Protein 2DMT (pdb70)

Structure (mmCIF, N/CA/C/O backbone):
data_2DMT
#
_entry.id   2DMT
#
loop_
_atom_site.group_PDB
_atom_site.id
_atom_site.type_symbol
_atom_site.label_atom_id
_atom_site.label_alt_id
_atom_site.label_comp_id
_atom_site.label_asym_id
_atom_site.label_entity_id
_atom_site.label_seq_id
_atom_site.pdbx_PDB_ins_code
_atom_site.Cartn_x
_atom_site.Cartn_y
_atom_site.Cartn_z
_atom_site.occupancy
_atom_site.B_iso_or_equiv
_atom_site.auth_seq_id
_atom_site.auth_comp_id
_atom_site.auth_asym_id
_atom_site.auth_atom_id
_atom_site.pdbx_PDB_model_num
ATOM 1 N N . GLY A 1 1 ? 36.695 9.962 -19.565 1.00 0.00 1 GLY A N 1
ATOM 2 C CA . GLY A 1 1 ? 35.439 9.828 -18.850 1.00 0.00 1 GLY A CA 1
ATOM 3 C C . GLY A 1 1 ? 34.660 8.598 -19.270 1.00 0.00 1 GLY A C 1
ATOM 4 O O . GLY A 1 1 ? 35.029 7.919 -20.229 1.00 0.00 1 GLY A O 1
ATOM 8 N N . SER A 1 2 ? 33.580 8.308 -18.551 1.00 0.00 2 SER A N 1
ATOM 9 C CA . SER A 1 2 ? 32.750 7.147 -18.852 1.00 0.00 2 SER A CA 1
ATOM 10 C C . SER A 1 2 ? 31.422 7.222 -18.106 1.00 0.00 2 SER A C 1
ATOM 11 O O . SER A 1 2 ? 31.367 7.021 -16.893 1.00 0.00 2 SER A O 1
ATOM 19 N N . SER A 1 3 ? 30.353 7.511 -18.841 1.00 0.00 3 SER A N 1
ATOM 20 C CA . SER A 1 3 ? 29.024 7.616 -18.249 1.00 0.00 3 SER A CA 1
ATOM 21 C C . SER A 1 3 ? 28.005 6.821 -19.059 1.00 0.00 3 SER A C 1
ATOM 22 O O . SER A 1 3 ? 28.214 6.543 -20.239 1.00 0.00 3 SER A O 1
ATOM 30 N N . GLY A 1 4 ? 26.899 6.459 -18.415 1.00 0.00 4 GLY A N 1
ATOM 31 C CA . GLY A 1 4 ? 25.863 5.700 -19.090 1.00 0.00 4 GLY A CA 1
ATOM 32 C C . GLY A 1 4 ? 25.470 6.310 -20.421 1.00 0.00 4 GLY A C 1
ATOM 33 O O . GLY A 1 4 ? 25.727 7.487 -20.672 1.00 0.00 4 GLY A O 1
ATOM 37 N N . SER A 1 5 ? 24.846 5.507 -21.277 1.00 0.00 5 SER A N 1
ATOM 38 C CA . SER A 1 5 ? 24.422 5.974 -22.592 1.00 0.00 5 SER A CA 1
ATOM 39 C C . SER A 1 5 ? 22.901 5.967 -22.706 1.00 0.00 5 SER A C 1
ATOM 40 O O . SER A 1 5 ? 22.290 6.972 -23.071 1.00 0.00 5 SER A O 1
ATOM 48 N N . SER A 1 6 ? 22.295 4.826 -22.392 1.00 0.00 6 SER A N 1
ATOM 49 C CA . SER A 1 6 ? 20.845 4.686 -22.462 1.00 0.00 6 SER A CA 1
ATOM 50 C C . SER A 1 6 ? 20.384 3.433 -21.723 1.00 0.00 6 SER A C 1
ATOM 51 O O . SER A 1 6 ? 20.761 2.317 -22.076 1.00 0.00 6 SER A O 1
ATOM 59 N N . GLY A 1 7 ? 19.565 3.628 -20.694 1.00 0.00 7 GLY A N 1
ATOM 60 C CA . GLY A 1 7 ? 19.065 2.507 -19.921 1.00 0.00 7 GLY A CA 1
ATOM 61 C C . GLY A 1 7 ? 17.552 2.483 -19.846 1.00 0.00 7 GLY A C 1
ATOM 62 O O . GLY A 1 7 ? 16.965 2.918 -18.856 1.00 0.00 7 GLY A O 1
ATOM 66 N N . GLY A 1 8 ? 16.916 1.974 -20.897 1.00 0.00 8 GLY A N 1
ATOM 67 C CA . GLY A 1 8 ? 15.467 1.906 -20.926 1.00 0.00 8 GLY A CA 1
ATOM 68 C C . GLY A 1 8 ? 14.941 0.550 -20.499 1.00 0.00 8 GLY A C 1
ATOM 69 O O . GLY A 1 8 ? 15.591 -0.472 -20.719 1.00 0.00 8 GLY A O 1
ATOM 73 N N . GLU A 1 9 ? 13.761 0.540 -19.887 1.00 0.00 9 GLU A N 1
ATOM 74 C CA . GLU A 1 9 ? 13.150 -0.701 -19.426 1.00 0.00 9 GLU A CA 1
ATOM 75 C C . GLU A 1 9 ? 12.719 -1.566 -20.608 1.00 0.00 9 GLU A C 1
ATOM 76 O O . GLU A 1 9 ? 12.273 -1.070 -21.643 1.00 0.00 9 GLU A O 1
ATOM 88 N N . PRO A 1 10 ? 12.855 -2.891 -20.451 1.00 0.00 10 PRO A N 1
ATOM 89 C CA . PRO A 1 10 ? 12.486 -3.854 -21.493 1.00 0.00 10 PRO A CA 1
ATOM 90 C C . PRO A 1 10 ? 10.977 -3.934 -21.699 1.00 0.00 10 PRO A C 1
ATOM 91 O O . PRO A 1 10 ? 10.506 -4.425 -22.724 1.00 0.00 10 PRO A O 1
ATOM 102 N N . GLY A 1 11 ? 10.223 -3.448 -20.718 1.00 0.00 11 GLY A N 1
ATOM 103 C CA . GLY A 1 11 ? 8.775 -3.474 -20.812 1.00 0.00 11 GLY A CA 1
ATOM 104 C C . GLY A 1 11 ? 8.105 -3.467 -19.452 1.00 0.00 11 GLY A C 1
ATOM 105 O O . GLY A 1 11 ? 8.376 -4.326 -18.613 1.00 0.00 11 GLY A O 1
ATOM 109 N N . THR A 1 12 ? 7.228 -2.492 -19.231 1.00 0.00 12 THR A N 1
ATOM 110 C CA . THR A 1 12 ? 6.520 -2.375 -17.963 1.00 0.00 12 THR A CA 1
ATOM 111 C C . THR A 1 12 ? 5.013 -2.303 -18.179 1.00 0.00 12 THR A C 1
ATOM 112 O O . THR A 1 12 ? 4.545 -2.107 -19.301 1.00 0.00 12 THR A O 1
ATOM 123 N N . LYS A 1 13 ? 4.256 -2.461 -17.099 1.00 0.00 13 LYS A N 1
ATOM 124 C CA . LYS A 1 13 ? 2.801 -2.412 -17.169 1.00 0.00 13 LYS A CA 1
ATOM 125 C C . LYS A 1 13 ? 2.207 -1.951 -15.841 1.00 0.00 13 LYS A C 1
ATOM 126 O O . LYS A 1 13 ? 2.800 -2.153 -14.782 1.00 0.00 13 LYS A O 1
ATOM 145 N N . ALA A 1 14 ? 1.032 -1.333 -15.907 1.00 0.00 14 ALA A N 1
ATOM 146 C CA . ALA A 1 14 ? 0.357 -0.847 -14.710 1.00 0.00 14 ALA A CA 1
ATOM 147 C C . ALA A 1 14 ? -1.098 -1.300 -14.678 1.00 0.00 14 ALA A C 1
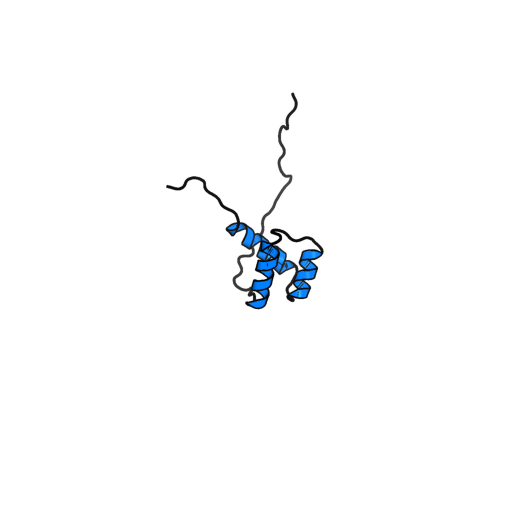ATOM 148 O O . ALA A 1 14 ? -1.784 -1.292 -15.701 1.00 0.00 14 ALA A O 1
ATOM 155 N N . LYS A 1 15 ? -1.565 -1.695 -13.499 1.00 0.00 15 LYS A N 1
ATOM 156 C CA . LYS A 1 15 ? -2.940 -2.151 -13.333 1.00 0.00 15 LYS A CA 1
ATOM 157 C C . LYS A 1 15 ? -3.711 -1.227 -12.396 1.00 0.00 15 LYS A C 1
ATOM 158 O O . LYS A 1 15 ? -3.135 -0.625 -11.489 1.00 0.00 15 LYS A O 1
ATOM 177 N N . LYS A 1 16 ? -5.016 -1.121 -12.619 1.00 0.00 16 LYS A N 1
ATOM 178 C CA . LYS A 1 16 ? -5.867 -0.273 -11.792 1.00 0.00 16 LYS A CA 1
ATOM 179 C C . LYS A 1 16 ? -7.000 -1.082 -11.169 1.00 0.00 16 LYS A C 1
ATOM 180 O O . LYS A 1 16 ? -7.647 -1.883 -11.842 1.00 0.00 16 LYS A O 1
ATOM 199 N N . GLY A 1 17 ? -7.236 -0.865 -9.878 1.00 0.00 17 GLY A N 1
ATOM 200 C CA . GLY A 1 17 ? -8.292 -1.580 -9.187 1.00 0.00 17 GLY A CA 1
ATOM 201 C C . GLY A 1 17 ? -9.314 -0.648 -8.566 1.00 0.00 17 GLY A C 1
ATOM 202 O O . GLY A 1 17 ? -9.699 -0.820 -7.410 1.00 0.00 17 GLY A O 1
ATOM 206 N N . ARG A 1 18 ? -9.752 0.343 -9.336 1.00 0.00 18 ARG A N 1
ATOM 207 C CA . ARG A 1 18 ? -10.733 1.308 -8.853 1.00 0.00 18 ARG A CA 1
ATOM 208 C C . ARG A 1 18 ? -12.075 0.632 -8.588 1.00 0.00 18 ARG A C 1
ATOM 209 O O . ARG A 1 18 ? -12.996 0.717 -9.402 1.00 0.00 18 ARG A O 1
ATOM 230 N N . ARG A 1 19 ? -12.179 -0.039 -7.446 1.00 0.00 19 ARG A N 1
ATOM 231 C CA . ARG A 1 19 ? -13.408 -0.730 -7.074 1.00 0.00 19 ARG A CA 1
ATOM 232 C C . ARG A 1 19 ? -13.896 -0.272 -5.704 1.00 0.00 19 ARG A C 1
ATOM 233 O O . ARG A 1 19 ? -13.166 -0.346 -4.716 1.00 0.00 19 ARG A O 1
ATOM 254 N N . SER A 1 20 ? -15.137 0.203 -5.652 1.00 0.00 20 SER A N 1
ATOM 255 C CA . SER A 1 20 ? -15.722 0.678 -4.403 1.00 0.00 20 SER A CA 1
ATOM 256 C C . SER A 1 20 ? -16.428 -0.457 -3.668 1.00 0.00 20 SER A C 1
ATOM 257 O O . SER A 1 20 ? -17.582 -0.325 -3.261 1.00 0.00 20 SER A O 1
ATOM 265 N N . ARG A 1 21 ? -15.725 -1.573 -3.502 1.00 0.00 21 ARG A N 1
ATOM 266 C CA . ARG A 1 21 ? -16.284 -2.732 -2.817 1.00 0.00 21 ARG A CA 1
ATOM 267 C C . ARG A 1 21 ? -15.519 -3.024 -1.529 1.00 0.00 21 ARG A C 1
ATOM 268 O O . ARG A 1 21 ? -16.104 -3.087 -0.447 1.00 0.00 21 ARG A O 1
ATOM 289 N N . THR A 1 22 ? -14.207 -3.202 -1.653 1.00 0.00 22 THR A N 1
ATOM 290 C CA . THR A 1 22 ? -13.362 -3.488 -0.500 1.00 0.00 22 THR A CA 1
ATOM 291 C C . THR A 1 22 ? -13.651 -2.525 0.646 1.00 0.00 22 THR A C 1
ATOM 292 O O . THR A 1 22 ? -13.589 -1.307 0.478 1.00 0.00 22 THR A O 1
ATOM 303 N N . VAL A 1 23 ? -13.967 -3.079 1.812 1.00 0.00 23 VAL A N 1
ATOM 304 C CA . VAL A 1 23 ? -14.264 -2.269 2.988 1.00 0.00 23 VAL A CA 1
ATOM 305 C C . VAL A 1 23 ? -13.447 -2.726 4.191 1.00 0.00 23 VAL A C 1
ATOM 306 O O . VAL A 1 23 ? -13.322 -3.923 4.451 1.00 0.00 23 VAL A O 1
ATOM 319 N N . PHE A 1 24 ? -12.893 -1.765 4.923 1.00 0.00 24 PHE A N 1
ATOM 320 C CA . PHE A 1 24 ? -12.087 -2.069 6.099 1.00 0.00 24 PHE A CA 1
ATOM 321 C C . PHE A 1 24 ? -12.773 -1.577 7.370 1.00 0.00 24 PHE A C 1
ATOM 322 O O . PHE A 1 24 ? -13.338 -0.483 7.402 1.00 0.00 24 PHE A O 1
ATOM 339 N N . THR A 1 25 ? -12.720 -2.393 8.419 1.00 0.00 25 THR A N 1
ATOM 340 C CA . THR A 1 25 ? -13.337 -2.043 9.692 1.00 0.00 25 THR A CA 1
ATOM 341 C C . THR A 1 25 ? -12.445 -1.103 10.495 1.00 0.00 25 THR A C 1
ATOM 342 O O . THR A 1 25 ? -11.220 -1.208 10.451 1.00 0.00 25 THR A O 1
ATOM 353 N N . GLU A 1 26 ? -13.068 -0.185 11.227 1.00 0.00 26 GLU A N 1
ATOM 354 C CA . GLU A 1 26 ? -12.329 0.774 12.040 1.00 0.00 26 GLU A CA 1
ATOM 355 C C . GLU A 1 26 ? -11.101 0.121 12.669 1.00 0.00 26 GLU A C 1
ATOM 356 O O . GLU A 1 26 ? -10.024 0.716 12.718 1.00 0.00 26 GLU A O 1
ATOM 368 N N . LEU A 1 27 ? -11.272 -1.105 13.151 1.00 0.00 27 LEU A N 1
ATOM 369 C CA . LEU A 1 27 ? -10.179 -1.840 13.778 1.00 0.00 27 LEU A CA 1
ATOM 370 C C . LEU A 1 27 ? -9.083 -2.154 12.766 1.00 0.00 27 LEU A C 1
ATOM 371 O O . LEU A 1 27 ? -7.918 -1.818 12.975 1.00 0.00 27 LEU A O 1
ATOM 387 N N . GLN A 1 28 ? -9.465 -2.800 11.669 1.00 0.00 28 GLN A N 1
ATOM 388 C CA . GLN A 1 28 ? -8.514 -3.159 10.623 1.00 0.00 28 GLN A CA 1
ATOM 389 C C . GLN A 1 28 ? -7.739 -1.934 10.149 1.00 0.00 28 GLN A C 1
ATOM 390 O O . GLN A 1 28 ? -6.508 -1.937 10.121 1.00 0.00 28 GLN A O 1
ATOM 404 N N . LEU A 1 29 ? -8.468 -0.887 9.777 1.00 0.00 29 LEU A N 1
ATOM 405 C CA . LEU A 1 29 ? -7.849 0.346 9.303 1.00 0.00 29 LEU A CA 1
ATOM 406 C C . LEU A 1 29 ? -6.836 0.871 10.316 1.00 0.00 29 LEU A C 1
ATOM 407 O O . LEU A 1 29 ? -5.707 1.209 9.961 1.00 0.00 29 LEU A O 1
ATOM 423 N N . MET A 1 30 ? -7.247 0.935 11.578 1.00 0.00 30 MET A N 1
ATOM 424 C CA . MET A 1 30 ? -6.374 1.416 12.642 1.00 0.00 30 MET A CA 1
ATOM 425 C C . MET A 1 30 ? -5.010 0.736 12.576 1.00 0.00 30 MET A C 1
ATOM 426 O O . MET A 1 30 ? -3.974 1.393 12.662 1.00 0.00 30 MET A O 1
ATOM 440 N N . GLY A 1 31 ? -5.019 -0.585 12.422 1.00 0.00 31 GLY A N 1
ATOM 441 C CA . GLY A 1 31 ? -3.777 -1.331 12.347 1.00 0.00 31 GLY A CA 1
ATOM 442 C C . GLY A 1 31 ? -3.027 -1.081 11.053 1.00 0.00 31 GLY A C 1
ATOM 443 O O . GLY A 1 31 ? -1.807 -0.913 11.057 1.00 0.00 31 GLY A O 1
ATOM 447 N N . LEU A 1 32 ? -3.757 -1.057 9.944 1.00 0.00 32 LEU A N 1
ATOM 448 C CA . LEU A 1 32 ? -3.153 -0.826 8.636 1.00 0.00 32 LEU A CA 1
ATOM 449 C C . LEU A 1 32 ? -2.395 0.497 8.612 1.00 0.00 32 LEU A C 1
ATOM 450 O O . LEU A 1 32 ? -1.291 0.580 8.075 1.00 0.00 32 LEU A O 1
ATOM 466 N N . GLU A 1 33 ? -2.995 1.528 9.198 1.00 0.00 33 GLU A N 1
ATOM 467 C CA . GLU A 1 33 ? -2.375 2.847 9.245 1.00 0.00 33 GLU A CA 1
ATOM 468 C C . GLU A 1 33 ? -1.140 2.836 10.140 1.00 0.00 33 GLU A C 1
ATOM 469 O O . GLU A 1 33 ? -0.135 3.481 9.841 1.00 0.00 33 GLU A O 1
ATOM 481 N N . LYS A 1 34 ? -1.222 2.098 11.243 1.00 0.00 34 LYS A N 1
ATOM 482 C CA . LYS A 1 34 ? -0.112 2.001 12.184 1.00 0.00 34 LYS A CA 1
ATOM 483 C C . LYS A 1 34 ? 1.112 1.379 11.519 1.00 0.00 34 LYS A C 1
ATOM 484 O O . LYS A 1 34 ? 2.210 1.932 11.578 1.00 0.00 34 LYS A O 1
ATOM 503 N N . ARG A 1 35 ? 0.914 0.227 10.886 1.00 0.00 35 ARG A N 1
ATOM 504 C CA . ARG A 1 35 ? 2.002 -0.470 10.211 1.00 0.00 35 ARG A CA 1
ATOM 505 C C . ARG A 1 35 ? 2.587 0.390 9.093 1.00 0.00 35 ARG A C 1
ATOM 506 O O . ARG A 1 35 ? 3.745 0.802 9.154 1.00 0.00 35 ARG A O 1
ATOM 527 N N . PHE A 1 36 ? 1.777 0.655 8.073 1.00 0.00 36 PHE A N 1
ATOM 528 C CA . PHE A 1 36 ? 2.214 1.464 6.941 1.00 0.00 36 PHE A CA 1
ATOM 529 C C . PHE A 1 36 ? 3.035 2.660 7.412 1.00 0.00 36 PHE A C 1
ATOM 530 O O . PHE A 1 36 ? 4.181 2.840 7.001 1.00 0.00 36 PHE A O 1
ATOM 547 N N . GLU A 1 37 ? 2.439 3.476 8.276 1.00 0.00 37 GLU A N 1
ATOM 548 C CA . GLU A 1 37 ? 3.115 4.657 8.801 1.00 0.00 37 GLU A CA 1
ATOM 549 C C . GLU A 1 37 ? 4.536 4.319 9.242 1.00 0.00 37 GLU A C 1
ATOM 550 O O . GLU A 1 37 ? 5.500 4.949 8.806 1.00 0.00 37 GLU A O 1
ATOM 562 N N . LYS A 1 38 ? 4.658 3.321 10.111 1.00 0.00 38 LYS A N 1
ATOM 563 C CA . LYS A 1 38 ? 5.960 2.897 10.612 1.00 0.00 38 LYS A CA 1
ATOM 564 C C . LYS A 1 38 ? 6.871 2.467 9.466 1.00 0.00 38 LYS A C 1
ATOM 565 O O . LYS A 1 38 ? 8.019 2.901 9.378 1.00 0.00 38 LYS A O 1
ATOM 584 N N . GLN A 1 39 ? 6.350 1.614 8.590 1.00 0.00 39 GLN A N 1
ATOM 585 C CA . GLN A 1 39 ? 7.117 1.127 7.449 1.00 0.00 39 GLN A CA 1
ATOM 586 C C . GLN A 1 39 ? 6.332 1.298 6.153 1.00 0.00 39 GLN A C 1
ATOM 587 O O . GLN A 1 39 ? 5.469 0.483 5.825 1.00 0.00 39 GLN A O 1
ATOM 601 N N . LYS A 1 40 ? 6.636 2.362 5.419 1.00 0.00 40 LYS A N 1
ATOM 602 C CA . LYS A 1 40 ? 5.960 2.640 4.157 1.00 0.00 40 LYS A CA 1
ATOM 603 C C . LYS A 1 40 ? 5.718 1.354 3.374 1.00 0.00 40 LYS A C 1
ATOM 604 O O . LYS A 1 40 ? 4.631 1.137 2.838 1.00 0.00 40 LYS A O 1
ATOM 623 N N . TYR A 1 41 ? 6.737 0.504 3.313 1.00 0.00 41 TYR A N 1
ATOM 624 C CA . TYR A 1 41 ? 6.635 -0.761 2.595 1.00 0.00 41 TYR A CA 1
ATOM 625 C C . TYR A 1 41 ? 7.076 -1.926 3.476 1.00 0.00 41 TYR A C 1
ATOM 626 O O . TYR A 1 41 ? 8.209 -1.961 3.958 1.00 0.00 41 TYR A O 1
ATOM 644 N N . LEU A 1 42 ? 6.172 -2.877 3.684 1.00 0.00 42 LEU A N 1
ATOM 645 C CA . LEU A 1 42 ? 6.466 -4.045 4.507 1.00 0.00 42 LEU A CA 1
ATOM 646 C C . LEU A 1 42 ? 7.254 -5.084 3.716 1.00 0.00 42 LEU A C 1
ATOM 647 O O . LEU A 1 42 ? 7.430 -4.955 2.505 1.00 0.00 42 LEU A O 1
ATOM 663 N N . SER A 1 43 ? 7.725 -6.116 4.410 1.00 0.00 43 SER A N 1
ATOM 664 C CA . SER A 1 43 ? 8.495 -7.177 3.772 1.00 0.00 43 SER A CA 1
ATOM 665 C C . SER A 1 43 ? 7.587 -8.325 3.343 1.00 0.00 43 SER A C 1
ATOM 666 O O . SER A 1 43 ? 6.391 -8.330 3.636 1.00 0.00 43 SER A O 1
ATOM 674 N N . THR A 1 44 ? 8.164 -9.299 2.646 1.00 0.00 44 THR A N 1
ATOM 675 C CA . THR A 1 44 ? 7.408 -10.453 2.174 1.00 0.00 44 THR A CA 1
ATOM 676 C C . THR A 1 44 ? 6.688 -11.146 3.325 1.00 0.00 44 THR A C 1
ATOM 677 O O . THR A 1 44 ? 5.463 -11.275 3.335 1.00 0.00 44 THR A O 1
ATOM 688 N N . PRO A 1 45 ? 7.463 -11.603 4.320 1.00 0.00 45 PRO A N 1
ATOM 689 C CA . PRO A 1 45 ? 6.919 -12.290 5.495 1.00 0.00 45 PRO A CA 1
ATOM 690 C C . PRO A 1 45 ? 6.136 -11.350 6.405 1.00 0.00 45 PRO A C 1
ATOM 691 O O . PRO A 1 45 ? 5.050 -11.689 6.877 1.00 0.00 45 PRO A O 1
ATOM 702 N N . ASP A 1 46 ? 6.693 -10.168 6.647 1.00 0.00 46 ASP A N 1
ATOM 703 C CA . ASP A 1 46 ? 6.045 -9.178 7.500 1.00 0.00 46 ASP A CA 1
ATOM 704 C C . ASP A 1 46 ? 4.587 -8.983 7.095 1.00 0.00 46 ASP A C 1
ATOM 705 O O . ASP A 1 46 ? 3.675 -9.246 7.879 1.00 0.00 46 ASP A O 1
ATOM 714 N N . ARG A 1 47 ? 4.376 -8.519 5.868 1.00 0.00 47 ARG A N 1
ATOM 715 C CA . ARG A 1 47 ? 3.029 -8.285 5.361 1.00 0.00 47 ARG A CA 1
ATOM 716 C C . ARG A 1 47 ? 2.095 -9.426 5.753 1.00 0.00 47 ARG A C 1
ATOM 717 O O . ARG A 1 47 ? 0.920 -9.206 6.047 1.00 0.00 47 ARG A O 1
ATOM 738 N N . ILE A 1 48 ? 2.626 -10.645 5.755 1.00 0.00 48 ILE A N 1
ATOM 739 C CA . ILE A 1 48 ? 1.840 -11.819 6.112 1.00 0.00 48 ILE A CA 1
ATOM 740 C C . ILE A 1 48 ? 1.493 -11.817 7.597 1.00 0.00 48 ILE A C 1
ATOM 741 O O . ILE A 1 48 ? 0.323 -11.906 7.971 1.00 0.00 48 ILE A O 1
ATOM 757 N N . ASP A 1 49 ? 2.515 -11.714 8.438 1.00 0.00 49 ASP A N 1
ATOM 758 C CA . ASP A 1 49 ? 2.318 -11.698 9.883 1.00 0.00 49 ASP A CA 1
ATOM 759 C C . ASP A 1 49 ? 1.195 -10.740 10.267 1.00 0.00 49 ASP A C 1
ATOM 760 O O . ASP A 1 49 ? 0.367 -11.049 11.125 1.00 0.00 49 ASP A O 1
ATOM 769 N N . LEU A 1 50 ? 1.173 -9.576 9.628 1.00 0.00 50 LEU A N 1
ATOM 770 C CA . LEU A 1 50 ? 0.152 -8.571 9.903 1.00 0.00 50 LEU A CA 1
ATOM 771 C C . LEU A 1 50 ? -1.228 -9.068 9.485 1.00 0.00 50 LEU A C 1
ATOM 772 O O . LEU A 1 50 ? -2.150 -9.127 10.298 1.00 0.00 50 LEU A O 1
ATOM 788 N N . ALA A 1 51 ? -1.362 -9.426 8.213 1.00 0.00 51 ALA A N 1
ATOM 789 C CA . ALA A 1 51 ? -2.628 -9.923 7.688 1.00 0.00 51 ALA A CA 1
ATOM 790 C C . ALA A 1 51 ? -3.220 -10.991 8.601 1.00 0.00 51 ALA A C 1
ATOM 791 O O . ALA A 1 51 ? -4.430 -11.215 8.605 1.00 0.00 51 ALA A O 1
ATOM 798 N N . GLU A 1 52 ? -2.359 -11.647 9.373 1.00 0.00 52 GLU A N 1
ATOM 799 C CA . GLU A 1 52 ? -2.798 -12.693 10.289 1.00 0.00 52 GLU A CA 1
ATOM 800 C C . GLU A 1 52 ? -3.219 -12.099 11.631 1.00 0.00 52 GLU A C 1
ATOM 801 O O . GLU A 1 52 ? -4.104 -12.626 12.304 1.00 0.00 52 GLU A O 1
ATOM 813 N N . SER A 1 53 ? -2.576 -11.000 12.012 1.00 0.00 53 SER A N 1
ATOM 814 C CA . SER A 1 53 ? -2.880 -10.336 13.275 1.00 0.00 53 SER A CA 1
ATOM 815 C C . SER A 1 53 ? -4.220 -9.612 13.199 1.00 0.00 53 SER A C 1
ATOM 816 O O . SER A 1 53 ? -5.036 -9.693 14.119 1.00 0.00 53 SER A O 1
ATOM 824 N N . LEU A 1 54 ? -4.441 -8.903 12.097 1.00 0.00 54 LEU A N 1
ATOM 825 C CA . LEU A 1 54 ? -5.682 -8.163 11.900 1.00 0.00 54 LEU A CA 1
ATOM 826 C C . LEU A 1 54 ? -6.740 -9.041 11.237 1.00 0.00 54 LEU A C 1
ATOM 827 O O . LEU A 1 54 ? -7.937 -8.786 11.358 1.00 0.00 54 LEU A O 1
ATOM 843 N N . GLY A 1 55 ? -6.288 -10.078 10.538 1.00 0.00 55 GLY A N 1
ATOM 844 C CA . GLY A 1 55 ? -7.208 -10.979 9.869 1.00 0.00 55 GLY A CA 1
ATOM 845 C C . GLY A 1 55 ? -7.477 -10.572 8.434 1.00 0.00 55 GLY A C 1
ATOM 846 O O . GLY A 1 55 ? -8.476 -10.982 7.841 1.00 0.00 55 GLY A O 1
ATOM 850 N N . LEU A 1 56 ? -6.585 -9.762 7.873 1.00 0.00 56 LEU A N 1
ATOM 851 C CA . LEU A 1 56 ? -6.732 -9.298 6.498 1.00 0.00 56 LEU A CA 1
ATOM 852 C C . LEU A 1 56 ? -5.983 -10.211 5.532 1.00 0.00 56 LEU A C 1
ATOM 853 O O . LEU A 1 56 ? -5.293 -11.141 5.950 1.00 0.00 56 LEU A O 1
ATOM 869 N N . SER A 1 57 ? -6.123 -9.938 4.239 1.00 0.00 57 SER A N 1
ATOM 870 C CA . SER A 1 57 ? -5.462 -10.736 3.213 1.00 0.00 57 SER A CA 1
ATOM 871 C C . SER A 1 57 ? -4.205 -10.036 2.707 1.00 0.00 57 SER A C 1
ATOM 872 O O . SER A 1 57 ? -4.224 -8.841 2.413 1.00 0.00 57 SER A O 1
ATOM 880 N N . GLN A 1 58 ? -3.115 -10.789 2.607 1.00 0.00 58 GLN A N 1
ATOM 881 C CA . GLN A 1 58 ? -1.848 -10.241 2.136 1.00 0.00 58 GLN A CA 1
ATOM 882 C C . GLN A 1 58 ? -2.078 -9.188 1.057 1.00 0.00 58 GLN A C 1
ATOM 883 O O . GLN A 1 58 ? -1.446 -8.131 1.061 1.00 0.00 58 GLN A O 1
ATOM 897 N N . LEU A 1 59 ? -2.987 -9.483 0.134 1.00 0.00 59 LEU A N 1
ATOM 898 C CA . LEU A 1 59 ? -3.300 -8.562 -0.953 1.00 0.00 59 LEU A CA 1
ATOM 899 C C . LEU A 1 59 ? -3.704 -7.195 -0.409 1.00 0.00 59 LEU A C 1
ATOM 900 O O . LEU A 1 59 ? -3.240 -6.163 -0.893 1.00 0.00 59 LEU A O 1
ATOM 916 N N . GLN A 1 60 ? -4.568 -7.198 0.601 1.00 0.00 60 GLN A N 1
ATOM 917 C CA . GLN A 1 60 ? -5.032 -5.958 1.212 1.00 0.00 60 GLN A CA 1
ATOM 918 C C . GLN A 1 60 ? -3.871 -4.995 1.440 1.00 0.00 60 GLN A C 1
ATOM 919 O O . GLN A 1 60 ? -3.818 -3.918 0.846 1.00 0.00 60 GLN A O 1
ATOM 933 N N . VAL A 1 61 ? -2.941 -5.391 2.304 1.00 0.00 61 VAL A N 1
ATOM 934 C CA . VAL A 1 61 ? -1.780 -4.564 2.610 1.00 0.00 61 VAL A CA 1
ATOM 935 C C . VAL A 1 61 ? -1.103 -4.074 1.334 1.00 0.00 61 VAL A C 1
ATOM 936 O O . VAL A 1 61 ? -0.887 -2.875 1.154 1.00 0.00 61 VAL A O 1
ATOM 949 N N . LYS A 1 62 ? -0.771 -5.009 0.451 1.00 0.00 62 LYS A N 1
ATOM 950 C CA . LYS A 1 62 ? -0.120 -4.674 -0.810 1.00 0.00 62 LYS A CA 1
ATOM 951 C C . LYS A 1 62 ? -0.870 -3.558 -1.530 1.00 0.00 62 LYS A C 1
ATOM 952 O O . LYS A 1 62 ? -0.326 -2.477 -1.760 1.00 0.00 62 LYS A O 1
ATOM 971 N N . THR A 1 63 ? -2.124 -3.825 -1.883 1.00 0.00 63 THR A N 1
ATOM 972 C CA . THR A 1 63 ? -2.948 -2.844 -2.576 1.00 0.00 63 THR A CA 1
ATOM 973 C C . THR A 1 63 ? -3.148 -1.594 -1.726 1.00 0.00 63 THR A C 1
ATOM 974 O O . THR A 1 63 ? -2.683 -0.511 -2.081 1.00 0.00 63 THR A O 1
ATOM 985 N N . TRP A 1 64 ? -3.840 -1.753 -0.604 1.00 0.00 64 TRP A N 1
ATOM 986 C CA . TRP A 1 64 ? -4.100 -0.636 0.297 1.00 0.00 64 TRP A CA 1
ATOM 987 C C . TRP A 1 64 ? -2.892 0.291 0.379 1.00 0.00 64 TRP A C 1
ATOM 988 O O . TRP A 1 64 ? -3.028 1.512 0.297 1.00 0.00 64 TRP A O 1
ATOM 1009 N N . TYR A 1 65 ? -1.712 -0.297 0.539 1.00 0.00 65 TYR A N 1
ATOM 1010 C CA . TYR A 1 65 ? -0.479 0.477 0.634 1.00 0.00 65 TYR A CA 1
ATOM 1011 C C . TYR A 1 65 ? -0.287 1.348 -0.603 1.00 0.00 65 TYR A C 1
ATOM 1012 O O . TYR A 1 65 ? -0.393 2.573 -0.536 1.00 0.00 65 TYR A O 1
ATOM 1030 N N . GLN A 1 66 ? -0.004 0.707 -1.733 1.00 0.00 66 GLN A N 1
ATOM 1031 C CA . GLN A 1 66 ? 0.204 1.423 -2.986 1.00 0.00 66 GLN A CA 1
ATOM 1032 C C . GLN A 1 66 ? -0.723 2.630 -3.083 1.00 0.00 66 GLN A C 1
ATOM 1033 O O . GLN A 1 66 ? -0.277 3.749 -3.333 1.00 0.00 66 GLN A O 1
ATOM 1047 N N . ASN A 1 67 ? -2.016 2.395 -2.884 1.00 0.00 67 ASN A N 1
ATOM 1048 C CA . ASN A 1 67 ? -3.006 3.463 -2.951 1.00 0.00 67 ASN A CA 1
ATOM 1049 C C . ASN A 1 67 ? -2.649 4.596 -1.993 1.00 0.00 67 ASN A C 1
ATOM 1050 O O . ASN A 1 67 ? -2.716 5.771 -2.353 1.00 0.00 67 ASN A O 1
ATOM 1061 N N . ARG A 1 68 ? -2.270 4.233 -0.772 1.00 0.00 68 ARG A N 1
ATOM 1062 C CA . ARG A 1 68 ? -1.903 5.219 0.238 1.00 0.00 68 ARG A CA 1
ATOM 1063 C C . ARG A 1 68 ? -0.708 6.049 -0.221 1.00 0.00 68 ARG A C 1
ATOM 1064 O O . ARG A 1 68 ? -0.722 7.277 -0.132 1.00 0.00 68 ARG A O 1
ATOM 1085 N N . ARG A 1 69 ? 0.324 5.371 -0.712 1.00 0.00 69 ARG A N 1
ATOM 1086 C CA . ARG A 1 69 ? 1.527 6.046 -1.183 1.00 0.00 69 ARG A CA 1
ATOM 1087 C C . ARG A 1 69 ? 1.172 7.304 -1.970 1.00 0.00 69 ARG A C 1
ATOM 1088 O O . ARG A 1 69 ? 1.654 8.395 -1.666 1.00 0.00 69 ARG A O 1
ATOM 1109 N N . MET A 1 70 ? 0.326 7.144 -2.982 1.00 0.00 70 MET A N 1
ATOM 1110 C CA . MET A 1 70 ? -0.094 8.267 -3.812 1.00 0.00 70 MET A CA 1
ATOM 1111 C C . MET A 1 70 ? -0.242 9.535 -2.976 1.00 0.00 70 MET A C 1
ATOM 1112 O O . MET A 1 70 ? 0.466 10.518 -3.190 1.00 0.00 70 MET A O 1
ATOM 1126 N N . LYS A 1 71 ? -1.168 9.505 -2.023 1.00 0.00 71 LYS A N 1
ATOM 1127 C CA . LYS A 1 71 ? -1.409 10.650 -1.153 1.00 0.00 71 LYS A CA 1
ATOM 1128 C C . LYS A 1 71 ? -0.151 11.014 -0.372 1.00 0.00 71 LYS A C 1
ATOM 1129 O O . LYS A 1 71 ? 0.206 12.187 -0.264 1.00 0.00 71 LYS A O 1
ATOM 1148 N N . TRP A 1 72 ? 0.517 10.002 0.170 1.00 0.00 72 TRP A N 1
ATOM 1149 C CA . TRP A 1 72 ? 1.736 10.217 0.941 1.00 0.00 72 TRP A CA 1
ATOM 1150 C C . TRP A 1 72 ? 2.716 11.100 0.176 1.00 0.00 72 TRP A C 1
ATOM 1151 O O . TRP A 1 72 ? 3.320 12.010 0.743 1.00 0.00 72 TRP A O 1
ATOM 1172 N N . LYS A 1 73 ? 2.868 10.825 -1.115 1.00 0.00 73 LYS A N 1
ATOM 1173 C CA . LYS A 1 73 ? 3.773 11.596 -1.960 1.00 0.00 73 LYS A CA 1
ATOM 1174 C C . LYS A 1 73 ? 3.341 13.057 -2.030 1.00 0.00 73 LYS A C 1
ATOM 1175 O O . LYS A 1 73 ? 2.296 13.432 -1.497 1.00 0.00 73 LYS A O 1
ATOM 1194 N N . LYS A 1 74 ? 4.150 13.877 -2.692 1.00 0.00 74 LYS A N 1
ATOM 1195 C CA . LYS A 1 74 ? 3.850 15.297 -2.835 1.00 0.00 74 LYS A CA 1
ATOM 1196 C C . LYS A 1 74 ? 4.473 15.859 -4.109 1.00 0.00 74 LYS A C 1
ATOM 1197 O O . LYS A 1 74 ? 5.677 15.731 -4.331 1.00 0.00 74 LYS A O 1
ATOM 1216 N N . SER A 1 75 ? 3.646 16.483 -4.942 1.00 0.00 75 SER A N 1
ATOM 1217 C CA . SER A 1 75 ? 4.115 17.062 -6.194 1.00 0.00 75 SER A CA 1
ATOM 1218 C C . SER A 1 75 ? 3.842 18.563 -6.235 1.00 0.00 75 SER A C 1
ATOM 1219 O O . SER A 1 75 ? 2.695 18.999 -6.149 1.00 0.00 75 SER A O 1
ATOM 1227 N N . GLY A 1 76 ? 4.907 19.348 -6.367 1.00 0.00 76 GLY A N 1
ATOM 1228 C CA . GLY A 1 76 ? 4.762 20.792 -6.416 1.00 0.00 76 GLY A CA 1
ATOM 1229 C C . GLY A 1 76 ? 5.453 21.403 -7.619 1.00 0.00 76 GLY A C 1
ATOM 1230 O O . GLY A 1 76 ? 6.569 21.914 -7.527 1.00 0.00 76 GLY A O 1
ATOM 1234 N N . PRO A 1 77 ? 4.783 21.353 -8.780 1.00 0.00 77 PRO A N 1
ATOM 1235 C CA . PRO A 1 77 ? 5.321 21.900 -10.029 1.00 0.00 77 PRO A CA 1
ATOM 1236 C C . PRO A 1 77 ? 5.380 23.424 -10.016 1.00 0.00 77 PRO A C 1
ATOM 1237 O O . PRO A 1 77 ? 6.358 24.020 -10.468 1.00 0.00 77 PRO A O 1
ATOM 1248 N N . SER A 1 78 ? 4.329 24.048 -9.495 1.00 0.00 78 SER A N 1
ATOM 1249 C CA . SER A 1 78 ? 4.260 25.503 -9.426 1.00 0.00 78 SER A CA 1
ATOM 1250 C C . SER A 1 78 ? 3.011 25.953 -8.675 1.00 0.00 78 SER A C 1
ATOM 1251 O O . SER A 1 78 ? 1.897 25.859 -9.189 1.00 0.00 78 SER A O 1
ATOM 1259 N N . SER A 1 79 ? 3.207 26.442 -7.454 1.00 0.00 79 SER A N 1
ATOM 1260 C CA . SER A 1 79 ? 2.097 26.903 -6.629 1.00 0.00 79 SER A CA 1
ATOM 1261 C C . SER A 1 79 ? 1.921 28.414 -6.750 1.00 0.00 79 SER A C 1
ATOM 1262 O O . SER A 1 79 ? 2.781 29.186 -6.329 1.00 0.00 79 SER A O 1
ATOM 1270 N N . GLY A 1 80 ? 0.798 28.829 -7.330 1.00 0.00 80 GLY A N 1
ATOM 1271 C CA . GLY A 1 80 ? 0.529 30.245 -7.497 1.00 0.00 80 GLY A CA 1
ATOM 1272 C C . GLY A 1 80 ? -0.368 30.528 -8.686 1.00 0.00 80 GLY A C 1
ATOM 1273 O O . GLY A 1 80 ? -0.446 29.727 -9.617 1.00 0.00 80 GLY A O 1
ATOM 1277 N N . GLY A 1 1 ? 14.168 46.481 19.307 1.00 0.00 1 GLY A N 2
ATOM 1278 C CA . GLY A 1 1 ? 12.968 45.966 18.674 1.00 0.00 1 GLY A CA 2
ATOM 1279 C C . GLY A 1 1 ? 11.713 46.667 19.156 1.00 0.00 1 GLY A C 2
ATOM 1280 O O . GLY A 1 1 ? 11.498 47.842 18.862 1.00 0.00 1 GLY A O 2
ATOM 1284 N N . SER A 1 2 ? 10.880 45.942 19.897 1.00 0.00 2 SER A N 2
ATOM 1285 C CA . SER A 1 2 ? 9.637 46.500 20.416 1.00 0.00 2 SER A CA 2
ATOM 1286 C C . SER A 1 2 ? 8.619 46.693 19.296 1.00 0.00 2 SER A C 2
ATOM 1287 O O . SER A 1 2 ? 7.930 47.712 19.236 1.00 0.00 2 SER A O 2
ATOM 1295 N N . SER A 1 3 ? 8.530 45.707 18.409 1.00 0.00 3 SER A N 2
ATOM 1296 C CA . SER A 1 3 ? 7.600 45.768 17.288 1.00 0.00 3 SER A CA 2
ATOM 1297 C C . SER A 1 3 ? 6.603 44.615 17.345 1.00 0.00 3 SER A C 2
ATOM 1298 O O . SER A 1 3 ? 6.753 43.688 18.140 1.00 0.00 3 SER A O 2
ATOM 1306 N N . GLY A 1 4 ? 5.583 44.680 16.494 1.00 0.00 4 GLY A N 2
ATOM 1307 C CA . GLY A 1 4 ? 4.575 43.636 16.464 1.00 0.00 4 GLY A CA 2
ATOM 1308 C C . GLY A 1 4 ? 3.537 43.864 15.383 1.00 0.00 4 GLY A C 2
ATOM 1309 O O . GLY A 1 4 ? 3.694 44.745 14.538 1.00 0.00 4 GLY A O 2
ATOM 1313 N N . SER A 1 5 ? 2.474 43.066 15.407 1.00 0.00 5 SER A N 2
ATOM 1314 C CA . SER A 1 5 ? 1.409 43.181 14.419 1.00 0.00 5 SER A CA 2
ATOM 1315 C C . SER A 1 5 ? 0.207 42.328 14.813 1.00 0.00 5 SER A C 2
ATOM 1316 O O . SER A 1 5 ? 0.234 41.630 15.827 1.00 0.00 5 SER A O 2
ATOM 1324 N N . SER A 1 6 ? -0.846 42.390 14.004 1.00 0.00 6 SER A N 2
ATOM 1325 C CA . SER A 1 6 ? -2.059 41.626 14.269 1.00 0.00 6 SER A CA 2
ATOM 1326 C C . SER A 1 6 ? -3.017 41.699 13.084 1.00 0.00 6 SER A C 2
ATOM 1327 O O . SER A 1 6 ? -2.883 42.560 12.216 1.00 0.00 6 SER A O 2
ATOM 1335 N N . GLY A 1 7 ? -3.985 40.788 13.056 1.00 0.00 7 GLY A N 2
ATOM 1336 C CA . GLY A 1 7 ? -4.951 40.765 11.973 1.00 0.00 7 GLY A CA 2
ATOM 1337 C C . GLY A 1 7 ? -4.379 40.180 10.697 1.00 0.00 7 GLY A C 2
ATOM 1338 O O . GLY A 1 7 ? -3.230 40.446 10.345 1.00 0.00 7 GLY A O 2
ATOM 1342 N N . GLY A 1 8 ? -5.182 39.380 10.002 1.00 0.00 8 GLY A N 2
ATOM 1343 C CA . GLY A 1 8 ? -4.730 38.767 8.767 1.00 0.00 8 GLY A CA 2
ATOM 1344 C C . GLY A 1 8 ? -4.985 37.273 8.734 1.00 0.00 8 GLY A C 2
ATOM 1345 O O . GLY A 1 8 ? -5.484 36.745 7.741 1.00 0.00 8 GLY A O 2
ATOM 1349 N N . GLU A 1 9 ? -4.640 36.591 9.821 1.00 0.00 9 GLU A N 2
ATOM 1350 C CA . GLU A 1 9 ? -4.833 35.149 9.911 1.00 0.00 9 GLU A CA 2
ATOM 1351 C C . GLU A 1 9 ? -6.171 34.740 9.302 1.00 0.00 9 GLU A C 2
ATOM 1352 O O . GLU A 1 9 ? -7.172 35.449 9.406 1.00 0.00 9 GLU A O 2
ATOM 1364 N N . PRO A 1 10 ? -6.191 33.568 8.649 1.00 0.00 10 PRO A N 2
ATOM 1365 C CA . PRO A 1 10 ? -7.398 33.037 8.011 1.00 0.00 10 PRO A CA 2
ATOM 1366 C C . PRO A 1 10 ? -8.448 32.600 9.027 1.00 0.00 10 PRO A C 2
ATOM 1367 O O . PRO A 1 10 ? -8.299 32.832 10.226 1.00 0.00 10 PRO A O 2
ATOM 1378 N N . GLY A 1 11 ? -9.509 31.966 8.540 1.00 0.00 11 GLY A N 2
ATOM 1379 C CA . GLY A 1 11 ? -10.568 31.506 9.420 1.00 0.00 11 GLY A CA 2
ATOM 1380 C C . GLY A 1 11 ? -10.435 30.037 9.768 1.00 0.00 11 GLY A C 2
ATOM 1381 O O . GLY A 1 11 ? -11.429 29.312 9.825 1.00 0.00 11 GLY A O 2
ATOM 1385 N N . THR A 1 12 ? -9.203 29.594 10.000 1.00 0.00 12 THR A N 2
ATOM 1386 C CA . THR A 1 12 ? -8.944 28.201 10.341 1.00 0.00 12 THR A CA 2
ATOM 1387 C C . THR A 1 12 ? -9.884 27.266 9.589 1.00 0.00 12 THR A C 2
ATOM 1388 O O . THR A 1 12 ? -10.433 26.326 10.164 1.00 0.00 12 THR A O 2
ATOM 1399 N N . LYS A 1 13 ? -10.065 27.529 8.299 1.00 0.00 13 LYS A N 2
ATOM 1400 C CA . LYS A 1 13 ? -10.938 26.710 7.466 1.00 0.00 13 LYS A CA 2
ATOM 1401 C C . LYS A 1 13 ? -10.193 25.490 6.933 1.00 0.00 13 LYS A C 2
ATOM 1402 O O . LYS A 1 13 ? -8.971 25.510 6.793 1.00 0.00 13 LYS A O 2
ATOM 1421 N N . ALA A 1 14 ? -10.938 24.430 6.636 1.00 0.00 14 ALA A N 2
ATOM 1422 C CA . ALA A 1 14 ? -10.348 23.204 6.115 1.00 0.00 14 ALA A CA 2
ATOM 1423 C C . ALA A 1 14 ? -11.424 22.255 5.596 1.00 0.00 14 ALA A C 2
ATOM 1424 O O . ALA A 1 14 ? -12.615 22.463 5.829 1.00 0.00 14 ALA A O 2
ATOM 1431 N N . LYS A 1 15 ? -10.997 21.213 4.890 1.00 0.00 15 LYS A N 2
ATOM 1432 C CA . LYS A 1 15 ? -11.922 20.232 4.338 1.00 0.00 15 LYS A CA 2
ATOM 1433 C C . LYS A 1 15 ? -12.029 19.012 5.248 1.00 0.00 15 LYS A C 2
ATOM 1434 O O . LYS A 1 15 ? -11.046 18.591 5.857 1.00 0.00 15 LYS A O 2
ATOM 1453 N N . LYS A 1 16 ? -13.229 18.448 5.335 1.00 0.00 16 LYS A N 2
ATOM 1454 C CA . LYS A 1 16 ? -13.465 17.275 6.168 1.00 0.00 16 LYS A CA 2
ATOM 1455 C C . LYS A 1 16 ? -14.165 16.176 5.375 1.00 0.00 16 LYS A C 2
ATOM 1456 O O . LYS A 1 16 ? -13.957 14.990 5.624 1.00 0.00 16 LYS A O 2
ATOM 1475 N N . GLY A 1 17 ? -14.995 16.580 4.418 1.00 0.00 17 GLY A N 2
ATOM 1476 C CA . GLY A 1 17 ? -15.711 15.617 3.602 1.00 0.00 17 GLY A CA 2
ATOM 1477 C C . GLY A 1 17 ? -14.780 14.682 2.856 1.00 0.00 17 GLY A C 2
ATOM 1478 O O . GLY A 1 17 ? -14.319 14.999 1.760 1.00 0.00 17 GLY A O 2
ATOM 1482 N N . ARG A 1 18 ? -14.501 13.528 3.453 1.00 0.00 18 ARG A N 2
ATOM 1483 C CA . ARG A 1 18 ? -13.616 12.545 2.839 1.00 0.00 18 ARG A CA 2
ATOM 1484 C C . ARG A 1 18 ? -14.393 11.302 2.417 1.00 0.00 18 ARG A C 2
ATOM 1485 O O . ARG A 1 18 ? -15.510 11.070 2.878 1.00 0.00 18 ARG A O 2
ATOM 1506 N N . ARG A 1 19 ? -13.794 10.506 1.537 1.00 0.00 19 ARG A N 2
ATOM 1507 C CA . ARG A 1 19 ? -14.430 9.288 1.051 1.00 0.00 19 ARG A CA 2
ATOM 1508 C C . ARG A 1 19 ? -13.387 8.231 0.703 1.00 0.00 19 ARG A C 2
ATOM 1509 O O . ARG A 1 19 ? -12.368 8.532 0.081 1.00 0.00 19 ARG A O 2
ATOM 1530 N N . SER A 1 20 ? -13.648 6.992 1.108 1.00 0.00 20 SER A N 2
ATOM 1531 C CA . SER A 1 20 ? -12.729 5.891 0.842 1.00 0.00 20 SER A CA 2
ATOM 1532 C C . SER A 1 20 ? -13.493 4.594 0.596 1.00 0.00 20 SER A C 2
ATOM 1533 O O . SER A 1 20 ? -14.130 4.054 1.502 1.00 0.00 20 SER A O 2
ATOM 1541 N N . ARG A 1 21 ? -13.425 4.098 -0.635 1.00 0.00 21 ARG A N 2
ATOM 1542 C CA . ARG A 1 21 ? -14.110 2.865 -1.001 1.00 0.00 21 ARG A CA 2
ATOM 1543 C C . ARG A 1 21 ? -13.337 1.645 -0.507 1.00 0.00 21 ARG A C 2
ATOM 1544 O O . ARG A 1 21 ? -12.527 1.072 -1.237 1.00 0.00 21 ARG A O 2
ATOM 1565 N N . THR A 1 22 ? -13.592 1.254 0.737 1.00 0.00 22 THR A N 2
ATOM 1566 C CA . THR A 1 22 ? -12.919 0.104 1.330 1.00 0.00 22 THR A CA 2
ATOM 1567 C C . THR A 1 22 ? -13.820 -0.601 2.336 1.00 0.00 22 THR A C 2
ATOM 1568 O O . THR A 1 22 ? -14.702 0.015 2.935 1.00 0.00 22 THR A O 2
ATOM 1579 N N . VAL A 1 23 ? -13.593 -1.898 2.520 1.00 0.00 23 VAL A N 2
ATOM 1580 C CA . VAL A 1 23 ? -14.384 -2.688 3.456 1.00 0.00 23 VAL A CA 2
ATOM 1581 C C . VAL A 1 23 ? -13.596 -2.984 4.727 1.00 0.00 23 VAL A C 2
ATOM 1582 O O . VAL A 1 23 ? -13.710 -4.067 5.302 1.00 0.00 23 VAL A O 2
ATOM 1595 N N . PHE A 1 24 ? -12.798 -2.015 5.161 1.00 0.00 24 PHE A N 2
ATOM 1596 C CA . PHE A 1 24 ? -11.990 -2.171 6.365 1.00 0.00 24 PHE A CA 2
ATOM 1597 C C . PHE A 1 24 ? -12.637 -1.460 7.550 1.00 0.00 24 PHE A C 2
ATOM 1598 O O . PHE A 1 24 ? -13.035 -0.299 7.452 1.00 0.00 24 PHE A O 2
ATOM 1615 N N . THR A 1 25 ? -12.739 -2.166 8.672 1.00 0.00 25 THR A N 2
ATOM 1616 C CA . THR A 1 25 ? -13.339 -1.605 9.876 1.00 0.00 25 THR A CA 2
ATOM 1617 C C . THR A 1 25 ? -12.324 -0.784 10.664 1.00 0.00 25 THR A C 2
ATOM 1618 O O . THR A 1 25 ? -11.119 -1.008 10.563 1.00 0.00 25 THR A O 2
ATOM 1629 N N . GLU A 1 26 ? -12.821 0.166 11.450 1.00 0.00 26 GLU A N 2
ATOM 1630 C CA . GLU A 1 26 ? -11.956 1.020 12.255 1.00 0.00 26 GLU A CA 2
ATOM 1631 C C . GLU A 1 26 ? -10.770 0.232 12.803 1.00 0.00 26 GLU A C 2
ATOM 1632 O O . GLU A 1 26 ? -9.622 0.667 12.705 1.00 0.00 26 GLU A O 2
ATOM 1644 N N . LEU A 1 27 ? -11.056 -0.931 13.379 1.00 0.00 27 LEU A N 2
ATOM 1645 C CA . LEU A 1 27 ? -10.013 -1.781 13.943 1.00 0.00 27 LEU A CA 2
ATOM 1646 C C . LEU A 1 27 ? -8.963 -2.126 12.892 1.00 0.00 27 LEU A C 2
ATOM 1647 O O . LEU A 1 27 ? -7.780 -1.833 13.064 1.00 0.00 27 LEU A O 2
ATOM 1663 N N . GLN A 1 28 ? -9.405 -2.747 11.803 1.00 0.00 28 GLN A N 2
ATOM 1664 C CA . GLN A 1 28 ? -8.503 -3.130 10.723 1.00 0.00 28 GLN A CA 2
ATOM 1665 C C . GLN A 1 28 ? -7.723 -1.923 10.212 1.00 0.00 28 GLN A C 2
ATOM 1666 O O . GLN A 1 28 ? -6.496 -1.960 10.112 1.00 0.00 28 GLN A O 2
ATOM 1680 N N . LEU A 1 29 ? -8.443 -0.854 9.889 1.00 0.00 29 LEU A N 2
ATOM 1681 C CA . LEU A 1 29 ? -7.818 0.365 9.387 1.00 0.00 29 LEU A CA 2
ATOM 1682 C C . LEU A 1 29 ? -6.791 0.899 10.380 1.00 0.00 29 LEU A C 2
ATOM 1683 O O . LEU A 1 29 ? -5.723 1.371 9.990 1.00 0.00 29 LEU A O 2
ATOM 1699 N N . MET A 1 30 ? -7.120 0.819 11.665 1.00 0.00 30 MET A N 2
ATOM 1700 C CA . MET A 1 30 ? -6.223 1.291 12.714 1.00 0.00 30 MET A CA 2
ATOM 1701 C C . MET A 1 30 ? -4.860 0.615 12.610 1.00 0.00 30 MET A C 2
ATOM 1702 O O . MET A 1 30 ? -3.823 1.268 12.710 1.00 0.00 30 MET A O 2
ATOM 1716 N N . GLY A 1 31 ? -4.870 -0.700 12.408 1.00 0.00 31 GLY A N 2
ATOM 1717 C CA . GLY A 1 31 ? -3.629 -1.442 12.294 1.00 0.00 31 GLY A CA 2
ATOM 1718 C C . GLY A 1 31 ? -2.936 -1.213 10.965 1.00 0.00 31 GLY A C 2
ATOM 1719 O O . GLY A 1 31 ? -1.707 -1.170 10.897 1.00 0.00 31 GLY A O 2
ATOM 1723 N N . LEU A 1 32 ? -3.724 -1.066 9.906 1.00 0.00 32 LEU A N 2
ATOM 1724 C CA . LEU A 1 32 ? -3.179 -0.841 8.572 1.00 0.00 32 LEU A CA 2
ATOM 1725 C C . LEU A 1 32 ? -2.381 0.458 8.522 1.00 0.00 32 LEU A C 2
ATOM 1726 O O . LEU A 1 32 ? -1.294 0.507 7.948 1.00 0.00 32 LEU A O 2
ATOM 1742 N N . GLU A 1 33 ? -2.928 1.507 9.128 1.00 0.00 33 GLU A N 2
ATOM 1743 C CA . GLU A 1 33 ? -2.265 2.805 9.153 1.00 0.00 33 GLU A CA 2
ATOM 1744 C C . GLU A 1 33 ? -1.052 2.779 10.078 1.00 0.00 33 GLU A C 2
ATOM 1745 O O . GLU A 1 33 ? -0.046 3.441 9.821 1.00 0.00 33 GLU A O 2
ATOM 1757 N N . LYS A 1 34 ? -1.154 2.010 11.157 1.00 0.00 34 LYS A N 2
ATOM 1758 C CA . LYS A 1 34 ? -0.067 1.895 12.121 1.00 0.00 34 LYS A CA 2
ATOM 1759 C C . LYS A 1 34 ? 1.173 1.288 11.474 1.00 0.00 34 LYS A C 2
ATOM 1760 O O . LYS A 1 34 ? 2.261 1.861 11.535 1.00 0.00 34 LYS A O 2
ATOM 1779 N N . ARG A 1 35 ? 1.002 0.125 10.853 1.00 0.00 35 ARG A N 2
ATOM 1780 C CA . ARG A 1 35 ? 2.107 -0.560 10.194 1.00 0.00 35 ARG A CA 2
ATOM 1781 C C . ARG A 1 35 ? 2.628 0.258 9.016 1.00 0.00 35 ARG A C 2
ATOM 1782 O O . ARG A 1 35 ? 3.837 0.405 8.834 1.00 0.00 35 ARG A O 2
ATOM 1803 N N . PHE A 1 36 ? 1.708 0.788 8.217 1.00 0.00 36 PHE A N 2
ATOM 1804 C CA . PHE A 1 36 ? 2.074 1.590 7.055 1.00 0.00 36 PHE A CA 2
ATOM 1805 C C . PHE A 1 36 ? 2.834 2.844 7.477 1.00 0.00 36 PHE A C 2
ATOM 1806 O O . PHE A 1 36 ? 3.814 3.231 6.841 1.00 0.00 36 PHE A O 2
ATOM 1823 N N . GLU A 1 37 ? 2.374 3.473 8.554 1.00 0.00 37 GLU A N 2
ATOM 1824 C CA . GLU A 1 37 ? 3.010 4.684 9.060 1.00 0.00 37 GLU A CA 2
ATOM 1825 C C . GLU A 1 37 ? 4.429 4.393 9.542 1.00 0.00 37 GLU A C 2
ATOM 1826 O O . GLU A 1 37 ? 5.388 5.029 9.105 1.00 0.00 37 GLU A O 2
ATOM 1838 N N . LYS A 1 38 ? 4.554 3.427 10.446 1.00 0.00 38 LYS A N 2
ATOM 1839 C CA . LYS A 1 38 ? 5.854 3.049 10.988 1.00 0.00 38 LYS A CA 2
ATOM 1840 C C . LYS A 1 38 ? 6.774 2.534 9.886 1.00 0.00 38 LYS A C 2
ATOM 1841 O O . LYS A 1 38 ? 7.962 2.853 9.858 1.00 0.00 38 LYS A O 2
ATOM 1860 N N . GLN A 1 39 ? 6.216 1.737 8.979 1.00 0.00 39 GLN A N 2
ATOM 1861 C CA . GLN A 1 39 ? 6.988 1.180 7.875 1.00 0.00 39 GLN A CA 2
ATOM 1862 C C . GLN A 1 39 ? 6.235 1.325 6.557 1.00 0.00 39 GLN A C 2
ATOM 1863 O O . GLN A 1 39 ? 5.449 0.456 6.179 1.00 0.00 39 GLN A O 2
ATOM 1877 N N . LYS A 1 40 ? 6.479 2.430 5.860 1.00 0.00 40 LYS A N 2
ATOM 1878 C CA . LYS A 1 40 ? 5.826 2.690 4.583 1.00 0.00 40 LYS A CA 2
ATOM 1879 C C . LYS A 1 40 ? 5.669 1.403 3.780 1.00 0.00 40 LYS A C 2
ATOM 1880 O O . LYS A 1 40 ? 4.744 1.269 2.978 1.00 0.00 40 LYS A O 2
ATOM 1899 N N . TYR A 1 41 ? 6.577 0.459 4.001 1.00 0.00 41 TYR A N 2
ATOM 1900 C CA . TYR A 1 41 ? 6.540 -0.817 3.297 1.00 0.00 41 TYR A CA 2
ATOM 1901 C C . TYR A 1 41 ? 6.501 -1.982 4.281 1.00 0.00 41 TYR A C 2
ATOM 1902 O O . TYR A 1 41 ? 6.498 -1.783 5.497 1.00 0.00 41 TYR A O 2
ATOM 1920 N N . LEU A 1 42 ? 6.472 -3.198 3.748 1.00 0.00 42 LEU A N 2
ATOM 1921 C CA . LEU A 1 42 ? 6.434 -4.397 4.578 1.00 0.00 42 LEU A CA 2
ATOM 1922 C C . LEU A 1 42 ? 7.169 -5.550 3.903 1.00 0.00 42 LEU A C 2
ATOM 1923 O O . LEU A 1 42 ? 6.961 -5.826 2.721 1.00 0.00 42 LEU A O 2
ATOM 1939 N N . SER A 1 43 ? 8.028 -6.223 4.661 1.00 0.00 43 SER A N 2
ATOM 1940 C CA . SER A 1 43 ? 8.796 -7.346 4.136 1.00 0.00 43 SER A CA 2
ATOM 1941 C C . SER A 1 43 ? 7.875 -8.498 3.746 1.00 0.00 43 SER A C 2
ATOM 1942 O O . SER A 1 43 ? 6.675 -8.472 4.024 1.00 0.00 43 SER A O 2
ATOM 1950 N N . THR A 1 44 ? 8.445 -9.511 3.100 1.00 0.00 44 THR A N 2
ATOM 1951 C CA . THR A 1 44 ? 7.677 -10.672 2.670 1.00 0.00 44 THR A CA 2
ATOM 1952 C C . THR A 1 44 ? 6.947 -11.314 3.844 1.00 0.00 44 THR A C 2
ATOM 1953 O O . THR A 1 44 ? 5.721 -11.429 3.857 1.00 0.00 44 THR A O 2
ATOM 1964 N N . PRO A 1 45 ? 7.715 -11.743 4.857 1.00 0.00 45 PRO A N 2
ATOM 1965 C CA . PRO A 1 45 ? 7.162 -12.379 6.056 1.00 0.00 45 PRO A CA 2
ATOM 1966 C C . PRO A 1 45 ? 6.389 -11.397 6.929 1.00 0.00 45 PRO A C 2
ATOM 1967 O O . PRO A 1 45 ? 5.593 -11.800 7.778 1.00 0.00 45 PRO A O 2
ATOM 1978 N N . ASP A 1 46 ? 6.627 -10.108 6.715 1.00 0.00 46 ASP A N 2
ATOM 1979 C CA . ASP A 1 46 ? 5.951 -9.068 7.482 1.00 0.00 46 ASP A CA 2
ATOM 1980 C C . ASP A 1 46 ? 4.496 -8.928 7.044 1.00 0.00 46 ASP A C 2
ATOM 1981 O O . ASP A 1 46 ? 3.577 -9.201 7.815 1.00 0.00 46 ASP A O 2
ATOM 1990 N N . ARG A 1 47 ? 4.296 -8.500 5.802 1.00 0.00 47 ARG A N 2
ATOM 1991 C CA . ARG A 1 47 ? 2.954 -8.322 5.262 1.00 0.00 47 ARG A CA 2
ATOM 1992 C C . ARG A 1 47 ? 2.059 -9.502 5.630 1.00 0.00 47 ARG A C 2
ATOM 1993 O O . ARG A 1 47 ? 0.865 -9.333 5.880 1.00 0.00 47 ARG A O 2
ATOM 2014 N N . ILE A 1 48 ? 2.643 -10.695 5.660 1.00 0.00 48 ILE A N 2
ATOM 2015 C CA . ILE A 1 48 ? 1.899 -11.901 5.998 1.00 0.00 48 ILE A CA 2
ATOM 2016 C C . ILE A 1 48 ? 1.499 -11.907 7.469 1.00 0.00 48 ILE A C 2
ATOM 2017 O O . ILE A 1 48 ? 0.320 -12.022 7.802 1.00 0.00 48 ILE A O 2
ATOM 2033 N N . ASP A 1 49 ? 2.489 -11.780 8.346 1.00 0.00 49 ASP A N 2
ATOM 2034 C CA . ASP A 1 49 ? 2.241 -11.767 9.783 1.00 0.00 49 ASP A CA 2
ATOM 2035 C C . ASP A 1 49 ? 1.089 -10.829 10.127 1.00 0.00 49 ASP A C 2
ATOM 2036 O O . ASP A 1 49 ? 0.164 -11.203 10.848 1.00 0.00 49 ASP A O 2
ATOM 2045 N N . LEU A 1 50 ? 1.153 -9.607 9.608 1.00 0.00 50 LEU A N 2
ATOM 2046 C CA . LEU A 1 50 ? 0.115 -8.614 9.861 1.00 0.00 50 LEU A CA 2
ATOM 2047 C C . LEU A 1 50 ? -1.237 -9.095 9.346 1.00 0.00 50 LEU A C 2
ATOM 2048 O O . LEU A 1 50 ? -2.180 -9.269 10.117 1.00 0.00 50 LEU A O 2
ATOM 2064 N N . ALA A 1 51 ? -1.323 -9.310 8.038 1.00 0.00 51 ALA A N 2
ATOM 2065 C CA . ALA A 1 51 ? -2.559 -9.776 7.420 1.00 0.00 51 ALA A CA 2
ATOM 2066 C C . ALA A 1 51 ? -3.231 -10.845 8.274 1.00 0.00 51 ALA A C 2
ATOM 2067 O O . ALA A 1 51 ? -4.449 -11.011 8.231 1.00 0.00 51 ALA A O 2
ATOM 2074 N N . GLU A 1 52 ? -2.428 -11.568 9.050 1.00 0.00 52 GLU A N 2
ATOM 2075 C CA . GLU A 1 52 ? -2.947 -12.622 9.913 1.00 0.00 52 GLU A CA 2
ATOM 2076 C C . GLU A 1 52 ? -3.459 -12.045 11.229 1.00 0.00 52 GLU A C 2
ATOM 2077 O O . GLU A 1 52 ? -4.511 -12.444 11.727 1.00 0.00 52 GLU A O 2
ATOM 2089 N N . SER A 1 53 ? -2.706 -11.103 11.788 1.00 0.00 53 SER A N 2
ATOM 2090 C CA . SER A 1 53 ? -3.080 -10.473 13.049 1.00 0.00 53 SER A CA 2
ATOM 2091 C C . SER A 1 53 ? -4.456 -9.823 12.944 1.00 0.00 53 SER A C 2
ATOM 2092 O O . SER A 1 53 ? -5.345 -10.089 13.755 1.00 0.00 53 SER A O 2
ATOM 2100 N N . LEU A 1 54 ? -4.625 -8.969 11.941 1.00 0.00 54 LEU A N 2
ATOM 2101 C CA . LEU A 1 54 ? -5.892 -8.279 11.728 1.00 0.00 54 LEU A CA 2
ATOM 2102 C C . LEU A 1 54 ? -6.884 -9.176 10.993 1.00 0.00 54 LEU A C 2
ATOM 2103 O O . LEU A 1 54 ? -8.096 -8.997 11.101 1.00 0.00 54 LEU A O 2
ATOM 2119 N N . GLY A 1 55 ? -6.359 -10.143 10.247 1.00 0.00 55 GLY A N 2
ATOM 2120 C CA . GLY A 1 55 ? -7.211 -11.055 9.508 1.00 0.00 55 GLY A CA 2
ATOM 2121 C C . GLY A 1 55 ? -7.344 -10.670 8.048 1.00 0.00 55 GLY A C 2
ATOM 2122 O O . GLY A 1 55 ? -8.088 -11.301 7.296 1.00 0.00 55 GLY A O 2
ATOM 2126 N N . LEU A 1 56 ? -6.623 -9.630 7.644 1.00 0.00 56 LEU A N 2
ATOM 2127 C CA . LEU A 1 56 ? -6.665 -9.159 6.264 1.00 0.00 56 LEU A CA 2
ATOM 2128 C C . LEU A 1 56 ? -5.866 -10.082 5.350 1.00 0.00 56 LEU A C 2
ATOM 2129 O O . LEU A 1 56 ? -5.155 -10.972 5.817 1.00 0.00 56 LEU A O 2
ATOM 2145 N N . SER A 1 57 ? -5.988 -9.864 4.044 1.00 0.00 57 SER A N 2
ATOM 2146 C CA . SER A 1 57 ? -5.279 -10.678 3.063 1.00 0.00 57 SER A CA 2
ATOM 2147 C C . SER A 1 57 ? -4.071 -9.930 2.509 1.00 0.00 57 SER A C 2
ATOM 2148 O O . SER A 1 57 ? -4.127 -8.722 2.281 1.00 0.00 57 SER A O 2
ATOM 2156 N N . GLN A 1 58 ? -2.980 -10.658 2.295 1.00 0.00 58 GLN A N 2
ATOM 2157 C CA . GLN A 1 58 ? -1.757 -10.064 1.767 1.00 0.00 58 GLN A CA 2
ATOM 2158 C C . GLN A 1 58 ? -2.076 -8.979 0.744 1.00 0.00 58 GLN A C 2
ATOM 2159 O O . GLN A 1 58 ? -1.462 -7.911 0.744 1.00 0.00 58 GLN A O 2
ATOM 2173 N N . LEU A 1 59 ? -3.039 -9.259 -0.127 1.00 0.00 59 LEU A N 2
ATOM 2174 C CA . LEU A 1 59 ? -3.440 -8.307 -1.157 1.00 0.00 59 LEU A CA 2
ATOM 2175 C C . LEU A 1 59 ? -3.822 -6.966 -0.539 1.00 0.00 59 LEU A C 2
ATOM 2176 O O . LEU A 1 59 ? -3.408 -5.911 -1.020 1.00 0.00 59 LEU A O 2
ATOM 2192 N N . GLN A 1 60 ? -4.612 -7.015 0.528 1.00 0.00 60 GLN A N 2
ATOM 2193 C CA . GLN A 1 60 ? -5.048 -5.803 1.212 1.00 0.00 60 GLN A CA 2
ATOM 2194 C C . GLN A 1 60 ? -3.877 -4.852 1.435 1.00 0.00 60 GLN A C 2
ATOM 2195 O O . GLN A 1 60 ? -3.843 -3.752 0.884 1.00 0.00 60 GLN A O 2
ATOM 2209 N N . VAL A 1 61 ? -2.917 -5.284 2.247 1.00 0.00 61 VAL A N 2
ATOM 2210 C CA . VAL A 1 61 ? -1.743 -4.472 2.543 1.00 0.00 61 VAL A CA 2
ATOM 2211 C C . VAL A 1 61 ? -1.063 -4.002 1.262 1.00 0.00 61 VAL A C 2
ATOM 2212 O O . VAL A 1 61 ? -0.844 -2.807 1.064 1.00 0.00 61 VAL A O 2
ATOM 2225 N N . LYS A 1 62 ? -0.731 -4.951 0.392 1.00 0.00 62 LYS A N 2
ATOM 2226 C CA . LYS A 1 62 ? -0.077 -4.635 -0.872 1.00 0.00 62 LYS A CA 2
ATOM 2227 C C . LYS A 1 62 ? -0.782 -3.480 -1.576 1.00 0.00 62 LYS A C 2
ATOM 2228 O O . LYS A 1 62 ? -0.203 -2.410 -1.768 1.00 0.00 62 LYS A O 2
ATOM 2247 N N . THR A 1 63 ? -2.036 -3.702 -1.957 1.00 0.00 63 THR A N 2
ATOM 2248 C CA . THR A 1 63 ? -2.820 -2.680 -2.639 1.00 0.00 63 THR A CA 2
ATOM 2249 C C . THR A 1 63 ? -3.022 -1.458 -1.750 1.00 0.00 63 THR A C 2
ATOM 2250 O O . THR A 1 63 ? -2.558 -0.364 -2.069 1.00 0.00 63 THR A O 2
ATOM 2261 N N . TRP A 1 64 ? -3.718 -1.653 -0.636 1.00 0.00 64 TRP A N 2
ATOM 2262 C CA . TRP A 1 64 ? -3.981 -0.566 0.300 1.00 0.00 64 TRP A CA 2
ATOM 2263 C C . TRP A 1 64 ? -2.774 0.359 0.414 1.00 0.00 64 TRP A C 2
ATOM 2264 O O . TRP A 1 64 ? -2.908 1.581 0.344 1.00 0.00 64 TRP A O 2
ATOM 2285 N N . TYR A 1 65 ? -1.597 -0.231 0.589 1.00 0.00 65 TYR A N 2
ATOM 2286 C CA . TYR A 1 65 ? -0.366 0.541 0.715 1.00 0.00 65 TYR A CA 2
ATOM 2287 C C . TYR A 1 65 ? -0.110 1.366 -0.543 1.00 0.00 65 TYR A C 2
ATOM 2288 O O . TYR A 1 65 ? -0.122 2.596 -0.504 1.00 0.00 65 TYR A O 2
ATOM 2306 N N . GLN A 1 66 ? 0.121 0.679 -1.657 1.00 0.00 66 GLN A N 2
ATOM 2307 C CA . GLN A 1 66 ? 0.380 1.347 -2.926 1.00 0.00 66 GLN A CA 2
ATOM 2308 C C . GLN A 1 66 ? -0.430 2.634 -3.039 1.00 0.00 66 GLN A C 2
ATOM 2309 O O . GLN A 1 66 ? 0.128 3.716 -3.218 1.00 0.00 66 GLN A O 2
ATOM 2323 N N . ASN A 1 67 ? -1.749 2.508 -2.935 1.00 0.00 67 ASN A N 2
ATOM 2324 C CA . ASN A 1 67 ? -2.636 3.662 -3.027 1.00 0.00 67 ASN A CA 2
ATOM 2325 C C . ASN A 1 67 ? -2.287 4.702 -1.967 1.00 0.00 67 ASN A C 2
ATOM 2326 O O . ASN A 1 67 ? -2.037 5.866 -2.282 1.00 0.00 67 ASN A O 2
ATOM 2337 N N . ARG A 1 68 ? -2.272 4.275 -0.708 1.00 0.00 68 ARG A N 2
ATOM 2338 C CA . ARG A 1 68 ? -1.954 5.169 0.399 1.00 0.00 68 ARG A CA 2
ATOM 2339 C C . ARG A 1 68 ? -0.665 5.938 0.124 1.00 0.00 68 ARG A C 2
ATOM 2340 O O . ARG A 1 68 ? -0.516 7.087 0.539 1.00 0.00 68 ARG A O 2
ATOM 2361 N N . ARG A 1 69 ? 0.263 5.295 -0.577 1.00 0.00 69 ARG A N 2
ATOM 2362 C CA . ARG A 1 69 ? 1.540 5.917 -0.906 1.00 0.00 69 ARG A CA 2
ATOM 2363 C C . ARG A 1 69 ? 1.352 7.042 -1.921 1.00 0.00 69 ARG A C 2
ATOM 2364 O O . ARG A 1 69 ? 1.948 8.111 -1.795 1.00 0.00 69 ARG A O 2
ATOM 2385 N N . MET A 1 70 ? 0.519 6.791 -2.925 1.00 0.00 70 MET A N 2
ATOM 2386 C CA . MET A 1 70 ? 0.251 7.783 -3.961 1.00 0.00 70 MET A CA 2
ATOM 2387 C C . MET A 1 70 ? -0.409 9.023 -3.368 1.00 0.00 70 MET A C 2
ATOM 2388 O O . MET A 1 70 ? -0.131 10.148 -3.786 1.00 0.00 70 MET A O 2
ATOM 2402 N N . LYS A 1 71 ? -1.286 8.812 -2.392 1.00 0.00 71 LYS A N 2
ATOM 2403 C CA . LYS A 1 71 ? -1.986 9.913 -1.741 1.00 0.00 71 LYS A CA 2
ATOM 2404 C C . LYS A 1 71 ? -1.120 10.541 -0.654 1.00 0.00 71 LYS A C 2
ATOM 2405 O O . LYS A 1 71 ? -1.323 11.695 -0.275 1.00 0.00 71 LYS A O 2
ATOM 2424 N N . TRP A 1 72 ? -0.154 9.776 -0.158 1.00 0.00 72 TRP A N 2
ATOM 2425 C CA . TRP A 1 72 ? 0.744 10.260 0.885 1.00 0.00 72 TRP A CA 2
ATOM 2426 C C . TRP A 1 72 ? 1.897 11.056 0.284 1.00 0.00 72 TRP A C 2
ATOM 2427 O O . TRP A 1 72 ? 2.470 11.928 0.938 1.00 0.00 72 TRP A O 2
ATOM 2448 N N . LYS A 1 73 ? 2.233 10.751 -0.965 1.00 0.00 73 LYS A N 2
ATOM 2449 C CA . LYS A 1 73 ? 3.318 11.439 -1.655 1.00 0.00 73 LYS A CA 2
ATOM 2450 C C . LYS A 1 73 ? 2.915 12.866 -2.014 1.00 0.00 73 LYS A C 2
ATOM 2451 O O . LYS A 1 73 ? 2.186 13.093 -2.979 1.00 0.00 73 LYS A O 2
ATOM 2470 N N . LYS A 1 74 ? 3.397 13.826 -1.231 1.00 0.00 74 LYS A N 2
ATOM 2471 C CA . LYS A 1 74 ? 3.090 15.232 -1.467 1.00 0.00 74 LYS A CA 2
ATOM 2472 C C . LYS A 1 74 ? 1.676 15.396 -2.013 1.00 0.00 74 LYS A C 2
ATOM 2473 O O . LYS A 1 74 ? 1.450 16.144 -2.964 1.00 0.00 74 LYS A O 2
ATOM 2492 N N . SER A 1 75 ? 0.726 14.693 -1.405 1.00 0.00 75 SER A N 2
ATOM 2493 C CA . SER A 1 75 ? -0.667 14.759 -1.832 1.00 0.00 75 SER A CA 2
ATOM 2494 C C . SER A 1 75 ? -1.607 14.460 -0.669 1.00 0.00 75 SER A C 2
ATOM 2495 O O . SER A 1 75 ? -1.167 14.241 0.459 1.00 0.00 75 SER A O 2
ATOM 2503 N N . GLY A 1 76 ? -2.906 14.451 -0.953 1.00 0.00 76 GLY A N 2
ATOM 2504 C CA . GLY A 1 76 ? -3.889 14.177 0.079 1.00 0.00 76 GLY A CA 2
ATOM 2505 C C . GLY A 1 76 ? -5.312 14.265 -0.437 1.00 0.00 76 GLY A C 2
ATOM 2506 O O . GLY A 1 76 ? -5.945 13.257 -0.750 1.00 0.00 76 GLY A O 2
ATOM 2510 N N . PRO A 1 77 ? -5.836 15.496 -0.530 1.00 0.00 77 PRO A N 2
ATOM 2511 C CA . PRO A 1 77 ? -7.199 15.741 -1.011 1.00 0.00 77 PRO A CA 2
ATOM 2512 C C . PRO A 1 77 ? -7.348 15.458 -2.502 1.00 0.00 77 PRO A C 2
ATOM 2513 O O . PRO A 1 77 ? -6.357 15.330 -3.221 1.00 0.00 77 PRO A O 2
ATOM 2524 N N . SER A 1 78 ? -8.592 15.363 -2.960 1.00 0.00 78 SER A N 2
ATOM 2525 C CA . SER A 1 78 ? -8.870 15.092 -4.366 1.00 0.00 78 SER A CA 2
ATOM 2526 C C . SER A 1 78 ? -9.199 16.381 -5.113 1.00 0.00 78 SER A C 2
ATOM 2527 O O . SER A 1 78 ? -8.547 16.724 -6.099 1.00 0.00 78 SER A O 2
ATOM 2535 N N . SER A 1 79 ? -10.217 17.091 -4.635 1.00 0.00 79 SER A N 2
ATOM 2536 C CA . SER A 1 79 ? -10.636 18.340 -5.259 1.00 0.00 79 SER A CA 2
ATOM 2537 C C . SER A 1 79 ? -9.816 19.513 -4.731 1.00 0.00 79 SER A C 2
ATOM 2538 O O . SER A 1 79 ? -9.594 19.639 -3.528 1.00 0.00 79 SER A O 2
ATOM 2546 N N . GLY A 1 80 ? -9.368 20.371 -5.643 1.00 0.00 80 GLY A N 2
ATOM 2547 C CA . GLY A 1 80 ? -8.576 21.523 -5.252 1.00 0.00 80 GLY A CA 2
ATOM 2548 C C . GLY A 1 80 ? -8.123 22.346 -6.441 1.00 0.00 80 GLY A C 2
ATOM 2549 O O . GLY A 1 80 ? -8.866 23.193 -6.937 1.00 0.00 80 GLY A O 2
ATOM 2553 N N . GLY A 1 1 ? -26.127 11.756 -39.741 1.00 0.00 1 GLY A N 3
ATOM 2554 C CA . GLY A 1 1 ? -26.236 12.439 -38.465 1.00 0.00 1 GLY A CA 3
ATOM 2555 C C . GLY A 1 1 ? -26.868 11.572 -37.395 1.00 0.00 1 GLY A C 3
ATOM 2556 O O . GLY A 1 1 ? -27.153 10.397 -37.626 1.00 0.00 1 GLY A O 3
ATOM 2560 N N . SER A 1 2 ? -27.088 12.152 -36.219 1.00 0.00 2 SER A N 3
ATOM 2561 C CA . SER A 1 2 ? -27.686 11.422 -35.107 1.00 0.00 2 SER A CA 3
ATOM 2562 C C . SER A 1 2 ? -28.278 12.385 -34.082 1.00 0.00 2 SER A C 3
ATOM 2563 O O . SER A 1 2 ? -28.178 13.603 -34.228 1.00 0.00 2 SER A O 3
ATOM 2571 N N . SER A 1 3 ? -28.896 11.828 -33.045 1.00 0.00 3 SER A N 3
ATOM 2572 C CA . SER A 1 3 ? -29.508 12.636 -31.996 1.00 0.00 3 SER A CA 3
ATOM 2573 C C . SER A 1 3 ? -29.390 11.946 -30.641 1.00 0.00 3 SER A C 3
ATOM 2574 O O . SER A 1 3 ? -28.889 10.827 -30.542 1.00 0.00 3 SER A O 3
ATOM 2582 N N . GLY A 1 4 ? -29.857 12.624 -29.596 1.00 0.00 4 GLY A N 3
ATOM 2583 C CA . GLY A 1 4 ? -29.796 12.062 -28.260 1.00 0.00 4 GLY A CA 3
ATOM 2584 C C . GLY A 1 4 ? -30.715 12.775 -27.288 1.00 0.00 4 GLY A C 3
ATOM 2585 O O . GLY A 1 4 ? -31.502 13.634 -27.684 1.00 0.00 4 GLY A O 3
ATOM 2589 N N . SER A 1 5 ? -30.615 12.418 -26.011 1.00 0.00 5 SER A N 3
ATOM 2590 C CA . SER A 1 5 ? -31.448 13.026 -24.980 1.00 0.00 5 SER A CA 3
ATOM 2591 C C . SER A 1 5 ? -30.833 12.828 -23.598 1.00 0.00 5 SER A C 3
ATOM 2592 O O . SER A 1 5 ? -29.842 12.115 -23.444 1.00 0.00 5 SER A O 3
ATOM 2600 N N . SER A 1 6 ? -31.430 13.465 -22.595 1.00 0.00 6 SER A N 3
ATOM 2601 C CA . SER A 1 6 ? -30.940 13.363 -21.226 1.00 0.00 6 SER A CA 3
ATOM 2602 C C . SER A 1 6 ? -31.952 13.940 -20.242 1.00 0.00 6 SER A C 3
ATOM 2603 O O . SER A 1 6 ? -32.997 14.454 -20.639 1.00 0.00 6 SER A O 3
ATOM 2611 N N . GLY A 1 7 ? -31.634 13.852 -18.954 1.00 0.00 7 GLY A N 3
ATOM 2612 C CA . GLY A 1 7 ? -32.525 14.369 -17.932 1.00 0.00 7 GLY A CA 3
ATOM 2613 C C . GLY A 1 7 ? -31.786 14.789 -16.677 1.00 0.00 7 GLY A C 3
ATOM 2614 O O . GLY A 1 7 ? -30.595 15.092 -16.721 1.00 0.00 7 GLY A O 3
ATOM 2618 N N . GLY A 1 8 ? -32.496 14.809 -15.552 1.00 0.00 8 GLY A N 3
ATOM 2619 C CA . GLY A 1 8 ? -31.884 15.199 -14.296 1.00 0.00 8 GLY A CA 3
ATOM 2620 C C . GLY A 1 8 ? -32.903 15.399 -13.192 1.00 0.00 8 GLY A C 3
ATOM 2621 O O . GLY A 1 8 ? -34.107 15.291 -13.424 1.00 0.00 8 GLY A O 3
ATOM 2625 N N . GLU A 1 9 ? -32.420 15.691 -11.988 1.00 0.00 9 GLU A N 3
ATOM 2626 C CA . GLU A 1 9 ? -33.299 15.905 -10.845 1.00 0.00 9 GLU A CA 3
ATOM 2627 C C . GLU A 1 9 ? -32.507 16.383 -9.631 1.00 0.00 9 GLU A C 3
ATOM 2628 O O . GLU A 1 9 ? -31.351 16.013 -9.428 1.00 0.00 9 GLU A O 3
ATOM 2640 N N . PRO A 1 10 ? -33.143 17.227 -8.805 1.00 0.00 10 PRO A N 3
ATOM 2641 C CA . PRO A 1 10 ? -32.517 17.774 -7.598 1.00 0.00 10 PRO A CA 3
ATOM 2642 C C . PRO A 1 10 ? -32.314 16.716 -6.519 1.00 0.00 10 PRO A C 3
ATOM 2643 O O . PRO A 1 10 ? -32.519 15.526 -6.756 1.00 0.00 10 PRO A O 3
ATOM 2654 N N . GLY A 1 11 ? -31.910 17.157 -5.331 1.00 0.00 11 GLY A N 3
ATOM 2655 C CA . GLY A 1 11 ? -31.687 16.235 -4.234 1.00 0.00 11 GLY A CA 3
ATOM 2656 C C . GLY A 1 11 ? -31.005 16.894 -3.052 1.00 0.00 11 GLY A C 3
ATOM 2657 O O . GLY A 1 11 ? -30.964 18.121 -2.953 1.00 0.00 11 GLY A O 3
ATOM 2661 N N . THR A 1 12 ? -30.469 16.079 -2.149 1.00 0.00 12 THR A N 3
ATOM 2662 C CA . THR A 1 12 ? -29.788 16.590 -0.966 1.00 0.00 12 THR A CA 3
ATOM 2663 C C . THR A 1 12 ? -28.753 15.594 -0.454 1.00 0.00 12 THR A C 3
ATOM 2664 O O . THR A 1 12 ? -29.015 14.394 -0.380 1.00 0.00 12 THR A O 3
ATOM 2675 N N . LYS A 1 13 ? -27.577 16.100 -0.099 1.00 0.00 13 LYS A N 3
ATOM 2676 C CA . LYS A 1 13 ? -26.502 15.256 0.409 1.00 0.00 13 LYS A CA 3
ATOM 2677 C C . LYS A 1 13 ? -25.356 16.103 0.952 1.00 0.00 13 LYS A C 3
ATOM 2678 O O . LYS A 1 13 ? -24.796 16.936 0.241 1.00 0.00 13 LYS A O 3
ATOM 2697 N N . ALA A 1 14 ? -25.011 15.882 2.217 1.00 0.00 14 ALA A N 3
ATOM 2698 C CA . ALA A 1 14 ? -23.929 16.622 2.854 1.00 0.00 14 ALA A CA 3
ATOM 2699 C C . ALA A 1 14 ? -22.596 16.346 2.167 1.00 0.00 14 ALA A C 3
ATOM 2700 O O . ALA A 1 14 ? -21.913 17.268 1.720 1.00 0.00 14 ALA A O 3
ATOM 2707 N N . LYS A 1 15 ? -22.230 15.072 2.086 1.00 0.00 15 LYS A N 3
ATOM 2708 C CA . LYS A 1 15 ? -20.979 14.673 1.453 1.00 0.00 15 LYS A CA 3
ATOM 2709 C C . LYS A 1 15 ? -21.078 14.781 -0.065 1.00 0.00 15 LYS A C 3
ATOM 2710 O O . LYS A 1 15 ? -21.758 13.983 -0.711 1.00 0.00 15 LYS A O 3
ATOM 2729 N N . LYS A 1 16 ? -20.396 15.771 -0.629 1.00 0.00 16 LYS A N 3
ATOM 2730 C CA . LYS A 1 16 ? -20.405 15.983 -2.072 1.00 0.00 16 LYS A CA 3
ATOM 2731 C C . LYS A 1 16 ? -19.188 15.334 -2.724 1.00 0.00 16 LYS A C 3
ATOM 2732 O O . LYS A 1 16 ? -18.105 15.298 -2.143 1.00 0.00 16 LYS A O 3
ATOM 2751 N N . GLY A 1 17 ? -19.375 14.822 -3.937 1.00 0.00 17 GLY A N 3
ATOM 2752 C CA . GLY A 1 17 ? -18.284 14.182 -4.649 1.00 0.00 17 GLY A CA 3
ATOM 2753 C C . GLY A 1 17 ? -17.610 13.102 -3.826 1.00 0.00 17 GLY A C 3
ATOM 2754 O O . GLY A 1 17 ? -16.591 13.350 -3.180 1.00 0.00 17 GLY A O 3
ATOM 2758 N N . ARG A 1 18 ? -18.179 11.902 -3.848 1.00 0.00 18 ARG A N 3
ATOM 2759 C CA . ARG A 1 18 ? -17.627 10.781 -3.096 1.00 0.00 18 ARG A CA 3
ATOM 2760 C C . ARG A 1 18 ? -17.483 9.549 -3.985 1.00 0.00 18 ARG A C 3
ATOM 2761 O O . ARG A 1 18 ? -18.475 8.934 -4.376 1.00 0.00 18 ARG A O 3
ATOM 2782 N N . ARG A 1 19 ? -16.241 9.194 -4.299 1.00 0.00 19 ARG A N 3
ATOM 2783 C CA . ARG A 1 19 ? -15.967 8.037 -5.142 1.00 0.00 19 ARG A CA 3
ATOM 2784 C C . ARG A 1 19 ? -14.954 7.109 -4.479 1.00 0.00 19 ARG A C 3
ATOM 2785 O O . ARG A 1 19 ? -14.040 6.603 -5.130 1.00 0.00 19 ARG A O 3
ATOM 2806 N N . SER A 1 20 ? -15.122 6.890 -3.178 1.00 0.00 20 SER A N 3
ATOM 2807 C CA . SER A 1 20 ? -14.221 6.026 -2.425 1.00 0.00 20 SER A CA 3
ATOM 2808 C C . SER A 1 20 ? -14.986 4.879 -1.773 1.00 0.00 20 SER A C 3
ATOM 2809 O O . SER A 1 20 ? -15.998 5.093 -1.105 1.00 0.00 20 SER A O 3
ATOM 2817 N N . ARG A 1 21 ? -14.495 3.660 -1.972 1.00 0.00 21 ARG A N 3
ATOM 2818 C CA . ARG A 1 21 ? -15.132 2.478 -1.405 1.00 0.00 21 ARG A CA 3
ATOM 2819 C C . ARG A 1 21 ? -14.123 1.634 -0.632 1.00 0.00 21 ARG A C 3
ATOM 2820 O O . ARG A 1 21 ? -13.311 0.921 -1.223 1.00 0.00 21 ARG A O 3
ATOM 2841 N N . THR A 1 22 ? -14.179 1.720 0.693 1.00 0.00 22 THR A N 3
ATOM 2842 C CA . THR A 1 22 ? -13.270 0.966 1.547 1.00 0.00 22 THR A CA 3
ATOM 2843 C C . THR A 1 22 ? -14.021 -0.083 2.359 1.00 0.00 22 THR A C 3
ATOM 2844 O O . THR A 1 22 ? -14.989 0.230 3.053 1.00 0.00 22 THR A O 3
ATOM 2855 N N . VAL A 1 23 ? -13.568 -1.330 2.270 1.00 0.00 23 VAL A N 3
ATOM 2856 C CA . VAL A 1 23 ? -14.196 -2.425 2.999 1.00 0.00 23 VAL A CA 3
ATOM 2857 C C . VAL A 1 23 ? -13.367 -2.823 4.215 1.00 0.00 23 VAL A C 3
ATOM 2858 O O . VAL A 1 23 ? -13.250 -4.005 4.540 1.00 0.00 23 VAL A O 3
ATOM 2871 N N . PHE A 1 24 ? -12.794 -1.828 4.884 1.00 0.00 24 PHE A N 3
ATOM 2872 C CA . PHE A 1 24 ? -11.975 -2.074 6.066 1.00 0.00 24 PHE A CA 3
ATOM 2873 C C . PHE A 1 24 ? -12.687 -1.601 7.329 1.00 0.00 24 PHE A C 3
ATOM 2874 O O . PHE A 1 24 ? -13.295 -0.530 7.350 1.00 0.00 24 PHE A O 3
ATOM 2891 N N . THR A 1 25 ? -12.608 -2.407 8.383 1.00 0.00 25 THR A N 3
ATOM 2892 C CA . THR A 1 25 ? -13.245 -2.073 9.651 1.00 0.00 25 THR A CA 3
ATOM 2893 C C . THR A 1 25 ? -12.342 -1.191 10.505 1.00 0.00 25 THR A C 3
ATOM 2894 O O . THR A 1 25 ? -11.118 -1.252 10.396 1.00 0.00 25 THR A O 3
ATOM 2905 N N . GLU A 1 26 ? -12.954 -0.372 11.354 1.00 0.00 26 GLU A N 3
ATOM 2906 C CA . GLU A 1 26 ? -12.203 0.523 12.227 1.00 0.00 26 GLU A CA 3
ATOM 2907 C C . GLU A 1 26 ? -10.929 -0.150 12.730 1.00 0.00 26 GLU A C 3
ATOM 2908 O O . GLU A 1 26 ? -9.882 0.488 12.849 1.00 0.00 26 GLU A O 3
ATOM 2920 N N . LEU A 1 27 ? -11.027 -1.441 13.024 1.00 0.00 27 LEU A N 3
ATOM 2921 C CA . LEU A 1 27 ? -9.883 -2.202 13.516 1.00 0.00 27 LEU A CA 3
ATOM 2922 C C . LEU A 1 27 ? -8.805 -2.319 12.443 1.00 0.00 27 LEU A C 3
ATOM 2923 O O . LEU A 1 27 ? -7.712 -1.773 12.587 1.00 0.00 27 LEU A O 3
ATOM 2939 N N . GLN A 1 28 ? -9.123 -3.033 11.367 1.00 0.00 28 GLN A N 3
ATOM 2940 C CA . GLN A 1 28 ? -8.182 -3.219 10.269 1.00 0.00 28 GLN A CA 3
ATOM 2941 C C . GLN A 1 28 ? -7.543 -1.893 9.869 1.00 0.00 28 GLN A C 3
ATOM 2942 O O . GLN A 1 28 ? -6.356 -1.837 9.546 1.00 0.00 28 GLN A O 3
ATOM 2956 N N . LEU A 1 29 ? -8.338 -0.829 9.890 1.00 0.00 29 LEU A N 3
ATOM 2957 C CA . LEU A 1 29 ? -7.850 0.497 9.529 1.00 0.00 29 LEU A CA 3
ATOM 2958 C C . LEU A 1 29 ? -6.906 1.040 10.597 1.00 0.00 29 LEU A C 3
ATOM 2959 O O . LEU A 1 29 ? -5.884 1.650 10.283 1.00 0.00 29 LEU A O 3
ATOM 2975 N N . MET A 1 30 ? -7.254 0.811 11.859 1.00 0.00 30 MET A N 3
ATOM 2976 C CA . MET A 1 30 ? -6.434 1.275 12.973 1.00 0.00 30 MET A CA 3
ATOM 2977 C C . MET A 1 30 ? -5.059 0.616 12.947 1.00 0.00 30 MET A C 3
ATOM 2978 O O . MET A 1 30 ? -4.051 1.249 13.261 1.00 0.00 30 MET A O 3
ATOM 2992 N N . GLY A 1 31 ? -5.024 -0.658 12.570 1.00 0.00 31 GLY A N 3
ATOM 2993 C CA . GLY A 1 31 ? -3.767 -1.381 12.510 1.00 0.00 31 GLY A CA 3
ATOM 2994 C C . GLY A 1 31 ? -3.009 -1.119 11.224 1.00 0.00 31 GLY A C 3
ATOM 2995 O O . GLY A 1 31 ? -1.784 -0.987 11.232 1.00 0.00 31 GLY A O 3
ATOM 2999 N N . LEU A 1 32 ? -3.736 -1.046 10.115 1.00 0.00 32 LEU A N 3
ATOM 3000 C CA . LEU A 1 32 ? -3.124 -0.800 8.813 1.00 0.00 32 LEU A CA 3
ATOM 3001 C C . LEU A 1 32 ? -2.343 0.511 8.818 1.00 0.00 32 LEU A C 3
ATOM 3002 O O . LEU A 1 32 ? -1.211 0.571 8.340 1.00 0.00 32 LEU A O 3
ATOM 3018 N N . GLU A 1 33 ? -2.957 1.557 9.362 1.00 0.00 33 GLU A N 3
ATOM 3019 C CA . GLU A 1 33 ? -2.318 2.866 9.430 1.00 0.00 33 GLU A CA 3
ATOM 3020 C C . GLU A 1 33 ? -1.083 2.824 10.326 1.00 0.00 33 GLU A C 3
ATOM 3021 O O . GLU A 1 33 ? -0.044 3.397 9.999 1.00 0.00 33 GLU A O 3
ATOM 3033 N N . LYS A 1 34 ? -1.205 2.141 11.459 1.00 0.00 34 LYS A N 3
ATOM 3034 C CA . LYS A 1 34 ? -0.101 2.021 12.404 1.00 0.00 34 LYS A CA 3
ATOM 3035 C C . LYS A 1 34 ? 1.133 1.435 11.727 1.00 0.00 34 LYS A C 3
ATOM 3036 O O . LYS A 1 34 ? 2.218 2.015 11.783 1.00 0.00 34 LYS A O 3
ATOM 3055 N N . ARG A 1 35 ? 0.961 0.284 11.086 1.00 0.00 35 ARG A N 3
ATOM 3056 C CA . ARG A 1 35 ? 2.061 -0.380 10.398 1.00 0.00 35 ARG A CA 3
ATOM 3057 C C . ARG A 1 35 ? 2.530 0.443 9.201 1.00 0.00 35 ARG A C 3
ATOM 3058 O O . ARG A 1 35 ? 3.672 0.902 9.159 1.00 0.00 35 ARG A O 3
ATOM 3079 N N . PHE A 1 36 ? 1.641 0.625 8.231 1.00 0.00 36 PHE A N 3
ATOM 3080 C CA . PHE A 1 36 ? 1.964 1.392 7.033 1.00 0.00 36 PHE A CA 3
ATOM 3081 C C . PHE A 1 36 ? 2.810 2.613 7.380 1.00 0.00 36 PHE A C 3
ATOM 3082 O O . PHE A 1 36 ? 3.761 2.943 6.672 1.00 0.00 36 PHE A O 3
ATOM 3099 N N . GLU A 1 37 ? 2.455 3.280 8.474 1.00 0.00 37 GLU A N 3
ATOM 3100 C CA . GLU A 1 37 ? 3.180 4.465 8.914 1.00 0.00 37 GLU A CA 3
ATOM 3101 C C . GLU A 1 37 ? 4.591 4.102 9.368 1.00 0.00 37 GLU A C 3
ATOM 3102 O O . GLU A 1 37 ? 5.575 4.662 8.884 1.00 0.00 37 GLU A O 3
ATOM 3114 N N . LYS A 1 38 ? 4.682 3.162 10.302 1.00 0.00 38 LYS A N 3
ATOM 3115 C CA . LYS A 1 38 ? 5.971 2.722 10.823 1.00 0.00 38 LYS A CA 3
ATOM 3116 C C . LYS A 1 38 ? 6.894 2.282 9.690 1.00 0.00 38 LYS A C 3
ATOM 3117 O O . LYS A 1 38 ? 8.076 2.623 9.674 1.00 0.00 38 LYS A O 3
ATOM 3136 N N . GLN A 1 39 ? 6.345 1.525 8.746 1.00 0.00 39 GLN A N 3
ATOM 3137 C CA . GLN A 1 39 ? 7.120 1.040 7.610 1.00 0.00 39 GLN A CA 3
ATOM 3138 C C . GLN A 1 39 ? 6.365 1.258 6.303 1.00 0.00 39 GLN A C 3
ATOM 3139 O O . GLN A 1 39 ? 5.452 0.502 5.967 1.00 0.00 39 GLN A O 3
ATOM 3153 N N . LYS A 1 40 ? 6.750 2.296 5.569 1.00 0.00 40 LYS A N 3
ATOM 3154 C CA . LYS A 1 40 ? 6.111 2.614 4.298 1.00 0.00 40 LYS A CA 3
ATOM 3155 C C . LYS A 1 40 ? 5.739 1.342 3.542 1.00 0.00 40 LYS A C 3
ATOM 3156 O O . LYS A 1 40 ? 4.712 1.289 2.865 1.00 0.00 40 LYS A O 3
ATOM 3175 N N . TYR A 1 41 ? 6.578 0.320 3.665 1.00 0.00 41 TYR A N 3
ATOM 3176 C CA . TYR A 1 41 ? 6.337 -0.951 2.993 1.00 0.00 41 TYR A CA 3
ATOM 3177 C C . TYR A 1 41 ? 6.421 -2.113 3.978 1.00 0.00 41 TYR A C 3
ATOM 3178 O O . TYR A 1 41 ? 6.613 -1.912 5.178 1.00 0.00 41 TYR A O 3
ATOM 3196 N N . LEU A 1 42 ? 6.277 -3.329 3.463 1.00 0.00 42 LEU A N 3
ATOM 3197 C CA . LEU A 1 42 ? 6.337 -4.525 4.296 1.00 0.00 42 LEU A CA 3
ATOM 3198 C C . LEU A 1 42 ? 7.020 -5.671 3.555 1.00 0.00 42 LEU A C 3
ATOM 3199 O O . LEU A 1 42 ? 6.768 -5.895 2.371 1.00 0.00 42 LEU A O 3
ATOM 3215 N N . SER A 1 43 ? 7.883 -6.394 4.261 1.00 0.00 43 SER A N 3
ATOM 3216 C CA . SER A 1 43 ? 8.603 -7.516 3.670 1.00 0.00 43 SER A CA 3
ATOM 3217 C C . SER A 1 43 ? 7.651 -8.666 3.353 1.00 0.00 43 SER A C 3
ATOM 3218 O O . SER A 1 43 ? 6.457 -8.599 3.648 1.00 0.00 43 SER A O 3
ATOM 3226 N N . THR A 1 44 ? 8.189 -9.720 2.748 1.00 0.00 44 THR A N 3
ATOM 3227 C CA . THR A 1 44 ? 7.389 -10.885 2.388 1.00 0.00 44 THR A CA 3
ATOM 3228 C C . THR A 1 44 ? 6.647 -11.438 3.600 1.00 0.00 44 THR A C 3
ATOM 3229 O O . THR A 1 44 ? 5.419 -11.520 3.621 1.00 0.00 44 THR A O 3
ATOM 3240 N N . PRO A 1 45 ? 7.408 -11.827 4.633 1.00 0.00 45 PRO A N 3
ATOM 3241 C CA . PRO A 1 45 ? 6.844 -12.378 5.869 1.00 0.00 45 PRO A CA 3
ATOM 3242 C C . PRO A 1 45 ? 6.099 -11.327 6.685 1.00 0.00 45 PRO A C 3
ATOM 3243 O O . PRO A 1 45 ? 5.037 -11.600 7.244 1.00 0.00 45 PRO A O 3
ATOM 3254 N N . ASP A 1 46 ? 6.662 -10.126 6.749 1.00 0.00 46 ASP A N 3
ATOM 3255 C CA . ASP A 1 46 ? 6.050 -9.033 7.496 1.00 0.00 46 ASP A CA 3
ATOM 3256 C C . ASP A 1 46 ? 4.602 -8.825 7.066 1.00 0.00 46 ASP A C 3
ATOM 3257 O O . ASP A 1 46 ? 3.687 -8.875 7.887 1.00 0.00 46 ASP A O 3
ATOM 3266 N N . ARG A 1 47 ? 4.402 -8.590 5.773 1.00 0.00 47 ARG A N 3
ATOM 3267 C CA . ARG A 1 47 ? 3.065 -8.371 5.234 1.00 0.00 47 ARG A CA 3
ATOM 3268 C C . ARG A 1 47 ? 2.107 -9.464 5.698 1.00 0.00 47 ARG A C 3
ATOM 3269 O O . ARG A 1 47 ? 0.952 -9.191 6.030 1.00 0.00 47 ARG A O 3
ATOM 3290 N N . ILE A 1 48 ? 2.592 -10.700 5.719 1.00 0.00 48 ILE A N 3
ATOM 3291 C CA . ILE A 1 48 ? 1.779 -11.833 6.143 1.00 0.00 48 ILE A CA 3
ATOM 3292 C C . ILE A 1 48 ? 1.457 -11.752 7.631 1.00 0.00 48 ILE A C 3
ATOM 3293 O O . ILE A 1 48 ? 0.293 -11.650 8.020 1.00 0.00 48 ILE A O 3
ATOM 3309 N N . ASP A 1 49 ? 2.495 -11.797 8.458 1.00 0.00 49 ASP A N 3
ATOM 3310 C CA . ASP A 1 49 ? 2.324 -11.726 9.905 1.00 0.00 49 ASP A CA 3
ATOM 3311 C C . ASP A 1 49 ? 1.221 -10.738 10.273 1.00 0.00 49 ASP A C 3
ATOM 3312 O O . ASP A 1 49 ? 0.331 -11.052 11.065 1.00 0.00 49 ASP A O 3
ATOM 3321 N N . LEU A 1 50 ? 1.287 -9.544 9.696 1.00 0.00 50 LEU A N 3
ATOM 3322 C CA . LEU A 1 50 ? 0.294 -8.509 9.964 1.00 0.00 50 LEU A CA 3
ATOM 3323 C C . LEU A 1 50 ? -1.095 -8.959 9.523 1.00 0.00 50 LEU A C 3
ATOM 3324 O O . LEU A 1 50 ? -2.023 -9.020 10.329 1.00 0.00 50 LEU A O 3
ATOM 3340 N N . ALA A 1 51 ? -1.229 -9.275 8.239 1.00 0.00 51 ALA A N 3
ATOM 3341 C CA . ALA A 1 51 ? -2.503 -9.724 7.692 1.00 0.00 51 ALA A CA 3
ATOM 3342 C C . ALA A 1 51 ? -3.160 -10.755 8.604 1.00 0.00 51 ALA A C 3
ATOM 3343 O O . ALA A 1 51 ? -4.385 -10.845 8.672 1.00 0.00 51 ALA A O 3
ATOM 3350 N N . GLU A 1 52 ? -2.336 -11.530 9.303 1.00 0.00 52 GLU A N 3
ATOM 3351 C CA . GLU A 1 52 ? -2.839 -12.556 10.210 1.00 0.00 52 GLU A CA 3
ATOM 3352 C C . GLU A 1 52 ? -3.379 -11.930 11.492 1.00 0.00 52 GLU A C 3
ATOM 3353 O O . GLU A 1 52 ? -4.344 -12.423 12.077 1.00 0.00 52 GLU A O 3
ATOM 3365 N N . SER A 1 53 ? -2.750 -10.842 11.924 1.00 0.00 53 SER A N 3
ATOM 3366 C CA . SER A 1 53 ? -3.165 -10.151 13.139 1.00 0.00 53 SER A CA 3
ATOM 3367 C C . SER A 1 53 ? -4.509 -9.457 12.938 1.00 0.00 53 SER A C 3
ATOM 3368 O O . SER A 1 53 ? -5.377 -9.495 13.811 1.00 0.00 53 SER A O 3
ATOM 3376 N N . LEU A 1 54 ? -4.674 -8.824 11.782 1.00 0.00 54 LEU A N 3
ATOM 3377 C CA . LEU A 1 54 ? -5.912 -8.121 11.465 1.00 0.00 54 LEU A CA 3
ATOM 3378 C C . LEU A 1 54 ? -6.902 -9.049 10.768 1.00 0.00 54 LEU A C 3
ATOM 3379 O O . LEU A 1 54 ? -8.114 -8.869 10.870 1.00 0.00 54 LEU A O 3
ATOM 3395 N N . GLY A 1 55 ? -6.375 -10.045 10.062 1.00 0.00 55 GLY A N 3
ATOM 3396 C CA . GLY A 1 55 ? -7.227 -10.988 9.361 1.00 0.00 55 GLY A CA 3
ATOM 3397 C C . GLY A 1 55 ? -7.458 -10.596 7.915 1.00 0.00 55 GLY A C 3
ATOM 3398 O O . GLY A 1 55 ? -8.443 -11.010 7.302 1.00 0.00 55 GLY A O 3
ATOM 3402 N N . LEU A 1 56 ? -6.550 -9.795 7.368 1.00 0.00 56 LEU A N 3
ATOM 3403 C CA . LEU A 1 56 ? -6.661 -9.346 5.985 1.00 0.00 56 LEU A CA 3
ATOM 3404 C C . LEU A 1 56 ? -5.807 -10.209 5.062 1.00 0.00 56 LEU A C 3
ATOM 3405 O O . LEU A 1 56 ? -4.978 -10.994 5.521 1.00 0.00 56 LEU A O 3
ATOM 3421 N N . SER A 1 57 ? -6.016 -10.058 3.758 1.00 0.00 57 SER A N 3
ATOM 3422 C CA . SER A 1 57 ? -5.266 -10.825 2.770 1.00 0.00 57 SER A CA 3
ATOM 3423 C C . SER A 1 57 ? -4.040 -10.050 2.296 1.00 0.00 57 SER A C 3
ATOM 3424 O O . SER A 1 57 ? -4.104 -8.841 2.078 1.00 0.00 57 SER A O 3
ATOM 3432 N N . GLN A 1 58 ? -2.925 -10.757 2.140 1.00 0.00 58 GLN A N 3
ATOM 3433 C CA . GLN A 1 58 ? -1.684 -10.137 1.693 1.00 0.00 58 GLN A CA 3
ATOM 3434 C C . GLN A 1 58 ? -1.960 -9.052 0.657 1.00 0.00 58 GLN A C 3
ATOM 3435 O O . GLN A 1 58 ? -1.222 -8.071 0.558 1.00 0.00 58 GLN A O 3
ATOM 3449 N N . LEU A 1 59 ? -3.027 -9.234 -0.113 1.00 0.00 59 LEU A N 3
ATOM 3450 C CA . LEU A 1 59 ? -3.400 -8.271 -1.143 1.00 0.00 59 LEU A CA 3
ATOM 3451 C C . LEU A 1 59 ? -3.787 -6.933 -0.522 1.00 0.00 59 LEU A C 3
ATOM 3452 O O . LEU A 1 59 ? -3.224 -5.893 -0.864 1.00 0.00 59 LEU A O 3
ATOM 3468 N N . GLN A 1 60 ? -4.751 -6.967 0.393 1.00 0.00 60 GLN A N 3
ATOM 3469 C CA . GLN A 1 60 ? -5.211 -5.757 1.063 1.00 0.00 60 GLN A CA 3
ATOM 3470 C C . GLN A 1 60 ? -4.046 -4.816 1.349 1.00 0.00 60 GLN A C 3
ATOM 3471 O O . GLN A 1 60 ? -4.033 -3.671 0.897 1.00 0.00 60 GLN A O 3
ATOM 3485 N N . VAL A 1 61 ? -3.067 -5.306 2.102 1.00 0.00 61 VAL A N 3
ATOM 3486 C CA . VAL A 1 61 ? -1.896 -4.510 2.448 1.00 0.00 61 VAL A CA 3
ATOM 3487 C C . VAL A 1 61 ? -1.182 -4.010 1.197 1.00 0.00 61 VAL A C 3
ATOM 3488 O O . VAL A 1 61 ? -0.984 -2.807 1.021 1.00 0.00 61 VAL A O 3
ATOM 3501 N N . LYS A 1 62 ? -0.798 -4.940 0.330 1.00 0.00 62 LYS A N 3
ATOM 3502 C CA . LYS A 1 62 ? -0.107 -4.596 -0.907 1.00 0.00 62 LYS A CA 3
ATOM 3503 C C . LYS A 1 62 ? -0.796 -3.429 -1.608 1.00 0.00 62 LYS A C 3
ATOM 3504 O O . LYS A 1 62 ? -0.207 -2.362 -1.786 1.00 0.00 62 LYS A O 3
ATOM 3523 N N . THR A 1 63 ? -2.048 -3.638 -2.003 1.00 0.00 63 THR A N 3
ATOM 3524 C CA . THR A 1 63 ? -2.818 -2.604 -2.684 1.00 0.00 63 THR A CA 3
ATOM 3525 C C . THR A 1 63 ? -3.077 -1.417 -1.764 1.00 0.00 63 THR A C 3
ATOM 3526 O O . THR A 1 63 ? -2.626 -0.303 -2.031 1.00 0.00 63 THR A O 3
ATOM 3537 N N . TRP A 1 64 ? -3.805 -1.661 -0.681 1.00 0.00 64 TRP A N 3
ATOM 3538 C CA . TRP A 1 64 ? -4.124 -0.610 0.279 1.00 0.00 64 TRP A CA 3
ATOM 3539 C C . TRP A 1 64 ? -2.943 0.336 0.462 1.00 0.00 64 TRP A C 3
ATOM 3540 O O . TRP A 1 64 ? -3.109 1.556 0.477 1.00 0.00 64 TRP A O 3
ATOM 3561 N N . TYR A 1 65 ? -1.751 -0.233 0.601 1.00 0.00 65 TYR A N 3
ATOM 3562 C CA . TYR A 1 65 ? -0.542 0.561 0.785 1.00 0.00 65 TYR A CA 3
ATOM 3563 C C . TYR A 1 65 ? -0.292 1.461 -0.421 1.00 0.00 65 TYR A C 3
ATOM 3564 O O . TYR A 1 65 ? -0.221 2.683 -0.292 1.00 0.00 65 TYR A O 3
ATOM 3582 N N . GLN A 1 66 ? -0.160 0.848 -1.592 1.00 0.00 66 GLN A N 3
ATOM 3583 C CA . GLN A 1 66 ? 0.081 1.593 -2.822 1.00 0.00 66 GLN A CA 3
ATOM 3584 C C . GLN A 1 66 ? -0.912 2.741 -2.967 1.00 0.00 66 GLN A C 3
ATOM 3585 O O . GLN A 1 66 ? -0.527 3.877 -3.238 1.00 0.00 66 GLN A O 3
ATOM 3599 N N . ASN A 1 67 ? -2.193 2.436 -2.783 1.00 0.00 67 ASN A N 3
ATOM 3600 C CA . ASN A 1 67 ? -3.242 3.442 -2.895 1.00 0.00 67 ASN A CA 3
ATOM 3601 C C . ASN A 1 67 ? -3.030 4.563 -1.882 1.00 0.00 67 ASN A C 3
ATOM 3602 O O . ASN A 1 67 ? -3.580 5.656 -2.025 1.00 0.00 67 ASN A O 3
ATOM 3613 N N . ARG A 1 68 ? -2.230 4.284 -0.858 1.00 0.00 68 ARG A N 3
ATOM 3614 C CA . ARG A 1 68 ? -1.946 5.268 0.180 1.00 0.00 68 ARG A CA 3
ATOM 3615 C C . ARG A 1 68 ? -0.691 6.067 -0.157 1.00 0.00 68 ARG A C 3
ATOM 3616 O O . ARG A 1 68 ? -0.686 7.296 -0.083 1.00 0.00 68 ARG A O 3
ATOM 3637 N N . ARG A 1 69 ? 0.372 5.360 -0.527 1.00 0.00 69 ARG A N 3
ATOM 3638 C CA . ARG A 1 69 ? 1.634 6.002 -0.873 1.00 0.00 69 ARG A CA 3
ATOM 3639 C C . ARG A 1 69 ? 1.420 7.096 -1.916 1.00 0.00 69 ARG A C 3
ATOM 3640 O O . ARG A 1 69 ? 1.980 8.186 -1.811 1.00 0.00 69 ARG A O 3
ATOM 3661 N N . MET A 1 70 ? 0.605 6.795 -2.922 1.00 0.00 70 MET A N 3
ATOM 3662 C CA . MET A 1 70 ? 0.316 7.752 -3.983 1.00 0.00 70 MET A CA 3
ATOM 3663 C C . MET A 1 70 ? -0.067 9.109 -3.402 1.00 0.00 70 MET A C 3
ATOM 3664 O O . MET A 1 70 ? 0.512 10.135 -3.759 1.00 0.00 70 MET A O 3
ATOM 3678 N N . LYS A 1 71 ? -1.046 9.108 -2.503 1.00 0.00 71 LYS A N 3
ATOM 3679 C CA . LYS A 1 71 ? -1.506 10.339 -1.871 1.00 0.00 71 LYS A CA 3
ATOM 3680 C C . LYS A 1 71 ? -0.436 10.906 -0.943 1.00 0.00 71 LYS A C 3
ATOM 3681 O O . LYS A 1 71 ? -0.320 12.122 -0.785 1.00 0.00 71 LYS A O 3
ATOM 3700 N N . TRP A 1 72 ? 0.342 10.020 -0.333 1.00 0.00 72 TRP A N 3
ATOM 3701 C CA . TRP A 1 72 ? 1.403 10.433 0.579 1.00 0.00 72 TRP A CA 3
ATOM 3702 C C . TRP A 1 72 ? 2.511 11.164 -0.172 1.00 0.00 72 TRP A C 3
ATOM 3703 O O . TRP A 1 72 ? 3.111 12.104 0.349 1.00 0.00 72 TRP A O 3
ATOM 3724 N N . LYS A 1 73 ? 2.778 10.726 -1.397 1.00 0.00 73 LYS A N 3
ATOM 3725 C CA . LYS A 1 73 ? 3.813 11.339 -2.221 1.00 0.00 73 LYS A CA 3
ATOM 3726 C C . LYS A 1 73 ? 3.622 12.850 -2.299 1.00 0.00 73 LYS A C 3
ATOM 3727 O O . LYS A 1 73 ? 4.574 13.616 -2.147 1.00 0.00 73 LYS A O 3
ATOM 3746 N N . LYS A 1 74 ? 2.385 13.274 -2.537 1.00 0.00 74 LYS A N 3
ATOM 3747 C CA . LYS A 1 74 ? 2.068 14.694 -2.632 1.00 0.00 74 LYS A CA 3
ATOM 3748 C C . LYS A 1 74 ? 1.630 15.246 -1.280 1.00 0.00 74 LYS A C 3
ATOM 3749 O O . LYS A 1 74 ? 0.937 14.572 -0.518 1.00 0.00 74 LYS A O 3
ATOM 3768 N N . SER A 1 75 ? 2.039 16.477 -0.988 1.00 0.00 75 SER A N 3
ATOM 3769 C CA . SER A 1 75 ? 1.691 17.119 0.275 1.00 0.00 75 SER A CA 3
ATOM 3770 C C . SER A 1 75 ? 0.288 17.715 0.212 1.00 0.00 75 SER A C 3
ATOM 3771 O O . SER A 1 75 ? -0.556 17.435 1.062 1.00 0.00 75 SER A O 3
ATOM 3779 N N . GLY A 1 76 ? 0.047 18.541 -0.802 1.00 0.00 76 GLY A N 3
ATOM 3780 C CA . GLY A 1 76 ? -1.254 19.165 -0.958 1.00 0.00 76 GLY A CA 3
ATOM 3781 C C . GLY A 1 76 ? -1.304 20.557 -0.360 1.00 0.00 76 GLY A C 3
ATOM 3782 O O . GLY A 1 76 ? -1.733 20.752 0.777 1.00 0.00 76 GLY A O 3
ATOM 3786 N N . PRO A 1 77 ? -0.857 21.555 -1.136 1.00 0.00 77 PRO A N 3
ATOM 3787 C CA . PRO A 1 77 ? -0.841 22.953 -0.697 1.00 0.00 77 PRO A CA 3
ATOM 3788 C C . PRO A 1 77 ? -2.244 23.540 -0.583 1.00 0.00 77 PRO A C 3
ATOM 3789 O O . PRO A 1 77 ? -2.464 24.512 0.140 1.00 0.00 77 PRO A O 3
ATOM 3800 N N . SER A 1 78 ? -3.191 22.944 -1.301 1.00 0.00 78 SER A N 3
ATOM 3801 C CA . SER A 1 78 ? -4.572 23.410 -1.282 1.00 0.00 78 SER A CA 3
ATOM 3802 C C . SER A 1 78 ? -5.054 23.623 0.150 1.00 0.00 78 SER A C 3
ATOM 3803 O O . SER A 1 78 ? -5.649 24.653 0.470 1.00 0.00 78 SER A O 3
ATOM 3811 N N . SER A 1 79 ? -4.793 22.642 1.007 1.00 0.00 79 SER A N 3
ATOM 3812 C CA . SER A 1 79 ? -5.204 22.719 2.405 1.00 0.00 79 SER A CA 3
ATOM 3813 C C . SER A 1 79 ? -4.157 22.081 3.314 1.00 0.00 79 SER A C 3
ATOM 3814 O O . SER A 1 79 ? -3.375 21.236 2.881 1.00 0.00 79 SER A O 3
ATOM 3822 N N . GLY A 1 80 ? -4.151 22.493 4.578 1.00 0.00 80 GLY A N 3
ATOM 3823 C CA . GLY A 1 80 ? -3.197 21.952 5.529 1.00 0.00 80 GLY A CA 3
ATOM 3824 C C . GLY A 1 80 ? -3.838 21.605 6.859 1.00 0.00 80 GLY A C 3
ATOM 3825 O O . GLY A 1 80 ? -3.143 21.329 7.836 1.00 0.00 80 GLY A O 3
ATOM 3829 N N . GLY A 1 1 ? 3.266 31.035 -41.528 1.00 0.00 1 GLY A N 4
ATOM 3830 C CA . GLY A 1 1 ? 3.565 31.812 -40.339 1.00 0.00 1 GLY A CA 4
ATOM 3831 C C . GLY A 1 1 ? 4.144 30.964 -39.224 1.00 0.00 1 GLY A C 4
ATOM 3832 O O . GLY A 1 1 ? 4.540 29.819 -39.447 1.00 0.00 1 GLY A O 4
ATOM 3836 N N . SER A 1 2 ? 4.196 31.526 -38.021 1.00 0.00 2 SER A N 4
ATOM 3837 C CA . SER A 1 2 ? 4.736 30.816 -36.868 1.00 0.00 2 SER A CA 4
ATOM 3838 C C . SER A 1 2 ? 4.136 31.350 -35.571 1.00 0.00 2 SER A C 4
ATOM 3839 O O . SER A 1 2 ? 3.968 32.558 -35.403 1.00 0.00 2 SER A O 4
ATOM 3847 N N . SER A 1 3 ? 3.816 30.441 -34.656 1.00 0.00 3 SER A N 4
ATOM 3848 C CA . SER A 1 3 ? 3.230 30.819 -33.375 1.00 0.00 3 SER A CA 4
ATOM 3849 C C . SER A 1 3 ? 3.087 29.604 -32.464 1.00 0.00 3 SER A C 4
ATOM 3850 O O . SER A 1 3 ? 3.156 28.462 -32.917 1.00 0.00 3 SER A O 4
ATOM 3858 N N . GLY A 1 4 ? 2.887 29.859 -31.174 1.00 0.00 4 GLY A N 4
ATOM 3859 C CA . GLY A 1 4 ? 2.736 28.777 -30.218 1.00 0.00 4 GLY A CA 4
ATOM 3860 C C . GLY A 1 4 ? 1.352 28.161 -30.253 1.00 0.00 4 GLY A C 4
ATOM 3861 O O . GLY A 1 4 ? 0.351 28.872 -30.349 1.00 0.00 4 GLY A O 4
ATOM 3865 N N . SER A 1 5 ? 1.293 26.836 -30.175 1.00 0.00 5 SER A N 4
ATOM 3866 C CA . SER A 1 5 ? 0.021 26.124 -30.204 1.00 0.00 5 SER A CA 4
ATOM 3867 C C . SER A 1 5 ? -0.424 25.751 -28.793 1.00 0.00 5 SER A C 4
ATOM 3868 O O . SER A 1 5 ? 0.345 25.185 -28.017 1.00 0.00 5 SER A O 4
ATOM 3876 N N . SER A 1 6 ? -1.672 26.072 -28.469 1.00 0.00 6 SER A N 4
ATOM 3877 C CA . SER A 1 6 ? -2.221 25.775 -27.151 1.00 0.00 6 SER A CA 4
ATOM 3878 C C . SER A 1 6 ? -2.668 24.319 -27.064 1.00 0.00 6 SER A C 4
ATOM 3879 O O . SER A 1 6 ? -3.290 23.793 -27.986 1.00 0.00 6 SER A O 4
ATOM 3887 N N . GLY A 1 7 ? -2.346 23.673 -25.947 1.00 0.00 7 GLY A N 4
ATOM 3888 C CA . GLY A 1 7 ? -2.721 22.284 -25.760 1.00 0.00 7 GLY A CA 4
ATOM 3889 C C . GLY A 1 7 ? -4.101 22.133 -25.150 1.00 0.00 7 GLY A C 4
ATOM 3890 O O . GLY A 1 7 ? -4.820 23.116 -24.974 1.00 0.00 7 GLY A O 4
ATOM 3894 N N . GLY A 1 8 ? -4.473 20.898 -24.829 1.00 0.00 8 GLY A N 4
ATOM 3895 C CA . GLY A 1 8 ? -5.776 20.645 -24.241 1.00 0.00 8 GLY A CA 4
ATOM 3896 C C . GLY A 1 8 ? -6.230 19.212 -24.434 1.00 0.00 8 GLY A C 4
ATOM 3897 O O . GLY A 1 8 ? -6.110 18.658 -25.527 1.00 0.00 8 GLY A O 4
ATOM 3901 N N . GLU A 1 9 ? -6.753 18.610 -23.371 1.00 0.00 9 GLU A N 4
ATOM 3902 C CA . GLU A 1 9 ? -7.225 17.231 -23.428 1.00 0.00 9 GLU A CA 4
ATOM 3903 C C . GLU A 1 9 ? -7.879 16.936 -24.775 1.00 0.00 9 GLU A C 4
ATOM 3904 O O . GLU A 1 9 ? -8.434 17.819 -25.431 1.00 0.00 9 GLU A O 4
ATOM 3916 N N . PRO A 1 10 ? -7.814 15.665 -25.198 1.00 0.00 10 PRO A N 4
ATOM 3917 C CA . PRO A 1 10 ? -8.395 15.224 -26.470 1.00 0.00 10 PRO A CA 4
ATOM 3918 C C . PRO A 1 10 ? -9.919 15.241 -26.448 1.00 0.00 10 PRO A C 4
ATOM 3919 O O . PRO A 1 10 ? -10.564 15.309 -27.493 1.00 0.00 10 PRO A O 4
ATOM 3930 N N . GLY A 1 11 ? -10.490 15.179 -25.248 1.00 0.00 11 GLY A N 4
ATOM 3931 C CA . GLY A 1 11 ? -11.935 15.189 -25.113 1.00 0.00 11 GLY A CA 4
ATOM 3932 C C . GLY A 1 11 ? -12.382 15.124 -23.666 1.00 0.00 11 GLY A C 4
ATOM 3933 O O . GLY A 1 11 ? -13.102 16.003 -23.190 1.00 0.00 11 GLY A O 4
ATOM 3937 N N . THR A 1 12 ? -11.958 14.078 -22.964 1.00 0.00 12 THR A N 4
ATOM 3938 C CA . THR A 1 12 ? -12.321 13.900 -21.564 1.00 0.00 12 THR A CA 4
ATOM 3939 C C . THR A 1 12 ? -11.206 13.205 -20.790 1.00 0.00 12 THR A C 4
ATOM 3940 O O . THR A 1 12 ? -10.372 12.511 -21.372 1.00 0.00 12 THR A O 4
ATOM 3951 N N . LYS A 1 13 ? -11.197 13.396 -19.475 1.00 0.00 13 LYS A N 4
ATOM 3952 C CA . LYS A 1 13 ? -10.185 12.786 -18.621 1.00 0.00 13 LYS A CA 4
ATOM 3953 C C . LYS A 1 13 ? -10.450 11.294 -18.443 1.00 0.00 13 LYS A C 4
ATOM 3954 O O . LYS A 1 13 ? -11.063 10.876 -17.462 1.00 0.00 13 LYS A O 4
ATOM 3973 N N . ALA A 1 14 ? -9.982 10.497 -19.398 1.00 0.00 14 ALA A N 4
ATOM 3974 C CA . ALA A 1 14 ? -10.165 9.052 -19.345 1.00 0.00 14 ALA A CA 4
ATOM 3975 C C . ALA A 1 14 ? -9.279 8.426 -18.274 1.00 0.00 14 ALA A C 4
ATOM 3976 O O . ALA A 1 14 ? -8.100 8.760 -18.154 1.00 0.00 14 ALA A O 4
ATOM 3983 N N . LYS A 1 15 ? -9.854 7.515 -17.495 1.00 0.00 15 LYS A N 4
ATOM 3984 C CA . LYS A 1 15 ? -9.117 6.841 -16.433 1.00 0.00 15 LYS A CA 4
ATOM 3985 C C . LYS A 1 15 ? -9.899 5.641 -15.906 1.00 0.00 15 LYS A C 4
ATOM 3986 O O . LYS A 1 15 ? -11.108 5.721 -15.691 1.00 0.00 15 LYS A O 4
ATOM 4005 N N . LYS A 1 16 ? -9.200 4.531 -15.699 1.00 0.00 16 LYS A N 4
ATOM 4006 C CA . LYS A 1 16 ? -9.826 3.315 -15.194 1.00 0.00 16 LYS A CA 4
ATOM 4007 C C . LYS A 1 16 ? -9.597 3.167 -13.693 1.00 0.00 16 LYS A C 4
ATOM 4008 O O . LYS A 1 16 ? -8.529 3.502 -13.182 1.00 0.00 16 LYS A O 4
ATOM 4027 N N . GLY A 1 17 ? -10.607 2.662 -12.992 1.00 0.00 17 GLY A N 4
ATOM 4028 C CA . GLY A 1 17 ? -10.495 2.477 -11.557 1.00 0.00 17 GLY A CA 4
ATOM 4029 C C . GLY A 1 17 ? -10.930 1.095 -11.114 1.00 0.00 17 GLY A C 4
ATOM 4030 O O . GLY A 1 17 ? -11.760 0.460 -11.765 1.00 0.00 17 GLY A O 4
ATOM 4034 N N . ARG A 1 18 ? -10.368 0.626 -10.004 1.00 0.00 18 ARG A N 4
ATOM 4035 C CA . ARG A 1 18 ? -10.701 -0.691 -9.477 1.00 0.00 18 ARG A CA 4
ATOM 4036 C C . ARG A 1 18 ? -11.706 -0.582 -8.333 1.00 0.00 18 ARG A C 4
ATOM 4037 O O . ARG A 1 18 ? -11.571 0.271 -7.455 1.00 0.00 18 ARG A O 4
ATOM 4058 N N . ARG A 1 19 ? -12.713 -1.449 -8.352 1.00 0.00 19 ARG A N 4
ATOM 4059 C CA . ARG A 1 19 ? -13.741 -1.448 -7.318 1.00 0.00 19 ARG A CA 4
ATOM 4060 C C . ARG A 1 19 ? -13.284 -2.239 -6.096 1.00 0.00 19 ARG A C 4
ATOM 4061 O O . ARG A 1 19 ? -12.648 -3.286 -6.224 1.00 0.00 19 ARG A O 4
ATOM 4082 N N . SER A 1 20 ? -13.612 -1.732 -4.912 1.00 0.00 20 SER A N 4
ATOM 4083 C CA . SER A 1 20 ? -13.231 -2.389 -3.667 1.00 0.00 20 SER A CA 4
ATOM 4084 C C . SER A 1 20 ? -14.210 -3.507 -3.322 1.00 0.00 20 SER A C 4
ATOM 4085 O O . SER A 1 20 ? -15.356 -3.505 -3.771 1.00 0.00 20 SER A O 4
ATOM 4093 N N . ARG A 1 21 ? -13.748 -4.462 -2.521 1.00 0.00 21 ARG A N 4
ATOM 4094 C CA . ARG A 1 21 ? -14.581 -5.588 -2.116 1.00 0.00 21 ARG A CA 4
ATOM 4095 C C . ARG A 1 21 ? -15.336 -5.271 -0.829 1.00 0.00 21 ARG A C 4
ATOM 4096 O O . ARG A 1 21 ? -16.557 -5.416 -0.759 1.00 0.00 21 ARG A O 4
ATOM 4117 N N . THR A 1 22 ? -14.602 -4.836 0.191 1.00 0.00 22 THR A N 4
ATOM 4118 C CA . THR A 1 22 ? -15.200 -4.499 1.476 1.00 0.00 22 THR A CA 4
ATOM 4119 C C . THR A 1 22 ? -14.407 -3.407 2.183 1.00 0.00 22 THR A C 4
ATOM 4120 O O . THR A 1 22 ? -13.204 -3.546 2.408 1.00 0.00 22 THR A O 4
ATOM 4131 N N . VAL A 1 23 ? -15.087 -2.320 2.533 1.00 0.00 23 VAL A N 4
ATOM 4132 C CA . VAL A 1 23 ? -14.445 -1.203 3.217 1.00 0.00 23 VAL A CA 4
ATOM 4133 C C . VAL A 1 23 ? -13.782 -1.660 4.511 1.00 0.00 23 VAL A C 4
ATOM 4134 O O . VAL A 1 23 ? -14.317 -2.503 5.232 1.00 0.00 23 VAL A O 4
ATOM 4147 N N . PHE A 1 24 ? -12.614 -1.097 4.802 1.00 0.00 24 PHE A N 4
ATOM 4148 C CA . PHE A 1 24 ? -11.877 -1.447 6.010 1.00 0.00 24 PHE A CA 4
ATOM 4149 C C . PHE A 1 24 ? -12.502 -0.791 7.238 1.00 0.00 24 PHE A C 4
ATOM 4150 O O . PHE A 1 24 ? -12.802 0.403 7.234 1.00 0.00 24 PHE A O 4
ATOM 4167 N N . THR A 1 25 ? -12.698 -1.582 8.289 1.00 0.00 25 THR A N 4
ATOM 4168 C CA . THR A 1 25 ? -13.289 -1.080 9.523 1.00 0.00 25 THR A CA 4
ATOM 4169 C C . THR A 1 25 ? -12.265 -0.311 10.350 1.00 0.00 25 THR A C 4
ATOM 4170 O O . THR A 1 25 ? -11.060 -0.431 10.131 1.00 0.00 25 THR A O 4
ATOM 4181 N N . GLU A 1 26 ? -12.753 0.479 11.302 1.00 0.00 26 GLU A N 4
ATOM 4182 C CA . GLU A 1 26 ? -11.879 1.268 12.162 1.00 0.00 26 GLU A CA 4
ATOM 4183 C C . GLU A 1 26 ? -10.715 0.424 12.675 1.00 0.00 26 GLU A C 4
ATOM 4184 O O . GLU A 1 26 ? -9.566 0.869 12.682 1.00 0.00 26 GLU A O 4
ATOM 4196 N N . LEU A 1 27 ? -11.020 -0.795 13.105 1.00 0.00 27 LEU A N 4
ATOM 4197 C CA . LEU A 1 27 ? -10.001 -1.702 13.621 1.00 0.00 27 LEU A CA 4
ATOM 4198 C C . LEU A 1 27 ? -8.967 -2.026 12.548 1.00 0.00 27 LEU A C 4
ATOM 4199 O O . LEU A 1 27 ? -7.794 -1.674 12.677 1.00 0.00 27 LEU A O 4
ATOM 4215 N N . GLN A 1 28 ? -9.410 -2.695 11.489 1.00 0.00 28 GLN A N 4
ATOM 4216 C CA . GLN A 1 28 ? -8.522 -3.065 10.393 1.00 0.00 28 GLN A CA 4
ATOM 4217 C C . GLN A 1 28 ? -7.671 -1.876 9.958 1.00 0.00 28 GLN A C 4
ATOM 4218 O O . GLN A 1 28 ? -6.456 -1.996 9.795 1.00 0.00 28 GLN A O 4
ATOM 4232 N N . LEU A 1 29 ? -8.316 -0.730 9.770 1.00 0.00 29 LEU A N 4
ATOM 4233 C CA . LEU A 1 29 ? -7.618 0.481 9.353 1.00 0.00 29 LEU A CA 4
ATOM 4234 C C . LEU A 1 29 ? -6.611 0.921 10.410 1.00 0.00 29 LEU A C 4
ATOM 4235 O O . LEU A 1 29 ? -5.461 1.228 10.097 1.00 0.00 29 LEU A O 4
ATOM 4251 N N . MET A 1 30 ? -7.051 0.946 11.664 1.00 0.00 30 MET A N 4
ATOM 4252 C CA . MET A 1 30 ? -6.186 1.345 12.769 1.00 0.00 30 MET A CA 4
ATOM 4253 C C . MET A 1 30 ? -4.831 0.649 12.677 1.00 0.00 30 MET A C 4
ATOM 4254 O O . MET A 1 30 ? -3.791 1.261 12.916 1.00 0.00 30 MET A O 4
ATOM 4268 N N . GLY A 1 31 ? -4.852 -0.634 12.330 1.00 0.00 31 GLY A N 4
ATOM 4269 C CA . GLY A 1 31 ? -3.620 -1.391 12.213 1.00 0.00 31 GLY A CA 4
ATOM 4270 C C . GLY A 1 31 ? -2.905 -1.138 10.901 1.00 0.00 31 GLY A C 4
ATOM 4271 O O . GLY A 1 31 ? -1.678 -1.040 10.862 1.00 0.00 31 GLY A O 4
ATOM 4275 N N . LEU A 1 32 ? -3.673 -1.033 9.822 1.00 0.00 32 LEU A N 4
ATOM 4276 C CA . LEU A 1 32 ? -3.106 -0.791 8.500 1.00 0.00 32 LEU A CA 4
ATOM 4277 C C . LEU A 1 32 ? -2.325 0.519 8.473 1.00 0.00 32 LEU A C 4
ATOM 4278 O O . LEU A 1 32 ? -1.245 0.596 7.888 1.00 0.00 32 LEU A O 4
ATOM 4294 N N . GLU A 1 33 ? -2.878 1.544 9.113 1.00 0.00 33 GLU A N 4
ATOM 4295 C CA . GLU A 1 33 ? -2.231 2.850 9.164 1.00 0.00 33 GLU A CA 4
ATOM 4296 C C . GLU A 1 33 ? -0.953 2.793 9.997 1.00 0.00 33 GLU A C 4
ATOM 4297 O O . GLU A 1 33 ? 0.064 3.386 9.637 1.00 0.00 33 GLU A O 4
ATOM 4309 N N . LYS A 1 34 ? -1.014 2.075 11.113 1.00 0.00 34 LYS A N 4
ATOM 4310 C CA . LYS A 1 34 ? 0.136 1.938 11.999 1.00 0.00 34 LYS A CA 4
ATOM 4311 C C . LYS A 1 34 ? 1.288 1.234 11.290 1.00 0.00 34 LYS A C 4
ATOM 4312 O O . LYS A 1 34 ? 2.379 1.788 11.155 1.00 0.00 34 LYS A O 4
ATOM 4331 N N . ARG A 1 35 ? 1.038 0.009 10.837 1.00 0.00 35 ARG A N 4
ATOM 4332 C CA . ARG A 1 35 ? 2.054 -0.770 10.141 1.00 0.00 35 ARG A CA 4
ATOM 4333 C C . ARG A 1 35 ? 2.585 -0.012 8.928 1.00 0.00 35 ARG A C 4
ATOM 4334 O O . ARG A 1 35 ? 3.794 0.063 8.710 1.00 0.00 35 ARG A O 4
ATOM 4355 N N . PHE A 1 36 ? 1.673 0.548 8.141 1.00 0.00 36 PHE A N 4
ATOM 4356 C CA . PHE A 1 36 ? 2.048 1.299 6.948 1.00 0.00 36 PHE A CA 4
ATOM 4357 C C . PHE A 1 36 ? 2.903 2.509 7.315 1.00 0.00 36 PHE A C 4
ATOM 4358 O O . PHE A 1 36 ? 3.946 2.750 6.709 1.00 0.00 36 PHE A O 4
ATOM 4375 N N . GLU A 1 37 ? 2.451 3.266 8.310 1.00 0.00 37 GLU A N 4
ATOM 4376 C CA . GLU A 1 37 ? 3.174 4.451 8.756 1.00 0.00 37 GLU A CA 4
ATOM 4377 C C . GLU A 1 37 ? 4.573 4.084 9.242 1.00 0.00 37 GLU A C 4
ATOM 4378 O O . GLU A 1 37 ? 5.570 4.632 8.771 1.00 0.00 37 GLU A O 4
ATOM 4390 N N . LYS A 1 38 ? 4.640 3.154 10.188 1.00 0.00 38 LYS A N 4
ATOM 4391 C CA . LYS A 1 38 ? 5.915 2.712 10.739 1.00 0.00 38 LYS A CA 4
ATOM 4392 C C . LYS A 1 38 ? 6.844 2.220 9.634 1.00 0.00 38 LYS A C 4
ATOM 4393 O O . LYS A 1 38 ? 7.985 2.667 9.526 1.00 0.00 38 LYS A O 4
ATOM 4412 N N . GLN A 1 39 ? 6.346 1.299 8.816 1.00 0.00 39 GLN A N 4
ATOM 4413 C CA . GLN A 1 39 ? 7.132 0.747 7.719 1.00 0.00 39 GLN A CA 4
ATOM 4414 C C . GLN A 1 39 ? 6.434 0.973 6.382 1.00 0.00 39 GLN A C 4
ATOM 4415 O O . GLN A 1 39 ? 5.568 0.194 5.982 1.00 0.00 39 GLN A O 4
ATOM 4429 N N . LYS A 1 40 ? 6.816 2.044 5.694 1.00 0.00 40 LYS A N 4
ATOM 4430 C CA . LYS A 1 40 ? 6.228 2.373 4.401 1.00 0.00 40 LYS A CA 4
ATOM 4431 C C . LYS A 1 40 ? 5.883 1.107 3.622 1.00 0.00 40 LYS A C 4
ATOM 4432 O O . LYS A 1 40 ? 4.833 1.027 2.985 1.00 0.00 40 LYS A O 4
ATOM 4451 N N . TYR A 1 41 ? 6.771 0.122 3.680 1.00 0.00 41 TYR A N 4
ATOM 4452 C CA . TYR A 1 41 ? 6.560 -1.140 2.980 1.00 0.00 41 TYR A CA 4
ATOM 4453 C C . TYR A 1 41 ? 6.993 -2.321 3.843 1.00 0.00 41 TYR A C 4
ATOM 4454 O O . TYR A 1 41 ? 8.130 -2.379 4.312 1.00 0.00 41 TYR A O 4
ATOM 4472 N N . LEU A 1 42 ? 6.078 -3.262 4.047 1.00 0.00 42 LEU A N 4
ATOM 4473 C CA . LEU A 1 42 ? 6.363 -4.445 4.853 1.00 0.00 42 LEU A CA 4
ATOM 4474 C C . LEU A 1 42 ? 7.072 -5.511 4.023 1.00 0.00 42 LEU A C 4
ATOM 4475 O O . LEU A 1 42 ? 6.847 -5.626 2.819 1.00 0.00 42 LEU A O 4
ATOM 4491 N N . SER A 1 43 ? 7.928 -6.289 4.677 1.00 0.00 43 SER A N 4
ATOM 4492 C CA . SER A 1 43 ? 8.672 -7.345 4.000 1.00 0.00 43 SER A CA 4
ATOM 4493 C C . SER A 1 43 ? 7.754 -8.508 3.637 1.00 0.00 43 SER A C 4
ATOM 4494 O O . SER A 1 43 ? 6.543 -8.452 3.855 1.00 0.00 43 SER A O 4
ATOM 4502 N N . THR A 1 44 ? 8.339 -9.564 3.080 1.00 0.00 44 THR A N 4
ATOM 4503 C CA . THR A 1 44 ? 7.576 -10.741 2.685 1.00 0.00 44 THR A CA 4
ATOM 4504 C C . THR A 1 44 ? 6.815 -11.326 3.869 1.00 0.00 44 THR A C 4
ATOM 4505 O O . THR A 1 44 ? 5.589 -11.436 3.856 1.00 0.00 44 THR A O 4
ATOM 4516 N N . PRO A 1 45 ? 7.556 -11.711 4.919 1.00 0.00 45 PRO A N 4
ATOM 4517 C CA . PRO A 1 45 ? 6.970 -12.290 6.131 1.00 0.00 45 PRO A CA 4
ATOM 4518 C C . PRO A 1 45 ? 6.180 -11.266 6.939 1.00 0.00 45 PRO A C 4
ATOM 4519 O O . PRO A 1 45 ? 5.053 -11.529 7.359 1.00 0.00 45 PRO A O 4
ATOM 4530 N N . ASP A 1 46 ? 6.778 -10.099 7.153 1.00 0.00 46 ASP A N 4
ATOM 4531 C CA . ASP A 1 46 ? 6.129 -9.035 7.910 1.00 0.00 46 ASP A CA 4
ATOM 4532 C C . ASP A 1 46 ? 4.698 -8.820 7.427 1.00 0.00 46 ASP A C 4
ATOM 4533 O O . ASP A 1 46 ? 3.749 -8.913 8.206 1.00 0.00 46 ASP A O 4
ATOM 4542 N N . ARG A 1 47 ? 4.550 -8.532 6.139 1.00 0.00 47 ARG A N 4
ATOM 4543 C CA . ARG A 1 47 ? 3.235 -8.301 5.553 1.00 0.00 47 ARG A CA 4
ATOM 4544 C C . ARG A 1 47 ? 2.269 -9.420 5.929 1.00 0.00 47 ARG A C 4
ATOM 4545 O O . ARG A 1 47 ? 1.133 -9.164 6.330 1.00 0.00 47 ARG A O 4
ATOM 4566 N N . ILE A 1 48 ? 2.727 -10.660 5.796 1.00 0.00 48 ILE A N 4
ATOM 4567 C CA . ILE A 1 48 ? 1.903 -11.817 6.123 1.00 0.00 48 ILE A CA 4
ATOM 4568 C C . ILE A 1 48 ? 1.493 -11.803 7.591 1.00 0.00 48 ILE A C 4
ATOM 4569 O O . ILE A 1 48 ? 0.307 -11.743 7.914 1.00 0.00 48 ILE A O 4
ATOM 4585 N N . ASP A 1 49 ? 2.482 -11.858 8.476 1.00 0.00 49 ASP A N 4
ATOM 4586 C CA . ASP A 1 49 ? 2.225 -11.849 9.912 1.00 0.00 49 ASP A CA 4
ATOM 4587 C C . ASP A 1 49 ? 1.075 -10.906 10.252 1.00 0.00 49 ASP A C 4
ATOM 4588 O O . ASP A 1 49 ? 0.154 -11.271 10.984 1.00 0.00 49 ASP A O 4
ATOM 4597 N N . LEU A 1 50 ? 1.135 -9.692 9.717 1.00 0.00 50 LEU A N 4
ATOM 4598 C CA . LEU A 1 50 ? 0.098 -8.695 9.964 1.00 0.00 50 LEU A CA 4
ATOM 4599 C C . LEU A 1 50 ? -1.255 -9.178 9.453 1.00 0.00 50 LEU A C 4
ATOM 4600 O O . LEU A 1 50 ? -2.179 -9.406 10.234 1.00 0.00 50 LEU A O 4
ATOM 4616 N N . ALA A 1 51 ? -1.364 -9.335 8.138 1.00 0.00 51 ALA A N 4
ATOM 4617 C CA . ALA A 1 51 ? -2.603 -9.796 7.523 1.00 0.00 51 ALA A CA 4
ATOM 4618 C C . ALA A 1 51 ? -3.297 -10.834 8.399 1.00 0.00 51 ALA A C 4
ATOM 4619 O O . ALA A 1 51 ? -4.525 -10.884 8.461 1.00 0.00 51 ALA A O 4
ATOM 4626 N N . GLU A 1 52 ? -2.502 -11.660 9.072 1.00 0.00 52 GLU A N 4
ATOM 4627 C CA . GLU A 1 52 ? -3.042 -12.697 9.943 1.00 0.00 52 GLU A CA 4
ATOM 4628 C C . GLU A 1 52 ? -3.517 -12.105 11.266 1.00 0.00 52 GLU A C 4
ATOM 4629 O O . GLU A 1 52 ? -4.583 -12.459 11.771 1.00 0.00 52 GLU A O 4
ATOM 4641 N N . SER A 1 53 ? -2.718 -11.201 11.824 1.00 0.00 53 SER A N 4
ATOM 4642 C CA . SER A 1 53 ? -3.053 -10.562 13.091 1.00 0.00 53 SER A CA 4
ATOM 4643 C C . SER A 1 53 ? -4.380 -9.817 12.989 1.00 0.00 53 SER A C 4
ATOM 4644 O O . SER A 1 53 ? -5.226 -9.906 13.880 1.00 0.00 53 SER A O 4
ATOM 4652 N N . LEU A 1 54 ? -4.555 -9.080 11.897 1.00 0.00 54 LEU A N 4
ATOM 4653 C CA . LEU A 1 54 ? -5.780 -8.318 11.677 1.00 0.00 54 LEU A CA 4
ATOM 4654 C C . LEU A 1 54 ? -6.836 -9.173 10.983 1.00 0.00 54 LEU A C 4
ATOM 4655 O O . LEU A 1 54 ? -8.034 -8.931 11.122 1.00 0.00 54 LEU A O 4
ATOM 4671 N N . GLY A 1 55 ? -6.382 -10.176 10.238 1.00 0.00 55 GLY A N 4
ATOM 4672 C CA . GLY A 1 55 ? -7.301 -11.053 9.535 1.00 0.00 55 GLY A CA 4
ATOM 4673 C C . GLY A 1 55 ? -7.323 -10.793 8.042 1.00 0.00 55 GLY A C 4
ATOM 4674 O O . GLY A 1 55 ? -7.976 -11.516 7.288 1.00 0.00 55 GLY A O 4
ATOM 4678 N N . LEU A 1 56 ? -6.611 -9.756 7.613 1.00 0.00 56 LEU A N 4
ATOM 4679 C CA . LEU A 1 56 ? -6.553 -9.401 6.199 1.00 0.00 56 LEU A CA 4
ATOM 4680 C C . LEU A 1 56 ? -5.610 -10.331 5.442 1.00 0.00 56 LEU A C 4
ATOM 4681 O O . LEU A 1 56 ? -4.942 -11.174 6.040 1.00 0.00 56 LEU A O 4
ATOM 4697 N N . SER A 1 57 ? -5.560 -10.168 4.124 1.00 0.00 57 SER A N 4
ATOM 4698 C CA . SER A 1 57 ? -4.700 -10.994 3.285 1.00 0.00 57 SER A CA 4
ATOM 4699 C C . SER A 1 57 ? -3.505 -10.193 2.776 1.00 0.00 57 SER A C 4
ATOM 4700 O O . SER A 1 57 ? -3.558 -8.966 2.694 1.00 0.00 57 SER A O 4
ATOM 4708 N N . GLN A 1 58 ? -2.430 -10.896 2.437 1.00 0.00 58 GLN A N 4
ATOM 4709 C CA . GLN A 1 58 ? -1.222 -10.250 1.937 1.00 0.00 58 GLN A CA 4
ATOM 4710 C C . GLN A 1 58 ? -1.558 -9.234 0.850 1.00 0.00 58 GLN A C 4
ATOM 4711 O O . GLN A 1 58 ? -0.857 -8.235 0.682 1.00 0.00 58 GLN A O 4
ATOM 4725 N N . LEU A 1 59 ? -2.632 -9.496 0.114 1.00 0.00 59 LEU A N 4
ATOM 4726 C CA . LEU A 1 59 ? -3.061 -8.604 -0.958 1.00 0.00 59 LEU A CA 4
ATOM 4727 C C . LEU A 1 59 ? -3.461 -7.240 -0.404 1.00 0.00 59 LEU A C 4
ATOM 4728 O O . LEU A 1 59 ? -2.860 -6.222 -0.744 1.00 0.00 59 LEU A O 4
ATOM 4744 N N . GLN A 1 60 ? -4.479 -7.230 0.451 1.00 0.00 60 GLN A N 4
ATOM 4745 C CA . GLN A 1 60 ? -4.958 -5.991 1.053 1.00 0.00 60 GLN A CA 4
ATOM 4746 C C . GLN A 1 60 ? -3.803 -5.028 1.307 1.00 0.00 60 GLN A C 4
ATOM 4747 O O . GLN A 1 60 ? -3.785 -3.913 0.784 1.00 0.00 60 GLN A O 4
ATOM 4761 N N . VAL A 1 61 ? -2.841 -5.464 2.113 1.00 0.00 61 VAL A N 4
ATOM 4762 C CA . VAL A 1 61 ? -1.682 -4.641 2.436 1.00 0.00 61 VAL A CA 4
ATOM 4763 C C . VAL A 1 61 ? -1.012 -4.115 1.172 1.00 0.00 61 VAL A C 4
ATOM 4764 O O . VAL A 1 61 ? -0.842 -2.907 1.003 1.00 0.00 61 VAL A O 4
ATOM 4777 N N . LYS A 1 62 ? -0.633 -5.029 0.285 1.00 0.00 62 LYS A N 4
ATOM 4778 C CA . LYS A 1 62 ? 0.017 -4.659 -0.966 1.00 0.00 62 LYS A CA 4
ATOM 4779 C C . LYS A 1 62 ? -0.723 -3.510 -1.644 1.00 0.00 62 LYS A C 4
ATOM 4780 O O . LYS A 1 62 ? -0.185 -2.412 -1.792 1.00 0.00 62 LYS A O 4
ATOM 4799 N N . THR A 1 63 ? -1.960 -3.770 -2.055 1.00 0.00 63 THR A N 4
ATOM 4800 C CA . THR A 1 63 ? -2.773 -2.758 -2.718 1.00 0.00 63 THR A CA 4
ATOM 4801 C C . THR A 1 63 ? -2.996 -1.552 -1.812 1.00 0.00 63 THR A C 4
ATOM 4802 O O . THR A 1 63 ? -2.546 -0.447 -2.113 1.00 0.00 63 THR A O 4
ATOM 4813 N N . TRP A 1 64 ? -3.692 -1.772 -0.703 1.00 0.00 64 TRP A N 4
ATOM 4814 C CA . TRP A 1 64 ? -3.973 -0.702 0.248 1.00 0.00 64 TRP A CA 4
ATOM 4815 C C . TRP A 1 64 ? -2.778 0.234 0.383 1.00 0.00 64 TRP A C 4
ATOM 4816 O O . TRP A 1 64 ? -2.931 1.456 0.381 1.00 0.00 64 TRP A O 4
ATOM 4837 N N . TYR A 1 65 ? -1.588 -0.345 0.500 1.00 0.00 65 TYR A N 4
ATOM 4838 C CA . TYR A 1 65 ? -0.366 0.439 0.638 1.00 0.00 65 TYR A CA 4
ATOM 4839 C C . TYR A 1 65 ? -0.132 1.304 -0.596 1.00 0.00 65 TYR A C 4
ATOM 4840 O O . TYR A 1 65 ? -0.110 2.532 -0.511 1.00 0.00 65 TYR A O 4
ATOM 4858 N N . GLN A 1 66 ? 0.042 0.654 -1.742 1.00 0.00 66 GLN A N 4
ATOM 4859 C CA . GLN A 1 66 ? 0.275 1.364 -2.994 1.00 0.00 66 GLN A CA 4
ATOM 4860 C C . GLN A 1 66 ? -0.678 2.547 -3.135 1.00 0.00 66 GLN A C 4
ATOM 4861 O O . GLN A 1 66 ? -0.250 3.675 -3.378 1.00 0.00 66 GLN A O 4
ATOM 4875 N N . ASN A 1 67 ? -1.971 2.281 -2.981 1.00 0.00 67 ASN A N 4
ATOM 4876 C CA . ASN A 1 67 ? -2.984 3.324 -3.092 1.00 0.00 67 ASN A CA 4
ATOM 4877 C C . ASN A 1 67 ? -2.729 4.439 -2.082 1.00 0.00 67 ASN A C 4
ATOM 4878 O O . ASN A 1 67 ? -2.681 5.616 -2.441 1.00 0.00 67 ASN A O 4
ATOM 4889 N N . ARG A 1 68 ? -2.567 4.060 -0.819 1.00 0.00 68 ARG A N 4
ATOM 4890 C CA . ARG A 1 68 ? -2.318 5.028 0.243 1.00 0.00 68 ARG A CA 4
ATOM 4891 C C . ARG A 1 68 ? -1.205 5.995 -0.152 1.00 0.00 68 ARG A C 4
ATOM 4892 O O . ARG A 1 68 ? -1.354 7.211 -0.030 1.00 0.00 68 ARG A O 4
ATOM 4913 N N . ARG A 1 69 ? -0.092 5.445 -0.626 1.00 0.00 69 ARG A N 4
ATOM 4914 C CA . ARG A 1 69 ? 1.046 6.259 -1.038 1.00 0.00 69 ARG A CA 4
ATOM 4915 C C . ARG A 1 69 ? 0.585 7.473 -1.838 1.00 0.00 69 ARG A C 4
ATOM 4916 O O . ARG A 1 69 ? 0.905 8.611 -1.496 1.00 0.00 69 ARG A O 4
ATOM 4937 N N . MET A 1 70 ? -0.167 7.222 -2.904 1.00 0.00 70 MET A N 4
ATOM 4938 C CA . MET A 1 70 ? -0.673 8.295 -3.752 1.00 0.00 70 MET A CA 4
ATOM 4939 C C . MET A 1 70 ? -1.024 9.526 -2.921 1.00 0.00 70 MET A C 4
ATOM 4940 O O . MET A 1 70 ? -0.868 10.659 -3.375 1.00 0.00 70 MET A O 4
ATOM 4954 N N . LYS A 1 71 ? -1.498 9.295 -1.702 1.00 0.00 71 LYS A N 4
ATOM 4955 C CA . LYS A 1 71 ? -1.871 10.384 -0.807 1.00 0.00 71 LYS A CA 4
ATOM 4956 C C . LYS A 1 71 ? -0.661 10.879 -0.020 1.00 0.00 71 LYS A C 4
ATOM 4957 O O . LYS A 1 71 ? -0.436 12.084 0.095 1.00 0.00 71 LYS A O 4
ATOM 4976 N N . TRP A 1 72 ? 0.113 9.944 0.517 1.00 0.00 72 TRP A N 4
ATOM 4977 C CA . TRP A 1 72 ? 1.301 10.287 1.290 1.00 0.00 72 TRP A CA 4
ATOM 4978 C C . TRP A 1 72 ? 2.291 11.082 0.446 1.00 0.00 72 TRP A C 4
ATOM 4979 O O . TRP A 1 72 ? 2.725 12.166 0.835 1.00 0.00 72 TRP A O 4
ATOM 5000 N N . LYS A 1 73 ? 2.644 10.537 -0.714 1.00 0.00 73 LYS A N 4
ATOM 5001 C CA . LYS A 1 73 ? 3.581 11.195 -1.615 1.00 0.00 73 LYS A CA 4
ATOM 5002 C C . LYS A 1 73 ? 3.269 12.684 -1.732 1.00 0.00 73 LYS A C 4
ATOM 5003 O O . LYS A 1 73 ? 2.106 13.088 -1.719 1.00 0.00 73 LYS A O 4
ATOM 5022 N N . LYS A 1 74 ? 4.315 13.496 -1.848 1.00 0.00 74 LYS A N 4
ATOM 5023 C CA . LYS A 1 74 ? 4.153 14.940 -1.970 1.00 0.00 74 LYS A CA 4
ATOM 5024 C C . LYS A 1 74 ? 4.849 15.461 -3.223 1.00 0.00 74 LYS A C 4
ATOM 5025 O O . LYS A 1 74 ? 4.225 16.095 -4.073 1.00 0.00 74 LYS A O 4
ATOM 5044 N N . SER A 1 75 ? 6.146 15.188 -3.331 1.00 0.00 75 SER A N 4
ATOM 5045 C CA . SER A 1 75 ? 6.927 15.632 -4.479 1.00 0.00 75 SER A CA 4
ATOM 5046 C C . SER A 1 75 ? 6.827 14.629 -5.625 1.00 0.00 75 SER A C 4
ATOM 5047 O O . SER A 1 75 ? 6.504 13.461 -5.415 1.00 0.00 75 SER A O 4
ATOM 5055 N N . GLY A 1 76 ? 7.108 15.096 -6.838 1.00 0.00 76 GLY A N 4
ATOM 5056 C CA . GLY A 1 76 ? 7.044 14.228 -7.999 1.00 0.00 76 GLY A CA 4
ATOM 5057 C C . GLY A 1 76 ? 5.630 13.779 -8.310 1.00 0.00 76 GLY A C 4
ATOM 5058 O O . GLY A 1 76 ? 5.195 12.701 -7.904 1.00 0.00 76 GLY A O 4
ATOM 5062 N N . PRO A 1 77 ? 4.886 14.618 -9.046 1.00 0.00 77 PRO A N 4
ATOM 5063 C CA . PRO A 1 77 ? 3.502 14.323 -9.426 1.00 0.00 77 PRO A CA 4
ATOM 5064 C C . PRO A 1 77 ? 3.409 13.191 -10.444 1.00 0.00 77 PRO A C 4
ATOM 5065 O O . PRO A 1 77 ? 2.527 12.337 -10.358 1.00 0.00 77 PRO A O 4
ATOM 5076 N N . SER A 1 78 ? 4.324 13.192 -11.408 1.00 0.00 78 SER A N 4
ATOM 5077 C CA . SER A 1 78 ? 4.343 12.167 -12.445 1.00 0.00 78 SER A CA 4
ATOM 5078 C C . SER A 1 78 ? 4.373 10.771 -11.829 1.00 0.00 78 SER A C 4
ATOM 5079 O O . SER A 1 78 ? 3.659 9.871 -12.270 1.00 0.00 78 SER A O 4
ATOM 5087 N N . SER A 1 79 ? 5.204 10.601 -10.806 1.00 0.00 79 SER A N 4
ATOM 5088 C CA . SER A 1 79 ? 5.332 9.315 -10.131 1.00 0.00 79 SER A CA 4
ATOM 5089 C C . SER A 1 79 ? 5.639 9.507 -8.649 1.00 0.00 79 SER A C 4
ATOM 5090 O O . SER A 1 79 ? 6.352 10.434 -8.267 1.00 0.00 79 SER A O 4
ATOM 5098 N N . GLY A 1 80 ? 5.094 8.623 -7.818 1.00 0.00 80 GLY A N 4
ATOM 5099 C CA . GLY A 1 80 ? 5.321 8.713 -6.388 1.00 0.00 80 GLY A CA 4
ATOM 5100 C C . GLY A 1 80 ? 6.683 8.185 -5.982 1.00 0.00 80 GLY A C 4
ATOM 5101 O O . GLY A 1 80 ? 7.348 8.762 -5.122 1.00 0.00 80 GLY A O 4
ATOM 5105 N N . GLY A 1 1 ? 29.765 -6.706 -2.797 1.00 0.00 1 GLY A N 5
ATOM 5106 C CA . GLY A 1 1 ? 29.224 -5.838 -3.827 1.00 0.00 1 GLY A CA 5
ATOM 5107 C C . GLY A 1 1 ? 27.748 -5.555 -3.629 1.00 0.00 1 GLY A C 5
ATOM 5108 O O . GLY A 1 1 ? 27.165 -5.940 -2.616 1.00 0.00 1 GLY A O 5
ATOM 5112 N N . SER A 1 2 ? 27.142 -4.880 -4.600 1.00 0.00 2 SER A N 5
ATOM 5113 C CA . SER A 1 2 ? 25.725 -4.541 -4.526 1.00 0.00 2 SER A CA 5
ATOM 5114 C C . SER A 1 2 ? 25.184 -4.165 -5.903 1.00 0.00 2 SER A C 5
ATOM 5115 O O . SER A 1 2 ? 25.934 -3.741 -6.782 1.00 0.00 2 SER A O 5
ATOM 5123 N N . SER A 1 3 ? 23.877 -4.323 -6.081 1.00 0.00 3 SER A N 5
ATOM 5124 C CA . SER A 1 3 ? 23.234 -4.005 -7.350 1.00 0.00 3 SER A CA 5
ATOM 5125 C C . SER A 1 3 ? 21.717 -3.955 -7.194 1.00 0.00 3 SER A C 5
ATOM 5126 O O . SER A 1 3 ? 21.175 -4.348 -6.162 1.00 0.00 3 SER A O 5
ATOM 5134 N N . GLY A 1 4 ? 21.038 -3.468 -8.228 1.00 0.00 4 GLY A N 5
ATOM 5135 C CA . GLY A 1 4 ? 19.590 -3.374 -8.186 1.00 0.00 4 GLY A CA 5
ATOM 5136 C C . GLY A 1 4 ? 18.941 -3.851 -9.471 1.00 0.00 4 GLY A C 5
ATOM 5137 O O . GLY A 1 4 ? 18.586 -5.023 -9.597 1.00 0.00 4 GLY A O 5
ATOM 5141 N N . SER A 1 5 ? 18.784 -2.940 -10.426 1.00 0.00 5 SER A N 5
ATOM 5142 C CA . SER A 1 5 ? 18.168 -3.272 -11.705 1.00 0.00 5 SER A CA 5
ATOM 5143 C C . SER A 1 5 ? 17.019 -4.258 -11.515 1.00 0.00 5 SER A C 5
ATOM 5144 O O . SER A 1 5 ? 16.966 -5.300 -12.167 1.00 0.00 5 SER A O 5
ATOM 5152 N N . SER A 1 6 ? 16.100 -3.919 -10.616 1.00 0.00 6 SER A N 5
ATOM 5153 C CA . SER A 1 6 ? 14.953 -4.774 -10.336 1.00 0.00 6 SER A CA 5
ATOM 5154 C C . SER A 1 6 ? 13.917 -4.676 -11.452 1.00 0.00 6 SER A C 5
ATOM 5155 O O . SER A 1 6 ? 14.115 -3.969 -12.439 1.00 0.00 6 SER A O 5
ATOM 5163 N N . GLY A 1 7 ? 12.809 -5.393 -11.288 1.00 0.00 7 GLY A N 5
ATOM 5164 C CA . GLY A 1 7 ? 11.758 -5.374 -12.288 1.00 0.00 7 GLY A CA 5
ATOM 5165 C C . GLY A 1 7 ? 10.382 -5.583 -11.687 1.00 0.00 7 GLY A C 5
ATOM 5166 O O . GLY A 1 7 ? 10.251 -6.135 -10.595 1.00 0.00 7 GLY A O 5
ATOM 5170 N N . GLY A 1 8 ? 9.352 -5.138 -12.401 1.00 0.00 8 GLY A N 5
ATOM 5171 C CA . GLY A 1 8 ? 7.993 -5.286 -11.914 1.00 0.00 8 GLY A CA 5
ATOM 5172 C C . GLY A 1 8 ? 7.193 -4.004 -12.029 1.00 0.00 8 GLY A C 5
ATOM 5173 O O . GLY A 1 8 ? 7.027 -3.279 -11.048 1.00 0.00 8 GLY A O 5
ATOM 5177 N N . GLU A 1 9 ? 6.697 -3.722 -13.230 1.00 0.00 9 GLU A N 5
ATOM 5178 C CA . GLU A 1 9 ? 5.913 -2.517 -13.468 1.00 0.00 9 GLU A CA 5
ATOM 5179 C C . GLU A 1 9 ? 4.437 -2.857 -13.660 1.00 0.00 9 GLU A C 5
ATOM 5180 O O . GLU A 1 9 ? 3.937 -2.954 -14.780 1.00 0.00 9 GLU A O 5
ATOM 5192 N N . PRO A 1 10 ? 3.723 -3.043 -12.540 1.00 0.00 10 PRO A N 5
ATOM 5193 C CA . PRO A 1 10 ? 2.296 -3.375 -12.557 1.00 0.00 10 PRO A CA 5
ATOM 5194 C C . PRO A 1 10 ? 1.435 -2.208 -13.028 1.00 0.00 10 PRO A C 5
ATOM 5195 O O . PRO A 1 10 ? 1.951 -1.181 -13.467 1.00 0.00 10 PRO A O 5
ATOM 5206 N N . GLY A 1 11 ? 0.119 -2.374 -12.935 1.00 0.00 11 GLY A N 5
ATOM 5207 C CA . GLY A 1 11 ? -0.793 -1.326 -13.355 1.00 0.00 11 GLY A CA 5
ATOM 5208 C C . GLY A 1 11 ? -1.934 -1.854 -14.201 1.00 0.00 11 GLY A C 5
ATOM 5209 O O . GLY A 1 11 ? -2.113 -1.439 -15.346 1.00 0.00 11 GLY A O 5
ATOM 5213 N N . THR A 1 12 ? -2.708 -2.777 -13.638 1.00 0.00 12 THR A N 5
ATOM 5214 C CA . THR A 1 12 ? -3.836 -3.365 -14.348 1.00 0.00 12 THR A CA 5
ATOM 5215 C C . THR A 1 12 ? -5.056 -3.485 -13.441 1.00 0.00 12 THR A C 5
ATOM 5216 O O . THR A 1 12 ? -4.969 -3.261 -12.233 1.00 0.00 12 THR A O 5
ATOM 5227 N N . LYS A 1 13 ? -6.193 -3.839 -14.030 1.00 0.00 13 LYS A N 5
ATOM 5228 C CA . LYS A 1 13 ? -7.431 -3.991 -13.275 1.00 0.00 13 LYS A CA 5
ATOM 5229 C C . LYS A 1 13 ? -7.954 -2.636 -12.810 1.00 0.00 13 LYS A C 5
ATOM 5230 O O . LYS A 1 13 ? -8.443 -2.500 -11.689 1.00 0.00 13 LYS A O 5
ATOM 5249 N N . ALA A 1 14 ? -7.850 -1.637 -13.680 1.00 0.00 14 ALA A N 5
ATOM 5250 C CA . ALA A 1 14 ? -8.316 -0.293 -13.360 1.00 0.00 14 ALA A CA 5
ATOM 5251 C C . ALA A 1 14 ? -9.813 -0.156 -13.617 1.00 0.00 14 ALA A C 5
ATOM 5252 O O . ALA A 1 14 ? -10.247 -0.022 -14.762 1.00 0.00 14 ALA A O 5
ATOM 5259 N N . LYS A 1 15 ? -10.598 -0.190 -12.546 1.00 0.00 15 LYS A N 5
ATOM 5260 C CA . LYS A 1 15 ? -12.047 -0.068 -12.655 1.00 0.00 15 LYS A CA 5
ATOM 5261 C C . LYS A 1 15 ? -12.585 0.948 -11.652 1.00 0.00 15 LYS A C 5
ATOM 5262 O O . LYS A 1 15 ? -12.014 1.138 -10.578 1.00 0.00 15 LYS A O 5
ATOM 5281 N N . LYS A 1 16 ? -13.687 1.598 -12.009 1.00 0.00 16 LYS A N 5
ATOM 5282 C CA . LYS A 1 16 ? -14.305 2.593 -11.140 1.00 0.00 16 LYS A CA 5
ATOM 5283 C C . LYS A 1 16 ? -15.661 2.109 -10.636 1.00 0.00 16 LYS A C 5
ATOM 5284 O O . LYS A 1 16 ? -15.889 2.018 -9.431 1.00 0.00 16 LYS A O 5
ATOM 5303 N N . GLY A 1 17 ? -16.557 1.797 -11.568 1.00 0.00 17 GLY A N 5
ATOM 5304 C CA . GLY A 1 17 ? -17.878 1.324 -11.197 1.00 0.00 17 GLY A CA 5
ATOM 5305 C C . GLY A 1 17 ? -18.390 1.972 -9.927 1.00 0.00 17 GLY A C 5
ATOM 5306 O O . GLY A 1 17 ? -18.671 3.171 -9.902 1.00 0.00 17 GLY A O 5
ATOM 5310 N N . ARG A 1 18 ? -18.515 1.179 -8.868 1.00 0.00 18 ARG A N 5
ATOM 5311 C CA . ARG A 1 18 ? -19.000 1.682 -7.588 1.00 0.00 18 ARG A CA 5
ATOM 5312 C C . ARG A 1 18 ? -17.876 1.719 -6.557 1.00 0.00 18 ARG A C 5
ATOM 5313 O O . ARG A 1 18 ? -16.966 0.890 -6.586 1.00 0.00 18 ARG A O 5
ATOM 5334 N N . ARG A 1 19 ? -17.945 2.686 -5.648 1.00 0.00 19 ARG A N 5
ATOM 5335 C CA . ARG A 1 19 ? -16.933 2.833 -4.610 1.00 0.00 19 ARG A CA 5
ATOM 5336 C C . ARG A 1 19 ? -17.223 1.905 -3.433 1.00 0.00 19 ARG A C 5
ATOM 5337 O O . ARG A 1 19 ? -17.034 2.277 -2.275 1.00 0.00 19 ARG A O 5
ATOM 5358 N N . SER A 1 20 ? -17.684 0.696 -3.739 1.00 0.00 20 SER A N 5
ATOM 5359 C CA . SER A 1 20 ? -18.005 -0.283 -2.707 1.00 0.00 20 SER A CA 5
ATOM 5360 C C . SER A 1 20 ? -17.060 -1.479 -2.781 1.00 0.00 20 SER A C 5
ATOM 5361 O O . SER A 1 20 ? -17.491 -2.630 -2.707 1.00 0.00 20 SER A O 5
ATOM 5369 N N . ARG A 1 21 ? -15.770 -1.198 -2.929 1.00 0.00 21 ARG A N 5
ATOM 5370 C CA . ARG A 1 21 ? -14.763 -2.249 -3.014 1.00 0.00 21 ARG A CA 5
ATOM 5371 C C . ARG A 1 21 ? -14.137 -2.515 -1.649 1.00 0.00 21 ARG A C 5
ATOM 5372 O O . ARG A 1 21 ? -14.168 -3.639 -1.147 1.00 0.00 21 ARG A O 5
ATOM 5393 N N . THR A 1 22 ? -13.568 -1.472 -1.051 1.00 0.00 22 THR A N 5
ATOM 5394 C CA . THR A 1 22 ? -12.933 -1.592 0.255 1.00 0.00 22 THR A CA 5
ATOM 5395 C C . THR A 1 22 ? -13.950 -1.958 1.329 1.00 0.00 22 THR A C 5
ATOM 5396 O O . THR A 1 22 ? -14.962 -1.278 1.498 1.00 0.00 22 THR A O 5
ATOM 5407 N N . VAL A 1 23 ? -13.675 -3.038 2.055 1.00 0.00 23 VAL A N 5
ATOM 5408 C CA . VAL A 1 23 ? -14.567 -3.493 3.115 1.00 0.00 23 VAL A CA 5
ATOM 5409 C C . VAL A 1 23 ? -13.829 -3.598 4.446 1.00 0.00 23 VAL A C 5
ATOM 5410 O O . VAL A 1 23 ? -14.097 -4.493 5.247 1.00 0.00 23 VAL A O 5
ATOM 5423 N N . PHE A 1 24 ? -12.899 -2.677 4.675 1.00 0.00 24 PHE A N 5
ATOM 5424 C CA . PHE A 1 24 ? -12.122 -2.666 5.908 1.00 0.00 24 PHE A CA 5
ATOM 5425 C C . PHE A 1 24 ? -12.948 -2.114 7.067 1.00 0.00 24 PHE A C 5
ATOM 5426 O O . PHE A 1 24 ? -13.849 -1.299 6.870 1.00 0.00 24 PHE A O 5
ATOM 5443 N N . THR A 1 25 ? -12.634 -2.566 8.277 1.00 0.00 25 THR A N 5
ATOM 5444 C CA . THR A 1 25 ? -13.347 -2.120 9.468 1.00 0.00 25 THR A CA 5
ATOM 5445 C C . THR A 1 25 ? -12.520 -1.114 10.260 1.00 0.00 25 THR A C 5
ATOM 5446 O O . THR A 1 25 ? -11.291 -1.182 10.274 1.00 0.00 25 THR A O 5
ATOM 5457 N N . GLU A 1 26 ? -13.201 -0.183 10.919 1.00 0.00 26 GLU A N 5
ATOM 5458 C CA . GLU A 1 26 ? -12.527 0.837 11.714 1.00 0.00 26 GLU A CA 5
ATOM 5459 C C . GLU A 1 26 ? -11.289 0.264 12.398 1.00 0.00 26 GLU A C 5
ATOM 5460 O O . GLU A 1 26 ? -10.242 0.910 12.454 1.00 0.00 26 GLU A O 5
ATOM 5472 N N . LEU A 1 27 ? -11.417 -0.952 12.917 1.00 0.00 27 LEU A N 5
ATOM 5473 C CA . LEU A 1 27 ? -10.310 -1.614 13.598 1.00 0.00 27 LEU A CA 5
ATOM 5474 C C . LEU A 1 27 ? -9.189 -1.946 12.618 1.00 0.00 27 LEU A C 5
ATOM 5475 O O . LEU A 1 27 ? -8.053 -1.503 12.786 1.00 0.00 27 LEU A O 5
ATOM 5491 N N . GLN A 1 28 ? -9.517 -2.728 11.594 1.00 0.00 28 GLN A N 5
ATOM 5492 C CA . GLN A 1 28 ? -8.538 -3.118 10.587 1.00 0.00 28 GLN A CA 5
ATOM 5493 C C . GLN A 1 28 ? -7.790 -1.900 10.054 1.00 0.00 28 GLN A C 5
ATOM 5494 O O . GLN A 1 28 ? -6.567 -1.922 9.912 1.00 0.00 28 GLN A O 5
ATOM 5508 N N . LEU A 1 29 ? -8.533 -0.839 9.759 1.00 0.00 29 LEU A N 5
ATOM 5509 C CA . LEU A 1 29 ? -7.941 0.389 9.241 1.00 0.00 29 LEU A CA 5
ATOM 5510 C C . LEU A 1 29 ? -6.969 0.994 10.250 1.00 0.00 29 LEU A C 5
ATOM 5511 O O . LEU A 1 29 ? -5.852 1.372 9.901 1.00 0.00 29 LEU A O 5
ATOM 5527 N N . MET A 1 30 ? -7.403 1.079 11.503 1.00 0.00 30 MET A N 5
ATOM 5528 C CA . MET A 1 30 ? -6.571 1.634 12.564 1.00 0.00 30 MET A CA 5
ATOM 5529 C C . MET A 1 30 ? -5.213 0.941 12.608 1.00 0.00 30 MET A C 5
ATOM 5530 O O . MET A 1 30 ? -4.179 1.589 12.765 1.00 0.00 30 MET A O 5
ATOM 5544 N N . GLY A 1 31 ? -5.223 -0.382 12.469 1.00 0.00 31 GLY A N 5
ATOM 5545 C CA . GLY A 1 31 ? -3.987 -1.141 12.496 1.00 0.00 31 GLY A CA 5
ATOM 5546 C C . GLY A 1 31 ? -3.129 -0.895 11.271 1.00 0.00 31 GLY A C 5
ATOM 5547 O O . GLY A 1 31 ? -1.964 -0.511 11.386 1.00 0.00 31 GLY A O 5
ATOM 5551 N N . LEU A 1 32 ? -3.703 -1.119 10.094 1.00 0.00 32 LEU A N 5
ATOM 5552 C CA . LEU A 1 32 ? -2.983 -0.921 8.841 1.00 0.00 32 LEU A CA 5
ATOM 5553 C C . LEU A 1 32 ? -2.199 0.387 8.864 1.00 0.00 32 LEU A C 5
ATOM 5554 O O . LEU A 1 32 ? -1.022 0.423 8.506 1.00 0.00 32 LEU A O 5
ATOM 5570 N N . GLU A 1 33 ? -2.859 1.460 9.290 1.00 0.00 33 GLU A N 5
ATOM 5571 C CA . GLU A 1 33 ? -2.222 2.770 9.362 1.00 0.00 33 GLU A CA 5
ATOM 5572 C C . GLU A 1 33 ? -1.000 2.731 10.274 1.00 0.00 33 GLU A C 5
ATOM 5573 O O . GLU A 1 33 ? 0.039 3.314 9.964 1.00 0.00 33 GLU A O 5
ATOM 5585 N N . LYS A 1 34 ? -1.132 2.041 11.402 1.00 0.00 34 LYS A N 5
ATOM 5586 C CA . LYS A 1 34 ? -0.040 1.925 12.361 1.00 0.00 34 LYS A CA 5
ATOM 5587 C C . LYS A 1 34 ? 1.217 1.379 11.690 1.00 0.00 34 LYS A C 5
ATOM 5588 O O . LYS A 1 34 ? 2.292 1.972 11.789 1.00 0.00 34 LYS A O 5
ATOM 5607 N N . ARG A 1 35 ? 1.074 0.248 11.008 1.00 0.00 35 ARG A N 5
ATOM 5608 C CA . ARG A 1 35 ? 2.198 -0.377 10.321 1.00 0.00 35 ARG A CA 5
ATOM 5609 C C . ARG A 1 35 ? 2.670 0.485 9.154 1.00 0.00 35 ARG A C 5
ATOM 5610 O O . ARG A 1 35 ? 3.791 0.993 9.157 1.00 0.00 35 ARG A O 5
ATOM 5631 N N . PHE A 1 36 ? 1.806 0.645 8.157 1.00 0.00 36 PHE A N 5
ATOM 5632 C CA . PHE A 1 36 ? 2.134 1.444 6.982 1.00 0.00 36 PHE A CA 5
ATOM 5633 C C . PHE A 1 36 ? 2.955 2.670 7.370 1.00 0.00 36 PHE A C 5
ATOM 5634 O O . PHE A 1 36 ? 3.945 2.998 6.717 1.00 0.00 36 PHE A O 5
ATOM 5651 N N . GLU A 1 37 ? 2.535 3.342 8.437 1.00 0.00 37 GLU A N 5
ATOM 5652 C CA . GLU A 1 37 ? 3.231 4.533 8.912 1.00 0.00 37 GLU A CA 5
ATOM 5653 C C . GLU A 1 37 ? 4.652 4.193 9.352 1.00 0.00 37 GLU A C 5
ATOM 5654 O O . GLU A 1 37 ? 5.612 4.854 8.955 1.00 0.00 37 GLU A O 5
ATOM 5666 N N . LYS A 1 38 ? 4.778 3.159 10.176 1.00 0.00 38 LYS A N 5
ATOM 5667 C CA . LYS A 1 38 ? 6.080 2.729 10.672 1.00 0.00 38 LYS A CA 5
ATOM 5668 C C . LYS A 1 38 ? 6.989 2.310 9.521 1.00 0.00 38 LYS A C 5
ATOM 5669 O O . LYS A 1 38 ? 8.132 2.758 9.426 1.00 0.00 38 LYS A O 5
ATOM 5688 N N . GLN A 1 39 ? 6.473 1.451 8.648 1.00 0.00 39 GLN A N 5
ATOM 5689 C CA . GLN A 1 39 ? 7.240 0.973 7.503 1.00 0.00 39 GLN A CA 5
ATOM 5690 C C . GLN A 1 39 ? 6.472 1.194 6.204 1.00 0.00 39 GLN A C 5
ATOM 5691 O O . GLN A 1 39 ? 5.593 0.408 5.848 1.00 0.00 39 GLN A O 5
ATOM 5705 N N . LYS A 1 40 ? 6.808 2.268 5.498 1.00 0.00 40 LYS A N 5
ATOM 5706 C CA . LYS A 1 40 ? 6.151 2.593 4.238 1.00 0.00 40 LYS A CA 5
ATOM 5707 C C . LYS A 1 40 ? 5.818 1.327 3.456 1.00 0.00 40 LYS A C 5
ATOM 5708 O O . LYS A 1 40 ? 4.828 1.279 2.725 1.00 0.00 40 LYS A O 5
ATOM 5727 N N . TYR A 1 41 ? 6.648 0.302 3.616 1.00 0.00 41 TYR A N 5
ATOM 5728 C CA . TYR A 1 41 ? 6.441 -0.965 2.924 1.00 0.00 41 TYR A CA 5
ATOM 5729 C C . TYR A 1 41 ? 6.569 -2.139 3.889 1.00 0.00 41 TYR A C 5
ATOM 5730 O O . TYR A 1 41 ? 6.790 -1.954 5.087 1.00 0.00 41 TYR A O 5
ATOM 5748 N N . LEU A 1 42 ? 6.429 -3.349 3.359 1.00 0.00 42 LEU A N 5
ATOM 5749 C CA . LEU A 1 42 ? 6.530 -4.557 4.172 1.00 0.00 42 LEU A CA 5
ATOM 5750 C C . LEU A 1 42 ? 7.174 -5.692 3.383 1.00 0.00 42 LEU A C 5
ATOM 5751 O O . LEU A 1 42 ? 6.928 -5.848 2.187 1.00 0.00 42 LEU A O 5
ATOM 5767 N N . SER A 1 43 ? 7.998 -6.484 4.061 1.00 0.00 43 SER A N 5
ATOM 5768 C CA . SER A 1 43 ? 8.678 -7.605 3.423 1.00 0.00 43 SER A CA 5
ATOM 5769 C C . SER A 1 43 ? 7.687 -8.705 3.055 1.00 0.00 43 SER A C 5
ATOM 5770 O O . SER A 1 43 ? 6.477 -8.551 3.228 1.00 0.00 43 SER A O 5
ATOM 5778 N N . THR A 1 44 ? 8.208 -9.816 2.545 1.00 0.00 44 THR A N 5
ATOM 5779 C CA . THR A 1 44 ? 7.371 -10.942 2.151 1.00 0.00 44 THR A CA 5
ATOM 5780 C C . THR A 1 44 ? 6.638 -11.530 3.351 1.00 0.00 44 THR A C 5
ATOM 5781 O O . THR A 1 44 ? 5.409 -11.581 3.395 1.00 0.00 44 THR A O 5
ATOM 5792 N N . PRO A 1 45 ? 7.409 -11.985 4.351 1.00 0.00 45 PRO A N 5
ATOM 5793 C CA . PRO A 1 45 ? 6.854 -12.577 5.572 1.00 0.00 45 PRO A CA 5
ATOM 5794 C C . PRO A 1 45 ? 6.154 -11.545 6.450 1.00 0.00 45 PRO A C 5
ATOM 5795 O O . PRO A 1 45 ? 5.066 -11.793 6.968 1.00 0.00 45 PRO A O 5
ATOM 5806 N N . ASP A 1 46 ? 6.785 -10.387 6.612 1.00 0.00 46 ASP A N 5
ATOM 5807 C CA . ASP A 1 46 ? 6.222 -9.317 7.426 1.00 0.00 46 ASP A CA 5
ATOM 5808 C C . ASP A 1 46 ? 4.747 -9.105 7.101 1.00 0.00 46 ASP A C 5
ATOM 5809 O O . ASP A 1 46 ? 3.884 -9.243 7.968 1.00 0.00 46 ASP A O 5
ATOM 5818 N N . ARG A 1 47 ? 4.465 -8.769 5.846 1.00 0.00 47 ARG A N 5
ATOM 5819 C CA . ARG A 1 47 ? 3.095 -8.536 5.407 1.00 0.00 47 ARG A CA 5
ATOM 5820 C C . ARG A 1 47 ? 2.170 -9.647 5.897 1.00 0.00 47 ARG A C 5
ATOM 5821 O O . ARG A 1 47 ? 1.051 -9.387 6.339 1.00 0.00 47 ARG A O 5
ATOM 5842 N N . ILE A 1 48 ? 2.647 -10.885 5.815 1.00 0.00 48 ILE A N 5
ATOM 5843 C CA . ILE A 1 48 ? 1.863 -12.035 6.250 1.00 0.00 48 ILE A CA 5
ATOM 5844 C C . ILE A 1 48 ? 1.568 -11.964 7.745 1.00 0.00 48 ILE A C 5
ATOM 5845 O O . ILE A 1 48 ? 0.409 -11.978 8.160 1.00 0.00 48 ILE A O 5
ATOM 5861 N N . ASP A 1 49 ? 2.623 -11.888 8.548 1.00 0.00 49 ASP A N 5
ATOM 5862 C CA . ASP A 1 49 ? 2.478 -11.812 9.997 1.00 0.00 49 ASP A CA 5
ATOM 5863 C C . ASP A 1 49 ? 1.383 -10.821 10.382 1.00 0.00 49 ASP A C 5
ATOM 5864 O O . ASP A 1 49 ? 0.513 -11.128 11.197 1.00 0.00 49 ASP A O 5
ATOM 5873 N N . LEU A 1 50 ? 1.434 -9.633 9.791 1.00 0.00 50 LEU A N 5
ATOM 5874 C CA . LEU A 1 50 ? 0.448 -8.596 10.073 1.00 0.00 50 LEU A CA 5
ATOM 5875 C C . LEU A 1 50 ? -0.944 -9.033 9.628 1.00 0.00 50 LEU A C 5
ATOM 5876 O O . LEU A 1 50 ? -1.862 -9.138 10.441 1.00 0.00 50 LEU A O 5
ATOM 5892 N N . ALA A 1 51 ? -1.093 -9.289 8.332 1.00 0.00 51 ALA A N 5
ATOM 5893 C CA . ALA A 1 51 ? -2.371 -9.719 7.780 1.00 0.00 51 ALA A CA 5
ATOM 5894 C C . ALA A 1 51 ? -3.031 -10.765 8.673 1.00 0.00 51 ALA A C 5
ATOM 5895 O O . ALA A 1 51 ? -4.256 -10.861 8.729 1.00 0.00 51 ALA A O 5
ATOM 5902 N N . GLU A 1 52 ? -2.210 -11.545 9.369 1.00 0.00 52 GLU A N 5
ATOM 5903 C CA . GLU A 1 52 ? -2.715 -12.585 10.257 1.00 0.00 52 GLU A CA 5
ATOM 5904 C C . GLU A 1 52 ? -3.205 -11.985 11.572 1.00 0.00 52 GLU A C 5
ATOM 5905 O O . G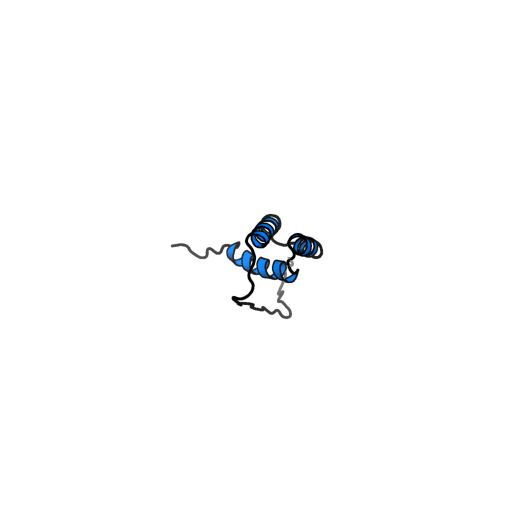LU A 1 52 ? -4.179 -12.458 12.158 1.00 0.00 52 GLU A O 5
ATOM 5917 N N . SER A 1 53 ? -2.522 -10.942 12.031 1.00 0.00 53 SER A N 5
ATOM 5918 C CA . SER A 1 53 ? -2.883 -10.280 13.279 1.00 0.00 53 SER A CA 5
ATOM 5919 C C . SER A 1 53 ? -4.217 -9.551 13.140 1.00 0.00 53 SER A C 5
ATOM 5920 O O . SER A 1 53 ? -5.061 -9.601 14.036 1.00 0.00 53 SER A O 5
ATOM 5928 N N . LEU A 1 54 ? -4.399 -8.874 12.012 1.00 0.00 54 LEU A N 5
ATOM 5929 C CA . LEU A 1 54 ? -5.629 -8.133 11.754 1.00 0.00 54 LEU A CA 5
ATOM 5930 C C . LEU A 1 54 ? -6.668 -9.022 11.078 1.00 0.00 54 LEU A C 5
ATOM 5931 O O . LEU A 1 54 ? -7.870 -8.788 11.194 1.00 0.00 54 LEU A O 5
ATOM 5947 N N . GLY A 1 55 ? -6.195 -10.044 10.372 1.00 0.00 55 GLY A N 5
ATOM 5948 C CA . GLY A 1 55 ? -7.096 -10.954 9.689 1.00 0.00 55 GLY A CA 5
ATOM 5949 C C . GLY A 1 55 ? -7.417 -10.502 8.278 1.00 0.00 55 GLY A C 5
ATOM 5950 O O . GLY A 1 55 ? -8.514 -10.748 7.774 1.00 0.00 55 GLY A O 5
ATOM 5954 N N . LEU A 1 56 ? -6.461 -9.837 7.639 1.00 0.00 56 LEU A N 5
ATOM 5955 C CA . LEU A 1 56 ? -6.648 -9.347 6.278 1.00 0.00 56 LEU A CA 5
ATOM 5956 C C . LEU A 1 56 ? -5.916 -10.233 5.275 1.00 0.00 56 LEU A C 5
ATOM 5957 O O . LEU A 1 56 ? -5.218 -11.173 5.656 1.00 0.00 56 LEU A O 5
ATOM 5973 N N . SER A 1 57 ? -6.079 -9.925 3.992 1.00 0.00 57 SER A N 5
ATOM 5974 C CA . SER A 1 57 ? -5.435 -10.694 2.934 1.00 0.00 57 SER A CA 5
ATOM 5975 C C . SER A 1 57 ? -4.176 -9.988 2.438 1.00 0.00 57 SER A C 5
ATOM 5976 O O . SER A 1 57 ? -4.172 -8.774 2.239 1.00 0.00 57 SER A O 5
ATOM 5984 N N . GLN A 1 58 ? -3.111 -10.759 2.242 1.00 0.00 58 GLN A N 5
ATOM 5985 C CA . GLN A 1 58 ? -1.847 -10.208 1.770 1.00 0.00 58 GLN A CA 5
ATOM 5986 C C . GLN A 1 58 ? -2.083 -9.107 0.740 1.00 0.00 58 GLN A C 5
ATOM 5987 O O . GLN A 1 58 ? -1.432 -8.062 0.773 1.00 0.00 58 GLN A O 5
ATOM 6001 N N . LEU A 1 59 ? -3.017 -9.349 -0.172 1.00 0.00 59 LEU A N 5
ATOM 6002 C CA . LEU A 1 59 ? -3.340 -8.378 -1.213 1.00 0.00 59 LEU A CA 5
ATOM 6003 C C . LEU A 1 59 ? -3.747 -7.041 -0.602 1.00 0.00 59 LEU A C 5
ATOM 6004 O O . LEU A 1 59 ? -3.321 -5.982 -1.064 1.00 0.00 59 LEU A O 5
ATOM 6020 N N . GLN A 1 60 ? -4.572 -7.098 0.439 1.00 0.00 60 GLN A N 5
ATOM 6021 C CA . GLN A 1 60 ? -5.035 -5.891 1.113 1.00 0.00 60 GLN A CA 5
ATOM 6022 C C . GLN A 1 60 ? -3.880 -4.923 1.350 1.00 0.00 60 GLN A C 5
ATOM 6023 O O . GLN A 1 60 ? -3.906 -3.784 0.883 1.00 0.00 60 GLN A O 5
ATOM 6037 N N . VAL A 1 61 ? -2.868 -5.383 2.078 1.00 0.00 61 VAL A N 5
ATOM 6038 C CA . VAL A 1 61 ? -1.704 -4.558 2.377 1.00 0.00 61 VAL A CA 5
ATOM 6039 C C . VAL A 1 61 ? -1.068 -4.022 1.099 1.00 0.00 61 VAL A C 5
ATOM 6040 O O . VAL A 1 61 ? -0.882 -2.815 0.944 1.00 0.00 61 VAL A O 5
ATOM 6053 N N . LYS A 1 62 ? -0.737 -4.927 0.184 1.00 0.00 62 LYS A N 5
ATOM 6054 C CA . LYS A 1 62 ? -0.124 -4.546 -1.082 1.00 0.00 62 LYS A CA 5
ATOM 6055 C C . LYS A 1 62 ? -0.860 -3.368 -1.711 1.00 0.00 62 LYS A C 5
ATOM 6056 O O . LYS A 1 62 ? -0.309 -2.274 -1.839 1.00 0.00 62 LYS A O 5
ATOM 6075 N N . THR A 1 63 ? -2.110 -3.597 -2.102 1.00 0.00 63 THR A N 5
ATOM 6076 C CA . THR A 1 63 ? -2.922 -2.555 -2.717 1.00 0.00 63 THR A CA 5
ATOM 6077 C C . THR A 1 63 ? -3.175 -1.409 -1.744 1.00 0.00 63 THR A C 5
ATOM 6078 O O . THR A 1 63 ? -2.779 -0.271 -1.995 1.00 0.00 63 THR A O 5
ATOM 6089 N N . TRP A 1 64 ? -3.834 -1.716 -0.633 1.00 0.00 64 TRP A N 5
ATOM 6090 C CA . TRP A 1 64 ? -4.139 -0.710 0.378 1.00 0.00 64 TRP A CA 5
ATOM 6091 C C . TRP A 1 64 ? -2.984 0.273 0.532 1.00 0.00 64 TRP A C 5
ATOM 6092 O O . TRP A 1 64 ? -3.189 1.487 0.552 1.00 0.00 64 TRP A O 5
ATOM 6113 N N . TYR A 1 65 ? -1.771 -0.257 0.640 1.00 0.00 65 TYR A N 5
ATOM 6114 C CA . TYR A 1 65 ? -0.584 0.575 0.794 1.00 0.00 65 TYR A CA 5
ATOM 6115 C C . TYR A 1 65 ? -0.425 1.522 -0.391 1.00 0.00 65 TYR A C 5
ATOM 6116 O O . TYR A 1 65 ? -0.339 2.738 -0.220 1.00 0.00 65 TYR A O 5
ATOM 6134 N N . GLN A 1 66 ? -0.386 0.955 -1.592 1.00 0.00 66 GLN A N 5
ATOM 6135 C CA . GLN A 1 66 ? -0.238 1.748 -2.807 1.00 0.00 66 GLN A CA 5
ATOM 6136 C C . GLN A 1 66 ? -1.198 2.933 -2.804 1.00 0.00 66 GLN A C 5
ATOM 6137 O O . GLN A 1 66 ? -0.789 4.076 -3.009 1.00 0.00 66 GLN A O 5
ATOM 6151 N N . ASN A 1 67 ? -2.476 2.653 -2.571 1.00 0.00 67 ASN A N 5
ATOM 6152 C CA . ASN A 1 67 ? -3.494 3.696 -2.542 1.00 0.00 67 ASN A CA 5
ATOM 6153 C C . ASN A 1 67 ? -3.146 4.769 -1.515 1.00 0.00 67 ASN A C 5
ATOM 6154 O O . ASN A 1 67 ? -3.638 5.895 -1.587 1.00 0.00 67 ASN A O 5
ATOM 6165 N N . ARG A 1 68 ? -2.293 4.412 -0.560 1.00 0.00 68 ARG A N 5
ATOM 6166 C CA . ARG A 1 68 ? -1.878 5.343 0.482 1.00 0.00 68 ARG A CA 5
ATOM 6167 C C . ARG A 1 68 ? -0.610 6.086 0.073 1.00 0.00 68 ARG A C 5
ATOM 6168 O O . ARG A 1 68 ? -0.486 7.291 0.295 1.00 0.00 68 ARG A O 5
ATOM 6189 N N . ARG A 1 69 ? 0.329 5.360 -0.524 1.00 0.00 69 ARG A N 5
ATOM 6190 C CA . ARG A 1 69 ? 1.589 5.950 -0.961 1.00 0.00 69 ARG A CA 5
ATOM 6191 C C . ARG A 1 69 ? 1.348 7.026 -2.016 1.00 0.00 69 ARG A C 5
ATOM 6192 O O . ARG A 1 69 ? 2.083 8.010 -2.092 1.00 0.00 69 ARG A O 5
ATOM 6213 N N . MET A 1 70 ? 0.313 6.832 -2.827 1.00 0.00 70 MET A N 5
ATOM 6214 C CA . MET A 1 70 ? -0.025 7.786 -3.876 1.00 0.00 70 MET A CA 5
ATOM 6215 C C . MET A 1 70 ? -0.332 9.158 -3.285 1.00 0.00 70 MET A C 5
ATOM 6216 O O . MET A 1 70 ? 0.138 10.181 -3.784 1.00 0.00 70 MET A O 5
ATOM 6230 N N . LYS A 1 71 ? -1.125 9.174 -2.218 1.00 0.00 71 LYS A N 5
ATOM 6231 C CA . LYS A 1 71 ? -1.495 10.420 -1.558 1.00 0.00 71 LYS A CA 5
ATOM 6232 C C . LYS A 1 71 ? -0.358 10.926 -0.675 1.00 0.00 71 LYS A C 5
ATOM 6233 O O . LYS A 1 71 ? -0.230 12.128 -0.441 1.00 0.00 71 LYS A O 5
ATOM 6252 N N . TRP A 1 72 ? 0.464 10.003 -0.190 1.00 0.00 72 TRP A N 5
ATOM 6253 C CA . TRP A 1 72 ? 1.591 10.357 0.665 1.00 0.00 72 TRP A CA 5
ATOM 6254 C C . TRP A 1 72 ? 2.691 11.041 -0.139 1.00 0.00 72 TRP A C 5
ATOM 6255 O O . TRP A 1 72 ? 3.272 12.032 0.304 1.00 0.00 72 TRP A O 5
ATOM 6276 N N . LYS A 1 73 ? 2.972 10.507 -1.322 1.00 0.00 73 LYS A N 5
ATOM 6277 C CA . LYS A 1 73 ? 4.002 11.067 -2.190 1.00 0.00 73 LYS A CA 5
ATOM 6278 C C . LYS A 1 73 ? 3.704 12.527 -2.514 1.00 0.00 73 LYS A C 5
ATOM 6279 O O . LYS A 1 73 ? 4.603 13.369 -2.520 1.00 0.00 73 LYS A O 5
ATOM 6298 N N . LYS A 1 74 ? 2.437 12.823 -2.783 1.00 0.00 74 LYS A N 5
ATOM 6299 C CA . LYS A 1 74 ? 2.019 14.182 -3.106 1.00 0.00 74 LYS A CA 5
ATOM 6300 C C . LYS A 1 74 ? 1.382 14.857 -1.896 1.00 0.00 74 LYS A C 5
ATOM 6301 O O . LYS A 1 74 ? 0.174 14.761 -1.684 1.00 0.00 74 LYS A O 5
ATOM 6320 N N . SER A 1 75 ? 2.203 15.542 -1.106 1.00 0.00 75 SER A N 5
ATOM 6321 C CA . SER A 1 75 ? 1.720 16.232 0.085 1.00 0.00 75 SER A CA 5
ATOM 6322 C C . SER A 1 75 ? 1.203 17.624 -0.266 1.00 0.00 75 SER A C 5
ATOM 6323 O O . SER A 1 75 ? 1.936 18.608 -0.188 1.00 0.00 75 SER A O 5
ATOM 6331 N N . GLY A 1 76 ? -0.067 17.696 -0.653 1.00 0.00 76 GLY A N 5
ATOM 6332 C CA . GLY A 1 76 ? -0.661 18.971 -1.011 1.00 0.00 76 GLY A CA 5
ATOM 6333 C C . GLY A 1 76 ? -0.697 19.941 0.153 1.00 0.00 76 GLY A C 5
ATOM 6334 O O . GLY A 1 76 ? -0.682 19.546 1.319 1.00 0.00 76 GLY A O 5
ATOM 6338 N N . PRO A 1 77 ? -0.744 21.245 -0.159 1.00 0.00 77 PRO A N 5
ATOM 6339 C CA . PRO A 1 77 ? -0.781 22.301 0.856 1.00 0.00 77 PRO A CA 5
ATOM 6340 C C . PRO A 1 77 ? -2.106 22.334 1.610 1.00 0.00 77 PRO A C 5
ATOM 6341 O O . PRO A 1 77 ? -2.164 22.757 2.765 1.00 0.00 77 PRO A O 5
ATOM 6352 N N . SER A 1 78 ? -3.168 21.884 0.950 1.00 0.00 78 SER A N 5
ATOM 6353 C CA . SER A 1 78 ? -4.494 21.865 1.558 1.00 0.00 78 SER A CA 5
ATOM 6354 C C . SER A 1 78 ? -4.702 20.589 2.368 1.00 0.00 78 SER A C 5
ATOM 6355 O O . SER A 1 78 ? -4.252 19.512 1.977 1.00 0.00 78 SER A O 5
ATOM 6363 N N . SER A 1 79 ? -5.388 20.719 3.499 1.00 0.00 79 SER A N 5
ATOM 6364 C CA . SER A 1 79 ? -5.654 19.578 4.367 1.00 0.00 79 SER A CA 5
ATOM 6365 C C . SER A 1 79 ? -7.148 19.277 4.427 1.00 0.00 79 SER A C 5
ATOM 6366 O O . SER A 1 79 ? -7.979 20.181 4.340 1.00 0.00 79 SER A O 5
ATOM 6374 N N . GLY A 1 80 ? -7.483 17.999 4.577 1.00 0.00 80 GLY A N 5
ATOM 6375 C CA . GLY A 1 80 ? -8.877 17.601 4.647 1.00 0.00 80 GLY A CA 5
ATOM 6376 C C . GLY A 1 80 ? -9.533 17.545 3.281 1.00 0.00 80 GLY A C 5
ATOM 6377 O O . GLY A 1 80 ? -8.999 18.074 2.307 1.00 0.00 80 GLY A O 5
ATOM 6381 N N . GLY A 1 1 ? 43.753 -6.073 -16.669 1.00 0.00 1 GLY A N 6
ATOM 6382 C CA . GLY A 1 1 ? 42.752 -7.085 -16.951 1.00 0.00 1 GLY A CA 6
ATOM 6383 C C . GLY A 1 1 ? 41.652 -7.119 -15.908 1.00 0.00 1 GLY A C 6
ATOM 6384 O O . GLY A 1 1 ? 41.882 -6.800 -14.742 1.00 0.00 1 GLY A O 6
ATOM 6388 N N . SER A 1 2 ? 40.451 -7.505 -16.329 1.00 0.00 2 SER A N 6
ATOM 6389 C CA . SER A 1 2 ? 39.310 -7.574 -15.424 1.00 0.00 2 SER A CA 6
ATOM 6390 C C . SER A 1 2 ? 38.107 -8.210 -16.115 1.00 0.00 2 SER A C 6
ATOM 6391 O O . SER A 1 2 ? 38.153 -8.520 -17.305 1.00 0.00 2 SER A O 6
ATOM 6399 N N . SER A 1 3 ? 37.031 -8.401 -15.358 1.00 0.00 3 SER A N 6
ATOM 6400 C CA . SER A 1 3 ? 35.816 -9.003 -15.895 1.00 0.00 3 SER A CA 6
ATOM 6401 C C . SER A 1 3 ? 34.627 -8.738 -14.977 1.00 0.00 3 SER A C 6
ATOM 6402 O O . SER A 1 3 ? 34.782 -8.200 -13.882 1.00 0.00 3 SER A O 6
ATOM 6410 N N . GLY A 1 4 ? 33.438 -9.119 -15.434 1.00 0.00 4 GLY A N 6
ATOM 6411 C CA . GLY A 1 4 ? 32.239 -8.915 -14.643 1.00 0.00 4 GLY A CA 6
ATOM 6412 C C . GLY A 1 4 ? 31.148 -9.914 -14.974 1.00 0.00 4 GLY A C 6
ATOM 6413 O O . GLY A 1 4 ? 31.356 -10.829 -15.771 1.00 0.00 4 GLY A O 6
ATOM 6417 N N . SER A 1 5 ? 29.982 -9.740 -14.359 1.00 0.00 5 SER A N 6
ATOM 6418 C CA . SER A 1 5 ? 28.856 -10.638 -14.589 1.00 0.00 5 SER A CA 6
ATOM 6419 C C . SER A 1 5 ? 27.545 -9.983 -14.166 1.00 0.00 5 SER A C 6
ATOM 6420 O O . SER A 1 5 ? 27.538 -9.021 -13.397 1.00 0.00 5 SER A O 6
ATOM 6428 N N . SER A 1 6 ? 26.436 -10.511 -14.674 1.00 0.00 6 SER A N 6
ATOM 6429 C CA . SER A 1 6 ? 25.118 -9.977 -14.353 1.00 0.00 6 SER A CA 6
ATOM 6430 C C . SER A 1 6 ? 24.185 -11.084 -13.872 1.00 0.00 6 SER A C 6
ATOM 6431 O O . SER A 1 6 ? 24.527 -12.265 -13.923 1.00 0.00 6 SER A O 6
ATOM 6439 N N . GLY A 1 7 ? 23.003 -10.693 -13.405 1.00 0.00 7 GLY A N 6
ATOM 6440 C CA . GLY A 1 7 ? 22.038 -11.663 -12.922 1.00 0.00 7 GLY A CA 6
ATOM 6441 C C . GLY A 1 7 ? 20.606 -11.215 -13.141 1.00 0.00 7 GLY A C 6
ATOM 6442 O O . GLY A 1 7 ? 20.335 -10.377 -13.999 1.00 0.00 7 GLY A O 6
ATOM 6446 N N . GLY A 1 8 ? 19.687 -11.777 -12.362 1.00 0.00 8 GLY A N 6
ATOM 6447 C CA . GLY A 1 8 ? 18.286 -11.420 -12.491 1.00 0.00 8 GLY A CA 6
ATOM 6448 C C . GLY A 1 8 ? 17.548 -11.477 -11.168 1.00 0.00 8 GLY A C 6
ATOM 6449 O O . GLY A 1 8 ? 18.163 -11.641 -10.115 1.00 0.00 8 GLY A O 6
ATOM 6453 N N . GLU A 1 9 ? 16.227 -11.340 -11.223 1.00 0.00 9 GLU A N 6
ATOM 6454 C CA . GLU A 1 9 ? 15.406 -11.375 -10.018 1.00 0.00 9 GLU A CA 6
ATOM 6455 C C . GLU A 1 9 ? 13.952 -11.685 -10.360 1.00 0.00 9 GLU A C 6
ATOM 6456 O O . GLU A 1 9 ? 13.502 -11.507 -11.492 1.00 0.00 9 GLU A O 6
ATOM 6468 N N . PRO A 1 10 ? 13.197 -12.160 -9.358 1.00 0.00 10 PRO A N 6
ATOM 6469 C CA . PRO A 1 10 ? 11.783 -12.506 -9.527 1.00 0.00 10 PRO A CA 6
ATOM 6470 C C . PRO A 1 10 ? 10.906 -11.275 -9.733 1.00 0.00 10 PRO A C 6
ATOM 6471 O O . PRO A 1 10 ? 11.406 -10.155 -9.836 1.00 0.00 10 PRO A O 6
ATOM 6482 N N . GLY A 1 11 ? 9.595 -11.490 -9.792 1.00 0.00 11 GLY A N 6
ATOM 6483 C CA . GLY A 1 11 ? 8.670 -10.389 -9.985 1.00 0.00 11 GLY A CA 6
ATOM 6484 C C . GLY A 1 11 ? 7.357 -10.601 -9.259 1.00 0.00 11 GLY A C 6
ATOM 6485 O O . GLY A 1 11 ? 7.293 -11.340 -8.276 1.00 0.00 11 GLY A O 6
ATOM 6489 N N . THR A 1 12 ? 6.303 -9.951 -9.744 1.00 0.00 12 THR A N 6
ATOM 6490 C CA . THR A 1 12 ? 4.985 -10.069 -9.134 1.00 0.00 12 THR A CA 6
ATOM 6491 C C . THR A 1 12 ? 3.922 -10.389 -10.178 1.00 0.00 12 THR A C 6
ATOM 6492 O O . THR A 1 12 ? 4.045 -10.006 -11.342 1.00 0.00 12 THR A O 6
ATOM 6503 N N . LYS A 1 13 ? 2.878 -11.095 -9.757 1.00 0.00 13 LYS A N 6
ATOM 6504 C CA . LYS A 1 13 ? 1.791 -11.465 -10.655 1.00 0.00 13 LYS A CA 6
ATOM 6505 C C . LYS A 1 13 ? 0.449 -11.425 -9.932 1.00 0.00 13 LYS A C 6
ATOM 6506 O O . LYS A 1 13 ? 0.232 -12.155 -8.966 1.00 0.00 13 LYS A O 6
ATOM 6525 N N . ALA A 1 14 ? -0.448 -10.567 -10.407 1.00 0.00 14 ALA A N 6
ATOM 6526 C CA . ALA A 1 14 ? -1.770 -10.435 -9.807 1.00 0.00 14 ALA A CA 6
ATOM 6527 C C . ALA A 1 14 ? -2.817 -10.081 -10.858 1.00 0.00 14 ALA A C 6
ATOM 6528 O O . ALA A 1 14 ? -2.559 -9.288 -11.764 1.00 0.00 14 ALA A O 6
ATOM 6535 N N . LYS A 1 15 ? -3.999 -10.674 -10.732 1.00 0.00 15 LYS A N 6
ATOM 6536 C CA . LYS A 1 15 ? -5.087 -10.421 -11.670 1.00 0.00 15 LYS A CA 6
ATOM 6537 C C . LYS A 1 15 ? -5.557 -8.973 -11.580 1.00 0.00 15 LYS A C 6
ATOM 6538 O O . LYS A 1 15 ? -5.220 -8.257 -10.637 1.00 0.00 15 LYS A O 6
ATOM 6557 N N . LYS A 1 16 ? -6.340 -8.548 -12.566 1.00 0.00 16 LYS A N 6
ATOM 6558 C CA . LYS A 1 16 ? -6.860 -7.186 -12.598 1.00 0.00 16 LYS A CA 6
ATOM 6559 C C . LYS A 1 16 ? -7.389 -6.774 -11.228 1.00 0.00 16 LYS A C 6
ATOM 6560 O O . LYS A 1 16 ? -8.160 -7.502 -10.604 1.00 0.00 16 LYS A O 6
ATOM 6579 N N . GLY A 1 17 ? -6.970 -5.599 -10.766 1.00 0.00 17 GLY A N 6
ATOM 6580 C CA . GLY A 1 17 ? -7.413 -5.110 -9.473 1.00 0.00 17 GLY A CA 6
ATOM 6581 C C . GLY A 1 17 ? -7.138 -3.631 -9.288 1.00 0.00 17 GLY A C 6
ATOM 6582 O O . GLY A 1 17 ? -6.152 -3.251 -8.656 1.00 0.00 17 GLY A O 6
ATOM 6586 N N . ARG A 1 18 ? -8.011 -2.795 -9.840 1.00 0.00 18 ARG A N 6
ATOM 6587 C CA . ARG A 1 18 ? -7.856 -1.349 -9.735 1.00 0.00 18 ARG A CA 6
ATOM 6588 C C . ARG A 1 18 ? -9.123 -0.705 -9.179 1.00 0.00 18 ARG A C 6
ATOM 6589 O O . ARG A 1 18 ? -9.232 0.519 -9.115 1.00 0.00 18 ARG A O 6
ATOM 6610 N N . ARG A 1 19 ? -10.078 -1.539 -8.780 1.00 0.00 19 ARG A N 6
ATOM 6611 C CA . ARG A 1 19 ? -11.338 -1.051 -8.231 1.00 0.00 19 ARG A CA 6
ATOM 6612 C C . ARG A 1 19 ? -11.490 -1.462 -6.770 1.00 0.00 19 ARG A C 6
ATOM 6613 O O . ARG A 1 19 ? -10.924 -2.465 -6.334 1.00 0.00 19 ARG A O 6
ATOM 6634 N N . SER A 1 20 ? -12.258 -0.680 -6.017 1.00 0.00 20 SER A N 6
ATOM 6635 C CA . SER A 1 20 ? -12.481 -0.960 -4.604 1.00 0.00 20 SER A CA 6
ATOM 6636 C C . SER A 1 20 ? -13.649 -1.923 -4.419 1.00 0.00 20 SER A C 6
ATOM 6637 O O . SER A 1 20 ? -14.722 -1.732 -4.991 1.00 0.00 20 SER A O 6
ATOM 6645 N N . ARG A 1 21 ? -13.432 -2.959 -3.615 1.00 0.00 21 ARG A N 6
ATOM 6646 C CA . ARG A 1 21 ? -14.465 -3.954 -3.355 1.00 0.00 21 ARG A CA 6
ATOM 6647 C C . ARG A 1 21 ? -14.721 -4.093 -1.857 1.00 0.00 21 ARG A C 6
ATOM 6648 O O . ARG A 1 21 ? -15.822 -3.824 -1.376 1.00 0.00 21 ARG A O 6
ATOM 6669 N N . THR A 1 22 ? -13.696 -4.517 -1.124 1.00 0.00 22 THR A N 6
ATOM 6670 C CA . THR A 1 22 ? -13.809 -4.694 0.319 1.00 0.00 22 THR A CA 6
ATOM 6671 C C . THR A 1 22 ? -13.327 -3.455 1.064 1.00 0.00 22 THR A C 6
ATOM 6672 O O . THR A 1 22 ? -12.185 -3.025 0.901 1.00 0.00 22 THR A O 6
ATOM 6683 N N . VAL A 1 23 ? -14.203 -2.884 1.884 1.00 0.00 23 VAL A N 6
ATOM 6684 C CA . VAL A 1 23 ? -13.865 -1.695 2.657 1.00 0.00 23 VAL A CA 6
ATOM 6685 C C . VAL A 1 23 ? -13.241 -2.069 3.996 1.00 0.00 23 VAL A C 6
ATOM 6686 O O . VAL A 1 23 ? -13.632 -3.054 4.623 1.00 0.00 23 VAL A O 6
ATOM 6699 N N . PHE A 1 24 ? -12.267 -1.276 4.431 1.00 0.00 24 PHE A N 6
ATOM 6700 C CA . PHE A 1 24 ? -11.587 -1.523 5.697 1.00 0.00 24 PHE A CA 6
ATOM 6701 C C . PHE A 1 24 ? -12.336 -0.868 6.854 1.00 0.00 24 PHE A C 6
ATOM 6702 O O . PHE A 1 24 ? -12.845 0.246 6.728 1.00 0.00 24 PHE A O 6
ATOM 6719 N N . THR A 1 25 ? -12.399 -1.569 7.982 1.00 0.00 25 THR A N 6
ATOM 6720 C CA . THR A 1 25 ? -13.087 -1.058 9.162 1.00 0.00 25 THR A CA 6
ATOM 6721 C C . THR A 1 25 ? -12.141 -0.247 10.041 1.00 0.00 25 THR A C 6
ATOM 6722 O O . THR A 1 25 ? -10.927 -0.262 9.840 1.00 0.00 25 THR A O 6
ATOM 6733 N N . GLU A 1 26 ? -12.706 0.458 11.016 1.00 0.00 26 GLU A N 6
ATOM 6734 C CA . GLU A 1 26 ? -11.911 1.275 11.926 1.00 0.00 26 GLU A CA 6
ATOM 6735 C C . GLU A 1 26 ? -10.813 0.444 12.584 1.00 0.00 26 GLU A C 6
ATOM 6736 O O . GLU A 1 26 ? -9.710 0.935 12.828 1.00 0.00 26 GLU A O 6
ATOM 6748 N N . LEU A 1 27 ? -11.123 -0.816 12.869 1.00 0.00 27 LEU A N 6
ATOM 6749 C CA . LEU A 1 27 ? -10.164 -1.716 13.500 1.00 0.00 27 LEU A CA 6
ATOM 6750 C C . LEU A 1 27 ? -9.045 -2.085 12.531 1.00 0.00 27 LEU A C 6
ATOM 6751 O O . LEU A 1 27 ? -7.871 -1.828 12.797 1.00 0.00 27 LEU A O 6
ATOM 6767 N N . GLN A 1 28 ? -9.418 -2.687 11.406 1.00 0.00 28 GLN A N 6
ATOM 6768 C CA . GLN A 1 28 ? -8.446 -3.089 10.397 1.00 0.00 28 GLN A CA 6
ATOM 6769 C C . GLN A 1 28 ? -7.577 -1.909 9.977 1.00 0.00 28 GLN A C 6
ATOM 6770 O O . GLN A 1 28 ? -6.353 -2.024 9.890 1.00 0.00 28 GLN A O 6
ATOM 6784 N N . LEU A 1 29 ? -8.215 -0.774 9.716 1.00 0.00 29 LEU A N 6
ATOM 6785 C CA . LEU A 1 29 ? -7.501 0.430 9.304 1.00 0.00 29 LEU A CA 6
ATOM 6786 C C . LEU A 1 29 ? -6.515 0.873 10.381 1.00 0.00 29 LEU A C 6
ATOM 6787 O O . LEU A 1 29 ? -5.349 1.145 10.094 1.00 0.00 29 LEU A O 6
ATOM 6803 N N . MET A 1 30 ? -6.990 0.940 11.620 1.00 0.00 30 MET A N 6
ATOM 6804 C CA . MET A 1 30 ? -6.149 1.347 12.740 1.00 0.00 30 MET A CA 6
ATOM 6805 C C . MET A 1 30 ? -4.804 0.630 12.697 1.00 0.00 30 MET A C 6
ATOM 6806 O O . MET A 1 30 ? -3.759 1.235 12.934 1.00 0.00 30 MET A O 6
ATOM 6820 N N . GLY A 1 31 ? -4.837 -0.665 12.394 1.00 0.00 31 GLY A N 6
ATOM 6821 C CA . GLY A 1 31 ? -3.613 -1.442 12.327 1.00 0.00 31 GLY A CA 6
ATOM 6822 C C . GLY A 1 31 ? -2.850 -1.213 11.038 1.00 0.00 31 GLY A C 6
ATOM 6823 O O . GLY A 1 31 ? -1.646 -0.956 11.058 1.00 0.00 31 GLY A O 6
ATOM 6827 N N . LEU A 1 32 ? -3.551 -1.306 9.913 1.00 0.00 32 LEU A N 6
ATOM 6828 C CA . LEU A 1 32 ? -2.932 -1.108 8.607 1.00 0.00 32 LEU A CA 6
ATOM 6829 C C . LEU A 1 32 ? -2.203 0.231 8.548 1.00 0.00 32 LEU A C 6
ATOM 6830 O O . LEU A 1 32 ? -1.179 0.361 7.878 1.00 0.00 32 LEU A O 6
ATOM 6846 N N . GLU A 1 33 ? -2.737 1.222 9.255 1.00 0.00 33 GLU A N 6
ATOM 6847 C CA . GLU A 1 33 ? -2.135 2.550 9.283 1.00 0.00 33 GLU A CA 6
ATOM 6848 C C . GLU A 1 33 ? -0.902 2.570 10.182 1.00 0.00 33 GLU A C 6
ATOM 6849 O O . GLU A 1 33 ? 0.087 3.240 9.885 1.00 0.00 33 GLU A O 6
ATOM 6861 N N . LYS A 1 34 ? -0.969 1.831 11.284 1.00 0.00 34 LYS A N 6
ATOM 6862 C CA . LYS A 1 34 ? 0.140 1.761 12.228 1.00 0.00 34 LYS A CA 6
ATOM 6863 C C . LYS A 1 34 ? 1.351 1.082 11.596 1.00 0.00 34 LYS A C 6
ATOM 6864 O O . LYS A 1 34 ? 2.492 1.471 11.844 1.00 0.00 34 LYS A O 6
ATOM 6883 N N . ARG A 1 35 ? 1.094 0.067 10.778 1.00 0.00 35 ARG A N 6
ATOM 6884 C CA . ARG A 1 35 ? 2.163 -0.666 10.110 1.00 0.00 35 ARG A CA 6
ATOM 6885 C C . ARG A 1 35 ? 2.715 0.131 8.932 1.00 0.00 35 ARG A C 6
ATOM 6886 O O . ARG A 1 35 ? 3.928 0.291 8.791 1.00 0.00 35 ARG A O 6
ATOM 6907 N N . PHE A 1 36 ? 1.817 0.630 8.089 1.00 0.00 36 PHE A N 6
ATOM 6908 C CA . PHE A 1 36 ? 2.214 1.409 6.922 1.00 0.00 36 PHE A CA 6
ATOM 6909 C C . PHE A 1 36 ? 3.005 2.646 7.338 1.00 0.00 36 PHE A C 6
ATOM 6910 O O . PHE A 1 36 ? 4.015 2.985 6.723 1.00 0.00 36 PHE A O 6
ATOM 6927 N N . GLU A 1 37 ? 2.536 3.316 8.386 1.00 0.00 37 GLU A N 6
ATOM 6928 C CA . GLU A 1 37 ? 3.198 4.516 8.883 1.00 0.00 37 GLU A CA 6
ATOM 6929 C C . GLU A 1 37 ? 4.579 4.184 9.442 1.00 0.00 37 GLU A C 6
ATOM 6930 O O . GLU A 1 37 ? 5.504 4.992 9.363 1.00 0.00 37 GLU A O 6
ATOM 6942 N N . LYS A 1 38 ? 4.710 2.989 10.008 1.00 0.00 38 LYS A N 6
ATOM 6943 C CA . LYS A 1 38 ? 5.976 2.547 10.580 1.00 0.00 38 LYS A CA 6
ATOM 6944 C C . LYS A 1 38 ? 6.962 2.156 9.483 1.00 0.00 38 LYS A C 6
ATOM 6945 O O . LYS A 1 38 ? 8.075 2.678 9.423 1.00 0.00 38 LYS A O 6
ATOM 6964 N N . GLN A 1 39 ? 6.544 1.237 8.619 1.00 0.00 39 GLN A N 6
ATOM 6965 C CA . GLN A 1 39 ? 7.390 0.778 7.524 1.00 0.00 39 GLN A CA 6
ATOM 6966 C C . GLN A 1 39 ? 6.689 0.955 6.181 1.00 0.00 39 GLN A C 6
ATOM 6967 O O . GLN A 1 39 ? 5.734 0.243 5.869 1.00 0.00 39 GLN A O 6
ATOM 6981 N N . LYS A 1 40 ? 7.167 1.910 5.391 1.00 0.00 40 LYS A N 6
ATOM 6982 C CA . LYS A 1 40 ? 6.587 2.182 4.081 1.00 0.00 40 LYS A CA 6
ATOM 6983 C C . LYS A 1 40 ? 6.140 0.889 3.406 1.00 0.00 40 LYS A C 6
ATOM 6984 O O . LYS A 1 40 ? 5.076 0.836 2.788 1.00 0.00 40 LYS A O 6
ATOM 7003 N N . TYR A 1 41 ? 6.957 -0.150 3.528 1.00 0.00 41 TYR A N 6
ATOM 7004 C CA . TYR A 1 41 ? 6.646 -1.442 2.928 1.00 0.00 41 TYR A CA 6
ATOM 7005 C C . TYR A 1 41 ? 6.900 -2.577 3.916 1.00 0.00 41 TYR A C 6
ATOM 7006 O O . TYR A 1 41 ? 7.855 -2.537 4.693 1.00 0.00 41 TYR A O 6
ATOM 7024 N N . LEU A 1 42 ? 6.040 -3.588 3.880 1.00 0.00 42 LEU A N 6
ATOM 7025 C CA . LEU A 1 42 ? 6.170 -4.736 4.770 1.00 0.00 42 LEU A CA 6
ATOM 7026 C C . LEU A 1 42 ? 6.879 -5.891 4.071 1.00 0.00 42 LEU A C 6
ATOM 7027 O O . LEU A 1 42 ? 6.464 -6.328 2.997 1.00 0.00 42 LEU A O 6
ATOM 7043 N N . SER A 1 43 ? 7.950 -6.381 4.687 1.00 0.00 43 SER A N 6
ATOM 7044 C CA . SER A 1 43 ? 8.718 -7.485 4.122 1.00 0.00 43 SER A CA 6
ATOM 7045 C C . SER A 1 43 ? 7.812 -8.670 3.803 1.00 0.00 43 SER A C 6
ATOM 7046 O O . SER A 1 43 ? 6.697 -8.771 4.315 1.00 0.00 43 SER A O 6
ATOM 7054 N N . THR A 1 44 ? 8.300 -9.568 2.952 1.00 0.00 44 THR A N 6
ATOM 7055 C CA . THR A 1 44 ? 7.536 -10.746 2.563 1.00 0.00 44 THR A CA 6
ATOM 7056 C C . THR A 1 44 ? 6.779 -11.328 3.751 1.00 0.00 44 THR A C 6
ATOM 7057 O O . THR A 1 44 ? 5.553 -11.438 3.744 1.00 0.00 44 THR A O 6
ATOM 7068 N N . PRO A 1 45 ? 7.525 -11.711 4.798 1.00 0.00 45 PRO A N 6
ATOM 7069 C CA . PRO A 1 45 ? 6.945 -12.288 6.014 1.00 0.00 45 PRO A CA 6
ATOM 7070 C C . PRO A 1 45 ? 6.159 -11.262 6.824 1.00 0.00 45 PRO A C 6
ATOM 7071 O O . PRO A 1 45 ? 5.059 -11.545 7.300 1.00 0.00 45 PRO A O 6
ATOM 7082 N N . ASP A 1 46 ? 6.729 -10.072 6.976 1.00 0.00 46 ASP A N 6
ATOM 7083 C CA . ASP A 1 46 ? 6.080 -9.004 7.727 1.00 0.00 46 ASP A CA 6
ATOM 7084 C C . ASP A 1 46 ? 4.622 -8.851 7.306 1.00 0.00 46 ASP A C 6
ATOM 7085 O O . ASP A 1 46 ? 3.711 -9.008 8.118 1.00 0.00 46 ASP A O 6
ATOM 7094 N N . ARG A 1 47 ? 4.410 -8.542 6.030 1.00 0.00 47 ARG A N 6
ATOM 7095 C CA . ARG A 1 47 ? 3.063 -8.366 5.501 1.00 0.00 47 ARG A CA 6
ATOM 7096 C C . ARG A 1 47 ? 2.154 -9.512 5.934 1.00 0.00 47 ARG A C 6
ATOM 7097 O O . ARG A 1 47 ? 0.980 -9.305 6.242 1.00 0.00 47 ARG A O 6
ATOM 7118 N N . ILE A 1 48 ? 2.705 -10.722 5.953 1.00 0.00 48 ILE A N 6
ATOM 7119 C CA . ILE A 1 48 ? 1.944 -11.901 6.348 1.00 0.00 48 ILE A CA 6
ATOM 7120 C C . ILE A 1 48 ? 1.561 -11.839 7.822 1.00 0.00 48 ILE A C 6
ATOM 7121 O O . ILE A 1 48 ? 0.381 -11.891 8.170 1.00 0.00 48 ILE A O 6
ATOM 7137 N N . ASP A 1 49 ? 2.565 -11.726 8.685 1.00 0.00 49 ASP A N 6
ATOM 7138 C CA . ASP A 1 49 ? 2.333 -11.654 10.123 1.00 0.00 49 ASP A CA 6
ATOM 7139 C C . ASP A 1 49 ? 1.181 -10.706 10.441 1.00 0.00 49 ASP A C 6
ATOM 7140 O O . ASP A 1 49 ? 0.348 -10.991 11.302 1.00 0.00 49 ASP A O 6
ATOM 7149 N N . LEU A 1 50 ? 1.141 -9.576 9.742 1.00 0.00 50 LEU A N 6
ATOM 7150 C CA . LEU A 1 50 ? 0.092 -8.585 9.950 1.00 0.00 50 LEU A CA 6
ATOM 7151 C C . LEU A 1 50 ? -1.260 -9.116 9.484 1.00 0.00 50 LEU A C 6
ATOM 7152 O O . LEU A 1 50 ? -2.183 -9.277 10.281 1.00 0.00 50 LEU A O 6
ATOM 7168 N N . ALA A 1 51 ? -1.367 -9.388 8.187 1.00 0.00 51 ALA A N 6
ATOM 7169 C CA . ALA A 1 51 ? -2.604 -9.905 7.615 1.00 0.00 51 ALA A CA 6
ATOM 7170 C C . ALA A 1 51 ? -3.242 -10.942 8.533 1.00 0.00 51 ALA A C 6
ATOM 7171 O O . ALA A 1 51 ? -4.459 -11.122 8.529 1.00 0.00 51 ALA A O 6
ATOM 7178 N N . GLU A 1 52 ? -2.411 -11.622 9.317 1.00 0.00 52 GLU A N 6
ATOM 7179 C CA . GLU A 1 52 ? -2.896 -12.643 10.238 1.00 0.00 52 GLU A CA 6
ATOM 7180 C C . GLU A 1 52 ? -3.470 -12.007 11.501 1.00 0.00 52 GLU A C 6
ATOM 7181 O O . GLU A 1 52 ? -4.496 -12.448 12.019 1.00 0.00 52 GLU A O 6
ATOM 7193 N N . SER A 1 53 ? -2.799 -10.970 11.992 1.00 0.00 53 SER A N 6
ATOM 7194 C CA . SER A 1 53 ? -3.239 -10.276 13.196 1.00 0.00 53 SER A CA 6
ATOM 7195 C C . SER A 1 53 ? -4.658 -9.740 13.027 1.00 0.00 53 SER A C 6
ATOM 7196 O O . SER A 1 53 ? -5.519 -9.950 13.882 1.00 0.00 53 SER A O 6
ATOM 7204 N N . LEU A 1 54 ? -4.893 -9.047 11.919 1.00 0.00 54 LEU A N 6
ATOM 7205 C CA . LEU A 1 54 ? -6.208 -8.480 11.636 1.00 0.00 54 LEU A CA 6
ATOM 7206 C C . LEU A 1 54 ? -7.083 -9.482 10.890 1.00 0.00 54 LEU A C 6
ATOM 7207 O O . LEU A 1 54 ? -8.308 -9.455 11.002 1.00 0.00 54 LEU A O 6
ATOM 7223 N N . GLY A 1 55 ? -6.446 -10.368 10.131 1.00 0.00 55 GLY A N 6
ATOM 7224 C CA . GLY A 1 55 ? -7.183 -11.367 9.379 1.00 0.00 55 GLY A CA 6
ATOM 7225 C C . GLY A 1 55 ? -7.463 -10.932 7.955 1.00 0.00 55 GLY A C 6
ATOM 7226 O O . GLY A 1 55 ? -8.461 -11.338 7.359 1.00 0.00 55 GLY A O 6
ATOM 7230 N N . LEU A 1 56 ? -6.582 -10.102 7.407 1.00 0.00 56 LEU A N 6
ATOM 7231 C CA . LEU A 1 56 ? -6.740 -9.610 6.043 1.00 0.00 56 LEU A CA 6
ATOM 7232 C C . LEU A 1 56 ? -5.974 -10.484 5.056 1.00 0.00 56 LEU A C 6
ATOM 7233 O O . LEU A 1 56 ? -5.352 -11.474 5.441 1.00 0.00 56 LEU A O 6
ATOM 7249 N N . SER A 1 57 ? -6.023 -10.111 3.781 1.00 0.00 57 SER A N 6
ATOM 7250 C CA . SER A 1 57 ? -5.334 -10.862 2.738 1.00 0.00 57 SER A CA 6
ATOM 7251 C C . SER A 1 57 ? -4.064 -10.141 2.298 1.00 0.00 57 SER A C 6
ATOM 7252 O O . SER A 1 57 ? -4.064 -8.926 2.102 1.00 0.00 57 SER A O 6
ATOM 7260 N N . GLN A 1 58 ? -2.984 -10.900 2.144 1.00 0.00 58 GLN A N 6
ATOM 7261 C CA . GLN A 1 58 ? -1.706 -10.334 1.728 1.00 0.00 58 GLN A CA 6
ATOM 7262 C C . GLN A 1 58 ? -1.909 -9.242 0.683 1.00 0.00 58 GLN A C 6
ATOM 7263 O O . GLN A 1 58 ? -1.120 -8.301 0.592 1.00 0.00 58 GLN A O 6
ATOM 7277 N N . LEU A 1 59 ? -2.970 -9.374 -0.105 1.00 0.00 59 LEU A N 6
ATOM 7278 C CA . LEU A 1 59 ? -3.277 -8.398 -1.145 1.00 0.00 59 LEU A CA 6
ATOM 7279 C C . LEU A 1 59 ? -3.669 -7.057 -0.534 1.00 0.00 59 LEU A C 6
ATOM 7280 O O . LEU A 1 59 ? -3.132 -6.014 -0.908 1.00 0.00 59 LEU A O 6
ATOM 7296 N N . GLN A 1 60 ? -4.605 -7.092 0.408 1.00 0.00 60 GLN A N 6
ATOM 7297 C CA . GLN A 1 60 ? -5.067 -5.878 1.072 1.00 0.00 60 GLN A CA 6
ATOM 7298 C C . GLN A 1 60 ? -3.903 -4.932 1.347 1.00 0.00 60 GLN A C 6
ATOM 7299 O O . GLN A 1 60 ? -3.870 -3.809 0.844 1.00 0.00 60 GLN A O 6
ATOM 7313 N N . VAL A 1 61 ? -2.948 -5.394 2.149 1.00 0.00 61 VAL A N 6
ATOM 7314 C CA . VAL A 1 61 ? -1.781 -4.589 2.490 1.00 0.00 61 VAL A CA 6
ATOM 7315 C C . VAL A 1 61 ? -1.049 -4.123 1.237 1.00 0.00 61 VAL A C 6
ATOM 7316 O O . VAL A 1 61 ? -0.775 -2.934 1.070 1.00 0.00 61 VAL A O 6
ATOM 7329 N N . LYS A 1 62 ? -0.735 -5.067 0.357 1.00 0.00 62 LYS A N 6
ATOM 7330 C CA . LYS A 1 62 ? -0.035 -4.755 -0.884 1.00 0.00 62 LYS A CA 6
ATOM 7331 C C . LYS A 1 62 ? -0.720 -3.608 -1.621 1.00 0.00 62 LYS A C 6
ATOM 7332 O O . LYS A 1 62 ? -0.143 -2.533 -1.792 1.00 0.00 62 LYS A O 6
ATOM 7351 N N . THR A 1 63 ? -1.955 -3.842 -2.054 1.00 0.00 63 THR A N 6
ATOM 7352 C CA . THR A 1 63 ? -2.718 -2.828 -2.772 1.00 0.00 63 THR A CA 6
ATOM 7353 C C . THR A 1 63 ? -2.952 -1.599 -1.902 1.00 0.00 63 THR A C 6
ATOM 7354 O O . THR A 1 63 ? -2.519 -0.497 -2.239 1.00 0.00 63 THR A O 6
ATOM 7365 N N . TRP A 1 64 ? -3.640 -1.794 -0.783 1.00 0.00 64 TRP A N 6
ATOM 7366 C CA . TRP A 1 64 ? -3.931 -0.700 0.136 1.00 0.00 64 TRP A CA 6
ATOM 7367 C C . TRP A 1 64 ? -2.748 0.256 0.237 1.00 0.00 64 TRP A C 6
ATOM 7368 O O . TRP A 1 64 ? -2.912 1.474 0.156 1.00 0.00 64 TRP A O 6
ATOM 7389 N N . TYR A 1 65 ? -1.555 -0.302 0.414 1.00 0.00 65 TYR A N 6
ATOM 7390 C CA . TYR A 1 65 ? -0.344 0.502 0.528 1.00 0.00 65 TYR A CA 6
ATOM 7391 C C . TYR A 1 65 ? -0.183 1.418 -0.681 1.00 0.00 65 TYR A C 6
ATOM 7392 O O . TYR A 1 65 ? -0.317 2.636 -0.572 1.00 0.00 65 TYR A O 6
ATOM 7410 N N . GLN A 1 66 ? 0.107 0.821 -1.833 1.00 0.00 66 GLN A N 6
ATOM 7411 C CA . GLN A 1 66 ? 0.287 1.583 -3.063 1.00 0.00 66 GLN A CA 6
ATOM 7412 C C . GLN A 1 66 ? -0.743 2.702 -3.167 1.00 0.00 66 GLN A C 6
ATOM 7413 O O . GLN A 1 66 ? -0.406 3.843 -3.480 1.00 0.00 66 GLN A O 6
ATOM 7427 N N . ASN A 1 67 ? -2.002 2.367 -2.901 1.00 0.00 67 ASN A N 6
ATOM 7428 C CA . ASN A 1 67 ? -3.083 3.344 -2.965 1.00 0.00 67 ASN A CA 6
ATOM 7429 C C . ASN A 1 67 ? -2.881 4.447 -1.930 1.00 0.00 67 ASN A C 6
ATOM 7430 O O . ASN A 1 67 ? -3.213 5.608 -2.172 1.00 0.00 67 ASN A O 6
ATOM 7441 N N . ARG A 1 68 ? -2.333 4.077 -0.777 1.00 0.00 68 ARG A N 6
ATOM 7442 C CA . ARG A 1 68 ? -2.088 5.034 0.294 1.00 0.00 68 ARG A CA 6
ATOM 7443 C C . ARG A 1 68 ? -0.925 5.958 -0.058 1.00 0.00 68 ARG A C 6
ATOM 7444 O O . ARG A 1 68 ? -0.916 7.131 0.316 1.00 0.00 68 ARG A O 6
ATOM 7465 N N . ARG A 1 69 ? 0.054 5.420 -0.778 1.00 0.00 69 ARG A N 6
ATOM 7466 C CA . ARG A 1 69 ? 1.222 6.195 -1.179 1.00 0.00 69 ARG A CA 6
ATOM 7467 C C . ARG A 1 69 ? 0.818 7.363 -2.074 1.00 0.00 69 ARG A C 6
ATOM 7468 O O . ARG A 1 69 ? 1.467 8.409 -2.077 1.00 0.00 69 ARG A O 6
ATOM 7489 N N . MET A 1 70 ? -0.257 7.177 -2.832 1.00 0.00 70 MET A N 6
ATOM 7490 C CA . MET A 1 70 ? -0.747 8.215 -3.731 1.00 0.00 70 MET A CA 6
ATOM 7491 C C . MET A 1 70 ? -1.102 9.481 -2.957 1.00 0.00 70 MET A C 6
ATOM 7492 O O . MET A 1 70 ? -0.877 10.595 -3.432 1.00 0.00 70 MET A O 6
ATOM 7506 N N . LYS A 1 71 ? -1.658 9.303 -1.764 1.00 0.00 71 LYS A N 6
ATOM 7507 C CA . LYS A 1 71 ? -2.043 10.430 -0.923 1.00 0.00 71 LYS A CA 6
ATOM 7508 C C . LYS A 1 71 ? -0.877 10.880 -0.048 1.00 0.00 71 LYS A C 6
ATOM 7509 O O . LYS A 1 71 ? -0.556 12.067 0.012 1.00 0.00 71 LYS A O 6
ATOM 7528 N N . TRP A 1 72 ? -0.246 9.925 0.626 1.00 0.00 72 TRP A N 6
ATOM 7529 C CA . TRP A 1 72 ? 0.885 10.224 1.496 1.00 0.00 72 TRP A CA 6
ATOM 7530 C C . TRP A 1 72 ? 1.912 11.091 0.776 1.00 0.00 72 TRP A C 6
ATOM 7531 O O . TRP A 1 72 ? 2.475 12.018 1.358 1.00 0.00 72 TRP A O 6
ATOM 7552 N N . LYS A 1 73 ? 2.151 10.785 -0.495 1.00 0.00 73 LYS A N 6
ATOM 7553 C CA . LYS A 1 73 ? 3.109 11.538 -1.297 1.00 0.00 73 LYS A CA 6
ATOM 7554 C C . LYS A 1 73 ? 2.652 12.982 -1.476 1.00 0.00 73 LYS A C 6
ATOM 7555 O O . LYS A 1 73 ? 1.471 13.248 -1.701 1.00 0.00 73 LYS A O 6
ATOM 7574 N N . LYS A 1 74 ? 3.595 13.913 -1.377 1.00 0.00 74 LYS A N 6
ATOM 7575 C CA . LYS A 1 74 ? 3.292 15.330 -1.531 1.00 0.00 74 LYS A CA 6
ATOM 7576 C C . LYS A 1 74 ? 2.862 15.643 -2.961 1.00 0.00 74 LYS A C 6
ATOM 7577 O O . LYS A 1 74 ? 3.699 15.853 -3.839 1.00 0.00 74 LYS A O 6
ATOM 7596 N N . SER A 1 75 ? 1.552 15.672 -3.187 1.00 0.00 75 SER A N 6
ATOM 7597 C CA . SER A 1 75 ? 1.012 15.957 -4.512 1.00 0.00 75 SER A CA 6
ATOM 7598 C C . SER A 1 75 ? -0.374 16.585 -4.409 1.00 0.00 75 SER A C 6
ATOM 7599 O O . SER A 1 75 ? -0.985 16.598 -3.341 1.00 0.00 75 SER A O 6
ATOM 7607 N N . GLY A 1 76 ? -0.865 17.107 -5.529 1.00 0.00 76 GLY A N 6
ATOM 7608 C CA . GLY A 1 76 ? -2.176 17.730 -5.545 1.00 0.00 76 GLY A CA 6
ATOM 7609 C C . GLY A 1 76 ? -2.100 19.242 -5.462 1.00 0.00 76 GLY A C 6
ATOM 7610 O O . GLY A 1 76 ? -1.103 19.811 -5.016 1.00 0.00 76 GLY A O 6
ATOM 7614 N N . PRO A 1 77 ? -3.172 19.917 -5.901 1.00 0.00 77 PRO A N 6
ATOM 7615 C CA . PRO A 1 77 ? -3.246 21.381 -5.886 1.00 0.00 77 PRO A CA 6
ATOM 7616 C C . PRO A 1 77 ? -3.351 21.942 -4.472 1.00 0.00 77 PRO A C 6
ATOM 7617 O O . PRO A 1 77 ? -2.934 23.069 -4.208 1.00 0.00 77 PRO A O 6
ATOM 7628 N N . SER A 1 78 ? -3.910 21.147 -3.565 1.00 0.00 78 SER A N 6
ATOM 7629 C CA . SER A 1 78 ? -4.073 21.565 -2.178 1.00 0.00 78 SER A CA 6
ATOM 7630 C C . SER A 1 78 ? -2.730 21.955 -1.567 1.00 0.00 78 SER A C 6
ATOM 7631 O O . SER A 1 78 ? -2.562 23.067 -1.067 1.00 0.00 78 SER A O 6
ATOM 7639 N N . SER A 1 79 ? -1.776 21.031 -1.613 1.00 0.00 79 SER A N 6
ATOM 7640 C CA . SER A 1 79 ? -0.448 21.275 -1.061 1.00 0.00 79 SER A CA 6
ATOM 7641 C C . SER A 1 79 ? 0.171 22.530 -1.669 1.00 0.00 79 SER A C 6
ATOM 7642 O O . SER A 1 79 ? 0.261 22.663 -2.889 1.00 0.00 79 SER A O 6
ATOM 7650 N N . GLY A 1 80 ? 0.596 23.449 -0.808 1.00 0.00 80 GLY A N 6
ATOM 7651 C CA . GLY A 1 80 ? 1.201 24.682 -1.278 1.00 0.00 80 GLY A CA 6
ATOM 7652 C C . GLY A 1 80 ? 0.242 25.855 -1.225 1.00 0.00 80 GLY A C 6
ATOM 7653 O O . GLY A 1 80 ? -0.138 26.306 -0.145 1.00 0.00 80 GLY A O 6
ATOM 7657 N N . GLY A 1 1 ? 20.107 -30.015 12.659 1.00 0.00 1 GLY A N 7
ATOM 7658 C CA . GLY A 1 1 ? 19.222 -31.132 12.385 1.00 0.00 1 GLY A CA 7
ATOM 7659 C C . GLY A 1 1 ? 18.084 -30.756 11.456 1.00 0.00 1 GLY A C 7
ATOM 7660 O O . GLY A 1 1 ? 16.918 -30.789 11.848 1.00 0.00 1 GLY A O 7
ATOM 7664 N N . SER A 1 2 ? 18.424 -30.396 10.223 1.00 0.00 2 SER A N 7
ATOM 7665 C CA . SER A 1 2 ? 17.422 -30.006 9.237 1.00 0.00 2 SER A CA 7
ATOM 7666 C C . SER A 1 2 ? 18.034 -29.927 7.842 1.00 0.00 2 SER A C 7
ATOM 7667 O O . SER A 1 2 ? 19.254 -29.981 7.683 1.00 0.00 2 SER A O 7
ATOM 7675 N N . SER A 1 3 ? 17.178 -29.800 6.833 1.00 0.00 3 SER A N 7
ATOM 7676 C CA . SER A 1 3 ? 17.633 -29.717 5.450 1.00 0.00 3 SER A CA 7
ATOM 7677 C C . SER A 1 3 ? 16.537 -29.154 4.551 1.00 0.00 3 SER A C 7
ATOM 7678 O O . SER A 1 3 ? 15.356 -29.191 4.894 1.00 0.00 3 SER A O 7
ATOM 7686 N N . GLY A 1 4 ? 16.938 -28.633 3.395 1.00 0.00 4 GLY A N 7
ATOM 7687 C CA . GLY A 1 4 ? 15.979 -28.069 2.463 1.00 0.00 4 GLY A CA 7
ATOM 7688 C C . GLY A 1 4 ? 16.633 -27.572 1.189 1.00 0.00 4 GLY A C 7
ATOM 7689 O O . GLY A 1 4 ? 17.092 -26.432 1.122 1.00 0.00 4 GLY A O 7
ATOM 7693 N N . SER A 1 5 ? 16.677 -28.430 0.175 1.00 0.00 5 SER A N 7
ATOM 7694 C CA . SER A 1 5 ? 17.284 -28.074 -1.102 1.00 0.00 5 SER A CA 7
ATOM 7695 C C . SER A 1 5 ? 16.898 -26.655 -1.510 1.00 0.00 5 SER A C 7
ATOM 7696 O O . SER A 1 5 ? 17.755 -25.842 -1.858 1.00 0.00 5 SER A O 7
ATOM 7704 N N . SER A 1 6 ? 15.602 -26.366 -1.466 1.00 0.00 6 SER A N 7
ATOM 7705 C CA . SER A 1 6 ? 15.100 -25.047 -1.834 1.00 0.00 6 SER A CA 7
ATOM 7706 C C . SER A 1 6 ? 14.624 -24.283 -0.602 1.00 0.00 6 SER A C 7
ATOM 7707 O O . SER A 1 6 ? 14.010 -24.855 0.298 1.00 0.00 6 SER A O 7
ATOM 7715 N N . GLY A 1 7 ? 14.912 -22.986 -0.570 1.00 0.00 7 GLY A N 7
ATOM 7716 C CA . GLY A 1 7 ? 14.507 -22.163 0.555 1.00 0.00 7 GLY A CA 7
ATOM 7717 C C . GLY A 1 7 ? 14.227 -20.729 0.154 1.00 0.00 7 GLY A C 7
ATOM 7718 O O . GLY A 1 7 ? 15.097 -19.866 0.258 1.00 0.00 7 GLY A O 7
ATOM 7722 N N . GLY A 1 8 ? 13.006 -20.473 -0.308 1.00 0.00 8 GLY A N 7
ATOM 7723 C CA . GLY A 1 8 ? 12.636 -19.132 -0.722 1.00 0.00 8 GLY A CA 7
ATOM 7724 C C . GLY A 1 8 ? 11.351 -19.108 -1.526 1.00 0.00 8 GLY A C 7
ATOM 7725 O O . GLY A 1 8 ? 10.659 -20.120 -1.633 1.00 0.00 8 GLY A O 7
ATOM 7729 N N . GLU A 1 9 ? 11.030 -17.948 -2.091 1.00 0.00 9 GLU A N 7
ATOM 7730 C CA . GLU A 1 9 ? 9.818 -17.796 -2.887 1.00 0.00 9 GLU A CA 7
ATOM 7731 C C . GLU A 1 9 ? 10.008 -16.741 -3.972 1.00 0.00 9 GLU A C 7
ATOM 7732 O O . GLU A 1 9 ? 10.745 -15.769 -3.806 1.00 0.00 9 GLU A O 7
ATOM 7744 N N . PRO A 1 10 ? 9.329 -16.937 -5.112 1.00 0.00 10 PRO A N 7
ATOM 7745 C CA . PRO A 1 10 ? 9.407 -16.013 -6.248 1.00 0.00 10 PRO A CA 7
ATOM 7746 C C . PRO A 1 10 ? 8.728 -14.679 -5.958 1.00 0.00 10 PRO A C 7
ATOM 7747 O O . PRO A 1 10 ? 8.092 -14.508 -4.919 1.00 0.00 10 PRO A O 7
ATOM 7758 N N . GLY A 1 11 ? 8.867 -13.735 -6.884 1.00 0.00 11 GLY A N 7
ATOM 7759 C CA . GLY A 1 11 ? 8.262 -12.428 -6.709 1.00 0.00 11 GLY A CA 7
ATOM 7760 C C . GLY A 1 11 ? 7.701 -11.870 -8.002 1.00 0.00 11 GLY A C 7
ATOM 7761 O O . GLY A 1 11 ? 8.067 -10.773 -8.425 1.00 0.00 11 GLY A O 7
ATOM 7765 N N . THR A 1 12 ? 6.811 -12.629 -8.635 1.00 0.00 12 THR A N 7
ATOM 7766 C CA . THR A 1 12 ? 6.201 -12.205 -9.889 1.00 0.00 12 THR A CA 7
ATOM 7767 C C . THR A 1 12 ? 4.774 -11.716 -9.669 1.00 0.00 12 THR A C 7
ATOM 7768 O O . THR A 1 12 ? 3.947 -12.420 -9.089 1.00 0.00 12 THR A O 7
ATOM 7779 N N . LYS A 1 13 ? 4.491 -10.504 -10.136 1.00 0.00 13 LYS A N 7
ATOM 7780 C CA . LYS A 1 13 ? 3.163 -9.920 -9.992 1.00 0.00 13 LYS A CA 7
ATOM 7781 C C . LYS A 1 13 ? 2.311 -10.194 -11.227 1.00 0.00 13 LYS A C 7
ATOM 7782 O O . LYS A 1 13 ? 2.577 -9.664 -12.306 1.00 0.00 13 LYS A O 7
ATOM 7801 N N . ALA A 1 14 ? 1.286 -11.023 -11.062 1.00 0.00 14 ALA A N 7
ATOM 7802 C CA . ALA A 1 14 ? 0.393 -11.364 -12.163 1.00 0.00 14 ALA A CA 7
ATOM 7803 C C . ALA A 1 14 ? -1.035 -10.918 -11.870 1.00 0.00 14 ALA A C 7
ATOM 7804 O O . ALA A 1 14 ? -1.780 -11.606 -11.171 1.00 0.00 14 ALA A O 7
ATOM 7811 N N . LYS A 1 15 ? -1.412 -9.763 -12.407 1.00 0.00 15 LYS A N 7
ATOM 7812 C CA . LYS A 1 15 ? -2.752 -9.225 -12.204 1.00 0.00 15 LYS A CA 7
ATOM 7813 C C . LYS A 1 15 ? -3.142 -8.293 -13.347 1.00 0.00 15 LYS A C 7
ATOM 7814 O O . LYS A 1 15 ? -2.283 -7.753 -14.044 1.00 0.00 15 LYS A O 7
ATOM 7833 N N . LYS A 1 16 ? -4.445 -8.106 -13.533 1.00 0.00 16 LYS A N 7
ATOM 7834 C CA . LYS A 1 16 ? -4.950 -7.237 -14.588 1.00 0.00 16 LYS A CA 7
ATOM 7835 C C . LYS A 1 16 ? -5.313 -5.862 -14.035 1.00 0.00 16 LYS A C 7
ATOM 7836 O O . LYS A 1 16 ? -4.746 -4.849 -14.441 1.00 0.00 16 LYS A O 7
ATOM 7855 N N . GLY A 1 17 ? -6.262 -5.836 -13.104 1.00 0.00 17 GLY A N 7
ATOM 7856 C CA . GLY A 1 17 ? -6.683 -4.581 -12.509 1.00 0.00 17 GLY A CA 7
ATOM 7857 C C . GLY A 1 17 ? -7.854 -4.752 -11.561 1.00 0.00 17 GLY A C 7
ATOM 7858 O O . GLY A 1 17 ? -9.000 -4.493 -11.928 1.00 0.00 17 GLY A O 7
ATOM 7862 N N . ARG A 1 18 ? -7.566 -5.191 -10.340 1.00 0.00 18 ARG A N 7
ATOM 7863 C CA . ARG A 1 18 ? -8.604 -5.399 -9.339 1.00 0.00 18 ARG A CA 7
ATOM 7864 C C . ARG A 1 18 ? -8.962 -4.088 -8.645 1.00 0.00 18 ARG A C 7
ATOM 7865 O O . ARG A 1 18 ? -8.220 -3.109 -8.726 1.00 0.00 18 ARG A O 7
ATOM 7886 N N . ARG A 1 19 ? -10.103 -4.076 -7.964 1.00 0.00 19 ARG A N 7
ATOM 7887 C CA . ARG A 1 19 ? -10.560 -2.885 -7.258 1.00 0.00 19 ARG A CA 7
ATOM 7888 C C . ARG A 1 19 ? -10.996 -3.229 -5.837 1.00 0.00 19 ARG A C 7
ATOM 7889 O O . ARG A 1 19 ? -11.170 -4.399 -5.497 1.00 0.00 19 ARG A O 7
ATOM 7910 N N . SER A 1 20 ? -11.168 -2.202 -5.012 1.00 0.00 20 SER A N 7
ATOM 7911 C CA . SER A 1 20 ? -11.579 -2.395 -3.626 1.00 0.00 20 SER A CA 7
ATOM 7912 C C . SER A 1 20 ? -13.099 -2.353 -3.499 1.00 0.00 20 SER A C 7
ATOM 7913 O O . SER A 1 20 ? -13.723 -1.316 -3.726 1.00 0.00 20 SER A O 7
ATOM 7921 N N . ARG A 1 21 ? -13.688 -3.488 -3.135 1.00 0.00 21 ARG A N 7
ATOM 7922 C CA . ARG A 1 21 ? -15.134 -3.582 -2.979 1.00 0.00 21 ARG A CA 7
ATOM 7923 C C . ARG A 1 21 ? -15.539 -3.369 -1.523 1.00 0.00 21 ARG A C 7
ATOM 7924 O O . ARG A 1 21 ? -16.319 -2.470 -1.208 1.00 0.00 21 ARG A O 7
ATOM 7945 N N . THR A 1 22 ? -15.003 -4.204 -0.637 1.00 0.00 22 THR A N 7
ATOM 7946 C CA . THR A 1 22 ? -15.309 -4.109 0.785 1.00 0.00 22 THR A CA 7
ATOM 7947 C C . THR A 1 22 ? -14.458 -3.040 1.460 1.00 0.00 22 THR A C 7
ATOM 7948 O O . THR A 1 22 ? -13.275 -2.890 1.156 1.00 0.00 22 THR A O 7
ATOM 7959 N N . VAL A 1 23 ? -15.068 -2.299 2.380 1.00 0.00 23 VAL A N 7
ATOM 7960 C CA . VAL A 1 23 ? -14.365 -1.244 3.100 1.00 0.00 23 VAL A CA 7
ATOM 7961 C C . VAL A 1 23 ? -13.614 -1.805 4.302 1.00 0.00 23 VAL A C 7
ATOM 7962 O O . VAL A 1 23 ? -13.873 -2.926 4.741 1.00 0.00 23 VAL A O 7
ATOM 7975 N N . PHE A 1 24 ? -12.682 -1.019 4.831 1.00 0.00 24 PHE A N 7
ATOM 7976 C CA . PHE A 1 24 ? -11.892 -1.438 5.983 1.00 0.00 24 PHE A CA 7
ATOM 7977 C C . PHE A 1 24 ? -12.550 -0.990 7.285 1.00 0.00 24 PHE A C 7
ATOM 7978 O O . PHE A 1 24 ? -12.997 0.151 7.408 1.00 0.00 24 PHE A O 7
ATOM 7995 N N . THR A 1 25 ? -12.606 -1.896 8.256 1.00 0.00 25 THR A N 7
ATOM 7996 C CA . THR A 1 25 ? -13.209 -1.596 9.548 1.00 0.00 25 THR A CA 7
ATOM 7997 C C . THR A 1 25 ? -12.270 -0.765 10.414 1.00 0.00 25 THR A C 7
ATOM 7998 O O . THR A 1 25 ? -11.051 -0.919 10.347 1.00 0.00 25 THR A O 7
ATOM 8009 N N . GLU A 1 26 ? -12.845 0.116 11.226 1.00 0.00 26 GLU A N 7
ATOM 8010 C CA . GLU A 1 26 ? -12.057 0.971 12.106 1.00 0.00 26 GLU A CA 7
ATOM 8011 C C . GLU A 1 26 ? -10.861 0.213 12.673 1.00 0.00 26 GLU A C 7
ATOM 8012 O O . GLU A 1 26 ? -9.746 0.735 12.720 1.00 0.00 26 GLU A O 7
ATOM 8024 N N . LEU A 1 27 ? -11.100 -1.020 13.104 1.00 0.00 27 LEU A N 7
ATOM 8025 C CA . LEU A 1 27 ? -10.043 -1.852 13.669 1.00 0.00 27 LEU A CA 7
ATOM 8026 C C . LEU A 1 27 ? -8.970 -2.153 12.628 1.00 0.00 27 LEU A C 7
ATOM 8027 O O . LEU A 1 27 ? -7.785 -1.916 12.858 1.00 0.00 27 LEU A O 7
ATOM 8043 N N . GLN A 1 28 ? -9.396 -2.673 11.481 1.00 0.00 28 GLN A N 7
ATOM 8044 C CA . GLN A 1 28 ? -8.471 -3.005 10.403 1.00 0.00 28 GLN A CA 7
ATOM 8045 C C . GLN A 1 28 ? -7.641 -1.789 10.006 1.00 0.00 28 GLN A C 7
ATOM 8046 O O . GLN A 1 28 ? -6.426 -1.885 9.828 1.00 0.00 28 GLN A O 7
ATOM 8060 N N . LEU A 1 29 ? -8.303 -0.646 9.867 1.00 0.00 29 LEU A N 7
ATOM 8061 C CA . LEU A 1 29 ? -7.626 0.590 9.490 1.00 0.00 29 LEU A CA 7
ATOM 8062 C C . LEU A 1 29 ? -6.616 1.005 10.555 1.00 0.00 29 LEU A C 7
ATOM 8063 O O . LEU A 1 29 ? -5.518 1.461 10.239 1.00 0.00 29 LEU A O 7
ATOM 8079 N N . MET A 1 30 ? -6.996 0.840 11.818 1.00 0.00 30 MET A N 7
ATOM 8080 C CA . MET A 1 30 ? -6.121 1.195 12.930 1.00 0.00 30 MET A CA 7
ATOM 8081 C C . MET A 1 30 ? -4.799 0.440 12.844 1.00 0.00 30 MET A C 7
ATOM 8082 O O . MET A 1 30 ? -3.740 0.985 13.154 1.00 0.00 30 MET A O 7
ATOM 8096 N N . GLY A 1 31 ? -4.867 -0.819 12.420 1.00 0.00 31 GLY A N 7
ATOM 8097 C CA . GLY A 1 31 ? -3.668 -1.628 12.302 1.00 0.00 31 GLY A CA 7
ATOM 8098 C C . GLY A 1 31 ? -2.909 -1.354 11.018 1.00 0.00 31 GLY A C 7
ATOM 8099 O O . GLY A 1 31 ? -1.700 -1.118 11.041 1.00 0.00 31 GLY A O 7
ATOM 8103 N N . LEU A 1 32 ? -3.618 -1.387 9.895 1.00 0.00 32 LEU A N 7
ATOM 8104 C CA . LEU A 1 32 ? -3.003 -1.143 8.595 1.00 0.00 32 LEU A CA 7
ATOM 8105 C C . LEU A 1 32 ? -2.254 0.186 8.588 1.00 0.00 32 LEU A C 7
ATOM 8106 O O . LEU A 1 32 ? -1.184 0.303 7.993 1.00 0.00 32 LEU A O 7
ATOM 8122 N N . GLU A 1 33 ? -2.825 1.185 9.255 1.00 0.00 33 GLU A N 7
ATOM 8123 C CA . GLU A 1 33 ? -2.210 2.505 9.326 1.00 0.00 33 GLU A CA 7
ATOM 8124 C C . GLU A 1 33 ? -0.999 2.492 10.255 1.00 0.00 33 GLU A C 7
ATOM 8125 O O . GLU A 1 33 ? -0.005 3.174 10.008 1.00 0.00 33 GLU A O 7
ATOM 8137 N N . LYS A 1 34 ? -1.090 1.710 11.326 1.00 0.00 34 LYS A N 7
ATOM 8138 C CA . LYS A 1 34 ? -0.004 1.605 12.292 1.00 0.00 34 LYS A CA 7
ATOM 8139 C C . LYS A 1 34 ? 1.217 0.937 11.668 1.00 0.00 34 LYS A C 7
ATOM 8140 O O . LYS A 1 34 ? 2.356 1.274 11.995 1.00 0.00 34 LYS A O 7
ATOM 8159 N N . ARG A 1 35 ? 0.972 -0.011 10.769 1.00 0.00 35 ARG A N 7
ATOM 8160 C CA . ARG A 1 35 ? 2.052 -0.726 10.100 1.00 0.00 35 ARG A CA 7
ATOM 8161 C C . ARG A 1 35 ? 2.637 0.111 8.966 1.00 0.00 35 ARG A C 7
ATOM 8162 O O . ARG A 1 35 ? 3.855 0.198 8.809 1.00 0.00 35 ARG A O 7
ATOM 8183 N N . PHE A 1 36 ? 1.761 0.723 8.176 1.00 0.00 36 PHE A N 7
ATOM 8184 C CA . PHE A 1 36 ? 2.190 1.551 7.055 1.00 0.00 36 PHE A CA 7
ATOM 8185 C C . PHE A 1 36 ? 2.957 2.776 7.546 1.00 0.00 36 PHE A C 7
ATOM 8186 O O . PHE A 1 36 ? 4.058 3.060 7.076 1.00 0.00 36 PHE A O 7
ATOM 8203 N N . GLU A 1 37 ? 2.366 3.496 8.494 1.00 0.00 37 GLU A N 7
ATOM 8204 C CA . GLU A 1 37 ? 2.993 4.691 9.047 1.00 0.00 37 GLU A CA 7
ATOM 8205 C C . GLU A 1 37 ? 4.400 4.383 9.551 1.00 0.00 37 GLU A C 7
ATOM 8206 O O . GLU A 1 37 ? 5.349 5.113 9.263 1.00 0.00 37 GLU A O 7
ATOM 8218 N N . LYS A 1 38 ? 4.527 3.297 10.306 1.00 0.00 38 LYS A N 7
ATOM 8219 C CA . LYS A 1 38 ? 5.816 2.890 10.851 1.00 0.00 38 LYS A CA 7
ATOM 8220 C C . LYS A 1 38 ? 6.788 2.524 9.734 1.00 0.00 38 LYS A C 7
ATOM 8221 O O . LYS A 1 38 ? 7.875 3.092 9.635 1.00 0.00 38 LYS A O 7
ATOM 8240 N N . GLN A 1 39 ? 6.388 1.574 8.895 1.00 0.00 39 GLN A N 7
ATOM 8241 C CA . GLN A 1 39 ? 7.224 1.134 7.785 1.00 0.00 39 GLN A CA 7
ATOM 8242 C C . GLN A 1 39 ? 6.502 1.316 6.454 1.00 0.00 39 GLN A C 7
ATOM 8243 O O . GLN A 1 39 ? 5.531 0.619 6.161 1.00 0.00 39 GLN A O 7
ATOM 8257 N N . LYS A 1 40 ? 6.982 2.260 5.651 1.00 0.00 40 LYS A N 7
ATOM 8258 C CA . LYS A 1 40 ? 6.384 2.535 4.350 1.00 0.00 40 LYS A CA 7
ATOM 8259 C C . LYS A 1 40 ? 6.025 1.238 3.631 1.00 0.00 40 LYS A C 7
ATOM 8260 O O . LYS A 1 40 ? 4.954 1.125 3.034 1.00 0.00 40 LYS A O 7
ATOM 8279 N N . TYR A 1 41 ? 6.925 0.263 3.694 1.00 0.00 41 TYR A N 7
ATOM 8280 C CA . TYR A 1 41 ? 6.702 -1.025 3.049 1.00 0.00 41 TYR A CA 7
ATOM 8281 C C . TYR A 1 41 ? 6.891 -2.170 4.039 1.00 0.00 41 TYR A C 7
ATOM 8282 O O . TYR A 1 41 ? 7.565 -2.020 5.059 1.00 0.00 41 TYR A O 7
ATOM 8300 N N . LEU A 1 42 ? 6.291 -3.315 3.730 1.00 0.00 42 LEU A N 7
ATOM 8301 C CA . LEU A 1 42 ? 6.393 -4.488 4.591 1.00 0.00 42 LEU A CA 7
ATOM 8302 C C . LEU A 1 42 ? 7.144 -5.615 3.889 1.00 0.00 42 LEU A C 7
ATOM 8303 O O . LEU A 1 42 ? 7.057 -5.769 2.671 1.00 0.00 42 LEU A O 7
ATOM 8319 N N . SER A 1 43 ? 7.881 -6.402 4.667 1.00 0.00 43 SER A N 7
ATOM 8320 C CA . SER A 1 43 ? 8.649 -7.515 4.120 1.00 0.00 43 SER A CA 7
ATOM 8321 C C . SER A 1 43 ? 7.728 -8.658 3.705 1.00 0.00 43 SER A C 7
ATOM 8322 O O . SER A 1 43 ? 6.603 -8.775 4.193 1.00 0.00 43 SER A O 7
ATOM 8330 N N . THR A 1 44 ? 8.214 -9.502 2.799 1.00 0.00 44 THR A N 7
ATOM 8331 C CA . THR A 1 44 ? 7.436 -10.636 2.316 1.00 0.00 44 THR A CA 7
ATOM 8332 C C . THR A 1 44 ? 6.697 -11.322 3.459 1.00 0.00 44 THR A C 7
ATOM 8333 O O . THR A 1 44 ? 5.470 -11.425 3.463 1.00 0.00 44 THR A O 7
ATOM 8344 N N . PRO A 1 45 ? 7.458 -11.802 4.454 1.00 0.00 45 PRO A N 7
ATOM 8345 C CA . PRO A 1 45 ? 6.895 -12.486 5.622 1.00 0.00 45 PRO A CA 7
ATOM 8346 C C . PRO A 1 45 ? 6.128 -11.536 6.536 1.00 0.00 45 PRO A C 7
ATOM 8347 O O . PRO A 1 45 ? 5.071 -11.885 7.062 1.00 0.00 45 PRO A O 7
ATOM 8358 N N . ASP A 1 46 ? 6.667 -10.336 6.719 1.00 0.00 46 ASP A N 7
ATOM 8359 C CA . ASP A 1 46 ? 6.032 -9.335 7.569 1.00 0.00 46 ASP A CA 7
ATOM 8360 C C . ASP A 1 46 ? 4.576 -9.123 7.164 1.00 0.00 46 ASP A C 7
ATOM 8361 O O . ASP A 1 46 ? 3.659 -9.435 7.923 1.00 0.00 46 ASP A O 7
ATOM 8370 N N . ARG A 1 47 ? 4.373 -8.589 5.964 1.00 0.00 47 ARG A N 7
ATOM 8371 C CA . ARG A 1 47 ? 3.030 -8.333 5.459 1.00 0.00 47 ARG A CA 7
ATOM 8372 C C . ARG A 1 47 ? 2.074 -9.450 5.866 1.00 0.00 47 ARG A C 7
ATOM 8373 O O . ARG A 1 47 ? 0.903 -9.204 6.157 1.00 0.00 47 ARG A O 7
ATOM 8394 N N . ILE A 1 48 ? 2.581 -10.678 5.882 1.00 0.00 48 ILE A N 7
ATOM 8395 C CA . ILE A 1 48 ? 1.772 -11.833 6.253 1.00 0.00 48 ILE A CA 7
ATOM 8396 C C . ILE A 1 48 ? 1.439 -11.815 7.741 1.00 0.00 48 ILE A C 7
ATOM 8397 O O . ILE A 1 48 ? 0.271 -11.885 8.127 1.00 0.00 48 ILE A O 7
ATOM 8413 N N . ASP A 1 49 ? 2.471 -11.719 8.572 1.00 0.00 49 ASP A N 7
ATOM 8414 C CA . ASP A 1 49 ? 2.287 -11.689 10.019 1.00 0.00 49 ASP A CA 7
ATOM 8415 C C . ASP A 1 49 ? 1.147 -10.752 10.402 1.00 0.00 49 ASP A C 7
ATOM 8416 O O . ASP A 1 49 ? 0.288 -11.101 11.214 1.00 0.00 49 ASP A O 7
ATOM 8425 N N . LEU A 1 50 ? 1.144 -9.560 9.815 1.00 0.00 50 LEU A N 7
ATOM 8426 C CA . LEU A 1 50 ? 0.108 -8.572 10.096 1.00 0.00 50 LEU A CA 7
ATOM 8427 C C . LEU A 1 50 ? -1.256 -9.061 9.619 1.00 0.00 50 LEU A C 7
ATOM 8428 O O . LEU A 1 50 ? -2.198 -9.163 10.404 1.00 0.00 50 LEU A O 7
ATOM 8444 N N . ALA A 1 51 ? -1.352 -9.363 8.329 1.00 0.00 51 ALA A N 7
ATOM 8445 C CA . ALA A 1 51 ? -2.600 -9.846 7.749 1.00 0.00 51 ALA A CA 7
ATOM 8446 C C . ALA A 1 51 ? -3.221 -10.937 8.614 1.00 0.00 51 ALA A C 7
ATOM 8447 O O . ALA A 1 51 ? -4.434 -11.143 8.591 1.00 0.00 51 ALA A O 7
ATOM 8454 N N . GLU A 1 52 ? -2.382 -11.632 9.375 1.00 0.00 52 GLU A N 7
ATOM 8455 C CA . GLU A 1 52 ? -2.851 -12.704 10.246 1.00 0.00 52 GLU A CA 7
ATOM 8456 C C . GLU A 1 52 ? -3.346 -12.145 11.577 1.00 0.00 52 GLU A C 7
ATOM 8457 O O . GLU A 1 52 ? -4.238 -12.713 12.208 1.00 0.00 52 GLU A O 7
ATOM 8469 N N . SER A 1 53 ? -2.760 -11.029 11.998 1.00 0.00 53 SER A N 7
ATOM 8470 C CA . SER A 1 53 ? -3.138 -10.395 13.256 1.00 0.00 53 SER A CA 7
ATOM 8471 C C . SER A 1 53 ? -4.545 -9.811 13.169 1.00 0.00 53 SER A C 7
ATOM 8472 O O . SER A 1 53 ? -5.356 -9.977 14.082 1.00 0.00 53 SER A O 7
ATOM 8480 N N . LEU A 1 54 ? -4.828 -9.128 12.066 1.00 0.00 54 LEU A N 7
ATOM 8481 C CA . LEU A 1 54 ? -6.137 -8.518 11.858 1.00 0.00 54 LEU A CA 7
ATOM 8482 C C . LEU A 1 54 ? -7.054 -9.452 11.075 1.00 0.00 54 LEU A C 7
ATOM 8483 O O . LEU A 1 54 ? -8.274 -9.409 11.224 1.00 0.00 54 LEU A O 7
ATOM 8499 N N . GLY A 1 55 ? -6.457 -10.298 10.241 1.00 0.00 55 GLY A N 7
ATOM 8500 C CA . GLY A 1 55 ? -7.235 -11.232 9.448 1.00 0.00 55 GLY A CA 7
ATOM 8501 C C . GLY A 1 55 ? -7.482 -10.731 8.039 1.00 0.00 55 GLY A C 7
ATOM 8502 O O . GLY A 1 55 ? -8.503 -11.049 7.429 1.00 0.00 55 GLY A O 7
ATOM 8506 N N . LEU A 1 56 ? -6.546 -9.943 7.520 1.00 0.00 56 LEU A N 7
ATOM 8507 C CA . LEU A 1 56 ? -6.667 -9.395 6.174 1.00 0.00 56 LEU A CA 7
ATOM 8508 C C . LEU A 1 56 ? -5.903 -10.250 5.167 1.00 0.00 56 LEU A C 7
ATOM 8509 O O . LEU A 1 56 ? -5.153 -11.150 5.545 1.00 0.00 56 LEU A O 7
ATOM 8525 N N . SER A 1 57 ? -6.099 -9.961 3.885 1.00 0.00 57 SER A N 7
ATOM 8526 C CA . SER A 1 57 ? -5.429 -10.703 2.823 1.00 0.00 57 SER A CA 7
ATOM 8527 C C . SER A 1 57 ? -4.188 -9.960 2.339 1.00 0.00 57 SER A C 7
ATOM 8528 O O . SER A 1 57 ? -4.239 -8.761 2.064 1.00 0.00 57 SER A O 7
ATOM 8536 N N . GLN A 1 58 ? -3.076 -10.680 2.237 1.00 0.00 58 GLN A N 7
ATOM 8537 C CA . GLN A 1 58 ? -1.822 -10.089 1.787 1.00 0.00 58 GLN A CA 7
ATOM 8538 C C . GLN A 1 58 ? -2.074 -9.006 0.743 1.00 0.00 58 GLN A C 7
ATOM 8539 O O . GLN A 1 58 ? -1.345 -8.015 0.672 1.00 0.00 58 GLN A O 7
ATOM 8553 N N . LEU A 1 59 ? -3.110 -9.201 -0.065 1.00 0.00 59 LEU A N 7
ATOM 8554 C CA . LEU A 1 59 ? -3.459 -8.240 -1.106 1.00 0.00 59 LEU A CA 7
ATOM 8555 C C . LEU A 1 59 ? -3.803 -6.883 -0.502 1.00 0.00 59 LEU A C 7
ATOM 8556 O O . LEU A 1 59 ? -3.257 -5.857 -0.906 1.00 0.00 59 LEU A O 7
ATOM 8572 N N . GLN A 1 60 ? -4.711 -6.886 0.469 1.00 0.00 60 GLN A N 7
ATOM 8573 C CA . GLN A 1 60 ? -5.126 -5.655 1.130 1.00 0.00 60 GLN A CA 7
ATOM 8574 C C . GLN A 1 60 ? -3.929 -4.748 1.394 1.00 0.00 60 GLN A C 7
ATOM 8575 O O . GLN A 1 60 ? -3.879 -3.614 0.917 1.00 0.00 60 GLN A O 7
ATOM 8589 N N . VAL A 1 61 ? -2.965 -5.254 2.156 1.00 0.00 61 VAL A N 7
ATOM 8590 C CA . VAL A 1 61 ? -1.767 -4.490 2.483 1.00 0.00 61 VAL A CA 7
ATOM 8591 C C . VAL A 1 61 ? -1.040 -4.042 1.220 1.00 0.00 61 VAL A C 7
ATOM 8592 O O . VAL A 1 61 ? -0.801 -2.851 1.017 1.00 0.00 61 VAL A O 7
ATOM 8605 N N . LYS A 1 62 ? -0.691 -5.003 0.372 1.00 0.00 62 LYS A N 7
ATOM 8606 C CA . LYS A 1 62 ? 0.007 -4.709 -0.874 1.00 0.00 62 LYS A CA 7
ATOM 8607 C C . LYS A 1 62 ? -0.653 -3.546 -1.606 1.00 0.00 62 LYS A C 7
ATOM 8608 O O . LYS A 1 62 ? -0.038 -2.499 -1.815 1.00 0.00 62 LYS A O 7
ATOM 8627 N N . THR A 1 63 ? -1.911 -3.734 -1.995 1.00 0.00 63 THR A N 7
ATOM 8628 C CA . THR A 1 63 ? -2.655 -2.701 -2.704 1.00 0.00 63 THR A CA 7
ATOM 8629 C C . THR A 1 63 ? -2.870 -1.475 -1.822 1.00 0.00 63 THR A C 7
ATOM 8630 O O . THR A 1 63 ? -2.387 -0.386 -2.130 1.00 0.00 63 THR A O 7
ATOM 8641 N N . TRP A 1 64 ? -3.595 -1.662 -0.726 1.00 0.00 64 TRP A N 7
ATOM 8642 C CA . TRP A 1 64 ? -3.873 -0.570 0.201 1.00 0.00 64 TRP A CA 7
ATOM 8643 C C . TRP A 1 64 ? -2.663 0.346 0.342 1.00 0.00 64 TRP A C 7
ATOM 8644 O O . TRP A 1 64 ? -2.785 1.568 0.258 1.00 0.00 64 TRP A O 7
ATOM 8665 N N . TYR A 1 65 ? -1.496 -0.251 0.555 1.00 0.00 65 TYR A N 7
ATOM 8666 C CA . TYR A 1 65 ? -0.263 0.512 0.710 1.00 0.00 65 TYR A CA 7
ATOM 8667 C C . TYR A 1 65 ? 0.002 1.373 -0.522 1.00 0.00 65 TYR A C 7
ATOM 8668 O O . TYR A 1 65 ? 0.042 2.600 -0.437 1.00 0.00 65 TYR A O 7
ATOM 8686 N N . GLN A 1 66 ? 0.183 0.719 -1.665 1.00 0.00 66 GLN A N 7
ATOM 8687 C CA . GLN A 1 66 ? 0.445 1.423 -2.914 1.00 0.00 66 GLN A CA 7
ATOM 8688 C C . GLN A 1 66 ? -0.497 2.611 -3.077 1.00 0.00 66 GLN A C 7
ATOM 8689 O O . GLN A 1 66 ? -0.055 3.747 -3.248 1.00 0.00 66 GLN A O 7
ATOM 8703 N N . ASN A 1 67 ? -1.797 2.341 -3.022 1.00 0.00 67 ASN A N 7
ATOM 8704 C CA . ASN A 1 67 ? -2.802 3.389 -3.165 1.00 0.00 67 ASN A CA 7
ATOM 8705 C C . ASN A 1 67 ? -2.528 4.540 -2.202 1.00 0.00 67 ASN A C 7
ATOM 8706 O O . ASN A 1 67 ? -2.604 5.709 -2.579 1.00 0.00 67 ASN A O 7
ATOM 8717 N N . ARG A 1 68 ? -2.208 4.200 -0.958 1.00 0.00 68 ARG A N 7
ATOM 8718 C CA . ARG A 1 68 ? -1.924 5.205 0.060 1.00 0.00 68 ARG A CA 7
ATOM 8719 C C . ARG A 1 68 ? -0.754 6.090 -0.363 1.00 0.00 68 ARG A C 7
ATOM 8720 O O . ARG A 1 68 ? -0.822 7.315 -0.260 1.00 0.00 68 ARG A O 7
ATOM 8741 N N . ARG A 1 69 ? 0.316 5.461 -0.837 1.00 0.00 69 ARG A N 7
ATOM 8742 C CA . ARG A 1 69 ? 1.500 6.190 -1.273 1.00 0.00 69 ARG A CA 7
ATOM 8743 C C . ARG A 1 69 ? 1.118 7.353 -2.183 1.00 0.00 69 ARG A C 7
ATOM 8744 O O . ARG A 1 69 ? 1.717 8.427 -2.120 1.00 0.00 69 ARG A O 7
ATOM 8765 N N . MET A 1 70 ? 0.117 7.132 -3.029 1.00 0.00 70 MET A N 7
ATOM 8766 C CA . MET A 1 70 ? -0.345 8.161 -3.952 1.00 0.00 70 MET A CA 7
ATOM 8767 C C . MET A 1 70 ? -0.703 9.442 -3.204 1.00 0.00 70 MET A C 7
ATOM 8768 O O . MET A 1 70 ? -0.136 10.503 -3.462 1.00 0.00 70 MET A O 7
ATOM 8782 N N . LYS A 1 71 ? -1.646 9.335 -2.274 1.00 0.00 71 LYS A N 7
ATOM 8783 C CA . LYS A 1 71 ? -2.079 10.483 -1.487 1.00 0.00 71 LYS A CA 7
ATOM 8784 C C . LYS A 1 71 ? -0.958 10.972 -0.576 1.00 0.00 71 LYS A C 7
ATOM 8785 O O . LYS A 1 71 ? -0.745 12.175 -0.429 1.00 0.00 71 LYS A O 7
ATOM 8804 N N . TRP A 1 72 ? -0.243 10.032 0.032 1.00 0.00 72 TRP A N 7
ATOM 8805 C CA . TRP A 1 72 ? 0.857 10.368 0.927 1.00 0.00 72 TRP A CA 7
ATOM 8806 C C . TRP A 1 72 ? 1.850 11.302 0.244 1.00 0.00 72 TRP A C 7
ATOM 8807 O O . TRP A 1 72 ? 2.335 12.259 0.848 1.00 0.00 72 TRP A O 7
ATOM 8828 N N . LYS A 1 73 ? 2.147 11.020 -1.020 1.00 0.00 73 LYS A N 7
ATOM 8829 C CA . LYS A 1 73 ? 3.081 11.835 -1.787 1.00 0.00 73 LYS A CA 7
ATOM 8830 C C . LYS A 1 73 ? 2.837 13.321 -1.539 1.00 0.00 73 LYS A C 7
ATOM 8831 O O . LYS A 1 73 ? 1.743 13.830 -1.780 1.00 0.00 73 LYS A O 7
ATOM 8850 N N . LYS A 1 74 ? 3.864 14.011 -1.056 1.00 0.00 74 LYS A N 7
ATOM 8851 C CA . LYS A 1 74 ? 3.764 15.439 -0.776 1.00 0.00 74 LYS A CA 7
ATOM 8852 C C . LYS A 1 74 ? 4.298 16.260 -1.945 1.00 0.00 74 LYS A C 7
ATOM 8853 O O . LYS A 1 74 ? 5.509 16.358 -2.145 1.00 0.00 74 LYS A O 7
ATOM 8872 N N . SER A 1 75 ? 3.388 16.851 -2.713 1.00 0.00 75 SER A N 7
ATOM 8873 C CA . SER A 1 75 ? 3.769 17.663 -3.862 1.00 0.00 75 SER A CA 7
ATOM 8874 C C . SER A 1 75 ? 3.441 19.134 -3.622 1.00 0.00 75 SER A C 7
ATOM 8875 O O . SER A 1 75 ? 2.384 19.619 -4.022 1.00 0.00 75 SER A O 7
ATOM 8883 N N . GLY A 1 76 ? 4.357 19.838 -2.963 1.00 0.00 76 GLY A N 7
ATOM 8884 C CA . GLY A 1 76 ? 4.148 21.245 -2.680 1.00 0.00 76 GLY A CA 7
ATOM 8885 C C . GLY A 1 76 ? 4.952 22.147 -3.595 1.00 0.00 76 GLY A C 7
ATOM 8886 O O . GLY A 1 76 ? 4.452 22.650 -4.602 1.00 0.00 76 GLY A O 7
ATOM 8890 N N . PRO A 1 77 ? 6.229 22.364 -3.247 1.00 0.00 77 PRO A N 7
ATOM 8891 C CA . PRO A 1 77 ? 7.130 23.213 -4.032 1.00 0.00 77 PRO A CA 7
ATOM 8892 C C . PRO A 1 77 ? 7.500 22.584 -5.370 1.00 0.00 77 PRO A C 7
ATOM 8893 O O . PRO A 1 77 ? 8.240 23.171 -6.159 1.00 0.00 77 PRO A O 7
ATOM 8904 N N . SER A 1 78 ? 6.979 21.387 -5.621 1.00 0.00 78 SER A N 7
ATOM 8905 C CA . SER A 1 78 ? 7.258 20.677 -6.864 1.00 0.00 78 SER A CA 7
ATOM 8906 C C . SER A 1 78 ? 8.752 20.685 -7.170 1.00 0.00 78 SER A C 7
ATOM 8907 O O . SER A 1 78 ? 9.163 20.916 -8.308 1.00 0.00 78 SER A O 7
ATOM 8915 N N . SER A 1 79 ? 9.562 20.431 -6.147 1.00 0.00 79 SER A N 7
ATOM 8916 C CA . SER A 1 79 ? 11.011 20.413 -6.305 1.00 0.00 79 SER A CA 7
ATOM 8917 C C . SER A 1 79 ? 11.521 18.985 -6.473 1.00 0.00 79 SER A C 7
ATOM 8918 O O . SER A 1 79 ? 11.303 18.131 -5.615 1.00 0.00 79 SER A O 7
ATOM 8926 N N . GLY A 1 80 ? 12.202 18.733 -7.587 1.00 0.00 80 GLY A N 7
ATOM 8927 C CA . GLY A 1 80 ? 12.733 17.408 -7.848 1.00 0.00 80 GLY A CA 7
ATOM 8928 C C . GLY A 1 80 ? 11.915 16.648 -8.873 1.00 0.00 80 GLY A C 7
ATOM 8929 O O . GLY A 1 80 ? 12.467 15.954 -9.727 1.00 0.00 80 GLY A O 7
ATOM 8933 N N . GLY A 1 1 ? 6.012 50.949 7.448 1.00 0.00 1 GLY A N 8
ATOM 8934 C CA . GLY A 1 1 ? 5.668 49.565 7.181 1.00 0.00 1 GLY A CA 8
ATOM 8935 C C . GLY A 1 1 ? 4.698 49.421 6.025 1.00 0.00 1 GLY A C 8
ATOM 8936 O O . GLY A 1 1 ? 3.695 50.131 5.955 1.00 0.00 1 GLY A O 8
ATOM 8940 N N . SER A 1 2 ? 4.998 48.500 5.115 1.00 0.00 2 SER A N 8
ATOM 8941 C CA . SER A 1 2 ? 4.148 48.269 3.952 1.00 0.00 2 SER A CA 8
ATOM 8942 C C . SER A 1 2 ? 2.855 47.566 4.356 1.00 0.00 2 SER A C 8
ATOM 8943 O O . SER A 1 2 ? 1.760 48.089 4.150 1.00 0.00 2 SER A O 8
ATOM 8951 N N . SER A 1 3 ? 2.991 46.376 4.932 1.00 0.00 3 SER A N 8
ATOM 8952 C CA . SER A 1 3 ? 1.835 45.597 5.361 1.00 0.00 3 SER A CA 8
ATOM 8953 C C . SER A 1 3 ? 0.855 45.400 4.209 1.00 0.00 3 SER A C 8
ATOM 8954 O O . SER A 1 3 ? -0.356 45.540 4.378 1.00 0.00 3 SER A O 8
ATOM 8962 N N . GLY A 1 4 ? 1.388 45.075 3.035 1.00 0.00 4 GLY A N 8
ATOM 8963 C CA . GLY A 1 4 ? 0.547 44.864 1.871 1.00 0.00 4 GLY A CA 8
ATOM 8964 C C . GLY A 1 4 ? 0.439 43.400 1.491 1.00 0.00 4 GLY A C 8
ATOM 8965 O O . GLY A 1 4 ? -0.646 42.913 1.174 1.00 0.00 4 GLY A O 8
ATOM 8969 N N . SER A 1 5 ? 1.567 42.698 1.521 1.00 0.00 5 SER A N 8
ATOM 8970 C CA . SER A 1 5 ? 1.596 41.283 1.172 1.00 0.00 5 SER A CA 8
ATOM 8971 C C . SER A 1 5 ? 0.514 40.515 1.925 1.00 0.00 5 SER A C 8
ATOM 8972 O O . SER A 1 5 ? 0.197 40.831 3.072 1.00 0.00 5 SER A O 8
ATOM 8980 N N . SER A 1 6 ? -0.050 39.504 1.271 1.00 0.00 6 SER A N 8
ATOM 8981 C CA . SER A 1 6 ? -1.099 38.693 1.876 1.00 0.00 6 SER A CA 8
ATOM 8982 C C . SER A 1 6 ? -1.385 37.455 1.031 1.00 0.00 6 SER A C 8
ATOM 8983 O O . SER A 1 6 ? -0.922 37.344 -0.103 1.00 0.00 6 SER A O 8
ATOM 8991 N N . GLY A 1 7 ? -2.152 36.526 1.593 1.00 0.00 7 GLY A N 8
ATOM 8992 C CA . GLY A 1 7 ? -2.486 35.308 0.878 1.00 0.00 7 GLY A CA 8
ATOM 8993 C C . GLY A 1 7 ? -3.524 34.475 1.605 1.00 0.00 7 GLY A C 8
ATOM 8994 O O . GLY A 1 7 ? -3.924 34.805 2.721 1.00 0.00 7 GLY A O 8
ATOM 8998 N N . GLY A 1 8 ? -3.962 33.392 0.971 1.00 0.00 8 GLY A N 8
ATOM 8999 C CA . GLY A 1 8 ? -4.956 32.528 1.578 1.00 0.00 8 GLY A CA 8
ATOM 9000 C C . GLY A 1 8 ? -6.260 32.511 0.805 1.00 0.00 8 GLY A C 8
ATOM 9001 O O . GLY A 1 8 ? -7.305 32.892 1.331 1.00 0.00 8 GLY A O 8
ATOM 9005 N N . GLU A 1 9 ? -6.198 32.070 -0.447 1.00 0.00 9 GLU A N 8
ATOM 9006 C CA . GLU A 1 9 ? -7.384 32.009 -1.294 1.00 0.00 9 GLU A CA 8
ATOM 9007 C C . GLU A 1 9 ? -8.401 31.019 -0.734 1.00 0.00 9 GLU A C 8
ATOM 9008 O O . GLU A 1 9 ? -8.052 29.973 -0.187 1.00 0.00 9 GLU A O 8
ATOM 9020 N N . PRO A 1 10 ? -9.692 31.356 -0.874 1.00 0.00 10 PRO A N 8
ATOM 9021 C CA . PRO A 1 10 ? -10.788 30.511 -0.388 1.00 0.00 10 PRO A CA 8
ATOM 9022 C C . PRO A 1 10 ? -10.934 29.228 -1.200 1.00 0.00 10 PRO A C 8
ATOM 9023 O O . PRO A 1 10 ? -10.231 29.025 -2.189 1.00 0.00 10 PRO A O 8
ATOM 9034 N N . GLY A 1 11 ? -11.852 28.366 -0.775 1.00 0.00 11 GLY A N 8
ATOM 9035 C CA . GLY A 1 11 ? -12.074 27.114 -1.475 1.00 0.00 11 GLY A CA 8
ATOM 9036 C C . GLY A 1 11 ? -12.768 27.309 -2.808 1.00 0.00 11 GLY A C 8
ATOM 9037 O O . GLY A 1 11 ? -13.710 28.095 -2.917 1.00 0.00 11 GLY A O 8
ATOM 9041 N N . THR A 1 12 ? -12.302 26.594 -3.827 1.00 0.00 12 THR A N 8
ATOM 9042 C CA . THR A 1 12 ? -12.882 26.694 -5.160 1.00 0.00 12 THR A CA 8
ATOM 9043 C C . THR A 1 12 ? -13.471 25.360 -5.605 1.00 0.00 12 THR A C 8
ATOM 9044 O O . THR A 1 12 ? -14.606 25.298 -6.078 1.00 0.00 12 THR A O 8
ATOM 9055 N N . LYS A 1 13 ? -12.692 24.295 -5.451 1.00 0.00 13 LYS A N 8
ATOM 9056 C CA . LYS A 1 13 ? -13.137 22.960 -5.835 1.00 0.00 13 LYS A CA 8
ATOM 9057 C C . LYS A 1 13 ? -13.344 22.081 -4.606 1.00 0.00 13 LYS A C 8
ATOM 9058 O O . LYS A 1 13 ? -14.460 21.644 -4.325 1.00 0.00 13 LYS A O 8
ATOM 9077 N N . ALA A 1 14 ? -12.263 21.827 -3.877 1.00 0.00 14 ALA A N 8
ATOM 9078 C CA . ALA A 1 14 ? -12.328 21.003 -2.676 1.00 0.00 14 ALA A CA 8
ATOM 9079 C C . ALA A 1 14 ? -13.023 21.744 -1.539 1.00 0.00 14 ALA A C 8
ATOM 9080 O O . ALA A 1 14 ? -12.386 22.469 -0.775 1.00 0.00 14 ALA A O 8
ATOM 9087 N N . LYS A 1 15 ? -14.334 21.557 -1.432 1.00 0.00 15 LYS A N 8
ATOM 9088 C CA . LYS A 1 15 ? -15.118 22.206 -0.388 1.00 0.00 15 LYS A CA 8
ATOM 9089 C C . LYS A 1 15 ? -15.913 21.181 0.414 1.00 0.00 15 LYS A C 8
ATOM 9090 O O . LYS A 1 15 ? -15.948 21.230 1.644 1.00 0.00 15 LYS A O 8
ATOM 9109 N N . LYS A 1 16 ? -16.549 20.251 -0.290 1.00 0.00 16 LYS A N 8
ATOM 9110 C CA . LYS A 1 16 ? -17.341 19.211 0.355 1.00 0.00 16 LYS A CA 8
ATOM 9111 C C . LYS A 1 16 ? -17.727 18.123 -0.642 1.00 0.00 16 LYS A C 8
ATOM 9112 O O . LYS A 1 16 ? -18.380 18.393 -1.649 1.00 0.00 16 LYS A O 8
ATOM 9131 N N . GLY A 1 17 ? -17.319 16.890 -0.354 1.00 0.00 17 GLY A N 8
ATOM 9132 C CA . GLY A 1 17 ? -17.632 15.780 -1.235 1.00 0.00 17 GLY A CA 8
ATOM 9133 C C . GLY A 1 17 ? -16.636 14.644 -1.112 1.00 0.00 17 GLY A C 8
ATOM 9134 O O . GLY A 1 17 ? -15.637 14.605 -1.831 1.00 0.00 17 GLY A O 8
ATOM 9138 N N . ARG A 1 18 ? -16.907 13.718 -0.198 1.00 0.00 18 ARG A N 8
ATOM 9139 C CA . ARG A 1 18 ? -16.025 12.577 0.018 1.00 0.00 18 ARG A CA 8
ATOM 9140 C C . ARG A 1 18 ? -16.710 11.276 -0.389 1.00 0.00 18 ARG A C 8
ATOM 9141 O O . ARG A 1 18 ? -17.734 10.897 0.180 1.00 0.00 18 ARG A O 8
ATOM 9162 N N . ARG A 1 19 ? -16.138 10.597 -1.378 1.00 0.00 19 ARG A N 8
ATOM 9163 C CA . ARG A 1 19 ? -16.694 9.339 -1.863 1.00 0.00 19 ARG A CA 8
ATOM 9164 C C . ARG A 1 19 ? -15.620 8.258 -1.925 1.00 0.00 19 ARG A C 8
ATOM 9165 O O . ARG A 1 19 ? -14.967 8.075 -2.952 1.00 0.00 19 ARG A O 8
ATOM 9186 N N . SER A 1 20 ? -15.441 7.544 -0.818 1.00 0.00 20 SER A N 8
ATOM 9187 C CA . SER A 1 20 ? -14.443 6.483 -0.744 1.00 0.00 20 SER A CA 8
ATOM 9188 C C . SER A 1 20 ? -15.058 5.195 -0.205 1.00 0.00 20 SER A C 8
ATOM 9189 O O . SER A 1 20 ? -15.087 4.968 1.005 1.00 0.00 20 SER A O 8
ATOM 9197 N N . ARG A 1 21 ? -15.548 4.356 -1.111 1.00 0.00 21 ARG A N 8
ATOM 9198 C CA . ARG A 1 21 ? -16.163 3.091 -0.728 1.00 0.00 21 ARG A CA 8
ATOM 9199 C C . ARG A 1 21 ? -15.119 2.123 -0.181 1.00 0.00 21 ARG A C 8
ATOM 9200 O O . ARG A 1 21 ? -14.590 1.284 -0.912 1.00 0.00 21 ARG A O 8
ATOM 9221 N N . THR A 1 22 ? -14.825 2.244 1.110 1.00 0.00 22 THR A N 8
ATOM 9222 C CA . THR A 1 22 ? -13.843 1.381 1.754 1.00 0.00 22 THR A CA 8
ATOM 9223 C C . THR A 1 22 ? -14.511 0.169 2.393 1.00 0.00 22 THR A C 8
ATOM 9224 O O . THR A 1 22 ? -15.638 0.254 2.882 1.00 0.00 22 THR A O 8
ATOM 9235 N N . VAL A 1 23 ? -13.809 -0.960 2.387 1.00 0.00 23 VAL A N 8
ATOM 9236 C CA . VAL A 1 23 ? -14.335 -2.190 2.967 1.00 0.00 23 VAL A CA 8
ATOM 9237 C C . VAL A 1 23 ? -13.496 -2.637 4.159 1.00 0.00 23 VAL A C 8
ATOM 9238 O O . VAL A 1 23 ? -13.317 -3.832 4.393 1.00 0.00 23 VAL A O 8
ATOM 9251 N N . PHE A 1 24 ? -12.983 -1.669 4.911 1.00 0.00 24 PHE A N 8
ATOM 9252 C CA . PHE A 1 24 ? -12.161 -1.962 6.080 1.00 0.00 24 PHE A CA 8
ATOM 9253 C C . PHE A 1 24 ? -12.833 -1.462 7.355 1.00 0.00 24 PHE A C 8
ATOM 9254 O O . PHE A 1 24 ? -13.434 -0.387 7.375 1.00 0.00 24 PHE A O 8
ATOM 9271 N N . THR A 1 25 ? -12.726 -2.250 8.421 1.00 0.00 25 THR A N 8
ATOM 9272 C CA . THR A 1 25 ? -13.324 -1.890 9.701 1.00 0.00 25 THR A CA 8
ATOM 9273 C C . THR A 1 25 ? -12.393 -0.993 10.509 1.00 0.00 25 THR A C 8
ATOM 9274 O O . THR A 1 25 ? -11.188 -0.952 10.262 1.00 0.00 25 THR A O 8
ATOM 9285 N N . GLU A 1 26 ? -12.959 -0.278 11.475 1.00 0.00 26 GLU A N 8
ATOM 9286 C CA . GLU A 1 26 ? -12.178 0.619 12.320 1.00 0.00 26 GLU A CA 8
ATOM 9287 C C . GLU A 1 26 ? -10.930 -0.083 12.849 1.00 0.00 26 GLU A C 8
ATOM 9288 O O . GLU A 1 26 ? -9.847 0.501 12.892 1.00 0.00 26 GLU A O 8
ATOM 9300 N N . LEU A 1 27 ? -11.091 -1.338 13.252 1.00 0.00 27 LEU A N 8
ATOM 9301 C CA . LEU A 1 27 ? -9.978 -2.121 13.780 1.00 0.00 27 LEU A CA 8
ATOM 9302 C C . LEU A 1 27 ? -8.943 -2.396 12.694 1.00 0.00 27 LEU A C 8
ATOM 9303 O O . LEU A 1 27 ? -7.770 -2.056 12.842 1.00 0.00 27 LEU A O 8
ATOM 9319 N N . GLN A 1 28 ? -9.387 -3.012 11.603 1.00 0.00 28 GLN A N 8
ATOM 9320 C CA . GLN A 1 28 ? -8.499 -3.332 10.492 1.00 0.00 28 GLN A CA 8
ATOM 9321 C C . GLN A 1 28 ? -7.727 -2.097 10.039 1.00 0.00 28 GLN A C 8
ATOM 9322 O O . GLN A 1 28 ? -6.504 -2.135 9.893 1.00 0.00 28 GLN A O 8
ATOM 9336 N N . LEU A 1 29 ? -8.447 -1.003 9.819 1.00 0.00 29 LEU A N 8
ATOM 9337 C CA . LEU A 1 29 ? -7.830 0.245 9.383 1.00 0.00 29 LEU A CA 8
ATOM 9338 C C . LEU A 1 29 ? -6.770 0.705 10.378 1.00 0.00 29 LEU A C 8
ATOM 9339 O O . LEU A 1 29 ? -5.645 1.027 9.996 1.00 0.00 29 LEU A O 8
ATOM 9355 N N . MET A 1 30 ? -7.136 0.731 11.655 1.00 0.00 30 MET A N 8
ATOM 9356 C CA . MET A 1 30 ? -6.214 1.148 12.706 1.00 0.00 30 MET A CA 8
ATOM 9357 C C . MET A 1 30 ? -4.884 0.411 12.586 1.00 0.00 30 MET A C 8
ATOM 9358 O O . MET A 1 30 ? -3.817 1.019 12.665 1.00 0.00 30 MET A O 8
ATOM 9372 N N . GLY A 1 31 ? -4.955 -0.903 12.396 1.00 0.00 31 GLY A N 8
ATOM 9373 C CA . GLY A 1 31 ? -3.750 -1.701 12.269 1.00 0.00 31 GLY A CA 8
ATOM 9374 C C . GLY A 1 31 ? -2.974 -1.383 11.006 1.00 0.00 31 GLY A C 8
ATOM 9375 O O . GLY A 1 31 ? -1.760 -1.182 11.048 1.00 0.00 31 GLY A O 8
ATOM 9379 N N . LEU A 1 32 ? -3.676 -1.338 9.879 1.00 0.00 32 LEU A N 8
ATOM 9380 C CA . LEU A 1 32 ? -3.045 -1.044 8.596 1.00 0.00 32 LEU A CA 8
ATOM 9381 C C . LEU A 1 32 ? -2.338 0.307 8.635 1.00 0.00 32 LEU A C 8
ATOM 9382 O O . LEU A 1 32 ? -1.232 0.453 8.116 1.00 0.00 32 LEU A O 8
ATOM 9398 N N . GLU A 1 33 ? -2.984 1.290 9.254 1.00 0.00 33 GLU A N 8
ATOM 9399 C CA . GLU A 1 33 ? -2.415 2.628 9.361 1.00 0.00 33 GLU A CA 8
ATOM 9400 C C . GLU A 1 33 ? -1.199 2.631 10.283 1.00 0.00 33 GLU A C 8
ATOM 9401 O O . GLU A 1 33 ? -0.160 3.205 9.958 1.00 0.00 33 GLU A O 8
ATOM 9413 N N . LYS A 1 34 ? -1.338 1.985 11.436 1.00 0.00 34 LYS A N 8
ATOM 9414 C CA . LYS A 1 34 ? -0.252 1.911 12.407 1.00 0.00 34 LYS A CA 8
ATOM 9415 C C . LYS A 1 34 ? 0.996 1.297 11.782 1.00 0.00 34 LYS A C 8
ATOM 9416 O O . LYS A 1 34 ? 2.109 1.781 11.990 1.00 0.00 34 LYS A O 8
ATOM 9435 N N . ARG A 1 35 ? 0.804 0.229 11.014 1.00 0.00 35 ARG A N 8
ATOM 9436 C CA . ARG A 1 35 ? 1.914 -0.451 10.359 1.00 0.00 35 ARG A CA 8
ATOM 9437 C C . ARG A 1 35 ? 2.440 0.373 9.187 1.00 0.00 35 ARG A C 8
ATOM 9438 O O . ARG A 1 35 ? 3.648 0.559 9.038 1.00 0.00 35 ARG A O 8
ATOM 9459 N N . PHE A 1 36 ? 1.526 0.863 8.357 1.00 0.00 36 PHE A N 8
ATOM 9460 C CA . PHE A 1 36 ? 1.897 1.666 7.198 1.00 0.00 36 PHE A CA 8
ATOM 9461 C C . PHE A 1 36 ? 2.644 2.926 7.625 1.00 0.00 36 PHE A C 8
ATOM 9462 O O . PHE A 1 36 ? 3.452 3.466 6.871 1.00 0.00 36 PHE A O 8
ATOM 9479 N N . GLU A 1 37 ? 2.365 3.388 8.840 1.00 0.00 37 GLU A N 8
ATOM 9480 C CA . GLU A 1 37 ? 3.009 4.586 9.367 1.00 0.00 37 GLU A CA 8
ATOM 9481 C C . GLU A 1 37 ? 4.462 4.304 9.737 1.00 0.00 37 GLU A C 8
ATOM 9482 O O . GLU A 1 37 ? 5.375 4.998 9.290 1.00 0.00 37 GLU A O 8
ATOM 9494 N N . LYS A 1 38 ? 4.669 3.280 10.558 1.00 0.00 38 LYS A N 8
ATOM 9495 C CA . LYS A 1 38 ? 6.010 2.904 10.990 1.00 0.00 38 LYS A CA 8
ATOM 9496 C C . LYS A 1 38 ? 6.840 2.405 9.812 1.00 0.00 38 LYS A C 8
ATOM 9497 O O . LYS A 1 38 ? 7.972 2.844 9.610 1.00 0.00 38 LYS A O 8
ATOM 9516 N N . GLN A 1 39 ? 6.270 1.487 9.038 1.00 0.00 39 GLN A N 8
ATOM 9517 C CA . GLN A 1 39 ? 6.959 0.930 7.880 1.00 0.00 39 GLN A CA 8
ATOM 9518 C C . GLN A 1 39 ? 6.207 1.250 6.593 1.00 0.00 39 GLN A C 8
ATOM 9519 O O . GLN A 1 39 ? 5.182 0.639 6.291 1.00 0.00 39 GLN A O 8
ATOM 9533 N N . LYS A 1 40 ? 6.722 2.214 5.837 1.00 0.00 40 LYS A N 8
ATOM 9534 C CA . LYS A 1 40 ? 6.100 2.616 4.581 1.00 0.00 40 LYS A CA 8
ATOM 9535 C C . LYS A 1 40 ? 5.763 1.399 3.726 1.00 0.00 40 LYS A C 8
ATOM 9536 O O . LYS A 1 40 ? 4.693 1.329 3.122 1.00 0.00 40 LYS A O 8
ATOM 9555 N N . TYR A 1 41 ? 6.683 0.442 3.680 1.00 0.00 41 TYR A N 8
ATOM 9556 C CA . TYR A 1 41 ? 6.484 -0.773 2.898 1.00 0.00 41 TYR A CA 8
ATOM 9557 C C . TYR A 1 41 ? 6.909 -2.006 3.688 1.00 0.00 41 TYR A C 8
ATOM 9558 O O . TYR A 1 41 ? 8.075 -2.150 4.058 1.00 0.00 41 TYR A O 8
ATOM 9576 N N . LEU A 1 42 ? 5.955 -2.894 3.945 1.00 0.00 42 LEU A N 8
ATOM 9577 C CA . LEU A 1 42 ? 6.229 -4.117 4.691 1.00 0.00 42 LEU A CA 8
ATOM 9578 C C . LEU A 1 42 ? 6.937 -5.144 3.813 1.00 0.00 42 LEU A C 8
ATOM 9579 O O . LEU A 1 42 ? 6.662 -5.249 2.618 1.00 0.00 42 LEU A O 8
ATOM 9595 N N . SER A 1 43 ? 7.848 -5.901 4.415 1.00 0.00 43 SER A N 8
ATOM 9596 C CA . SER A 1 43 ? 8.597 -6.919 3.688 1.00 0.00 43 SER A CA 8
ATOM 9597 C C . SER A 1 43 ? 7.678 -8.048 3.233 1.00 0.00 43 SER A C 8
ATOM 9598 O O . SER A 1 43 ? 6.465 -8.000 3.440 1.00 0.00 43 SER A O 8
ATOM 9606 N N . THR A 1 44 ? 8.265 -9.066 2.609 1.00 0.00 44 THR A N 8
ATOM 9607 C CA . THR A 1 44 ? 7.500 -10.207 2.123 1.00 0.00 44 THR A CA 8
ATOM 9608 C C . THR A 1 44 ? 6.761 -10.900 3.262 1.00 0.00 44 THR A C 8
ATOM 9609 O O . THR A 1 44 ? 5.535 -11.014 3.260 1.00 0.00 44 THR A O 8
ATOM 9620 N N . PRO A 1 45 ? 7.521 -11.373 4.260 1.00 0.00 45 PRO A N 8
ATOM 9621 C CA . PRO A 1 45 ? 6.958 -12.062 5.426 1.00 0.00 45 PRO A CA 8
ATOM 9622 C C . PRO A 1 45 ? 6.179 -11.119 6.336 1.00 0.00 45 PRO A C 8
ATOM 9623 O O . PRO A 1 45 ? 5.084 -11.447 6.793 1.00 0.00 45 PRO A O 8
ATOM 9634 N N . ASP A 1 46 ? 6.749 -9.947 6.594 1.00 0.00 46 ASP A N 8
ATOM 9635 C CA . ASP A 1 46 ? 6.106 -8.956 7.448 1.00 0.00 46 ASP A CA 8
ATOM 9636 C C . ASP A 1 46 ? 4.631 -8.802 7.088 1.00 0.00 46 ASP A C 8
ATOM 9637 O O . ASP A 1 46 ? 3.751 -9.087 7.900 1.00 0.00 46 ASP A O 8
ATOM 9646 N N . ARG A 1 47 ? 4.370 -8.349 5.866 1.00 0.00 47 ARG A N 8
ATOM 9647 C CA . ARG A 1 47 ? 3.002 -8.156 5.399 1.00 0.00 47 ARG A CA 8
ATOM 9648 C C . ARG A 1 47 ? 2.113 -9.321 5.823 1.00 0.00 47 ARG A C 8
ATOM 9649 O O . ARG A 1 47 ? 0.980 -9.123 6.263 1.00 0.00 47 ARG A O 8
ATOM 9670 N N . ILE A 1 48 ? 2.634 -10.536 5.687 1.00 0.00 48 ILE A N 8
ATOM 9671 C CA . ILE A 1 48 ? 1.888 -11.732 6.056 1.00 0.00 48 ILE A CA 8
ATOM 9672 C C . ILE A 1 48 ? 1.540 -11.727 7.541 1.00 0.00 48 ILE A C 8
ATOM 9673 O O . ILE A 1 48 ? 0.367 -11.704 7.914 1.00 0.00 48 ILE A O 8
ATOM 9689 N N . ASP A 1 49 ? 2.567 -11.747 8.383 1.00 0.00 49 ASP A N 8
ATOM 9690 C CA . ASP A 1 49 ? 2.370 -11.742 9.828 1.00 0.00 49 ASP A CA 8
ATOM 9691 C C . ASP A 1 49 ? 1.243 -10.791 10.220 1.00 0.00 49 ASP A C 8
ATOM 9692 O O . ASP A 1 49 ? 0.405 -11.118 11.062 1.00 0.00 49 ASP A O 8
ATOM 9701 N N . LEU A 1 50 ? 1.229 -9.614 9.605 1.00 0.00 50 LEU A N 8
ATOM 9702 C CA . LEU A 1 50 ? 0.206 -8.614 9.890 1.00 0.00 50 LEU A CA 8
ATOM 9703 C C . LEU A 1 50 ? -1.162 -9.082 9.405 1.00 0.00 50 LEU A C 8
ATOM 9704 O O . LEU A 1 50 ? -2.071 -9.311 10.203 1.00 0.00 50 LEU A O 8
ATOM 9720 N N . ALA A 1 51 ? -1.302 -9.226 8.091 1.00 0.00 51 ALA A N 8
ATOM 9721 C CA . ALA A 1 51 ? -2.557 -9.671 7.500 1.00 0.00 51 ALA A CA 8
ATOM 9722 C C . ALA A 1 51 ? -3.218 -10.744 8.358 1.00 0.00 51 ALA A C 8
ATOM 9723 O O . ALA A 1 51 ? -4.441 -10.877 8.367 1.00 0.00 51 ALA A O 8
ATOM 9730 N N . GLU A 1 52 ? -2.401 -11.506 9.078 1.00 0.00 52 GLU A N 8
ATOM 9731 C CA . GLU A 1 52 ? -2.908 -12.569 9.939 1.00 0.00 52 GLU A CA 8
ATOM 9732 C C . GLU A 1 52 ? -3.394 -12.004 11.271 1.00 0.00 52 GLU A C 8
ATOM 9733 O O . GLU A 1 52 ? -4.441 -12.402 11.780 1.00 0.00 52 GLU A O 8
ATOM 9745 N N . SER A 1 53 ? -2.624 -11.076 11.829 1.00 0.00 53 SER A N 8
ATOM 9746 C CA . SER A 1 53 ? -2.973 -10.459 13.104 1.00 0.00 53 SER A CA 8
ATOM 9747 C C . SER A 1 53 ? -4.364 -9.835 13.043 1.00 0.00 53 SER A C 8
ATOM 9748 O O . SER A 1 53 ? -5.205 -10.078 13.910 1.00 0.00 53 SER A O 8
ATOM 9756 N N . LEU A 1 54 ? -4.599 -9.029 12.014 1.00 0.00 54 LEU A N 8
ATOM 9757 C CA . LEU A 1 54 ? -5.887 -8.368 11.838 1.00 0.00 54 LEU A CA 8
ATOM 9758 C C . LEU A 1 54 ? -6.885 -9.295 11.149 1.00 0.00 54 LEU A C 8
ATOM 9759 O O . LEU A 1 54 ? -8.096 -9.137 11.294 1.00 0.00 54 LEU A O 8
ATOM 9775 N N . GLY A 1 55 ? -6.366 -10.264 10.401 1.00 0.00 55 GLY A N 8
ATOM 9776 C CA . GLY A 1 55 ? -7.225 -11.203 9.703 1.00 0.00 55 GLY A CA 8
ATOM 9777 C C . GLY A 1 55 ? -7.335 -10.897 8.223 1.00 0.00 55 GLY A C 8
ATOM 9778 O O . GLY A 1 55 ? -7.972 -11.639 7.474 1.00 0.00 55 GLY A O 8
ATOM 9782 N N . LEU A 1 56 ? -6.716 -9.801 7.799 1.00 0.00 56 LEU A N 8
ATOM 9783 C CA . LEU A 1 56 ? -6.749 -9.398 6.397 1.00 0.00 56 LEU A CA 8
ATOM 9784 C C . LEU A 1 56 ? -5.832 -10.279 5.555 1.00 0.00 56 LEU A C 8
ATOM 9785 O O . LEU A 1 56 ? -5.125 -11.139 6.082 1.00 0.00 56 LEU A O 8
ATOM 9801 N N . SER A 1 57 ? -5.846 -10.057 4.245 1.00 0.00 57 SER A N 8
ATOM 9802 C CA . SER A 1 57 ? -5.017 -10.832 3.329 1.00 0.00 57 SER A CA 8
ATOM 9803 C C . SER A 1 57 ? -3.828 -10.009 2.844 1.00 0.00 57 SER A C 8
ATOM 9804 O O . SER A 1 57 ? -3.799 -8.789 3.002 1.00 0.00 57 SER A O 8
ATOM 9812 N N . GLN A 1 58 ? -2.850 -10.686 2.251 1.00 0.00 58 GLN A N 8
ATOM 9813 C CA . GLN A 1 58 ? -1.658 -10.017 1.743 1.00 0.00 58 GLN A CA 8
ATOM 9814 C C . GLN A 1 58 ? -2.031 -8.895 0.781 1.00 0.00 58 GLN A C 8
ATOM 9815 O O . GLN A 1 58 ? -1.385 -7.847 0.752 1.00 0.00 58 GLN A O 8
ATOM 9829 N N . LEU A 1 59 ? -3.077 -9.121 -0.006 1.00 0.00 59 LEU A N 8
ATOM 9830 C CA . LEU A 1 59 ? -3.538 -8.129 -0.971 1.00 0.00 59 LEU A CA 8
ATOM 9831 C C . LEU A 1 59 ? -3.866 -6.809 -0.281 1.00 0.00 59 LEU A C 8
ATOM 9832 O O . LEU A 1 59 ? -3.266 -5.777 -0.579 1.00 0.00 59 LEU A O 8
ATOM 9848 N N . GLN A 1 60 ? -4.820 -6.852 0.644 1.00 0.00 60 GLN A N 8
ATOM 9849 C CA . GLN A 1 60 ? -5.225 -5.659 1.378 1.00 0.00 60 GLN A CA 8
ATOM 9850 C C . GLN A 1 60 ? -4.035 -4.737 1.620 1.00 0.00 60 GLN A C 8
ATOM 9851 O O . GLN A 1 60 ? -3.989 -3.617 1.111 1.00 0.00 60 GLN A O 8
ATOM 9865 N N . VAL A 1 61 ? -3.071 -5.216 2.401 1.00 0.00 61 VAL A N 8
ATOM 9866 C CA . VAL A 1 61 ? -1.879 -4.436 2.711 1.00 0.00 61 VAL A CA 8
ATOM 9867 C C . VAL A 1 61 ? -1.198 -3.945 1.438 1.00 0.00 61 VAL A C 8
ATOM 9868 O O . VAL A 1 61 ? -0.993 -2.745 1.253 1.00 0.00 61 VAL A O 8
ATOM 9881 N N . LYS A 1 62 ? -0.849 -4.881 0.562 1.00 0.00 62 LYS A N 8
ATOM 9882 C CA . LYS A 1 62 ? -0.192 -4.546 -0.695 1.00 0.00 62 LYS A CA 8
ATOM 9883 C C . LYS A 1 62 ? -0.906 -3.391 -1.391 1.00 0.00 62 LYS A C 8
ATOM 9884 O O . LYS A 1 62 ? -0.342 -2.309 -1.558 1.00 0.00 62 LYS A O 8
ATOM 9903 N N . THR A 1 63 ? -2.150 -3.628 -1.795 1.00 0.00 63 THR A N 8
ATOM 9904 C CA . THR A 1 63 ? -2.941 -2.609 -2.473 1.00 0.00 63 THR A CA 8
ATOM 9905 C C . THR A 1 63 ? -3.142 -1.388 -1.583 1.00 0.00 63 THR A C 8
ATOM 9906 O O . THR A 1 63 ? -2.678 -0.293 -1.901 1.00 0.00 63 THR A O 8
ATOM 9917 N N . TRP A 1 64 ? -3.835 -1.583 -0.467 1.00 0.00 64 TRP A N 8
ATOM 9918 C CA . TRP A 1 64 ? -4.097 -0.496 0.470 1.00 0.00 64 TRP A CA 8
ATOM 9919 C C . TRP A 1 64 ? -2.891 0.430 0.581 1.00 0.00 64 TRP A C 8
ATOM 9920 O O . TRP A 1 64 ? -3.023 1.651 0.494 1.00 0.00 64 TRP A O 8
ATOM 9941 N N . TYR A 1 65 ? -1.715 -0.158 0.771 1.00 0.00 65 TYR A N 8
ATOM 9942 C CA . TYR A 1 65 ? -0.485 0.616 0.895 1.00 0.00 65 TYR A CA 8
ATOM 9943 C C . TYR A 1 65 ? -0.257 1.479 -0.342 1.00 0.00 65 TYR A C 8
ATOM 9944 O O . TYR A 1 65 ? -0.131 2.699 -0.246 1.00 0.00 65 TYR A O 8
ATOM 9962 N N . GLN A 1 66 ? -0.205 0.834 -1.503 1.00 0.00 66 GLN A N 8
ATOM 9963 C CA . GLN A 1 66 ? 0.009 1.542 -2.760 1.00 0.00 66 GLN A CA 8
ATOM 9964 C C . GLN A 1 66 ? -0.901 2.763 -2.858 1.00 0.00 66 GLN A C 8
ATOM 9965 O O . GLN A 1 66 ? -0.431 3.886 -3.031 1.00 0.00 66 GLN A O 8
ATOM 9979 N N . ASN A 1 67 ? -2.205 2.533 -2.748 1.00 0.00 67 ASN A N 8
ATOM 9980 C CA . ASN A 1 67 ? -3.181 3.614 -2.826 1.00 0.00 67 ASN A CA 8
ATOM 9981 C C . ASN A 1 67 ? -2.867 4.704 -1.806 1.00 0.00 67 ASN A C 8
ATOM 9982 O O . ASN A 1 67 ? -3.326 5.839 -1.934 1.00 0.00 67 ASN A O 8
ATOM 9993 N N . ARG A 1 68 ? -2.082 4.351 -0.793 1.00 0.00 68 ARG A N 8
ATOM 9994 C CA . ARG A 1 68 ? -1.707 5.298 0.250 1.00 0.00 68 ARG A CA 8
ATOM 9995 C C . ARG A 1 68 ? -0.368 5.956 -0.069 1.00 0.00 68 ARG A C 8
ATOM 9996 O O . ARG A 1 68 ? -0.103 7.083 0.350 1.00 0.00 68 ARG A O 8
ATOM 10017 N N . ARG A 1 69 ? 0.473 5.244 -0.812 1.00 0.00 69 ARG A N 8
ATOM 10018 C CA . ARG A 1 69 ? 1.786 5.757 -1.185 1.00 0.00 69 ARG A CA 8
ATOM 10019 C C . ARG A 1 69 ? 1.674 6.745 -2.343 1.00 0.00 69 ARG A C 8
ATOM 10020 O O . ARG A 1 69 ? 2.548 7.589 -2.537 1.00 0.00 69 ARG A O 8
ATOM 10041 N N . MET A 1 70 ? 0.593 6.632 -3.108 1.00 0.00 70 MET A N 8
ATOM 10042 C CA . MET A 1 70 ? 0.368 7.516 -4.246 1.00 0.00 70 MET A CA 8
ATOM 10043 C C . MET A 1 70 ? 0.015 8.924 -3.779 1.00 0.00 70 MET A C 8
ATOM 10044 O O . MET A 1 70 ? 0.548 9.910 -4.287 1.00 0.00 70 MET A O 8
ATOM 10058 N N . LYS A 1 71 ? -0.888 9.012 -2.807 1.00 0.00 71 LYS A N 8
ATOM 10059 C CA . LYS A 1 71 ? -1.312 10.299 -2.270 1.00 0.00 71 LYS A CA 8
ATOM 10060 C C . LYS A 1 71 ? -0.291 10.836 -1.273 1.00 0.00 71 LYS A C 8
ATOM 10061 O O . LYS A 1 71 ? -0.223 12.040 -1.027 1.00 0.00 71 LYS A O 8
ATOM 10080 N N . TRP A 1 72 ? 0.503 9.936 -0.704 1.00 0.00 72 TRP A N 8
ATOM 10081 C CA . TRP A 1 72 ? 1.522 10.320 0.266 1.00 0.00 72 TRP A CA 8
ATOM 10082 C C . TRP A 1 72 ? 2.716 10.968 -0.427 1.00 0.00 72 TRP A C 8
ATOM 10083 O O . TRP A 1 72 ? 3.266 11.957 0.058 1.00 0.00 72 TRP A O 8
ATOM 10104 N N . LYS A 1 73 ? 3.111 10.407 -1.564 1.00 0.00 73 LYS A N 8
ATOM 10105 C CA . LYS A 1 73 ? 4.238 10.931 -2.326 1.00 0.00 73 LYS A CA 8
ATOM 10106 C C . LYS A 1 73 ? 4.004 12.389 -2.711 1.00 0.00 73 LYS A C 8
ATOM 10107 O O . LYS A 1 73 ? 2.986 12.980 -2.353 1.00 0.00 73 LYS A O 8
ATOM 10126 N N . LYS A 1 74 ? 4.953 12.962 -3.443 1.00 0.00 74 LYS A N 8
ATOM 10127 C CA . LYS A 1 74 ? 4.850 14.349 -3.880 1.00 0.00 74 LYS A CA 8
ATOM 10128 C C . LYS A 1 74 ? 4.536 14.429 -5.370 1.00 0.00 74 LYS A C 8
ATOM 10129 O O . LYS A 1 74 ? 5.246 13.854 -6.195 1.00 0.00 74 LYS A O 8
ATOM 10148 N N . SER A 1 75 ? 3.468 15.145 -5.708 1.00 0.00 75 SER A N 8
ATOM 10149 C CA . SER A 1 75 ? 3.059 15.297 -7.100 1.00 0.00 75 SER A CA 8
ATOM 10150 C C . SER A 1 75 ? 2.302 16.606 -7.303 1.00 0.00 75 SER A C 8
ATOM 10151 O O . SER A 1 75 ? 1.227 16.808 -6.740 1.00 0.00 75 SER A O 8
ATOM 10159 N N . GLY A 1 76 ? 2.872 17.493 -8.113 1.00 0.00 76 GLY A N 8
ATOM 10160 C CA . GLY A 1 76 ? 2.238 18.772 -8.376 1.00 0.00 76 GLY A CA 8
ATOM 10161 C C . GLY A 1 76 ? 3.242 19.861 -8.700 1.00 0.00 76 GLY A C 8
ATOM 10162 O O . GLY A 1 76 ? 4.358 19.880 -8.181 1.00 0.00 76 GLY A O 8
ATOM 10166 N N . PRO A 1 77 ? 2.846 20.793 -9.579 1.00 0.00 77 PRO A N 8
ATOM 10167 C CA . PRO A 1 77 ? 3.705 21.907 -9.992 1.00 0.00 77 PRO A CA 8
ATOM 10168 C C . PRO A 1 77 ? 3.924 22.917 -8.870 1.00 0.00 77 PRO A C 8
ATOM 10169 O O . PRO A 1 77 ? 4.697 23.864 -9.017 1.00 0.00 77 PRO A O 8
ATOM 10180 N N . SER A 1 78 ? 3.240 22.708 -7.750 1.00 0.00 78 SER A N 8
ATOM 10181 C CA . SER A 1 78 ? 3.358 23.602 -6.604 1.00 0.00 78 SER A CA 8
ATOM 10182 C C . SER A 1 78 ? 4.786 23.613 -6.068 1.00 0.00 78 SER A C 8
ATOM 10183 O O . SER A 1 78 ? 5.303 22.587 -5.627 1.00 0.00 78 SER A O 8
ATOM 10191 N N . SER A 1 79 ? 5.418 24.782 -6.111 1.00 0.00 79 SER A N 8
ATOM 10192 C CA . SER A 1 79 ? 6.788 24.928 -5.633 1.00 0.00 79 SER A CA 8
ATOM 10193 C C . SER A 1 79 ? 7.161 26.400 -5.492 1.00 0.00 79 SER A C 8
ATOM 10194 O O . SER A 1 79 ? 6.880 27.211 -6.374 1.00 0.00 79 SER A O 8
ATOM 10202 N N . GLY A 1 80 ? 7.796 26.739 -4.375 1.00 0.00 80 GLY A N 8
ATOM 10203 C CA . GLY A 1 80 ? 8.197 28.114 -4.137 1.00 0.00 80 GLY A CA 8
ATOM 10204 C C . GLY A 1 80 ? 8.639 28.816 -5.405 1.00 0.00 80 GLY A C 8
ATOM 10205 O O . GLY A 1 80 ? 9.720 28.546 -5.928 1.00 0.00 80 GLY A O 8
ATOM 10209 N N . GLY A 1 1 ? -49.178 22.907 -2.346 1.00 0.00 1 GLY A N 9
ATOM 10210 C CA . GLY A 1 1 ? -48.625 24.247 -2.417 1.00 0.00 1 GLY A CA 9
ATOM 10211 C C . GLY A 1 1 ? -48.201 24.772 -1.060 1.00 0.00 1 GLY A C 9
ATOM 10212 O O . GLY A 1 1 ? -48.960 24.702 -0.094 1.00 0.00 1 GLY A O 9
ATOM 10216 N N . SER A 1 2 ? -46.983 25.299 -0.986 1.00 0.00 2 SER A N 9
ATOM 10217 C CA . SER A 1 2 ? -46.456 25.834 0.264 1.00 0.00 2 SER A CA 9
ATOM 10218 C C . SER A 1 2 ? -45.104 26.505 0.041 1.00 0.00 2 SER A C 9
ATOM 10219 O O . SER A 1 2 ? -44.576 26.509 -1.071 1.00 0.00 2 SER A O 9
ATOM 10227 N N . SER A 1 3 ? -44.549 27.072 1.108 1.00 0.00 3 SER A N 9
ATOM 10228 C CA . SER A 1 3 ? -43.260 27.750 1.029 1.00 0.00 3 SER A CA 9
ATOM 10229 C C . SER A 1 3 ? -42.392 27.409 2.237 1.00 0.00 3 SER A C 9
ATOM 10230 O O . SER A 1 3 ? -42.850 26.772 3.184 1.00 0.00 3 SER A O 9
ATOM 10238 N N . GLY A 1 4 ? -41.135 27.840 2.194 1.00 0.00 4 GLY A N 9
ATOM 10239 C CA . GLY A 1 4 ? -40.222 27.571 3.290 1.00 0.00 4 GLY A CA 9
ATOM 10240 C C . GLY A 1 4 ? -38.854 28.185 3.068 1.00 0.00 4 GLY A C 9
ATOM 10241 O O . GLY A 1 4 ? -38.579 28.737 2.003 1.00 0.00 4 GLY A O 9
ATOM 10245 N N . SER A 1 5 ? -37.994 28.092 4.078 1.00 0.00 5 SER A N 9
ATOM 10246 C CA . SER A 1 5 ? -36.649 28.648 3.990 1.00 0.00 5 SER A CA 9
ATOM 10247 C C . SER A 1 5 ? -35.619 27.667 4.541 1.00 0.00 5 SER A C 9
ATOM 10248 O O . SER A 1 5 ? -35.966 26.582 5.008 1.00 0.00 5 SER A O 9
ATOM 10256 N N . SER A 1 6 ? -34.349 28.056 4.482 1.00 0.00 6 SER A N 9
ATOM 10257 C CA . SER A 1 6 ? -33.267 27.210 4.971 1.00 0.00 6 SER A CA 9
ATOM 10258 C C . SER A 1 6 ? -31.953 27.984 5.022 1.00 0.00 6 SER A C 9
ATOM 10259 O O . SER A 1 6 ? -31.869 29.118 4.551 1.00 0.00 6 SER A O 9
ATOM 10267 N N . GLY A 1 7 ? -30.929 27.363 5.598 1.00 0.00 7 GLY A N 9
ATOM 10268 C CA . GLY A 1 7 ? -29.633 28.007 5.701 1.00 0.00 7 GLY A CA 9
ATOM 10269 C C . GLY A 1 7 ? -28.516 27.159 5.124 1.00 0.00 7 GLY A C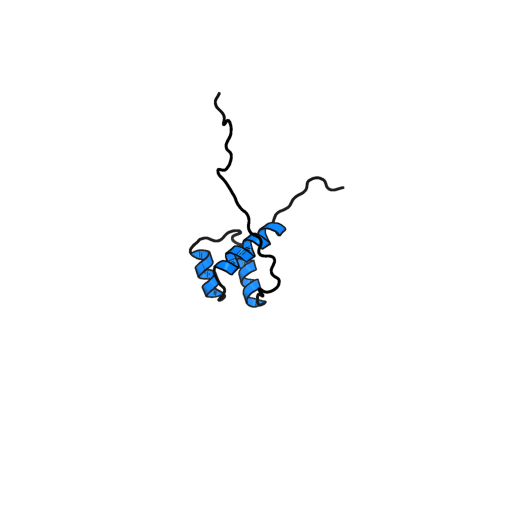 9
ATOM 10270 O O . GLY A 1 7 ? -28.696 26.493 4.105 1.00 0.00 7 GLY A O 9
ATOM 10274 N N . GLY A 1 8 ? -27.358 27.186 5.775 1.00 0.00 8 GLY A N 9
ATOM 10275 C CA . GLY A 1 8 ? -26.224 26.411 5.305 1.00 0.00 8 GLY A CA 9
ATOM 10276 C C . GLY A 1 8 ? -25.254 26.068 6.417 1.00 0.00 8 GLY A C 9
ATOM 10277 O O . GLY A 1 8 ? -25.485 26.408 7.577 1.00 0.00 8 GLY A O 9
ATOM 10281 N N . GLU A 1 9 ? -24.165 25.392 6.064 1.00 0.00 9 GLU A N 9
ATOM 10282 C CA . GLU A 1 9 ? -23.159 25.000 7.044 1.00 0.00 9 GLU A CA 9
ATOM 10283 C C . GLU A 1 9 ? -21.883 24.526 6.353 1.00 0.00 9 GLU A C 9
ATOM 10284 O O . GLU A 1 9 ? -21.918 23.893 5.297 1.00 0.00 9 GLU A O 9
ATOM 10296 N N . PRO A 1 10 ? -20.730 24.838 6.962 1.00 0.00 10 PRO A N 9
ATOM 10297 C CA . PRO A 1 10 ? -19.421 24.453 6.424 1.00 0.00 10 PRO A CA 9
ATOM 10298 C C . PRO A 1 10 ? -19.176 22.951 6.515 1.00 0.00 10 PRO A C 9
ATOM 10299 O O . PRO A 1 10 ? -19.953 22.221 7.129 1.00 0.00 10 PRO A O 9
ATOM 10310 N N . GLY A 1 11 ? -18.090 22.495 5.898 1.00 0.00 11 GLY A N 9
ATOM 10311 C CA . GLY A 1 11 ? -17.762 21.082 5.922 1.00 0.00 11 GLY A CA 9
ATOM 10312 C C . GLY A 1 11 ? -16.466 20.775 5.197 1.00 0.00 11 GLY A C 9
ATOM 10313 O O . GLY A 1 11 ? -15.551 21.598 5.169 1.00 0.00 11 GLY A O 9
ATOM 10317 N N . THR A 1 12 ? -16.387 19.585 4.609 1.00 0.00 12 THR A N 9
ATOM 10318 C CA . THR A 1 12 ? -15.193 19.170 3.882 1.00 0.00 12 THR A CA 9
ATOM 10319 C C . THR A 1 12 ? -15.553 18.586 2.521 1.00 0.00 12 THR A C 9
ATOM 10320 O O . THR A 1 12 ? -16.231 17.562 2.432 1.00 0.00 12 THR A O 9
ATOM 10331 N N . LYS A 1 13 ? -15.095 19.244 1.461 1.00 0.00 13 LYS A N 9
ATOM 10332 C CA . LYS A 1 13 ? -15.367 18.790 0.102 1.00 0.00 13 LYS A CA 9
ATOM 10333 C C . LYS A 1 13 ? -14.588 17.516 -0.212 1.00 0.00 13 LYS A C 9
ATOM 10334 O O . LYS A 1 13 ? -13.500 17.568 -0.783 1.00 0.00 13 LYS A O 9
ATOM 10353 N N . ALA A 1 14 ? -15.154 16.374 0.165 1.00 0.00 14 ALA A N 9
ATOM 10354 C CA . ALA A 1 14 ? -14.514 15.087 -0.080 1.00 0.00 14 ALA A CA 9
ATOM 10355 C C . ALA A 1 14 ? -14.729 14.632 -1.519 1.00 0.00 14 ALA A C 9
ATOM 10356 O O . ALA A 1 14 ? -13.778 14.298 -2.225 1.00 0.00 14 ALA A O 9
ATOM 10363 N N . LYS A 1 15 ? -15.987 14.621 -1.950 1.00 0.00 15 LYS A N 9
ATOM 10364 C CA . LYS A 1 15 ? -16.328 14.207 -3.305 1.00 0.00 15 LYS A CA 9
ATOM 10365 C C . LYS A 1 15 ? -15.497 13.001 -3.732 1.00 0.00 15 LYS A C 9
ATOM 10366 O O . LYS A 1 15 ? -15.043 12.919 -4.873 1.00 0.00 15 LYS A O 9
ATOM 10385 N N . LYS A 1 16 ? -15.303 12.066 -2.808 1.00 0.00 16 LYS A N 9
ATOM 10386 C CA . LYS A 1 16 ? -14.529 10.862 -3.089 1.00 0.00 16 LYS A CA 9
ATOM 10387 C C . LYS A 1 16 ? -15.310 9.611 -2.700 1.00 0.00 16 LYS A C 9
ATOM 10388 O O . LYS A 1 16 ? -15.040 8.994 -1.670 1.00 0.00 16 LYS A O 9
ATOM 10407 N N . GLY A 1 17 ? -16.279 9.241 -3.532 1.00 0.00 17 GLY A N 9
ATOM 10408 C CA . GLY A 1 17 ? -17.082 8.064 -3.258 1.00 0.00 17 GLY A CA 9
ATOM 10409 C C . GLY A 1 17 ? -18.566 8.372 -3.211 1.00 0.00 17 GLY A C 9
ATOM 10410 O O . GLY A 1 17 ? -18.976 9.400 -2.672 1.00 0.00 17 GLY A O 9
ATOM 10414 N N . ARG A 1 18 ? -19.372 7.482 -3.779 1.00 0.00 18 ARG A N 9
ATOM 10415 C CA . ARG A 1 18 ? -20.818 7.666 -3.803 1.00 0.00 18 ARG A CA 9
ATOM 10416 C C . ARG A 1 18 ? -21.501 6.733 -2.807 1.00 0.00 18 ARG A C 9
ATOM 10417 O O . ARG A 1 18 ? -22.377 7.151 -2.049 1.00 0.00 18 ARG A O 9
ATOM 10438 N N . ARG A 1 19 ? -21.095 5.467 -2.816 1.00 0.00 19 ARG A N 9
ATOM 10439 C CA . ARG A 1 19 ? -21.669 4.475 -1.915 1.00 0.00 19 ARG A CA 9
ATOM 10440 C C . ARG A 1 19 ? -20.620 3.959 -0.935 1.00 0.00 19 ARG A C 9
ATOM 10441 O O . ARG A 1 19 ? -20.766 4.103 0.279 1.00 0.00 19 ARG A O 9
ATOM 10462 N N . SER A 1 20 ? -19.563 3.356 -1.470 1.00 0.00 20 SER A N 9
ATOM 10463 C CA . SER A 1 20 ? -18.491 2.815 -0.642 1.00 0.00 20 SER A CA 9
ATOM 10464 C C . SER A 1 20 ? -17.347 2.296 -1.507 1.00 0.00 20 SER A C 9
ATOM 10465 O O . SER A 1 20 ? -17.550 1.462 -2.390 1.00 0.00 20 SER A O 9
ATOM 10473 N N . ARG A 1 21 ? -16.143 2.795 -1.246 1.00 0.00 21 ARG A N 9
ATOM 10474 C CA . ARG A 1 21 ? -14.965 2.383 -2.000 1.00 0.00 21 ARG A CA 9
ATOM 10475 C C . ARG A 1 21 ? -14.112 1.412 -1.189 1.00 0.00 21 ARG A C 9
ATOM 10476 O O . ARG A 1 21 ? -13.633 0.404 -1.709 1.00 0.00 21 ARG A O 9
ATOM 10497 N N . THR A 1 22 ? -13.924 1.724 0.090 1.00 0.00 22 THR A N 9
ATOM 10498 C CA . THR A 1 22 ? -13.128 0.881 0.973 1.00 0.00 22 THR A CA 9
ATOM 10499 C C . THR A 1 22 ? -14.017 -0.009 1.833 1.00 0.00 22 THR A C 9
ATOM 10500 O O . THR A 1 22 ? -15.126 0.376 2.203 1.00 0.00 22 THR A O 9
ATOM 10511 N N . VAL A 1 23 ? -13.524 -1.203 2.148 1.00 0.00 23 VAL A N 9
ATOM 10512 C CA . VAL A 1 23 ? -14.273 -2.148 2.967 1.00 0.00 23 VAL A CA 9
ATOM 10513 C C . VAL A 1 23 ? -13.468 -2.577 4.188 1.00 0.00 23 VAL A C 9
ATOM 10514 O O . VAL A 1 23 ? -13.518 -3.735 4.603 1.00 0.00 23 VAL A O 9
ATOM 10527 N N . PHE A 1 24 ? -12.724 -1.636 4.760 1.00 0.00 24 PHE A N 9
ATOM 10528 C CA . PHE A 1 24 ? -11.906 -1.916 5.934 1.00 0.00 24 PHE A CA 9
ATOM 10529 C C . PHE A 1 24 ? -12.540 -1.327 7.192 1.00 0.00 24 PHE A C 9
ATOM 10530 O O . PHE A 1 24 ? -12.968 -0.173 7.203 1.00 0.00 24 PHE A O 9
ATOM 10547 N N . THR A 1 25 ? -12.596 -2.130 8.250 1.00 0.00 25 THR A N 9
ATOM 10548 C CA . THR A 1 25 ? -13.178 -1.690 9.512 1.00 0.00 25 THR A CA 9
ATOM 10549 C C . THR A 1 25 ? -12.170 -0.897 10.336 1.00 0.00 25 THR A C 9
ATOM 10550 O O . THR A 1 25 ? -10.969 -0.939 10.071 1.00 0.00 25 THR A O 9
ATOM 10561 N N . GLU A 1 26 ? -12.667 -0.174 11.335 1.00 0.00 26 GLU A N 9
ATOM 10562 C CA . GLU A 1 26 ? -11.808 0.629 12.197 1.00 0.00 26 GLU A CA 9
ATOM 10563 C C . GLU A 1 26 ? -10.632 -0.194 12.712 1.00 0.00 26 GLU A C 9
ATOM 10564 O O . GLU A 1 26 ? -9.499 0.287 12.767 1.00 0.00 26 GLU A O 9
ATOM 10576 N N . LEU A 1 27 ? -10.908 -1.438 13.089 1.00 0.00 27 LEU A N 9
ATOM 10577 C CA . LEU A 1 27 ? -9.873 -2.330 13.601 1.00 0.00 27 LEU A CA 9
ATOM 10578 C C . LEU A 1 27 ? -8.796 -2.575 12.549 1.00 0.00 27 LEU A C 9
ATOM 10579 O O . LEU A 1 27 ? -7.614 -2.335 12.791 1.00 0.00 27 LEU A O 9
ATOM 10595 N N . GLN A 1 28 ? -9.215 -3.052 11.381 1.00 0.00 28 GLN A N 9
ATOM 10596 C CA . GLN A 1 28 ? -8.285 -3.327 10.292 1.00 0.00 28 GLN A CA 9
ATOM 10597 C C . GLN A 1 28 ? -7.461 -2.090 9.953 1.00 0.00 28 GLN A C 9
ATOM 10598 O O . GLN A 1 28 ? -6.230 -2.137 9.933 1.00 0.00 28 GLN A O 9
ATOM 10612 N N . LEU A 1 29 ? -8.147 -0.983 9.687 1.00 0.00 29 LEU A N 9
ATOM 10613 C CA . LEU A 1 29 ? -7.478 0.268 9.349 1.00 0.00 29 LEU A CA 9
ATOM 10614 C C . LEU A 1 29 ? -6.558 0.717 10.479 1.00 0.00 29 LEU A C 9
ATOM 10615 O O . LEU A 1 29 ? -5.455 1.208 10.238 1.00 0.00 29 LEU A O 9
ATOM 10631 N N . MET A 1 30 ? -7.018 0.544 11.714 1.00 0.00 30 MET A N 9
ATOM 10632 C CA . MET A 1 30 ? -6.235 0.929 12.882 1.00 0.00 30 MET A CA 9
ATOM 10633 C C . MET A 1 30 ? -4.811 0.389 12.784 1.00 0.00 30 MET A C 9
ATOM 10634 O O . MET A 1 30 ? -3.851 1.080 13.122 1.00 0.00 30 MET A O 9
ATOM 10648 N N . GLY A 1 31 ? -4.683 -0.850 12.318 1.00 0.00 31 GLY A N 9
ATOM 10649 C CA . GLY A 1 31 ? -3.373 -1.460 12.184 1.00 0.00 31 GLY A CA 9
ATOM 10650 C C . GLY A 1 31 ? -2.681 -1.069 10.894 1.00 0.00 31 GLY A C 9
ATOM 10651 O O . GLY A 1 31 ? -1.514 -0.673 10.902 1.00 0.00 31 GLY A O 9
ATOM 10655 N N . LEU A 1 32 ? -3.398 -1.180 9.782 1.00 0.00 32 LEU A N 9
ATOM 10656 C CA . LEU A 1 32 ? -2.845 -0.837 8.476 1.00 0.00 32 LEU A CA 9
ATOM 10657 C C . LEU A 1 32 ? -2.157 0.524 8.518 1.00 0.00 32 LEU A C 9
ATOM 10658 O O . LEU A 1 32 ? -1.062 0.692 7.983 1.00 0.00 32 LEU A O 9
ATOM 10674 N N . GLU A 1 33 ? -2.807 1.491 9.157 1.00 0.00 33 GLU A N 9
ATOM 10675 C CA . GLU A 1 33 ? -2.257 2.837 9.269 1.00 0.00 33 GLU A CA 9
ATOM 10676 C C . GLU A 1 33 ? -1.014 2.844 10.154 1.00 0.00 33 GLU A C 9
ATOM 10677 O O . GLU A 1 33 ? -0.021 3.504 9.846 1.00 0.00 33 GLU A O 9
ATOM 10689 N N . LYS A 1 34 ? -1.076 2.106 11.257 1.00 0.00 34 LYS A N 9
ATOM 10690 C CA . LYS A 1 34 ? 0.043 2.025 12.188 1.00 0.00 34 LYS A CA 9
ATOM 10691 C C . LYS A 1 34 ? 1.278 1.445 11.506 1.00 0.00 34 LYS A C 9
ATOM 10692 O O . LYS A 1 34 ? 2.332 2.080 11.466 1.00 0.00 34 LYS A O 9
ATOM 10711 N N . ARG A 1 35 ? 1.140 0.237 10.969 1.00 0.00 35 ARG A N 9
ATOM 10712 C CA . ARG A 1 35 ? 2.245 -0.427 10.288 1.00 0.00 35 ARG A CA 9
ATOM 10713 C C . ARG A 1 35 ? 2.737 0.407 9.109 1.00 0.00 35 ARG A C 9
ATOM 10714 O O . ARG A 1 35 ? 3.870 0.889 9.105 1.00 0.00 35 ARG A O 9
ATOM 10735 N N . PHE A 1 36 ? 1.877 0.574 8.109 1.00 0.00 36 PHE A N 9
ATOM 10736 C CA . PHE A 1 36 ? 2.225 1.348 6.923 1.00 0.00 36 PHE A CA 9
ATOM 10737 C C . PHE A 1 36 ? 3.086 2.552 7.293 1.00 0.00 36 PHE A C 9
ATOM 10738 O O . PHE A 1 36 ? 4.189 2.721 6.775 1.00 0.00 36 PHE A O 9
ATOM 10755 N N . GLU A 1 37 ? 2.572 3.386 8.192 1.00 0.00 37 GLU A N 9
ATOM 10756 C CA . GLU A 1 37 ? 3.294 4.575 8.630 1.00 0.00 37 GLU A CA 9
ATOM 10757 C C . GLU A 1 37 ? 4.701 4.216 9.099 1.00 0.00 37 GLU A C 9
ATOM 10758 O O . GLU A 1 37 ? 5.689 4.771 8.617 1.00 0.00 37 GLU A O 9
ATOM 10770 N N . LYS A 1 38 ? 4.784 3.284 10.042 1.00 0.00 38 LYS A N 9
ATOM 10771 C CA . LYS A 1 38 ? 6.068 2.849 10.577 1.00 0.00 38 LYS A CA 9
ATOM 10772 C C . LYS A 1 38 ? 6.975 2.334 9.464 1.00 0.00 38 LYS A C 9
ATOM 10773 O O . LYS A 1 38 ? 8.193 2.504 9.515 1.00 0.00 38 LYS A O 9
ATOM 10792 N N . GLN A 1 39 ? 6.373 1.706 8.459 1.00 0.00 39 GLN A N 9
ATOM 10793 C CA . GLN A 1 39 ? 7.128 1.168 7.333 1.00 0.00 39 GLN A CA 9
ATOM 10794 C C . GLN A 1 39 ? 6.352 1.330 6.031 1.00 0.00 39 GLN A C 9
ATOM 10795 O O . GLN A 1 39 ? 5.274 0.759 5.862 1.00 0.00 39 GLN A O 9
ATOM 10809 N N . LYS A 1 40 ? 6.906 2.113 5.111 1.00 0.00 40 LYS A N 9
ATOM 10810 C CA . LYS A 1 40 ? 6.267 2.350 3.822 1.00 0.00 40 LYS A CA 9
ATOM 10811 C C . LYS A 1 40 ? 5.948 1.033 3.122 1.00 0.00 40 LYS A C 9
ATOM 10812 O O . LYS A 1 40 ? 5.172 0.999 2.167 1.00 0.00 40 LYS A O 9
ATOM 10831 N N . TYR A 1 41 ? 6.550 -0.048 3.604 1.00 0.00 41 TYR A N 9
ATOM 10832 C CA . TYR A 1 41 ? 6.330 -1.368 3.024 1.00 0.00 41 TYR A CA 9
ATOM 10833 C C . TYR A 1 41 ? 6.497 -2.460 4.075 1.00 0.00 41 TYR A C 9
ATOM 10834 O O . TYR A 1 41 ? 6.713 -2.176 5.254 1.00 0.00 41 TYR A O 9
ATOM 10852 N N . LEU A 1 42 ? 6.398 -3.711 3.640 1.00 0.00 42 LEU A N 9
ATOM 10853 C CA . LEU A 1 42 ? 6.539 -4.849 4.542 1.00 0.00 42 LEU A CA 9
ATOM 10854 C C . LEU A 1 42 ? 7.126 -6.053 3.812 1.00 0.00 42 LEU A C 9
ATOM 10855 O O . LEU A 1 42 ? 6.746 -6.351 2.680 1.00 0.00 42 LEU A O 9
ATOM 10871 N N . SER A 1 43 ? 8.052 -6.743 4.470 1.00 0.00 43 SER A N 9
ATOM 10872 C CA . SER A 1 43 ? 8.693 -7.914 3.884 1.00 0.00 43 SER A CA 9
ATOM 10873 C C . SER A 1 43 ? 7.659 -8.974 3.518 1.00 0.00 43 SER A C 9
ATOM 10874 O O . SER A 1 43 ? 6.471 -8.828 3.811 1.00 0.00 43 SER A O 9
ATOM 10882 N N . THR A 1 44 ? 8.117 -10.042 2.874 1.00 0.00 44 THR A N 9
ATOM 10883 C CA . THR A 1 44 ? 7.233 -11.127 2.466 1.00 0.00 44 THR A CA 9
ATOM 10884 C C . THR A 1 44 ? 6.413 -11.640 3.644 1.00 0.00 44 THR A C 9
ATOM 10885 O O . THR A 1 44 ? 5.182 -11.619 3.631 1.00 0.00 44 THR A O 9
ATOM 10896 N N . PRO A 1 45 ? 7.109 -12.113 4.688 1.00 0.00 45 PRO A N 9
ATOM 10897 C CA . PRO A 1 45 ? 6.464 -12.641 5.895 1.00 0.00 45 PRO A CA 9
ATOM 10898 C C . PRO A 1 45 ? 5.788 -11.548 6.715 1.00 0.00 45 PRO A C 9
ATOM 10899 O O . PRO A 1 45 ? 4.695 -11.744 7.247 1.00 0.00 45 PRO A O 9
ATOM 10910 N N . ASP A 1 46 ? 6.443 -10.396 6.813 1.00 0.00 46 ASP A N 9
ATOM 10911 C CA . ASP A 1 46 ? 5.904 -9.271 7.568 1.00 0.00 46 ASP A CA 9
ATOM 10912 C C . ASP A 1 46 ? 4.451 -9.007 7.186 1.00 0.00 46 ASP A C 9
ATOM 10913 O O . ASP A 1 46 ? 3.557 -9.056 8.031 1.00 0.00 46 ASP A O 9
ATOM 10922 N N . ARG A 1 47 ? 4.222 -8.726 5.907 1.00 0.00 47 ARG A N 9
ATOM 10923 C CA . ARG A 1 47 ? 2.878 -8.452 5.413 1.00 0.00 47 ARG A CA 9
ATOM 10924 C C . ARG A 1 47 ? 1.915 -9.566 5.811 1.00 0.00 47 ARG A C 9
ATOM 10925 O O . ARG A 1 47 ? 0.726 -9.326 6.023 1.00 0.00 47 ARG A O 9
ATOM 10946 N N . ILE A 1 48 ? 2.436 -10.784 5.911 1.00 0.00 48 ILE A N 9
ATOM 10947 C CA . ILE A 1 48 ? 1.623 -11.935 6.284 1.00 0.00 48 ILE A CA 9
ATOM 10948 C C . ILE A 1 48 ? 1.251 -11.888 7.762 1.00 0.00 48 ILE A C 9
ATOM 10949 O O . ILE A 1 48 ? 0.090 -12.078 8.127 1.00 0.00 48 ILE A O 9
ATOM 10965 N N . ASP A 1 49 ? 2.242 -11.634 8.608 1.00 0.00 49 ASP A N 9
ATOM 10966 C CA . ASP A 1 49 ? 2.019 -11.560 10.048 1.00 0.00 49 ASP A CA 9
ATOM 10967 C C . ASP A 1 49 ? 0.940 -10.533 10.378 1.00 0.00 49 ASP A C 9
ATOM 10968 O O . ASP A 1 49 ? 0.050 -10.792 11.189 1.00 0.00 49 ASP A O 9
ATOM 10977 N N . LEU A 1 50 ? 1.027 -9.368 9.746 1.00 0.00 50 LEU A N 9
ATOM 10978 C CA . LEU A 1 50 ? 0.058 -8.301 9.974 1.00 0.00 50 LEU A CA 9
ATOM 10979 C C . LEU A 1 50 ? -1.336 -8.725 9.522 1.00 0.00 50 LEU A C 9
ATOM 10980 O O . LEU A 1 50 ? -2.284 -8.713 10.306 1.00 0.00 50 LEU A O 9
ATOM 10996 N N . ALA A 1 51 ? -1.451 -9.102 8.252 1.00 0.00 51 ALA A N 9
ATOM 10997 C CA . ALA A 1 51 ? -2.728 -9.534 7.697 1.00 0.00 51 ALA A CA 9
ATOM 10998 C C . ALA A 1 51 ? -3.406 -10.552 8.608 1.00 0.00 51 ALA A C 9
ATOM 10999 O O . ALA A 1 51 ? -4.629 -10.686 8.601 1.00 0.00 51 ALA A O 9
ATOM 11006 N N . GLU A 1 52 ? -2.602 -11.268 9.388 1.00 0.00 52 GLU A N 9
ATOM 11007 C CA . GLU A 1 52 ? -3.126 -12.276 10.303 1.00 0.00 52 GLU A CA 9
ATOM 11008 C C . GLU A 1 52 ? -3.636 -11.632 11.589 1.00 0.00 52 GLU A C 9
ATOM 11009 O O . GLU A 1 52 ? -4.614 -12.089 12.179 1.00 0.00 52 GLU A O 9
ATOM 11021 N N . SER A 1 53 ? -2.964 -10.567 12.016 1.00 0.00 53 SER A N 9
ATOM 11022 C CA . SER A 1 53 ? -3.345 -9.862 13.235 1.00 0.00 53 SER A CA 9
ATOM 11023 C C . SER A 1 53 ? -4.711 -9.202 13.076 1.00 0.00 53 SER A C 9
ATOM 11024 O O . SER A 1 53 ? -5.593 -9.362 13.921 1.00 0.00 53 SER A O 9
ATOM 11032 N N . LEU A 1 54 ? -4.880 -8.461 11.987 1.00 0.00 54 LEU A N 9
ATOM 11033 C CA . LEU A 1 54 ? -6.139 -7.775 11.715 1.00 0.00 54 LEU A CA 9
ATOM 11034 C C . LEU A 1 54 ? -7.136 -8.714 11.043 1.00 0.00 54 LEU A C 9
ATOM 11035 O O . LEU A 1 54 ? -8.347 -8.564 11.198 1.00 0.00 54 LEU A O 9
ATOM 11051 N N . GLY A 1 55 ? -6.617 -9.685 10.298 1.00 0.00 55 GLY A N 9
ATOM 11052 C CA . GLY A 1 55 ? -7.475 -10.636 9.616 1.00 0.00 55 GLY A CA 9
ATOM 11053 C C . GLY A 1 55 ? -7.652 -10.308 8.146 1.00 0.00 55 GLY A C 9
ATOM 11054 O O . GLY A 1 55 ? -8.510 -10.880 7.473 1.00 0.00 55 GLY A O 9
ATOM 11058 N N . LEU A 1 56 ? -6.839 -9.383 7.647 1.00 0.00 56 LEU A N 9
ATOM 11059 C CA . LEU A 1 56 ? -6.910 -8.978 6.247 1.00 0.00 56 LEU A CA 9
ATOM 11060 C C . LEU A 1 56 ? -6.170 -9.970 5.355 1.00 0.00 56 LEU A C 9
ATOM 11061 O O . LEU A 1 56 ? -5.643 -10.975 5.831 1.00 0.00 56 LEU A O 9
ATOM 11077 N N . SER A 1 57 ? -6.132 -9.678 4.059 1.00 0.00 57 SER A N 9
ATOM 11078 C CA . SER A 1 57 ? -5.458 -10.544 3.099 1.00 0.00 57 SER A CA 9
ATOM 11079 C C . SER A 1 57 ? -4.183 -9.889 2.578 1.00 0.00 57 SER A C 9
ATOM 11080 O O . SER A 1 57 ? -4.168 -8.699 2.264 1.00 0.00 57 SER A O 9
ATOM 11088 N N . GLN A 1 58 ? -3.115 -10.675 2.489 1.00 0.00 58 GLN A N 9
ATOM 11089 C CA . GLN A 1 58 ? -1.834 -10.172 2.007 1.00 0.00 58 GLN A CA 9
ATOM 11090 C C . GLN A 1 58 ? -2.037 -9.113 0.928 1.00 0.00 58 GLN A C 9
ATOM 11091 O O . GLN A 1 58 ? -1.404 -8.057 0.953 1.00 0.00 58 GLN A O 9
ATOM 11105 N N . LEU A 1 59 ? -2.922 -9.403 -0.019 1.00 0.00 59 LEU A N 9
ATOM 11106 C CA . LEU A 1 59 ? -3.208 -8.476 -1.109 1.00 0.00 59 LEU A CA 9
ATOM 11107 C C . LEU A 1 59 ? -3.606 -7.106 -0.568 1.00 0.00 59 LEU A C 9
ATOM 11108 O O . LEU A 1 59 ? -3.120 -6.078 -1.039 1.00 0.00 59 LEU A O 9
ATOM 11124 N N . GLN A 1 60 ? -4.489 -7.102 0.426 1.00 0.00 60 GLN A N 9
ATOM 11125 C CA . GLN A 1 60 ? -4.950 -5.858 1.031 1.00 0.00 60 GLN A CA 9
ATOM 11126 C C . GLN A 1 60 ? -3.780 -4.914 1.293 1.00 0.00 60 GLN A C 9
ATOM 11127 O O . GLN A 1 60 ? -3.673 -3.856 0.673 1.00 0.00 60 GLN A O 9
ATOM 11141 N N . VAL A 1 61 ? -2.906 -5.304 2.216 1.00 0.00 61 VAL A N 9
ATOM 11142 C CA . VAL A 1 61 ? -1.744 -4.493 2.559 1.00 0.00 61 VAL A CA 9
ATOM 11143 C C . VAL A 1 61 ? -0.999 -4.043 1.308 1.00 0.00 61 VAL A C 9
ATOM 11144 O O . VAL A 1 61 ? -0.700 -2.860 1.141 1.00 0.00 61 VAL A O 9
ATOM 11157 N N . LYS A 1 62 ? -0.702 -4.993 0.428 1.00 0.00 62 LYS A N 9
ATOM 11158 C CA . LYS A 1 62 ? 0.007 -4.696 -0.811 1.00 0.00 62 LYS A CA 9
ATOM 11159 C C . LYS A 1 62 ? -0.657 -3.540 -1.553 1.00 0.00 62 LYS A C 9
ATOM 11160 O O . LYS A 1 62 ? -0.053 -2.484 -1.746 1.00 0.00 62 LYS A O 9
ATOM 11179 N N . THR A 1 63 ? -1.904 -3.746 -1.966 1.00 0.00 63 THR A N 9
ATOM 11180 C CA . THR A 1 63 ? -2.649 -2.721 -2.687 1.00 0.00 63 THR A CA 9
ATOM 11181 C C . THR A 1 63 ? -2.866 -1.487 -1.819 1.00 0.00 63 THR A C 9
ATOM 11182 O O . THR A 1 63 ? -2.380 -0.401 -2.136 1.00 0.00 63 THR A O 9
ATOM 11193 N N . TRP A 1 64 ? -3.597 -1.660 -0.724 1.00 0.00 64 TRP A N 9
ATOM 11194 C CA . TRP A 1 64 ? -3.877 -0.559 0.190 1.00 0.00 64 TRP A CA 9
ATOM 11195 C C . TRP A 1 64 ? -2.666 0.357 0.326 1.00 0.00 64 TRP A C 9
ATOM 11196 O O . TRP A 1 64 ? -2.795 1.581 0.298 1.00 0.00 64 TRP A O 9
ATOM 11217 N N . TYR A 1 65 ? -1.490 -0.243 0.475 1.00 0.00 65 TYR A N 9
ATOM 11218 C CA . TYR A 1 65 ? -0.256 0.519 0.618 1.00 0.00 65 TYR A CA 9
ATOM 11219 C C . TYR A 1 65 ? 0.016 1.356 -0.628 1.00 0.00 65 TYR A C 9
ATOM 11220 O O . TYR A 1 65 ? -0.001 2.585 -0.579 1.00 0.00 65 TYR A O 9
ATOM 11238 N N . GLN A 1 66 ? 0.266 0.679 -1.745 1.00 0.00 66 GLN A N 9
ATOM 11239 C CA . GLN A 1 66 ? 0.541 1.359 -3.005 1.00 0.00 66 GLN A CA 9
ATOM 11240 C C . GLN A 1 66 ? -0.337 2.596 -3.158 1.00 0.00 66 GLN A C 9
ATOM 11241 O O . GLN A 1 66 ? 0.161 3.697 -3.389 1.00 0.00 66 GLN A O 9
ATOM 11255 N N . ASN A 1 67 ? -1.646 2.407 -3.029 1.00 0.00 67 ASN A N 9
ATOM 11256 C CA . ASN A 1 67 ? -2.593 3.509 -3.154 1.00 0.00 67 ASN A CA 9
ATOM 11257 C C . ASN A 1 67 ? -2.333 4.574 -2.094 1.00 0.00 67 ASN A C 9
ATOM 11258 O O . ASN A 1 67 ? -2.280 5.766 -2.397 1.00 0.00 67 ASN A O 9
ATOM 11269 N N . ARG A 1 68 ? -2.169 4.136 -0.850 1.00 0.00 68 ARG A N 9
ATOM 11270 C CA . ARG A 1 68 ? -1.914 5.052 0.255 1.00 0.00 68 ARG A CA 9
ATOM 11271 C C . ARG A 1 68 ? -0.800 6.033 -0.098 1.00 0.00 68 ARG A C 9
ATOM 11272 O O . ARG A 1 68 ? -0.931 7.239 0.113 1.00 0.00 68 ARG A O 9
ATOM 11293 N N . ARG A 1 69 ? 0.297 5.507 -0.634 1.00 0.00 69 ARG A N 9
ATOM 11294 C CA . ARG A 1 69 ? 1.434 6.336 -1.015 1.00 0.00 69 ARG A CA 9
ATOM 11295 C C . ARG A 1 69 ? 0.986 7.509 -1.881 1.00 0.00 69 ARG A C 9
ATOM 11296 O O . ARG A 1 69 ? 1.391 8.650 -1.655 1.00 0.00 69 ARG A O 9
ATOM 11317 N N . MET A 1 70 ? 0.149 7.221 -2.872 1.00 0.00 70 MET A N 9
ATOM 11318 C CA . MET A 1 70 ? -0.354 8.253 -3.771 1.00 0.00 70 MET A CA 9
ATOM 11319 C C . MET A 1 70 ? -0.885 9.448 -2.985 1.00 0.00 70 MET A C 9
ATOM 11320 O O . MET A 1 70 ? -0.515 10.592 -3.249 1.00 0.00 70 MET A O 9
ATOM 11334 N N . LYS A 1 71 ? -1.754 9.175 -2.018 1.00 0.00 71 LYS A N 9
ATOM 11335 C CA . LYS A 1 71 ? -2.336 10.226 -1.192 1.00 0.00 71 LYS A CA 9
ATOM 11336 C C . LYS A 1 71 ? -1.297 10.808 -0.240 1.00 0.00 71 LYS A C 9
ATOM 11337 O O . LYS A 1 71 ? -1.272 12.014 0.005 1.00 0.00 71 LYS A O 9
ATOM 11356 N N . TRP A 1 72 ? -0.440 9.944 0.293 1.00 0.00 72 TRP A N 9
ATOM 11357 C CA . TRP A 1 72 ? 0.603 10.373 1.218 1.00 0.00 72 TRP A CA 9
ATOM 11358 C C . TRP A 1 72 ? 1.528 11.391 0.560 1.00 0.00 72 TRP A C 9
ATOM 11359 O O . TRP A 1 72 ? 2.132 12.224 1.236 1.00 0.00 72 TRP A O 9
ATOM 11380 N N . LYS A 1 73 ? 1.637 11.317 -0.762 1.00 0.00 73 LYS A N 9
ATOM 11381 C CA . LYS A 1 73 ? 2.488 12.233 -1.513 1.00 0.00 73 LYS A CA 9
ATOM 11382 C C . LYS A 1 73 ? 1.758 13.541 -1.802 1.00 0.00 73 LYS A C 9
ATOM 11383 O O . LYS A 1 73 ? 0.597 13.711 -1.431 1.00 0.00 73 LYS A O 9
ATOM 11402 N N . LYS A 1 74 ? 2.446 14.462 -2.468 1.00 0.00 74 LYS A N 9
ATOM 11403 C CA . LYS A 1 74 ? 1.863 15.754 -2.810 1.00 0.00 74 LYS A CA 9
ATOM 11404 C C . LYS A 1 74 ? 1.920 15.995 -4.315 1.00 0.00 74 LYS A C 9
ATOM 11405 O O . LYS A 1 74 ? 2.843 15.542 -4.992 1.00 0.00 74 LYS A O 9
ATOM 11424 N N . SER A 1 75 ? 0.927 16.712 -4.833 1.00 0.00 75 SER A N 9
ATOM 11425 C CA . SER A 1 75 ? 0.863 17.011 -6.258 1.00 0.00 75 SER A CA 9
ATOM 11426 C C . SER A 1 75 ? 1.403 18.409 -6.545 1.00 0.00 75 SER A C 9
ATOM 11427 O O . SER A 1 75 ? 2.354 18.575 -7.307 1.00 0.00 75 SER A O 9
ATOM 11435 N N . GLY A 1 76 ? 0.788 19.413 -5.927 1.00 0.00 76 GLY A N 9
ATOM 11436 C CA . GLY A 1 76 ? 1.219 20.784 -6.128 1.00 0.00 76 GLY A CA 9
ATOM 11437 C C . GLY A 1 76 ? 0.191 21.791 -5.654 1.00 0.00 76 GLY A C 9
ATOM 11438 O O . GLY A 1 76 ? 0.137 22.149 -4.477 1.00 0.00 76 GLY A O 9
ATOM 11442 N N . PRO A 1 77 ? -0.650 22.266 -6.584 1.00 0.00 77 PRO A N 9
ATOM 11443 C CA . PRO A 1 77 ? -1.697 23.246 -6.279 1.00 0.00 77 PRO A CA 9
ATOM 11444 C C . PRO A 1 77 ? -2.816 22.653 -5.430 1.00 0.00 77 PRO A C 9
ATOM 11445 O O . PRO A 1 77 ? -3.310 23.293 -4.502 1.00 0.00 77 PRO A O 9
ATOM 11456 N N . SER A 1 78 ? -3.212 21.426 -5.754 1.00 0.00 78 SER A N 9
ATOM 11457 C CA . SER A 1 78 ? -4.276 20.748 -5.023 1.00 0.00 78 SER A CA 9
ATOM 11458 C C . SER A 1 78 ? -4.181 21.043 -3.529 1.00 0.00 78 SER A C 9
ATOM 11459 O O . SER A 1 78 ? -3.117 21.396 -3.021 1.00 0.00 78 SER A O 9
ATOM 11467 N N . SER A 1 79 ? -5.303 20.895 -2.831 1.00 0.00 79 SER A N 9
ATOM 11468 C CA . SER A 1 79 ? -5.349 21.149 -1.396 1.00 0.00 79 SER A CA 9
ATOM 11469 C C . SER A 1 79 ? -5.605 19.858 -0.624 1.00 0.00 79 SER A C 9
ATOM 11470 O O . SER A 1 79 ? -4.804 19.456 0.219 1.00 0.00 79 SER A O 9
ATOM 11478 N N . GLY A 1 80 ? -6.729 19.212 -0.919 1.00 0.00 80 GLY A N 9
ATOM 11479 C CA . GLY A 1 80 ? -7.072 17.973 -0.244 1.00 0.00 80 GLY A CA 9
ATOM 11480 C C . GLY A 1 80 ? -7.165 16.800 -1.199 1.00 0.00 80 GLY A C 9
ATOM 11481 O O . GLY A 1 80 ? -7.659 16.939 -2.318 1.00 0.00 80 GLY A O 9
ATOM 11485 N N . GLY A 1 1 ? -18.921 48.537 -20.847 1.00 0.00 1 GLY A N 10
ATOM 11486 C CA . GLY A 1 1 ? -17.923 47.783 -20.111 1.00 0.00 1 GLY A CA 10
ATOM 11487 C C . GLY A 1 1 ? -18.329 46.338 -19.898 1.00 0.00 1 GLY A C 10
ATOM 11488 O O . GLY A 1 1 ? -19.330 46.058 -19.239 1.00 0.00 1 GLY A O 10
ATOM 11492 N N . SER A 1 2 ? -17.550 45.418 -20.459 1.00 0.00 2 SER A N 10
ATOM 11493 C CA . SER A 1 2 ? -17.837 43.994 -20.332 1.00 0.00 2 SER A CA 10
ATOM 11494 C C . SER A 1 2 ? -16.597 43.161 -20.640 1.00 0.00 2 SER A C 10
ATOM 11495 O O . SER A 1 2 ? -15.549 43.696 -21.000 1.00 0.00 2 SER A O 10
ATOM 11503 N N . SER A 1 3 ? -16.725 41.846 -20.495 1.00 0.00 3 SER A N 10
ATOM 11504 C CA . SER A 1 3 ? -15.614 40.937 -20.753 1.00 0.00 3 SER A CA 10
ATOM 11505 C C . SER A 1 3 ? -14.524 41.096 -19.698 1.00 0.00 3 SER A C 10
ATOM 11506 O O . SER A 1 3 ? -13.335 41.103 -20.013 1.00 0.00 3 SER A O 10
ATOM 11514 N N . GLY A 1 4 ? -14.940 41.225 -18.441 1.00 0.00 4 GLY A N 10
ATOM 11515 C CA . GLY A 1 4 ? -13.988 41.384 -17.357 1.00 0.00 4 GLY A CA 10
ATOM 11516 C C . GLY A 1 4 ? -14.294 40.478 -16.181 1.00 0.00 4 GLY A C 10
ATOM 11517 O O . GLY A 1 4 ? -15.447 40.349 -15.770 1.00 0.00 4 GLY A O 10
ATOM 11521 N N . SER A 1 5 ? -13.258 39.847 -15.637 1.00 0.00 5 SER A N 10
ATOM 11522 C CA . SER A 1 5 ? -13.422 38.944 -14.504 1.00 0.00 5 SER A CA 10
ATOM 11523 C C . SER A 1 5 ? -12.067 38.473 -13.984 1.00 0.00 5 SER A C 10
ATOM 11524 O O . SER A 1 5 ? -11.035 38.696 -14.617 1.00 0.00 5 SER A O 10
ATOM 11532 N N . SER A 1 6 ? -12.078 37.821 -12.826 1.00 0.00 6 SER A N 10
ATOM 11533 C CA . SER A 1 6 ? -10.851 37.322 -12.217 1.00 0.00 6 SER A CA 10
ATOM 11534 C C . SER A 1 6 ? -11.162 36.423 -11.025 1.00 0.00 6 SER A C 10
ATOM 11535 O O . SER A 1 6 ? -12.310 36.317 -10.596 1.00 0.00 6 SER A O 10
ATOM 11543 N N . GLY A 1 7 ? -10.129 35.777 -10.493 1.00 0.00 7 GLY A N 10
ATOM 11544 C CA . GLY A 1 7 ? -10.312 34.894 -9.355 1.00 0.00 7 GLY A CA 10
ATOM 11545 C C . GLY A 1 7 ? -9.250 33.815 -9.282 1.00 0.00 7 GLY A C 10
ATOM 11546 O O . GLY A 1 7 ? -8.272 33.846 -10.027 1.00 0.00 7 GLY A O 10
ATOM 11550 N N . GLY A 1 8 ? -9.443 32.857 -8.381 1.00 0.00 8 GLY A N 10
ATOM 11551 C CA . GLY A 1 8 ? -8.485 31.777 -8.229 1.00 0.00 8 GLY A CA 10
ATOM 11552 C C . GLY A 1 8 ? -8.045 31.591 -6.790 1.00 0.00 8 GLY A C 10
ATOM 11553 O O . GLY A 1 8 ? -6.992 32.085 -6.388 1.00 0.00 8 GLY A O 10
ATOM 11557 N N . GLU A 1 9 ? -8.854 30.878 -6.013 1.00 0.00 9 GLU A N 10
ATOM 11558 C CA . GLU A 1 9 ? -8.543 30.631 -4.610 1.00 0.00 9 GLU A CA 10
ATOM 11559 C C . GLU A 1 9 ? -8.245 29.154 -4.371 1.00 0.00 9 GLU A C 10
ATOM 11560 O O . GLU A 1 9 ? -8.800 28.269 -5.023 1.00 0.00 9 GLU A O 10
ATOM 11572 N N . PRO A 1 10 ? -7.347 28.879 -3.413 1.00 0.00 10 PRO A N 10
ATOM 11573 C CA . PRO A 1 10 ? -6.955 27.510 -3.065 1.00 0.00 10 PRO A CA 10
ATOM 11574 C C . PRO A 1 10 ? -8.076 26.744 -2.371 1.00 0.00 10 PRO A C 10
ATOM 11575 O O . PRO A 1 10 ? -9.126 27.306 -2.061 1.00 0.00 10 PRO A O 10
ATOM 11586 N N . GLY A 1 11 ? -7.846 25.457 -2.128 1.00 0.00 11 GLY A N 10
ATOM 11587 C CA . GLY A 1 11 ? -8.846 24.636 -1.472 1.00 0.00 11 GLY A CA 10
ATOM 11588 C C . GLY A 1 11 ? -9.737 23.908 -2.459 1.00 0.00 11 GLY A C 10
ATOM 11589 O O . GLY A 1 11 ? -10.836 24.367 -2.771 1.00 0.00 11 GLY A O 10
ATOM 11593 N N . THR A 1 12 ? -9.263 22.768 -2.953 1.00 0.00 12 THR A N 10
ATOM 11594 C CA . THR A 1 12 ? -10.023 21.977 -3.913 1.00 0.00 12 THR A CA 10
ATOM 11595 C C . THR A 1 12 ? -10.480 20.659 -3.298 1.00 0.00 12 THR A C 10
ATOM 11596 O O . THR A 1 12 ? -9.707 19.706 -3.201 1.00 0.00 12 THR A O 10
ATOM 11607 N N . LYS A 1 13 ? -11.742 20.611 -2.885 1.00 0.00 13 LYS A N 10
ATOM 11608 C CA . LYS A 1 13 ? -12.305 19.408 -2.282 1.00 0.00 13 LYS A CA 10
ATOM 11609 C C . LYS A 1 13 ? -13.828 19.479 -2.246 1.00 0.00 13 LYS A C 10
ATOM 11610 O O . LYS A 1 13 ? -14.407 20.564 -2.197 1.00 0.00 13 LYS A O 10
ATOM 11629 N N . ALA A 1 14 ? -14.471 18.316 -2.270 1.00 0.00 14 ALA A N 10
ATOM 11630 C CA . ALA A 1 14 ? -15.926 18.247 -2.237 1.00 0.00 14 ALA A CA 10
ATOM 11631 C C . ALA A 1 14 ? -16.400 16.898 -1.706 1.00 0.00 14 ALA A C 10
ATOM 11632 O O . ALA A 1 14 ? -15.614 15.958 -1.580 1.00 0.00 14 ALA A O 10
ATOM 11639 N N . LYS A 1 15 ? -17.688 16.810 -1.394 1.00 0.00 15 LYS A N 10
ATOM 11640 C CA . LYS A 1 15 ? -18.267 15.576 -0.876 1.00 0.00 15 LYS A CA 10
ATOM 11641 C C . LYS A 1 15 ? -19.787 15.679 -0.798 1.00 0.00 15 LYS A C 10
ATOM 11642 O O . LYS A 1 15 ? -20.340 16.772 -0.674 1.00 0.00 15 LYS A O 10
ATOM 11661 N N . LYS A 1 16 ? -20.458 14.534 -0.869 1.00 0.00 16 LYS A N 10
ATOM 11662 C CA . LYS A 1 16 ? -21.914 14.495 -0.804 1.00 0.00 16 LYS A CA 10
ATOM 11663 C C . LYS A 1 16 ? -22.383 13.754 0.444 1.00 0.00 16 LYS A C 10
ATOM 11664 O O . LYS A 1 16 ? -23.130 14.298 1.256 1.00 0.00 16 LYS A O 10
ATOM 11683 N N . GLY A 1 17 ? -21.938 12.510 0.591 1.00 0.00 17 GLY A N 10
ATOM 11684 C CA . GLY A 1 17 ? -22.321 11.716 1.743 1.00 0.00 17 GLY A CA 10
ATOM 11685 C C . GLY A 1 17 ? -21.265 10.698 2.124 1.00 0.00 17 GLY A C 10
ATOM 11686 O O . GLY A 1 17 ? -20.073 10.924 1.917 1.00 0.00 17 GLY A O 10
ATOM 11690 N N . ARG A 1 18 ? -21.702 9.574 2.682 1.00 0.00 18 ARG A N 10
ATOM 11691 C CA . ARG A 1 18 ? -20.785 8.518 3.095 1.00 0.00 18 ARG A CA 10
ATOM 11692 C C . ARG A 1 18 ? -20.484 7.575 1.934 1.00 0.00 18 ARG A C 10
ATOM 11693 O O . ARG A 1 18 ? -21.393 7.120 1.239 1.00 0.00 18 ARG A O 10
ATOM 11714 N N . ARG A 1 19 ? -19.203 7.286 1.730 1.00 0.00 19 ARG A N 10
ATOM 11715 C CA . ARG A 1 19 ? -18.782 6.399 0.652 1.00 0.00 19 ARG A CA 10
ATOM 11716 C C . ARG A 1 19 ? -17.506 5.652 1.030 1.00 0.00 19 ARG A C 10
ATOM 11717 O O . ARG A 1 19 ? -16.479 6.265 1.320 1.00 0.00 19 ARG A O 10
ATOM 11738 N N . SER A 1 20 ? -17.579 4.325 1.024 1.00 0.00 20 SER A N 10
ATOM 11739 C CA . SER A 1 20 ? -16.432 3.495 1.371 1.00 0.00 20 SER A CA 10
ATOM 11740 C C . SER A 1 20 ? -16.173 2.447 0.291 1.00 0.00 20 SER A C 10
ATOM 11741 O O . SER A 1 20 ? -16.589 1.296 0.417 1.00 0.00 20 SER A O 10
ATOM 11749 N N . ARG A 1 21 ? -15.484 2.857 -0.768 1.00 0.00 21 ARG A N 10
ATOM 11750 C CA . ARG A 1 21 ? -15.171 1.956 -1.871 1.00 0.00 21 ARG A CA 10
ATOM 11751 C C . ARG A 1 21 ? -14.600 0.639 -1.351 1.00 0.00 21 ARG A C 10
ATOM 11752 O O . ARG A 1 21 ? -14.602 -0.372 -2.055 1.00 0.00 21 ARG A O 10
ATOM 11773 N N . THR A 1 22 ? -14.111 0.659 -0.115 1.00 0.00 22 THR A N 10
ATOM 11774 C CA . THR A 1 22 ? -13.535 -0.531 0.498 1.00 0.00 22 THR A CA 10
ATOM 11775 C C . THR A 1 22 ? -14.407 -1.037 1.642 1.00 0.00 22 THR A C 10
ATOM 11776 O O . THR A 1 22 ? -15.331 -0.352 2.081 1.00 0.00 22 THR A O 10
ATOM 11787 N N . VAL A 1 23 ? -14.106 -2.239 2.122 1.00 0.00 23 VAL A N 10
ATOM 11788 C CA . VAL A 1 23 ? -14.862 -2.836 3.217 1.00 0.00 23 VAL A CA 10
ATOM 11789 C C . VAL A 1 23 ? -13.991 -3.006 4.457 1.00 0.00 23 VAL A C 10
ATOM 11790 O O . VAL A 1 23 ? -14.117 -3.989 5.187 1.00 0.00 23 VAL A O 10
ATOM 11803 N N . PHE A 1 24 ? -13.107 -2.042 4.689 1.00 0.00 24 PHE A N 10
ATOM 11804 C CA . PHE A 1 24 ? -12.213 -2.084 5.841 1.00 0.00 24 PHE A CA 10
ATOM 11805 C C . PHE A 1 24 ? -12.909 -1.550 7.089 1.00 0.00 24 PHE A C 10
ATOM 11806 O O . PHE A 1 24 ? -13.676 -0.588 7.023 1.00 0.00 24 PHE A O 10
ATOM 11823 N N . THR A 1 25 ? -12.637 -2.180 8.227 1.00 0.00 25 THR A N 10
ATOM 11824 C CA . THR A 1 25 ? -13.237 -1.771 9.490 1.00 0.00 25 THR A CA 10
ATOM 11825 C C . THR A 1 25 ? -12.309 -0.842 10.265 1.00 0.00 25 THR A C 10
ATOM 11826 O O . THR A 1 25 ? -11.087 -0.951 10.169 1.00 0.00 25 THR A O 10
ATOM 11837 N N . GLU A 1 26 ? -12.897 0.070 11.032 1.00 0.00 26 GLU A N 10
ATOM 11838 C CA . GLU A 1 26 ? -12.120 1.018 11.823 1.00 0.00 26 GLU A CA 10
ATOM 11839 C C . GLU A 1 26 ? -10.895 0.342 12.432 1.00 0.00 26 GLU A C 10
ATOM 11840 O O . GLU A 1 26 ? -9.822 0.941 12.524 1.00 0.00 26 GLU A O 10
ATOM 11852 N N . LEU A 1 27 ? -11.062 -0.908 12.848 1.00 0.00 27 LEU A N 10
ATOM 11853 C CA . LEU A 1 27 ? -9.971 -1.667 13.450 1.00 0.00 27 LEU A CA 10
ATOM 11854 C C . LEU A 1 27 ? -8.890 -1.977 12.420 1.00 0.00 27 LEU A C 10
ATOM 11855 O O . LEU A 1 27 ? -7.703 -1.770 12.671 1.00 0.00 27 LEU A O 10
ATOM 11871 N N . GLN A 1 28 ? -9.310 -2.471 11.260 1.00 0.00 28 GLN A N 10
ATOM 11872 C CA . GLN A 1 28 ? -8.377 -2.807 10.191 1.00 0.00 28 GLN A CA 10
ATOM 11873 C C . GLN A 1 28 ? -7.622 -1.570 9.718 1.00 0.00 28 GLN A C 10
ATOM 11874 O O . GLN A 1 28 ? -6.397 -1.591 9.582 1.00 0.00 28 GLN A O 10
ATOM 11888 N N . LEU A 1 29 ? -8.358 -0.493 9.468 1.00 0.00 29 LEU A N 10
ATOM 11889 C CA . LEU A 1 29 ? -7.758 0.755 9.010 1.00 0.00 29 LEU A CA 10
ATOM 11890 C C . LEU A 1 29 ? -6.820 1.329 10.067 1.00 0.00 29 LEU A C 10
ATOM 11891 O O . LEU A 1 29 ? -5.708 1.755 9.759 1.00 0.00 29 LEU A O 10
ATOM 11907 N N . MET A 1 30 ? -7.276 1.334 11.315 1.00 0.00 30 MET A N 10
ATOM 11908 C CA . MET A 1 30 ? -6.476 1.852 12.419 1.00 0.00 30 MET A CA 10
ATOM 11909 C C . MET A 1 30 ? -5.121 1.155 12.482 1.00 0.00 30 MET A C 10
ATOM 11910 O O . MET A 1 30 ? -4.091 1.796 12.686 1.00 0.00 30 MET A O 10
ATOM 11924 N N . GLY A 1 31 ? -5.130 -0.163 12.306 1.00 0.00 31 GLY A N 10
ATOM 11925 C CA . GLY A 1 31 ? -3.895 -0.925 12.348 1.00 0.00 31 GLY A CA 10
ATOM 11926 C C . GLY A 1 31 ? -3.073 -0.764 11.085 1.00 0.00 31 GLY A C 10
ATOM 11927 O O . GLY A 1 31 ? -1.898 -0.398 11.142 1.00 0.00 31 GLY A O 10
ATOM 11931 N N . LEU A 1 32 ? -3.688 -1.041 9.940 1.00 0.00 32 LEU A N 10
ATOM 11932 C CA . LEU A 1 32 ? -3.005 -0.927 8.657 1.00 0.00 32 LEU A CA 10
ATOM 11933 C C . LEU A 1 32 ? -2.239 0.388 8.562 1.00 0.00 32 LEU A C 10
ATOM 11934 O O . LEU A 1 32 ? -1.105 0.424 8.085 1.00 0.00 32 LEU A O 10
ATOM 11950 N N . GLU A 1 33 ? -2.866 1.467 9.023 1.00 0.00 33 GLU A N 10
ATOM 11951 C CA . GLU A 1 33 ? -2.241 2.784 8.991 1.00 0.00 33 GLU A CA 10
ATOM 11952 C C . GLU A 1 33 ? -1.030 2.834 9.917 1.00 0.00 33 GLU A C 10
ATOM 11953 O O . GLU A 1 33 ? 0.054 3.261 9.518 1.00 0.00 33 GLU A O 10
ATOM 11965 N N . LYS A 1 34 ? -1.221 2.396 11.157 1.00 0.00 34 LYS A N 10
ATOM 11966 C CA . LYS A 1 34 ? -0.145 2.390 12.141 1.00 0.00 34 LYS A CA 10
ATOM 11967 C C . LYS A 1 34 ? 1.118 1.761 11.562 1.00 0.00 34 LYS A C 10
ATOM 11968 O O . LYS A 1 34 ? 2.204 2.334 11.649 1.00 0.00 34 LYS A O 10
ATOM 11987 N N . ARG A 1 35 ? 0.968 0.580 10.971 1.00 0.00 35 ARG A N 10
ATOM 11988 C CA . ARG A 1 35 ? 2.097 -0.126 10.378 1.00 0.00 35 ARG A CA 10
ATOM 11989 C C . ARG A 1 35 ? 2.611 0.610 9.144 1.00 0.00 35 ARG A C 10
ATOM 11990 O O . ARG A 1 35 ? 3.756 1.063 9.110 1.00 0.00 35 ARG A O 10
ATOM 12011 N N . PHE A 1 36 ? 1.758 0.724 8.132 1.00 0.00 36 PHE A N 10
ATOM 12012 C CA . PHE A 1 36 ? 2.126 1.404 6.895 1.00 0.00 36 PHE A CA 10
ATOM 12013 C C . PHE A 1 36 ? 2.923 2.672 7.187 1.00 0.00 36 PHE A C 10
ATOM 12014 O O . PHE A 1 36 ? 3.878 2.993 6.482 1.00 0.00 36 PHE A O 10
ATOM 12031 N N . GLU A 1 37 ? 2.521 3.388 8.233 1.00 0.00 37 GLU A N 10
ATOM 12032 C CA . GLU A 1 37 ? 3.196 4.622 8.618 1.00 0.00 37 GLU A CA 10
ATOM 12033 C C . GLU A 1 37 ? 4.607 4.335 9.122 1.00 0.00 37 GLU A C 10
ATOM 12034 O O . GLU A 1 37 ? 5.566 5.002 8.733 1.00 0.00 37 GLU A O 10
ATOM 12046 N N . LYS A 1 38 ? 4.727 3.338 9.993 1.00 0.00 38 LYS A N 10
ATOM 12047 C CA . LYS A 1 38 ? 6.019 2.961 10.552 1.00 0.00 38 LYS A CA 10
ATOM 12048 C C . LYS A 1 38 ? 6.955 2.450 9.461 1.00 0.00 38 LYS A C 10
ATOM 12049 O O . LYS A 1 38 ? 8.140 2.783 9.443 1.00 0.00 38 LYS A O 10
ATOM 12068 N N . GLN A 1 39 ? 6.416 1.643 8.554 1.00 0.00 39 GLN A N 10
ATOM 12069 C CA . GLN A 1 39 ? 7.204 1.088 7.460 1.00 0.00 39 GLN A CA 10
ATOM 12070 C C . GLN A 1 39 ? 6.452 1.196 6.138 1.00 0.00 39 GLN A C 10
ATOM 12071 O O . GLN A 1 39 ? 5.678 0.308 5.778 1.00 0.00 39 GLN A O 10
ATOM 12085 N N . LYS A 1 40 ? 6.683 2.288 5.419 1.00 0.00 40 LYS A N 10
ATOM 12086 C CA . LYS A 1 40 ? 6.029 2.513 4.135 1.00 0.00 40 LYS A CA 10
ATOM 12087 C C . LYS A 1 40 ? 5.814 1.196 3.396 1.00 0.00 40 LYS A C 10
ATOM 12088 O O . LYS A 1 40 ? 4.769 0.981 2.781 1.00 0.00 40 LYS A O 10
ATOM 12107 N N . TYR A 1 41 ? 6.808 0.317 3.461 1.00 0.00 41 TYR A N 10
ATOM 12108 C CA . TYR A 1 41 ? 6.728 -0.979 2.798 1.00 0.00 41 TYR A CA 10
ATOM 12109 C C . TYR A 1 41 ? 6.939 -2.115 3.793 1.00 0.00 41 TYR A C 10
ATOM 12110 O O . TYR A 1 41 ? 7.502 -1.916 4.870 1.00 0.00 41 TYR A O 10
ATOM 12128 N N . LEU A 1 42 ? 6.483 -3.307 3.425 1.00 0.00 42 LEU A N 10
ATOM 12129 C CA . LEU A 1 42 ? 6.621 -4.478 4.285 1.00 0.00 42 LEU A CA 10
ATOM 12130 C C . LEU A 1 42 ? 7.335 -5.610 3.552 1.00 0.00 42 LEU A C 10
ATOM 12131 O O . LEU A 1 42 ? 7.369 -5.643 2.322 1.00 0.00 42 LEU A O 10
ATOM 12147 N N . SER A 1 43 ? 7.903 -6.537 4.317 1.00 0.00 43 SER A N 10
ATOM 12148 C CA . SER A 1 43 ? 8.618 -7.670 3.741 1.00 0.00 43 SER A CA 10
ATOM 12149 C C . SER A 1 43 ? 7.649 -8.781 3.350 1.00 0.00 43 SER A C 10
ATOM 12150 O O . SER A 1 43 ? 6.487 -8.781 3.758 1.00 0.00 43 SER A O 10
ATOM 12158 N N . THR A 1 44 ? 8.135 -9.729 2.554 1.00 0.00 44 THR A N 10
ATOM 12159 C CA . THR A 1 44 ? 7.314 -10.846 2.106 1.00 0.00 44 THR A CA 10
ATOM 12160 C C . THR A 1 44 ? 6.620 -11.525 3.281 1.00 0.00 44 THR A C 10
ATOM 12161 O O . THR A 1 44 ? 5.393 -11.609 3.345 1.00 0.00 44 THR A O 10
ATOM 12172 N N . PRO A 1 45 ? 7.421 -12.022 4.235 1.00 0.00 45 PRO A N 10
ATOM 12173 C CA . PRO A 1 45 ? 6.905 -12.702 5.427 1.00 0.00 45 PRO A CA 10
ATOM 12174 C C . PRO A 1 45 ? 6.200 -11.744 6.381 1.00 0.00 45 PRO A C 10
ATOM 12175 O O . PRO A 1 45 ? 5.222 -12.110 7.032 1.00 0.00 45 PRO A O 10
ATOM 12186 N N . ASP A 1 46 ? 6.702 -10.516 6.458 1.00 0.00 46 ASP A N 10
ATOM 12187 C CA . ASP A 1 46 ? 6.118 -9.505 7.331 1.00 0.00 46 ASP A CA 10
ATOM 12188 C C . ASP A 1 46 ? 4.651 -9.271 6.987 1.00 0.00 46 ASP A C 10
ATOM 12189 O O . ASP A 1 46 ? 3.772 -9.425 7.836 1.00 0.00 46 ASP A O 10
ATOM 12198 N N . ARG A 1 47 ? 4.393 -8.898 5.738 1.00 0.00 47 ARG A N 10
ATOM 12199 C CA . ARG A 1 47 ? 3.033 -8.640 5.283 1.00 0.00 47 ARG A CA 10
ATOM 12200 C C . ARG A 1 47 ? 2.078 -9.719 5.785 1.00 0.00 47 ARG A C 10
ATOM 12201 O O . ARG A 1 47 ? 0.956 -9.425 6.199 1.00 0.00 47 ARG A O 10
ATOM 12222 N N . ILE A 1 48 ? 2.531 -10.968 5.745 1.00 0.00 48 ILE A N 10
ATOM 12223 C CA . ILE A 1 48 ? 1.717 -12.090 6.196 1.00 0.00 48 ILE A CA 10
ATOM 12224 C C . ILE A 1 48 ? 1.423 -11.990 7.689 1.00 0.00 48 ILE A C 10
ATOM 12225 O O . ILE A 1 48 ? 0.264 -11.995 8.106 1.00 0.00 48 ILE A O 10
ATOM 12241 N N . ASP A 1 49 ? 2.479 -11.899 8.490 1.00 0.00 49 ASP A N 10
ATOM 12242 C CA . ASP A 1 49 ? 2.335 -11.795 9.937 1.00 0.00 49 ASP A CA 10
ATOM 12243 C C . ASP A 1 49 ? 1.293 -10.743 10.305 1.00 0.00 49 ASP A C 10
ATOM 12244 O O . ASP A 1 49 ? 0.383 -11.004 11.093 1.00 0.00 49 ASP A O 10
ATOM 12253 N N . LEU A 1 50 ? 1.432 -9.553 9.730 1.00 0.00 50 LEU A N 10
ATOM 12254 C CA . LEU A 1 50 ? 0.503 -8.461 9.998 1.00 0.00 50 LEU A CA 10
ATOM 12255 C C . LEU A 1 50 ? -0.914 -8.835 9.577 1.00 0.00 50 LEU A C 10
ATOM 12256 O O . LEU A 1 50 ? -1.839 -8.818 10.389 1.00 0.00 50 LEU A O 10
ATOM 12272 N N . ALA A 1 51 ? -1.077 -9.176 8.302 1.00 0.00 51 ALA A N 10
ATOM 12273 C CA . ALA A 1 51 ? -2.380 -9.559 7.774 1.00 0.00 51 ALA A CA 10
ATOM 12274 C C . ALA A 1 51 ? -3.095 -10.518 8.720 1.00 0.00 51 ALA A C 10
ATOM 12275 O O . ALA A 1 51 ? -4.321 -10.504 8.821 1.00 0.00 51 ALA A O 10
ATOM 12282 N N . GLU A 1 52 ? -2.321 -11.351 9.409 1.00 0.00 52 GLU A N 10
ATOM 12283 C CA . GLU A 1 52 ? -2.882 -12.318 10.345 1.00 0.00 52 GLU A CA 10
ATOM 12284 C C . GLU A 1 52 ? -3.326 -11.632 11.634 1.00 0.00 52 GLU A C 10
ATOM 12285 O O . GLU A 1 52 ? -4.318 -12.026 12.248 1.00 0.00 52 GLU A O 10
ATOM 12297 N N . SER A 1 53 ? -2.585 -10.605 12.037 1.00 0.00 53 SER A N 10
ATOM 12298 C CA . SER A 1 53 ? -2.899 -9.867 13.255 1.00 0.00 53 SER A CA 10
ATOM 12299 C C . SER A 1 53 ? -4.222 -9.120 13.112 1.00 0.00 53 SER A C 10
ATOM 12300 O O . SER A 1 53 ? -5.063 -9.146 14.011 1.00 0.00 53 SER A O 10
ATOM 12308 N N . LEU A 1 54 ? -4.398 -8.455 11.975 1.00 0.00 54 LEU A N 10
ATOM 12309 C CA . LEU A 1 54 ? -5.618 -7.700 11.712 1.00 0.00 54 LEU A CA 10
ATOM 12310 C C . LEU A 1 54 ? -6.693 -8.596 11.105 1.00 0.00 54 LEU A C 10
ATOM 12311 O O . LEU A 1 54 ? -7.887 -8.343 11.260 1.00 0.00 54 LEU A O 10
ATOM 12327 N N . GLY A 1 55 ? -6.260 -9.646 10.414 1.00 0.00 55 GLY A N 10
ATOM 12328 C CA . GLY A 1 55 ? -7.198 -10.565 9.796 1.00 0.00 55 GLY A CA 10
ATOM 12329 C C . GLY A 1 55 ? -7.503 -10.201 8.356 1.00 0.00 55 GLY A C 10
ATOM 12330 O O . GLY A 1 55 ? -8.595 -10.475 7.857 1.00 0.00 55 GLY A O 10
ATOM 12334 N N . LEU A 1 56 ? -6.537 -9.581 7.687 1.00 0.00 56 LEU A N 10
ATOM 12335 C CA . LEU A 1 56 ? -6.708 -9.177 6.296 1.00 0.00 56 LEU A CA 10
ATOM 12336 C C . LEU A 1 56 ? -5.978 -10.133 5.358 1.00 0.00 56 LEU A C 10
ATOM 12337 O O . LEU A 1 56 ? -5.271 -11.037 5.803 1.00 0.00 56 LEU A O 10
ATOM 12353 N N . SER A 1 57 ? -6.154 -9.926 4.057 1.00 0.00 57 SER A N 10
ATOM 12354 C CA . SER A 1 57 ? -5.513 -10.771 3.055 1.00 0.00 57 SER A CA 10
ATOM 12355 C C . SER A 1 57 ? -4.238 -10.119 2.529 1.00 0.00 57 SER A C 10
ATOM 12356 O O . SER A 1 57 ? -4.180 -8.903 2.350 1.00 0.00 57 SER A O 10
ATOM 12364 N N . GLN A 1 58 ? -3.220 -10.937 2.285 1.00 0.00 58 GLN A N 10
ATOM 12365 C CA . GLN A 1 58 ? -1.945 -10.440 1.781 1.00 0.00 58 GLN A CA 10
ATOM 12366 C C . GLN A 1 58 ? -2.161 -9.365 0.721 1.00 0.00 58 GLN A C 10
ATOM 12367 O O . GLN A 1 58 ? -1.452 -8.358 0.689 1.00 0.00 58 GLN A O 10
ATOM 12381 N N . LEU A 1 59 ? -3.143 -9.585 -0.147 1.00 0.00 59 LEU A N 10
ATOM 12382 C CA . LEU A 1 59 ? -3.452 -8.635 -1.209 1.00 0.00 59 LEU A CA 10
ATOM 12383 C C . LEU A 1 59 ? -3.793 -7.265 -0.633 1.00 0.00 59 LEU A C 10
ATOM 12384 O O . LEU A 1 59 ? -3.343 -6.238 -1.140 1.00 0.00 59 LEU A O 10
ATOM 12400 N N . GLN A 1 60 ? -4.590 -7.258 0.431 1.00 0.00 60 GLN A N 10
ATOM 12401 C CA . GLN A 1 60 ? -4.990 -6.014 1.078 1.00 0.00 60 GLN A CA 10
ATOM 12402 C C . GLN A 1 60 ? -3.785 -5.109 1.309 1.00 0.00 60 GLN A C 10
ATOM 12403 O O . GLN A 1 60 ? -3.707 -4.009 0.761 1.00 0.00 60 GLN A O 10
ATOM 12417 N N . VAL A 1 61 ? -2.846 -5.578 2.125 1.00 0.00 61 VAL A N 10
ATOM 12418 C CA . VAL A 1 61 ? -1.643 -4.812 2.428 1.00 0.00 61 VAL A CA 10
ATOM 12419 C C . VAL A 1 61 ? -0.924 -4.390 1.152 1.00 0.00 61 VAL A C 10
ATOM 12420 O O . VAL A 1 61 ? -0.430 -3.267 1.046 1.00 0.00 61 VAL A O 10
ATOM 12433 N N . LYS A 1 62 ? -0.868 -5.298 0.183 1.00 0.00 62 LYS A N 10
ATOM 12434 C CA . LYS A 1 62 ? -0.211 -5.021 -1.089 1.00 0.00 62 LYS A CA 10
ATOM 12435 C C . LYS A 1 62 ? -0.854 -3.827 -1.785 1.00 0.00 62 LYS A C 10
ATOM 12436 O O . LYS A 1 62 ? -0.210 -2.800 -2.003 1.00 0.00 62 LYS A O 10
ATOM 12455 N N . THR A 1 63 ? -2.130 -3.967 -2.132 1.00 0.00 63 THR A N 10
ATOM 12456 C CA . THR A 1 63 ? -2.861 -2.899 -2.804 1.00 0.00 63 THR A CA 10
ATOM 12457 C C . THR A 1 63 ? -3.049 -1.698 -1.884 1.00 0.00 63 THR A C 10
ATOM 12458 O O . THR A 1 63 ? -2.611 -0.591 -2.196 1.00 0.00 63 THR A O 10
ATOM 12469 N N . TRP A 1 64 ? -3.702 -1.925 -0.750 1.00 0.00 64 TRP A N 10
ATOM 12470 C CA . TRP A 1 64 ? -3.948 -0.860 0.216 1.00 0.00 64 TRP A CA 10
ATOM 12471 C C . TRP A 1 64 ? -2.751 0.081 0.305 1.00 0.00 64 TRP A C 10
ATOM 12472 O O . TRP A 1 64 ? -2.903 1.301 0.239 1.00 0.00 64 TRP A O 10
ATOM 12493 N N . TYR A 1 65 ? -1.563 -0.493 0.454 1.00 0.00 65 TYR A N 10
ATOM 12494 C CA . TYR A 1 65 ? -0.340 0.295 0.554 1.00 0.00 65 TYR A CA 10
ATOM 12495 C C . TYR A 1 65 ? -0.150 1.165 -0.685 1.00 0.00 65 TYR A C 10
ATOM 12496 O O . TYR A 1 65 ? -0.192 2.393 -0.606 1.00 0.00 65 TYR A O 10
ATOM 12514 N N . GLN A 1 66 ? 0.057 0.519 -1.828 1.00 0.00 66 GLN A N 10
ATOM 12515 C CA . GLN A 1 66 ? 0.254 1.233 -3.084 1.00 0.00 66 GLN A CA 10
ATOM 12516 C C . GLN A 1 66 ? -0.631 2.473 -3.149 1.00 0.00 66 GLN A C 10
ATOM 12517 O O . GLN A 1 66 ? -0.191 3.540 -3.576 1.00 0.00 66 GLN A O 10
ATOM 12531 N N . ASN A 1 67 ? -1.882 2.325 -2.723 1.00 0.00 67 ASN A N 10
ATOM 12532 C CA . ASN A 1 67 ? -2.829 3.434 -2.734 1.00 0.00 67 ASN A CA 10
ATOM 12533 C C . ASN A 1 67 ? -2.469 4.468 -1.672 1.00 0.00 67 ASN A C 10
ATOM 12534 O O . ASN A 1 67 ? -2.360 5.660 -1.964 1.00 0.00 67 ASN A O 10
ATOM 12545 N N . ARG A 1 68 ? -2.283 4.005 -0.441 1.00 0.00 68 ARG A N 10
ATOM 12546 C CA . ARG A 1 68 ? -1.935 4.889 0.664 1.00 0.00 68 ARG A CA 10
ATOM 12547 C C . ARG A 1 68 ? -0.815 5.845 0.264 1.00 0.00 68 ARG A C 10
ATOM 12548 O O . ARG A 1 68 ? -0.925 7.058 0.447 1.00 0.00 68 ARG A O 10
ATOM 12569 N N . ARG A 1 69 ? 0.262 5.290 -0.283 1.00 0.00 69 ARG A N 10
ATOM 12570 C CA . ARG A 1 69 ? 1.402 6.093 -0.708 1.00 0.00 69 ARG A CA 10
ATOM 12571 C C . ARG A 1 69 ? 0.943 7.314 -1.499 1.00 0.00 69 ARG A C 10
ATOM 12572 O O . ARG A 1 69 ? 1.425 8.425 -1.279 1.00 0.00 69 ARG A O 10
ATOM 12593 N N . MET A 1 70 ? 0.010 7.100 -2.420 1.00 0.00 70 MET A N 10
ATOM 12594 C CA . MET A 1 70 ? -0.515 8.183 -3.243 1.00 0.00 70 MET A CA 10
ATOM 12595 C C . MET A 1 70 ? -0.952 9.361 -2.378 1.00 0.00 70 MET A C 10
ATOM 12596 O O . MET A 1 70 ? -0.699 10.518 -2.712 1.00 0.00 70 MET A O 10
ATOM 12610 N N . LYS A 1 71 ? -1.609 9.058 -1.263 1.00 0.00 71 LYS A N 10
ATOM 12611 C CA . LYS A 1 71 ? -2.082 10.091 -0.349 1.00 0.00 71 LYS A CA 10
ATOM 12612 C C . LYS A 1 71 ? -0.926 10.672 0.459 1.00 0.00 71 LYS A C 10
ATOM 12613 O O . LYS A 1 71 ? -0.779 11.890 0.561 1.00 0.00 71 LYS A O 10
ATOM 12632 N N . TRP A 1 72 ? -0.108 9.794 1.029 1.00 0.00 72 TRP A N 10
ATOM 12633 C CA . TRP A 1 72 ? 1.036 10.221 1.827 1.00 0.00 72 TRP A CA 10
ATOM 12634 C C . TRP A 1 72 ? 1.902 11.208 1.051 1.00 0.00 72 TRP A C 10
ATOM 12635 O O . TRP A 1 72 ? 2.335 12.227 1.590 1.00 0.00 72 TRP A O 10
ATOM 12656 N N . LYS A 1 73 ? 2.151 10.900 -0.217 1.00 0.00 73 LYS A N 10
ATOM 12657 C CA . LYS A 1 73 ? 2.965 11.760 -1.068 1.00 0.00 73 LYS A CA 10
ATOM 12658 C C . LYS A 1 73 ? 2.587 13.226 -0.879 1.00 0.00 73 LYS A C 10
ATOM 12659 O O . LYS A 1 73 ? 1.411 13.562 -0.741 1.00 0.00 73 LYS A O 10
ATOM 12678 N N . LYS A 1 74 ? 3.592 14.095 -0.876 1.00 0.00 74 LYS A N 10
ATOM 12679 C CA . LYS A 1 74 ? 3.366 15.526 -0.708 1.00 0.00 74 LYS A CA 10
ATOM 12680 C C . LYS A 1 74 ? 2.371 16.045 -1.741 1.00 0.00 74 LYS A C 10
ATOM 12681 O O . LYS A 1 74 ? 2.175 15.432 -2.790 1.00 0.00 74 LYS A O 10
ATOM 12700 N N . SER A 1 75 ? 1.748 17.179 -1.438 1.00 0.00 75 SER A N 10
ATOM 12701 C CA . SER A 1 75 ? 0.772 17.780 -2.341 1.00 0.00 75 SER A CA 10
ATOM 12702 C C . SER A 1 75 ? -0.044 16.704 -3.052 1.00 0.00 75 SER A C 10
ATOM 12703 O O . SER A 1 75 ? -0.322 16.809 -4.246 1.00 0.00 75 SER A O 10
ATOM 12711 N N . GLY A 1 76 ? -0.424 15.670 -2.308 1.00 0.00 76 GLY A N 10
ATOM 12712 C CA . GLY A 1 76 ? -1.204 14.589 -2.883 1.00 0.00 76 GLY A CA 10
ATOM 12713 C C . GLY A 1 76 ? -2.689 14.891 -2.898 1.00 0.00 76 GLY A C 10
ATOM 12714 O O . GLY A 1 76 ? -3.121 16.006 -2.606 1.00 0.00 76 GLY A O 10
ATOM 12718 N N . PRO A 1 77 ? -3.499 13.880 -3.247 1.00 0.00 77 PRO A N 10
ATOM 12719 C CA . PRO A 1 77 ? -4.957 14.019 -3.309 1.00 0.00 77 PRO A CA 10
ATOM 12720 C C . PRO A 1 77 ? -5.583 14.173 -1.928 1.00 0.00 77 PRO A C 10
ATOM 12721 O O . PRO A 1 77 ? -5.187 13.498 -0.977 1.00 0.00 77 PRO A O 10
ATOM 12732 N N . SER A 1 78 ? -6.564 15.064 -1.824 1.00 0.00 78 SER A N 10
ATOM 12733 C CA . SER A 1 78 ? -7.243 15.309 -0.557 1.00 0.00 78 SER A CA 10
ATOM 12734 C C . SER A 1 78 ? -8.145 14.134 -0.188 1.00 0.00 78 SER A C 10
ATOM 12735 O O . SER A 1 78 ? -9.000 13.724 -0.973 1.00 0.00 78 SER A O 10
ATOM 12743 N N . SER A 1 79 ? -7.946 13.598 1.012 1.00 0.00 79 SER A N 10
ATOM 12744 C CA . SER A 1 79 ? -8.738 12.468 1.484 1.00 0.00 79 SER A CA 10
ATOM 12745 C C . SER A 1 79 ? -8.849 12.482 3.006 1.00 0.00 79 SER A C 10
ATOM 12746 O O . SER A 1 79 ? -7.940 12.931 3.702 1.00 0.00 79 SER A O 10
ATOM 12754 N N . GLY A 1 80 ? -9.973 11.986 3.515 1.00 0.00 80 GLY A N 10
ATOM 12755 C CA . GLY A 1 80 ? -10.185 11.950 4.950 1.00 0.00 80 GLY A CA 10
ATOM 12756 C C . GLY A 1 80 ? -11.646 11.785 5.317 1.00 0.00 80 GLY A C 10
ATOM 12757 O O . GLY A 1 80 ? -12.354 12.769 5.530 1.00 0.00 80 GLY A O 10
ATOM 12761 N N . GLY A 1 1 ? 39.762 19.482 -1.082 1.00 0.00 1 GLY A N 11
ATOM 12762 C CA . GLY A 1 1 ? 38.441 18.896 -1.217 1.00 0.00 1 GLY A CA 11
ATOM 12763 C C . GLY A 1 1 ? 37.756 19.301 -2.507 1.00 0.00 1 GLY A C 11
ATOM 12764 O O . GLY A 1 1 ? 38.148 18.864 -3.589 1.00 0.00 1 GLY A O 11
ATOM 12768 N N . SER A 1 2 ? 36.728 20.136 -2.393 1.00 0.00 2 SER A N 11
ATOM 12769 C CA . SER A 1 2 ? 35.983 20.595 -3.559 1.00 0.00 2 SER A CA 11
ATOM 12770 C C . SER A 1 2 ? 35.167 19.457 -4.165 1.00 0.00 2 SER A C 11
ATOM 12771 O O . SER A 1 2 ? 35.124 19.290 -5.384 1.00 0.00 2 SER A O 11
ATOM 12779 N N . SER A 1 3 ? 34.521 18.677 -3.304 1.00 0.00 3 SER A N 11
ATOM 12780 C CA . SER A 1 3 ? 33.710 17.552 -3.753 1.00 0.00 3 SER A CA 11
ATOM 12781 C C . SER A 1 3 ? 32.317 18.018 -4.166 1.00 0.00 3 SER A C 11
ATOM 12782 O O . SER A 1 3 ? 31.947 19.171 -3.953 1.00 0.00 3 SER A O 11
ATOM 12790 N N . GLY A 1 4 ? 31.548 17.110 -4.760 1.00 0.00 4 GLY A N 11
ATOM 12791 C CA . GLY A 1 4 ? 30.205 17.445 -5.195 1.00 0.00 4 GLY A CA 11
ATOM 12792 C C . GLY A 1 4 ? 29.181 16.415 -4.762 1.00 0.00 4 GLY A C 11
ATOM 12793 O O . GLY A 1 4 ? 29.360 15.740 -3.748 1.00 0.00 4 GLY A O 11
ATOM 12797 N N . SER A 1 5 ? 28.103 16.294 -5.531 1.00 0.00 5 SER A N 11
ATOM 12798 C CA . SER A 1 5 ? 27.044 15.342 -5.218 1.00 0.00 5 SER A CA 11
ATOM 12799 C C . SER A 1 5 ? 26.049 15.239 -6.370 1.00 0.00 5 SER A C 11
ATOM 12800 O O . SER A 1 5 ? 25.959 16.134 -7.210 1.00 0.00 5 SER A O 11
ATOM 12808 N N . SER A 1 6 ? 25.303 14.139 -6.402 1.00 0.00 6 SER A N 11
ATOM 12809 C CA . SER A 1 6 ? 24.317 13.915 -7.453 1.00 0.00 6 SER A CA 11
ATOM 12810 C C . SER A 1 6 ? 22.955 13.573 -6.856 1.00 0.00 6 SER A C 11
ATOM 12811 O O . SER A 1 6 ? 22.806 13.475 -5.638 1.00 0.00 6 SER A O 11
ATOM 12819 N N . GLY A 1 7 ? 21.964 13.392 -7.723 1.00 0.00 7 GLY A N 11
ATOM 12820 C CA . GLY A 1 7 ? 20.627 13.063 -7.264 1.00 0.00 7 GLY A CA 11
ATOM 12821 C C . GLY A 1 7 ? 19.728 12.588 -8.389 1.00 0.00 7 GLY A C 11
ATOM 12822 O O . GLY A 1 7 ? 20.126 12.590 -9.553 1.00 0.00 7 GLY A O 11
ATOM 12826 N N . GLY A 1 8 ? 18.512 12.180 -8.040 1.00 0.00 8 GLY A N 11
ATOM 12827 C CA . GLY A 1 8 ? 17.574 11.705 -9.040 1.00 0.00 8 GLY A CA 11
ATOM 12828 C C . GLY A 1 8 ? 16.131 11.893 -8.617 1.00 0.00 8 GLY A C 11
ATOM 12829 O O . GLY A 1 8 ? 15.735 12.984 -8.208 1.00 0.00 8 GLY A O 11
ATOM 12833 N N . GLU A 1 9 ? 15.342 10.827 -8.717 1.00 0.00 9 GLU A N 11
ATOM 12834 C CA . GLU A 1 9 ? 13.934 10.881 -8.343 1.00 0.00 9 GLU A CA 11
ATOM 12835 C C . GLU A 1 9 ? 13.248 12.086 -8.982 1.00 0.00 9 GLU A C 11
ATOM 12836 O O . GLU A 1 9 ? 12.630 12.910 -8.308 1.00 0.00 9 GLU A O 11
ATOM 12848 N N . PRO A 1 10 ? 13.359 12.191 -10.315 1.00 0.00 10 PRO A N 11
ATOM 12849 C CA . PRO A 1 10 ? 12.757 13.290 -11.075 1.00 0.00 10 PRO A CA 11
ATOM 12850 C C . PRO A 1 10 ? 11.234 13.205 -11.110 1.00 0.00 10 PRO A C 11
ATOM 12851 O O . PRO A 1 10 ? 10.630 12.423 -10.378 1.00 0.00 10 PRO A O 11
ATOM 12862 N N . GLY A 1 11 ? 10.620 14.015 -11.968 1.00 0.00 11 GLY A N 11
ATOM 12863 C CA . GLY A 1 11 ? 9.174 14.014 -12.082 1.00 0.00 11 GLY A CA 11
ATOM 12864 C C . GLY A 1 11 ? 8.653 12.813 -12.847 1.00 0.00 11 GLY A C 11
ATOM 12865 O O . GLY A 1 11 ? 9.425 12.077 -13.463 1.00 0.00 11 GLY A O 11
ATOM 12869 N N . THR A 1 12 ? 7.340 12.612 -12.808 1.00 0.00 12 THR A N 11
ATOM 12870 C CA . THR A 1 12 ? 6.717 11.491 -13.499 1.00 0.00 12 THR A CA 11
ATOM 12871 C C . THR A 1 12 ? 5.217 11.710 -13.664 1.00 0.00 12 THR A C 11
ATOM 12872 O O . THR A 1 12 ? 4.523 12.067 -12.712 1.00 0.00 12 THR A O 11
ATOM 12883 N N . LYS A 1 13 ? 4.723 11.495 -14.878 1.00 0.00 13 LYS A N 11
ATOM 12884 C CA . LYS A 1 13 ? 3.304 11.667 -15.169 1.00 0.00 13 LYS A CA 11
ATOM 12885 C C . LYS A 1 13 ? 2.559 10.341 -15.048 1.00 0.00 13 LYS A C 11
ATOM 12886 O O . LYS A 1 13 ? 3.101 9.283 -15.367 1.00 0.00 13 LYS A O 11
ATOM 12905 N N . ALA A 1 14 ? 1.314 10.407 -14.587 1.00 0.00 14 ALA A N 11
ATOM 12906 C CA . ALA A 1 14 ? 0.495 9.212 -14.428 1.00 0.00 14 ALA A CA 11
ATOM 12907 C C . ALA A 1 14 ? -0.938 9.576 -14.051 1.00 0.00 14 ALA A C 11
ATOM 12908 O O . ALA A 1 14 ? -1.174 10.262 -13.056 1.00 0.00 14 ALA A O 11
ATOM 12915 N N . LYS A 1 15 ? -1.891 9.112 -14.852 1.00 0.00 15 LYS A N 11
ATOM 12916 C CA . LYS A 1 15 ? -3.301 9.387 -14.602 1.00 0.00 15 LYS A CA 11
ATOM 12917 C C . LYS A 1 15 ? -4.057 8.103 -14.276 1.00 0.00 15 LYS A C 11
ATOM 12918 O O . LYS A 1 15 ? -4.192 7.218 -15.121 1.00 0.00 15 LYS A O 11
ATOM 12937 N N . LYS A 1 16 ? -4.548 8.008 -13.045 1.00 0.00 16 LYS A N 11
ATOM 12938 C CA . LYS A 1 16 ? -5.293 6.834 -12.607 1.00 0.00 16 LYS A CA 11
ATOM 12939 C C . LYS A 1 16 ? -6.327 7.208 -11.550 1.00 0.00 16 LYS A C 11
ATOM 12940 O O . LYS A 1 16 ? -6.087 8.079 -10.714 1.00 0.00 16 LYS A O 11
ATOM 12959 N N . GLY A 1 17 ? -7.478 6.544 -11.593 1.00 0.00 17 GLY A N 11
ATOM 12960 C CA . GLY A 1 17 ? -8.530 6.821 -10.633 1.00 0.00 17 GLY A CA 11
ATOM 12961 C C . GLY A 1 17 ? -9.552 5.704 -10.555 1.00 0.00 17 GLY A C 11
ATOM 12962 O O . GLY A 1 17 ? -10.756 5.958 -10.498 1.00 0.00 17 GLY A O 11
ATOM 12966 N N . ARG A 1 18 ? -9.073 4.464 -10.554 1.00 0.00 18 ARG A N 11
ATOM 12967 C CA . ARG A 1 18 ? -9.954 3.305 -10.486 1.00 0.00 18 ARG A CA 11
ATOM 12968 C C . ARG A 1 18 ? -9.544 2.376 -9.346 1.00 0.00 18 ARG A C 11
ATOM 12969 O O . ARG A 1 18 ? -8.360 2.093 -9.159 1.00 0.00 18 ARG A O 11
ATOM 12990 N N . ARG A 1 19 ? -10.529 1.906 -8.589 1.00 0.00 19 ARG A N 11
ATOM 12991 C CA . ARG A 1 19 ? -10.270 1.012 -7.467 1.00 0.00 19 ARG A CA 11
ATOM 12992 C C . ARG A 1 19 ? -11.290 -0.123 -7.430 1.00 0.00 19 ARG A C 11
ATOM 12993 O O . ARG A 1 19 ? -12.342 -0.046 -8.064 1.00 0.00 19 ARG A O 11
ATOM 13014 N N . SER A 1 20 ? -10.970 -1.175 -6.683 1.00 0.00 20 SER A N 11
ATOM 13015 C CA . SER A 1 20 ? -11.856 -2.327 -6.566 1.00 0.00 20 SER A CA 11
ATOM 13016 C C . SER A 1 20 ? -12.743 -2.208 -5.330 1.00 0.00 20 SER A C 11
ATOM 13017 O O . SER A 1 20 ? -12.336 -1.646 -4.313 1.00 0.00 20 SER A O 11
ATOM 13025 N N . ARG A 1 21 ? -13.956 -2.741 -5.427 1.00 0.00 21 ARG A N 11
ATOM 13026 C CA . ARG A 1 21 ? -14.901 -2.694 -4.318 1.00 0.00 21 ARG A CA 11
ATOM 13027 C C . ARG A 1 21 ? -14.331 -3.393 -3.087 1.00 0.00 21 ARG A C 11
ATOM 13028 O O . ARG A 1 21 ? -14.428 -4.614 -2.952 1.00 0.00 21 ARG A O 11
ATOM 13049 N N . THR A 1 22 ? -13.736 -2.612 -2.191 1.00 0.00 22 THR A N 11
ATOM 13050 C CA . THR A 1 22 ? -13.148 -3.156 -0.973 1.00 0.00 22 THR A CA 11
ATOM 13051 C C . THR A 1 22 ? -13.347 -2.208 0.204 1.00 0.00 22 THR A C 11
ATOM 13052 O O . THR A 1 22 ? -13.024 -1.023 0.120 1.00 0.00 22 THR A O 11
ATOM 13063 N N . VAL A 1 23 ? -13.879 -2.737 1.301 1.00 0.00 23 VAL A N 11
ATOM 13064 C CA . VAL A 1 23 ? -14.119 -1.938 2.496 1.00 0.00 23 VAL A CA 11
ATOM 13065 C C . VAL A 1 23 ? -13.416 -2.538 3.709 1.00 0.00 23 VAL A C 11
ATOM 13066 O O . VAL A 1 23 ? -13.467 -3.747 3.934 1.00 0.00 23 VAL A O 11
ATOM 13079 N N . PHE A 1 24 ? -12.759 -1.685 4.487 1.00 0.00 24 PHE A N 11
ATOM 13080 C CA . PHE A 1 24 ? -12.044 -2.130 5.677 1.00 0.00 24 PHE A CA 11
ATOM 13081 C C . PHE A 1 24 ? -12.789 -1.720 6.945 1.00 0.00 24 PHE A C 11
ATOM 13082 O O . PHE A 1 24 ? -13.690 -0.881 6.906 1.00 0.00 24 PHE A O 11
ATOM 13099 N N . THR A 1 25 ? -12.407 -2.318 8.069 1.00 0.00 25 THR A N 11
ATOM 13100 C CA . THR A 1 25 ? -13.038 -2.018 9.347 1.00 0.00 25 THR A CA 11
ATOM 13101 C C . THR A 1 25 ? -12.182 -1.063 10.172 1.00 0.00 25 THR A C 11
ATOM 13102 O O . THR A 1 25 ? -10.966 -0.996 9.996 1.00 0.00 25 THR A O 11
ATOM 13113 N N . GLU A 1 26 ? -12.825 -0.328 11.074 1.00 0.00 26 GLU A N 11
ATOM 13114 C CA . GLU A 1 26 ? -12.121 0.623 11.926 1.00 0.00 26 GLU A CA 11
ATOM 13115 C C . GLU A 1 26 ? -10.852 0.001 12.502 1.00 0.00 26 GLU A C 11
ATOM 13116 O O . GLU A 1 26 ? -9.801 0.642 12.555 1.00 0.00 26 GLU A O 11
ATOM 13128 N N . LEU A 1 27 ? -10.957 -1.251 12.933 1.00 0.00 27 LEU A N 11
ATOM 13129 C CA . LEU A 1 27 ? -9.819 -1.961 13.507 1.00 0.00 27 LEU A CA 11
ATOM 13130 C C . LEU A 1 27 ? -8.740 -2.199 12.455 1.00 0.00 27 LEU A C 11
ATOM 13131 O O . LEU A 1 27 ? -7.583 -1.826 12.646 1.00 0.00 27 LEU A O 11
ATOM 13147 N N . GLN A 1 28 ? -9.128 -2.819 11.346 1.00 0.00 28 GLN A N 11
ATOM 13148 C CA . GLN A 1 28 ? -8.193 -3.104 10.264 1.00 0.00 28 GLN A CA 11
ATOM 13149 C C . GLN A 1 28 ? -7.465 -1.838 9.825 1.00 0.00 28 GLN A C 11
ATOM 13150 O O . GLN A 1 28 ? -6.241 -1.828 9.693 1.00 0.00 28 GLN A O 11
ATOM 13164 N N . LEU A 1 29 ? -8.226 -0.772 9.601 1.00 0.00 29 LEU A N 11
ATOM 13165 C CA . LEU A 1 29 ? -7.653 0.500 9.176 1.00 0.00 29 LEU A CA 11
ATOM 13166 C C . LEU A 1 29 ? -6.681 1.036 10.222 1.00 0.00 29 LEU A C 11
ATOM 13167 O O . LEU A 1 29 ? -5.573 1.460 9.895 1.00 0.00 29 LEU A O 11
ATOM 13183 N N . MET A 1 30 ? -7.102 1.011 11.482 1.00 0.00 30 MET A N 11
ATOM 13184 C CA . MET A 1 30 ? -6.267 1.491 12.577 1.00 0.00 30 MET A CA 11
ATOM 13185 C C . MET A 1 30 ? -4.898 0.819 12.551 1.00 0.00 30 MET A C 11
ATOM 13186 O O . MET A 1 30 ? -3.870 1.477 12.709 1.00 0.00 30 MET A O 11
ATOM 13200 N N . GLY A 1 31 ? -4.892 -0.495 12.349 1.00 0.00 31 GLY A N 11
ATOM 13201 C CA . GLY A 1 31 ? -3.643 -1.233 12.307 1.00 0.00 31 GLY A CA 11
ATOM 13202 C C . GLY A 1 31 ? -2.874 -0.998 11.022 1.00 0.00 31 GLY A C 11
ATOM 13203 O O . GLY A 1 31 ? -1.668 -0.749 11.047 1.00 0.00 31 GLY A O 11
ATOM 13207 N N . LEU A 1 32 ? -3.571 -1.079 9.894 1.00 0.00 32 LEU A N 11
ATOM 13208 C CA . LEU A 1 32 ? -2.946 -0.874 8.592 1.00 0.00 32 LEU A CA 11
ATOM 13209 C C . LEU A 1 32 ? -2.158 0.431 8.565 1.00 0.00 32 LEU A C 11
ATOM 13210 O O . LEU A 1 32 ? -0.996 0.457 8.160 1.00 0.00 32 LEU A O 11
ATOM 13226 N N . GLU A 1 33 ? -2.797 1.512 9.001 1.00 0.00 33 GLU A N 11
ATOM 13227 C CA . GLU A 1 33 ? -2.154 2.820 9.028 1.00 0.00 33 GLU A CA 11
ATOM 13228 C C . GLU A 1 33 ? -0.959 2.820 9.977 1.00 0.00 33 GLU A C 11
ATOM 13229 O O . GLU A 1 33 ? 0.100 3.362 9.661 1.00 0.00 33 GLU A O 11
ATOM 13241 N N . LYS A 1 34 ? -1.138 2.207 11.143 1.00 0.00 34 LYS A N 11
ATOM 13242 C CA . LYS A 1 34 ? -0.076 2.134 12.140 1.00 0.00 34 LYS A CA 11
ATOM 13243 C C . LYS A 1 34 ? 1.195 1.543 11.538 1.00 0.00 34 LYS A C 11
ATOM 13244 O O . LYS A 1 34 ? 2.283 2.096 11.697 1.00 0.00 34 LYS A O 11
ATOM 13263 N N . ARG A 1 35 ? 1.049 0.418 10.846 1.00 0.00 35 ARG A N 11
ATOM 13264 C CA . ARG A 1 35 ? 2.186 -0.247 10.221 1.00 0.00 35 ARG A CA 11
ATOM 13265 C C . ARG A 1 35 ? 2.700 0.558 9.031 1.00 0.00 35 ARG A C 11
ATOM 13266 O O . ARG A 1 35 ? 3.820 1.068 9.052 1.00 0.00 35 ARG A O 11
ATOM 13287 N N . PHE A 1 36 ? 1.874 0.667 7.996 1.00 0.00 36 PHE A N 11
ATOM 13288 C CA . PHE A 1 36 ? 2.246 1.409 6.797 1.00 0.00 36 PHE A CA 11
ATOM 13289 C C . PHE A 1 36 ? 3.056 2.651 7.155 1.00 0.00 36 PHE A C 11
ATOM 13290 O O . PHE A 1 36 ? 4.120 2.895 6.588 1.00 0.00 36 PHE A O 11
ATOM 13307 N N . GLU A 1 37 ? 2.542 3.434 8.099 1.00 0.00 37 GLU A N 11
ATOM 13308 C CA . GLU A 1 37 ? 3.217 4.652 8.532 1.00 0.00 37 GLU A CA 11
ATOM 13309 C C . GLU A 1 37 ? 4.660 4.361 8.934 1.00 0.00 37 GLU A C 11
ATOM 13310 O O . GLU A 1 37 ? 5.590 5.023 8.474 1.00 0.00 37 GLU A O 11
ATOM 13322 N N . LYS A 1 38 ? 4.838 3.366 9.797 1.00 0.00 38 LYS A N 11
ATOM 13323 C CA . LYS A 1 38 ? 6.166 2.985 10.262 1.00 0.00 38 LYS A CA 11
ATOM 13324 C C . LYS A 1 38 ? 7.008 2.437 9.114 1.00 0.00 38 LYS A C 11
ATOM 13325 O O . LYS A 1 38 ? 8.074 2.969 8.805 1.00 0.00 38 LYS A O 11
ATOM 13344 N N . GLN A 1 39 ? 6.522 1.371 8.486 1.00 0.00 39 GLN A N 11
ATOM 13345 C CA . GLN A 1 39 ? 7.231 0.752 7.372 1.00 0.00 39 GLN A CA 11
ATOM 13346 C C . GLN A 1 39 ? 6.487 0.979 6.060 1.00 0.00 39 GLN A C 11
ATOM 13347 O O . GLN A 1 39 ? 5.590 0.216 5.702 1.00 0.00 39 GLN A O 11
ATOM 13361 N N . LYS A 1 40 ? 6.865 2.035 5.347 1.00 0.00 40 LYS A N 11
ATOM 13362 C CA . LYS A 1 40 ? 6.235 2.363 4.074 1.00 0.00 40 LYS A CA 11
ATOM 13363 C C . LYS A 1 40 ? 5.954 1.102 3.264 1.00 0.00 40 LYS A C 11
ATOM 13364 O O . LYS A 1 40 ? 4.928 1.000 2.590 1.00 0.00 40 LYS A O 11
ATOM 13383 N N . TYR A 1 41 ? 6.870 0.142 3.335 1.00 0.00 41 TYR A N 11
ATOM 13384 C CA . TYR A 1 41 ? 6.721 -1.113 2.608 1.00 0.00 41 TYR A CA 11
ATOM 13385 C C . TYR A 1 41 ? 7.143 -2.297 3.472 1.00 0.00 41 TYR A C 11
ATOM 13386 O O . TYR A 1 41 ? 8.307 -2.414 3.859 1.00 0.00 41 TYR A O 11
ATOM 13404 N N . LEU A 1 42 ? 6.191 -3.173 3.770 1.00 0.00 42 LEU A N 11
ATOM 13405 C CA . LEU A 1 42 ? 6.462 -4.350 4.588 1.00 0.00 42 LEU A CA 11
ATOM 13406 C C . LEU A 1 42 ? 7.237 -5.397 3.795 1.00 0.00 42 LEU A C 11
ATOM 13407 O O . LEU A 1 42 ? 7.522 -5.209 2.612 1.00 0.00 42 LEU A O 11
ATOM 13423 N N . SER A 1 43 ? 7.574 -6.502 4.454 1.00 0.00 43 SER A N 11
ATOM 13424 C CA . SER A 1 43 ? 8.317 -7.579 3.810 1.00 0.00 43 SER A CA 11
ATOM 13425 C C . SER A 1 43 ? 7.391 -8.734 3.443 1.00 0.00 43 SER A C 11
ATOM 13426 O O . SER A 1 43 ? 6.230 -8.770 3.853 1.00 0.00 43 SER A O 11
ATOM 13434 N N . THR A 1 44 ? 7.913 -9.679 2.667 1.00 0.00 44 THR A N 11
ATOM 13435 C CA . THR A 1 44 ? 7.134 -10.836 2.243 1.00 0.00 44 THR A CA 11
ATOM 13436 C C . THR A 1 44 ? 6.458 -11.509 3.431 1.00 0.00 44 THR A C 11
ATOM 13437 O O . THR A 1 44 ? 5.235 -11.633 3.492 1.00 0.00 44 THR A O 11
ATOM 13448 N N . PRO A 1 45 ? 7.271 -11.956 4.401 1.00 0.00 45 PRO A N 11
ATOM 13449 C CA . PRO A 1 45 ? 6.772 -12.624 5.606 1.00 0.00 45 PRO A CA 11
ATOM 13450 C C . PRO A 1 45 ? 6.030 -11.667 6.534 1.00 0.00 45 PRO A C 11
ATOM 13451 O O . PRO A 1 45 ? 4.946 -11.981 7.026 1.00 0.00 45 PRO A O 11
ATOM 13462 N N . ASP A 1 46 ? 6.619 -10.500 6.767 1.00 0.00 46 ASP A N 11
ATOM 13463 C CA . ASP A 1 46 ? 6.013 -9.497 7.635 1.00 0.00 46 ASP A CA 11
ATOM 13464 C C . ASP A 1 46 ? 4.561 -9.244 7.240 1.00 0.00 46 ASP A C 11
ATOM 13465 O O . ASP A 1 46 ? 3.653 -9.369 8.063 1.00 0.00 46 ASP A O 11
ATOM 13474 N N . ARG A 1 47 ? 4.350 -8.887 5.978 1.00 0.00 47 ARG A N 11
ATOM 13475 C CA . ARG A 1 47 ? 3.009 -8.614 5.475 1.00 0.00 47 ARG A CA 11
ATOM 13476 C C . ARG A 1 47 ? 2.021 -9.671 5.960 1.00 0.00 47 ARG A C 11
ATOM 13477 O O . ARG A 1 47 ? 0.874 -9.360 6.285 1.00 0.00 47 ARG A O 11
ATOM 13498 N N . ILE A 1 48 ? 2.473 -10.919 6.005 1.00 0.00 48 ILE A N 11
ATOM 13499 C CA . ILE A 1 48 ? 1.629 -12.021 6.450 1.00 0.00 48 ILE A CA 11
ATOM 13500 C C . ILE A 1 48 ? 1.309 -11.903 7.937 1.00 0.00 48 ILE A C 11
ATOM 13501 O O . ILE A 1 48 ? 0.145 -11.820 8.327 1.00 0.00 48 ILE A O 11
ATOM 13517 N N . ASP A 1 49 ? 2.351 -11.894 8.761 1.00 0.00 49 ASP A N 11
ATOM 13518 C CA . ASP A 1 49 ? 2.181 -11.782 10.206 1.00 0.00 49 ASP A CA 11
ATOM 13519 C C . ASP A 1 49 ? 1.107 -10.755 10.549 1.00 0.00 49 ASP A C 11
ATOM 13520 O O . ASP A 1 49 ? 0.194 -11.032 11.328 1.00 0.00 49 ASP A O 11
ATOM 13529 N N . LEU A 1 50 ? 1.223 -9.568 9.964 1.00 0.00 50 LEU A N 11
ATOM 13530 C CA . LEU A 1 50 ? 0.263 -8.497 10.209 1.00 0.00 50 LEU A CA 11
ATOM 13531 C C . LEU A 1 50 ? -1.129 -8.894 9.727 1.00 0.00 50 LEU A C 11
ATOM 13532 O O . LEU A 1 50 ? -2.075 -8.954 10.513 1.00 0.00 50 LEU A O 11
ATOM 13548 N N . ALA A 1 51 ? -1.246 -9.167 8.432 1.00 0.00 51 ALA A N 11
ATOM 13549 C CA . ALA A 1 51 ? -2.521 -9.563 7.846 1.00 0.00 51 ALA A CA 11
ATOM 13550 C C . ALA A 1 51 ? -3.247 -10.564 8.738 1.00 0.00 51 ALA A C 11
ATOM 13551 O O . ALA A 1 51 ? -4.477 -10.608 8.763 1.00 0.00 51 ALA A O 11
ATOM 13558 N N . GLU A 1 52 ? -2.479 -11.366 9.468 1.00 0.00 52 GLU A N 11
ATOM 13559 C CA . GLU A 1 52 ? -3.051 -12.368 10.360 1.00 0.00 52 GLU A CA 11
ATOM 13560 C C . GLU A 1 52 ? -3.577 -11.721 11.638 1.00 0.00 52 GLU A C 11
ATOM 13561 O O . GLU A 1 52 ? -4.592 -12.147 12.189 1.00 0.00 52 GLU A O 11
ATOM 13573 N N . SER A 1 53 ? -2.877 -10.692 12.104 1.00 0.00 53 SER A N 11
ATOM 13574 C CA . SER A 1 53 ? -3.270 -9.989 13.320 1.00 0.00 53 SER A CA 11
ATOM 13575 C C . SER A 1 53 ? -4.632 -9.323 13.147 1.00 0.00 53 SER A C 11
ATOM 13576 O O . SER A 1 53 ? -5.503 -9.429 14.012 1.00 0.00 53 SER A O 11
ATOM 13584 N N . LEU A 1 54 ? -4.809 -8.637 12.023 1.00 0.00 54 LEU A N 11
ATOM 13585 C CA . LEU A 1 54 ? -6.065 -7.952 11.735 1.00 0.00 54 LEU A CA 11
ATOM 13586 C C . LEU A 1 54 ? -7.043 -8.886 11.028 1.00 0.00 54 LEU A C 11
ATOM 13587 O O . LEU A 1 54 ? -8.257 -8.701 11.104 1.00 0.00 54 LEU A O 11
ATOM 13603 N N . GLY A 1 55 ? -6.506 -9.890 10.343 1.00 0.00 55 GLY A N 11
ATOM 13604 C CA . GLY A 1 55 ? -7.345 -10.839 9.635 1.00 0.00 55 GLY A CA 11
ATOM 13605 C C . GLY A 1 55 ? -7.649 -10.399 8.217 1.00 0.00 55 GLY A C 11
ATOM 13606 O O . GLY A 1 55 ? -8.735 -10.659 7.697 1.00 0.00 55 GLY A O 11
ATOM 13610 N N . LEU A 1 56 ? -6.689 -9.728 7.589 1.00 0.00 56 LEU A N 11
ATOM 13611 C CA . LEU A 1 56 ? -6.859 -9.249 6.222 1.00 0.00 56 LEU A CA 11
ATOM 13612 C C . LEU A 1 56 ? -6.157 -10.171 5.230 1.00 0.00 56 LEU A C 11
ATOM 13613 O O . LEU A 1 56 ? -5.512 -11.143 5.622 1.00 0.00 56 LEU A O 11
ATOM 13629 N N . SER A 1 57 ? -6.286 -9.857 3.945 1.00 0.00 57 SER A N 11
ATOM 13630 C CA . SER A 1 57 ? -5.665 -10.659 2.897 1.00 0.00 57 SER A CA 11
ATOM 13631 C C . SER A 1 57 ? -4.369 -10.013 2.415 1.00 0.00 57 SER A C 11
ATOM 13632 O O . SER A 1 57 ? -4.334 -8.822 2.108 1.00 0.00 57 SER A O 11
ATOM 13640 N N . GLN A 1 58 ? -3.307 -10.810 2.353 1.00 0.00 58 GLN A N 11
ATOM 13641 C CA . GLN A 1 58 ? -2.008 -10.317 1.910 1.00 0.00 58 GLN A CA 11
ATOM 13642 C C . GLN A 1 58 ? -2.170 -9.250 0.832 1.00 0.00 58 GLN A C 11
ATOM 13643 O O . GLN A 1 58 ? -1.389 -8.300 0.761 1.00 0.00 58 GLN A O 11
ATOM 13657 N N . LEU A 1 59 ? -3.188 -9.412 -0.006 1.00 0.00 59 LEU A N 11
ATOM 13658 C CA . LEU A 1 59 ? -3.453 -8.463 -1.081 1.00 0.00 59 LEU A CA 11
ATOM 13659 C C . LEU A 1 59 ? -3.778 -7.082 -0.521 1.00 0.00 59 LEU A C 11
ATOM 13660 O O . LEU A 1 59 ? -3.211 -6.078 -0.953 1.00 0.00 59 LEU A O 11
ATOM 13676 N N . GLN A 1 60 ? -4.692 -7.040 0.443 1.00 0.00 60 GLN A N 11
ATOM 13677 C CA . GLN A 1 60 ? -5.090 -5.782 1.063 1.00 0.00 60 GLN A CA 11
ATOM 13678 C C . GLN A 1 60 ? -3.879 -4.888 1.308 1.00 0.00 60 GLN A C 11
ATOM 13679 O O . GLN A 1 60 ? -3.830 -3.750 0.841 1.00 0.00 60 GLN A O 11
ATOM 13693 N N . VAL A 1 61 ? -2.903 -5.410 2.044 1.00 0.00 61 VAL A N 11
ATOM 13694 C CA . VAL A 1 61 ? -1.691 -4.660 2.350 1.00 0.00 61 VAL A CA 11
ATOM 13695 C C . VAL A 1 61 ? -1.023 -4.153 1.078 1.00 0.00 61 VAL A C 11
ATOM 13696 O O . VAL A 1 61 ? -0.828 -2.949 0.902 1.00 0.00 61 VAL A O 11
ATOM 13709 N N . LYS A 1 62 ? -0.672 -5.078 0.191 1.00 0.00 62 LYS A N 11
ATOM 13710 C CA . LYS A 1 62 ? -0.026 -4.726 -1.068 1.00 0.00 62 LYS A CA 11
ATOM 13711 C C . LYS A 1 62 ? -0.752 -3.569 -1.747 1.00 0.00 62 LYS A C 11
ATOM 13712 O O . LYS A 1 62 ? -0.185 -2.492 -1.937 1.00 0.00 62 LYS A O 11
ATOM 13731 N N . THR A 1 63 ? -2.010 -3.797 -2.110 1.00 0.00 63 THR A N 11
ATOM 13732 C CA . THR A 1 63 ? -2.813 -2.774 -2.768 1.00 0.00 63 THR A CA 11
ATOM 13733 C C . THR A 1 63 ? -2.998 -1.558 -1.868 1.00 0.00 63 THR A C 11
ATOM 13734 O O . THR A 1 63 ? -2.520 -0.466 -2.180 1.00 0.00 63 THR A O 11
ATOM 13745 N N . TRP A 1 64 ? -3.691 -1.752 -0.753 1.00 0.00 64 TRP A N 11
ATOM 13746 C CA . TRP A 1 64 ? -3.938 -0.669 0.193 1.00 0.00 64 TRP A CA 11
ATOM 13747 C C . TRP A 1 64 ? -2.719 0.240 0.308 1.00 0.00 64 TRP A C 11
ATOM 13748 O O . TRP A 1 64 ? -2.843 1.465 0.298 1.00 0.00 64 TRP A O 11
ATOM 13769 N N . TYR A 1 65 ? -1.542 -0.366 0.419 1.00 0.00 65 TYR A N 11
ATOM 13770 C CA . TYR A 1 65 ? -0.301 0.390 0.539 1.00 0.00 65 TYR A CA 11
ATOM 13771 C C . TYR A 1 65 ? -0.080 1.272 -0.686 1.00 0.00 65 TYR A C 11
ATOM 13772 O O . TYR A 1 65 ? 0.022 2.493 -0.573 1.00 0.00 65 TYR A O 11
ATOM 13790 N N . GLN A 1 66 ? -0.009 0.644 -1.855 1.00 0.00 66 GLN A N 11
ATOM 13791 C CA . GLN A 1 66 ? 0.200 1.372 -3.101 1.00 0.00 66 GLN A CA 11
ATOM 13792 C C . GLN A 1 66 ? -0.614 2.661 -3.121 1.00 0.00 66 GLN A C 11
ATOM 13793 O O . GLN A 1 66 ? -0.060 3.755 -3.223 1.00 0.00 66 GLN A O 11
ATOM 13807 N N . ASN A 1 67 ? -1.933 2.525 -3.024 1.00 0.00 67 ASN A N 11
ATOM 13808 C CA . ASN A 1 67 ? -2.823 3.679 -3.032 1.00 0.00 67 ASN A CA 11
ATOM 13809 C C . ASN A 1 67 ? -2.463 4.652 -1.914 1.00 0.00 67 ASN A C 11
ATOM 13810 O O . ASN A 1 67 ? -2.329 5.855 -2.142 1.00 0.00 67 ASN A O 11
ATOM 13821 N N . ARG A 1 68 ? -2.306 4.124 -0.704 1.00 0.00 68 ARG A N 11
ATOM 13822 C CA . ARG A 1 68 ? -1.962 4.945 0.450 1.00 0.00 68 ARG A CA 11
ATOM 13823 C C . ARG A 1 68 ? -0.801 5.881 0.124 1.00 0.00 68 ARG A C 11
ATOM 13824 O O . ARG A 1 68 ? -0.845 7.071 0.433 1.00 0.00 68 ARG A O 11
ATOM 13845 N N . ARG A 1 69 ? 0.236 5.333 -0.501 1.00 0.00 69 ARG A N 11
ATOM 13846 C CA . ARG A 1 69 ? 1.409 6.118 -0.867 1.00 0.00 69 ARG A CA 11
ATOM 13847 C C . ARG A 1 69 ? 1.002 7.407 -1.575 1.00 0.00 69 ARG A C 11
ATOM 13848 O O . ARG A 1 69 ? 1.376 8.502 -1.157 1.00 0.00 69 ARG A O 11
ATOM 13869 N N . MET A 1 70 ? 0.233 7.267 -2.650 1.00 0.00 70 MET A N 11
ATOM 13870 C CA . MET A 1 70 ? -0.226 8.420 -3.416 1.00 0.00 70 MET A CA 11
ATOM 13871 C C . MET A 1 70 ? -0.663 9.549 -2.489 1.00 0.00 70 MET A C 11
ATOM 13872 O O . MET A 1 70 ? -0.103 10.645 -2.521 1.00 0.00 70 MET A O 11
ATOM 13886 N N . LYS A 1 71 ? -1.668 9.276 -1.664 1.00 0.00 71 LYS A N 11
ATOM 13887 C CA . LYS A 1 71 ? -2.181 10.268 -0.727 1.00 0.00 71 LYS A CA 11
ATOM 13888 C C . LYS A 1 71 ? -1.077 10.759 0.204 1.00 0.00 71 LYS A C 11
ATOM 13889 O O . LYS A 1 71 ? -0.922 11.961 0.417 1.00 0.00 71 LYS A O 11
ATOM 13908 N N . TRP A 1 72 ? -0.313 9.822 0.753 1.00 0.00 72 TRP A N 11
ATOM 13909 C CA . TRP A 1 72 ? 0.777 10.161 1.661 1.00 0.00 72 TRP A CA 11
ATOM 13910 C C . TRP A 1 72 ? 1.692 11.212 1.043 1.00 0.00 72 TRP A C 11
ATOM 13911 O O . TRP A 1 72 ? 2.050 12.197 1.691 1.00 0.00 72 TRP A O 11
ATOM 13932 N N . LYS A 1 73 ? 2.069 10.999 -0.213 1.00 0.00 73 LYS A N 11
ATOM 13933 C CA . LYS A 1 73 ? 2.941 11.929 -0.920 1.00 0.00 73 LYS A CA 11
ATOM 13934 C C . LYS A 1 73 ? 2.460 13.366 -0.745 1.00 0.00 73 LYS A C 11
ATOM 13935 O O . LYS A 1 73 ? 1.302 13.682 -1.022 1.00 0.00 73 LYS A O 11
ATOM 13954 N N . LYS A 1 74 ? 3.355 14.234 -0.286 1.00 0.00 74 LYS A N 11
ATOM 13955 C CA . LYS A 1 74 ? 3.024 15.638 -0.076 1.00 0.00 74 LYS A CA 11
ATOM 13956 C C . LYS A 1 74 ? 3.198 16.436 -1.365 1.00 0.00 74 LYS A C 11
ATOM 13957 O O . LYS A 1 74 ? 4.319 16.663 -1.819 1.00 0.00 74 LYS A O 11
ATOM 13976 N N . SER A 1 75 ? 2.081 16.861 -1.948 1.00 0.00 75 SER A N 11
ATOM 13977 C CA . SER A 1 75 ? 2.111 17.632 -3.185 1.00 0.00 75 SER A CA 11
ATOM 13978 C C . SER A 1 75 ? 2.981 18.875 -3.030 1.00 0.00 75 SER A C 11
ATOM 13979 O O . SER A 1 75 ? 3.888 19.115 -3.825 1.00 0.00 75 SER A O 11
ATOM 13987 N N . GLY A 1 76 ? 2.697 19.663 -1.997 1.00 0.00 76 GLY A N 11
ATOM 13988 C CA . GLY A 1 76 ? 3.462 20.873 -1.755 1.00 0.00 76 GLY A CA 11
ATOM 13989 C C . GLY A 1 76 ? 3.623 21.717 -3.004 1.00 0.00 76 GLY A C 11
ATOM 13990 O O . GLY A 1 76 ? 4.706 21.806 -3.583 1.00 0.00 76 GLY A O 11
ATOM 13994 N N . PRO A 1 77 ? 2.526 22.354 -3.438 1.00 0.00 77 PRO A N 11
ATOM 13995 C CA . PRO A 1 77 ? 2.525 23.205 -4.631 1.00 0.00 77 PRO A CA 11
ATOM 13996 C C . PRO A 1 77 ? 3.311 24.495 -4.424 1.00 0.00 77 PRO A C 11
ATOM 13997 O O . PRO A 1 77 ? 2.763 25.503 -3.977 1.00 0.00 77 PRO A O 11
ATOM 14008 N N . SER A 1 78 ? 4.599 24.457 -4.751 1.00 0.00 78 SER A N 11
ATOM 14009 C CA . SER A 1 78 ? 5.461 25.623 -4.598 1.00 0.00 78 SER A CA 11
ATOM 14010 C C . SER A 1 78 ? 6.037 26.053 -5.943 1.00 0.00 78 SER A C 11
ATOM 14011 O O . SER A 1 78 ? 6.061 25.277 -6.898 1.00 0.00 78 SER A O 11
ATOM 14019 N N . SER A 1 79 ? 6.501 27.297 -6.010 1.00 0.00 79 SER A N 11
ATOM 14020 C CA . SER A 1 79 ? 7.073 27.834 -7.239 1.00 0.00 79 SER A CA 11
ATOM 14021 C C . SER A 1 79 ? 8.568 27.537 -7.318 1.00 0.00 79 SER A C 11
ATOM 14022 O O . SER A 1 79 ? 9.274 27.578 -6.311 1.00 0.00 79 SER A O 11
ATOM 14030 N N . GLY A 1 80 ? 9.043 27.237 -8.523 1.00 0.00 80 GLY A N 11
ATOM 14031 C CA . GLY A 1 80 ? 10.450 26.937 -8.712 1.00 0.00 80 GLY A CA 11
ATOM 14032 C C . GLY A 1 80 ? 10.990 25.996 -7.652 1.00 0.00 80 GLY A C 11
ATOM 14033 O O . GLY A 1 80 ? 12.107 26.173 -7.166 1.00 0.00 80 GLY A O 11
ATOM 14037 N N . GLY A 1 1 ? -5.946 -4.973 30.598 1.00 0.00 1 GLY A N 12
ATOM 14038 C CA . GLY A 1 1 ? -6.011 -5.859 29.450 1.00 0.00 1 GLY A CA 12
ATOM 14039 C C . GLY A 1 1 ? -6.990 -5.375 28.399 1.00 0.00 1 GLY A C 12
ATOM 14040 O O . GLY A 1 1 ? -7.536 -4.278 28.508 1.00 0.00 1 GLY A O 12
ATOM 14044 N N . SER A 1 2 ? -7.211 -6.195 27.376 1.00 0.00 2 SER A N 12
ATOM 14045 C CA . SER A 1 2 ? -8.126 -5.842 26.298 1.00 0.00 2 SER A CA 12
ATOM 14046 C C . SER A 1 2 ? -9.447 -6.592 26.440 1.00 0.00 2 SER A C 12
ATOM 14047 O O . SER A 1 2 ? -10.509 -6.072 26.098 1.00 0.00 2 SER A O 12
ATOM 14055 N N . SER A 1 3 ? -9.372 -7.819 26.946 1.00 0.00 3 SER A N 12
ATOM 14056 C CA . SER A 1 3 ? -10.561 -8.644 27.130 1.00 0.00 3 SER A CA 12
ATOM 14057 C C . SER A 1 3 ? -11.548 -8.438 25.985 1.00 0.00 3 SER A C 12
ATOM 14058 O O . SER A 1 3 ? -12.753 -8.326 26.202 1.00 0.00 3 SER A O 12
ATOM 14066 N N . GLY A 1 4 ? -11.025 -8.389 24.763 1.00 0.00 4 GLY A N 12
ATOM 14067 C CA . GLY A 1 4 ? -11.873 -8.197 23.601 1.00 0.00 4 GLY A CA 12
ATOM 14068 C C . GLY A 1 4 ? -11.075 -8.002 22.327 1.00 0.00 4 GLY A C 12
ATOM 14069 O O . GLY A 1 4 ? -9.948 -8.484 22.212 1.00 0.00 4 GLY A O 12
ATOM 14073 N N . SER A 1 5 ? -11.660 -7.294 21.366 1.00 0.00 5 SER A N 12
ATOM 14074 C CA . SER A 1 5 ? -10.998 -7.041 20.092 1.00 0.00 5 SER A CA 12
ATOM 14075 C C . SER A 1 5 ? -10.534 -8.346 19.452 1.00 0.00 5 SER A C 12
ATOM 14076 O O . SER A 1 5 ? -9.398 -8.455 18.991 1.00 0.00 5 SER A O 12
ATOM 14084 N N . SER A 1 6 ? -11.422 -9.335 19.429 1.00 0.00 6 SER A N 12
ATOM 14085 C CA . SER A 1 6 ? -11.104 -10.635 18.850 1.00 0.00 6 SER A CA 12
ATOM 14086 C C . SER A 1 6 ? -12.363 -11.319 18.325 1.00 0.00 6 SER A C 12
ATOM 14087 O O . SER A 1 6 ? -13.252 -11.683 19.093 1.00 0.00 6 SER A O 12
ATOM 14095 N N . GLY A 1 7 ? -12.430 -11.489 17.008 1.00 0.00 7 GLY A N 12
ATOM 14096 C CA . GLY A 1 7 ? -13.583 -12.128 16.401 1.00 0.00 7 GLY A CA 12
ATOM 14097 C C . GLY A 1 7 ? -13.248 -12.797 15.082 1.00 0.00 7 GLY A C 12
ATOM 14098 O O . GLY A 1 7 ? -12.555 -13.813 15.052 1.00 0.00 7 GLY A O 12
ATOM 14102 N N . GLY A 1 8 ? -13.744 -12.227 13.988 1.00 0.00 8 GLY A N 12
ATOM 14103 C CA . GLY A 1 8 ? -13.484 -12.790 12.676 1.00 0.00 8 GLY A CA 12
ATOM 14104 C C . GLY A 1 8 ? -14.691 -13.505 12.102 1.00 0.00 8 GLY A C 12
ATOM 14105 O O . GLY A 1 8 ? -15.445 -14.147 12.833 1.00 0.00 8 GLY A O 12
ATOM 14109 N N . GLU A 1 9 ? -14.875 -13.392 10.790 1.00 0.00 9 GLU A N 12
ATOM 14110 C CA . GLU A 1 9 ? -16.002 -14.032 10.120 1.00 0.00 9 GLU A CA 12
ATOM 14111 C C . GLU A 1 9 ? -15.613 -14.487 8.717 1.00 0.00 9 GLU A C 12
ATOM 14112 O O . GLU A 1 9 ? -14.896 -13.799 7.990 1.00 0.00 9 GLU A O 12
ATOM 14124 N N . PRO A 1 10 ? -16.096 -15.675 8.325 1.00 0.00 10 PRO A N 12
ATOM 14125 C CA . PRO A 1 10 ? -15.812 -16.250 7.007 1.00 0.00 10 PRO A CA 12
ATOM 14126 C C . PRO A 1 10 ? -16.504 -15.488 5.882 1.00 0.00 10 PRO A C 12
ATOM 14127 O O . PRO A 1 10 ? -17.084 -14.425 6.103 1.00 0.00 10 PRO A O 12
ATOM 14138 N N . GLY A 1 11 ? -16.439 -16.038 4.673 1.00 0.00 11 GLY A N 12
ATOM 14139 C CA . GLY A 1 11 ? -17.064 -15.396 3.531 1.00 0.00 11 GLY A CA 12
ATOM 14140 C C . GLY A 1 11 ? -16.445 -15.824 2.215 1.00 0.00 11 GLY A C 12
ATOM 14141 O O . GLY A 1 11 ? -15.228 -15.977 2.112 1.00 0.00 11 GLY A O 12
ATOM 14145 N N . THR A 1 12 ? -17.286 -16.021 1.204 1.00 0.00 12 THR A N 12
ATOM 14146 C CA . THR A 1 12 ? -16.816 -16.437 -0.111 1.00 0.00 12 THR A CA 12
ATOM 14147 C C . THR A 1 12 ? -16.281 -15.251 -0.905 1.00 0.00 12 THR A C 12
ATOM 14148 O O . THR A 1 12 ? -16.474 -14.096 -0.522 1.00 0.00 12 THR A O 12
ATOM 14159 N N . LYS A 1 13 ? -15.607 -15.541 -2.012 1.00 0.00 13 LYS A N 12
ATOM 14160 C CA . LYS A 1 13 ? -15.044 -14.499 -2.862 1.00 0.00 13 LYS A CA 12
ATOM 14161 C C . LYS A 1 13 ? -15.547 -14.635 -4.296 1.00 0.00 13 LYS A C 12
ATOM 14162 O O . LYS A 1 13 ? -15.967 -15.713 -4.716 1.00 0.00 13 LYS A O 12
ATOM 14181 N N . ALA A 1 14 ? -15.499 -13.536 -5.042 1.00 0.00 14 ALA A N 12
ATOM 14182 C CA . ALA A 1 14 ? -15.947 -13.535 -6.429 1.00 0.00 14 ALA A CA 12
ATOM 14183 C C . ALA A 1 14 ? -15.673 -12.190 -7.093 1.00 0.00 14 ALA A C 12
ATOM 14184 O O . ALA A 1 14 ? -15.768 -11.140 -6.456 1.00 0.00 14 ALA A O 12
ATOM 14191 N N . LYS A 1 15 ? -15.331 -12.227 -8.376 1.00 0.00 15 LYS A N 12
ATOM 14192 C CA . LYS A 1 15 ? -15.043 -11.011 -9.128 1.00 0.00 15 LYS A CA 12
ATOM 14193 C C . LYS A 1 15 ? -16.226 -10.624 -10.009 1.00 0.00 15 LYS A C 12
ATOM 14194 O O . LYS A 1 15 ? -16.276 -10.974 -11.188 1.00 0.00 15 LYS A O 12
ATOM 14213 N N . LYS A 1 16 ? -17.176 -9.897 -9.430 1.00 0.00 16 LYS A N 12
ATOM 14214 C CA . LYS A 1 16 ? -18.358 -9.459 -10.163 1.00 0.00 16 LYS A CA 12
ATOM 14215 C C . LYS A 1 16 ? -18.375 -7.941 -10.310 1.00 0.00 16 LYS A C 12
ATOM 14216 O O . LYS A 1 16 ? -18.982 -7.236 -9.504 1.00 0.00 16 LYS A O 12
ATOM 14235 N N . GLY A 1 17 ? -17.705 -7.443 -11.345 1.00 0.00 17 GLY A N 12
ATOM 14236 C CA . GLY A 1 17 ? -17.658 -6.012 -11.580 1.00 0.00 17 GLY A CA 12
ATOM 14237 C C . GLY A 1 17 ? -17.473 -5.221 -10.300 1.00 0.00 17 GLY A C 12
ATOM 14238 O O . GLY A 1 17 ? -18.425 -4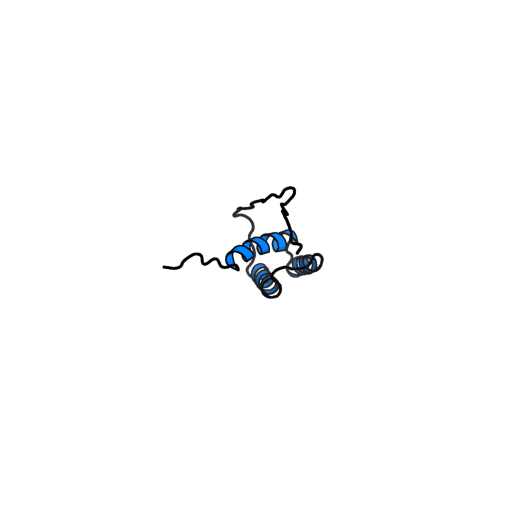.642 -9.777 1.00 0.00 17 GLY A O 12
ATOM 14242 N N . ARG A 1 18 ? -16.244 -5.196 -9.794 1.00 0.00 18 ARG A N 12
ATOM 14243 C CA . ARG A 1 18 ? -15.938 -4.473 -8.565 1.00 0.00 18 ARG A CA 12
ATOM 14244 C C . ARG A 1 18 ? -16.555 -3.078 -8.588 1.00 0.00 18 ARG A C 12
ATOM 14245 O O . ARG A 1 18 ? -16.210 -2.249 -9.431 1.00 0.00 18 ARG A O 12
ATOM 14266 N N . ARG A 1 19 ? -17.470 -2.825 -7.657 1.00 0.00 19 ARG A N 12
ATOM 14267 C CA . ARG A 1 19 ? -18.136 -1.531 -7.572 1.00 0.00 19 ARG A CA 12
ATOM 14268 C C . ARG A 1 19 ? -17.933 -0.905 -6.196 1.00 0.00 19 ARG A C 12
ATOM 14269 O O . ARG A 1 19 ? -18.887 -0.459 -5.559 1.00 0.00 19 ARG A O 12
ATOM 14290 N N . SER A 1 20 ? -16.683 -0.876 -5.743 1.00 0.00 20 SER A N 12
ATOM 14291 C CA . SER A 1 20 ? -16.355 -0.308 -4.440 1.00 0.00 20 SER A CA 12
ATOM 14292 C C . SER A 1 20 ? -17.172 -0.974 -3.337 1.00 0.00 20 SER A C 12
ATOM 14293 O O . SER A 1 20 ? -17.687 -0.304 -2.441 1.00 0.00 20 SER A O 12
ATOM 14301 N N . ARG A 1 21 ? -17.286 -2.296 -3.409 1.00 0.00 21 ARG A N 12
ATOM 14302 C CA . ARG A 1 21 ? -18.041 -3.053 -2.417 1.00 0.00 21 ARG A CA 12
ATOM 14303 C C . ARG A 1 21 ? -17.152 -3.444 -1.240 1.00 0.00 21 ARG A C 12
ATOM 14304 O O . ARG A 1 21 ? -17.643 -3.825 -0.177 1.00 0.00 21 ARG A O 12
ATOM 14325 N N . THR A 1 22 ? -15.841 -3.348 -1.437 1.00 0.00 22 THR A N 12
ATOM 14326 C CA . THR A 1 22 ? -14.884 -3.693 -0.394 1.00 0.00 22 THR A CA 12
ATOM 14327 C C . THR A 1 22 ? -14.684 -2.532 0.575 1.00 0.00 22 THR A C 12
ATOM 14328 O O . THR A 1 22 ? -14.406 -1.406 0.161 1.00 0.00 22 THR A O 12
ATOM 14339 N N . VAL A 1 23 ? -14.827 -2.813 1.866 1.00 0.00 23 VAL A N 12
ATOM 14340 C CA . VAL A 1 23 ? -14.660 -1.793 2.894 1.00 0.00 23 VAL A CA 12
ATOM 14341 C C . VAL A 1 23 ? -13.986 -2.367 4.134 1.00 0.00 23 VAL A C 12
ATOM 14342 O O . VAL A 1 23 ? -14.426 -3.379 4.681 1.00 0.00 23 VAL A O 12
ATOM 14355 N N . PHE A 1 24 ? -12.916 -1.715 4.576 1.00 0.00 24 PHE A N 12
ATOM 14356 C CA . PHE A 1 24 ? -12.180 -2.161 5.753 1.00 0.00 24 PHE A CA 12
ATOM 14357 C C . PHE A 1 24 ? -12.904 -1.755 7.033 1.00 0.00 24 PHE A C 12
ATOM 14358 O O . PHE A 1 24 ? -13.809 -0.920 7.011 1.00 0.00 24 PHE A O 12
ATOM 14375 N N . THR A 1 25 ? -12.500 -2.354 8.149 1.00 0.00 25 THR A N 12
ATOM 14376 C CA . THR A 1 25 ? -13.110 -2.058 9.439 1.00 0.00 25 THR A CA 12
ATOM 14377 C C . THR A 1 25 ? -12.209 -1.161 10.281 1.00 0.00 25 THR A C 12
ATOM 14378 O O . THR A 1 25 ? -10.986 -1.299 10.258 1.00 0.00 25 THR A O 12
ATOM 14389 N N . GLU A 1 26 ? -12.821 -0.245 11.024 1.00 0.00 26 GLU A N 12
ATOM 14390 C CA . GLU A 1 26 ? -12.072 0.674 11.873 1.00 0.00 26 GLU A CA 12
ATOM 14391 C C . GLU A 1 26 ? -10.852 -0.016 12.478 1.00 0.00 26 GLU A C 12
ATOM 14392 O O . GLU A 1 26 ? -9.758 0.549 12.512 1.00 0.00 26 GLU A O 12
ATOM 14404 N N . LEU A 1 27 ? -11.048 -1.241 12.955 1.00 0.00 27 LEU A N 12
ATOM 14405 C CA . LEU A 1 27 ? -9.965 -2.009 13.559 1.00 0.00 27 LEU A CA 12
ATOM 14406 C C . LEU A 1 27 ? -8.867 -2.296 12.540 1.00 0.00 27 LEU A C 12
ATOM 14407 O O . LEU A 1 27 ? -7.716 -1.903 12.728 1.00 0.00 27 LEU A O 12
ATOM 14423 N N . GLN A 1 28 ? -9.232 -2.981 11.461 1.00 0.00 28 GLN A N 12
ATOM 14424 C CA . GLN A 1 28 ? -8.277 -3.318 10.412 1.00 0.00 28 GLN A CA 12
ATOM 14425 C C . GLN A 1 28 ? -7.516 -2.080 9.950 1.00 0.00 28 GLN A C 12
ATOM 14426 O O . GLN A 1 28 ? -6.293 -2.108 9.804 1.00 0.00 28 GLN A O 12
ATOM 14440 N N . LEU A 1 29 ? -8.247 -0.995 9.720 1.00 0.00 29 LEU A N 12
ATOM 14441 C CA . LEU A 1 29 ? -7.641 0.255 9.273 1.00 0.00 29 LEU A CA 12
ATOM 14442 C C . LEU A 1 29 ? -6.655 0.784 10.311 1.00 0.00 29 LEU A C 12
ATOM 14443 O O . LEU A 1 29 ? -5.555 1.218 9.971 1.00 0.00 29 LEU A O 12
ATOM 14459 N N . MET A 1 30 ? -7.058 0.742 11.577 1.00 0.00 30 MET A N 12
ATOM 14460 C CA . MET A 1 30 ? -6.208 1.213 12.664 1.00 0.00 30 MET A CA 12
ATOM 14461 C C . MET A 1 30 ? -4.837 0.547 12.611 1.00 0.00 30 MET A C 12
ATOM 14462 O O . MET A 1 30 ? -3.810 1.205 12.768 1.00 0.00 30 MET A O 12
ATOM 14476 N N . GLY A 1 31 ? -4.829 -0.764 12.390 1.00 0.00 31 GLY A N 12
ATOM 14477 C CA . GLY A 1 31 ? -3.579 -1.497 12.322 1.00 0.00 31 GLY A CA 12
ATOM 14478 C C . GLY A 1 31 ? -2.804 -1.205 11.052 1.00 0.00 31 GLY A C 12
ATOM 14479 O O . GLY A 1 31 ? -1.588 -1.013 11.087 1.00 0.00 31 GLY A O 12
ATOM 14483 N N . LEU A 1 32 ? -3.509 -1.174 9.926 1.00 0.00 32 LEU A N 12
ATOM 14484 C CA . LEU A 1 32 ? -2.879 -0.905 8.637 1.00 0.00 32 LEU A CA 12
ATOM 14485 C C . LEU A 1 32 ? -2.088 0.398 8.679 1.00 0.00 32 LEU A C 12
ATOM 14486 O O . LEU A 1 32 ? -0.946 0.456 8.225 1.00 0.00 32 LEU A O 12
ATOM 14502 N N . GLU A 1 33 ? -2.702 1.440 9.230 1.00 0.00 33 GLU A N 12
ATOM 14503 C CA . GLU A 1 33 ? -2.053 2.742 9.333 1.00 0.00 33 GLU A CA 12
ATOM 14504 C C . GLU A 1 33 ? -0.795 2.657 10.192 1.00 0.00 33 GLU A C 12
ATOM 14505 O O . GLU A 1 33 ? 0.228 3.266 9.878 1.00 0.00 33 GLU A O 12
ATOM 14517 N N . LYS A 1 34 ? -0.878 1.896 11.278 1.00 0.00 34 LYS A N 12
ATOM 14518 C CA . LYS A 1 34 ? 0.252 1.729 12.184 1.00 0.00 34 LYS A CA 12
ATOM 14519 C C . LYS A 1 34 ? 1.424 1.060 11.473 1.00 0.00 34 LYS A C 12
ATOM 14520 O O . LYS A 1 34 ? 2.557 1.539 11.536 1.00 0.00 34 LYS A O 12
ATOM 14539 N N . ARG A 1 35 ? 1.145 -0.050 10.797 1.00 0.00 35 ARG A N 12
ATOM 14540 C CA . ARG A 1 35 ? 2.177 -0.784 10.074 1.00 0.00 35 ARG A CA 12
ATOM 14541 C C . ARG A 1 35 ? 2.741 0.054 8.931 1.00 0.00 35 ARG A C 12
ATOM 14542 O O . ARG A 1 35 ? 3.956 0.202 8.797 1.00 0.00 35 ARG A O 12
ATOM 14563 N N . PHE A 1 36 ? 1.851 0.600 8.109 1.00 0.00 36 PHE A N 12
ATOM 14564 C CA . PHE A 1 36 ? 2.260 1.423 6.976 1.00 0.00 36 PHE A CA 12
ATOM 14565 C C . PHE A 1 36 ? 3.068 2.630 7.444 1.00 0.00 36 PHE A C 12
ATOM 14566 O O . PHE A 1 36 ? 4.103 2.958 6.867 1.00 0.00 36 PHE A O 12
ATOM 14583 N N . GLU A 1 37 ? 2.584 3.287 8.494 1.00 0.00 37 GLU A N 12
ATOM 14584 C CA . GLU A 1 37 ? 3.260 4.459 9.038 1.00 0.00 37 GLU A CA 12
ATOM 14585 C C . GLU A 1 37 ? 4.700 4.128 9.419 1.00 0.00 37 GLU A C 12
ATOM 14586 O O . GLU A 1 37 ? 5.640 4.784 8.969 1.00 0.00 37 GLU A O 12
ATOM 14598 N N . LYS A 1 38 ? 4.866 3.106 10.251 1.00 0.00 38 LYS A N 12
ATOM 14599 C CA . LYS A 1 38 ? 6.190 2.686 10.694 1.00 0.00 38 LYS A CA 12
ATOM 14600 C C . LYS A 1 38 ? 7.016 2.167 9.521 1.00 0.00 38 LYS A C 12
ATOM 14601 O O . LYS A 1 38 ? 8.100 2.677 9.241 1.00 0.00 38 LYS A O 12
ATOM 14620 N N . GLN A 1 39 ? 6.496 1.151 8.840 1.00 0.00 39 GLN A N 12
ATOM 14621 C CA . GLN A 1 39 ? 7.186 0.565 7.697 1.00 0.00 39 GLN A CA 12
ATOM 14622 C C . GLN A 1 39 ? 6.457 0.887 6.397 1.00 0.00 39 GLN A C 12
ATOM 14623 O O . GLN A 1 39 ? 5.508 0.200 6.018 1.00 0.00 39 GLN A O 12
ATOM 14637 N N . LYS A 1 40 ? 6.906 1.936 5.716 1.00 0.00 40 LYS A N 12
ATOM 14638 C CA . LYS A 1 40 ? 6.298 2.350 4.457 1.00 0.00 40 LYS A CA 12
ATOM 14639 C C . LYS A 1 40 ? 6.003 1.142 3.573 1.00 0.00 40 LYS A C 12
ATOM 14640 O O . LYS A 1 40 ? 5.001 1.114 2.859 1.00 0.00 40 LYS A O 12
ATOM 14659 N N . TYR A 1 41 ? 6.881 0.147 3.627 1.00 0.00 41 TYR A N 12
ATOM 14660 C CA . TYR A 1 41 ? 6.714 -1.063 2.830 1.00 0.00 41 TYR A CA 12
ATOM 14661 C C . TYR A 1 41 ? 7.031 -2.307 3.655 1.00 0.00 41 TYR A C 12
ATOM 14662 O O . TYR A 1 41 ? 8.186 -2.559 4.002 1.00 0.00 41 TYR A O 12
ATOM 14680 N N . LEU A 1 42 ? 5.998 -3.081 3.965 1.00 0.00 42 LEU A N 12
ATOM 14681 C CA . LEU A 1 42 ? 6.164 -4.301 4.749 1.00 0.00 42 LEU A CA 12
ATOM 14682 C C . LEU A 1 42 ? 6.860 -5.383 3.931 1.00 0.00 42 LEU A C 12
ATOM 14683 O O . LEU A 1 42 ? 6.694 -5.459 2.713 1.00 0.00 42 LEU A O 12
ATOM 14699 N N . SER A 1 43 ? 7.639 -6.221 4.608 1.00 0.00 43 SER A N 12
ATOM 14700 C CA . SER A 1 43 ? 8.362 -7.299 3.944 1.00 0.00 43 SER A CA 12
ATOM 14701 C C . SER A 1 43 ? 7.415 -8.430 3.555 1.00 0.00 43 SER A C 12
ATOM 14702 O O . SER A 1 43 ? 6.229 -8.406 3.888 1.00 0.00 43 SER A O 12
ATOM 14710 N N . THR A 1 44 ? 7.946 -9.422 2.847 1.00 0.00 44 THR A N 12
ATOM 14711 C CA . THR A 1 44 ? 7.150 -10.562 2.411 1.00 0.00 44 THR A CA 12
ATOM 14712 C C . THR A 1 44 ? 6.490 -11.257 3.596 1.00 0.00 44 THR A C 12
ATOM 14713 O O . THR A 1 44 ? 5.267 -11.374 3.677 1.00 0.00 44 THR A O 12
ATOM 14724 N N . PRO A 1 45 ? 7.317 -11.731 4.541 1.00 0.00 45 PRO A N 12
ATOM 14725 C CA . PRO A 1 45 ? 6.835 -12.422 5.740 1.00 0.00 45 PRO A CA 12
ATOM 14726 C C . PRO A 1 45 ? 6.117 -11.482 6.702 1.00 0.00 45 PRO A C 12
ATOM 14727 O O . PRO A 1 45 ? 5.178 -11.882 7.391 1.00 0.00 45 PRO A O 12
ATOM 14738 N N . ASP A 1 46 ? 6.564 -10.232 6.744 1.00 0.00 46 ASP A N 12
ATOM 14739 C CA . ASP A 1 46 ? 5.962 -9.234 7.621 1.00 0.00 46 ASP A CA 12
ATOM 14740 C C . ASP A 1 46 ? 4.500 -8.999 7.254 1.00 0.00 46 ASP A C 12
ATOM 14741 O O . ASP A 1 46 ? 3.605 -9.190 8.077 1.00 0.00 46 ASP A O 12
ATOM 14750 N N . ARG A 1 47 ? 4.266 -8.582 6.014 1.00 0.00 47 ARG A N 12
ATOM 14751 C CA . ARG A 1 47 ? 2.913 -8.319 5.538 1.00 0.00 47 ARG A CA 12
ATOM 14752 C C . ARG A 1 47 ? 1.962 -9.435 5.959 1.00 0.00 47 ARG A C 12
ATOM 14753 O O . ARG A 1 47 ? 0.803 -9.184 6.290 1.00 0.00 47 ARG A O 12
ATOM 14774 N N . ILE A 1 48 ? 2.460 -10.667 5.943 1.00 0.00 48 ILE A N 12
ATOM 14775 C CA . ILE A 1 48 ? 1.655 -11.821 6.324 1.00 0.00 48 ILE A CA 12
ATOM 14776 C C . ILE A 1 48 ? 1.282 -11.768 7.801 1.00 0.00 48 ILE A C 12
ATOM 14777 O O . ILE A 1 48 ? 0.102 -11.756 8.154 1.00 0.00 48 ILE A O 12
ATOM 14793 N N . ASP A 1 49 ? 2.294 -11.734 8.661 1.00 0.00 49 ASP A N 12
ATOM 14794 C CA . ASP A 1 49 ? 2.073 -11.679 10.101 1.00 0.00 49 ASP A CA 12
ATOM 14795 C C . ASP A 1 49 ? 0.948 -10.707 10.441 1.00 0.00 49 ASP A C 12
ATOM 14796 O O . ASP A 1 49 ? 0.019 -11.048 11.175 1.00 0.00 49 ASP A O 12
ATOM 14805 N N . LEU A 1 50 ? 1.038 -9.495 9.905 1.00 0.00 50 LEU A N 12
ATOM 14806 C CA . LEU A 1 50 ? 0.028 -8.472 10.152 1.00 0.00 50 LEU A CA 12
ATOM 14807 C C . LEU A 1 50 ? -1.350 -8.946 9.700 1.00 0.00 50 LEU A C 12
ATOM 14808 O O . LEU A 1 50 ? -2.273 -9.060 10.505 1.00 0.00 50 LEU A O 12
ATOM 14824 N N . ALA A 1 51 ? -1.479 -9.223 8.406 1.00 0.00 51 ALA A N 12
ATOM 14825 C CA . ALA A 1 51 ? -2.742 -9.689 7.847 1.00 0.00 51 ALA A CA 12
ATOM 14826 C C . ALA A 1 51 ? -3.408 -10.706 8.768 1.00 0.00 51 ALA A C 12
ATOM 14827 O O . ALA A 1 51 ? -4.634 -10.793 8.829 1.00 0.00 51 ALA A O 12
ATOM 14834 N N . GLU A 1 52 ? -2.591 -11.475 9.482 1.00 0.00 52 GLU A N 12
ATOM 14835 C CA . GLU A 1 52 ? -3.102 -12.487 10.398 1.00 0.00 52 GLU A CA 12
ATOM 14836 C C . GLU A 1 52 ? -3.648 -11.844 11.670 1.00 0.00 52 GLU A C 12
ATOM 14837 O O . GLU A 1 52 ? -4.688 -12.252 12.188 1.00 0.00 52 GLU A O 12
ATOM 14849 N N . SER A 1 53 ? -2.938 -10.837 12.168 1.00 0.00 53 SER A N 12
ATOM 14850 C CA . SER A 1 53 ? -3.348 -10.140 13.382 1.00 0.00 53 SER A CA 12
ATOM 14851 C C . SER A 1 53 ? -4.712 -9.481 13.196 1.00 0.00 53 SER A C 12
ATOM 14852 O O . SER A 1 53 ? -5.583 -9.574 14.061 1.00 0.00 53 SER A O 12
ATOM 14860 N N . LEU A 1 54 ? -4.889 -8.814 12.060 1.00 0.00 54 LEU A N 12
ATOM 14861 C CA . LEU A 1 54 ? -6.146 -8.138 11.758 1.00 0.00 54 LEU A CA 12
ATOM 14862 C C . LEU A 1 54 ? -7.107 -9.075 11.032 1.00 0.00 54 LEU A C 12
ATOM 14863 O O . LEU A 1 54 ? -8.323 -8.901 11.092 1.00 0.00 54 LEU A O 12
ATOM 14879 N N . GLY A 1 55 ? -6.551 -10.070 10.348 1.00 0.00 55 GLY A N 12
ATOM 14880 C CA . GLY A 1 55 ? -7.373 -11.021 9.622 1.00 0.00 55 GLY A CA 12
ATOM 14881 C C . GLY A 1 55 ? -7.651 -10.579 8.198 1.00 0.00 55 GLY A C 12
ATOM 14882 O O . GLY A 1 55 ? -8.709 -10.876 7.643 1.00 0.00 55 GLY A O 12
ATOM 14886 N N . LEU A 1 56 ? -6.699 -9.867 7.606 1.00 0.00 56 LEU A N 12
ATOM 14887 C CA . LEU A 1 56 ? -6.846 -9.382 6.238 1.00 0.00 56 LEU A CA 12
ATOM 14888 C C . LEU A 1 56 ? -6.085 -10.272 5.260 1.00 0.00 56 LEU A C 12
ATOM 14889 O O . LEU A 1 56 ? -5.455 -11.252 5.658 1.00 0.00 56 LEU A O 12
ATOM 14905 N N . SER A 1 57 ? -6.146 -9.922 3.979 1.00 0.00 57 SER A N 12
ATOM 14906 C CA . SER A 1 57 ? -5.465 -10.690 2.943 1.00 0.00 57 SER A CA 12
ATOM 14907 C C . SER A 1 57 ? -4.210 -9.965 2.467 1.00 0.00 57 SER A C 12
ATOM 14908 O O . SER A 1 57 ? -4.239 -8.765 2.196 1.00 0.00 57 SER A O 12
ATOM 14916 N N . GLN A 1 58 ? -3.109 -10.704 2.368 1.00 0.00 58 GLN A N 12
ATOM 14917 C CA . GLN A 1 58 ? -1.843 -10.132 1.926 1.00 0.00 58 GLN A CA 12
ATOM 14918 C C . GLN A 1 58 ? -2.070 -9.072 0.853 1.00 0.00 58 GLN A C 12
ATOM 14919 O O . GLN A 1 58 ? -1.410 -8.032 0.843 1.00 0.00 58 GLN A O 12
ATOM 14933 N N . LEU A 1 59 ? -3.007 -9.342 -0.049 1.00 0.00 59 LEU A N 12
ATOM 14934 C CA . LEU A 1 59 ? -3.321 -8.411 -1.128 1.00 0.00 59 LEU A CA 12
ATOM 14935 C C . LEU A 1 59 ? -3.663 -7.031 -0.574 1.00 0.00 59 LEU A C 12
ATOM 14936 O O . LEU A 1 59 ? -3.165 -6.017 -1.060 1.00 0.00 59 LEU A O 12
ATOM 14952 N N . GLN A 1 60 ? -4.515 -7.003 0.446 1.00 0.00 60 GLN A N 12
ATOM 14953 C CA . GLN A 1 60 ? -4.922 -5.748 1.066 1.00 0.00 60 GLN A CA 12
ATOM 14954 C C . GLN A 1 60 ? -3.716 -4.848 1.315 1.00 0.00 60 GLN A C 12
ATOM 14955 O O . GLN A 1 60 ? -3.567 -3.803 0.681 1.00 0.00 60 GLN A O 12
ATOM 14969 N N . VAL A 1 61 ? -2.857 -5.259 2.242 1.00 0.00 61 VAL A N 12
ATOM 14970 C CA . VAL A 1 61 ? -1.664 -4.490 2.574 1.00 0.00 61 VAL A CA 12
ATOM 14971 C C . VAL A 1 61 ? -0.950 -4.013 1.314 1.00 0.00 61 VAL A C 12
ATOM 14972 O O . VAL A 1 61 ? -0.595 -2.840 1.195 1.00 0.00 61 VAL A O 12
ATOM 14985 N N . LYS A 1 62 ? -0.742 -4.929 0.375 1.00 0.00 62 LYS A N 12
ATOM 14986 C CA . LYS A 1 62 ? -0.071 -4.603 -0.878 1.00 0.00 62 LYS A CA 12
ATOM 14987 C C . LYS A 1 62 ? -0.747 -3.421 -1.564 1.00 0.00 62 LYS A C 12
ATOM 14988 O O . LYS A 1 62 ? -0.132 -2.373 -1.769 1.00 0.00 62 LYS A O 12
ATOM 15007 N N . THR A 1 63 ? -2.017 -3.593 -1.917 1.00 0.00 63 THR A N 12
ATOM 15008 C CA . THR A 1 63 ? -2.776 -2.541 -2.581 1.00 0.00 63 THR A CA 12
ATOM 15009 C C . THR A 1 63 ? -2.932 -1.323 -1.677 1.00 0.00 63 THR A C 12
ATOM 15010 O O . THR A 1 63 ? -2.447 -0.237 -1.995 1.00 0.00 63 THR A O 12
ATOM 15021 N N . TRP A 1 64 ? -3.609 -1.511 -0.550 1.00 0.00 64 TRP A N 12
ATOM 15022 C CA . TRP A 1 64 ? -3.827 -0.426 0.400 1.00 0.00 64 TRP A CA 12
ATOM 15023 C C . TRP A 1 64 ? -2.598 0.470 0.495 1.00 0.00 64 TRP A C 12
ATOM 15024 O O . TRP A 1 64 ? -2.709 1.697 0.487 1.00 0.00 64 TRP A O 12
ATOM 15045 N N . TYR A 1 65 ? -1.426 -0.148 0.584 1.00 0.00 65 TYR A N 12
ATOM 15046 C CA . TYR A 1 65 ? -0.175 0.594 0.683 1.00 0.00 65 TYR A CA 12
ATOM 15047 C C . TYR A 1 65 ? 0.048 1.454 -0.557 1.00 0.00 65 TYR A C 12
ATOM 15048 O O . TYR A 1 65 ? 0.195 2.672 -0.462 1.00 0.00 65 TYR A O 12
ATOM 15066 N N . GLN A 1 66 ? 0.070 0.810 -1.720 1.00 0.00 66 GLN A N 12
ATOM 15067 C CA . GLN A 1 66 ? 0.275 1.515 -2.980 1.00 0.00 66 GLN A CA 12
ATOM 15068 C C . GLN A 1 66 ? -0.683 2.695 -3.104 1.00 0.00 66 GLN A C 12
ATOM 15069 O O . GLN A 1 66 ? -0.258 3.834 -3.295 1.00 0.00 66 GLN A O 12
ATOM 15083 N N . ASN A 1 67 ? -1.978 2.415 -2.995 1.00 0.00 67 ASN A N 12
ATOM 15084 C CA . ASN A 1 67 ? -2.996 3.454 -3.097 1.00 0.00 67 ASN A CA 12
ATOM 15085 C C . ASN A 1 67 ? -2.703 4.599 -2.132 1.00 0.00 67 ASN A C 12
ATOM 15086 O O . ASN A 1 67 ? -2.792 5.771 -2.499 1.00 0.00 67 ASN A O 12
ATOM 15097 N N . ARG A 1 68 ? -2.354 4.251 -0.898 1.00 0.00 68 ARG A N 12
ATOM 15098 C CA . ARG A 1 68 ? -2.049 5.249 0.120 1.00 0.00 68 ARG A CA 12
ATOM 15099 C C . ARG A 1 68 ? -0.907 6.155 -0.333 1.00 0.00 68 ARG A C 12
ATOM 15100 O O . ARG A 1 68 ? -0.993 7.378 -0.225 1.00 0.00 68 ARG A O 12
ATOM 15121 N N . ARG A 1 69 ? 0.161 5.546 -0.838 1.00 0.00 69 ARG A N 12
ATOM 15122 C CA . ARG A 1 69 ? 1.319 6.297 -1.304 1.00 0.00 69 ARG A CA 12
ATOM 15123 C C . ARG A 1 69 ? 0.889 7.482 -2.165 1.00 0.00 69 ARG A C 12
ATOM 15124 O O . ARG A 1 69 ? 1.339 8.608 -1.957 1.00 0.00 69 ARG A O 12
ATOM 15145 N N . MET A 1 70 ? 0.015 7.218 -3.131 1.00 0.00 70 MET A N 12
ATOM 15146 C CA . MET A 1 70 ? -0.476 8.263 -4.022 1.00 0.00 70 MET A CA 12
ATOM 15147 C C . MET A 1 70 ? -0.849 9.516 -3.237 1.00 0.00 70 MET A C 12
ATOM 15148 O O . MET A 1 70 ? -0.449 10.625 -3.591 1.00 0.00 70 MET A O 12
ATOM 15162 N N . LYS A 1 71 ? -1.618 9.333 -2.169 1.00 0.00 71 LYS A N 12
ATOM 15163 C CA . LYS A 1 71 ? -2.045 10.448 -1.332 1.00 0.00 71 LYS A CA 12
ATOM 15164 C C . LYS A 1 71 ? -0.897 10.944 -0.459 1.00 0.00 71 LYS A C 12
ATOM 15165 O O . LYS A 1 71 ? -0.680 12.148 -0.328 1.00 0.00 71 LYS A O 12
ATOM 15184 N N . TRP A 1 72 ? -0.164 10.008 0.134 1.00 0.00 72 TRP A N 12
ATOM 15185 C CA . TRP A 1 72 ? 0.964 10.351 0.994 1.00 0.00 72 TRP A CA 12
ATOM 15186 C C . TRP A 1 72 ? 1.899 11.335 0.298 1.00 0.00 72 TRP A C 12
ATOM 15187 O O . TRP A 1 72 ? 2.290 12.349 0.875 1.00 0.00 72 TRP A O 12
ATOM 15208 N N . LYS A 1 73 ? 2.254 11.028 -0.945 1.00 0.00 73 LYS A N 12
ATOM 15209 C CA . LYS A 1 73 ? 3.142 11.885 -1.720 1.00 0.00 73 LYS A CA 12
ATOM 15210 C C . LYS A 1 73 ? 2.477 13.224 -2.026 1.00 0.00 73 LYS A C 12
ATOM 15211 O O . LYS A 1 73 ? 1.590 13.308 -2.875 1.00 0.00 73 LYS A O 12
ATOM 15230 N N . LYS A 1 74 ? 2.913 14.268 -1.329 1.00 0.00 74 LYS A N 12
ATOM 15231 C CA . LYS A 1 74 ? 2.362 15.604 -1.527 1.00 0.00 74 LYS A CA 12
ATOM 15232 C C . LYS A 1 74 ? 3.112 16.343 -2.631 1.00 0.00 74 LYS A C 12
ATOM 15233 O O . LYS A 1 74 ? 3.337 17.550 -2.540 1.00 0.00 74 LYS A O 12
ATOM 15252 N N . SER A 1 75 ? 3.494 15.612 -3.673 1.00 0.00 75 SER A N 12
ATOM 15253 C CA . SER A 1 75 ? 4.221 16.198 -4.793 1.00 0.00 75 SER A CA 12
ATOM 15254 C C . SER A 1 75 ? 3.382 16.154 -6.067 1.00 0.00 75 SER A C 12
ATOM 15255 O O . SER A 1 75 ? 3.476 15.213 -6.853 1.00 0.00 75 SER A O 12
ATOM 15263 N N . GLY A 1 76 ? 2.561 17.182 -6.264 1.00 0.00 76 GLY A N 12
ATOM 15264 C CA . GLY A 1 76 ? 1.718 17.242 -7.443 1.00 0.00 76 GLY A CA 12
ATOM 15265 C C . GLY A 1 76 ? 1.389 18.665 -7.848 1.00 0.00 76 GLY A C 12
ATOM 15266 O O . GLY A 1 76 ? 2.094 19.612 -7.498 1.00 0.00 76 GLY A O 12
ATOM 15270 N N . PRO A 1 77 ? 0.294 18.831 -8.606 1.00 0.00 77 PRO A N 12
ATOM 15271 C CA . PRO A 1 77 ? -0.151 20.145 -9.078 1.00 0.00 77 PRO A CA 12
ATOM 15272 C C . PRO A 1 77 ? -0.683 21.017 -7.946 1.00 0.00 77 PRO A C 12
ATOM 15273 O O . PRO A 1 77 ? -0.878 20.546 -6.825 1.00 0.00 77 PRO A O 12
ATOM 15284 N N . SER A 1 78 ? -0.918 22.290 -8.246 1.00 0.00 78 SER A N 12
ATOM 15285 C CA . SER A 1 78 ? -1.426 23.229 -7.252 1.00 0.00 78 SER A CA 12
ATOM 15286 C C . SER A 1 78 ? -2.692 22.690 -6.592 1.00 0.00 78 SER A C 12
ATOM 15287 O O . SER A 1 78 ? -3.332 21.774 -7.108 1.00 0.00 78 SER A O 12
ATOM 15295 N N . SER A 1 79 ? -3.047 23.267 -5.449 1.00 0.00 79 SER A N 12
ATOM 15296 C CA . SER A 1 79 ? -4.234 22.843 -4.715 1.00 0.00 79 SER A CA 12
ATOM 15297 C C . SER A 1 79 ? -5.352 23.872 -4.850 1.00 0.00 79 SER A C 12
ATOM 15298 O O . SER A 1 79 ? -5.099 25.074 -4.926 1.00 0.00 79 SER A O 12
ATOM 15306 N N . GLY A 1 80 ? -6.591 23.391 -4.878 1.00 0.00 80 GLY A N 12
ATOM 15307 C CA . GLY A 1 80 ? -7.730 24.281 -5.003 1.00 0.00 80 GLY A CA 12
ATOM 15308 C C . GLY A 1 80 ? -7.528 25.590 -4.265 1.00 0.00 80 GLY A C 12
ATOM 15309 O O . GLY A 1 80 ? -7.036 25.603 -3.136 1.00 0.00 80 GLY A O 12
ATOM 15313 N N . GLY A 1 1 ? -21.124 49.746 -9.197 1.00 0.00 1 GLY A N 13
ATOM 15314 C CA . GLY A 1 1 ? -22.248 48.827 -9.184 1.00 0.00 1 GLY A CA 13
ATOM 15315 C C . GLY A 1 1 ? -22.187 47.853 -8.024 1.00 0.00 1 GLY A C 13
ATOM 15316 O O . GLY A 1 1 ? -21.104 47.502 -7.556 1.00 0.00 1 GLY A O 13
ATOM 15320 N N . SER A 1 2 ? -23.352 47.416 -7.558 1.00 0.00 2 SER A N 13
ATOM 15321 C CA . SER A 1 2 ? -23.427 46.481 -6.442 1.00 0.00 2 SER A CA 13
ATOM 15322 C C . SER A 1 2 ? -23.648 45.056 -6.941 1.00 0.00 2 SER A C 13
ATOM 15323 O O . SER A 1 2 ? -24.634 44.770 -7.620 1.00 0.00 2 SER A O 13
ATOM 15331 N N . SER A 1 3 ? -22.722 44.166 -6.599 1.00 0.00 3 SER A N 13
ATOM 15332 C CA . SER A 1 3 ? -22.812 42.771 -7.015 1.00 0.00 3 SER A CA 13
ATOM 15333 C C . SER A 1 3 ? -24.002 42.083 -6.355 1.00 0.00 3 SER A C 13
ATOM 15334 O O . SER A 1 3 ? -24.854 41.507 -7.030 1.00 0.00 3 SER A O 13
ATOM 15342 N N . GLY A 1 4 ? -24.053 42.147 -5.027 1.00 0.00 4 GLY A N 13
ATOM 15343 C CA . GLY A 1 4 ? -25.142 41.527 -4.296 1.00 0.00 4 GLY A CA 13
ATOM 15344 C C . GLY A 1 4 ? -24.663 40.776 -3.069 1.00 0.00 4 GLY A C 13
ATOM 15345 O O . GLY A 1 4 ? -23.492 40.861 -2.699 1.00 0.00 4 GLY A O 13
ATOM 15349 N N . SER A 1 5 ? -25.570 40.040 -2.436 1.00 0.00 5 SER A N 13
ATOM 15350 C CA . SER A 1 5 ? -25.235 39.276 -1.240 1.00 0.00 5 SER A CA 13
ATOM 15351 C C . SER A 1 5 ? -26.204 38.113 -1.049 1.00 0.00 5 SER A C 13
ATOM 15352 O O . SER A 1 5 ? -27.289 38.092 -1.631 1.00 0.00 5 SER A O 13
ATOM 15360 N N . SER A 1 6 ? -25.804 37.146 -0.230 1.00 0.00 6 SER A N 13
ATOM 15361 C CA . SER A 1 6 ? -26.634 35.976 0.036 1.00 0.00 6 SER A CA 13
ATOM 15362 C C . SER A 1 6 ? -26.046 35.137 1.166 1.00 0.00 6 SER A C 13
ATOM 15363 O O . SER A 1 6 ? -24.914 35.360 1.595 1.00 0.00 6 SER A O 13
ATOM 15371 N N . GLY A 1 7 ? -26.823 34.171 1.644 1.00 0.00 7 GLY A N 13
ATOM 15372 C CA . GLY A 1 7 ? -26.363 33.312 2.720 1.00 0.00 7 GLY A CA 13
ATOM 15373 C C . GLY A 1 7 ? -26.092 31.895 2.255 1.00 0.00 7 GLY A C 13
ATOM 15374 O O . GLY A 1 7 ? -26.311 31.564 1.091 1.00 0.00 7 GLY A O 13
ATOM 15378 N N . GLY A 1 8 ? -25.611 31.057 3.168 1.00 0.00 8 GLY A N 13
ATOM 15379 C CA . GLY A 1 8 ? -25.315 29.678 2.826 1.00 0.00 8 GLY A CA 13
ATOM 15380 C C . GLY A 1 8 ? -24.493 28.979 3.891 1.00 0.00 8 GLY A C 13
ATOM 15381 O O . GLY A 1 8 ? -23.937 29.627 4.778 1.00 0.00 8 GLY A O 13
ATOM 15385 N N . GLU A 1 9 ? -24.417 27.655 3.804 1.00 0.00 9 GLU A N 13
ATOM 15386 C CA . GLU A 1 9 ? -23.659 26.869 4.770 1.00 0.00 9 GLU A CA 13
ATOM 15387 C C . GLU A 1 9 ? -22.905 25.737 4.079 1.00 0.00 9 GLU A C 13
ATOM 15388 O O . GLU A 1 9 ? -23.374 25.149 3.104 1.00 0.00 9 GLU A O 13
ATOM 15400 N N . PRO A 1 10 ? -21.707 25.422 4.594 1.00 0.00 10 PRO A N 13
ATOM 15401 C CA . PRO A 1 10 ? -20.863 24.359 4.043 1.00 0.00 10 PRO A CA 13
ATOM 15402 C C . PRO A 1 10 ? -21.443 22.970 4.290 1.00 0.00 10 PRO A C 13
ATOM 15403 O O . PRO A 1 10 ? -22.413 22.815 5.031 1.00 0.00 10 PRO A O 13
ATOM 15414 N N . GLY A 1 11 ? -20.842 21.962 3.666 1.00 0.00 11 GLY A N 13
ATOM 15415 C CA . GLY A 1 11 ? -21.313 20.600 3.832 1.00 0.00 11 GLY A CA 13
ATOM 15416 C C . GLY A 1 11 ? -20.985 19.723 2.639 1.00 0.00 11 GLY A C 13
ATOM 15417 O O . GLY A 1 11 ? -21.286 20.075 1.498 1.00 0.00 11 GLY A O 13
ATOM 15421 N N . THR A 1 12 ? -20.363 18.578 2.902 1.00 0.00 12 THR A N 13
ATOM 15422 C CA . THR A 1 12 ? -19.990 17.650 1.842 1.00 0.00 12 THR A CA 13
ATOM 15423 C C . THR A 1 12 ? -21.138 17.448 0.859 1.00 0.00 12 THR A C 13
ATOM 15424 O O . THR A 1 12 ? -22.307 17.598 1.215 1.00 0.00 12 THR A O 13
ATOM 15435 N N . LYS A 1 13 ? -20.798 17.107 -0.379 1.00 0.00 13 LYS A N 13
ATOM 15436 C CA . LYS A 1 13 ? -21.800 16.882 -1.414 1.00 0.00 13 LYS A CA 13
ATOM 15437 C C . LYS A 1 13 ? -21.956 15.393 -1.705 1.00 0.00 13 LYS A C 13
ATOM 15438 O O . LYS A 1 13 ? -23.066 14.862 -1.693 1.00 0.00 13 LYS A O 13
ATOM 15457 N N . ALA A 1 14 ? -20.837 14.725 -1.966 1.00 0.00 14 ALA A N 13
ATOM 15458 C CA . ALA A 1 14 ? -20.850 13.296 -2.257 1.00 0.00 14 ALA A CA 13
ATOM 15459 C C . ALA A 1 14 ? -19.438 12.721 -2.245 1.00 0.00 14 ALA A C 13
ATOM 15460 O O . ALA A 1 14 ? -18.467 13.425 -2.524 1.00 0.00 14 ALA A O 13
ATOM 15467 N N . LYS A 1 15 ? -19.330 11.437 -1.921 1.00 0.00 15 LYS A N 13
ATOM 15468 C CA . LYS A 1 15 ? -18.037 10.765 -1.874 1.00 0.00 15 LYS A CA 13
ATOM 15469 C C . LYS A 1 15 ? -17.636 10.259 -3.256 1.00 0.00 15 LYS A C 13
ATOM 15470 O O . LYS A 1 15 ? -18.348 9.464 -3.868 1.00 0.00 15 LYS A O 13
ATOM 15489 N N . LYS A 1 16 ? -16.489 10.724 -3.741 1.00 0.00 16 LYS A N 13
ATOM 15490 C CA . LYS A 1 16 ? -15.991 10.317 -5.049 1.00 0.00 16 LYS A CA 13
ATOM 15491 C C . LYS A 1 16 ? -16.094 8.805 -5.225 1.00 0.00 16 LYS A C 13
ATOM 15492 O O . LYS A 1 16 ? -16.540 8.320 -6.263 1.00 0.00 16 LYS A O 13
ATOM 15511 N N . GLY A 1 17 ? -15.679 8.065 -4.201 1.00 0.00 17 GLY A N 13
ATOM 15512 C CA . GLY A 1 17 ? -15.734 6.616 -4.262 1.00 0.00 17 GLY A CA 13
ATOM 15513 C C . GLY A 1 17 ? -14.505 6.016 -4.914 1.00 0.00 17 GLY A C 13
ATOM 15514 O O . GLY A 1 17 ? -14.018 6.526 -5.923 1.00 0.00 17 GLY A O 13
ATOM 15518 N N . ARG A 1 18 ? -14.000 4.931 -4.336 1.00 0.00 18 ARG A N 13
ATOM 15519 C CA . ARG A 1 18 ? -12.818 4.263 -4.866 1.00 0.00 18 ARG A CA 13
ATOM 15520 C C . ARG A 1 18 ? -13.200 2.974 -5.588 1.00 0.00 18 ARG A C 13
ATOM 15521 O O . ARG A 1 18 ? -14.106 2.257 -5.162 1.00 0.00 18 ARG A O 13
ATOM 15542 N N . ARG A 1 19 ? -12.504 2.686 -6.683 1.00 0.00 19 ARG A N 13
ATOM 15543 C CA . ARG A 1 19 ? -12.771 1.485 -7.465 1.00 0.00 19 ARG A CA 13
ATOM 15544 C C . ARG A 1 19 ? -12.682 0.237 -6.592 1.00 0.00 19 ARG A C 13
ATOM 15545 O O . ARG A 1 19 ? -13.605 -0.577 -6.560 1.00 0.00 19 ARG A O 13
ATOM 15566 N N . SER A 1 20 ? -11.566 0.094 -5.885 1.00 0.00 20 SER A N 13
ATOM 15567 C CA . SER A 1 20 ? -11.355 -1.057 -5.015 1.00 0.00 20 SER A CA 13
ATOM 15568 C C . SER A 1 20 ? -12.237 -0.969 -3.773 1.00 0.00 20 SER A C 13
ATOM 15569 O O . SER A 1 20 ? -12.151 -0.011 -3.005 1.00 0.00 20 SER A O 13
ATOM 15577 N N . ARG A 1 21 ? -13.084 -1.975 -3.584 1.00 0.00 21 ARG A N 13
ATOM 15578 C CA . ARG A 1 21 ? -13.983 -2.011 -2.437 1.00 0.00 21 ARG A CA 13
ATOM 15579 C C . ARG A 1 21 ? -13.214 -2.306 -1.153 1.00 0.00 21 ARG A C 13
ATOM 15580 O O . ARG A 1 21 ? -13.035 -3.464 -0.775 1.00 0.00 21 ARG A O 13
ATOM 15601 N N . THR A 1 22 ? -12.761 -1.250 -0.484 1.00 0.00 22 THR A N 13
ATOM 15602 C CA . THR A 1 22 ? -12.010 -1.395 0.756 1.00 0.00 22 THR A CA 13
ATOM 15603 C C . THR A 1 22 ? -12.926 -1.785 1.911 1.00 0.00 22 THR A C 13
ATOM 15604 O O . THR A 1 22 ? -13.500 -0.925 2.580 1.00 0.00 22 THR A O 13
ATOM 15615 N N . VAL A 1 23 ? -13.059 -3.087 2.140 1.00 0.00 23 VAL A N 13
ATOM 15616 C CA . VAL A 1 23 ? -13.904 -3.592 3.216 1.00 0.00 23 VAL A CA 13
ATOM 15617 C C . VAL A 1 23 ? -13.098 -3.812 4.491 1.00 0.00 23 VAL A C 13
ATOM 15618 O O . VAL A 1 23 ? -12.798 -4.947 4.860 1.00 0.00 23 VAL A O 13
ATOM 15631 N N . PHE A 1 24 ? -12.750 -2.718 5.161 1.00 0.00 24 PHE A N 13
ATOM 15632 C CA . PHE A 1 24 ? -11.978 -2.791 6.396 1.00 0.00 24 PHE A CA 13
ATOM 15633 C C . PHE A 1 24 ? -12.752 -2.178 7.559 1.00 0.00 24 PHE A C 13
ATOM 15634 O O . PHE A 1 24 ? -13.315 -1.089 7.440 1.00 0.00 24 PHE A O 13
ATOM 15651 N N . THR A 1 25 ? -12.776 -2.884 8.685 1.00 0.00 25 THR A N 13
ATOM 15652 C CA . THR A 1 25 ? -13.482 -2.412 9.869 1.00 0.00 25 THR A CA 13
ATOM 15653 C C . THR A 1 25 ? -12.683 -1.333 10.591 1.00 0.00 25 THR A C 13
ATOM 15654 O O . THR A 1 25 ? -11.455 -1.303 10.516 1.00 0.00 25 THR A O 13
ATOM 15665 N N . GLU A 1 26 ? -13.387 -0.449 11.290 1.00 0.00 26 GLU A N 13
ATOM 15666 C CA . GLU A 1 26 ? -12.742 0.632 12.025 1.00 0.00 26 GLU A CA 13
ATOM 15667 C C . GLU A 1 26 ? -11.479 0.136 12.725 1.00 0.00 26 GLU A C 13
ATOM 15668 O O . GLU A 1 26 ? -10.501 0.873 12.860 1.00 0.00 26 GLU A O 13
ATOM 15680 N N . LEU A 1 27 ? -11.509 -1.116 13.168 1.00 0.00 27 LEU A N 13
ATOM 15681 C CA . LEU A 1 27 ? -10.368 -1.711 13.854 1.00 0.00 27 LEU A CA 13
ATOM 15682 C C . LEU A 1 27 ? -9.228 -1.987 12.878 1.00 0.00 27 LEU A C 13
ATOM 15683 O O . LEU A 1 27 ? -8.167 -1.369 12.959 1.00 0.00 27 LEU A O 13
ATOM 15699 N N . GLN A 1 28 ? -9.457 -2.916 11.956 1.00 0.00 28 GLN A N 13
ATOM 15700 C CA . GLN A 1 28 ? -8.450 -3.271 10.963 1.00 0.00 28 GLN A CA 13
ATOM 15701 C C . GLN A 1 28 ? -7.888 -2.025 10.288 1.00 0.00 28 GLN A C 13
ATOM 15702 O O . GLN A 1 28 ? -6.714 -1.982 9.918 1.00 0.00 28 GLN A O 13
ATOM 15716 N N . LEU A 1 29 ? -8.732 -1.012 10.130 1.00 0.00 29 LEU A N 13
ATOM 15717 C CA . LEU A 1 29 ? -8.320 0.237 9.498 1.00 0.00 29 LEU A CA 13
ATOM 15718 C C . LEU A 1 29 ? -7.368 1.015 10.401 1.00 0.00 29 LEU A C 13
ATOM 15719 O O . LEU A 1 29 ? -6.346 1.528 9.946 1.00 0.00 29 LEU A O 13
ATOM 15735 N N . MET A 1 30 ? -7.710 1.097 11.682 1.00 0.00 30 MET A N 13
ATOM 15736 C CA . MET A 1 30 ? -6.884 1.810 12.649 1.00 0.00 30 MET A CA 13
ATOM 15737 C C . MET A 1 30 ? -5.479 1.218 12.705 1.00 0.00 30 MET A C 13
ATOM 15738 O O . MET A 1 30 ? -4.491 1.946 12.792 1.00 0.00 30 MET A O 13
ATOM 15752 N N . GLY A 1 31 ? -5.398 -0.108 12.654 1.00 0.00 31 GLY A N 13
ATOM 15753 C CA . GLY A 1 31 ? -4.110 -0.774 12.700 1.00 0.00 31 GLY A CA 13
ATOM 15754 C C . GLY A 1 31 ? -3.297 -0.554 11.439 1.00 0.00 31 GLY A C 13
ATOM 15755 O O . GLY A 1 31 ? -2.128 -0.172 11.503 1.00 0.00 31 GLY A O 13
ATOM 15759 N N . LEU A 1 32 ? -3.916 -0.797 10.289 1.00 0.00 32 LEU A N 13
ATOM 15760 C CA . LEU A 1 32 ? -3.242 -0.625 9.006 1.00 0.00 32 LEU A CA 13
ATOM 15761 C C . LEU A 1 32 ? -2.422 0.661 8.991 1.00 0.00 32 LEU A C 13
ATOM 15762 O O . LEU A 1 32 ? -1.270 0.667 8.559 1.00 0.00 32 LEU A O 13
ATOM 15778 N N . GLU A 1 33 ? -3.024 1.747 9.466 1.00 0.00 33 GLU A N 13
ATOM 15779 C CA . GLU A 1 33 ? -2.347 3.038 9.508 1.00 0.00 33 GLU A CA 13
ATOM 15780 C C . GLU A 1 33 ? -1.046 2.945 10.301 1.00 0.00 33 GLU A C 13
ATOM 15781 O O . GLU A 1 33 ? 0.001 3.415 9.855 1.00 0.00 33 GLU A O 13
ATOM 15793 N N . LYS A 1 34 ? -1.121 2.336 11.479 1.00 0.00 34 LYS A N 13
ATOM 15794 C CA . LYS A 1 34 ? 0.049 2.180 12.336 1.00 0.00 34 LYS A CA 13
ATOM 15795 C C . LYS A 1 34 ? 1.174 1.465 11.595 1.00 0.00 34 LYS A C 13
ATOM 15796 O O . LYS A 1 34 ? 2.249 2.028 11.387 1.00 0.00 34 LYS A O 13
ATOM 15815 N N . ARG A 1 35 ? 0.919 0.222 11.198 1.00 0.00 35 ARG A N 13
ATOM 15816 C CA . ARG A 1 35 ? 1.911 -0.569 10.480 1.00 0.00 35 ARG A CA 13
ATOM 15817 C C . ARG A 1 35 ? 2.482 0.214 9.301 1.00 0.00 35 ARG A C 13
ATOM 15818 O O . ARG A 1 35 ? 3.693 0.412 9.202 1.00 0.00 35 ARG A O 13
ATOM 15839 N N . PHE A 1 36 ? 1.601 0.657 8.410 1.00 0.00 36 PHE A N 13
ATOM 15840 C CA . PHE A 1 36 ? 2.017 1.417 7.237 1.00 0.00 36 PHE A CA 13
ATOM 15841 C C . PHE A 1 36 ? 2.887 2.604 7.639 1.00 0.00 36 PHE A C 13
ATOM 15842 O O . PHE A 1 36 ? 3.883 2.907 6.983 1.00 0.00 36 PHE A O 13
ATOM 15859 N N . GLU A 1 37 ? 2.501 3.273 8.721 1.00 0.00 37 GLU A N 13
ATOM 15860 C CA . GLU A 1 37 ? 3.245 4.428 9.209 1.00 0.00 37 GLU A CA 13
ATOM 15861 C C . GLU A 1 37 ? 4.687 4.050 9.533 1.00 0.00 37 GLU A C 13
ATOM 15862 O O . GLU A 1 37 ? 5.627 4.738 9.132 1.00 0.00 37 GLU A O 13
ATOM 15874 N N . LYS A 1 38 ? 4.855 2.952 10.261 1.00 0.00 38 LYS A N 13
ATOM 15875 C CA . LYS A 1 38 ? 6.182 2.480 10.639 1.00 0.00 38 LYS A CA 13
ATOM 15876 C C . LYS A 1 38 ? 7.020 2.164 9.404 1.00 0.00 38 LYS A C 13
ATOM 15877 O O . LYS A 1 38 ? 8.142 2.649 9.264 1.00 0.00 38 LYS A O 13
ATOM 15896 N N . GLN A 1 39 ? 6.466 1.349 8.512 1.00 0.00 39 GLN A N 13
ATOM 15897 C CA . GLN A 1 39 ? 7.163 0.971 7.288 1.00 0.00 39 GLN A CA 13
ATOM 15898 C C . GLN A 1 39 ? 6.307 1.265 6.061 1.00 0.00 39 GLN A C 13
ATOM 15899 O O . GLN A 1 39 ? 5.380 0.520 5.743 1.00 0.00 39 GLN A O 13
ATOM 15913 N N . LYS A 1 40 ? 6.623 2.357 5.373 1.00 0.00 40 LYS A N 13
ATOM 15914 C CA . LYS A 1 40 ? 5.885 2.751 4.179 1.00 0.00 40 LYS A CA 13
ATOM 15915 C C . LYS A 1 40 ? 5.485 1.529 3.359 1.00 0.00 40 LYS A C 13
ATOM 15916 O O . LYS A 1 40 ? 4.476 1.546 2.653 1.00 0.00 40 LYS A O 13
ATOM 15935 N N . TYR A 1 41 ? 6.280 0.470 3.458 1.00 0.00 41 TYR A N 13
ATOM 15936 C CA . TYR A 1 41 ? 6.008 -0.761 2.725 1.00 0.00 41 TYR A CA 13
ATOM 15937 C C . TYR A 1 41 ? 6.602 -1.967 3.446 1.00 0.00 41 TYR A C 13
ATOM 15938 O O . TYR A 1 41 ? 7.820 -2.092 3.575 1.00 0.00 41 TYR A O 13
ATOM 15956 N N . LEU A 1 42 ? 5.731 -2.855 3.915 1.00 0.00 42 LEU A N 13
ATOM 15957 C CA . LEU A 1 42 ? 6.167 -4.053 4.624 1.00 0.00 42 LEU A CA 13
ATOM 15958 C C . LEU A 1 42 ? 6.834 -5.038 3.669 1.00 0.00 42 LEU A C 13
ATOM 15959 O O . LEU A 1 42 ? 6.603 -4.999 2.460 1.00 0.00 42 LEU A O 13
ATOM 15975 N N . SER A 1 43 ? 7.660 -5.921 4.220 1.00 0.00 43 SER A N 13
ATOM 15976 C CA . SER A 1 43 ? 8.363 -6.915 3.417 1.00 0.00 43 SER A CA 13
ATOM 15977 C C . SER A 1 43 ? 7.430 -8.060 3.033 1.00 0.00 43 SER A C 13
ATOM 15978 O O . SER A 1 43 ? 6.272 -8.101 3.451 1.00 0.00 43 SER A O 13
ATOM 15986 N N . THR A 1 44 ? 7.943 -8.990 2.234 1.00 0.00 44 THR A N 13
ATOM 15987 C CA . THR A 1 44 ? 7.158 -10.135 1.791 1.00 0.00 44 THR A CA 13
ATOM 15988 C C . THR A 1 44 ? 6.520 -10.855 2.974 1.00 0.00 44 THR A C 13
ATOM 15989 O O . THR A 1 44 ? 5.299 -10.988 3.065 1.00 0.00 44 THR A O 13
ATOM 16000 N N . PRO A 1 45 ? 7.362 -11.329 3.903 1.00 0.00 45 PRO A N 13
ATOM 16001 C CA . PRO A 1 45 ? 6.902 -12.042 5.099 1.00 0.00 45 PRO A CA 13
ATOM 16002 C C . PRO A 1 45 ? 6.182 -11.124 6.080 1.00 0.00 45 PRO A C 13
ATOM 16003 O O . PRO A 1 45 ? 5.124 -11.470 6.606 1.00 0.00 45 PRO A O 13
ATOM 16014 N N . ASP A 1 46 ? 6.761 -9.953 6.322 1.00 0.00 46 ASP A N 13
ATOM 16015 C CA . ASP A 1 46 ? 6.173 -8.984 7.239 1.00 0.00 46 ASP A CA 13
ATOM 16016 C C . ASP A 1 46 ? 4.694 -8.770 6.929 1.00 0.00 46 ASP A C 13
ATOM 16017 O O . ASP A 1 46 ? 3.837 -8.944 7.795 1.00 0.00 46 ASP A O 13
ATOM 16026 N N . ARG A 1 47 ? 4.404 -8.390 5.689 1.00 0.00 47 ARG A N 13
ATOM 16027 C CA . ARG A 1 47 ? 3.030 -8.150 5.265 1.00 0.00 47 ARG A CA 13
ATOM 16028 C C . ARG A 1 47 ? 2.116 -9.287 5.713 1.00 0.00 47 ARG A C 13
ATOM 16029 O O . ARG A 1 47 ? 0.963 -9.062 6.081 1.00 0.00 47 ARG A O 13
ATOM 16050 N N . ILE A 1 48 ? 2.640 -10.508 5.677 1.00 0.00 48 ILE A N 13
ATOM 16051 C CA . ILE A 1 48 ? 1.871 -11.680 6.079 1.00 0.00 48 ILE A CA 13
ATOM 16052 C C . ILE A 1 48 ? 1.605 -11.674 7.581 1.00 0.00 48 ILE A C 13
ATOM 16053 O O . ILE A 1 48 ? 0.454 -11.650 8.017 1.00 0.00 48 ILE A O 13
ATOM 16069 N N . ASP A 1 49 ? 2.676 -11.694 8.366 1.00 0.00 49 ASP A N 13
ATOM 16070 C CA . ASP A 1 49 ? 2.559 -11.688 9.820 1.00 0.00 49 ASP A CA 13
ATOM 16071 C C . ASP A 1 49 ? 1.423 -10.774 10.269 1.00 0.00 49 ASP A C 13
ATOM 16072 O O . ASP A 1 49 ? 0.586 -11.162 11.085 1.00 0.00 49 ASP A O 13
ATOM 16081 N N . LEU A 1 50 ? 1.400 -9.559 9.732 1.00 0.00 50 LEU A N 13
ATOM 16082 C CA . LEU A 1 50 ? 0.367 -8.589 10.079 1.00 0.00 50 LEU A CA 13
ATOM 16083 C C . LEU A 1 50 ? -1.005 -9.064 9.610 1.00 0.00 50 LEU A C 13
ATOM 16084 O O . LEU A 1 50 ? -1.914 -9.259 10.416 1.00 0.00 50 LEU A O 13
ATOM 16100 N N . ALA A 1 51 ? -1.146 -9.249 8.302 1.00 0.00 51 ALA A N 13
ATOM 16101 C CA . ALA A 1 51 ? -2.405 -9.705 7.726 1.00 0.00 51 ALA A CA 13
ATOM 16102 C C . ALA A 1 51 ? -3.016 -10.827 8.559 1.00 0.00 51 ALA A C 13
ATOM 16103 O O . ALA A 1 51 ? -4.233 -11.004 8.579 1.00 0.00 51 ALA A O 13
ATOM 16110 N N . GLU A 1 52 ? -2.162 -11.580 9.245 1.00 0.00 52 GLU A N 13
ATOM 16111 C CA . GLU A 1 52 ? -2.619 -12.686 10.079 1.00 0.00 52 GLU A CA 13
ATOM 16112 C C . GLU A 1 52 ? -3.093 -12.181 11.439 1.00 0.00 52 GLU A C 13
ATOM 16113 O O . GLU A 1 52 ? -4.024 -12.731 12.027 1.00 0.00 52 GLU A O 13
ATOM 16125 N N . SER A 1 53 ? -2.443 -11.132 11.934 1.00 0.00 53 SER A N 13
ATOM 16126 C CA . SER A 1 53 ? -2.794 -10.556 13.226 1.00 0.00 53 SER A CA 13
ATOM 16127 C C . SER A 1 53 ? -4.090 -9.756 13.131 1.00 0.00 53 SER A C 13
ATOM 16128 O O . SER A 1 53 ? -4.969 -9.871 13.987 1.00 0.00 53 SER A O 13
ATOM 16136 N N . LEU A 1 54 ? -4.202 -8.946 12.084 1.00 0.00 54 LEU A N 13
ATOM 16137 C CA . LEU A 1 54 ? -5.390 -8.126 11.875 1.00 0.00 54 LEU A CA 13
ATOM 16138 C C . LEU A 1 54 ? -6.482 -8.921 11.166 1.00 0.00 54 LEU A C 13
ATOM 16139 O O . LEU A 1 54 ? -7.669 -8.636 11.317 1.00 0.00 54 LEU A O 13
ATOM 16155 N N . GLY A 1 55 ? -6.071 -9.921 10.392 1.00 0.00 55 GLY A N 13
ATOM 16156 C CA . GLY A 1 55 ? -7.027 -10.743 9.673 1.00 0.00 55 GLY A CA 13
ATOM 16157 C C . GLY A 1 55 ? -7.243 -10.269 8.250 1.00 0.00 55 GLY A C 13
ATOM 16158 O O . GLY A 1 55 ? -8.344 -10.385 7.709 1.00 0.00 55 GLY A O 13
ATOM 16162 N N . LEU A 1 56 ? -6.192 -9.731 7.640 1.00 0.00 56 LEU A N 13
ATOM 16163 C CA . LEU A 1 56 ? -6.273 -9.236 6.271 1.00 0.00 56 LEU A CA 13
ATOM 16164 C C . LEU A 1 56 ? -5.511 -10.149 5.315 1.00 0.00 56 LEU A C 13
ATOM 16165 O O . LEU A 1 56 ? -4.680 -10.952 5.739 1.00 0.00 56 LEU A O 13
ATOM 16181 N N . SER A 1 57 ? -5.798 -10.018 4.024 1.00 0.00 57 SER A N 13
ATOM 16182 C CA . SER A 1 57 ? -5.141 -10.832 3.009 1.00 0.00 57 SER A CA 13
ATOM 16183 C C . SER A 1 57 ? -3.966 -10.083 2.388 1.00 0.00 57 SER A C 13
ATOM 16184 O O . SER A 1 57 ? -4.058 -8.889 2.104 1.00 0.00 57 SER A O 13
ATOM 16192 N N . GLN A 1 58 ? -2.862 -10.794 2.181 1.00 0.00 58 GLN A N 13
ATOM 16193 C CA . GLN A 1 58 ? -1.668 -10.196 1.595 1.00 0.00 58 GLN A CA 13
ATOM 16194 C C . GLN A 1 58 ? -2.040 -9.134 0.566 1.00 0.00 58 GLN A C 13
ATOM 16195 O O . GLN A 1 58 ? -1.360 -8.116 0.435 1.00 0.00 58 GLN A O 13
ATOM 16209 N N . LEU A 1 59 ? -3.124 -9.377 -0.163 1.00 0.00 59 LEU A N 13
ATOM 16210 C CA . LEU A 1 59 ? -3.587 -8.441 -1.182 1.00 0.00 59 LEU A CA 13
ATOM 16211 C C . LEU A 1 59 ? -3.925 -7.088 -0.564 1.00 0.00 59 LEU A C 13
ATOM 16212 O O . LEU A 1 59 ? -3.464 -6.049 -1.034 1.00 0.00 59 LEU A O 13
ATOM 16228 N N . GLN A 1 60 ? -4.732 -7.110 0.492 1.00 0.00 60 GLN A N 13
ATOM 16229 C CA . GLN A 1 60 ? -5.131 -5.885 1.174 1.00 0.00 60 GLN A CA 13
ATOM 16230 C C . GLN A 1 60 ? -3.960 -4.913 1.275 1.00 0.00 60 GLN A C 13
ATOM 16231 O O . GLN A 1 60 ? -3.940 -3.878 0.608 1.00 0.00 60 GLN A O 13
ATOM 16245 N N . VAL A 1 61 ? -2.986 -5.252 2.113 1.00 0.00 61 VAL A N 13
ATOM 16246 C CA . VAL A 1 61 ? -1.811 -4.410 2.301 1.00 0.00 61 VAL A CA 13
ATOM 16247 C C . VAL A 1 61 ? -1.241 -3.955 0.962 1.00 0.00 61 VAL A C 13
ATOM 16248 O O . VAL A 1 61 ? -1.063 -2.761 0.723 1.00 0.00 61 VAL A O 13
ATOM 16261 N N . LYS A 1 62 ? -0.955 -4.916 0.090 1.00 0.00 62 LYS A N 13
ATOM 16262 C CA . LYS A 1 62 ? -0.406 -4.617 -1.227 1.00 0.00 62 LYS A CA 13
ATOM 16263 C C . LYS A 1 62 ? -1.136 -3.440 -1.866 1.00 0.00 62 LYS A C 13
ATOM 16264 O O . LYS A 1 62 ? -0.510 -2.508 -2.371 1.00 0.00 62 LYS A O 13
ATOM 16283 N N . THR A 1 63 ? -2.465 -3.488 -1.838 1.00 0.00 63 THR A N 13
ATOM 16284 C CA . THR A 1 63 ? -3.280 -2.426 -2.414 1.00 0.00 63 THR A CA 13
ATOM 16285 C C . THR A 1 63 ? -3.341 -1.216 -1.488 1.00 0.00 63 THR A C 13
ATOM 16286 O O . THR A 1 63 ? -2.854 -0.138 -1.828 1.00 0.00 63 THR A O 13
ATOM 16297 N N . TRP A 1 64 ? -3.941 -1.403 -0.318 1.00 0.00 64 TRP A N 13
ATOM 16298 C CA . TRP A 1 64 ? -4.065 -0.326 0.657 1.00 0.00 64 TRP A CA 13
ATOM 16299 C C . TRP A 1 64 ? -2.814 0.545 0.669 1.00 0.00 64 TRP A C 13
ATOM 16300 O O . TRP A 1 64 ? -2.898 1.770 0.579 1.00 0.00 64 TRP A O 13
ATOM 16321 N N . TYR A 1 65 ? -1.655 -0.094 0.779 1.00 0.00 65 TYR A N 13
ATOM 16322 C CA . TYR A 1 65 ? -0.386 0.623 0.804 1.00 0.00 65 TYR A CA 13
ATOM 16323 C C . TYR A 1 65 ? -0.146 1.352 -0.514 1.00 0.00 65 TYR A C 13
ATOM 16324 O O . TYR A 1 65 ? -0.231 2.578 -0.582 1.00 0.00 65 TYR A O 13
ATOM 16342 N N . GLN A 1 66 ? 0.154 0.588 -1.559 1.00 0.00 66 GLN A N 13
ATOM 16343 C CA . GLN A 1 66 ? 0.406 1.161 -2.876 1.00 0.00 66 GLN A CA 13
ATOM 16344 C C . GLN A 1 66 ? -0.471 2.386 -3.115 1.00 0.00 66 GLN A C 13
ATOM 16345 O O . GLN A 1 66 ? 0.027 3.465 -3.431 1.00 0.00 66 GLN A O 13
ATOM 16359 N N . ASN A 1 67 ? -1.779 2.210 -2.961 1.00 0.00 67 ASN A N 13
ATOM 16360 C CA . ASN A 1 67 ? -2.726 3.301 -3.160 1.00 0.00 67 ASN A CA 13
ATOM 16361 C C . ASN A 1 67 ? -2.427 4.460 -2.214 1.00 0.00 67 ASN A C 13
ATOM 16362 O O . ASN A 1 67 ? -2.496 5.626 -2.603 1.00 0.00 67 ASN A O 13
ATOM 16373 N N . ARG A 1 68 ? -2.095 4.130 -0.970 1.00 0.00 68 ARG A N 13
ATOM 16374 C CA . ARG A 1 68 ? -1.787 5.143 0.033 1.00 0.00 68 ARG A CA 13
ATOM 16375 C C . ARG A 1 68 ? -0.561 5.956 -0.375 1.00 0.00 68 ARG A C 13
ATOM 16376 O O . ARG A 1 68 ? -0.626 7.180 -0.489 1.00 0.00 68 ARG A O 13
ATOM 16397 N N . ARG A 1 69 ? 0.554 5.266 -0.592 1.00 0.00 69 ARG A N 13
ATOM 16398 C CA . ARG A 1 69 ? 1.794 5.923 -0.985 1.00 0.00 69 ARG A CA 13
ATOM 16399 C C . ARG A 1 69 ? 1.524 7.041 -1.988 1.00 0.00 69 ARG A C 13
ATOM 16400 O O . ARG A 1 69 ? 1.938 8.182 -1.788 1.00 0.00 69 ARG A O 13
ATOM 16421 N N . MET A 1 70 ? 0.826 6.703 -3.068 1.00 0.00 70 MET A N 13
ATOM 16422 C CA . MET A 1 70 ? 0.499 7.678 -4.102 1.00 0.00 70 MET A CA 13
ATOM 16423 C C . MET A 1 70 ? 0.122 9.021 -3.484 1.00 0.00 70 MET A C 13
ATOM 16424 O O . MET A 1 70 ? 0.683 10.058 -3.838 1.00 0.00 70 MET A O 13
ATOM 16438 N N . LYS A 1 71 ? -0.831 8.994 -2.559 1.00 0.00 71 LYS A N 13
ATOM 16439 C CA . LYS A 1 71 ? -1.283 10.208 -1.890 1.00 0.00 71 LYS A CA 13
ATOM 16440 C C . LYS A 1 71 ? -0.211 10.739 -0.943 1.00 0.00 71 LYS A C 13
ATOM 16441 O O . LYS A 1 71 ? 0.058 11.940 -0.906 1.00 0.00 71 LYS A O 13
ATOM 16460 N N . TRP A 1 72 ? 0.397 9.837 -0.181 1.00 0.00 72 TRP A N 13
ATOM 16461 C CA . TRP A 1 72 ? 1.441 10.216 0.765 1.00 0.00 72 TRP A CA 13
ATOM 16462 C C . TRP A 1 72 ? 2.487 11.100 0.096 1.00 0.00 72 TRP A C 13
ATOM 16463 O O . TRP A 1 72 ? 2.902 12.117 0.651 1.00 0.00 72 TRP A O 13
ATOM 16484 N N . LYS A 1 73 ? 2.911 10.706 -1.100 1.00 0.00 73 LYS A N 13
ATOM 16485 C CA . LYS A 1 73 ? 3.909 11.463 -1.847 1.00 0.00 73 LYS A CA 13
ATOM 16486 C C . LYS A 1 73 ? 3.259 12.609 -2.615 1.00 0.00 73 LYS A C 13
ATOM 16487 O O . LYS A 1 73 ? 2.584 12.392 -3.622 1.00 0.00 73 LYS A O 13
ATOM 16506 N N . LYS A 1 74 ? 3.468 13.830 -2.136 1.00 0.00 74 LYS A N 13
ATOM 16507 C CA . LYS A 1 74 ? 2.906 15.012 -2.779 1.00 0.00 74 LYS A CA 13
ATOM 16508 C C . LYS A 1 74 ? 3.736 15.419 -3.992 1.00 0.00 74 LYS A C 13
ATOM 16509 O O . LYS A 1 74 ? 4.810 16.004 -3.853 1.00 0.00 74 LYS A O 13
ATOM 16528 N N . SER A 1 75 ? 3.231 15.105 -5.181 1.00 0.00 75 SER A N 13
ATOM 16529 C CA . SER A 1 75 ? 3.927 15.436 -6.418 1.00 0.00 75 SER A CA 13
ATOM 16530 C C . SER A 1 75 ? 3.532 16.826 -6.909 1.00 0.00 75 SER A C 13
ATOM 16531 O O . SER A 1 75 ? 2.356 17.187 -6.903 1.00 0.00 75 SER A O 13
ATOM 16539 N N . GLY A 1 76 ? 4.525 17.601 -7.335 1.00 0.00 76 GLY A N 13
ATOM 16540 C CA . GLY A 1 76 ? 4.261 18.942 -7.824 1.00 0.00 76 GLY A CA 13
ATOM 16541 C C . GLY A 1 76 ? 4.453 19.061 -9.323 1.00 0.00 76 GLY A C 13
ATOM 16542 O O . GLY A 1 76 ? 3.492 19.105 -10.091 1.00 0.00 76 GLY A O 13
ATOM 16546 N N . PRO A 1 77 ? 5.720 19.116 -9.759 1.00 0.00 77 PRO A N 13
ATOM 16547 C CA . PRO A 1 77 ? 6.065 19.233 -11.179 1.00 0.00 77 PRO A CA 13
ATOM 16548 C C . PRO A 1 77 ? 5.749 17.961 -11.958 1.00 0.00 77 PRO A C 13
ATOM 16549 O O . PRO A 1 77 ? 5.904 16.853 -11.445 1.00 0.00 77 PRO A O 13
ATOM 16560 N N . SER A 1 78 ? 5.306 18.128 -13.200 1.00 0.00 78 SER A N 13
ATOM 16561 C CA . SER A 1 78 ? 4.965 16.993 -14.049 1.00 0.00 78 SER A CA 13
ATOM 16562 C C . SER A 1 78 ? 5.195 17.326 -15.520 1.00 0.00 78 SER A C 13
ATOM 16563 O O . SER A 1 78 ? 4.790 18.386 -15.999 1.00 0.00 78 SER A O 13
ATOM 16571 N N . SER A 1 79 ? 5.848 16.414 -16.233 1.00 0.00 79 SER A N 13
ATOM 16572 C CA . SER A 1 79 ? 6.136 16.611 -17.648 1.00 0.00 79 SER A CA 13
ATOM 16573 C C . SER A 1 79 ? 6.043 15.293 -18.411 1.00 0.00 79 SER A C 13
ATOM 16574 O O . SER A 1 79 ? 5.985 14.219 -17.812 1.00 0.00 79 SER A O 13
ATOM 16582 N N . GLY A 1 80 ? 6.029 15.383 -19.737 1.00 0.00 80 GLY A N 13
ATOM 16583 C CA . GLY A 1 80 ? 5.943 14.192 -20.561 1.00 0.00 80 GLY A CA 13
ATOM 16584 C C . GLY A 1 80 ? 7.298 13.562 -20.813 1.00 0.00 80 GLY A C 13
ATOM 16585 O O . GLY A 1 80 ? 8.332 14.144 -20.485 1.00 0.00 80 GLY A O 13
ATOM 16589 N N . GLY A 1 1 ? 4.086 -44.290 -0.662 1.00 0.00 1 GLY A N 14
ATOM 16590 C CA . GLY A 1 1 ? 3.360 -43.453 -1.599 1.00 0.00 1 GLY A CA 14
ATOM 16591 C C . GLY A 1 1 ? 2.716 -42.255 -0.929 1.00 0.00 1 GLY A C 14
ATOM 16592 O O . GLY A 1 1 ? 2.402 -42.296 0.260 1.00 0.00 1 GLY A O 14
ATOM 16596 N N . SER A 1 2 ? 2.522 -41.186 -1.694 1.00 0.00 2 SER A N 14
ATOM 16597 C CA . SER A 1 2 ? 1.917 -39.968 -1.166 1.00 0.00 2 SER A CA 14
ATOM 16598 C C . SER A 1 2 ? 0.502 -39.787 -1.705 1.00 0.00 2 SER A C 14
ATOM 16599 O O . SER A 1 2 ? 0.233 -40.053 -2.877 1.00 0.00 2 SER A O 14
ATOM 16607 N N . SER A 1 3 ? -0.400 -39.332 -0.842 1.00 0.00 3 SER A N 14
ATOM 16608 C CA . SER A 1 3 ? -1.790 -39.118 -1.230 1.00 0.00 3 SER A CA 14
ATOM 16609 C C . SER A 1 3 ? -2.014 -37.675 -1.671 1.00 0.00 3 SER A C 14
ATOM 16610 O O . SER A 1 3 ? -2.381 -37.414 -2.816 1.00 0.00 3 SER A O 14
ATOM 16618 N N . GLY A 1 4 ? -1.791 -36.739 -0.753 1.00 0.00 4 GLY A N 14
ATOM 16619 C CA . GLY A 1 4 ? -1.974 -35.334 -1.066 1.00 0.00 4 GLY A CA 14
ATOM 16620 C C . GLY A 1 4 ? -3.318 -34.807 -0.603 1.00 0.00 4 GLY A C 14
ATOM 16621 O O . GLY A 1 4 ? -4.359 -35.392 -0.905 1.00 0.00 4 GLY A O 14
ATOM 16625 N N . SER A 1 5 ? -3.297 -33.701 0.132 1.00 0.00 5 SER A N 14
ATOM 16626 C CA . SER A 1 5 ? -4.523 -33.098 0.642 1.00 0.00 5 SER A CA 14
ATOM 16627 C C . SER A 1 5 ? -4.966 -31.935 -0.241 1.00 0.00 5 SER A C 14
ATOM 16628 O O . SER A 1 5 ? -4.538 -30.797 -0.049 1.00 0.00 5 SER A O 14
ATOM 16636 N N . SER A 1 6 ? -5.825 -32.231 -1.211 1.00 0.00 6 SER A N 14
ATOM 16637 C CA . SER A 1 6 ? -6.323 -31.212 -2.128 1.00 0.00 6 SER A CA 14
ATOM 16638 C C . SER A 1 6 ? -5.248 -30.169 -2.416 1.00 0.00 6 SER A C 14
ATOM 16639 O O . SER A 1 6 ? -5.511 -28.967 -2.393 1.00 0.00 6 SER A O 14
ATOM 16647 N N . GLY A 1 7 ? -4.035 -30.639 -2.689 1.00 0.00 7 GLY A N 14
ATOM 16648 C CA . GLY A 1 7 ? -2.937 -29.734 -2.979 1.00 0.00 7 GLY A CA 14
ATOM 16649 C C . GLY A 1 7 ? -3.332 -28.633 -3.943 1.00 0.00 7 GLY A C 14
ATOM 16650 O O . GLY A 1 7 ? -3.717 -28.903 -5.080 1.00 0.00 7 GLY A O 14
ATOM 16654 N N . GLY A 1 8 ? -3.238 -27.388 -3.488 1.00 0.00 8 GLY A N 14
ATOM 16655 C CA . GLY A 1 8 ? -3.593 -26.261 -4.331 1.00 0.00 8 GLY A CA 14
ATOM 16656 C C . GLY A 1 8 ? -3.517 -24.939 -3.594 1.00 0.00 8 GLY A C 14
ATOM 16657 O O . GLY A 1 8 ? -2.992 -24.870 -2.483 1.00 0.00 8 GLY A O 14
ATOM 16661 N N . GLU A 1 9 ? -4.041 -23.886 -4.214 1.00 0.00 9 GLU A N 14
ATOM 16662 C CA . GLU A 1 9 ? -4.027 -22.559 -3.609 1.00 0.00 9 GLU A CA 14
ATOM 16663 C C . GLU A 1 9 ? -5.103 -21.669 -4.225 1.00 0.00 9 GLU A C 14
ATOM 16664 O O . GLU A 1 9 ? -5.454 -21.798 -5.398 1.00 0.00 9 GLU A O 14
ATOM 16676 N N . PRO A 1 10 ? -5.640 -20.744 -3.416 1.00 0.00 10 PRO A N 14
ATOM 16677 C CA . PRO A 1 10 ? -6.683 -19.815 -3.859 1.00 0.00 10 PRO A CA 14
ATOM 16678 C C . PRO A 1 10 ? -6.157 -18.783 -4.851 1.00 0.00 10 PRO A C 14
ATOM 16679 O O . PRO A 1 10 ? -4.973 -18.774 -5.183 1.00 0.00 10 PRO A O 14
ATOM 16690 N N . GLY A 1 11 ? -7.047 -17.914 -5.321 1.00 0.00 11 GLY A N 14
ATOM 16691 C CA . GLY A 1 11 ? -6.653 -16.889 -6.271 1.00 0.00 11 GLY A CA 14
ATOM 16692 C C . GLY A 1 11 ? -7.433 -15.602 -6.092 1.00 0.00 11 GLY A C 14
ATOM 16693 O O . GLY A 1 11 ? -8.663 -15.601 -6.133 1.00 0.00 11 GLY A O 14
ATOM 16697 N N . THR A 1 12 ? -6.716 -14.501 -5.891 1.00 0.00 12 THR A N 14
ATOM 16698 C CA . THR A 1 12 ? -7.348 -13.201 -5.701 1.00 0.00 12 THR A CA 14
ATOM 16699 C C . THR A 1 12 ? -7.672 -12.547 -7.040 1.00 0.00 12 THR A C 14
ATOM 16700 O O . THR A 1 12 ? -7.414 -13.118 -8.100 1.00 0.00 12 THR A O 14
ATOM 16711 N N . LYS A 1 13 ? -8.237 -11.346 -6.985 1.00 0.00 13 LYS A N 14
ATOM 16712 C CA . LYS A 1 13 ? -8.595 -10.612 -8.193 1.00 0.00 13 LYS A CA 14
ATOM 16713 C C . LYS A 1 13 ? -9.002 -9.181 -7.859 1.00 0.00 13 LYS A C 14
ATOM 16714 O O . LYS A 1 13 ? -9.361 -8.877 -6.722 1.00 0.00 13 LYS A O 14
ATOM 16733 N N . ALA A 1 14 ? -8.945 -8.306 -8.858 1.00 0.00 14 ALA A N 14
ATOM 16734 C CA . ALA A 1 14 ? -9.312 -6.908 -8.671 1.00 0.00 14 ALA A CA 14
ATOM 16735 C C . ALA A 1 14 ? -9.293 -6.153 -9.996 1.00 0.00 14 ALA A C 14
ATOM 16736 O O . ALA A 1 14 ? -8.367 -6.302 -10.794 1.00 0.00 14 ALA A O 14
ATOM 16743 N N . LYS A 1 15 ? -10.321 -5.344 -10.225 1.00 0.00 15 LYS A N 14
ATOM 16744 C CA . LYS A 1 15 ? -10.423 -4.565 -11.453 1.00 0.00 15 LYS A CA 14
ATOM 16745 C C . LYS A 1 15 ? -10.415 -3.069 -11.152 1.00 0.00 15 LYS A C 14
ATOM 16746 O O . LYS A 1 15 ? -10.735 -2.648 -10.040 1.00 0.00 15 LYS A O 14
ATOM 16765 N N . LYS A 1 16 ? -10.049 -2.271 -12.149 1.00 0.00 16 LYS A N 14
ATOM 16766 C CA . LYS A 1 16 ? -10.002 -0.822 -11.992 1.00 0.00 16 LYS A CA 14
ATOM 16767 C C . LYS A 1 16 ? -11.401 -0.252 -11.784 1.00 0.00 16 LYS A C 14
ATOM 16768 O O . LYS A 1 16 ? -12.396 -0.968 -11.888 1.00 0.00 16 LYS A O 14
ATOM 16787 N N . GLY A 1 17 ? -11.470 1.043 -11.491 1.00 0.00 17 GLY A N 14
ATOM 16788 C CA . GLY A 1 17 ? -12.752 1.688 -11.275 1.00 0.00 17 GLY A CA 14
ATOM 16789 C C . GLY A 1 17 ? -12.882 2.268 -9.880 1.00 0.00 17 GLY A C 14
ATOM 16790 O O . GLY A 1 17 ? -12.899 1.532 -8.894 1.00 0.00 17 GLY A O 14
ATOM 16794 N N . ARG A 1 18 ? -12.971 3.591 -9.798 1.00 0.00 18 ARG A N 14
ATOM 16795 C CA . ARG A 1 18 ? -13.097 4.270 -8.513 1.00 0.00 18 ARG A CA 14
ATOM 16796 C C . ARG A 1 18 ? -14.480 4.043 -7.911 1.00 0.00 18 ARG A C 14
ATOM 16797 O O . ARG A 1 18 ? -15.283 4.971 -7.810 1.00 0.00 18 ARG A O 14
ATOM 16818 N N . ARG A 1 19 ? -14.752 2.804 -7.515 1.00 0.00 19 ARG A N 14
ATOM 16819 C CA . ARG A 1 19 ? -16.038 2.455 -6.925 1.00 0.00 19 ARG A CA 14
ATOM 16820 C C . ARG A 1 19 ? -15.856 1.884 -5.522 1.00 0.00 19 ARG A C 14
ATOM 16821 O O . ARG A 1 19 ? -14.920 1.126 -5.266 1.00 0.00 19 ARG A O 14
ATOM 16842 N N . SER A 1 20 ? -16.757 2.253 -4.616 1.00 0.00 20 SER A N 14
ATOM 16843 C CA . SER A 1 20 ? -16.693 1.781 -3.238 1.00 0.00 20 SER A CA 14
ATOM 16844 C C . SER A 1 20 ? -17.602 0.573 -3.035 1.00 0.00 20 SER A C 14
ATOM 16845 O O . SER A 1 20 ? -18.827 0.693 -3.061 1.00 0.00 20 SER A O 14
ATOM 16853 N N . ARG A 1 21 ? -16.993 -0.590 -2.832 1.00 0.00 21 ARG A N 14
ATOM 16854 C CA . ARG A 1 21 ? -17.746 -1.821 -2.625 1.00 0.00 21 ARG A CA 14
ATOM 16855 C C . ARG A 1 21 ? -17.674 -2.265 -1.167 1.00 0.00 21 ARG A C 14
ATOM 16856 O O . ARG A 1 21 ? -18.699 -2.468 -0.516 1.00 0.00 21 ARG A O 14
ATOM 16877 N N . THR A 1 22 ? -16.454 -2.415 -0.660 1.00 0.00 22 THR A N 14
ATOM 16878 C CA . THR A 1 22 ? -16.247 -2.836 0.720 1.00 0.00 22 THR A CA 14
ATOM 16879 C C . THR A 1 22 ? -15.202 -1.967 1.409 1.00 0.00 22 THR A C 14
ATOM 16880 O O . THR A 1 22 ? -14.130 -1.714 0.859 1.00 0.00 22 THR A O 14
ATOM 16891 N N . VAL A 1 23 ? -15.519 -1.513 2.617 1.00 0.00 23 VAL A N 14
ATOM 16892 C CA . VAL A 1 23 ? -14.606 -0.673 3.383 1.00 0.00 23 VAL A CA 14
ATOM 16893 C C . VAL A 1 23 ? -13.962 -1.457 4.521 1.00 0.00 23 VAL A C 14
ATOM 16894 O O . VAL A 1 23 ? -14.421 -2.542 4.879 1.00 0.00 23 VAL A O 14
ATOM 16907 N N . PHE A 1 24 ? -12.897 -0.900 5.087 1.00 0.00 24 PHE A N 14
ATOM 16908 C CA . PHE A 1 24 ? -12.189 -1.547 6.186 1.00 0.00 24 PHE A CA 14
ATOM 16909 C C . PHE A 1 24 ? -12.810 -1.172 7.529 1.00 0.00 24 PHE A C 14
ATOM 16910 O O . PHE A 1 24 ? -13.303 -0.058 7.709 1.00 0.00 24 PHE A O 14
ATOM 16927 N N . THR A 1 25 ? -12.782 -2.112 8.469 1.00 0.00 25 THR A N 14
ATOM 16928 C CA . THR A 1 25 ? -13.343 -1.882 9.795 1.00 0.00 25 THR A CA 14
ATOM 16929 C C . THR A 1 25 ? -12.427 -0.999 10.634 1.00 0.00 25 THR A C 14
ATOM 16930 O O . THR A 1 25 ? -11.232 -0.894 10.362 1.00 0.00 25 THR A O 14
ATOM 16941 N N . GLU A 1 26 ? -12.996 -0.366 11.655 1.00 0.00 26 GLU A N 14
ATOM 16942 C CA . GLU A 1 26 ? -12.229 0.509 12.534 1.00 0.00 26 GLU A CA 14
ATOM 16943 C C . GLU A 1 26 ? -10.961 -0.186 13.021 1.00 0.00 26 GLU A C 14
ATOM 16944 O O . GLU A 1 26 ? -9.887 0.416 13.064 1.00 0.00 26 GLU A O 14
ATOM 16956 N N . LEU A 1 27 ? -11.092 -1.456 13.387 1.00 0.00 27 LEU A N 14
ATOM 16957 C CA . LEU A 1 27 ? -9.957 -2.234 13.872 1.00 0.00 27 LEU A CA 14
ATOM 16958 C C . LEU A 1 27 ? -8.914 -2.416 12.774 1.00 0.00 27 LEU A C 14
ATOM 16959 O O . LEU A 1 27 ? -7.745 -2.074 12.954 1.00 0.00 27 LEU A O 14
ATOM 16975 N N . GLN A 1 28 ? -9.344 -2.955 11.639 1.00 0.00 28 GLN A N 14
ATOM 16976 C CA . GLN A 1 28 ? -8.447 -3.181 10.512 1.00 0.00 28 GLN A CA 14
ATOM 16977 C C . GLN A 1 28 ? -7.706 -1.900 10.141 1.00 0.00 28 GLN A C 14
ATOM 16978 O O . GLN A 1 28 ? -6.488 -1.906 9.956 1.00 0.00 28 GLN A O 14
ATOM 16992 N N . LEU A 1 29 ? -8.449 -0.804 10.033 1.00 0.00 29 LEU A N 14
ATOM 16993 C CA . LEU A 1 29 ? -7.862 0.485 9.683 1.00 0.00 29 LEU A CA 14
ATOM 16994 C C . LEU A 1 29 ? -6.865 0.936 10.746 1.00 0.00 29 LEU A C 14
ATOM 16995 O O . LEU A 1 29 ? -5.815 1.494 10.428 1.00 0.00 29 LEU A O 14
ATOM 17011 N N . MET A 1 30 ? -7.201 0.689 12.008 1.00 0.00 30 MET A N 14
ATOM 17012 C CA . MET A 1 30 ? -6.332 1.067 13.117 1.00 0.00 30 MET A CA 14
ATOM 17013 C C . MET A 1 30 ? -4.969 0.395 12.993 1.00 0.00 30 MET A C 14
ATOM 17014 O O . MET A 1 30 ? -3.939 0.997 13.295 1.00 0.00 30 MET A O 14
ATOM 17028 N N . GLY A 1 31 ? -4.969 -0.858 12.547 1.00 0.00 31 GLY A N 14
ATOM 17029 C CA . GLY A 1 31 ? -3.727 -1.591 12.392 1.00 0.00 31 GLY A CA 14
ATOM 17030 C C . GLY A 1 31 ? -3.032 -1.283 11.081 1.00 0.00 31 GLY A C 14
ATOM 17031 O O . GLY A 1 31 ? -1.812 -1.119 11.039 1.00 0.00 31 GLY A O 14
ATOM 17035 N N . LEU A 1 32 ? -3.808 -1.206 10.006 1.00 0.00 32 LEU A N 14
ATOM 17036 C CA . LEU A 1 32 ? -3.260 -0.917 8.685 1.00 0.00 32 LEU A CA 14
ATOM 17037 C C . LEU A 1 32 ? -2.567 0.441 8.668 1.00 0.00 32 LEU A C 14
ATOM 17038 O O . LEU A 1 32 ? -1.440 0.567 8.190 1.00 0.00 32 LEU A O 14
ATOM 17054 N N . GLU A 1 33 ? -3.248 1.454 9.195 1.00 0.00 33 GLU A N 14
ATOM 17055 C CA . GLU A 1 33 ? -2.696 2.803 9.241 1.00 0.00 33 GLU A CA 14
ATOM 17056 C C . GLU A 1 33 ? -1.432 2.845 10.095 1.00 0.00 33 GLU A C 14
ATOM 17057 O O . GLU A 1 33 ? -0.461 3.521 9.755 1.00 0.00 33 GLU A O 14
ATOM 17069 N N . LYS A 1 34 ? -1.452 2.118 11.207 1.00 0.00 34 LYS A N 14
ATOM 17070 C CA . LYS A 1 34 ? -0.309 2.070 12.111 1.00 0.00 34 LYS A CA 14
ATOM 17071 C C . LYS A 1 34 ? 0.914 1.487 11.410 1.00 0.00 34 LYS A C 14
ATOM 17072 O O . LYS A 1 34 ? 1.974 2.112 11.369 1.00 0.00 34 LYS A O 14
ATOM 17091 N N . ARG A 1 35 ? 0.760 0.287 10.860 1.00 0.00 35 ARG A N 14
ATOM 17092 C CA . ARG A 1 35 ? 1.852 -0.379 10.161 1.00 0.00 35 ARG A CA 14
ATOM 17093 C C . ARG A 1 35 ? 2.429 0.520 9.071 1.00 0.00 35 ARG A C 14
ATOM 17094 O O . ARG A 1 35 ? 3.590 0.924 9.135 1.00 0.00 35 ARG A O 14
ATOM 17115 N N . PHE A 1 36 ? 1.609 0.829 8.071 1.00 0.00 36 PHE A N 14
ATOM 17116 C CA . PHE A 1 36 ? 2.038 1.679 6.966 1.00 0.00 36 PHE A CA 14
ATOM 17117 C C . PHE A 1 36 ? 2.778 2.909 7.482 1.00 0.00 36 PHE A C 14
ATOM 17118 O O . PHE A 1 36 ? 3.932 3.146 7.126 1.00 0.00 36 PHE A O 14
ATOM 17135 N N . GLU A 1 37 ? 2.105 3.689 8.323 1.00 0.00 37 GLU A N 14
ATOM 17136 C CA . GLU A 1 37 ? 2.698 4.896 8.886 1.00 0.00 37 GLU A CA 14
ATOM 17137 C C . GLU A 1 37 ? 4.128 4.633 9.352 1.00 0.00 37 GLU A C 14
ATOM 17138 O O . GLU A 1 37 ? 5.049 5.377 9.017 1.00 0.00 37 GLU A O 14
ATOM 17150 N N . LYS A 1 38 ? 4.304 3.568 10.128 1.00 0.00 38 LYS A N 14
ATOM 17151 C CA . LYS A 1 38 ? 5.620 3.204 10.640 1.00 0.00 38 LYS A CA 14
ATOM 17152 C C . LYS A 1 38 ? 6.577 2.877 9.499 1.00 0.00 38 LYS A C 14
ATOM 17153 O O . LYS A 1 38 ? 7.660 3.454 9.401 1.00 0.00 38 LYS A O 14
ATOM 17172 N N . GLN A 1 39 ? 6.170 1.950 8.638 1.00 0.00 39 GLN A N 14
ATOM 17173 C CA . GLN A 1 39 ? 6.992 1.547 7.504 1.00 0.00 39 GLN A CA 14
ATOM 17174 C C . GLN A 1 39 ? 6.222 1.692 6.195 1.00 0.00 39 GLN A C 14
ATOM 17175 O O . GLN A 1 39 ? 5.146 1.117 6.029 1.00 0.00 39 GLN A O 14
ATOM 17189 N N . LYS A 1 40 ? 6.780 2.463 5.268 1.00 0.00 40 LYS A N 14
ATOM 17190 C CA . LYS A 1 40 ? 6.147 2.683 3.973 1.00 0.00 40 LYS A CA 14
ATOM 17191 C C . LYS A 1 40 ? 5.864 1.358 3.273 1.00 0.00 40 LYS A C 14
ATOM 17192 O O . LYS A 1 40 ? 5.021 1.285 2.379 1.00 0.00 40 LYS A O 14
ATOM 17211 N N . TYR A 1 41 ? 6.572 0.313 3.687 1.00 0.00 41 TYR A N 14
ATOM 17212 C CA . TYR A 1 41 ? 6.397 -1.010 3.099 1.00 0.00 41 TYR A CA 14
ATOM 17213 C C . TYR A 1 41 ? 6.631 -2.103 4.137 1.00 0.00 41 TYR A C 14
ATOM 17214 O O . TYR A 1 41 ? 7.048 -1.828 5.263 1.00 0.00 41 TYR A O 14
ATOM 17232 N N . LEU A 1 42 ? 6.361 -3.345 3.751 1.00 0.00 42 LEU A N 14
ATOM 17233 C CA . LEU A 1 42 ? 6.543 -4.482 4.646 1.00 0.00 42 LEU A CA 14
ATOM 17234 C C . LEU A 1 42 ? 7.248 -5.630 3.932 1.00 0.00 42 LEU A C 14
ATOM 17235 O O . LEU A 1 42 ? 6.965 -5.919 2.769 1.00 0.00 42 LEU A O 14
ATOM 17251 N N . SER A 1 43 ? 8.167 -6.284 4.637 1.00 0.00 43 SER A N 14
ATOM 17252 C CA . SER A 1 43 ? 8.914 -7.400 4.070 1.00 0.00 43 SER A CA 14
ATOM 17253 C C . SER A 1 43 ? 7.977 -8.539 3.680 1.00 0.00 43 SER A C 14
ATOM 17254 O O . SER A 1 43 ? 6.782 -8.505 3.975 1.00 0.00 43 SER A O 14
ATOM 17262 N N . THR A 1 44 ? 8.528 -9.549 3.014 1.00 0.00 44 THR A N 14
ATOM 17263 C CA . THR A 1 44 ? 7.743 -10.699 2.582 1.00 0.00 44 THR A CA 14
ATOM 17264 C C . THR A 1 44 ? 6.903 -11.252 3.727 1.00 0.00 44 THR A C 14
ATOM 17265 O O . THR A 1 44 ? 5.676 -11.318 3.653 1.00 0.00 44 THR A O 14
ATOM 17276 N N . PRO A 1 45 ? 7.577 -11.661 4.813 1.00 0.00 45 PRO A N 14
ATOM 17277 C CA . PRO A 1 45 ? 6.911 -12.215 5.996 1.00 0.00 45 PRO A CA 14
ATOM 17278 C C . PRO A 1 45 ? 6.119 -11.161 6.762 1.00 0.00 45 PRO A C 14
ATOM 17279 O O . PRO A 1 45 ? 4.974 -11.393 7.151 1.00 0.00 45 PRO A O 14
ATOM 17290 N N . ASP A 1 46 ? 6.735 -10.005 6.976 1.00 0.00 46 ASP A N 14
ATOM 17291 C CA . ASP A 1 46 ? 6.087 -8.914 7.696 1.00 0.00 46 ASP A CA 14
ATOM 17292 C C . ASP A 1 46 ? 4.638 -8.754 7.248 1.00 0.00 46 ASP A C 14
ATOM 17293 O O . ASP A 1 46 ? 3.716 -8.805 8.063 1.00 0.00 46 ASP A O 14
ATOM 17302 N N . ARG A 1 47 ? 4.444 -8.559 5.948 1.00 0.00 47 ARG A N 14
ATOM 17303 C CA . ARG A 1 47 ? 3.107 -8.388 5.392 1.00 0.00 47 ARG A CA 14
ATOM 17304 C C . ARG A 1 47 ? 2.204 -9.555 5.780 1.00 0.00 47 ARG A C 14
ATOM 17305 O O . ARG A 1 47 ? 1.016 -9.371 6.049 1.00 0.00 47 ARG A O 14
ATOM 17326 N N . ILE A 1 48 ? 2.774 -10.755 5.808 1.00 0.00 48 ILE A N 14
ATOM 17327 C CA . ILE A 1 48 ? 2.021 -11.951 6.164 1.00 0.00 48 ILE A CA 14
ATOM 17328 C C . ILE A 1 48 ? 1.615 -11.927 7.633 1.00 0.00 48 ILE A C 14
ATOM 17329 O O . ILE A 1 48 ? 0.432 -12.010 7.962 1.00 0.00 48 ILE A O 14
ATOM 17345 N N . ASP A 1 49 ? 2.604 -11.812 8.513 1.00 0.00 49 ASP A N 14
ATOM 17346 C CA . ASP A 1 49 ? 2.350 -11.774 9.948 1.00 0.00 49 ASP A CA 14
ATOM 17347 C C . ASP A 1 49 ? 1.169 -10.863 10.268 1.00 0.00 49 ASP A C 14
ATOM 17348 O O . ASP A 1 49 ? 0.233 -11.262 10.961 1.00 0.00 49 ASP A O 14
ATOM 17357 N N . LEU A 1 50 ? 1.220 -9.637 9.758 1.00 0.00 50 LEU A N 14
ATOM 17358 C CA . LEU A 1 50 ? 0.155 -8.667 9.990 1.00 0.00 50 LEU A CA 14
ATOM 17359 C C . LEU A 1 50 ? -1.174 -9.178 9.444 1.00 0.00 50 LEU A C 14
ATOM 17360 O O . LEU A 1 50 ? -2.121 -9.401 10.198 1.00 0.00 50 LEU A O 14
ATOM 17376 N N . ALA A 1 51 ? -1.236 -9.364 8.130 1.00 0.00 51 ALA A N 14
ATOM 17377 C CA . ALA A 1 51 ? -2.448 -9.853 7.484 1.00 0.00 51 ALA A CA 14
ATOM 17378 C C . ALA A 1 51 ? -3.094 -10.967 8.300 1.00 0.00 51 ALA A C 14
ATOM 17379 O O . ALA A 1 51 ? -4.315 -11.120 8.301 1.00 0.00 51 ALA A O 14
ATOM 17386 N N . GLU A 1 52 ? -2.266 -11.744 8.992 1.00 0.00 52 GLU A N 14
ATOM 17387 C CA . GLU A 1 52 ? -2.757 -12.846 9.810 1.00 0.00 52 GLU A CA 14
ATOM 17388 C C . GLU A 1 52 ? -3.256 -12.340 11.161 1.00 0.00 52 GLU A C 14
ATOM 17389 O O . GLU A 1 52 ? -4.260 -12.823 11.685 1.00 0.00 52 GLU A O 14
ATOM 17401 N N . SER A 1 53 ? -2.546 -11.364 11.719 1.00 0.00 53 SER A N 14
ATOM 17402 C CA . SER A 1 53 ? -2.913 -10.796 13.011 1.00 0.00 53 SER A CA 14
ATOM 17403 C C . SER A 1 53 ? -4.330 -10.231 12.973 1.00 0.00 53 SER A C 14
ATOM 17404 O O . SER A 1 53 ? -5.150 -10.520 13.846 1.00 0.00 53 SER A O 14
ATOM 17412 N N . LEU A 1 54 ? -4.612 -9.424 11.956 1.00 0.00 54 LEU A N 14
ATOM 17413 C CA . LEU A 1 54 ? -5.930 -8.818 11.802 1.00 0.00 54 LEU A CA 14
ATOM 17414 C C . LEU A 1 54 ? -6.867 -9.740 11.028 1.00 0.00 54 LEU A C 14
ATOM 17415 O O . LEU A 1 54 ? -8.087 -9.606 11.102 1.00 0.00 54 LEU A O 14
ATOM 17431 N N . GLY A 1 55 ? -6.286 -10.678 10.287 1.00 0.00 55 GLY A N 14
ATOM 17432 C CA . GLY A 1 55 ? -7.083 -11.610 9.511 1.00 0.00 55 GLY A CA 14
ATOM 17433 C C . GLY A 1 55 ? -7.193 -11.207 8.054 1.00 0.00 55 GLY A C 14
ATOM 17434 O O . GLY A 1 55 ? -7.878 -11.865 7.270 1.00 0.00 55 GLY A O 14
ATOM 17438 N N . LEU A 1 56 ? -6.518 -10.122 7.690 1.00 0.00 56 LEU A N 14
ATOM 17439 C CA . LEU A 1 56 ? -6.544 -9.630 6.317 1.00 0.00 56 LEU A CA 14
ATOM 17440 C C . LEU A 1 56 ? -5.701 -10.516 5.405 1.00 0.00 56 LEU A C 14
ATOM 17441 O O . LEU A 1 56 ? -5.063 -11.465 5.862 1.00 0.00 56 LEU A O 14
ATOM 17457 N N . SER A 1 57 ? -5.700 -10.198 4.115 1.00 0.00 57 SER A N 14
ATOM 17458 C CA . SER A 1 57 ? -4.936 -10.966 3.138 1.00 0.00 57 SER A CA 14
ATOM 17459 C C . SER A 1 57 ? -3.733 -10.170 2.643 1.00 0.00 57 SER A C 14
ATOM 17460 O O . SER A 1 57 ? -3.729 -8.940 2.687 1.00 0.00 57 SER A O 14
ATOM 17468 N N . GLN A 1 58 ? -2.714 -10.882 2.172 1.00 0.00 58 GLN A N 14
ATOM 17469 C CA . GLN A 1 58 ? -1.504 -10.242 1.669 1.00 0.00 58 GLN A CA 14
ATOM 17470 C C . GLN A 1 58 ? -1.844 -9.160 0.650 1.00 0.00 58 GLN A C 14
ATOM 17471 O O . GLN A 1 58 ? -1.103 -8.189 0.490 1.00 0.00 58 GLN A O 14
ATOM 17485 N N . LEU A 1 59 ? -2.967 -9.333 -0.037 1.00 0.00 59 LEU A N 14
ATOM 17486 C CA . LEU A 1 59 ? -3.406 -8.370 -1.042 1.00 0.00 59 LEU A CA 14
ATOM 17487 C C . LEU A 1 59 ? -3.772 -7.038 -0.396 1.00 0.00 59 LEU A C 14
ATOM 17488 O O . LEU A 1 59 ? -3.277 -5.986 -0.798 1.00 0.00 59 LEU A O 14
ATOM 17504 N N . GLN A 1 60 ? -4.642 -7.092 0.608 1.00 0.00 60 GLN A N 14
ATOM 17505 C CA . GLN A 1 60 ? -5.073 -5.889 1.310 1.00 0.00 60 GLN A CA 14
ATOM 17506 C C . GLN A 1 60 ? -3.909 -4.922 1.499 1.00 0.00 60 GLN A C 14
ATOM 17507 O O . GLN A 1 60 ? -3.941 -3.793 1.010 1.00 0.00 60 GLN A O 14
ATOM 17521 N N . VAL A 1 61 ? -2.881 -5.373 2.211 1.00 0.00 61 VAL A N 14
ATOM 17522 C CA . VAL A 1 61 ? -1.706 -4.548 2.464 1.00 0.00 61 VAL A CA 14
ATOM 17523 C C . VAL A 1 61 ? -1.131 -3.997 1.164 1.00 0.00 61 VAL A C 14
ATOM 17524 O O . VAL A 1 61 ? -0.992 -2.785 0.998 1.00 0.00 61 VAL A O 14
ATOM 17537 N N . LYS A 1 62 ? -0.799 -4.895 0.243 1.00 0.00 62 LYS A N 14
ATOM 17538 C CA . LYS A 1 62 ? -0.241 -4.500 -1.045 1.00 0.00 62 LYS A CA 14
ATOM 17539 C C . LYS A 1 62 ? -1.033 -3.346 -1.650 1.00 0.00 62 LYS A C 14
ATOM 17540 O O . LYS A 1 62 ? -0.517 -2.238 -1.803 1.00 0.00 62 LYS A O 14
ATOM 17559 N N . THR A 1 63 ? -2.289 -3.611 -1.993 1.00 0.00 63 THR A N 14
ATOM 17560 C CA . THR A 1 63 ? -3.152 -2.595 -2.581 1.00 0.00 63 THR A CA 14
ATOM 17561 C C . THR A 1 63 ? -3.347 -1.420 -1.629 1.00 0.00 63 THR A C 14
ATOM 17562 O O . THR A 1 63 ? -2.945 -0.295 -1.926 1.00 0.00 63 THR A O 14
ATOM 17573 N N . TRP A 1 64 ? -3.964 -1.689 -0.484 1.00 0.00 64 TRP A N 14
ATOM 17574 C CA . TRP A 1 64 ? -4.210 -0.653 0.513 1.00 0.00 64 TRP A CA 14
ATOM 17575 C C . TRP A 1 64 ? -3.036 0.315 0.593 1.00 0.00 64 TRP A C 14
ATOM 17576 O O . TRP A 1 64 ? -3.224 1.531 0.638 1.00 0.00 64 TRP A O 14
ATOM 17597 N N . TYR A 1 65 ? -1.825 -0.230 0.611 1.00 0.00 65 TYR A N 14
ATOM 17598 C CA . TYR A 1 65 ? -0.620 0.587 0.688 1.00 0.00 65 TYR A CA 14
ATOM 17599 C C . TYR A 1 65 ? -0.476 1.465 -0.552 1.00 0.00 65 TYR A C 14
ATOM 17600 O O . TYR A 1 65 ? -0.509 2.692 -0.463 1.00 0.00 65 TYR A O 14
ATOM 17618 N N . GLN A 1 66 ? -0.318 0.826 -1.706 1.00 0.00 66 GLN A N 14
ATOM 17619 C CA . GLN A 1 66 ? -0.169 1.547 -2.964 1.00 0.00 66 GLN A CA 14
ATOM 17620 C C . GLN A 1 66 ? -1.042 2.798 -2.981 1.00 0.00 66 GLN A C 14
ATOM 17621 O O . GLN A 1 66 ? -0.549 3.908 -3.179 1.00 0.00 66 GLN A O 14
ATOM 17635 N N . ASN A 1 67 ? -2.341 2.610 -2.770 1.00 0.00 67 ASN A N 14
ATOM 17636 C CA . ASN A 1 67 ? -3.283 3.724 -2.762 1.00 0.00 67 ASN A CA 14
ATOM 17637 C C . ASN A 1 67 ? -2.806 4.832 -1.828 1.00 0.00 67 ASN A C 14
ATOM 17638 O O . ASN A 1 67 ? -2.959 6.017 -2.125 1.00 0.00 67 ASN A O 14
ATOM 17649 N N . ARG A 1 68 ? -2.228 4.438 -0.698 1.00 0.00 68 ARG A N 14
ATOM 17650 C CA . ARG A 1 68 ? -1.730 5.397 0.281 1.00 0.00 68 ARG A CA 14
ATOM 17651 C C . ARG A 1 68 ? -0.438 6.047 -0.205 1.00 0.00 68 ARG A C 14
ATOM 17652 O O . ARG A 1 68 ? -0.205 7.235 0.022 1.00 0.00 68 ARG A O 14
ATOM 17673 N N . ARG A 1 69 ? 0.400 5.260 -0.873 1.00 0.00 69 ARG A N 14
ATOM 17674 C CA . ARG A 1 69 ? 1.669 5.758 -1.388 1.00 0.00 69 ARG A CA 14
ATOM 17675 C C . ARG A 1 69 ? 1.450 6.956 -2.308 1.00 0.00 69 ARG A C 14
ATOM 17676 O O . ARG A 1 69 ? 2.188 7.939 -2.250 1.00 0.00 69 ARG A O 14
ATOM 17697 N N . MET A 1 70 ? 0.432 6.864 -3.158 1.00 0.00 70 MET A N 14
ATOM 17698 C CA . MET A 1 70 ? 0.116 7.941 -4.089 1.00 0.00 70 MET A CA 14
ATOM 17699 C C . MET A 1 70 ? 0.133 9.293 -3.384 1.00 0.00 70 MET A C 14
ATOM 17700 O O . MET A 1 70 ? 0.842 10.211 -3.798 1.00 0.00 70 MET A O 14
ATOM 17714 N N . LYS A 1 71 ? -0.651 9.410 -2.318 1.00 0.00 71 LYS A N 14
ATOM 17715 C CA . LYS A 1 71 ? -0.725 10.649 -1.554 1.00 0.00 71 LYS A CA 14
ATOM 17716 C C . LYS A 1 71 ? 0.618 10.971 -0.906 1.00 0.00 71 LYS A C 14
ATOM 17717 O O . LYS A 1 71 ? 1.076 12.113 -0.940 1.00 0.00 71 LYS A O 14
ATOM 17736 N N . TRP A 1 72 ? 1.244 9.957 -0.320 1.00 0.00 72 TRP A N 14
ATOM 17737 C CA . TRP A 1 72 ? 2.536 10.132 0.334 1.00 0.00 72 TRP A CA 14
ATOM 17738 C C . TRP A 1 72 ? 3.545 10.769 -0.615 1.00 0.00 72 TRP A C 14
ATOM 17739 O O . TRP A 1 72 ? 4.322 11.639 -0.220 1.00 0.00 72 TRP A O 14
ATOM 17760 N N . LYS A 1 73 ? 3.528 10.333 -1.870 1.00 0.00 73 LYS A N 14
ATOM 17761 C CA . LYS A 1 73 ? 4.440 10.862 -2.877 1.00 0.00 73 LYS A CA 14
ATOM 17762 C C . LYS A 1 73 ? 3.945 12.203 -3.409 1.00 0.00 73 LYS A C 14
ATOM 17763 O O . LYS A 1 73 ? 2.745 12.402 -3.599 1.00 0.00 73 LYS A O 14
ATOM 17782 N N . LYS A 1 74 ? 4.876 13.119 -3.650 1.00 0.00 74 LYS A N 14
ATOM 17783 C CA . LYS A 1 74 ? 4.536 14.441 -4.163 1.00 0.00 74 LYS A CA 14
ATOM 17784 C C . LYS A 1 74 ? 5.340 14.761 -5.419 1.00 0.00 74 LYS A C 14
ATOM 17785 O O . LYS A 1 74 ? 6.187 13.974 -5.842 1.00 0.00 74 LYS A O 14
ATOM 17804 N N . SER A 1 75 ? 5.071 15.921 -6.009 1.00 0.00 75 SER A N 14
ATOM 17805 C CA . SER A 1 75 ? 5.769 16.344 -7.217 1.00 0.00 75 SER A CA 14
ATOM 17806 C C . SER A 1 75 ? 7.070 17.062 -6.870 1.00 0.00 75 SER A C 14
ATOM 17807 O O . SER A 1 75 ? 8.148 16.662 -7.307 1.00 0.00 75 SER A O 14
ATOM 17815 N N . GLY A 1 76 ? 6.959 18.125 -6.080 1.00 0.00 76 GLY A N 14
ATOM 17816 C CA . GLY A 1 76 ? 8.133 18.883 -5.687 1.00 0.00 76 GLY A CA 14
ATOM 17817 C C . GLY A 1 76 ? 7.834 20.356 -5.495 1.00 0.00 76 GLY A C 14
ATOM 17818 O O . GLY A 1 76 ? 7.978 20.903 -4.401 1.00 0.00 76 GLY A O 14
ATOM 17822 N N . PRO A 1 77 ? 7.410 21.025 -6.577 1.00 0.00 77 PRO A N 14
ATOM 17823 C CA . PRO A 1 77 ? 7.082 22.453 -6.548 1.00 0.00 77 PRO A CA 14
ATOM 17824 C C . PRO A 1 77 ? 5.814 22.741 -5.752 1.00 0.00 77 PRO A C 14
ATOM 17825 O O . PRO A 1 77 ? 4.722 22.321 -6.134 1.00 0.00 77 PRO A O 14
ATOM 17836 N N . SER A 1 78 ? 5.966 23.460 -4.644 1.00 0.00 78 SER A N 14
ATOM 17837 C CA . SER A 1 78 ? 4.833 23.801 -3.792 1.00 0.00 78 SER A CA 14
ATOM 17838 C C . SER A 1 78 ? 5.150 25.017 -2.927 1.00 0.00 78 SER A C 14
ATOM 17839 O O . SER A 1 78 ? 6.306 25.422 -2.807 1.00 0.00 78 SER A O 14
ATOM 17847 N N . SER A 1 79 ? 4.114 25.595 -2.327 1.00 0.00 79 SER A N 14
ATOM 17848 C CA . SER A 1 79 ? 4.280 26.767 -1.476 1.00 0.00 79 SER A CA 14
ATOM 17849 C C . SER A 1 79 ? 4.992 27.888 -2.228 1.00 0.00 79 SER A C 14
ATOM 17850 O O . SER A 1 79 ? 5.869 28.557 -1.683 1.00 0.00 79 SER A O 14
ATOM 17858 N N . GLY A 1 80 ? 4.607 28.086 -3.485 1.00 0.00 80 GLY A N 14
ATOM 17859 C CA . GLY A 1 80 ? 5.218 29.126 -4.293 1.00 0.00 80 GLY A CA 14
ATOM 17860 C C . GLY A 1 80 ? 6.448 28.638 -5.032 1.00 0.00 80 GLY A C 14
ATOM 17861 O O . GLY A 1 80 ? 6.570 27.451 -5.333 1.00 0.00 80 GLY A O 14
ATOM 17865 N N . GLY A 1 1 ? -48.316 11.823 -2.370 1.00 0.00 1 GLY A N 15
ATOM 17866 C CA . GLY A 1 1 ? -49.151 11.227 -1.343 1.00 0.00 1 GLY A CA 15
ATOM 17867 C C . GLY A 1 1 ? -50.040 12.245 -0.656 1.00 0.00 1 GLY A C 15
ATOM 17868 O O . GLY A 1 1 ? -50.204 13.364 -1.142 1.00 0.00 1 GLY A O 15
ATOM 17872 N N . SER A 1 2 ? -50.617 11.856 0.476 1.00 0.00 2 SER A N 15
ATOM 17873 C CA . SER A 1 2 ? -51.498 12.741 1.228 1.00 0.00 2 SER A CA 15
ATOM 17874 C C . SER A 1 2 ? -50.959 12.977 2.636 1.00 0.00 2 SER A C 15
ATOM 17875 O O . SER A 1 2 ? -50.334 12.098 3.229 1.00 0.00 2 SER A O 15
ATOM 17883 N N . SER A 1 3 ? -51.204 14.172 3.164 1.00 0.00 3 SER A N 15
ATOM 17884 C CA . SER A 1 3 ? -50.740 14.527 4.500 1.00 0.00 3 SER A CA 15
ATOM 17885 C C . SER A 1 3 ? -51.844 15.222 5.292 1.00 0.00 3 SER A C 15
ATOM 17886 O O . SER A 1 3 ? -52.614 16.010 4.745 1.00 0.00 3 SER A O 15
ATOM 17894 N N . GLY A 1 4 ? -51.915 14.921 6.585 1.00 0.00 4 GLY A N 15
ATOM 17895 C CA . GLY A 1 4 ? -52.927 15.524 7.432 1.00 0.00 4 GLY A CA 15
ATOM 17896 C C . GLY A 1 4 ? -52.455 15.705 8.861 1.00 0.00 4 GLY A C 15
ATOM 17897 O O . GLY A 1 4 ? -52.889 14.986 9.761 1.00 0.00 4 GLY A O 15
ATOM 17901 N N . SER A 1 5 ? -51.563 16.667 9.071 1.00 0.00 5 SER A N 15
ATOM 17902 C CA . SER A 1 5 ? -51.027 16.937 10.400 1.00 0.00 5 SER A CA 15
ATOM 17903 C C . SER A 1 5 ? -50.443 18.344 10.475 1.00 0.00 5 SER A C 15
ATOM 17904 O O . SER A 1 5 ? -50.412 19.069 9.481 1.00 0.00 5 SER A O 15
ATOM 17912 N N . SER A 1 6 ? -49.981 18.724 11.662 1.00 0.00 6 SER A N 15
ATOM 17913 C CA . SER A 1 6 ? -49.402 20.046 11.870 1.00 0.00 6 SER A CA 15
ATOM 17914 C C . SER A 1 6 ? -48.185 19.968 12.787 1.00 0.00 6 SER A C 15
ATOM 17915 O O . SER A 1 6 ? -48.269 19.464 13.907 1.00 0.00 6 SER A O 15
ATOM 17923 N N . GLY A 1 7 ? -47.053 20.470 12.303 1.00 0.00 7 GLY A N 15
ATOM 17924 C CA . GLY A 1 7 ? -45.835 20.448 13.091 1.00 0.00 7 GLY A CA 15
ATOM 17925 C C . GLY A 1 7 ? -44.587 20.508 12.232 1.00 0.00 7 GLY A C 15
ATOM 17926 O O . GLY A 1 7 ? -44.626 20.185 11.046 1.00 0.00 7 GLY A O 15
ATOM 17930 N N . GLY A 1 8 ? -43.477 20.925 12.832 1.00 0.00 8 GLY A N 15
ATOM 17931 C CA . GLY A 1 8 ? -42.228 21.020 12.099 1.00 0.00 8 GLY A CA 15
ATOM 17932 C C . GLY A 1 8 ? -41.240 21.964 12.756 1.00 0.00 8 GLY A C 15
ATOM 17933 O O . GLY A 1 8 ? -41.628 22.835 13.534 1.00 0.00 8 GLY A O 15
ATOM 17937 N N . GLU A 1 9 ? -39.960 21.789 12.444 1.00 0.00 9 GLU A N 15
ATOM 17938 C CA . GLU A 1 9 ? -38.914 22.631 13.012 1.00 0.00 9 GLU A CA 15
ATOM 17939 C C . GLU A 1 9 ? -37.829 22.923 11.979 1.00 0.00 9 GLU A C 15
ATOM 17940 O O . GLU A 1 9 ? -37.499 22.090 11.135 1.00 0.00 9 GLU A O 15
ATOM 17952 N N . PRO A 1 10 ? -37.261 24.137 12.046 1.00 0.00 10 PRO A N 15
ATOM 17953 C CA . PRO A 1 10 ? -36.206 24.568 11.125 1.00 0.00 10 PRO A CA 15
ATOM 17954 C C . PRO A 1 10 ? -34.892 23.832 11.363 1.00 0.00 10 PRO A C 15
ATOM 17955 O O . PRO A 1 10 ? -34.838 22.870 12.127 1.00 0.00 10 PRO A O 15
ATOM 17966 N N . GLY A 1 11 ? -33.833 24.292 10.702 1.00 0.00 11 GLY A N 15
ATOM 17967 C CA . GLY A 1 11 ? -32.534 23.665 10.856 1.00 0.00 11 GLY A CA 15
ATOM 17968 C C . GLY A 1 11 ? -31.786 23.550 9.542 1.00 0.00 11 GLY A C 15
ATOM 17969 O O . GLY A 1 11 ? -32.150 22.749 8.680 1.00 0.00 11 GLY A O 15
ATOM 17973 N N . THR A 1 12 ? -30.738 24.353 9.387 1.00 0.00 12 THR A N 15
ATOM 17974 C CA . THR A 1 12 ? -29.939 24.340 8.168 1.00 0.00 12 THR A CA 15
ATOM 17975 C C . THR A 1 12 ? -28.454 24.208 8.485 1.00 0.00 12 THR A C 15
ATOM 17976 O O . THR A 1 12 ? -27.779 25.199 8.766 1.00 0.00 12 THR A O 15
ATOM 17987 N N . LYS A 1 13 ? -27.950 22.980 8.439 1.00 0.00 13 LYS A N 15
ATOM 17988 C CA . LYS A 1 13 ? -26.543 22.718 8.719 1.00 0.00 13 LYS A CA 15
ATOM 17989 C C . LYS A 1 13 ? -26.183 21.273 8.392 1.00 0.00 13 LYS A C 15
ATOM 17990 O O . LYS A 1 13 ? -26.625 20.345 9.070 1.00 0.00 13 LYS A O 15
ATOM 18009 N N . ALA A 1 14 ? -25.378 21.089 7.351 1.00 0.00 14 ALA A N 15
ATOM 18010 C CA . ALA A 1 14 ? -24.956 19.756 6.938 1.00 0.00 14 ALA A CA 15
ATOM 18011 C C . ALA A 1 14 ? -23.815 19.830 5.929 1.00 0.00 14 ALA A C 15
ATOM 18012 O O . ALA A 1 14 ? -23.793 20.705 5.063 1.00 0.00 14 ALA A O 15
ATOM 18019 N N . LYS A 1 15 ? -22.866 18.907 6.046 1.00 0.00 15 LYS A N 15
ATOM 18020 C CA . LYS A 1 15 ? -21.721 18.867 5.145 1.00 0.00 15 LYS A CA 15
ATOM 18021 C C . LYS A 1 15 ? -21.546 17.473 4.549 1.00 0.00 15 LYS A C 15
ATOM 18022 O O . LYS A 1 15 ? -20.812 16.645 5.087 1.00 0.00 15 LYS A O 15
ATOM 18041 N N . LYS A 1 16 ? -22.225 17.222 3.435 1.00 0.00 16 LYS A N 15
ATOM 18042 C CA . LYS A 1 16 ? -22.143 15.930 2.764 1.00 0.00 16 LYS A CA 15
ATOM 18043 C C . LYS A 1 16 ? -21.097 15.958 1.655 1.00 0.00 16 LYS A C 15
ATOM 18044 O O . LYS A 1 16 ? -20.504 16.999 1.374 1.00 0.00 16 LYS A O 15
ATOM 18063 N N . GLY A 1 17 ? -20.877 14.808 1.025 1.00 0.00 17 GLY A N 15
ATOM 18064 C CA . GLY A 1 17 ? -19.903 14.724 -0.048 1.00 0.00 17 GLY A CA 15
ATOM 18065 C C . GLY A 1 17 ? -18.668 13.940 0.351 1.00 0.00 17 GLY A C 15
ATOM 18066 O O . GLY A 1 17 ? -17.677 14.517 0.798 1.00 0.00 17 GLY A O 15
ATOM 18070 N N . ARG A 1 18 ? -18.727 12.623 0.189 1.00 0.00 18 ARG A N 15
ATOM 18071 C CA . ARG A 1 18 ? -17.605 11.759 0.538 1.00 0.00 18 ARG A CA 15
ATOM 18072 C C . ARG A 1 18 ? -17.708 10.417 -0.182 1.00 0.00 18 ARG A C 15
ATOM 18073 O O . ARG A 1 18 ? -18.778 9.813 -0.239 1.00 0.00 18 ARG A O 15
ATOM 18094 N N . ARG A 1 19 ? -16.587 9.959 -0.730 1.00 0.00 19 ARG A N 15
ATOM 18095 C CA . ARG A 1 19 ? -16.551 8.690 -1.447 1.00 0.00 19 ARG A CA 15
ATOM 18096 C C . ARG A 1 19 ? -15.807 7.630 -0.640 1.00 0.00 19 ARG A C 15
ATOM 18097 O O . ARG A 1 19 ? -14.697 7.865 -0.164 1.00 0.00 19 ARG A O 15
ATOM 18118 N N . SER A 1 20 ? -16.427 6.464 -0.491 1.00 0.00 20 SER A N 15
ATOM 18119 C CA . SER A 1 20 ? -15.826 5.370 0.262 1.00 0.00 20 SER A CA 15
ATOM 18120 C C . SER A 1 20 ? -15.427 4.227 -0.666 1.00 0.00 20 SER A C 15
ATOM 18121 O O . SER A 1 20 ? -16.277 3.611 -1.311 1.00 0.00 20 SER A O 15
ATOM 18129 N N . ARG A 1 21 ? -14.129 3.949 -0.729 1.00 0.00 21 ARG A N 15
ATOM 18130 C CA . ARG A 1 21 ? -13.616 2.882 -1.579 1.00 0.00 21 ARG A CA 15
ATOM 18131 C C . ARG A 1 21 ? -13.004 1.765 -0.739 1.00 0.00 21 ARG A C 15
ATOM 18132 O O . ARG A 1 21 ? -13.273 0.584 -0.964 1.00 0.00 21 ARG A O 15
ATOM 18153 N N . THR A 1 22 ? -12.178 2.146 0.231 1.00 0.00 22 THR A N 15
ATOM 18154 C CA . THR A 1 22 ? -11.525 1.178 1.104 1.00 0.00 22 THR A CA 15
ATOM 18155 C C . THR A 1 22 ? -12.548 0.278 1.788 1.00 0.00 22 THR A C 15
ATOM 18156 O O . THR A 1 22 ? -13.528 0.757 2.360 1.00 0.00 22 THR A O 15
ATOM 18167 N N . VAL A 1 23 ? -12.314 -1.029 1.727 1.00 0.00 23 VAL A N 15
ATOM 18168 C CA . VAL A 1 23 ? -13.215 -1.996 2.343 1.00 0.00 23 VAL A CA 15
ATOM 18169 C C . VAL A 1 23 ? -12.694 -2.443 3.704 1.00 0.00 23 VAL A C 15
ATOM 18170 O O . VAL A 1 23 ? -12.840 -3.604 4.086 1.00 0.00 23 VAL A O 15
ATOM 18183 N N . PHE A 1 24 ? -12.085 -1.513 4.433 1.00 0.00 24 PHE A N 15
ATOM 18184 C CA . PHE A 1 24 ? -11.542 -1.811 5.753 1.00 0.00 24 PHE A CA 15
ATOM 18185 C C . PHE A 1 24 ? -12.328 -1.086 6.841 1.00 0.00 24 PHE A C 15
ATOM 18186 O O . PHE A 1 24 ? -12.840 0.013 6.627 1.00 0.00 24 PHE A O 15
ATOM 18203 N N . THR A 1 25 ? -12.421 -1.711 8.011 1.00 0.00 25 THR A N 15
ATOM 18204 C CA . THR A 1 25 ? -13.146 -1.128 9.133 1.00 0.00 25 THR A CA 15
ATOM 18205 C C . THR A 1 25 ? -12.204 -0.375 10.065 1.00 0.00 25 THR A C 15
ATOM 18206 O O . THR A 1 25 ? -11.007 -0.656 10.111 1.00 0.00 25 THR A O 15
ATOM 18217 N N . GLU A 1 26 ? -12.753 0.583 10.806 1.00 0.00 26 GLU A N 15
ATOM 18218 C CA . GLU A 1 26 ? -11.959 1.376 11.737 1.00 0.00 26 GLU A CA 15
ATOM 18219 C C . GLU A 1 26 ? -10.855 0.532 12.367 1.00 0.00 26 GLU A C 15
ATOM 18220 O O . GLU A 1 26 ? -9.702 0.958 12.449 1.00 0.00 26 GLU A O 15
ATOM 18232 N N . LEU A 1 27 ? -11.215 -0.666 12.812 1.00 0.00 27 LEU A N 15
ATOM 18233 C CA . LEU A 1 27 ? -10.256 -1.571 13.436 1.00 0.00 27 LEU A CA 15
ATOM 18234 C C . LEU A 1 27 ? -9.084 -1.851 12.501 1.00 0.00 27 LEU A C 15
ATOM 18235 O O . LEU A 1 27 ? -7.959 -1.421 12.756 1.00 0.00 27 LEU A O 15
ATOM 18251 N N . GLN A 1 28 ? -9.356 -2.572 11.419 1.00 0.00 28 GLN A N 15
ATOM 18252 C CA . GLN A 1 28 ? -8.323 -2.907 10.445 1.00 0.00 28 GLN A CA 15
ATOM 18253 C C . GLN A 1 28 ? -7.537 -1.666 10.037 1.00 0.00 28 GLN A C 15
ATOM 18254 O O . GLN A 1 28 ? -6.305 -1.673 10.029 1.00 0.00 28 GLN A O 15
ATOM 18268 N N . LEU A 1 29 ? -8.255 -0.602 9.697 1.00 0.00 29 LEU A N 15
ATOM 18269 C CA . LEU A 1 29 ? -7.625 0.648 9.287 1.00 0.00 29 LEU A CA 15
ATOM 18270 C C . LEU A 1 29 ? -6.673 1.157 10.364 1.00 0.00 29 LEU A C 15
ATOM 18271 O O . LEU A 1 29 ? -5.554 1.576 10.071 1.00 0.00 29 LEU A O 15
ATOM 18287 N N . MET A 1 30 ? -7.126 1.116 11.613 1.00 0.00 30 MET A N 15
ATOM 18288 C CA . MET A 1 30 ? -6.313 1.571 12.736 1.00 0.00 30 MET A CA 15
ATOM 18289 C C . MET A 1 30 ? -4.972 0.845 12.765 1.00 0.00 30 MET A C 15
ATOM 18290 O O . MET A 1 30 ? -3.928 1.457 12.987 1.00 0.00 30 MET A O 15
ATOM 18304 N N . GLY A 1 31 ? -5.008 -0.465 12.539 1.00 0.00 31 GLY A N 15
ATOM 18305 C CA . GLY A 1 31 ? -3.789 -1.253 12.544 1.00 0.00 31 GLY A CA 15
ATOM 18306 C C . GLY A 1 31 ? -2.968 -1.060 11.284 1.00 0.00 31 GLY A C 15
ATOM 18307 O O . GLY A 1 31 ? -1.739 -0.997 11.338 1.00 0.00 31 GLY A O 15
ATOM 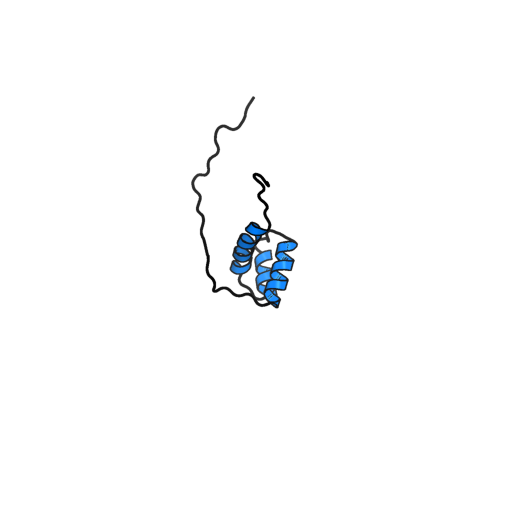18311 N N . LEU A 1 32 ? -3.647 -0.966 10.146 1.00 0.00 32 LEU A N 15
ATOM 18312 C CA . LEU A 1 32 ? -2.973 -0.781 8.866 1.00 0.00 32 LEU A CA 15
ATOM 18313 C C . LEU A 1 32 ? -2.203 0.536 8.842 1.00 0.00 32 LEU A C 15
ATOM 18314 O O . LEU A 1 32 ? -1.032 0.574 8.466 1.00 0.00 32 LEU A O 15
ATOM 18330 N N . GLU A 1 33 ? -2.870 1.613 9.247 1.00 0.00 33 GLU A N 15
ATOM 18331 C CA . GLU A 1 33 ? -2.247 2.931 9.273 1.00 0.00 33 GLU A CA 15
ATOM 18332 C C . GLU A 1 33 ? -1.041 2.944 10.208 1.00 0.00 33 GLU A C 15
ATOM 18333 O O . GLU A 1 33 ? -0.062 3.651 9.967 1.00 0.00 33 GLU A O 15
ATOM 18345 N N . LYS A 1 34 ? -1.119 2.158 11.276 1.00 0.00 34 LYS A N 15
ATOM 18346 C CA . LYS A 1 34 ? -0.035 2.078 12.249 1.00 0.00 34 LYS A CA 15
ATOM 18347 C C . LYS A 1 34 ? 1.205 1.440 11.630 1.00 0.00 34 LYS A C 15
ATOM 18348 O O . LYS A 1 34 ? 2.301 1.996 11.700 1.00 0.00 34 LYS A O 15
ATOM 18367 N N . ARG A 1 35 ? 1.023 0.271 11.023 1.00 0.00 35 ARG A N 15
ATOM 18368 C CA . ARG A 1 35 ? 2.127 -0.441 10.392 1.00 0.00 35 ARG A CA 15
ATOM 18369 C C . ARG A 1 35 ? 2.697 0.362 9.227 1.00 0.00 35 ARG A C 15
ATOM 18370 O O . ARG A 1 35 ? 3.867 0.746 9.238 1.00 0.00 35 ARG A O 15
ATOM 18391 N N . PHE A 1 36 ? 1.864 0.613 8.223 1.00 0.00 36 PHE A N 15
ATOM 18392 C CA . PHE A 1 36 ? 2.285 1.369 7.050 1.00 0.00 36 PHE A CA 15
ATOM 18393 C C . PHE A 1 36 ? 3.100 2.593 7.456 1.00 0.00 36 PHE A C 15
ATOM 18394 O O . PHE A 1 36 ? 4.208 2.805 6.963 1.00 0.00 36 PHE A O 15
ATOM 18411 N N . GLU A 1 37 ? 2.543 3.396 8.357 1.00 0.00 37 GLU A N 15
ATOM 18412 C CA . GLU A 1 37 ? 3.217 4.600 8.828 1.00 0.00 37 GLU A CA 15
ATOM 18413 C C . GLU A 1 37 ? 4.656 4.293 9.236 1.00 0.00 37 GLU A C 15
ATOM 18414 O O . GLU A 1 37 ? 5.594 4.952 8.788 1.00 0.00 37 GLU A O 15
ATOM 18426 N N . LYS A 1 38 ? 4.820 3.288 10.089 1.00 0.00 38 LYS A N 15
ATOM 18427 C CA . LYS A 1 38 ? 6.143 2.892 10.559 1.00 0.00 38 LYS A CA 15
ATOM 18428 C C . LYS A 1 38 ? 6.991 2.358 9.409 1.00 0.00 38 LYS A C 15
ATOM 18429 O O . LYS A 1 38 ? 8.051 2.904 9.103 1.00 0.00 38 LYS A O 15
ATOM 18448 N N . GLN A 1 39 ? 6.517 1.290 8.776 1.00 0.00 39 GLN A N 15
ATOM 18449 C CA . GLN A 1 39 ? 7.232 0.685 7.659 1.00 0.00 39 GLN A CA 15
ATOM 18450 C C . GLN A 1 39 ? 6.534 0.985 6.337 1.00 0.00 39 GLN A C 15
ATOM 18451 O O . GLN A 1 39 ? 5.488 0.412 6.031 1.00 0.00 39 GLN A O 15
ATOM 18465 N N . LYS A 1 40 ? 7.118 1.888 5.557 1.00 0.00 40 LYS A N 15
ATOM 18466 C CA . LYS A 1 40 ? 6.553 2.265 4.267 1.00 0.00 40 LYS A CA 15
ATOM 18467 C C . LYS A 1 40 ? 6.204 1.030 3.443 1.00 0.00 40 LYS A C 15
ATOM 18468 O O . LYS A 1 40 ? 5.217 1.021 2.707 1.00 0.00 40 LYS A O 15
ATOM 18487 N N . TYR A 1 41 ? 7.018 -0.011 3.573 1.00 0.00 41 TYR A N 15
ATOM 18488 C CA . TYR A 1 41 ? 6.796 -1.252 2.840 1.00 0.00 41 TYR A CA 15
ATOM 18489 C C . TYR A 1 41 ? 7.265 -2.456 3.652 1.00 0.00 41 TYR A C 15
ATOM 18490 O O . TYR A 1 41 ? 8.445 -2.575 3.983 1.00 0.00 41 TYR A O 15
ATOM 18508 N N . LEU A 1 42 ? 6.332 -3.347 3.969 1.00 0.00 42 LEU A N 15
ATOM 18509 C CA . LEU A 1 42 ? 6.648 -4.543 4.741 1.00 0.00 42 LEU A CA 15
ATOM 18510 C C . LEU A 1 42 ? 7.354 -5.581 3.874 1.00 0.00 42 LEU A C 15
ATOM 18511 O O . LEU A 1 42 ? 7.244 -5.558 2.648 1.00 0.00 42 LEU A O 15
ATOM 18527 N N . SER A 1 43 ? 8.077 -6.490 4.519 1.00 0.00 43 SER A N 15
ATOM 18528 C CA . SER A 1 43 ? 8.803 -7.535 3.807 1.00 0.00 43 SER A CA 15
ATOM 18529 C C . SER A 1 43 ? 7.853 -8.635 3.341 1.00 0.00 43 SER A C 15
ATOM 18530 O O . SER A 1 43 ? 6.638 -8.538 3.516 1.00 0.00 43 SER A O 15
ATOM 18538 N N . THR A 1 44 ? 8.417 -9.682 2.747 1.00 0.00 44 THR A N 15
ATOM 18539 C CA . THR A 1 44 ? 7.622 -10.801 2.254 1.00 0.00 44 THR A CA 15
ATOM 18540 C C . THR A 1 44 ? 6.789 -11.417 3.372 1.00 0.00 44 THR A C 15
ATOM 18541 O O . THR A 1 44 ? 5.561 -11.473 3.305 1.00 0.00 44 THR A O 15
ATOM 18552 N N . PRO A 1 45 ? 7.470 -11.892 4.426 1.00 0.00 45 PRO A N 15
ATOM 18553 C CA . PRO A 1 45 ? 6.812 -12.512 5.579 1.00 0.00 45 PRO A CA 15
ATOM 18554 C C . PRO A 1 45 ? 6.031 -11.502 6.414 1.00 0.00 45 PRO A C 15
ATOM 18555 O O . PRO A 1 45 ? 4.913 -11.776 6.851 1.00 0.00 45 PRO A O 15
ATOM 18566 N N . ASP A 1 46 ? 6.627 -10.334 6.630 1.00 0.00 46 ASP A N 15
ATOM 18567 C CA . ASP A 1 46 ? 5.986 -9.283 7.411 1.00 0.00 46 ASP A CA 15
ATOM 18568 C C . ASP A 1 46 ? 4.516 -9.140 7.028 1.00 0.00 46 ASP A C 15
ATOM 18569 O O . ASP A 1 46 ? 3.628 -9.294 7.866 1.00 0.00 46 ASP A O 15
ATOM 18578 N N . ARG A 1 47 ? 4.268 -8.842 5.756 1.00 0.00 47 ARG A N 15
ATOM 18579 C CA . ARG A 1 47 ? 2.906 -8.676 5.263 1.00 0.00 47 ARG A CA 15
ATOM 18580 C C . ARG A 1 47 ? 1.999 -9.786 5.787 1.00 0.00 47 ARG A C 15
ATOM 18581 O O . ARG A 1 47 ? 0.829 -9.552 6.091 1.00 0.00 47 ARG A O 15
ATOM 18602 N N . ILE A 1 48 ? 2.546 -10.992 5.888 1.00 0.00 48 ILE A N 15
ATOM 18603 C CA . ILE A 1 48 ? 1.786 -12.136 6.375 1.00 0.00 48 ILE A CA 15
ATOM 18604 C C . ILE A 1 48 ? 1.495 -12.009 7.867 1.00 0.00 48 ILE A C 15
ATOM 18605 O O . ILE A 1 48 ? 0.338 -11.954 8.281 1.00 0.00 48 ILE A O 15
ATOM 18621 N N . ASP A 1 49 ? 2.554 -11.960 8.668 1.00 0.00 49 ASP A N 15
ATOM 18622 C CA . ASP A 1 49 ? 2.413 -11.835 10.114 1.00 0.00 49 ASP A CA 15
ATOM 18623 C C . ASP A 1 49 ? 1.303 -10.851 10.469 1.00 0.00 49 ASP A C 15
ATOM 18624 O O . ASP A 1 49 ? 0.534 -11.076 11.405 1.00 0.00 49 ASP A O 15
ATOM 18633 N N . LEU A 1 50 ? 1.226 -9.758 9.717 1.00 0.00 50 LEU A N 15
ATOM 18634 C CA . LEU A 1 50 ? 0.211 -8.738 9.953 1.00 0.00 50 LEU A CA 15
ATOM 18635 C C . LEU A 1 50 ? -1.158 -9.211 9.474 1.00 0.00 50 LEU A C 15
ATOM 18636 O O . LEU A 1 50 ? -2.115 -9.258 10.247 1.00 0.00 50 LEU A O 15
ATOM 18652 N N . ALA A 1 51 ? -1.243 -9.562 8.196 1.00 0.00 51 ALA A N 15
ATOM 18653 C CA . ALA A 1 51 ? -2.494 -10.036 7.615 1.00 0.00 51 ALA A CA 15
ATOM 18654 C C . ALA A 1 51 ? -3.135 -11.106 8.492 1.00 0.00 51 ALA A C 15
ATOM 18655 O O . ALA A 1 51 ? -4.332 -11.370 8.388 1.00 0.00 51 ALA A O 15
ATOM 18662 N N . GLU A 1 52 ? -2.330 -11.719 9.354 1.00 0.00 52 GLU A N 15
ATOM 18663 C CA . GLU A 1 52 ? -2.821 -12.762 10.247 1.00 0.00 52 GLU A CA 15
ATOM 18664 C C . GLU A 1 52 ? -3.328 -12.163 11.556 1.00 0.00 52 GLU A C 15
ATOM 18665 O O . GLU A 1 52 ? -4.256 -12.687 12.172 1.00 0.00 52 GLU A O 15
ATOM 18677 N N . SER A 1 53 ? -2.712 -11.062 11.974 1.00 0.00 53 SER A N 15
ATOM 18678 C CA . SER A 1 53 ? -3.098 -10.394 13.211 1.00 0.00 53 SER A CA 15
ATOM 18679 C C . SER A 1 53 ? -4.495 -9.793 13.092 1.00 0.00 53 SER A C 15
ATOM 18680 O O . SER A 1 53 ? -5.343 -9.982 13.966 1.00 0.00 53 SER A O 15
ATOM 18688 N N . LEU A 1 54 ? -4.729 -9.068 12.003 1.00 0.00 54 LEU A N 15
ATOM 18689 C CA . LEU A 1 54 ? -6.024 -8.438 11.767 1.00 0.00 54 LEU A CA 15
ATOM 18690 C C . LEU A 1 54 ? -6.968 -9.391 11.040 1.00 0.00 54 LEU A C 15
ATOM 18691 O O . LEU A 1 54 ? -8.188 -9.281 11.157 1.00 0.00 54 LEU A O 15
ATOM 18707 N N . GLY A 1 55 ? -6.394 -10.327 10.291 1.00 0.00 55 GLY A N 15
ATOM 18708 C CA . GLY A 1 55 ? -7.199 -11.287 9.558 1.00 0.00 55 GLY A CA 15
ATOM 18709 C C . GLY A 1 55 ? -7.456 -10.856 8.127 1.00 0.00 55 GLY A C 15
ATOM 18710 O O . GLY A 1 55 ? -8.434 -11.279 7.509 1.00 0.00 55 GLY A O 15
ATOM 18714 N N . LEU A 1 56 ? -6.579 -10.009 7.600 1.00 0.00 56 LEU A N 15
ATOM 18715 C CA . LEU A 1 56 ? -6.716 -9.518 6.233 1.00 0.00 56 LEU A CA 15
ATOM 18716 C C . LEU A 1 56 ? -5.976 -10.423 5.253 1.00 0.00 56 LEU A C 15
ATOM 18717 O O . LEU A 1 56 ? -5.355 -11.409 5.650 1.00 0.00 56 LEU A O 15
ATOM 18733 N N . SER A 1 57 ? -6.047 -10.081 3.970 1.00 0.00 57 SER A N 15
ATOM 18734 C CA . SER A 1 57 ? -5.386 -10.863 2.933 1.00 0.00 57 SER A CA 15
ATOM 18735 C C . SER A 1 57 ? -4.113 -10.170 2.457 1.00 0.00 57 SER A C 15
ATOM 18736 O O . SER A 1 57 ? -4.112 -8.969 2.188 1.00 0.00 57 SER A O 15
ATOM 18744 N N . GLN A 1 58 ? -3.031 -10.935 2.358 1.00 0.00 58 GLN A N 15
ATOM 18745 C CA . GLN A 1 58 ? -1.751 -10.395 1.916 1.00 0.00 58 GLN A CA 15
ATOM 18746 C C . GLN A 1 58 ? -1.953 -9.299 0.875 1.00 0.00 58 GLN A C 15
ATOM 18747 O O . GLN A 1 58 ? -1.348 -8.229 0.959 1.00 0.00 58 GLN A O 15
ATOM 18761 N N . LEU A 1 59 ? -2.806 -9.572 -0.106 1.00 0.00 59 LEU A N 15
ATOM 18762 C CA . LEU A 1 59 ? -3.088 -8.609 -1.165 1.00 0.00 59 LEU A CA 15
ATOM 18763 C C . LEU A 1 59 ? -3.447 -7.246 -0.580 1.00 0.00 59 LEU A C 15
ATOM 18764 O O . LEU A 1 59 ? -2.845 -6.232 -0.932 1.00 0.00 59 LEU A O 15
ATOM 18780 N N . GLN A 1 60 ? -4.429 -7.232 0.315 1.00 0.00 60 GLN A N 15
ATOM 18781 C CA . GLN A 1 60 ? -4.867 -5.994 0.949 1.00 0.00 60 GLN A CA 15
ATOM 18782 C C . GLN A 1 60 ? -3.680 -5.079 1.233 1.00 0.00 60 GLN A C 15
ATOM 18783 O O . GLN A 1 60 ? -3.544 -4.016 0.627 1.00 0.00 60 GLN A O 15
ATOM 18797 N N . VAL A 1 61 ? -2.823 -5.499 2.158 1.00 0.00 61 VAL A N 15
ATOM 18798 C CA . VAL A 1 61 ? -1.647 -4.718 2.522 1.00 0.00 61 VAL A CA 15
ATOM 18799 C C . VAL A 1 61 ? -0.871 -4.283 1.283 1.00 0.00 61 VAL A C 15
ATOM 18800 O O . VAL A 1 61 ? -0.386 -3.155 1.205 1.00 0.00 61 VAL A O 15
ATOM 18813 N N . LYS A 1 62 ? -0.759 -5.187 0.315 1.00 0.00 62 LYS A N 15
ATOM 18814 C CA . LYS A 1 62 ? -0.044 -4.898 -0.922 1.00 0.00 62 LYS A CA 15
ATOM 18815 C C . LYS A 1 62 ? -0.678 -3.720 -1.655 1.00 0.00 62 LYS A C 15
ATOM 18816 O O . LYS A 1 62 ? -0.035 -2.693 -1.875 1.00 0.00 62 LYS A O 15
ATOM 18835 N N . THR A 1 63 ? -1.944 -3.874 -2.029 1.00 0.00 63 THR A N 15
ATOM 18836 C CA . THR A 1 63 ? -2.666 -2.823 -2.736 1.00 0.00 63 THR A CA 15
ATOM 18837 C C . THR A 1 63 ? -2.889 -1.610 -1.840 1.00 0.00 63 THR A C 15
ATOM 18838 O O . THR A 1 63 ? -2.426 -0.511 -2.142 1.00 0.00 63 THR A O 15
ATOM 18849 N N . TRP A 1 64 ? -3.599 -1.818 -0.738 1.00 0.00 64 TRP A N 15
ATOM 18850 C CA . TRP A 1 64 ? -3.882 -0.740 0.203 1.00 0.00 64 TRP A CA 15
ATOM 18851 C C . TRP A 1 64 ? -2.683 0.190 0.342 1.00 0.00 64 TRP A C 15
ATOM 18852 O O . TRP A 1 64 ? -2.820 1.411 0.263 1.00 0.00 64 TRP A O 15
ATOM 18873 N N . TYR A 1 65 ? -1.508 -0.393 0.549 1.00 0.00 65 TYR A N 15
ATOM 18874 C CA . TYR A 1 65 ? -0.284 0.385 0.701 1.00 0.00 65 TYR A CA 15
ATOM 18875 C C . TYR A 1 65 ? -0.066 1.298 -0.502 1.00 0.00 65 TYR A C 15
ATOM 18876 O O . TYR A 1 65 ? -0.110 2.521 -0.382 1.00 0.00 65 TYR A O 15
ATOM 18894 N N . GLN A 1 66 ? 0.170 0.691 -1.661 1.00 0.00 66 GLN A N 15
ATOM 18895 C CA . GLN A 1 66 ? 0.395 1.448 -2.887 1.00 0.00 66 GLN A CA 15
ATOM 18896 C C . GLN A 1 66 ? -0.597 2.601 -3.005 1.00 0.00 66 GLN A C 15
ATOM 18897 O O . GLN A 1 66 ? -0.206 3.750 -3.203 1.00 0.00 66 GLN A O 15
ATOM 18911 N N . ASN A 1 67 ? -1.882 2.284 -2.883 1.00 0.00 67 ASN A N 15
ATOM 18912 C CA . ASN A 1 67 ? -2.930 3.294 -2.977 1.00 0.00 67 ASN A CA 15
ATOM 18913 C C . ASN A 1 67 ? -2.706 4.407 -1.958 1.00 0.00 67 ASN A C 15
ATOM 18914 O O . ASN A 1 67 ? -2.823 5.590 -2.279 1.00 0.00 67 ASN A O 15
ATOM 18925 N N . ARG A 1 68 ? -2.383 4.020 -0.728 1.00 0.00 68 ARG A N 15
ATOM 18926 C CA . ARG A 1 68 ? -2.143 4.985 0.338 1.00 0.00 68 ARG A CA 15
ATOM 18927 C C . ARG A 1 68 ? -1.024 5.950 -0.043 1.00 0.00 68 ARG A C 15
ATOM 18928 O O . ARG A 1 68 ? -1.087 7.141 0.262 1.00 0.00 68 ARG A O 15
ATOM 18949 N N . ARG A 1 69 ? -0.001 5.427 -0.711 1.00 0.00 69 ARG A N 15
ATOM 18950 C CA . ARG A 1 69 ? 1.133 6.242 -1.133 1.00 0.00 69 ARG A CA 15
ATOM 18951 C C . ARG A 1 69 ? 0.660 7.497 -1.860 1.00 0.00 69 ARG A C 15
ATOM 18952 O O . ARG A 1 69 ? 1.108 8.604 -1.563 1.00 0.00 69 ARG A O 15
ATOM 18973 N N . MET A 1 70 ? -0.248 7.315 -2.813 1.00 0.00 70 MET A N 15
ATOM 18974 C CA . MET A 1 70 ? -0.783 8.433 -3.582 1.00 0.00 70 MET A CA 15
ATOM 18975 C C . MET A 1 70 ? -1.076 9.625 -2.676 1.00 0.00 70 MET A C 15
ATOM 18976 O O . MET A 1 70 ? -0.532 10.713 -2.869 1.00 0.00 70 MET A O 15
ATOM 18990 N N . LYS A 1 71 ? -1.939 9.414 -1.689 1.00 0.00 71 LYS A N 15
ATOM 18991 C CA . LYS A 1 71 ? -2.305 10.469 -0.752 1.00 0.00 71 LYS A CA 15
ATOM 18992 C C . LYS A 1 71 ? -1.102 10.897 0.082 1.00 0.00 71 LYS A C 15
ATOM 18993 O O . LYS A 1 71 ? -0.915 12.083 0.357 1.00 0.00 71 LYS A O 15
ATOM 19012 N N . TRP A 1 72 ? -0.289 9.926 0.481 1.00 0.00 72 TRP A N 15
ATOM 19013 C CA . TRP A 1 72 ? 0.897 10.203 1.283 1.00 0.00 72 TRP A CA 15
ATOM 19014 C C . TRP A 1 72 ? 1.816 11.191 0.572 1.00 0.00 72 TRP A C 15
ATOM 19015 O O . TRP A 1 72 ? 2.433 12.047 1.206 1.00 0.00 72 TRP A O 15
ATOM 19036 N N . LYS A 1 73 ? 1.902 11.068 -0.748 1.00 0.00 73 LYS A N 15
ATOM 19037 C CA . LYS A 1 73 ? 2.745 11.951 -1.546 1.00 0.00 73 LYS A CA 15
ATOM 19038 C C . LYS A 1 73 ? 2.446 13.414 -1.236 1.00 0.00 73 LYS A C 15
ATOM 19039 O O . LYS A 1 73 ? 1.315 13.875 -1.395 1.00 0.00 73 LYS A O 15
ATOM 19058 N N . LYS A 1 74 ? 3.466 14.141 -0.793 1.00 0.00 74 LYS A N 15
ATOM 19059 C CA . LYS A 1 74 ? 3.315 15.553 -0.463 1.00 0.00 74 LYS A CA 15
ATOM 19060 C C . LYS A 1 74 ? 2.546 16.288 -1.557 1.00 0.00 74 LYS A C 15
ATOM 19061 O O . LYS A 1 74 ? 1.552 16.962 -1.285 1.00 0.00 74 LYS A O 15
ATOM 19080 N N . SER A 1 75 ? 3.013 16.153 -2.794 1.00 0.00 75 SER A N 15
ATOM 19081 C CA . SER A 1 75 ? 2.370 16.806 -3.929 1.00 0.00 75 SER A CA 15
ATOM 19082 C C . SER A 1 75 ? 1.731 15.778 -4.857 1.00 0.00 75 SER A C 15
ATOM 19083 O O . SER A 1 75 ? 1.889 14.572 -4.669 1.00 0.00 75 SER A O 15
ATOM 19091 N N . GLY A 1 76 ? 1.008 16.265 -5.861 1.00 0.00 76 GLY A N 15
ATOM 19092 C CA . GLY A 1 76 ? 0.355 15.376 -6.804 1.00 0.00 76 GLY A CA 15
ATOM 19093 C C . GLY A 1 76 ? 0.329 15.941 -8.211 1.00 0.00 76 GLY A C 15
ATOM 19094 O O . GLY A 1 76 ? 1.129 16.805 -8.570 1.00 0.00 76 GLY A O 15
ATOM 19098 N N . PRO A 1 77 ? -0.607 15.446 -9.034 1.00 0.00 77 PRO A N 15
ATOM 19099 C CA . PRO A 1 77 ? -0.756 15.892 -10.423 1.00 0.00 77 PRO A CA 15
ATOM 19100 C C . PRO A 1 77 ? -1.284 17.319 -10.520 1.00 0.00 77 PRO A C 15
ATOM 19101 O O . PRO A 1 77 ? -1.408 17.872 -11.613 1.00 0.00 77 PRO A O 15
ATOM 19112 N N . SER A 1 78 ? -1.594 17.910 -9.370 1.00 0.00 78 SER A N 15
ATOM 19113 C CA . SER A 1 78 ? -2.112 19.272 -9.327 1.00 0.00 78 SER A CA 15
ATOM 19114 C C . SER A 1 78 ? -1.337 20.179 -10.277 1.00 0.00 78 SER A C 15
ATOM 19115 O O . SER A 1 78 ? -0.190 20.539 -10.013 1.00 0.00 78 SER A O 15
ATOM 19123 N N . SER A 1 79 ? -1.972 20.546 -11.386 1.00 0.00 79 SER A N 15
ATOM 19124 C CA . SER A 1 79 ? -1.342 21.408 -12.379 1.00 0.00 79 SER A CA 15
ATOM 19125 C C . SER A 1 79 ? -1.297 22.853 -11.894 1.00 0.00 79 SER A C 15
ATOM 19126 O O . SER A 1 79 ? -2.032 23.238 -10.984 1.00 0.00 79 SER A O 15
ATOM 19134 N N . GLY A 1 80 ? -0.429 23.651 -12.508 1.00 0.00 80 GLY A N 15
ATOM 19135 C CA . GLY A 1 80 ? -0.303 25.045 -12.126 1.00 0.00 80 GLY A CA 15
ATOM 19136 C C . GLY A 1 80 ? -0.886 25.985 -13.162 1.00 0.00 80 GLY A C 15
ATOM 19137 O O . GLY A 1 80 ? -0.252 26.270 -14.178 1.00 0.00 80 GLY A O 15
ATOM 19141 N N . GLY A 1 1 ? 35.274 -12.753 -5.213 1.00 0.00 1 GLY A N 16
ATOM 19142 C CA . GLY A 1 1 ? 33.874 -13.078 -5.012 1.00 0.00 1 GLY A CA 16
ATOM 19143 C C . GLY A 1 1 ? 32.953 -11.935 -5.392 1.00 0.00 1 GLY A C 16
ATOM 19144 O O . GLY A 1 1 ? 33.413 -10.864 -5.787 1.00 0.00 1 GLY A O 16
ATOM 19148 N N . SER A 1 2 ? 31.649 -12.163 -5.273 1.00 0.00 2 SER A N 16
ATOM 19149 C CA . SER A 1 2 ? 30.662 -11.145 -5.613 1.00 0.00 2 SER A CA 16
ATOM 19150 C C . SER A 1 2 ? 29.411 -11.292 -4.751 1.00 0.00 2 SER A C 16
ATOM 19151 O O . SER A 1 2 ? 29.121 -12.373 -4.239 1.00 0.00 2 SER A O 16
ATOM 19159 N N . SER A 1 3 ? 28.675 -10.197 -4.595 1.00 0.00 3 SER A N 16
ATOM 19160 C CA . SER A 1 3 ? 27.458 -10.201 -3.792 1.00 0.00 3 SER A CA 16
ATOM 19161 C C . SER A 1 3 ? 26.312 -9.525 -4.538 1.00 0.00 3 SER A C 16
ATOM 19162 O O . SER A 1 3 ? 25.280 -10.140 -4.803 1.00 0.00 3 SER A O 16
ATOM 19170 N N . GLY A 1 4 ? 26.503 -8.253 -4.875 1.00 0.00 4 GLY A N 16
ATOM 19171 C CA . GLY A 1 4 ? 25.478 -7.512 -5.587 1.00 0.00 4 GLY A CA 16
ATOM 19172 C C . GLY A 1 4 ? 24.702 -6.577 -4.681 1.00 0.00 4 GLY A C 16
ATOM 19173 O O . GLY A 1 4 ? 25.171 -5.486 -4.356 1.00 0.00 4 GLY A O 16
ATOM 19177 N N . SER A 1 5 ? 23.511 -7.003 -4.273 1.00 0.00 5 SER A N 16
ATOM 19178 C CA . SER A 1 5 ? 22.666 -6.193 -3.403 1.00 0.00 5 SER A CA 16
ATOM 19179 C C . SER A 1 5 ? 22.193 -4.934 -4.124 1.00 0.00 5 SER A C 16
ATOM 19180 O O . SER A 1 5 ? 22.211 -3.840 -3.561 1.00 0.00 5 SER A O 16
ATOM 19188 N N . SER A 1 6 ? 21.771 -5.099 -5.373 1.00 0.00 6 SER A N 16
ATOM 19189 C CA . SER A 1 6 ? 21.296 -3.976 -6.174 1.00 0.00 6 SER A CA 16
ATOM 19190 C C . SER A 1 6 ? 19.774 -3.985 -6.273 1.00 0.00 6 SER A C 16
ATOM 19191 O O . SER A 1 6 ? 19.122 -4.961 -5.904 1.00 0.00 6 SER A O 16
ATOM 19199 N N . GLY A 1 7 ? 19.214 -2.888 -6.774 1.00 0.00 7 GLY A N 16
ATOM 19200 C CA . GLY A 1 7 ? 17.772 -2.788 -6.912 1.00 0.00 7 GLY A CA 16
ATOM 19201 C C . GLY A 1 7 ? 17.361 -1.864 -8.041 1.00 0.00 7 GLY A C 16
ATOM 19202 O O . GLY A 1 7 ? 18.209 -1.296 -8.728 1.00 0.00 7 GLY A O 16
ATOM 19206 N N . GLY A 1 8 ? 16.054 -1.714 -8.234 1.00 0.00 8 GLY A N 16
ATOM 19207 C CA . GLY A 1 8 ? 15.555 -0.852 -9.290 1.00 0.00 8 GLY A CA 16
ATOM 19208 C C . GLY A 1 8 ? 14.092 -0.500 -9.108 1.00 0.00 8 GLY A C 16
ATOM 19209 O O . GLY A 1 8 ? 13.257 -1.380 -8.903 1.00 0.00 8 GLY A O 16
ATOM 19213 N N . GLU A 1 9 ? 13.781 0.790 -9.182 1.00 0.00 9 GLU A N 16
ATOM 19214 C CA . GLU A 1 9 ? 12.409 1.256 -9.021 1.00 0.00 9 GLU A CA 16
ATOM 19215 C C . GLU A 1 9 ? 11.996 2.147 -10.188 1.00 0.00 9 GLU A C 16
ATOM 19216 O O . GLU A 1 9 ? 11.965 3.374 -10.085 1.00 0.00 9 GLU A O 16
ATOM 19228 N N . PRO A 1 10 ? 11.672 1.518 -11.327 1.00 0.00 10 PRO A N 16
ATOM 19229 C CA . PRO A 1 10 ? 11.255 2.234 -12.537 1.00 0.00 10 PRO A CA 16
ATOM 19230 C C . PRO A 1 10 ? 9.881 2.876 -12.385 1.00 0.00 10 PRO A C 16
ATOM 19231 O O . PRO A 1 10 ? 9.057 2.423 -11.592 1.00 0.00 10 PRO A O 16
ATOM 19242 N N . GLY A 1 11 ? 9.639 3.935 -13.152 1.00 0.00 11 GLY A N 16
ATOM 19243 C CA . GLY A 1 11 ? 8.363 4.623 -13.088 1.00 0.00 11 GLY A CA 16
ATOM 19244 C C . GLY A 1 11 ? 7.326 4.006 -14.006 1.00 0.00 11 GLY A C 16
ATOM 19245 O O . GLY A 1 11 ? 7.547 3.881 -15.211 1.00 0.00 11 GLY A O 16
ATOM 19249 N N . THR A 1 12 ? 6.189 3.618 -13.436 1.00 0.00 12 THR A N 16
ATOM 19250 C CA . THR A 1 12 ? 5.115 3.009 -14.210 1.00 0.00 12 THR A CA 16
ATOM 19251 C C . THR A 1 12 ? 3.779 3.686 -13.926 1.00 0.00 12 THR A C 16
ATOM 19252 O O . THR A 1 12 ? 3.319 3.721 -12.784 1.00 0.00 12 THR A O 16
ATOM 19263 N N . LYS A 1 13 ? 3.160 4.224 -14.971 1.00 0.00 13 LYS A N 16
ATOM 19264 C CA . LYS A 1 13 ? 1.875 4.900 -14.834 1.00 0.00 13 LYS A CA 16
ATOM 19265 C C . LYS A 1 13 ? 0.982 4.173 -13.834 1.00 0.00 13 LYS A C 16
ATOM 19266 O O . LYS A 1 13 ? 0.114 4.780 -13.207 1.00 0.00 13 LYS A O 16
ATOM 19285 N N . ALA A 1 14 ? 1.201 2.870 -13.689 1.00 0.00 14 ALA A N 16
ATOM 19286 C CA . ALA A 1 14 ? 0.418 2.062 -12.762 1.00 0.00 14 ALA A CA 16
ATOM 19287 C C . ALA A 1 14 ? -1.026 2.546 -12.697 1.00 0.00 14 ALA A C 16
ATOM 19288 O O . ALA A 1 14 ? -1.568 2.772 -11.615 1.00 0.00 14 ALA A O 16
ATOM 19295 N N . LYS A 1 15 ? -1.646 2.705 -13.862 1.00 0.00 15 LYS A N 16
ATOM 19296 C CA . LYS A 1 15 ? -3.028 3.162 -13.938 1.00 0.00 15 LYS A CA 16
ATOM 19297 C C . LYS A 1 15 ? -3.937 2.060 -14.474 1.00 0.00 15 LYS A C 16
ATOM 19298 O O . LYS A 1 15 ? -4.767 2.297 -15.351 1.00 0.00 15 LYS A O 16
ATOM 19317 N N . LYS A 1 16 ? -3.774 0.854 -13.940 1.00 0.00 16 LYS A N 16
ATOM 19318 C CA . LYS A 1 16 ? -4.581 -0.285 -14.362 1.00 0.00 16 LYS A CA 16
ATOM 19319 C C . LYS A 1 16 ? -6.057 0.093 -14.442 1.00 0.00 16 LYS A C 16
ATOM 19320 O O . LYS A 1 16 ? -6.722 -0.169 -15.443 1.00 0.00 16 LYS A O 16
ATOM 19339 N N . GLY A 1 17 ? -6.563 0.714 -13.380 1.00 0.00 17 GLY A N 16
ATOM 19340 C CA . GLY A 1 17 ? -7.956 1.119 -13.352 1.00 0.00 17 GLY A CA 16
ATOM 19341 C C . GLY A 1 17 ? -8.482 1.289 -11.940 1.00 0.00 17 GLY A C 16
ATOM 19342 O O . GLY A 1 17 ? -7.742 1.122 -10.971 1.00 0.00 17 GLY A O 16
ATOM 19346 N N . ARG A 1 18 ? -9.762 1.624 -11.824 1.00 0.00 18 ARG A N 16
ATOM 19347 C CA . ARG A 1 18 ? -10.386 1.819 -10.520 1.00 0.00 18 ARG A CA 16
ATOM 19348 C C . ARG A 1 18 ? -11.550 0.852 -10.324 1.00 0.00 18 ARG A C 16
ATOM 19349 O O . ARG A 1 18 ? -12.671 1.119 -10.757 1.00 0.00 18 ARG A O 16
ATOM 19370 N N . ARG A 1 19 ? -11.275 -0.271 -9.669 1.00 0.00 19 ARG A N 16
ATOM 19371 C CA . ARG A 1 19 ? -12.298 -1.278 -9.416 1.00 0.00 19 ARG A CA 16
ATOM 19372 C C . ARG A 1 19 ? -11.822 -2.289 -8.377 1.00 0.00 19 ARG A C 16
ATOM 19373 O O . ARG A 1 19 ? -10.796 -2.944 -8.558 1.00 0.00 19 ARG A O 16
ATOM 19394 N N . SER A 1 20 ? -12.574 -2.409 -7.288 1.00 0.00 20 SER A N 16
ATOM 19395 C CA . SER A 1 20 ? -12.227 -3.336 -6.218 1.00 0.00 20 SER A CA 16
ATOM 19396 C C . SER A 1 20 ? -13.318 -3.369 -5.152 1.00 0.00 20 SER A C 16
ATOM 19397 O O . SER A 1 20 ? -13.535 -2.388 -4.439 1.00 0.00 20 SER A O 16
ATOM 19405 N N . ARG A 1 21 ? -14.002 -4.504 -5.049 1.00 0.00 21 ARG A N 16
ATOM 19406 C CA . ARG A 1 21 ? -15.072 -4.665 -4.072 1.00 0.00 21 ARG A CA 16
ATOM 19407 C C . ARG A 1 21 ? -14.522 -5.170 -2.741 1.00 0.00 21 ARG A C 16
ATOM 19408 O O . ARG A 1 21 ? -14.195 -6.350 -2.599 1.00 0.00 21 ARG A O 16
ATOM 19429 N N . THR A 1 22 ? -14.420 -4.270 -1.768 1.00 0.00 22 THR A N 16
ATOM 19430 C CA . THR A 1 22 ? -13.908 -4.624 -0.450 1.00 0.00 22 THR A CA 16
ATOM 19431 C C . THR A 1 22 ? -14.012 -3.448 0.514 1.00 0.00 22 THR A C 16
ATOM 19432 O O . THR A 1 22 ? -13.955 -2.289 0.104 1.00 0.00 22 THR A O 16
ATOM 19443 N N . VAL A 1 23 ? -14.166 -3.754 1.798 1.00 0.00 23 VAL A N 16
ATOM 19444 C CA . VAL A 1 23 ? -14.277 -2.721 2.822 1.00 0.00 23 VAL A CA 16
ATOM 19445 C C . VAL A 1 23 ? -13.573 -3.143 4.107 1.00 0.00 23 VAL A C 16
ATOM 19446 O O . VAL A 1 23 ? -13.717 -4.278 4.562 1.00 0.00 23 VAL A O 16
ATOM 19459 N N . PHE A 1 24 ? -12.810 -2.222 4.687 1.00 0.00 24 PHE A N 16
ATOM 19460 C CA . PHE A 1 24 ? -12.082 -2.499 5.920 1.00 0.00 24 PHE A CA 16
ATOM 19461 C C . PHE A 1 24 ? -12.836 -1.955 7.130 1.00 0.00 24 PHE A C 16
ATOM 19462 O O . PHE A 1 24 ? -13.642 -1.032 7.011 1.00 0.00 24 PHE A O 16
ATOM 19479 N N . THR A 1 25 ? -12.569 -2.535 8.296 1.00 0.00 25 THR A N 16
ATOM 19480 C CA . THR A 1 25 ? -13.222 -2.112 9.528 1.00 0.00 25 THR A CA 16
ATOM 19481 C C . THR A 1 25 ? -12.368 -1.099 10.283 1.00 0.00 25 THR A C 16
ATOM 19482 O O . THR A 1 25 ? -11.154 -1.035 10.094 1.00 0.00 25 THR A O 16
ATOM 19493 N N . GLU A 1 26 ? -13.010 -0.311 11.139 1.00 0.00 26 GLU A N 16
ATOM 19494 C CA . GLU A 1 26 ? -12.308 0.698 11.923 1.00 0.00 26 GLU A CA 16
ATOM 19495 C C . GLU A 1 26 ? -11.014 0.133 12.502 1.00 0.00 26 GLU A C 16
ATOM 19496 O O . GLU A 1 26 ? -9.984 0.809 12.527 1.00 0.00 26 GLU A O 16
ATOM 19508 N N . LEU A 1 27 ? -11.074 -1.109 12.968 1.00 0.00 27 LEU A N 16
ATOM 19509 C CA . LEU A 1 27 ? -9.908 -1.766 13.549 1.00 0.00 27 LEU A CA 16
ATOM 19510 C C . LEU A 1 27 ? -8.839 -2.012 12.490 1.00 0.00 27 LEU A C 16
ATOM 19511 O O . LEU A 1 27 ? -7.681 -1.632 12.664 1.00 0.00 27 LEU A O 16
ATOM 19527 N N . GLN A 1 28 ? -9.235 -2.648 11.392 1.00 0.00 28 GLN A N 16
ATOM 19528 C CA . GLN A 1 28 ? -8.310 -2.944 10.304 1.00 0.00 28 GLN A CA 16
ATOM 19529 C C . GLN A 1 28 ? -7.635 -1.671 9.804 1.00 0.00 28 GLN A C 16
ATOM 19530 O O . GLN A 1 28 ? -6.422 -1.643 9.588 1.00 0.00 28 GLN A O 16
ATOM 19544 N N . LEU A 1 29 ? -8.426 -0.620 9.622 1.00 0.00 29 LEU A N 16
ATOM 19545 C CA . LEU A 1 29 ? -7.904 0.657 9.146 1.00 0.00 29 LEU A CA 16
ATOM 19546 C C . LEU A 1 29 ? -6.955 1.273 10.170 1.00 0.00 29 LEU A C 16
ATOM 19547 O O . LEU A 1 29 ? -5.916 1.827 9.813 1.00 0.00 29 LEU A O 16
ATOM 19563 N N . MET A 1 30 ? -7.320 1.170 11.444 1.00 0.00 30 MET A N 16
ATOM 19564 C CA . MET A 1 30 ? -6.500 1.715 12.519 1.00 0.00 30 MET A CA 16
ATOM 19565 C C . MET A 1 30 ? -5.131 1.042 12.553 1.00 0.00 30 MET A C 16
ATOM 19566 O O . MET A 1 30 ? -4.116 1.690 12.804 1.00 0.00 30 MET A O 16
ATOM 19580 N N . GLY A 1 31 ? -5.111 -0.263 12.298 1.00 0.00 31 GLY A N 16
ATOM 19581 C CA . GLY A 1 31 ? -3.862 -1.001 12.305 1.00 0.00 31 GLY A CA 16
ATOM 19582 C C . GLY A 1 31 ? -3.065 -0.803 11.031 1.00 0.00 31 GLY A C 16
ATOM 19583 O O . GLY A 1 31 ? -1.880 -0.470 11.077 1.00 0.00 31 GLY A O 16
ATOM 19587 N N . LEU A 1 32 ? -3.714 -1.009 9.890 1.00 0.00 32 LEU A N 16
ATOM 19588 C CA . LEU A 1 32 ? -3.057 -0.853 8.597 1.00 0.00 32 LEU A CA 16
ATOM 19589 C C . LEU A 1 32 ? -2.322 0.482 8.518 1.00 0.00 32 LEU A C 16
ATOM 19590 O O . LEU A 1 32 ? -1.266 0.582 7.895 1.00 0.00 32 LEU A O 16
ATOM 19606 N N . GLU A 1 33 ? -2.888 1.502 9.154 1.00 0.00 33 GLU A N 16
ATOM 19607 C CA . GLU A 1 33 ? -2.285 2.830 9.156 1.00 0.00 33 GLU A CA 16
ATOM 19608 C C . GLU A 1 33 ? -1.092 2.884 10.106 1.00 0.00 33 GLU A C 16
ATOM 19609 O O . GLU A 1 33 ? -0.141 3.634 9.885 1.00 0.00 33 GLU A O 16
ATOM 19621 N N . LYS A 1 34 ? -1.149 2.083 11.164 1.00 0.00 34 LYS A N 16
ATOM 19622 C CA . LYS A 1 34 ? -0.074 2.037 12.149 1.00 0.00 34 LYS A CA 16
ATOM 19623 C C . LYS A 1 34 ? 1.132 1.280 11.602 1.00 0.00 34 LYS A C 16
ATOM 19624 O O . LYS A 1 34 ? 2.276 1.598 11.928 1.00 0.00 34 LYS A O 16
ATOM 19643 N N . ARG A 1 35 ? 0.869 0.279 10.769 1.00 0.00 35 ARG A N 16
ATOM 19644 C CA . ARG A 1 35 ? 1.933 -0.523 10.178 1.00 0.00 35 ARG A CA 16
ATOM 19645 C C . ARG A 1 35 ? 2.527 0.176 8.959 1.00 0.00 35 ARG A C 16
ATOM 19646 O O . ARG A 1 35 ? 3.744 0.197 8.774 1.00 0.00 35 ARG A O 16
ATOM 19667 N N . PHE A 1 36 ? 1.660 0.748 8.130 1.00 0.00 36 PHE A N 16
ATOM 19668 C CA . PHE A 1 36 ? 2.099 1.447 6.928 1.00 0.00 36 PHE A CA 16
ATOM 19669 C C . PHE A 1 36 ? 2.961 2.654 7.284 1.00 0.00 36 PHE A C 16
ATOM 19670 O O . PHE A 1 36 ? 4.093 2.780 6.819 1.00 0.00 36 PHE A O 16
ATOM 19687 N N . GLU A 1 37 ? 2.415 3.539 8.113 1.00 0.00 37 GLU A N 16
ATOM 19688 C CA . GLU A 1 37 ? 3.134 4.737 8.531 1.00 0.00 37 GLU A CA 16
ATOM 19689 C C . GLU A 1 37 ? 4.563 4.398 8.946 1.00 0.00 37 GLU A C 16
ATOM 19690 O O . GLU A 1 37 ? 5.519 5.032 8.499 1.00 0.00 37 GLU A O 16
ATOM 19702 N N . LYS A 1 38 ? 4.700 3.393 9.804 1.00 0.00 38 LYS A N 16
ATOM 19703 C CA . LYS A 1 38 ? 6.010 2.967 10.280 1.00 0.00 38 LYS A CA 16
ATOM 19704 C C . LYS A 1 38 ? 6.799 2.285 9.167 1.00 0.00 38 LYS A C 16
ATOM 19705 O O . LYS A 1 38 ? 7.864 2.756 8.771 1.00 0.00 38 LYS A O 16
ATOM 19724 N N . GLN A 1 39 ? 6.267 1.175 8.665 1.00 0.00 39 GLN A N 16
ATOM 19725 C CA . GLN A 1 39 ? 6.921 0.429 7.597 1.00 0.00 39 GLN A CA 16
ATOM 19726 C C . GLN A 1 39 ? 6.292 0.750 6.245 1.00 0.00 39 GLN A C 16
ATOM 19727 O O . GLN A 1 39 ? 5.295 0.145 5.852 1.00 0.00 39 GLN A O 16
ATOM 19741 N N . LYS A 1 40 ? 6.882 1.708 5.536 1.00 0.00 40 LYS A N 16
ATOM 19742 C CA . LYS A 1 40 ? 6.381 2.110 4.227 1.00 0.00 40 LYS A CA 16
ATOM 19743 C C . LYS A 1 40 ? 6.035 0.891 3.379 1.00 0.00 40 LYS A C 16
ATOM 19744 O O . LYS A 1 40 ? 5.136 0.942 2.539 1.00 0.00 40 LYS A O 16
ATOM 19763 N N . TYR A 1 41 ? 6.752 -0.204 3.605 1.00 0.00 41 TYR A N 16
ATOM 19764 C CA . TYR A 1 41 ? 6.521 -1.436 2.860 1.00 0.00 41 TYR A CA 16
ATOM 19765 C C . TYR A 1 41 ? 6.849 -2.658 3.713 1.00 0.00 41 TYR A C 16
ATOM 19766 O O . TYR A 1 41 ? 8.006 -2.891 4.066 1.00 0.00 41 TYR A O 16
ATOM 19784 N N . LEU A 1 42 ? 5.823 -3.435 4.041 1.00 0.00 42 LEU A N 16
ATOM 19785 C CA . LEU A 1 42 ? 6.000 -4.635 4.852 1.00 0.00 42 LEU A CA 16
ATOM 19786 C C . LEU A 1 42 ? 6.655 -5.749 4.041 1.00 0.00 42 LEU A C 16
ATOM 19787 O O . LEU A 1 42 ? 6.131 -6.170 3.010 1.00 0.00 42 LEU A O 16
ATOM 19803 N N . SER A 1 43 ? 7.803 -6.223 4.516 1.00 0.00 43 SER A N 16
ATOM 19804 C CA . SER A 1 43 ? 8.530 -7.287 3.834 1.00 0.00 43 SER A CA 16
ATOM 19805 C C . SER A 1 43 ? 7.601 -8.449 3.495 1.00 0.00 43 SER A C 16
ATOM 19806 O O . SER A 1 43 ? 6.438 -8.469 3.899 1.00 0.00 43 SER A O 16
ATOM 19814 N N . THR A 1 44 ? 8.124 -9.417 2.748 1.00 0.00 44 THR A N 16
ATOM 19815 C CA . THR A 1 44 ? 7.343 -10.583 2.352 1.00 0.00 44 THR A CA 16
ATOM 19816 C C . THR A 1 44 ? 6.647 -11.212 3.554 1.00 0.00 44 THR A C 16
ATOM 19817 O O . THR A 1 44 ? 5.422 -11.328 3.602 1.00 0.00 44 THR A O 16
ATOM 19828 N N . PRO A 1 45 ? 7.444 -11.630 4.548 1.00 0.00 45 PRO A N 16
ATOM 19829 C CA . PRO A 1 45 ? 6.926 -12.254 5.769 1.00 0.00 45 PRO A CA 16
ATOM 19830 C C . PRO A 1 45 ? 6.177 -11.263 6.654 1.00 0.00 45 PRO A C 16
ATOM 19831 O O . PRO A 1 45 ? 5.161 -11.603 7.261 1.00 0.00 45 PRO A O 16
ATOM 19842 N N . ASP A 1 46 ? 6.684 -10.038 6.722 1.00 0.00 46 ASP A N 16
ATOM 19843 C CA . ASP A 1 46 ? 6.062 -8.997 7.532 1.00 0.00 46 ASP A CA 16
ATOM 19844 C C . ASP A 1 46 ? 4.603 -8.797 7.133 1.00 0.00 46 ASP A C 16
ATOM 19845 O O . ASP A 1 46 ? 3.716 -8.761 7.986 1.00 0.00 46 ASP A O 16
ATOM 19854 N N . ARG A 1 47 ? 4.363 -8.668 5.832 1.00 0.00 47 ARG A N 16
ATOM 19855 C CA . ARG A 1 47 ? 3.012 -8.470 5.321 1.00 0.00 47 ARG A CA 16
ATOM 19856 C C . ARG A 1 47 ? 2.084 -9.585 5.792 1.00 0.00 47 ARG A C 16
ATOM 19857 O O . ARG A 1 47 ? 0.943 -9.333 6.182 1.00 0.00 47 ARG A O 16
ATOM 19878 N N . ILE A 1 48 ? 2.580 -10.817 5.753 1.00 0.00 48 ILE A N 16
ATOM 19879 C CA . ILE A 1 48 ? 1.795 -11.970 6.176 1.00 0.00 48 ILE A CA 16
ATOM 19880 C C . ILE A 1 48 ? 1.489 -11.909 7.669 1.00 0.00 48 ILE A C 16
ATOM 19881 O O . ILE A 1 48 ? 0.328 -11.834 8.073 1.00 0.00 48 ILE A O 16
ATOM 19897 N N . ASP A 1 49 ? 2.538 -11.939 8.484 1.00 0.00 49 ASP A N 16
ATOM 19898 C CA . ASP A 1 49 ? 2.382 -11.884 9.933 1.00 0.00 49 ASP A CA 16
ATOM 19899 C C . ASP A 1 49 ? 1.284 -10.900 10.324 1.00 0.00 49 ASP A C 16
ATOM 19900 O O . ASP A 1 49 ? 0.462 -11.186 11.196 1.00 0.00 49 ASP A O 16
ATOM 19909 N N . LEU A 1 50 ? 1.276 -9.741 9.675 1.00 0.00 50 LEU A N 16
ATOM 19910 C CA . LEU A 1 50 ? 0.279 -8.714 9.956 1.00 0.00 50 LEU A CA 16
ATOM 19911 C C . LEU A 1 50 ? -1.109 -9.168 9.516 1.00 0.00 50 LEU A C 16
ATOM 19912 O O . LEU A 1 50 ? -2.048 -9.185 10.311 1.00 0.00 50 LEU A O 16
ATOM 19928 N N . ALA A 1 51 ? -1.231 -9.537 8.245 1.00 0.00 51 ALA A N 16
ATOM 19929 C CA . ALA A 1 51 ? -2.503 -9.995 7.701 1.00 0.00 51 ALA A CA 16
ATOM 19930 C C . ALA A 1 51 ? -3.123 -11.071 8.585 1.00 0.00 51 ALA A C 16
ATOM 19931 O O . ALA A 1 51 ? -4.321 -11.339 8.505 1.00 0.00 51 ALA A O 16
ATOM 19938 N N . GLU A 1 52 ? -2.298 -11.686 9.428 1.00 0.00 52 GLU A N 16
ATOM 19939 C CA . GLU A 1 52 ? -2.767 -12.734 10.326 1.00 0.00 52 GLU A CA 16
ATOM 19940 C C . GLU A 1 52 ? -3.232 -12.145 11.654 1.00 0.00 52 GLU A C 16
ATOM 19941 O O . GLU A 1 52 ? -4.150 -12.665 12.289 1.00 0.00 52 GLU A O 16
ATOM 19953 N N . SER A 1 53 ? -2.591 -11.057 12.069 1.00 0.00 53 SER A N 16
ATOM 19954 C CA . SER A 1 53 ? -2.935 -10.399 13.324 1.00 0.00 53 SER A CA 16
ATOM 19955 C C . SER A 1 53 ? -4.216 -9.583 13.176 1.00 0.00 53 SER A C 16
ATOM 19956 O O . SER A 1 53 ? -5.091 -9.617 14.042 1.00 0.00 53 SER A O 16
ATOM 19964 N N . LEU A 1 54 ? -4.318 -8.850 12.073 1.00 0.00 54 LEU A N 16
ATOM 19965 C CA . LEU A 1 54 ? -5.491 -8.024 11.810 1.00 0.00 54 LEU A CA 16
ATOM 19966 C C . LEU A 1 54 ? -6.607 -8.849 11.177 1.00 0.00 54 LEU A C 16
ATOM 19967 O O . LEU A 1 54 ? -7.784 -8.511 11.291 1.00 0.00 54 LEU A O 16
ATOM 19983 N N . GLY A 1 55 ? -6.228 -9.935 10.510 1.00 0.00 55 GLY A N 16
ATOM 19984 C CA . GLY A 1 55 ? -7.209 -10.793 9.871 1.00 0.00 55 GLY A CA 16
ATOM 19985 C C . GLY A 1 55 ? -7.360 -10.499 8.392 1.00 0.00 55 GLY A C 16
ATOM 19986 O O . GLY A 1 55 ? -8.292 -10.981 7.747 1.00 0.00 55 GLY A O 16
ATOM 19990 N N . LEU A 1 56 ? -6.443 -9.704 7.852 1.00 0.00 56 LEU A N 16
ATOM 19991 C CA . LEU A 1 56 ? -6.478 -9.345 6.438 1.00 0.00 56 LEU A CA 16
ATOM 19992 C C . LEU A 1 56 ? -5.603 -10.284 5.615 1.00 0.00 56 LEU A C 16
ATOM 19993 O O . LEU A 1 56 ? -4.934 -11.162 6.159 1.00 0.00 56 LEU A O 16
ATOM 20009 N N . SER A 1 57 ? -5.610 -10.091 4.300 1.00 0.00 57 SER A N 16
ATOM 20010 C CA . SER A 1 57 ? -4.818 -10.921 3.401 1.00 0.00 57 SER A CA 16
ATOM 20011 C C . SER A 1 57 ? -3.605 -10.156 2.882 1.00 0.00 57 SER A C 16
ATOM 20012 O O . SER A 1 57 ? -3.467 -8.956 3.120 1.00 0.00 57 SER A O 16
ATOM 20020 N N . GLN A 1 58 ? -2.728 -10.859 2.172 1.00 0.00 58 GLN A N 16
ATOM 20021 C CA . GLN A 1 58 ? -1.526 -10.246 1.620 1.00 0.00 58 GLN A CA 16
ATOM 20022 C C . GLN A 1 58 ? -1.881 -9.201 0.568 1.00 0.00 58 GLN A C 16
ATOM 20023 O O . GLN A 1 58 ? -1.068 -8.337 0.236 1.00 0.00 58 GLN A O 16
ATOM 20037 N N . LEU A 1 59 ? -3.100 -9.285 0.046 1.00 0.00 59 LEU A N 16
ATOM 20038 C CA . LEU A 1 59 ? -3.564 -8.347 -0.970 1.00 0.00 59 LEU A CA 16
ATOM 20039 C C . LEU A 1 59 ? -3.905 -6.996 -0.348 1.00 0.00 59 LEU A C 16
ATOM 20040 O O . LEU A 1 59 ? -3.375 -5.963 -0.757 1.00 0.00 59 LEU A O 16
ATOM 20056 N N . GLN A 1 60 ? -4.790 -7.013 0.643 1.00 0.00 60 GLN A N 16
ATOM 20057 C CA . GLN A 1 60 ? -5.200 -5.789 1.321 1.00 0.00 60 GLN A CA 16
ATOM 20058 C C . GLN A 1 60 ? -4.007 -4.865 1.544 1.00 0.00 60 GLN A C 16
ATOM 20059 O O . GLN A 1 60 ? -3.969 -3.749 1.027 1.00 0.00 60 GLN A O 16
ATOM 20073 N N . VAL A 1 61 ? -3.035 -5.337 2.318 1.00 0.00 61 VAL A N 16
ATOM 20074 C CA . VAL A 1 61 ? -1.840 -4.554 2.608 1.00 0.00 61 VAL A CA 16
ATOM 20075 C C . VAL A 1 61 ? -1.152 -4.104 1.324 1.00 0.00 61 VAL A C 16
ATOM 20076 O O . VAL A 1 61 ? -0.871 -2.920 1.139 1.00 0.00 61 VAL A O 16
ATOM 20089 N N . LYS A 1 62 ? -0.883 -5.057 0.439 1.00 0.00 62 LYS A N 16
ATOM 20090 C CA . LYS A 1 62 ? -0.229 -4.761 -0.830 1.00 0.00 62 LYS A CA 16
ATOM 20091 C C . LYS A 1 62 ? -0.925 -3.607 -1.544 1.00 0.00 62 LYS A C 16
ATOM 20092 O O . LYS A 1 62 ? -0.347 -2.534 -1.723 1.00 0.00 62 LYS A O 16
ATOM 20111 N N . THR A 1 63 ? -2.170 -3.833 -1.951 1.00 0.00 63 THR A N 16
ATOM 20112 C CA . THR A 1 63 ? -2.945 -2.812 -2.645 1.00 0.00 63 THR A CA 16
ATOM 20113 C C . THR A 1 63 ? -3.101 -1.562 -1.787 1.00 0.00 63 THR A C 16
ATOM 20114 O O . THR A 1 63 ? -2.636 -0.483 -2.155 1.00 0.00 63 THR A O 16
ATOM 20125 N N . TRP A 1 64 ? -3.756 -1.714 -0.642 1.00 0.00 64 TRP A N 16
ATOM 20126 C CA . TRP A 1 64 ? -3.973 -0.596 0.269 1.00 0.00 64 TRP A CA 16
ATOM 20127 C C . TRP A 1 64 ? -2.737 0.294 0.342 1.00 0.00 64 TRP A C 16
ATOM 20128 O O . TRP A 1 64 ? -2.830 1.514 0.204 1.00 0.00 64 TRP A O 16
ATOM 20149 N N . TYR A 1 65 ? -1.581 -0.323 0.559 1.00 0.00 65 TYR A N 16
ATOM 20150 C CA . TYR A 1 65 ? -0.327 0.415 0.652 1.00 0.00 65 TYR A CA 16
ATOM 20151 C C . TYR A 1 65 ? -0.099 1.262 -0.596 1.00 0.00 65 TYR A C 16
ATOM 20152 O O . TYR A 1 65 ? 0.043 2.481 -0.514 1.00 0.00 65 TYR A O 16
ATOM 20170 N N . GLN A 1 66 ? -0.066 0.605 -1.751 1.00 0.00 66 GLN A N 16
ATOM 20171 C CA . GLN A 1 66 ? 0.145 1.297 -3.017 1.00 0.00 66 GLN A CA 16
ATOM 20172 C C . GLN A 1 66 ? -0.646 2.600 -3.064 1.00 0.00 66 GLN A C 16
ATOM 20173 O O . GLN A 1 66 ? -0.109 3.651 -3.408 1.00 0.00 66 GLN A O 16
ATOM 20187 N N . ASN A 1 67 ? -1.926 2.522 -2.715 1.00 0.00 67 ASN A N 16
ATOM 20188 C CA . ASN A 1 67 ? -2.792 3.696 -2.718 1.00 0.00 67 ASN A CA 16
ATOM 20189 C C . ASN A 1 67 ? -2.367 4.688 -1.639 1.00 0.00 67 ASN A C 16
ATOM 20190 O O . ASN A 1 67 ? -2.243 5.885 -1.897 1.00 0.00 67 ASN A O 16
ATOM 20201 N N . ARG A 1 68 ? -2.144 4.180 -0.431 1.00 0.00 68 ARG A N 16
ATOM 20202 C CA . ARG A 1 68 ? -1.733 5.022 0.686 1.00 0.00 68 ARG A CA 16
ATOM 20203 C C . ARG A 1 68 ? -0.565 5.920 0.290 1.00 0.00 68 ARG A C 16
ATOM 20204 O O . ARG A 1 68 ? -0.428 7.035 0.794 1.00 0.00 68 ARG A O 16
ATOM 20225 N N . ARG A 1 69 ? 0.274 5.426 -0.614 1.00 0.00 69 ARG A N 16
ATOM 20226 C CA . ARG A 1 69 ? 1.432 6.183 -1.077 1.00 0.00 69 ARG A CA 16
ATOM 20227 C C . ARG A 1 69 ? 1.002 7.334 -1.981 1.00 0.00 69 ARG A C 16
ATOM 20228 O O . ARG A 1 69 ? 1.524 8.444 -1.879 1.00 0.00 69 ARG A O 16
ATOM 20249 N N . MET A 1 70 ? 0.048 7.061 -2.866 1.00 0.00 70 MET A N 16
ATOM 20250 C CA . MET A 1 70 ? -0.451 8.074 -3.788 1.00 0.00 70 MET A CA 16
ATOM 20251 C C . MET A 1 70 ? -0.760 9.374 -3.051 1.00 0.00 70 MET A C 16
ATOM 20252 O O . MET A 1 70 ? -0.619 10.463 -3.608 1.00 0.00 70 MET A O 16
ATOM 20266 N N . LYS A 1 71 ? -1.182 9.253 -1.797 1.00 0.00 71 LYS A N 16
ATOM 20267 C CA . LYS A 1 71 ? -1.510 10.417 -0.984 1.00 0.00 71 LYS A CA 16
ATOM 20268 C C . LYS A 1 71 ? -0.314 10.846 -0.140 1.00 0.00 71 LYS A C 16
ATOM 20269 O O . LYS A 1 71 ? 0.062 12.019 -0.130 1.00 0.00 71 LYS A O 16
ATOM 20288 N N . TRP A 1 72 ? 0.280 9.890 0.564 1.00 0.00 72 TRP A N 16
ATOM 20289 C CA . TRP A 1 72 ? 1.436 10.170 1.410 1.00 0.00 72 TRP A CA 16
ATOM 20290 C C . TRP A 1 72 ? 2.495 10.952 0.642 1.00 0.00 72 TRP A C 16
ATOM 20291 O O . TRP A 1 72 ? 2.986 11.978 1.112 1.00 0.00 72 TRP A O 16
ATOM 20312 N N . LYS A 1 73 ? 2.845 10.461 -0.542 1.00 0.00 73 LYS A N 16
ATOM 20313 C CA . LYS A 1 73 ? 3.846 11.115 -1.376 1.00 0.00 73 LYS A CA 16
ATOM 20314 C C . LYS A 1 73 ? 3.782 12.630 -1.217 1.00 0.00 73 LYS A C 16
ATOM 20315 O O . LYS A 1 73 ? 2.707 13.227 -1.277 1.00 0.00 73 LYS A O 16
ATOM 20334 N N . LYS A 1 74 ? 4.940 13.249 -1.014 1.00 0.00 74 LYS A N 16
ATOM 20335 C CA . LYS A 1 74 ? 5.017 14.695 -0.848 1.00 0.00 74 LYS A CA 16
ATOM 20336 C C . LYS A 1 74 ? 5.794 15.334 -1.995 1.00 0.00 74 LYS A C 16
ATOM 20337 O O . LYS A 1 74 ? 7.018 15.227 -2.064 1.00 0.00 74 LYS A O 16
ATOM 20356 N N . SER A 1 75 ? 5.074 15.999 -2.893 1.00 0.00 75 SER A N 16
ATOM 20357 C CA . SER A 1 75 ? 5.696 16.653 -4.039 1.00 0.00 75 SER A CA 16
ATOM 20358 C C . SER A 1 75 ? 4.912 17.897 -4.446 1.00 0.00 75 SER A C 16
ATOM 20359 O O . SER A 1 75 ? 3.692 17.854 -4.594 1.00 0.00 75 SER A O 16
ATOM 20367 N N . GLY A 1 76 ? 5.625 19.005 -4.625 1.00 0.00 76 GLY A N 16
ATOM 20368 C CA . GLY A 1 76 ? 4.980 20.246 -5.013 1.00 0.00 76 GLY A CA 16
ATOM 20369 C C . GLY A 1 76 ? 5.821 21.464 -4.684 1.00 0.00 76 GLY A C 16
ATOM 20370 O O . GLY A 1 76 ? 6.695 21.867 -5.452 1.00 0.00 76 GLY A O 16
ATOM 20374 N N . PRO A 1 77 ? 5.559 22.072 -3.518 1.00 0.00 77 PRO A N 16
ATOM 20375 C CA . PRO A 1 77 ? 6.287 23.261 -3.064 1.00 0.00 77 PRO A CA 16
ATOM 20376 C C . PRO A 1 77 ? 7.731 22.947 -2.687 1.00 0.00 77 PRO A C 16
ATOM 20377 O O . PRO A 1 77 ? 8.012 21.921 -2.068 1.00 0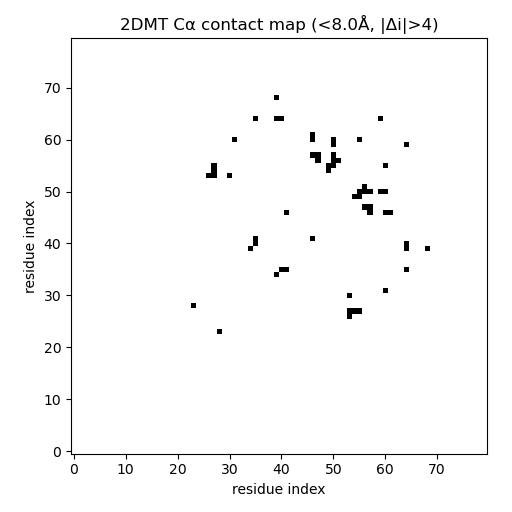.00 77 PRO A O 16
ATOM 20388 N N . SER A 1 78 ? 8.643 23.837 -3.065 1.00 0.00 78 SER A N 16
ATOM 20389 C CA . SER A 1 78 ? 10.059 23.653 -2.769 1.00 0.00 78 SER A CA 16
ATOM 20390 C C . SER A 1 78 ? 10.403 24.206 -1.390 1.00 0.00 78 SER A C 16
ATOM 20391 O O . SER A 1 78 ? 10.921 25.316 -1.265 1.00 0.00 78 SER A O 16
ATOM 20399 N N . SER A 1 79 ? 10.110 23.424 -0.356 1.00 0.00 79 SER A N 16
ATOM 20400 C CA . SER A 1 79 ? 10.384 23.836 1.016 1.00 0.00 79 SER A CA 16
ATOM 20401 C C . SER A 1 79 ? 9.993 25.294 1.234 1.00 0.00 79 SER A C 16
ATOM 20402 O O . SER A 1 79 ? 10.667 26.029 1.954 1.00 0.00 79 SER A O 16
ATOM 20410 N N . GLY A 1 80 ? 8.897 25.708 0.603 1.00 0.00 80 GLY A N 16
ATOM 20411 C CA . GLY A 1 80 ? 8.435 27.076 0.740 1.00 0.00 80 GLY A CA 16
ATOM 20412 C C . GLY A 1 80 ? 6.935 27.164 0.942 1.00 0.00 80 GLY A C 16
ATOM 20413 O O . GLY A 1 80 ? 6.469 27.661 1.967 1.00 0.00 80 GLY A O 16
ATOM 20417 N N . GLY A 1 1 ? 36.488 -12.032 7.686 1.00 0.00 1 GLY A N 17
ATOM 20418 C CA . GLY A 1 1 ? 35.439 -11.178 7.162 1.00 0.00 1 GLY A CA 17
ATOM 20419 C C . GLY A 1 1 ? 34.217 -11.961 6.725 1.00 0.00 1 GLY A C 17
ATOM 20420 O O . GLY A 1 1 ? 34.338 -13.040 6.145 1.00 0.00 1 GLY A O 17
ATOM 20424 N N . SER A 1 2 ? 33.037 -11.418 7.005 1.00 0.00 2 SER A N 17
ATOM 20425 C CA . SER A 1 2 ? 31.787 -12.077 6.642 1.00 0.00 2 SER A CA 17
ATOM 20426 C C . SER A 1 2 ? 30.712 -11.050 6.300 1.00 0.00 2 SER A C 17
ATOM 20427 O O . SER A 1 2 ? 30.289 -10.270 7.154 1.00 0.00 2 SER A O 17
ATOM 20435 N N . SER A 1 3 ? 30.274 -11.057 5.045 1.00 0.00 3 SER A N 17
ATOM 20436 C CA . SER A 1 3 ? 29.250 -10.124 4.588 1.00 0.00 3 SER A CA 17
ATOM 20437 C C . SER A 1 3 ? 28.093 -10.868 3.929 1.00 0.00 3 SER A C 17
ATOM 20438 O O . SER A 1 3 ? 28.144 -12.084 3.748 1.00 0.00 3 SER A O 17
ATOM 20446 N N . GLY A 1 4 ? 27.048 -10.127 3.572 1.00 0.00 4 GLY A N 17
ATOM 20447 C CA . GLY A 1 4 ? 25.892 -10.732 2.937 1.00 0.00 4 GLY A CA 17
ATOM 20448 C C . GLY A 1 4 ? 25.529 -10.058 1.629 1.00 0.00 4 GLY A C 17
ATOM 20449 O O . GLY A 1 4 ? 26.397 -9.530 0.934 1.00 0.00 4 GLY A O 17
ATOM 20453 N N . SER A 1 5 ? 24.244 -10.077 1.291 1.00 0.00 5 SER A N 17
ATOM 20454 C CA . SER A 1 5 ? 23.769 -9.468 0.054 1.00 0.00 5 SER A CA 17
ATOM 20455 C C . SER A 1 5 ? 22.244 -9.458 0.004 1.00 0.00 5 SER A C 17
ATOM 20456 O O . SER A 1 5 ? 21.580 -9.999 0.887 1.00 0.00 5 SER A O 17
ATOM 20464 N N . SER A 1 6 ? 21.697 -8.839 -1.038 1.00 0.00 6 SER A N 17
ATOM 20465 C CA . SER A 1 6 ? 20.251 -8.756 -1.203 1.00 0.00 6 SER A CA 17
ATOM 20466 C C . SER A 1 6 ? 19.891 -8.321 -2.621 1.00 0.00 6 SER A C 17
ATOM 20467 O O . SER A 1 6 ? 20.767 -8.036 -3.436 1.00 0.00 6 SER A O 17
ATOM 20475 N N . GLY A 1 7 ? 18.593 -8.273 -2.907 1.00 0.00 7 GLY A N 17
ATOM 20476 C CA . GLY A 1 7 ? 18.138 -7.873 -4.225 1.00 0.00 7 GLY A CA 17
ATOM 20477 C C . GLY A 1 7 ? 16.760 -7.244 -4.197 1.00 0.00 7 GLY A C 17
ATOM 20478 O O . GLY A 1 7 ? 16.298 -6.791 -3.151 1.00 0.00 7 GLY A O 17
ATOM 20482 N N . GLY A 1 8 ? 16.100 -7.213 -5.352 1.00 0.00 8 GLY A N 17
ATOM 20483 C CA . GLY A 1 8 ? 14.774 -6.631 -5.433 1.00 0.00 8 GLY A CA 17
ATOM 20484 C C . GLY A 1 8 ? 14.616 -5.713 -6.629 1.00 0.00 8 GLY A C 17
ATOM 20485 O O . GLY A 1 8 ? 15.437 -4.823 -6.849 1.00 0.00 8 GLY A O 17
ATOM 20489 N N . GLU A 1 9 ? 13.559 -5.931 -7.406 1.00 0.00 9 GLU A N 17
ATOM 20490 C CA . GLU A 1 9 ? 13.299 -5.117 -8.587 1.00 0.00 9 GLU A CA 17
ATOM 20491 C C . GLU A 1 9 ? 11.805 -5.062 -8.892 1.00 0.00 9 GLU A C 17
ATOM 20492 O O . GLU A 1 9 ? 11.063 -6.017 -8.661 1.00 0.00 9 GLU A O 17
ATOM 20504 N N . PRO A 1 10 ? 11.352 -3.917 -9.424 1.00 0.00 10 PRO A N 17
ATOM 20505 C CA . PRO A 1 10 ? 9.943 -3.709 -9.772 1.00 0.00 10 PRO A CA 17
ATOM 20506 C C . PRO A 1 10 ? 9.512 -4.550 -10.969 1.00 0.00 10 PRO A C 17
ATOM 20507 O O . PRO A 1 10 ? 10.301 -5.317 -11.518 1.00 0.00 10 PRO A O 17
ATOM 20518 N N . GLY A 1 11 ? 8.252 -4.401 -11.368 1.00 0.00 11 GLY A N 17
ATOM 20519 C CA . GLY A 1 11 ? 7.738 -5.153 -12.498 1.00 0.00 11 GLY A CA 17
ATOM 20520 C C . GLY A 1 11 ? 7.123 -4.260 -13.557 1.00 0.00 11 GLY A C 17
ATOM 20521 O O . GLY A 1 11 ? 7.573 -3.133 -13.769 1.00 0.00 11 GLY A O 17
ATOM 20525 N N . THR A 1 12 ? 6.092 -4.763 -14.228 1.00 0.00 12 THR A N 17
ATOM 20526 C CA . THR A 1 12 ? 5.416 -4.005 -15.273 1.00 0.00 12 THR A CA 17
ATOM 20527 C C . THR A 1 12 ? 3.916 -4.277 -15.267 1.00 0.00 12 THR A C 17
ATOM 20528 O O . THR A 1 12 ? 3.475 -5.391 -15.548 1.00 0.00 12 THR A O 17
ATOM 20539 N N . LYS A 1 13 ? 3.135 -3.251 -14.945 1.00 0.00 13 LYS A N 17
ATOM 20540 C CA . LYS A 1 13 ? 1.683 -3.377 -14.904 1.00 0.00 13 LYS A CA 17
ATOM 20541 C C . LYS A 1 13 ? 1.024 -2.016 -14.703 1.00 0.00 13 LYS A C 17
ATOM 20542 O O . LYS A 1 13 ? 1.203 -1.376 -13.668 1.00 0.00 13 LYS A O 17
ATOM 20561 N N . ALA A 1 14 ? 0.261 -1.581 -15.700 1.00 0.00 14 ALA A N 17
ATOM 20562 C CA . ALA A 1 14 ? -0.428 -0.297 -15.631 1.00 0.00 14 ALA A CA 17
ATOM 20563 C C . ALA A 1 14 ? -1.902 -0.483 -15.291 1.00 0.00 14 ALA A C 17
ATOM 20564 O O . ALA A 1 14 ? -2.674 -1.010 -16.093 1.00 0.00 14 ALA A O 17
ATOM 20571 N N . LYS A 1 15 ? -2.289 -0.048 -14.097 1.00 0.00 15 LYS A N 17
ATOM 20572 C CA . LYS A 1 15 ? -3.672 -0.166 -13.649 1.00 0.00 15 LYS A CA 17
ATOM 20573 C C . LYS A 1 15 ? -4.251 1.203 -13.308 1.00 0.00 15 LYS A C 17
ATOM 20574 O O . LYS A 1 15 ? -3.557 2.067 -12.771 1.00 0.00 15 LYS A O 17
ATOM 20593 N N . LYS A 1 16 ? -5.528 1.395 -13.621 1.00 0.00 16 LYS A N 17
ATOM 20594 C CA . LYS A 1 16 ? -6.203 2.657 -13.345 1.00 0.00 16 LYS A CA 17
ATOM 20595 C C . LYS A 1 16 ? -7.185 2.508 -12.188 1.00 0.00 16 LYS A C 17
ATOM 20596 O O . LYS A 1 16 ? -8.381 2.309 -12.398 1.00 0.00 16 LYS A O 17
ATOM 20615 N N . GLY A 1 17 ? -6.673 2.607 -10.965 1.00 0.00 17 GLY A N 17
ATOM 20616 C CA . GLY A 1 17 ? -7.519 2.481 -9.794 1.00 0.00 17 GLY A CA 17
ATOM 20617 C C . GLY A 1 17 ? -8.573 1.403 -9.952 1.00 0.00 17 GLY A C 17
ATOM 20618 O O . GLY A 1 17 ? -9.709 1.687 -10.331 1.00 0.00 17 GLY A O 17
ATOM 20622 N N . ARG A 1 18 ? -8.195 0.162 -9.664 1.00 0.00 18 ARG A N 17
ATOM 20623 C CA . ARG A 1 18 ? -9.115 -0.963 -9.780 1.00 0.00 18 ARG A CA 17
ATOM 20624 C C . ARG A 1 18 ? -10.383 -0.715 -8.967 1.00 0.00 18 ARG A C 17
ATOM 20625 O O . ARG A 1 18 ? -10.364 -0.774 -7.737 1.00 0.00 18 ARG A O 17
ATOM 20646 N N . ARG A 1 19 ? -11.480 -0.437 -9.662 1.00 0.00 19 ARG A N 17
ATOM 20647 C CA . ARG A 1 19 ? -12.756 -0.178 -9.005 1.00 0.00 19 ARG A CA 17
ATOM 20648 C C . ARG A 1 19 ? -13.285 -1.440 -8.330 1.00 0.00 19 ARG A C 17
ATOM 20649 O O . ARG A 1 19 ? -13.936 -2.269 -8.965 1.00 0.00 19 ARG A O 17
ATOM 20670 N N . SER A 1 20 ? -13.001 -1.578 -7.039 1.00 0.00 20 SER A N 17
ATOM 20671 C CA . SER A 1 20 ? -13.445 -2.740 -6.278 1.00 0.00 20 SER A CA 17
ATOM 20672 C C . SER A 1 20 ? -14.324 -2.318 -5.105 1.00 0.00 20 SER A C 17
ATOM 20673 O O . SER A 1 20 ? -14.595 -1.133 -4.913 1.00 0.00 20 SER A O 17
ATOM 20681 N N . ARG A 1 21 ? -14.767 -3.298 -4.324 1.00 0.00 21 ARG A N 17
ATOM 20682 C CA . ARG A 1 21 ? -15.618 -3.029 -3.170 1.00 0.00 21 ARG A CA 17
ATOM 20683 C C . ARG A 1 21 ? -14.914 -3.422 -1.874 1.00 0.00 21 ARG A C 17
ATOM 20684 O O . ARG A 1 21 ? -15.515 -4.031 -0.988 1.00 0.00 21 ARG A O 17
ATOM 20705 N N . THR A 1 22 ? -13.637 -3.068 -1.769 1.00 0.00 22 THR A N 17
ATOM 20706 C CA . THR A 1 22 ? -12.852 -3.384 -0.582 1.00 0.00 22 THR A CA 17
ATOM 20707 C C . THR A 1 22 ? -13.135 -2.397 0.544 1.00 0.00 22 THR A C 17
ATOM 20708 O O . THR A 1 22 ? -12.895 -1.197 0.407 1.00 0.00 22 THR A O 17
ATOM 20719 N N . VAL A 1 23 ? -13.647 -2.909 1.659 1.00 0.00 23 VAL A N 17
ATOM 20720 C CA . VAL A 1 23 ? -13.961 -2.071 2.810 1.00 0.00 23 VAL A CA 17
ATOM 20721 C C . VAL A 1 23 ? -13.278 -2.591 4.070 1.00 0.00 23 VAL A C 17
ATOM 20722 O O . VAL A 1 23 ? -13.307 -3.788 4.357 1.00 0.00 23 VAL A O 17
ATOM 20735 N N . PHE A 1 24 ? -12.663 -1.683 4.821 1.00 0.00 24 PHE A N 17
ATOM 20736 C CA . PHE A 1 24 ? -11.972 -2.049 6.051 1.00 0.00 24 PHE A CA 17
ATOM 20737 C C . PHE A 1 24 ? -12.731 -1.542 7.274 1.00 0.00 24 PHE A C 17
ATOM 20738 O O . PHE A 1 24 ? -13.532 -0.611 7.180 1.00 0.00 24 PHE A O 17
ATOM 20755 N N . THR A 1 25 ? -12.474 -2.161 8.421 1.00 0.00 25 THR A N 17
ATOM 20756 C CA . THR A 1 25 ? -13.133 -1.775 9.663 1.00 0.00 25 THR A CA 17
ATOM 20757 C C . THR A 1 25 ? -12.197 -0.969 10.555 1.00 0.00 25 THR A C 17
ATOM 20758 O O . THR A 1 25 ? -10.989 -1.202 10.573 1.00 0.00 25 THR A O 17
ATOM 20769 N N . GLU A 1 26 ? -12.763 -0.020 11.295 1.00 0.00 26 GLU A N 17
ATOM 20770 C CA . GLU A 1 26 ? -11.976 0.820 12.190 1.00 0.00 26 GLU A CA 17
ATOM 20771 C C . GLU A 1 26 ? -10.823 0.032 12.804 1.00 0.00 26 GLU A C 17
ATOM 20772 O O . GLU A 1 26 ? -9.740 0.572 13.035 1.00 0.00 26 GLU A O 17
ATOM 20784 N N . LEU A 1 27 ? -11.063 -1.248 13.066 1.00 0.00 27 LEU A N 17
ATOM 20785 C CA . LEU A 1 27 ? -10.046 -2.113 13.654 1.00 0.00 27 LEU A CA 17
ATOM 20786 C C . LEU A 1 27 ? -8.940 -2.415 12.647 1.00 0.00 27 LEU A C 17
ATOM 20787 O O . LEU A 1 27 ? -7.769 -2.130 12.894 1.00 0.00 27 LEU A O 17
ATOM 20803 N N . GLN A 1 28 ? -9.322 -2.992 11.512 1.00 0.00 28 GLN A N 17
ATOM 20804 C CA . GLN A 1 28 ? -8.362 -3.331 10.468 1.00 0.00 28 GLN A CA 17
ATOM 20805 C C . GLN A 1 28 ? -7.545 -2.109 10.062 1.00 0.00 28 GLN A C 17
ATOM 20806 O O . GLN A 1 28 ? -6.321 -2.178 9.945 1.00 0.00 28 GLN A O 17
ATOM 20820 N N . LEU A 1 29 ? -8.229 -0.990 9.848 1.00 0.00 29 LEU A N 17
ATOM 20821 C CA . LEU A 1 29 ? -7.567 0.248 9.454 1.00 0.00 29 LEU A CA 17
ATOM 20822 C C . LEU A 1 29 ? -6.578 0.701 10.524 1.00 0.00 29 LEU A C 17
ATOM 20823 O O . LEU A 1 29 ? -5.470 1.136 10.213 1.00 0.00 29 LEU A O 17
ATOM 20839 N N . MET A 1 30 ? -6.986 0.592 11.784 1.00 0.00 30 MET A N 17
ATOM 20840 C CA . MET A 1 30 ? -6.134 0.986 12.899 1.00 0.00 30 MET A CA 17
ATOM 20841 C C . MET A 1 30 ? -4.754 0.346 12.783 1.00 0.00 30 MET A C 17
ATOM 20842 O O . MET A 1 30 ? -3.740 0.978 13.073 1.00 0.00 30 MET A O 17
ATOM 20856 N N . GLY A 1 31 ? -4.725 -0.914 12.357 1.00 0.00 31 GLY A N 17
ATOM 20857 C CA . GLY A 1 31 ? -3.465 -1.618 12.211 1.00 0.00 31 GLY A CA 17
ATOM 20858 C C . GLY A 1 31 ? -2.751 -1.267 10.921 1.00 0.00 31 GLY A C 17
ATOM 20859 O O . GLY A 1 31 ? -1.548 -1.001 10.921 1.00 0.00 31 GLY A O 17
ATOM 20863 N N . LEU A 1 32 ? -3.491 -1.267 9.818 1.00 0.00 32 LEU A N 17
ATOM 20864 C CA . LEU A 1 32 ? -2.920 -0.947 8.514 1.00 0.00 32 LEU A CA 17
ATOM 20865 C C . LEU A 1 32 ? -2.244 0.419 8.536 1.00 0.00 32 LEU A C 17
ATOM 20866 O O . LEU A 1 32 ? -1.115 0.571 8.070 1.00 0.00 32 LEU A O 17
ATOM 20882 N N . GLU A 1 33 ? -2.941 1.411 9.082 1.00 0.00 33 GLU A N 17
ATOM 20883 C CA . GLU A 1 33 ? -2.406 2.764 9.166 1.00 0.00 33 GLU A CA 17
ATOM 20884 C C . GLU A 1 33 ? -1.172 2.807 10.062 1.00 0.00 33 GLU A C 17
ATOM 20885 O O . GLU A 1 33 ? -0.166 3.432 9.724 1.00 0.00 33 GLU A O 17
ATOM 20897 N N . LYS A 1 34 ? -1.257 2.140 11.208 1.00 0.00 34 LYS A N 17
ATOM 20898 C CA . LYS A 1 34 ? -0.148 2.100 12.154 1.00 0.00 34 LYS A CA 17
ATOM 20899 C C . LYS A 1 34 ? 1.111 1.547 11.494 1.00 0.00 34 LYS A C 17
ATOM 20900 O O . LYS A 1 34 ? 2.160 2.191 11.500 1.00 0.00 34 LYS A O 17
ATOM 20919 N N . ARG A 1 35 ? 0.999 0.351 10.925 1.00 0.00 35 ARG A N 17
ATOM 20920 C CA . ARG A 1 35 ? 2.128 -0.288 10.261 1.00 0.00 35 ARG A CA 17
ATOM 20921 C C . ARG A 1 35 ? 2.603 0.545 9.074 1.00 0.00 35 ARG A C 17
ATOM 20922 O O . ARG A 1 35 ? 3.779 0.898 8.981 1.00 0.00 35 ARG A O 17
ATOM 20943 N N . PHE A 1 36 ? 1.681 0.857 8.169 1.00 0.00 36 PHE A N 17
ATOM 20944 C CA . PHE A 1 36 ? 2.006 1.647 6.988 1.00 0.00 36 PHE A CA 17
ATOM 20945 C C . PHE A 1 36 ? 2.795 2.896 7.369 1.00 0.00 36 PHE A C 17
ATOM 20946 O O . PHE A 1 36 ? 3.790 3.233 6.729 1.00 0.00 36 PHE A O 17
ATOM 20963 N N . GLU A 1 37 ? 2.341 3.579 8.415 1.00 0.00 37 GLU A N 17
ATOM 20964 C CA . GLU A 1 37 ? 3.004 4.792 8.881 1.00 0.00 37 GLU A CA 17
ATOM 20965 C C . GLU A 1 37 ? 4.435 4.495 9.320 1.00 0.00 37 GLU A C 17
ATOM 20966 O O . GLU A 1 37 ? 5.384 5.123 8.849 1.00 0.00 37 GLU A O 17
ATOM 20978 N N . LYS A 1 38 ? 4.583 3.534 10.225 1.00 0.00 38 LYS A N 17
ATOM 20979 C CA . LYS A 1 38 ? 5.897 3.152 10.729 1.00 0.00 38 LYS A CA 17
ATOM 20980 C C . LYS A 1 38 ? 6.829 2.770 9.583 1.00 0.00 38 LYS A C 17
ATOM 20981 O O . LYS A 1 38 ? 7.890 3.367 9.409 1.00 0.00 38 LYS A O 17
ATOM 21000 N N . GLN A 1 39 ? 6.422 1.772 8.804 1.00 0.00 39 GLN A N 17
ATOM 21001 C CA . GLN A 1 39 ? 7.221 1.312 7.675 1.00 0.00 39 GLN A CA 17
ATOM 21002 C C . GLN A 1 39 ? 6.450 1.456 6.367 1.00 0.00 39 GLN A C 17
ATOM 21003 O O . GLN A 1 39 ? 5.546 0.673 6.077 1.00 0.00 39 GLN A O 17
ATOM 21017 N N . LYS A 1 40 ? 6.812 2.464 5.581 1.00 0.00 40 LYS A N 17
ATOM 21018 C CA . LYS A 1 40 ? 6.156 2.712 4.303 1.00 0.00 40 LYS A CA 17
ATOM 21019 C C . LYS A 1 40 ? 5.815 1.401 3.602 1.00 0.00 40 LYS A C 17
ATOM 21020 O O . LYS A 1 40 ? 4.849 1.325 2.842 1.00 0.00 40 LYS A O 17
ATOM 21039 N N . TYR A 1 41 ? 6.611 0.371 3.865 1.00 0.00 41 TYR A N 17
ATOM 21040 C CA . TYR A 1 41 ? 6.394 -0.937 3.259 1.00 0.00 41 TYR A CA 17
ATOM 21041 C C . TYR A 1 41 ? 6.460 -2.042 4.309 1.00 0.00 41 TYR A C 17
ATOM 21042 O O . TYR A 1 41 ? 6.605 -1.773 5.502 1.00 0.00 41 TYR A O 17
ATOM 21060 N N . LEU A 1 42 ? 6.354 -3.286 3.856 1.00 0.00 42 LEU A N 17
ATOM 21061 C CA . LEU A 1 42 ? 6.402 -4.434 4.755 1.00 0.00 42 LEU A CA 17
ATOM 21062 C C . LEU A 1 42 ? 7.131 -5.605 4.104 1.00 0.00 42 LEU A C 17
ATOM 21063 O O . LEU A 1 42 ? 6.972 -5.862 2.911 1.00 0.00 42 LEU A O 17
ATOM 21079 N N . SER A 1 43 ? 7.930 -6.313 4.897 1.00 0.00 43 SER A N 17
ATOM 21080 C CA . SER A 1 43 ? 8.685 -7.456 4.397 1.00 0.00 43 SER A CA 17
ATOM 21081 C C . SER A 1 43 ? 7.751 -8.607 4.034 1.00 0.00 43 SER A C 17
ATOM 21082 O O . SER A 1 43 ? 6.579 -8.616 4.414 1.00 0.00 43 SER A O 17
ATOM 21090 N N . THR A 1 44 ? 8.279 -9.579 3.296 1.00 0.00 44 THR A N 17
ATOM 21091 C CA . THR A 1 44 ? 7.494 -10.735 2.881 1.00 0.00 44 THR A CA 17
ATOM 21092 C C . THR A 1 44 ? 6.726 -11.329 4.055 1.00 0.00 44 THR A C 17
ATOM 21093 O O . THR A 1 44 ? 5.498 -11.418 4.044 1.00 0.00 44 THR A O 17
ATOM 21104 N N . PRO A 1 45 ? 7.464 -11.747 5.095 1.00 0.00 45 PRO A N 17
ATOM 21105 C CA . PRO A 1 45 ? 6.872 -12.339 6.298 1.00 0.00 45 PRO A CA 17
ATOM 21106 C C . PRO A 1 45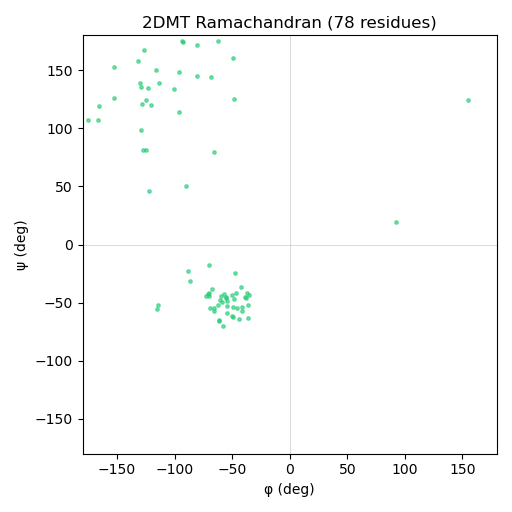 ? 6.101 -11.318 7.128 1.00 0.00 45 PRO A C 17
ATOM 21107 O O . PRO A 1 45 ? 5.230 -11.679 7.920 1.00 0.00 45 PRO A O 17
ATOM 21118 N N . ASP A 1 46 ? 6.428 -10.044 6.943 1.00 0.00 46 ASP A N 17
ATOM 21119 C CA . ASP A 1 46 ? 5.765 -8.971 7.674 1.00 0.00 46 ASP A CA 17
ATOM 21120 C C . ASP A 1 46 ? 4.295 -8.872 7.280 1.00 0.00 46 ASP A C 17
ATOM 21121 O O . ASP A 1 46 ? 3.413 -8.834 8.138 1.00 0.00 46 ASP A O 17
ATOM 21130 N N . ARG A 1 47 ? 4.039 -8.829 5.976 1.00 0.00 47 ARG A N 17
ATOM 21131 C CA . ARG A 1 47 ? 2.676 -8.732 5.468 1.00 0.00 47 ARG A CA 17
ATOM 21132 C C . ARG A 1 47 ? 1.857 -9.955 5.871 1.00 0.00 47 ARG A C 17
ATOM 21133 O O . ARG A 1 47 ? 0.669 -9.846 6.176 1.00 0.00 47 ARG A O 17
ATOM 21154 N N . ILE A 1 48 ? 2.501 -11.118 5.869 1.00 0.00 48 ILE A N 17
ATOM 21155 C CA . ILE A 1 48 ? 1.832 -12.360 6.234 1.00 0.00 48 ILE A CA 17
ATOM 21156 C C . ILE A 1 48 ? 1.526 -12.401 7.727 1.00 0.00 48 ILE A C 17
ATOM 21157 O O . ILE A 1 48 ? 0.430 -12.786 8.136 1.00 0.00 48 ILE A O 17
ATOM 21173 N N . ASP A 1 49 ? 2.500 -12.001 8.537 1.00 0.00 49 ASP A N 17
ATOM 21174 C CA . ASP A 1 49 ? 2.334 -11.989 9.986 1.00 0.00 49 ASP A CA 17
ATOM 21175 C C . ASP A 1 49 ? 1.276 -10.972 10.403 1.00 0.00 49 ASP A C 17
ATOM 21176 O O . ASP A 1 49 ? 0.491 -11.218 11.319 1.00 0.00 49 ASP A O 17
ATOM 21185 N N . LEU A 1 50 ? 1.262 -9.829 9.726 1.00 0.00 50 LEU A N 17
ATOM 21186 C CA . LEU A 1 50 ? 0.301 -8.774 10.027 1.00 0.00 50 LEU A CA 17
ATOM 21187 C C . LEU A 1 50 ? -1.098 -9.160 9.555 1.00 0.00 50 LEU A C 17
ATOM 21188 O O . LEU A 1 50 ? -2.049 -9.159 10.335 1.00 0.00 50 LEU A O 17
ATOM 21204 N N . ALA A 1 51 ? -1.213 -9.491 8.273 1.00 0.00 51 ALA A N 17
ATOM 21205 C CA . ALA A 1 51 ? -2.494 -9.884 7.698 1.00 0.00 51 ALA A CA 17
ATOM 21206 C C . ALA A 1 51 ? -3.165 -10.964 8.540 1.00 0.00 51 ALA A C 17
ATOM 21207 O O . ALA A 1 51 ? -4.392 -11.046 8.595 1.00 0.00 51 ALA A O 17
ATOM 21214 N N . GLU A 1 52 ? -2.353 -11.789 9.192 1.00 0.00 52 GLU A N 17
ATOM 21215 C CA . GLU A 1 52 ? -2.871 -12.865 10.030 1.00 0.00 52 GLU A CA 17
ATOM 21216 C C . GLU A 1 52 ? -3.363 -12.324 11.369 1.00 0.00 52 GLU A C 17
ATOM 21217 O O . GLU A 1 52 ? -4.299 -12.860 11.961 1.00 0.00 52 GLU A O 17
ATOM 21229 N N . SER A 1 53 ? -2.724 -11.257 11.840 1.00 0.00 53 SER A N 17
ATOM 21230 C CA . SER A 1 53 ? -3.092 -10.645 13.111 1.00 0.00 53 SER A CA 17
ATOM 21231 C C . SER A 1 53 ? -4.399 -9.868 12.981 1.00 0.00 53 SER A C 17
ATOM 21232 O O . SER A 1 53 ? -5.304 -10.011 13.804 1.00 0.00 53 SER A O 17
ATOM 21240 N N . LEU A 1 54 ? -4.490 -9.046 11.942 1.00 0.00 54 LEU A N 17
ATOM 21241 C CA . LEU A 1 54 ? -5.685 -8.245 11.702 1.00 0.00 54 LEU A CA 17
ATOM 21242 C C . LEU A 1 54 ? -6.759 -9.066 10.996 1.00 0.00 54 LEU A C 17
ATOM 21243 O O . LEU A 1 54 ? -7.946 -8.752 11.072 1.00 0.00 54 LEU A O 17
ATOM 21259 N N . GLY A 1 55 ? -6.333 -10.123 10.310 1.00 0.00 55 GLY A N 17
ATOM 21260 C CA . GLY A 1 55 ? -7.270 -10.975 9.602 1.00 0.00 55 GLY A CA 17
ATOM 21261 C C . GLY A 1 55 ? -7.573 -10.469 8.206 1.00 0.00 55 GLY A C 17
ATOM 21262 O O . GLY A 1 55 ? -8.686 -10.633 7.706 1.00 0.00 55 GLY A O 17
ATOM 21266 N N . LEU A 1 56 ? -6.581 -9.850 7.575 1.00 0.00 56 LEU A N 17
ATOM 21267 C CA . LEU A 1 56 ? -6.747 -9.316 6.227 1.00 0.00 56 LEU A CA 17
ATOM 21268 C C . LEU A 1 56 ? -6.017 -10.182 5.205 1.00 0.00 56 LEU A C 17
ATOM 21269 O O . LEU A 1 56 ? -5.347 -11.151 5.562 1.00 0.00 56 LEU A O 17
ATOM 21285 N N . SER A 1 57 ? -6.150 -9.824 3.932 1.00 0.00 57 SER A N 17
ATOM 21286 C CA . SER A 1 57 ? -5.504 -10.569 2.857 1.00 0.00 57 SER A CA 17
ATOM 21287 C C . SER A 1 57 ? -4.233 -9.863 2.395 1.00 0.00 57 SER A C 17
ATOM 21288 O O . SER A 1 57 ? -4.240 -8.661 2.130 1.00 0.00 57 SER A O 17
ATOM 21296 N N . GLN A 1 58 ? -3.145 -10.620 2.300 1.00 0.00 58 GLN A N 17
ATOM 21297 C CA . GLN A 1 58 ? -1.866 -10.067 1.870 1.00 0.00 58 GLN A CA 17
ATOM 21298 C C . GLN A 1 58 ? -2.066 -9.005 0.795 1.00 0.00 58 GLN A C 17
ATOM 21299 O O . GLN A 1 58 ? -1.290 -8.053 0.696 1.00 0.00 58 GLN A O 17
ATOM 21313 N N . LEU A 1 59 ? -3.109 -9.174 -0.010 1.00 0.00 59 LEU A N 17
ATOM 21314 C CA . LEU A 1 59 ? -3.411 -8.229 -1.080 1.00 0.00 59 LEU A CA 17
ATOM 21315 C C . LEU A 1 59 ? -3.787 -6.864 -0.511 1.00 0.00 59 LEU A C 17
ATOM 21316 O O . LEU A 1 59 ? -3.268 -5.837 -0.945 1.00 0.00 59 LEU A O 17
ATOM 21332 N N . GLN A 1 60 ? -4.691 -6.864 0.464 1.00 0.00 60 GLN A N 17
ATOM 21333 C CA . GLN A 1 60 ? -5.134 -5.625 1.092 1.00 0.00 60 GLN A CA 17
ATOM 21334 C C . GLN A 1 60 ? -3.953 -4.699 1.363 1.00 0.00 60 GLN A C 17
ATOM 21335 O O . GLN A 1 60 ? -3.908 -3.572 0.868 1.00 0.00 60 GLN A O 17
ATOM 21349 N N . VAL A 1 61 ? -2.998 -5.180 2.152 1.00 0.00 61 VAL A N 17
ATOM 21350 C CA . VAL A 1 61 ? -1.816 -4.396 2.488 1.00 0.00 61 VAL A CA 17
ATOM 21351 C C . VAL A 1 61 ? -1.095 -3.922 1.231 1.00 0.00 61 VAL A C 17
ATOM 21352 O O . VAL A 1 61 ? -0.783 -2.740 1.089 1.00 0.00 61 VAL A O 17
ATOM 21365 N N . LYS A 1 62 ? -0.834 -4.853 0.320 1.00 0.00 62 LYS A N 17
ATOM 21366 C CA . LYS A 1 62 ? -0.151 -4.533 -0.928 1.00 0.00 62 LYS A CA 17
ATOM 21367 C C . LYS A 1 62 ? -0.818 -3.352 -1.626 1.00 0.00 62 LYS A C 17
ATOM 21368 O O . LYS A 1 62 ? -0.222 -2.284 -1.771 1.00 0.00 62 LYS A O 17
ATOM 21387 N N . THR A 1 63 ? -2.061 -3.549 -2.055 1.00 0.00 63 THR A N 17
ATOM 21388 C CA . THR A 1 63 ? -2.810 -2.501 -2.737 1.00 0.00 63 THR A CA 17
ATOM 21389 C C . THR A 1 63 ? -3.059 -1.314 -1.814 1.00 0.00 63 THR A C 17
ATOM 21390 O O . THR A 1 63 ? -2.626 -0.197 -2.093 1.00 0.00 63 THR A O 17
ATOM 21401 N N . TRP A 1 64 ? -3.759 -1.564 -0.713 1.00 0.00 64 TRP A N 17
ATOM 21402 C CA . TRP A 1 64 ? -4.066 -0.515 0.252 1.00 0.00 64 TRP A CA 17
ATOM 21403 C C . TRP A 1 64 ? -2.890 0.445 0.405 1.00 0.00 64 TRP A C 17
ATOM 21404 O O . TRP A 1 64 ? -3.063 1.663 0.365 1.00 0.00 64 TRP A O 17
ATOM 21425 N N . TYR A 1 65 ? -1.697 -0.112 0.580 1.00 0.00 65 TYR A N 17
ATOM 21426 C CA . TYR A 1 65 ? -0.494 0.696 0.740 1.00 0.00 65 TYR A CA 17
ATOM 21427 C C . TYR A 1 65 ? -0.274 1.593 -0.473 1.00 0.00 65 TYR A C 17
ATOM 21428 O O . TYR A 1 65 ? -0.172 2.813 -0.346 1.00 0.00 65 TYR A O 17
ATOM 21446 N N . GLN A 1 66 ? -0.202 0.980 -1.650 1.00 0.00 66 GLN A N 17
ATOM 21447 C CA . GLN A 1 66 ? 0.005 1.723 -2.887 1.00 0.00 66 GLN A CA 17
ATOM 21448 C C . GLN A 1 66 ? -0.974 2.887 -2.994 1.00 0.00 66 GLN A C 17
ATOM 21449 O O . GLN A 1 66 ? -0.586 4.008 -3.319 1.00 0.00 66 GLN A O 17
ATOM 21463 N N . ASN A 1 67 ? -2.244 2.613 -2.718 1.00 0.00 67 ASN A N 17
ATOM 21464 C CA . ASN A 1 67 ? -3.279 3.638 -2.783 1.00 0.00 67 ASN A CA 17
ATOM 21465 C C . ASN A 1 67 ? -3.016 4.743 -1.765 1.00 0.00 67 ASN A C 17
ATOM 21466 O O . ASN A 1 67 ? -3.570 5.838 -1.865 1.00 0.00 67 ASN A O 17
ATOM 21477 N N . ARG A 1 68 ? -2.165 4.449 -0.787 1.00 0.00 68 ARG A N 17
ATOM 21478 C CA . ARG A 1 68 ? -1.828 5.417 0.249 1.00 0.00 68 ARG A CA 17
ATOM 21479 C C . ARG A 1 68 ? -0.580 6.209 -0.131 1.00 0.00 68 ARG A C 17
ATOM 21480 O O . ARG A 1 68 ? -0.583 7.439 -0.108 1.00 0.00 68 ARG A O 17
ATOM 21501 N N . ARG A 1 69 ? 0.484 5.493 -0.480 1.00 0.00 69 ARG A N 17
ATOM 21502 C CA . ARG A 1 69 ? 1.739 6.129 -0.863 1.00 0.00 69 ARG A CA 17
ATOM 21503 C C . ARG A 1 69 ? 1.514 7.152 -1.972 1.00 0.00 69 ARG A C 17
ATOM 21504 O O . ARG A 1 69 ? 2.162 8.198 -2.006 1.00 0.00 69 ARG A O 17
ATOM 21525 N N . MET A 1 70 ? 0.592 6.842 -2.878 1.00 0.00 70 MET A N 17
ATOM 21526 C CA . MET A 1 70 ? 0.281 7.735 -3.988 1.00 0.00 70 MET A CA 17
ATOM 21527 C C . MET A 1 70 ? -0.209 9.087 -3.478 1.00 0.00 70 MET A C 17
ATOM 21528 O O . MET A 1 70 ? 0.215 10.136 -3.963 1.00 0.00 70 MET A O 17
ATOM 21542 N N . LYS A 1 71 ? -1.104 9.054 -2.496 1.00 0.00 71 LYS A N 17
ATOM 21543 C CA . LYS A 1 71 ? -1.652 10.276 -1.919 1.00 0.00 71 LYS A CA 17
ATOM 21544 C C . LYS A 1 71 ? -0.671 10.898 -0.931 1.00 0.00 71 LYS A C 17
ATOM 21545 O O . LYS A 1 71 ? -0.736 12.094 -0.646 1.00 0.00 71 LYS A O 17
ATOM 21564 N N . TRP A 1 72 ? 0.238 10.080 -0.412 1.00 0.00 72 TRP A N 17
ATOM 21565 C CA . TRP A 1 72 ? 1.234 10.552 0.543 1.00 0.00 72 TRP A CA 17
ATOM 21566 C C . TRP A 1 72 ? 2.349 11.314 -0.164 1.00 0.00 72 TRP A C 17
ATOM 21567 O O . TRP A 1 72 ? 2.803 12.354 0.312 1.00 0.00 72 TRP A O 17
ATOM 21588 N N . LYS A 1 73 ? 2.787 10.790 -1.304 1.00 0.00 73 LYS A N 17
ATOM 21589 C CA . LYS A 1 73 ? 3.849 11.421 -2.078 1.00 0.00 73 LYS A CA 17
ATOM 21590 C C . LYS A 1 73 ? 3.537 12.893 -2.330 1.00 0.00 73 LYS A C 17
ATOM 21591 O O . LYS A 1 73 ? 2.538 13.227 -2.968 1.00 0.00 73 LYS A O 17
ATOM 21610 N N . LYS A 1 74 ? 4.398 13.770 -1.825 1.00 0.00 74 LYS A N 17
ATOM 21611 C CA . LYS A 1 74 ? 4.217 15.207 -1.997 1.00 0.00 74 LYS A CA 17
ATOM 21612 C C . LYS A 1 74 ? 4.144 15.573 -3.476 1.00 0.00 74 LYS A C 17
ATOM 21613 O O . LYS A 1 74 ? 3.235 16.282 -3.906 1.00 0.00 74 LYS A O 17
ATOM 21632 N N . SER A 1 75 ? 5.107 15.083 -4.251 1.00 0.00 75 SER A N 17
ATOM 21633 C CA . SER A 1 75 ? 5.153 15.361 -5.681 1.00 0.00 75 SER A CA 17
ATOM 21634 C C . SER A 1 75 ? 4.397 14.294 -6.467 1.00 0.00 75 SER A C 17
ATOM 21635 O O . SER A 1 75 ? 4.946 13.668 -7.372 1.00 0.00 75 SER A O 17
ATOM 21643 N N . GLY A 1 76 ? 3.131 14.092 -6.112 1.00 0.00 76 GLY A N 17
ATOM 21644 C CA . GLY A 1 76 ? 2.319 13.100 -6.792 1.00 0.00 76 GLY A CA 17
ATOM 21645 C C . GLY A 1 76 ? 1.456 13.705 -7.880 1.00 0.00 76 GLY A C 17
ATOM 21646 O O . GLY A 1 76 ? 0.961 14.826 -7.758 1.00 0.00 76 GLY A O 17
ATOM 21650 N N . PRO A 1 77 ? 1.265 12.955 -8.976 1.00 0.00 77 PRO A N 17
ATOM 21651 C CA . PRO A 1 77 ? 0.455 13.405 -10.112 1.00 0.00 77 PRO A CA 17
ATOM 21652 C C . PRO A 1 77 ? -1.031 13.467 -9.776 1.00 0.00 77 PRO A C 17
ATOM 21653 O O . PRO A 1 77 ? -1.829 14.002 -10.547 1.00 0.00 77 PRO A O 17
ATOM 21664 N N . SER A 1 78 ? -1.396 12.919 -8.622 1.00 0.00 78 SER A N 17
ATOM 21665 C CA . SER A 1 78 ? -2.787 12.909 -8.186 1.00 0.00 78 SER A CA 17
ATOM 21666 C C . SER A 1 78 ? -3.139 14.206 -7.464 1.00 0.00 78 SER A C 17
ATOM 21667 O O . SER A 1 78 ? -2.436 14.629 -6.546 1.00 0.00 78 SER A O 17
ATOM 21675 N N . SER A 1 79 ? -4.233 14.833 -7.885 1.00 0.00 79 SER A N 17
ATOM 21676 C CA . SER A 1 79 ? -4.677 16.084 -7.282 1.00 0.00 79 SER A CA 17
ATOM 21677 C C . SER A 1 79 ? -5.840 15.842 -6.324 1.00 0.00 79 SER A C 17
ATOM 21678 O O . SER A 1 79 ? -6.450 14.774 -6.328 1.00 0.00 79 SER A O 17
ATOM 21686 N N . GLY A 1 80 ? -6.141 16.844 -5.504 1.00 0.00 80 GLY A N 17
ATOM 21687 C CA . GLY A 1 80 ? -7.229 16.722 -4.551 1.00 0.00 80 GLY A CA 17
ATOM 21688 C C . GLY A 1 80 ? -8.585 16.652 -5.226 1.00 0.00 80 GLY A C 17
ATOM 21689 O O . GLY A 1 80 ? -9.049 17.633 -5.806 1.00 0.00 80 GLY A O 17
ATOM 21693 N N . GLY A 1 1 ? -61.007 -24.563 22.597 1.00 0.00 1 GLY A N 18
ATOM 21694 C CA . GLY A 1 1 ? -60.683 -23.482 23.509 1.00 0.00 1 GLY A CA 18
ATOM 21695 C C . GLY A 1 1 ? -59.188 -23.291 23.674 1.00 0.00 1 GLY A C 18
ATOM 21696 O O . GLY A 1 1 ? -58.410 -24.224 23.473 1.00 0.00 1 GLY A O 18
ATOM 21700 N N . SER A 1 2 ? -58.785 -22.078 24.039 1.00 0.00 2 SER A N 18
ATOM 21701 C CA . SER A 1 2 ? -57.373 -21.766 24.224 1.00 0.00 2 SER A CA 18
ATOM 21702 C C . SER A 1 2 ? -57.196 -20.351 24.766 1.00 0.00 2 SER A C 18
ATOM 21703 O O . SER A 1 2 ? -58.091 -19.513 24.650 1.00 0.00 2 SER A O 18
ATOM 21711 N N . SER A 1 3 ? -56.035 -20.091 25.359 1.00 0.00 3 SER A N 18
ATOM 21712 C CA . SER A 1 3 ? -55.741 -18.779 25.923 1.00 0.00 3 SER A CA 18
ATOM 21713 C C . SER A 1 3 ? -54.237 -18.519 25.937 1.00 0.00 3 SER A C 18
ATOM 21714 O O . SER A 1 3 ? -53.444 -19.373 25.544 1.00 0.00 3 SER A O 18
ATOM 21722 N N . GLY A 1 4 ? -53.853 -17.330 26.392 1.00 0.00 4 GLY A N 18
ATOM 21723 C CA . GLY A 1 4 ? -52.447 -16.976 26.449 1.00 0.00 4 GLY A CA 18
ATOM 21724 C C . GLY A 1 4 ? -52.220 -15.482 26.335 1.00 0.00 4 GLY A C 18
ATOM 21725 O O . GLY A 1 4 ? -53.105 -14.744 25.902 1.00 0.00 4 GLY A O 18
ATOM 21729 N N . SER A 1 5 ? -51.031 -15.034 26.726 1.00 0.00 5 SER A N 18
ATOM 21730 C CA . SER A 1 5 ? -50.692 -13.617 26.671 1.00 0.00 5 SER A CA 18
ATOM 21731 C C . SER A 1 5 ? -49.208 -13.424 26.376 1.00 0.00 5 SER A C 18
ATOM 21732 O O . SER A 1 5 ? -48.390 -14.302 26.652 1.00 0.00 5 SER A O 18
ATOM 21740 N N . SER A 1 6 ? -48.868 -12.269 25.813 1.00 0.00 6 SER A N 18
ATOM 21741 C CA . SER A 1 6 ? -47.483 -11.962 25.476 1.00 0.00 6 SER A CA 18
ATOM 21742 C C . SER A 1 6 ? -47.327 -10.489 25.109 1.00 0.00 6 SER A C 18
ATOM 21743 O O . SER A 1 6 ? -48.307 -9.802 24.823 1.00 0.00 6 SER A O 18
ATOM 21751 N N . GLY A 1 7 ? -46.087 -10.011 25.119 1.00 0.00 7 GLY A N 18
ATOM 21752 C CA . GLY A 1 7 ? -45.824 -8.623 24.786 1.00 0.00 7 GLY A CA 18
ATOM 21753 C C . GLY A 1 7 ? -44.392 -8.393 24.346 1.00 0.00 7 GLY A C 18
ATOM 21754 O O . GLY A 1 7 ? -43.535 -9.258 24.521 1.00 0.00 7 GLY A O 18
ATOM 21758 N N . GLY A 1 8 ? -44.131 -7.223 23.771 1.00 0.00 8 GLY A N 18
ATOM 21759 C CA . GLY A 1 8 ? -42.792 -6.904 23.312 1.00 0.00 8 GLY A CA 18
ATOM 21760 C C . GLY A 1 8 ? -42.638 -5.442 22.944 1.00 0.00 8 GLY A C 18
ATOM 21761 O O . GLY A 1 8 ? -42.730 -4.567 23.804 1.00 0.00 8 GLY A O 18
ATOM 21765 N N . GLU A 1 9 ? -42.401 -5.177 21.663 1.00 0.00 9 GLU A N 18
ATOM 21766 C CA . GLU A 1 9 ? -42.232 -3.810 21.185 1.00 0.00 9 GLU A CA 18
ATOM 21767 C C . GLU A 1 9 ? -41.309 -3.021 22.109 1.00 0.00 9 GLU A C 18
ATOM 21768 O O . GLU A 1 9 ? -41.650 -1.943 22.596 1.00 0.00 9 GLU A O 18
ATOM 21780 N N . PRO A 1 10 ? -40.110 -3.570 22.357 1.00 0.00 10 PRO A N 18
ATOM 21781 C CA . PRO A 1 10 ? -39.113 -2.936 23.224 1.00 0.00 10 PRO A CA 18
ATOM 21782 C C . PRO A 1 10 ? -38.517 -1.679 22.599 1.00 0.00 10 PRO A C 18
ATOM 21783 O O . PRO A 1 10 ? -39.016 -1.179 21.592 1.00 0.00 10 PRO A O 18
ATOM 21794 N N . GLY A 1 11 ? -37.445 -1.175 23.202 1.00 0.00 11 GLY A N 18
ATOM 21795 C CA . GLY A 1 11 ? -36.798 0.019 22.690 1.00 0.00 11 GLY A CA 18
ATOM 21796 C C . GLY A 1 11 ? -35.502 -0.289 21.967 1.00 0.00 11 GLY A C 18
ATOM 21797 O O . GLY A 1 11 ? -35.008 -1.416 22.014 1.00 0.00 11 GLY A O 18
ATOM 21801 N N . THR A 1 12 ? -34.948 0.715 21.294 1.00 0.00 12 THR A N 18
ATOM 21802 C CA . THR A 1 12 ? -33.703 0.546 20.556 1.00 0.00 12 THR A CA 18
ATOM 21803 C C . THR A 1 12 ? -33.207 1.877 20.002 1.00 0.00 12 THR A C 18
ATOM 21804 O O . THR A 1 12 ? -33.999 2.765 19.688 1.00 0.00 12 THR A O 18
ATOM 21815 N N . LYS A 1 13 ? -31.890 2.009 19.885 1.00 0.00 13 LYS A N 18
ATOM 21816 C CA . LYS A 1 13 ? -31.286 3.231 19.367 1.00 0.00 13 LYS A CA 18
ATOM 21817 C C . LYS A 1 13 ? -30.088 2.912 18.479 1.00 0.00 13 LYS A C 18
ATOM 21818 O O . LYS A 1 13 ? -29.541 1.811 18.531 1.00 0.00 13 LYS A O 18
ATOM 21837 N N . ALA A 1 14 ? -29.684 3.883 17.667 1.00 0.00 14 ALA A N 18
ATOM 21838 C CA . ALA A 1 14 ? -28.548 3.707 16.770 1.00 0.00 14 ALA A CA 18
ATOM 21839 C C . ALA A 1 14 ? -28.176 5.020 16.091 1.00 0.00 14 ALA A C 18
ATOM 21840 O O . ALA A 1 14 ? -28.823 6.046 16.301 1.00 0.00 14 ALA A O 18
ATOM 21847 N N . LYS A 1 15 ? -27.128 4.982 15.274 1.00 0.00 15 LYS A N 18
ATOM 21848 C CA . LYS A 1 15 ? -26.669 6.168 14.562 1.00 0.00 15 LYS A CA 18
ATOM 21849 C C . LYS A 1 15 ? -26.708 5.947 13.054 1.00 0.00 15 LYS A C 18
ATOM 21850 O O . LYS A 1 15 ? -26.989 4.844 12.585 1.00 0.00 15 LYS A O 18
ATOM 21869 N N . LYS A 1 16 ? -26.423 7.002 12.298 1.00 0.00 16 LYS A N 18
ATOM 21870 C CA . LYS A 1 16 ? -26.422 6.923 10.842 1.00 0.00 16 LYS A CA 18
ATOM 21871 C C . LYS A 1 16 ? -25.001 6.790 10.305 1.00 0.00 16 LYS A C 18
ATOM 21872 O O . LYS A 1 16 ? -24.068 7.391 10.835 1.00 0.00 16 LYS A O 18
ATOM 21891 N N . GLY A 1 17 ? -24.844 5.999 9.247 1.00 0.00 17 GLY A N 18
ATOM 21892 C CA . GLY A 1 17 ? -23.534 5.804 8.655 1.00 0.00 17 GLY A CA 18
ATOM 21893 C C . GLY A 1 17 ? -23.286 6.724 7.477 1.00 0.00 17 GLY A C 18
ATOM 21894 O O . GLY A 1 17 ? -23.650 7.900 7.512 1.00 0.00 17 GLY A O 18
ATOM 21898 N N . ARG A 1 18 ? -22.665 6.190 6.430 1.00 0.00 18 ARG A N 18
ATOM 21899 C CA . ARG A 1 18 ? -22.367 6.973 5.237 1.00 0.00 18 ARG A CA 18
ATOM 21900 C C . ARG A 1 18 ? -21.888 6.073 4.102 1.00 0.00 18 ARG A C 18
ATOM 21901 O O . ARG A 1 18 ? -21.822 4.852 4.250 1.00 0.00 18 ARG A O 18
ATOM 21922 N N . ARG A 1 19 ? -21.556 6.683 2.969 1.00 0.00 19 ARG A N 18
ATOM 21923 C CA . ARG A 1 19 ? -21.085 5.937 1.808 1.00 0.00 19 ARG A CA 18
ATOM 21924 C C . ARG A 1 19 ? -19.599 6.184 1.570 1.00 0.00 19 ARG A C 18
ATOM 21925 O O . ARG A 1 19 ? -19.078 7.254 1.886 1.00 0.00 19 ARG A O 18
ATOM 21946 N N . SER A 1 20 ? -18.921 5.187 1.010 1.00 0.00 20 SER A N 18
ATOM 21947 C CA . SER A 1 20 ? -17.493 5.294 0.733 1.00 0.00 20 SER A CA 18
ATOM 21948 C C . SER A 1 20 ? -17.034 4.172 -0.192 1.00 0.00 20 SER A C 18
ATOM 21949 O O . SER A 1 20 ? -17.824 3.313 -0.585 1.00 0.00 20 SER A O 18
ATOM 21957 N N . ARG A 1 21 ? -15.750 4.186 -0.537 1.00 0.00 21 ARG A N 18
ATOM 21958 C CA . ARG A 1 21 ? -15.184 3.171 -1.417 1.00 0.00 21 ARG A CA 18
ATOM 21959 C C . ARG A 1 21 ? -14.485 2.080 -0.611 1.00 0.00 21 ARG A C 18
ATOM 21960 O O . ARG A 1 21 ? -14.727 0.890 -0.813 1.00 0.00 21 ARG A O 18
ATOM 21981 N N . THR A 1 22 ? -13.615 2.495 0.305 1.00 0.00 22 THR A N 18
ATOM 21982 C CA . THR A 1 22 ? -12.879 1.555 1.141 1.00 0.00 22 THR A CA 18
ATOM 21983 C C . THR A 1 22 ? -13.823 0.579 1.834 1.00 0.00 22 THR A C 18
ATOM 21984 O O . THR A 1 22 ? -15.000 0.878 2.038 1.00 0.00 22 THR A O 18
ATOM 21995 N N . VAL A 1 23 ? -13.300 -0.589 2.194 1.00 0.00 23 VAL A N 18
ATOM 21996 C CA . VAL A 1 23 ? -14.097 -1.608 2.866 1.00 0.00 23 VAL A CA 18
ATOM 21997 C C . VAL A 1 23 ? -13.435 -2.055 4.165 1.00 0.00 23 VAL A C 18
ATOM 21998 O O . VAL A 1 23 ? -13.815 -3.069 4.751 1.00 0.00 23 VAL A O 18
ATOM 22011 N N . PHE A 1 24 ? -12.442 -1.292 4.610 1.00 0.00 24 PHE A N 18
ATOM 22012 C CA . PHE A 1 24 ? -11.726 -1.610 5.840 1.00 0.00 24 PHE A CA 18
ATOM 22013 C C . PHE A 1 24 ? -12.476 -1.080 7.058 1.00 0.00 24 PHE A C 18
ATOM 22014 O O . PHE A 1 24 ? -12.944 0.059 7.068 1.00 0.00 24 PHE A O 18
ATOM 22031 N N . THR A 1 25 ? -12.588 -1.916 8.086 1.00 0.00 25 THR A N 18
ATOM 22032 C CA . THR A 1 25 ? -13.283 -1.535 9.309 1.00 0.00 25 THR A CA 18
ATOM 22033 C C . THR A 1 25 ? -12.425 -0.606 10.161 1.00 0.00 25 THR A C 18
ATOM 22034 O O . THR A 1 25 ? -11.199 -0.705 10.161 1.00 0.00 25 THR A O 18
ATOM 22045 N N . GLU A 1 26 ? -13.079 0.295 10.888 1.00 0.00 26 GLU A N 18
ATOM 22046 C CA . GLU A 1 26 ? -12.375 1.241 11.745 1.00 0.00 26 GLU A CA 18
ATOM 22047 C C . GLU A 1 26 ? -11.165 0.584 12.402 1.00 0.00 26 GLU A C 18
ATOM 22048 O O . GLU A 1 26 ? -10.094 1.184 12.498 1.00 0.00 26 GLU A O 18
ATOM 22060 N N . LEU A 1 27 ? -11.344 -0.652 12.854 1.00 0.00 27 LEU A N 18
ATOM 22061 C CA . LEU A 1 27 ? -10.268 -1.393 13.504 1.00 0.00 27 LEU A CA 18
ATOM 22062 C C . LEU A 1 27 ? -9.160 -1.728 12.510 1.00 0.00 27 LEU A C 18
ATOM 22063 O O . LEU A 1 27 ? -7.986 -1.457 12.760 1.00 0.00 27 LEU A O 18
ATOM 22079 N N . GLN A 1 28 ? -9.543 -2.317 11.381 1.00 0.00 28 GLN A N 18
ATOM 22080 C CA . GLN A 1 28 ? -8.582 -2.687 10.349 1.00 0.00 28 GLN A CA 18
ATOM 22081 C C . GLN A 1 28 ? -7.772 -1.475 9.900 1.00 0.00 28 GLN A C 18
ATOM 22082 O O . GLN A 1 28 ? -6.544 -1.531 9.820 1.00 0.00 28 GLN A O 18
ATOM 22096 N N . LEU A 1 29 ? -8.467 -0.381 9.606 1.00 0.00 29 LEU A N 18
ATOM 22097 C CA . LEU A 1 29 ? -7.812 0.845 9.164 1.00 0.00 29 LEU A CA 18
ATOM 22098 C C . LEU A 1 29 ? -6.835 1.352 10.220 1.00 0.00 29 LEU A C 18
ATOM 22099 O O . LEU A 1 29 ? -5.724 1.774 9.900 1.00 0.00 29 LEU A O 18
ATOM 22115 N N . MET A 1 30 ? -7.257 1.305 11.480 1.00 0.00 30 MET A N 18
ATOM 22116 C CA . MET A 1 30 ? -6.418 1.757 12.583 1.00 0.00 30 MET A CA 18
ATOM 22117 C C . MET A 1 30 ? -5.104 0.982 12.620 1.00 0.00 30 MET A C 18
ATOM 22118 O O . MET A 1 30 ? -4.033 1.564 12.782 1.00 0.00 30 MET A O 18
ATOM 22132 N N . GLY A 1 31 ? -5.195 -0.336 12.469 1.00 0.00 31 GLY A N 18
ATOM 22133 C CA . GLY A 1 31 ? -4.007 -1.169 12.488 1.00 0.00 31 GLY A CA 18
ATOM 22134 C C . GLY A 1 31 ? -3.163 -1.004 11.240 1.00 0.00 31 GLY A C 18
ATOM 22135 O O . GLY A 1 31 ? -1.965 -0.733 11.322 1.00 0.00 31 GLY A O 18
ATOM 22139 N N . LEU A 1 32 ? -3.788 -1.170 10.079 1.00 0.00 32 LEU A N 18
ATOM 22140 C CA . LEU A 1 32 ? -3.087 -1.040 8.807 1.00 0.00 32 LEU A CA 18
ATOM 22141 C C . LEU A 1 32 ? -2.200 0.201 8.798 1.00 0.00 32 LEU A C 18
ATOM 22142 O O . LEU A 1 32 ? -1.023 0.131 8.447 1.00 0.00 32 LEU A O 18
ATOM 22158 N N . GLU A 1 33 ? -2.773 1.335 9.189 1.00 0.00 33 GLU A N 18
ATOM 22159 C CA . GLU A 1 33 ? -2.033 2.590 9.228 1.00 0.00 33 GLU A CA 18
ATOM 22160 C C . GLU A 1 33 ? -0.830 2.484 10.160 1.00 0.00 33 GLU A C 18
ATOM 22161 O O . GLU A 1 33 ? 0.251 2.991 9.857 1.00 0.00 33 GLU A O 18
ATOM 22173 N N . LYS A 1 34 ? -1.025 1.823 11.295 1.00 0.00 34 LYS A N 18
ATOM 22174 C CA . LYS A 1 34 ? 0.043 1.648 12.272 1.00 0.00 34 LYS A CA 18
ATOM 22175 C C . LYS A 1 34 ? 1.297 1.082 11.613 1.00 0.00 34 LYS A C 18
ATOM 22176 O O . LYS A 1 34 ? 2.384 1.647 11.738 1.00 0.00 34 LYS A O 18
ATOM 22195 N N . ARG A 1 35 ? 1.138 -0.035 10.911 1.00 0.00 35 ARG A N 18
ATOM 22196 C CA . ARG A 1 35 ? 2.258 -0.676 10.232 1.00 0.00 35 ARG A CA 18
ATOM 22197 C C . ARG A 1 35 ? 2.763 0.189 9.081 1.00 0.00 35 ARG A C 18
ATOM 22198 O O . ARG A 1 35 ? 3.886 0.694 9.116 1.00 0.00 35 ARG A O 18
ATOM 22219 N N . PHE A 1 36 ? 1.927 0.355 8.061 1.00 0.00 36 PHE A N 18
ATOM 22220 C CA . PHE A 1 36 ? 2.290 1.157 6.899 1.00 0.00 36 PHE A CA 18
ATOM 22221 C C . PHE A 1 36 ? 3.100 2.382 7.314 1.00 0.00 36 PHE A C 18
ATOM 22222 O O . PHE A 1 36 ? 4.092 2.728 6.674 1.00 0.00 36 PHE A O 18
ATOM 22239 N N . GLU A 1 37 ? 2.668 3.032 8.390 1.00 0.00 37 GLU A N 18
ATOM 22240 C CA . GLU A 1 37 ? 3.353 4.219 8.890 1.00 0.00 37 GLU A CA 18
ATOM 22241 C C . GLU A 1 37 ? 4.750 3.869 9.395 1.00 0.00 37 GLU A C 18
ATOM 22242 O O . GLU A 1 37 ? 5.719 4.573 9.113 1.00 0.00 37 GLU A O 18
ATOM 22254 N N . LYS A 1 38 ? 4.845 2.776 10.144 1.00 0.00 38 LYS A N 18
ATOM 22255 C CA . LYS A 1 38 ? 6.121 2.330 10.689 1.00 0.00 38 LYS A CA 18
ATOM 22256 C C . LYS A 1 38 ? 7.086 1.948 9.572 1.00 0.00 38 LYS A C 18
ATOM 22257 O O . LYS A 1 38 ? 8.247 2.356 9.576 1.00 0.00 38 LYS A O 18
ATOM 22276 N N . GLN A 1 39 ? 6.597 1.164 8.617 1.00 0.00 39 GLN A N 18
ATOM 22277 C CA . GLN A 1 39 ? 7.418 0.728 7.493 1.00 0.00 39 GLN A CA 18
ATOM 22278 C C . GLN A 1 39 ? 6.676 0.913 6.173 1.00 0.00 39 GLN A C 18
ATOM 22279 O O . GLN A 1 39 ? 5.799 0.122 5.825 1.00 0.00 39 GLN A O 18
ATOM 22293 N N . LYS A 1 40 ? 7.032 1.964 5.442 1.00 0.00 40 LYS A N 18
ATOM 22294 C CA . LYS A 1 40 ? 6.402 2.254 4.160 1.00 0.00 40 LYS A CA 18
ATOM 22295 C C . LYS A 1 40 ? 6.040 0.966 3.427 1.00 0.00 40 LYS A C 18
ATOM 22296 O O . LYS A 1 40 ? 4.962 0.853 2.845 1.00 0.00 40 LYS A O 18
ATOM 22315 N N . TYR A 1 41 ? 6.948 -0.004 3.462 1.00 0.00 41 TYR A N 18
ATOM 22316 C CA . TYR A 1 41 ? 6.725 -1.284 2.801 1.00 0.00 41 TYR A CA 18
ATOM 22317 C C . TYR A 1 41 ? 6.913 -2.441 3.776 1.00 0.00 41 TYR A C 18
ATOM 22318 O O . TYR A 1 41 ? 7.573 -2.299 4.807 1.00 0.00 41 TYR A O 18
ATOM 22336 N N . LEU A 1 42 ? 6.330 -3.587 3.443 1.00 0.00 42 LEU A N 18
ATOM 22337 C CA . LEU A 1 42 ? 6.434 -4.772 4.289 1.00 0.00 42 LEU A CA 18
ATOM 22338 C C . LEU A 1 42 ? 7.012 -5.948 3.509 1.00 0.00 42 LEU A C 18
ATOM 22339 O O . LEU A 1 42 ? 6.538 -6.278 2.422 1.00 0.00 42 LEU A O 18
ATOM 22355 N N . SER A 1 43 ? 8.037 -6.579 4.073 1.00 0.00 43 SER A N 18
ATOM 22356 C CA . SER A 1 43 ? 8.681 -7.718 3.430 1.00 0.00 43 SER A CA 18
ATOM 22357 C C . SER A 1 43 ? 7.670 -8.823 3.141 1.00 0.00 43 SER A C 18
ATOM 22358 O O . SER A 1 43 ? 6.471 -8.660 3.372 1.00 0.00 43 SER A O 18
ATOM 22366 N N . THR A 1 44 ? 8.161 -9.949 2.635 1.00 0.00 44 THR A N 18
ATOM 22367 C CA . THR A 1 44 ? 7.302 -11.082 2.313 1.00 0.00 44 THR A CA 18
ATOM 22368 C C . THR A 1 44 ? 6.601 -11.612 3.559 1.00 0.00 44 THR A C 18
ATOM 22369 O O . THR A 1 44 ? 5.373 -11.649 3.641 1.00 0.00 44 THR A O 18
ATOM 22380 N N . PRO A 1 45 ? 7.397 -12.031 4.553 1.00 0.00 45 PRO A N 18
ATOM 22381 C CA . PRO A 1 45 ? 6.874 -12.566 5.814 1.00 0.00 45 PRO A CA 18
ATOM 22382 C C . PRO A 1 45 ? 6.210 -11.492 6.668 1.00 0.00 45 PRO A C 18
ATOM 22383 O O . PRO A 1 45 ? 5.225 -11.754 7.357 1.00 0.00 45 PRO A O 18
ATOM 22394 N N . ASP A 1 46 ? 6.756 -10.281 6.617 1.00 0.00 46 ASP A N 18
ATOM 22395 C CA . ASP A 1 46 ? 6.214 -9.166 7.385 1.00 0.00 46 ASP A CA 18
ATOM 22396 C C . ASP A 1 46 ? 4.749 -8.926 7.036 1.00 0.00 46 ASP A C 18
ATOM 22397 O O . ASP A 1 46 ? 3.881 -8.950 7.909 1.00 0.00 46 ASP A O 18
ATOM 22406 N N . ARG A 1 47 ? 4.482 -8.693 5.755 1.00 0.00 47 ARG A N 18
ATOM 22407 C CA . ARG A 1 47 ? 3.122 -8.446 5.291 1.00 0.00 47 ARG A CA 18
ATOM 22408 C C . ARG A 1 47 ? 2.181 -9.557 5.749 1.00 0.00 47 ARG A C 18
ATOM 22409 O O . ARG A 1 47 ? 1.009 -9.312 6.036 1.00 0.00 47 ARG A O 18
ATOM 22430 N N . ILE A 1 48 ? 2.703 -10.777 5.814 1.00 0.00 48 ILE A N 18
ATOM 22431 C CA . ILE A 1 48 ? 1.910 -11.925 6.237 1.00 0.00 48 ILE A CA 18
ATOM 22432 C C . ILE A 1 48 ? 1.586 -11.851 7.726 1.00 0.00 48 ILE A C 18
ATOM 22433 O O . ILE A 1 48 ? 0.420 -11.873 8.120 1.00 0.00 48 ILE A O 18
ATOM 22449 N N . ASP A 1 49 ? 2.626 -11.761 8.548 1.00 0.00 49 ASP A N 18
ATOM 22450 C CA . ASP A 1 49 ? 2.453 -11.680 9.993 1.00 0.00 49 ASP A CA 18
ATOM 22451 C C . ASP A 1 49 ? 1.338 -10.705 10.354 1.00 0.00 49 ASP A C 18
ATOM 22452 O O . ASP A 1 49 ? 0.473 -11.010 11.177 1.00 0.00 49 ASP A O 18
ATOM 22461 N N . LEU A 1 50 ? 1.363 -9.530 9.734 1.00 0.00 50 LEU A N 18
ATOM 22462 C CA . LEU A 1 50 ? 0.353 -8.508 9.990 1.00 0.00 50 LEU A CA 18
ATOM 22463 C C . LEU A 1 50 ? -1.028 -8.986 9.555 1.00 0.00 50 LEU A C 18
ATOM 22464 O O . LEU A 1 50 ? -1.953 -9.061 10.363 1.00 0.00 50 LEU A O 18
ATOM 22480 N N . ALA A 1 51 ? -1.160 -9.311 8.273 1.00 0.00 51 ALA A N 18
ATOM 22481 C CA . ALA A 1 51 ? -2.427 -9.787 7.732 1.00 0.00 51 ALA A CA 18
ATOM 22482 C C . ALA A 1 51 ? -3.085 -10.790 8.673 1.00 0.00 51 ALA A C 18
ATOM 22483 O O . ALA A 1 51 ? -4.307 -10.930 8.689 1.00 0.00 51 ALA A O 18
ATOM 22490 N N . GLU A 1 52 ? -2.265 -11.485 9.456 1.00 0.00 52 GLU A N 18
ATOM 22491 C CA . GLU A 1 52 ? -2.769 -12.476 10.399 1.00 0.00 52 GLU A CA 18
ATOM 22492 C C . GLU A 1 52 ? -3.235 -11.811 11.691 1.00 0.00 52 GLU A C 18
ATOM 22493 O O . GLU A 1 52 ? -4.201 -12.249 12.314 1.00 0.00 52 GLU A O 18
ATOM 22505 N N . SER A 1 53 ? -2.539 -10.749 12.087 1.00 0.00 53 SER A N 18
ATOM 22506 C CA . SER A 1 53 ? -2.878 -10.025 13.306 1.00 0.00 53 SER A CA 18
ATOM 22507 C C . SER A 1 53 ? -4.283 -9.437 13.217 1.00 0.00 53 SER A C 18
ATOM 22508 O O . SER A 1 53 ? -5.082 -9.563 14.145 1.00 0.00 53 SER A O 18
ATOM 22516 N N . LEU A 1 54 ? -4.577 -8.793 12.093 1.00 0.00 54 LEU A N 18
ATOM 22517 C CA . LEU A 1 54 ? -5.885 -8.185 11.879 1.00 0.00 54 LEU A CA 18
ATOM 22518 C C . LEU A 1 54 ? -6.831 -9.156 11.180 1.00 0.00 54 LEU A C 18
ATOM 22519 O O . LEU A 1 54 ? -8.048 -9.080 11.344 1.00 0.00 54 LEU A O 18
ATOM 22535 N N . GLY A 1 55 ? -6.261 -10.072 10.402 1.00 0.00 55 GLY A N 18
ATOM 22536 C CA . GLY A 1 55 ? -7.068 -11.047 9.692 1.00 0.00 55 GLY A CA 18
ATOM 22537 C C . GLY A 1 55 ? -7.415 -10.598 8.286 1.00 0.00 55 GLY A C 18
ATOM 22538 O O . GLY A 1 55 ? -8.520 -10.848 7.802 1.00 0.00 55 GLY A O 18
ATOM 22542 N N . LEU A 1 56 ? -6.471 -9.933 7.629 1.00 0.00 56 LEU A N 18
ATOM 22543 C CA . LEU A 1 56 ? -6.683 -9.447 6.270 1.00 0.00 56 LEU A CA 18
ATOM 22544 C C . LEU A 1 56 ? -5.958 -10.327 5.257 1.00 0.00 56 LEU A C 18
ATOM 22545 O O . LEU A 1 56 ? -5.228 -11.246 5.629 1.00 0.00 56 LEU A O 18
ATOM 22561 N N . SER A 1 57 ? -6.162 -10.038 3.976 1.00 0.00 57 SER A N 18
ATOM 22562 C CA . SER A 1 57 ? -5.529 -10.804 2.909 1.00 0.00 57 SER A CA 18
ATOM 22563 C C . SER A 1 57 ? -4.242 -10.128 2.445 1.00 0.00 57 SER A C 18
ATOM 22564 O O . SER A 1 57 ? -4.228 -8.933 2.152 1.00 0.00 57 SER A O 18
ATOM 22572 N N . GLN A 1 58 ? -3.164 -10.903 2.382 1.00 0.00 58 GLN A N 18
ATOM 22573 C CA . GLN A 1 58 ? -1.872 -10.380 1.955 1.00 0.00 58 GLN A CA 18
ATOM 22574 C C . GLN A 1 58 ? -2.046 -9.306 0.887 1.00 0.00 58 GLN A C 18
ATOM 22575 O O . GLN A 1 58 ? -1.364 -8.280 0.906 1.00 0.00 58 GLN A O 18
ATOM 22589 N N . LEU A 1 59 ? -2.962 -9.547 -0.044 1.00 0.00 59 LEU A N 18
ATOM 22590 C CA . LEU A 1 59 ? -3.226 -8.599 -1.122 1.00 0.00 59 LEU A CA 18
ATOM 22591 C C . LEU A 1 59 ? -3.580 -7.224 -0.564 1.00 0.00 59 LEU A C 18
ATOM 22592 O O . LEU A 1 59 ? -2.989 -6.217 -0.951 1.00 0.00 59 LEU A O 18
ATOM 22608 N N . GLN A 1 60 ? -4.545 -7.192 0.349 1.00 0.00 60 GLN A N 18
ATOM 22609 C CA . GLN A 1 60 ? -4.976 -5.941 0.962 1.00 0.00 60 GLN A CA 18
ATOM 22610 C C . GLN A 1 60 ? -3.784 -5.030 1.233 1.00 0.00 60 GLN A C 18
ATOM 22611 O O . GLN A 1 60 ? -3.678 -3.942 0.665 1.00 0.00 60 GLN A O 18
ATOM 22625 N N . VAL A 1 61 ? -2.887 -5.480 2.105 1.00 0.00 61 VAL A N 18
ATOM 22626 C CA . VAL A 1 61 ? -1.702 -4.705 2.452 1.00 0.00 61 VAL A CA 18
ATOM 22627 C C . VAL A 1 61 ? -0.976 -4.222 1.201 1.00 0.00 61 VAL A C 18
ATOM 22628 O O . VAL A 1 61 ? -0.629 -3.046 1.086 1.00 0.00 61 VAL A O 18
ATOM 22641 N N . LYS A 1 62 ? -0.750 -5.137 0.265 1.00 0.00 62 LYS A N 18
ATOM 22642 C CA . LYS A 1 62 ? -0.066 -4.805 -0.980 1.00 0.00 62 LYS A CA 18
ATOM 22643 C C . LYS A 1 62 ? -0.743 -3.628 -1.675 1.00 0.00 62 LYS A C 18
ATOM 22644 O O . LYS A 1 62 ? -0.143 -2.567 -1.850 1.00 0.00 62 LYS A O 18
ATOM 22663 N N . THR A 1 63 ? -1.998 -3.822 -2.070 1.00 0.00 63 THR A N 18
ATOM 22664 C CA . THR A 1 63 ? -2.756 -2.777 -2.746 1.00 0.00 63 THR A CA 18
ATOM 22665 C C . THR A 1 63 ? -2.940 -1.561 -1.845 1.00 0.00 63 THR A C 18
ATOM 22666 O O . THR A 1 63 ? -2.458 -0.470 -2.153 1.00 0.00 63 THR A O 18
ATOM 22677 N N . TRP A 1 64 ? -3.637 -1.755 -0.732 1.00 0.00 64 TRP A N 18
ATOM 22678 C CA . TRP A 1 64 ? -3.883 -0.673 0.214 1.00 0.00 64 TRP A CA 18
ATOM 22679 C C . TRP A 1 64 ? -2.663 0.233 0.334 1.00 0.00 64 TRP A C 18
ATOM 22680 O O . TRP A 1 64 ? -2.779 1.457 0.275 1.00 0.00 64 TRP A O 18
ATOM 22701 N N . TYR A 1 65 ? -1.494 -0.376 0.504 1.00 0.00 65 TYR A N 18
ATOM 22702 C CA . TYR A 1 65 ? -0.253 0.377 0.635 1.00 0.00 65 TYR A CA 18
ATOM 22703 C C . TYR A 1 65 ? -0.036 1.285 -0.571 1.00 0.00 65 TYR A C 18
ATOM 22704 O O . TYR A 1 65 ? 0.099 2.500 -0.430 1.00 0.00 65 TYR A O 18
ATOM 22722 N N . GLN A 1 66 ? -0.005 0.686 -1.757 1.00 0.00 66 GLN A N 18
ATOM 22723 C CA . GLN A 1 66 ? 0.195 1.440 -2.989 1.00 0.00 66 GLN A CA 18
ATOM 22724 C C . GLN A 1 66 ? -0.726 2.654 -3.040 1.00 0.00 66 GLN A C 18
ATOM 22725 O O . GLN A 1 66 ? -0.268 3.789 -3.161 1.00 0.00 66 GLN A O 18
ATOM 22739 N N . ASN A 1 67 ? -2.029 2.406 -2.946 1.00 0.00 67 ASN A N 18
ATOM 22740 C CA . ASN A 1 67 ? -3.016 3.480 -2.983 1.00 0.00 67 ASN A CA 18
ATOM 22741 C C . ASN A 1 67 ? -2.733 4.515 -1.898 1.00 0.00 67 ASN A C 18
ATOM 22742 O O . ASN A 1 67 ? -2.848 5.718 -2.130 1.00 0.00 67 ASN A O 18
ATOM 22753 N N . ARG A 1 68 ? -2.364 4.037 -0.714 1.00 0.00 68 ARG A N 18
ATOM 22754 C CA . ARG A 1 68 ? -2.066 4.921 0.407 1.00 0.00 68 ARG A CA 18
ATOM 22755 C C . ARG A 1 68 ? -0.952 5.899 0.047 1.00 0.00 68 ARG A C 18
ATOM 22756 O O . ARG A 1 68 ? -1.036 7.090 0.350 1.00 0.00 68 ARG A O 18
ATOM 22777 N N . ARG A 1 69 ? 0.090 5.389 -0.602 1.00 0.00 69 ARG A N 18
ATOM 22778 C CA . ARG A 1 69 ? 1.221 6.217 -1.002 1.00 0.00 69 ARG A CA 18
ATOM 22779 C C . ARG A 1 69 ? 0.746 7.474 -1.724 1.00 0.00 69 ARG A C 18
ATOM 22780 O O . ARG A 1 69 ? 1.044 8.593 -1.306 1.00 0.00 69 ARG A O 18
ATOM 22801 N N . MET A 1 70 ? 0.006 7.282 -2.811 1.00 0.00 70 MET A N 18
ATOM 22802 C CA . MET A 1 70 ? -0.511 8.400 -3.591 1.00 0.00 70 MET A CA 18
ATOM 22803 C C . MET A 1 70 ? -0.902 9.562 -2.683 1.00 0.00 70 MET A C 18
ATOM 22804 O O . MET A 1 70 ? -0.354 10.659 -2.789 1.00 0.00 70 MET A O 18
ATOM 22818 N N . LYS A 1 71 ? -1.854 9.314 -1.790 1.00 0.00 71 LYS A N 18
ATOM 22819 C CA . LYS A 1 71 ? -2.319 10.338 -0.862 1.00 0.00 71 LYS A CA 18
ATOM 22820 C C . LYS A 1 71 ? -1.175 10.839 0.013 1.00 0.00 71 LYS A C 18
ATOM 22821 O O . LYS A 1 71 ? -1.010 12.044 0.205 1.00 0.00 71 LYS A O 18
ATOM 22840 N N . TRP A 1 72 ? -0.387 9.908 0.539 1.00 0.00 72 TRP A N 18
ATOM 22841 C CA . TRP A 1 72 ? 0.743 10.257 1.392 1.00 0.00 72 TRP A CA 18
ATOM 22842 C C . TRP A 1 72 ? 1.623 11.309 0.727 1.00 0.00 72 TRP A C 18
ATOM 22843 O O . TRP A 1 72 ? 1.978 12.315 1.342 1.00 0.00 72 TRP A O 18
ATOM 22864 N N . LYS A 1 73 ? 1.973 11.071 -0.532 1.00 0.00 73 LYS A N 18
ATOM 22865 C CA . LYS A 1 73 ? 2.812 11.999 -1.282 1.00 0.00 73 LYS A CA 18
ATOM 22866 C C . LYS A 1 73 ? 2.363 13.439 -1.060 1.00 0.00 73 LYS A C 18
ATOM 22867 O O . LYS A 1 73 ? 3.181 14.323 -0.803 1.00 0.00 73 LYS A O 18
ATOM 22886 N N . LYS A 1 74 ? 1.058 13.669 -1.158 1.00 0.00 74 LYS A N 18
ATOM 22887 C CA . LYS A 1 74 ? 0.499 15.002 -0.965 1.00 0.00 74 LYS A CA 18
ATOM 22888 C C . LYS A 1 74 ? 0.036 15.195 0.475 1.00 0.00 74 LYS A C 18
ATOM 22889 O O . LYS A 1 74 ? -0.726 14.387 1.006 1.00 0.00 74 LYS A O 18
ATOM 22908 N N . SER A 1 75 ? 0.501 16.270 1.103 1.00 0.00 75 SER A N 18
ATOM 22909 C CA . SER A 1 75 ? 0.137 16.567 2.483 1.00 0.00 75 SER A CA 18
ATOM 22910 C C . SER A 1 75 ? 0.014 18.073 2.700 1.00 0.00 75 SER A C 18
ATOM 22911 O O . SER A 1 75 ? 0.529 18.868 1.916 1.00 0.00 75 SER A O 18
ATOM 22919 N N . GLY A 1 76 ? -0.673 18.455 3.773 1.00 0.00 76 GLY A N 18
ATOM 22920 C CA . GLY A 1 76 ? -0.852 19.863 4.075 1.00 0.00 76 GLY A CA 18
ATOM 22921 C C . GLY A 1 76 ? -2.133 20.134 4.839 1.00 0.00 76 GLY A C 18
ATOM 22922 O O . GLY A 1 76 ? -2.695 19.248 5.485 1.00 0.00 76 GLY A O 18
ATOM 22926 N N . PRO A 1 77 ? -2.614 21.384 4.773 1.00 0.00 77 PRO A N 18
ATOM 22927 C CA . PRO A 1 77 ? -3.841 21.798 5.459 1.00 0.00 77 PRO A CA 18
ATOM 22928 C C . PRO A 1 77 ? -5.089 21.180 4.837 1.00 0.00 77 PRO A C 18
ATOM 22929 O O . PRO A 1 77 ? -5.633 21.703 3.865 1.00 0.00 77 PRO A O 18
ATOM 22940 N N . SER A 1 78 ? -5.538 20.066 5.406 1.00 0.00 78 SER A N 18
ATOM 22941 C CA . SER A 1 78 ? -6.721 19.375 4.905 1.00 0.00 78 SER A CA 18
ATOM 22942 C C . SER A 1 78 ? -7.972 19.831 5.649 1.00 0.00 78 SER A C 18
ATOM 22943 O O . SER A 1 78 ? -7.904 20.675 6.542 1.00 0.00 78 SER A O 18
ATOM 22951 N N . SER A 1 79 ? -9.115 19.266 5.273 1.00 0.00 79 SER A N 18
ATOM 22952 C CA . SER A 1 79 ? -10.384 19.616 5.902 1.00 0.00 79 SER A CA 18
ATOM 22953 C C . SER A 1 79 ? -10.623 18.772 7.150 1.00 0.00 79 SER A C 18
ATOM 22954 O O . SER A 1 79 ? -9.981 17.742 7.349 1.00 0.00 79 SER A O 18
ATOM 22962 N N . GLY A 1 80 ? -11.553 19.218 7.989 1.00 0.00 80 GLY A N 18
ATOM 22963 C CA . GLY A 1 80 ? -11.862 18.493 9.208 1.00 0.00 80 GLY A CA 18
ATOM 22964 C C . GLY A 1 80 ? -11.812 19.378 10.437 1.00 0.00 80 GLY A C 18
ATOM 22965 O O . GLY A 1 80 ? -10.775 19.485 11.092 1.00 0.00 80 GLY A O 18
ATOM 22969 N N . GLY A 1 1 ? 30.323 -1.778 1.549 1.00 0.00 1 GLY A N 19
ATOM 22970 C CA . GLY A 1 1 ? 29.783 -0.512 1.088 1.00 0.00 1 GLY A CA 19
ATOM 22971 C C . GLY A 1 1 ? 28.464 -0.676 0.359 1.00 0.00 1 GLY A C 19
ATOM 22972 O O . GLY A 1 1 ? 27.538 -1.305 0.871 1.00 0.00 1 GLY A O 19
ATOM 22976 N N . SER A 1 2 ? 28.377 -0.108 -0.839 1.00 0.00 2 SER A N 19
ATOM 22977 C CA . SER A 1 2 ? 27.159 -0.190 -1.638 1.00 0.00 2 SER A CA 19
ATOM 22978 C C . SER A 1 2 ? 26.557 -1.590 -1.568 1.00 0.00 2 SER A C 19
ATOM 22979 O O . SER A 1 2 ? 27.240 -2.555 -1.225 1.00 0.00 2 SER A O 19
ATOM 22987 N N . SER A 1 3 ? 25.273 -1.692 -1.897 1.00 0.00 3 SER A N 19
ATOM 22988 C CA . SER A 1 3 ? 24.577 -2.973 -1.869 1.00 0.00 3 SER A CA 19
ATOM 22989 C C . SER A 1 3 ? 24.137 -3.383 -3.271 1.00 0.00 3 SER A C 19
ATOM 22990 O O . SER A 1 3 ? 24.564 -4.413 -3.791 1.00 0.00 3 SER A O 19
ATOM 22998 N N . GLY A 1 4 ? 23.280 -2.568 -3.878 1.00 0.00 4 GLY A N 19
ATOM 22999 C CA . GLY A 1 4 ? 22.795 -2.863 -5.214 1.00 0.00 4 GLY A CA 19
ATOM 23000 C C . GLY A 1 4 ? 21.753 -1.868 -5.685 1.00 0.00 4 GLY A C 19
ATOM 23001 O O . GLY A 1 4 ? 21.861 -1.317 -6.780 1.00 0.00 4 GLY A O 19
ATOM 23005 N N . SER A 1 5 ? 20.739 -1.638 -4.856 1.00 0.00 5 SER A N 19
ATOM 23006 C CA . SER A 1 5 ? 19.670 -0.707 -5.196 1.00 0.00 5 SER A CA 19
ATOM 23007 C C . SER A 1 5 ? 20.209 0.466 -6.008 1.00 0.00 5 SER A C 19
ATOM 23008 O O . SER A 1 5 ? 21.219 1.071 -5.650 1.00 0.00 5 SER A O 19
ATOM 23016 N N . SER A 1 6 ? 19.527 0.783 -7.104 1.00 0.00 6 SER A N 19
ATOM 23017 C CA . SER A 1 6 ? 19.939 1.881 -7.970 1.00 0.00 6 SER A CA 19
ATOM 23018 C C . SER A 1 6 ? 18.782 2.847 -8.210 1.00 0.00 6 SER A C 19
ATOM 23019 O O . SER A 1 6 ? 18.887 4.041 -7.931 1.00 0.00 6 SER A O 19
ATOM 23027 N N . GLY A 1 7 ? 17.677 2.320 -8.729 1.00 0.00 7 GLY A N 19
ATOM 23028 C CA . GLY A 1 7 ? 16.516 3.148 -8.998 1.00 0.00 7 GLY A CA 19
ATOM 23029 C C . GLY A 1 7 ? 15.771 2.715 -10.245 1.00 0.00 7 GLY A C 19
ATOM 23030 O O . GLY A 1 7 ? 16.032 1.645 -10.792 1.00 0.00 7 GLY A O 19
ATOM 23034 N N . GLY A 1 8 ? 14.837 3.548 -10.694 1.00 0.00 8 GLY A N 19
ATOM 23035 C CA . GLY A 1 8 ? 14.065 3.227 -11.880 1.00 0.00 8 GLY A CA 19
ATOM 23036 C C . GLY A 1 8 ? 13.494 4.460 -12.552 1.00 0.00 8 GLY A C 19
ATOM 23037 O O . GLY A 1 8 ? 13.918 5.580 -12.269 1.00 0.00 8 GLY A O 19
ATOM 23041 N N . GLU A 1 9 ? 12.531 4.253 -13.444 1.00 0.00 9 GLU A N 19
ATOM 23042 C CA . GLU A 1 9 ? 11.903 5.358 -14.160 1.00 0.00 9 GLU A CA 19
ATOM 23043 C C . GLU A 1 9 ? 10.411 5.431 -13.848 1.00 0.00 9 GLU A C 19
ATOM 23044 O O . GLU A 1 9 ? 9.737 4.416 -13.675 1.00 0.00 9 GLU A O 19
ATOM 23056 N N . PRO A 1 10 ? 9.883 6.662 -13.774 1.00 0.00 10 PRO A N 19
ATOM 23057 C CA . PRO A 1 10 ? 8.465 6.898 -13.483 1.00 0.00 10 PRO A CA 19
ATOM 23058 C C . PRO A 1 10 ? 7.559 6.471 -14.632 1.00 0.00 10 PRO A C 19
ATOM 23059 O O . PRO A 1 10 ? 8.018 5.898 -15.618 1.00 0.00 10 PRO A O 19
ATOM 23070 N N . GLY A 1 11 ? 6.267 6.756 -14.497 1.00 0.00 11 GLY A N 19
ATOM 23071 C CA . GLY A 1 11 ? 5.316 6.394 -15.532 1.00 0.00 11 GLY A CA 19
ATOM 23072 C C . GLY A 1 11 ? 4.181 7.392 -15.651 1.00 0.00 11 GLY A C 19
ATOM 23073 O O . GLY A 1 11 ? 3.173 7.285 -14.951 1.00 0.00 11 GLY A O 19
ATOM 23077 N N . THR A 1 12 ? 4.343 8.368 -16.539 1.00 0.00 12 THR A N 19
ATOM 23078 C CA . THR A 1 12 ? 3.326 9.391 -16.745 1.00 0.00 12 THR A CA 19
ATOM 23079 C C . THR A 1 12 ? 1.955 8.764 -16.977 1.00 0.00 12 THR A C 19
ATOM 23080 O O . THR A 1 12 ? 1.826 7.778 -17.702 1.00 0.00 12 THR A O 19
ATOM 23091 N N . LYS A 1 13 ? 0.933 9.344 -16.357 1.00 0.00 13 LYS A N 19
ATOM 23092 C CA . LYS A 1 13 ? -0.430 8.844 -16.497 1.00 0.00 13 LYS A CA 19
ATOM 23093 C C . LYS A 1 13 ? -1.445 9.937 -16.180 1.00 0.00 13 LYS A C 19
ATOM 23094 O O . LYS A 1 13 ? -1.239 10.746 -15.276 1.00 0.00 13 LYS A O 19
ATOM 23113 N N . ALA A 1 14 ? -2.543 9.954 -16.930 1.00 0.00 14 ALA A N 19
ATOM 23114 C CA . ALA A 1 14 ? -3.592 10.946 -16.726 1.00 0.00 14 ALA A CA 19
ATOM 23115 C C . ALA A 1 14 ? -4.431 10.612 -15.498 1.00 0.00 14 ALA A C 19
ATOM 23116 O O . ALA A 1 14 ? -4.508 11.398 -14.553 1.00 0.00 14 ALA A O 19
ATOM 23123 N N . LYS A 1 15 ? -5.061 9.442 -15.517 1.00 0.00 15 LYS A N 19
ATOM 23124 C CA . LYS A 1 15 ? -5.895 9.004 -14.404 1.00 0.00 15 LYS A CA 19
ATOM 23125 C C . LYS A 1 15 ? -6.261 7.530 -14.547 1.00 0.00 15 LYS A C 19
ATOM 23126 O O . LYS A 1 15 ? -6.608 7.068 -15.634 1.00 0.00 15 LYS A O 19
ATOM 23145 N N . LYS A 1 16 ? -6.181 6.795 -13.443 1.00 0.00 16 LYS A N 19
ATOM 23146 C CA . LYS A 1 16 ? -6.507 5.374 -13.443 1.00 0.00 16 LYS A CA 19
ATOM 23147 C C . LYS A 1 16 ? -6.886 4.902 -12.043 1.00 0.00 16 LYS A C 19
ATOM 23148 O O . LYS A 1 16 ? -6.065 4.925 -11.126 1.00 0.00 16 LYS A O 19
ATOM 23167 N N . GLY A 1 17 ? -8.134 4.473 -11.885 1.00 0.00 17 GLY A N 19
ATOM 23168 C CA . GLY A 1 17 ? -8.599 4.001 -10.594 1.00 0.00 17 GLY A CA 19
ATOM 23169 C C . GLY A 1 17 ? -10.078 3.666 -10.597 1.00 0.00 17 GLY A C 19
ATOM 23170 O O . GLY A 1 17 ? -10.682 3.502 -11.657 1.00 0.00 17 GLY A O 19
ATOM 23174 N N . ARG A 1 18 ? -10.662 3.564 -9.408 1.00 0.00 18 ARG A N 19
ATOM 23175 C CA . ARG A 1 18 ? -12.078 3.244 -9.277 1.00 0.00 18 ARG A CA 19
ATOM 23176 C C . ARG A 1 18 ? -12.352 1.804 -9.702 1.00 0.00 18 ARG A C 19
ATOM 23177 O O . ARG A 1 18 ? -13.204 1.548 -10.553 1.00 0.00 18 ARG A O 19
ATOM 23198 N N . ARG A 1 19 ? -11.622 0.868 -9.104 1.00 0.00 19 ARG A N 19
ATOM 23199 C CA . ARG A 1 19 ? -11.785 -0.546 -9.421 1.00 0.00 19 ARG A CA 19
ATOM 23200 C C . ARG A 1 19 ? -11.584 -1.409 -8.178 1.00 0.00 19 ARG A C 19
ATOM 23201 O O . ARG A 1 19 ? -10.826 -1.050 -7.277 1.00 0.00 19 ARG A O 19
ATOM 23222 N N . SER A 1 20 ? -12.269 -2.547 -8.137 1.00 0.00 20 SER A N 19
ATOM 23223 C CA . SER A 1 20 ? -12.169 -3.459 -7.004 1.00 0.00 20 SER A CA 19
ATOM 23224 C C . SER A 1 20 ? -12.227 -2.694 -5.685 1.00 0.00 20 SER A C 19
ATOM 23225 O O . SER A 1 20 ? -11.439 -2.947 -4.773 1.00 0.00 20 SER A O 19
ATOM 23233 N N . ARG A 1 21 ? -13.165 -1.758 -5.592 1.00 0.00 21 ARG A N 19
ATOM 23234 C CA . ARG A 1 21 ? -13.326 -0.954 -4.385 1.00 0.00 21 ARG A CA 19
ATOM 23235 C C . ARG A 1 21 ? -13.508 -1.845 -3.160 1.00 0.00 21 ARG A C 19
ATOM 23236 O O . ARG A 1 21 ? -14.391 -2.703 -3.127 1.00 0.00 21 ARG A O 19
ATOM 23257 N N . THR A 1 22 ? -12.666 -1.635 -2.152 1.00 0.00 22 THR A N 19
ATOM 23258 C CA . THR A 1 22 ? -12.733 -2.419 -0.925 1.00 0.00 22 THR A CA 19
ATOM 23259 C C . THR A 1 22 ? -12.948 -1.522 0.289 1.00 0.00 22 THR A C 19
ATOM 23260 O O . THR A 1 22 ? -12.350 -0.452 0.397 1.00 0.00 22 THR A O 19
ATOM 23271 N N . VAL A 1 23 ? -13.806 -1.967 1.202 1.00 0.00 23 VAL A N 19
ATOM 23272 C CA . VAL A 1 23 ? -14.099 -1.205 2.410 1.00 0.00 23 VAL A CA 19
ATOM 23273 C C . VAL A 1 23 ? -13.514 -1.884 3.644 1.00 0.00 23 VAL A C 19
ATOM 23274 O O . VAL A 1 23 ? -13.717 -3.079 3.862 1.00 0.00 23 VAL A O 19
ATOM 23287 N N . PHE A 1 24 ? -12.788 -1.115 4.448 1.00 0.00 24 PHE A N 19
ATOM 23288 C CA . PHE A 1 24 ? -12.173 -1.643 5.660 1.00 0.00 24 PHE A CA 19
ATOM 23289 C C . PHE A 1 24 ? -12.900 -1.138 6.903 1.00 0.00 24 PHE A C 19
ATOM 23290 O O . PHE A 1 24 ? -13.737 -0.238 6.825 1.00 0.00 24 PHE A O 19
ATOM 23307 N N . THR A 1 25 ? -12.575 -1.724 8.051 1.00 0.00 25 THR A N 19
ATOM 23308 C CA . THR A 1 25 ? -13.197 -1.337 9.310 1.00 0.00 25 THR A CA 19
ATOM 23309 C C . THR A 1 25 ? -12.287 -0.413 10.111 1.00 0.00 25 THR A C 19
ATOM 23310 O O . THR A 1 25 ? -11.101 -0.281 9.810 1.00 0.00 25 THR A O 19
ATOM 23321 N N . GLU A 1 26 ? -12.850 0.224 11.134 1.00 0.00 26 GLU A N 19
ATOM 23322 C CA . GLU A 1 26 ? -12.087 1.136 11.978 1.00 0.00 26 GLU A CA 19
ATOM 23323 C C . GLU A 1 26 ? -10.916 0.415 12.639 1.00 0.00 26 GLU A C 19
ATOM 23324 O O . GLU A 1 26 ? -9.841 0.989 12.818 1.00 0.00 26 GLU A O 19
ATOM 23336 N N . LEU A 1 27 ? -11.132 -0.845 12.999 1.00 0.00 27 LEU A N 19
ATOM 23337 C CA . LEU A 1 27 ? -10.095 -1.646 13.641 1.00 0.00 27 LEU A CA 19
ATOM 23338 C C . LEU A 1 27 ? -8.994 -2.007 12.649 1.00 0.00 27 LEU A C 19
ATOM 23339 O O . LEU A 1 27 ? -7.829 -1.669 12.852 1.00 0.00 27 LEU A O 19
ATOM 23355 N N . GLN A 1 28 ? -9.373 -2.694 11.576 1.00 0.00 28 GLN A N 19
ATOM 23356 C CA . GLN A 1 28 ? -8.418 -3.099 10.552 1.00 0.00 28 GLN A CA 19
ATOM 23357 C C . GLN A 1 28 ? -7.609 -1.904 10.058 1.00 0.00 28 GLN A C 19
ATOM 23358 O O . GLN A 1 28 ? -6.390 -1.988 9.902 1.00 0.00 28 GLN A O 19
ATOM 23372 N N . LEU A 1 29 ? -8.294 -0.792 9.815 1.00 0.00 29 LEU A N 19
ATOM 23373 C CA . LEU A 1 29 ? -7.640 0.421 9.338 1.00 0.00 29 LEU A CA 19
ATOM 23374 C C . LEU A 1 29 ? -6.654 0.951 10.375 1.00 0.00 29 LEU A C 19
ATOM 23375 O O . LEU A 1 29 ? -5.546 1.366 10.036 1.00 0.00 29 LEU A O 19
ATOM 23391 N N . MET A 1 30 ? -7.064 0.931 11.639 1.00 0.00 30 MET A N 19
ATOM 23392 C CA . MET A 1 30 ? -6.215 1.406 12.725 1.00 0.00 30 MET A CA 19
ATOM 23393 C C . MET A 1 30 ? -4.847 0.734 12.679 1.00 0.00 30 MET A C 19
ATOM 23394 O O . MET A 1 30 ? -3.817 1.390 12.831 1.00 0.00 30 MET A O 19
ATOM 23408 N N . GLY A 1 31 ? -4.844 -0.579 12.470 1.00 0.00 31 GLY A N 19
ATOM 23409 C CA . GLY A 1 31 ? -3.596 -1.318 12.408 1.00 0.00 31 GLY A CA 19
ATOM 23410 C C . GLY A 1 31 ? -2.851 -1.091 11.108 1.00 0.00 31 GLY A C 19
ATOM 23411 O O . GLY A 1 31 ? -1.648 -0.825 11.110 1.00 0.00 31 GLY A O 19
ATOM 23415 N N . LEU A 1 32 ? -3.565 -1.197 9.993 1.00 0.00 32 LEU A N 19
ATOM 23416 C CA . LEU A 1 32 ? -2.964 -1.003 8.678 1.00 0.00 32 LEU A CA 19
ATOM 23417 C C . LEU A 1 32 ? -2.190 0.310 8.621 1.00 0.00 32 LEU A C 19
ATOM 23418 O O . LEU A 1 32 ? -1.053 0.351 8.154 1.00 0.00 32 LEU A O 19
ATOM 23434 N N . GLU A 1 33 ? -2.815 1.381 9.102 1.00 0.00 33 GLU A N 19
ATOM 23435 C CA . GLU A 1 33 ? -2.183 2.695 9.107 1.00 0.00 33 GLU A CA 19
ATOM 23436 C C . GLU A 1 33 ? -0.931 2.693 9.978 1.00 0.00 33 GLU A C 19
ATOM 23437 O O . GLU A 1 33 ? 0.075 3.318 9.641 1.00 0.00 33 GLU A O 19
ATOM 23449 N N . LYS A 1 34 ? -1.000 1.987 11.102 1.00 0.00 34 LYS A N 19
ATOM 23450 C CA . LYS A 1 34 ? 0.127 1.902 12.023 1.00 0.00 34 LYS A CA 19
ATOM 23451 C C . LYS A 1 34 ? 1.310 1.192 11.372 1.00 0.00 34 LYS A C 19
ATOM 23452 O O . LYS A 1 34 ? 2.458 1.606 11.529 1.00 0.00 34 LYS A O 19
ATOM 23471 N N . ARG A 1 35 ? 1.021 0.121 10.639 1.00 0.00 35 ARG A N 19
ATOM 23472 C CA . ARG A 1 35 ? 2.061 -0.646 9.964 1.00 0.00 35 ARG A CA 19
ATOM 23473 C C . ARG A 1 35 ? 2.592 0.110 8.750 1.00 0.00 35 ARG A C 19
ATOM 23474 O O . ARG A 1 35 ? 3.800 0.162 8.518 1.00 0.00 35 ARG A O 19
ATOM 23495 N N . PHE A 1 36 ? 1.682 0.694 7.978 1.00 0.00 36 PHE A N 19
ATOM 23496 C CA . PHE A 1 36 ? 2.059 1.446 6.787 1.00 0.00 36 PHE A CA 19
ATOM 23497 C C . PHE A 1 36 ? 2.875 2.681 7.158 1.00 0.00 36 PHE A C 19
ATOM 23498 O O . PHE A 1 36 ? 3.882 2.987 6.521 1.00 0.00 36 PHE A O 19
ATOM 23515 N N . GLU A 1 37 ? 2.431 3.387 8.194 1.00 0.00 37 GLU A N 19
ATOM 23516 C CA . GLU A 1 37 ? 3.119 4.589 8.649 1.00 0.00 37 GLU A CA 19
ATOM 23517 C C . GLU A 1 37 ? 4.498 4.249 9.206 1.00 0.00 37 GLU A C 19
ATOM 23518 O O . GLU A 1 37 ? 5.481 4.936 8.927 1.00 0.00 37 GLU A O 19
ATOM 23530 N N . LYS A 1 38 ? 4.564 3.183 9.997 1.00 0.00 38 LYS A N 19
ATOM 23531 C CA . LYS A 1 38 ? 5.821 2.749 10.594 1.00 0.00 38 LYS A CA 19
ATOM 23532 C C . LYS A 1 38 ? 6.803 2.290 9.521 1.00 0.00 38 LYS A C 19
ATOM 23533 O O . LYS A 1 38 ? 7.987 2.622 9.569 1.00 0.00 38 LYS A O 19
ATOM 23552 N N . GLN A 1 39 ? 6.303 1.526 8.555 1.00 0.00 39 GLN A N 19
ATOM 23553 C CA . GLN A 1 39 ? 7.137 1.024 7.470 1.00 0.00 39 GLN A CA 19
ATOM 23554 C C . GLN A 1 39 ? 6.441 1.193 6.124 1.00 0.00 39 GLN A C 19
ATOM 23555 O O . GLN A 1 39 ? 5.534 0.434 5.782 1.00 0.00 39 GLN A O 19
ATOM 23569 N N . LYS A 1 40 ? 6.870 2.195 5.364 1.00 0.00 40 LYS A N 19
ATOM 23570 C CA . LYS A 1 40 ? 6.289 2.465 4.054 1.00 0.00 40 LYS A CA 19
ATOM 23571 C C . LYS A 1 40 ? 5.912 1.167 3.347 1.00 0.00 40 LYS A C 19
ATOM 23572 O O . LYS A 1 40 ? 4.872 1.083 2.694 1.00 0.00 40 LYS A O 19
ATOM 23591 N N . TYR A 1 41 ? 6.764 0.157 3.483 1.00 0.00 41 TYR A N 19
ATOM 23592 C CA . TYR A 1 41 ? 6.521 -1.137 2.857 1.00 0.00 41 TYR A CA 19
ATOM 23593 C C . TYR A 1 41 ? 6.628 -2.266 3.878 1.00 0.00 41 TYR A C 19
ATOM 23594 O O . TYR A 1 41 ? 7.077 -2.058 5.006 1.00 0.00 41 TYR A O 19
ATOM 23612 N N . LEU A 1 42 ? 6.214 -3.461 3.474 1.00 0.00 42 LEU A N 19
ATOM 23613 C CA . LEU A 1 42 ? 6.263 -4.625 4.353 1.00 0.00 42 LEU A CA 19
ATOM 23614 C C . LEU A 1 42 ? 6.904 -5.815 3.645 1.00 0.00 42 LEU A C 19
ATOM 23615 O O . LEU A 1 42 ? 6.530 -6.159 2.524 1.00 0.00 42 LEU A O 19
ATOM 23631 N N . SER A 1 43 ? 7.872 -6.440 4.309 1.00 0.00 43 SER A N 19
ATOM 23632 C CA . SER A 1 43 ? 8.567 -7.590 3.743 1.00 0.00 43 SER A CA 19
ATOM 23633 C C . SER A 1 43 ? 7.610 -8.764 3.554 1.00 0.00 43 SER A C 19
ATOM 23634 O O . SER A 1 43 ? 6.437 -8.689 3.920 1.00 0.00 43 SER A O 19
ATOM 23642 N N . THR A 1 44 ? 8.121 -9.849 2.980 1.00 0.00 44 THR A N 19
ATOM 23643 C CA . THR A 1 44 ? 7.313 -11.038 2.740 1.00 0.00 44 THR A CA 19
ATOM 23644 C C . THR A 1 44 ? 6.653 -11.522 4.026 1.00 0.00 44 THR A C 19
ATOM 23645 O O . THR A 1 44 ? 5.429 -11.611 4.128 1.00 0.00 44 THR A O 19
ATOM 23656 N N . PRO A 1 45 ? 7.479 -11.841 5.033 1.00 0.00 45 PRO A N 19
ATOM 23657 C CA . PRO A 1 45 ? 6.996 -12.320 6.332 1.00 0.00 45 PRO A CA 19
ATOM 23658 C C . PRO A 1 45 ? 6.291 -11.227 7.127 1.00 0.00 45 PRO A C 19
ATOM 23659 O O . PRO A 1 45 ? 5.406 -11.507 7.936 1.00 0.00 45 PRO A O 19
ATOM 23670 N N . ASP A 1 46 ? 6.688 -9.981 6.892 1.00 0.00 46 ASP A N 19
ATOM 23671 C CA . ASP A 1 46 ? 6.093 -8.845 7.586 1.00 0.00 46 ASP A CA 19
ATOM 23672 C C . ASP A 1 46 ? 4.638 -8.654 7.167 1.00 0.00 46 ASP A C 19
ATOM 23673 O O . ASP A 1 46 ? 3.731 -8.706 7.998 1.00 0.00 46 ASP A O 19
ATOM 23682 N N . ARG A 1 47 ? 4.425 -8.432 5.874 1.00 0.00 47 ARG A N 19
ATOM 23683 C CA . ARG A 1 47 ? 3.081 -8.230 5.346 1.00 0.00 47 ARG A CA 19
ATOM 23684 C C . ARG A 1 47 ? 2.154 -9.367 5.768 1.00 0.00 47 ARG A C 19
ATOM 23685 O O . ARG A 1 47 ? 1.017 -9.133 6.179 1.00 0.00 47 ARG A O 19
ATOM 23706 N N . ILE A 1 48 ? 2.649 -10.596 5.664 1.00 0.00 48 ILE A N 19
ATOM 23707 C CA . ILE A 1 48 ? 1.865 -11.767 6.036 1.00 0.00 48 ILE A CA 19
ATOM 23708 C C . ILE A 1 48 ? 1.483 -11.728 7.512 1.00 0.00 48 ILE A C 19
ATOM 23709 O O . ILE A 1 48 ? 0.302 -11.761 7.859 1.00 0.00 48 ILE A O 19
ATOM 23725 N N . ASP A 1 49 ? 2.489 -11.654 8.376 1.00 0.00 49 ASP A N 19
ATOM 23726 C CA . ASP A 1 49 ? 2.259 -11.606 9.815 1.00 0.00 49 ASP A CA 19
ATOM 23727 C C . ASP A 1 49 ? 1.113 -10.657 10.151 1.00 0.00 49 ASP A C 19
ATOM 23728 O O . ASP A 1 49 ? 0.191 -11.014 10.886 1.00 0.00 49 ASP A O 19
ATOM 23737 N N . LEU A 1 50 ? 1.176 -9.445 9.609 1.00 0.00 50 LEU A N 19
ATOM 23738 C CA . LEU A 1 50 ? 0.144 -8.444 9.851 1.00 0.00 50 LEU A CA 19
ATOM 23739 C C . LEU A 1 50 ? -1.218 -8.938 9.374 1.00 0.00 50 LEU A C 19
ATOM 23740 O O . LEU A 1 50 ? -2.138 -9.117 10.171 1.00 0.00 50 LEU A O 19
ATOM 23756 N N . ALA A 1 51 ? -1.337 -9.159 8.069 1.00 0.00 51 ALA A N 19
ATOM 23757 C CA . ALA A 1 51 ? -2.585 -9.637 7.486 1.00 0.00 51 ALA A CA 19
ATOM 23758 C C . ALA A 1 51 ? -3.257 -10.662 8.393 1.00 0.00 51 ALA A C 19
ATOM 23759 O O . ALA A 1 51 ? -4.483 -10.762 8.429 1.00 0.00 51 ALA A O 19
ATOM 23766 N N . GLU A 1 52 ? -2.447 -11.420 9.125 1.00 0.00 52 GLU A N 19
ATOM 23767 C CA . GLU A 1 52 ? -2.965 -12.438 10.031 1.00 0.00 52 GLU A CA 19
ATOM 23768 C C . GLU A 1 52 ? -3.445 -11.811 11.336 1.00 0.00 52 GLU A C 19
ATOM 23769 O O . GLU A 1 52 ? -4.538 -12.112 11.818 1.00 0.00 52 GLU A O 19
ATOM 23781 N N . SER A 1 53 ? -2.621 -10.937 11.905 1.00 0.00 53 SER A N 19
ATOM 23782 C CA . SER A 1 53 ? -2.958 -10.270 13.157 1.00 0.00 53 SER A CA 19
ATOM 23783 C C . SER A 1 53 ? -4.349 -9.648 13.083 1.00 0.00 53 SER A C 19
ATOM 23784 O O . SER A 1 53 ? -5.189 -9.873 13.956 1.00 0.00 53 SER A O 19
ATOM 23792 N N . LEU A 1 54 ? -4.586 -8.866 12.036 1.00 0.00 54 LEU A N 19
ATOM 23793 C CA . LEU A 1 54 ? -5.875 -8.210 11.847 1.00 0.00 54 LEU A CA 19
ATOM 23794 C C . LEU A 1 54 ? -6.860 -9.139 11.145 1.00 0.00 54 LEU A C 19
ATOM 23795 O O . LEU A 1 54 ? -8.073 -8.953 11.231 1.00 0.00 54 LEU A O 19
ATOM 23811 N N . GLY A 1 55 ? -6.330 -10.142 10.453 1.00 0.00 55 GLY A N 19
ATOM 23812 C CA . GLY A 1 55 ? -7.177 -11.087 9.748 1.00 0.00 55 GLY A CA 19
ATOM 23813 C C . GLY A 1 55 ? -7.248 -10.805 8.261 1.00 0.00 55 GLY A C 19
ATOM 23814 O O . GLY A 1 55 ? -7.830 -11.580 7.501 1.00 0.00 55 GLY A O 19
ATOM 23818 N N . LEU A 1 56 ? -6.657 -9.691 7.843 1.00 0.00 56 LEU A N 19
ATOM 23819 C CA . LEU A 1 56 ? -6.657 -9.307 6.436 1.00 0.00 56 LEU A CA 19
ATOM 23820 C C . LEU A 1 56 ? -5.806 -10.266 5.609 1.00 0.00 56 LEU A C 19
ATOM 23821 O O . LEU A 1 56 ? -5.168 -11.169 6.150 1.00 0.00 56 LEU A O 19
ATOM 23837 N N . SER A 1 57 ? -5.801 -10.063 4.296 1.00 0.00 57 SER A N 19
ATOM 23838 C CA . SER A 1 57 ? -5.030 -10.910 3.394 1.00 0.00 57 SER A CA 19
ATOM 23839 C C . SER A 1 57 ? -3.838 -10.150 2.820 1.00 0.00 57 SER A C 19
ATOM 23840 O O . SER A 1 57 ? -3.917 -8.947 2.574 1.00 0.00 57 SER A O 19
ATOM 23848 N N . GLN A 1 58 ? -2.736 -10.862 2.610 1.00 0.00 58 GLN A N 19
ATOM 23849 C CA . GLN A 1 58 ? -1.527 -10.255 2.066 1.00 0.00 58 GLN A CA 19
ATOM 23850 C C . GLN A 1 58 ? -1.871 -9.201 1.019 1.00 0.00 58 GLN A C 19
ATOM 23851 O O . GLN A 1 58 ? -1.287 -8.116 1.000 1.00 0.00 58 GLN A O 19
ATOM 23865 N N . LEU A 1 59 ? -2.821 -9.526 0.149 1.00 0.00 59 LEU A N 19
ATOM 23866 C CA . LEU A 1 59 ? -3.243 -8.606 -0.901 1.00 0.00 59 LEU A CA 19
ATOM 23867 C C . LEU A 1 59 ? -3.615 -7.247 -0.318 1.00 0.00 59 LEU A C 19
ATOM 23868 O O . LEU A 1 59 ? -3.054 -6.221 -0.703 1.00 0.00 59 LEU A O 19
ATOM 23884 N N . GLN A 1 60 ? -4.563 -7.248 0.614 1.00 0.00 60 GLN A N 19
ATOM 23885 C CA . GLN A 1 60 ? -5.008 -6.014 1.251 1.00 0.00 60 GLN A CA 19
ATOM 23886 C C . GLN A 1 60 ? -3.845 -5.044 1.432 1.00 0.00 60 GLN A C 19
ATOM 23887 O O . GLN A 1 60 ? -3.866 -3.930 0.909 1.00 0.00 60 GLN A O 19
ATOM 23901 N N . VAL A 1 61 ? -2.832 -5.475 2.177 1.00 0.00 61 VAL A N 19
ATOM 23902 C CA . VAL A 1 61 ? -1.660 -4.645 2.427 1.00 0.00 61 VAL A CA 19
ATOM 23903 C C . VAL A 1 61 ? -1.027 -4.180 1.120 1.00 0.00 61 VAL A C 19
ATOM 23904 O O . VAL A 1 61 ? -0.841 -2.984 0.898 1.00 0.00 61 VAL A O 19
ATOM 23917 N N . LYS A 1 62 ? -0.698 -5.135 0.256 1.00 0.00 62 LYS A N 19
ATOM 23918 C CA . LYS A 1 62 ? -0.088 -4.825 -1.032 1.00 0.00 62 LYS A CA 19
ATOM 23919 C C . LYS A 1 62 ? -0.840 -3.699 -1.734 1.00 0.00 62 LYS A C 19
ATOM 23920 O O . LYS A 1 62 ? -0.282 -2.632 -1.994 1.00 0.00 62 LYS A O 19
ATOM 23939 N N . THR A 1 63 ? -2.111 -3.943 -2.038 1.00 0.00 63 THR A N 19
ATOM 23940 C CA . THR A 1 63 ? -2.940 -2.950 -2.709 1.00 0.00 63 THR A CA 19
ATOM 23941 C C . THR A 1 63 ? -3.124 -1.709 -1.842 1.00 0.00 63 THR A C 19
ATOM 23942 O O . THR A 1 63 ? -2.691 -0.616 -2.207 1.00 0.00 63 THR A O 19
ATOM 23953 N N . TRP A 1 64 ? -3.767 -1.886 -0.694 1.00 0.00 64 TRP A N 19
ATOM 23954 C CA . TRP A 1 64 ? -4.007 -0.780 0.226 1.00 0.00 64 TRP A CA 19
ATOM 23955 C C . TRP A 1 64 ? -2.811 0.165 0.264 1.00 0.00 64 TRP A C 19
ATOM 23956 O O . TRP A 1 64 ? -2.966 1.381 0.148 1.00 0.00 64 TRP A O 19
ATOM 23977 N N . TYR A 1 65 ? -1.621 -0.400 0.426 1.00 0.00 65 TYR A N 19
ATOM 23978 C CA . TYR A 1 65 ? -0.399 0.394 0.482 1.00 0.00 65 TYR A CA 19
ATOM 23979 C C . TYR A 1 65 ? -0.219 1.206 -0.797 1.00 0.00 65 TYR A C 19
ATOM 23980 O O . TYR A 1 65 ? -0.267 2.436 -0.775 1.00 0.00 65 TYR A O 19
ATOM 23998 N N . GLN A 1 66 ? -0.012 0.509 -1.909 1.00 0.00 66 GLN A N 19
ATOM 23999 C CA . GLN A 1 66 ? 0.175 1.165 -3.198 1.00 0.00 66 GLN A CA 19
ATOM 24000 C C . GLN A 1 66 ? -0.701 2.408 -3.309 1.00 0.00 66 GLN A C 19
ATOM 24001 O O . GLN A 1 66 ? -0.229 3.481 -3.683 1.00 0.00 66 GLN A O 19
ATOM 24015 N N . ASN A 1 67 ? -1.980 2.255 -2.980 1.00 0.00 67 ASN A N 19
ATOM 24016 C CA . ASN A 1 67 ? -2.923 3.366 -3.044 1.00 0.00 67 ASN A CA 19
ATOM 24017 C C . ASN A 1 67 ? -2.603 4.413 -1.981 1.00 0.00 67 ASN A C 19
ATOM 24018 O O . ASN A 1 67 ? -2.338 5.573 -2.298 1.00 0.00 67 ASN A O 19
ATOM 24029 N N . ARG A 1 68 ? -2.629 3.995 -0.720 1.00 0.00 68 ARG A N 19
ATOM 24030 C CA . ARG A 1 68 ? -2.342 4.896 0.390 1.00 0.00 68 ARG A CA 19
ATOM 24031 C C . ARG A 1 68 ? -1.150 5.793 0.068 1.00 0.00 68 ARG A C 19
ATOM 24032 O O . ARG A 1 68 ? -1.221 7.013 0.215 1.00 0.00 68 ARG A O 19
ATOM 24053 N N . ARG A 1 69 ? -0.056 5.179 -0.371 1.00 0.00 69 ARG A N 19
ATOM 24054 C CA . ARG A 1 69 ? 1.152 5.921 -0.712 1.00 0.00 69 ARG A CA 19
ATOM 24055 C C . ARG A 1 69 ? 0.806 7.225 -1.425 1.00 0.00 69 ARG A C 19
ATOM 24056 O O . ARG A 1 69 ? 1.159 8.309 -0.962 1.00 0.00 69 ARG A O 19
ATOM 24077 N N . MET A 1 70 ? 0.114 7.110 -2.553 1.00 0.00 70 MET A N 19
ATOM 24078 C CA . MET A 1 70 ? -0.280 8.280 -3.330 1.00 0.00 70 MET A CA 19
ATOM 24079 C C . MET A 1 70 ? -0.608 9.455 -2.414 1.00 0.00 70 MET A C 19
ATOM 24080 O O . MET A 1 70 ? -0.116 10.566 -2.611 1.00 0.00 70 MET A O 19
ATOM 24094 N N . LYS A 1 71 ? -1.442 9.203 -1.411 1.00 0.00 71 LYS A N 19
ATOM 24095 C CA . LYS A 1 71 ? -1.836 10.239 -0.463 1.00 0.00 71 LYS A CA 19
ATOM 24096 C C . LYS A 1 71 ? -0.614 10.840 0.224 1.00 0.00 71 LYS A C 19
ATOM 24097 O O . LYS A 1 71 ? -0.456 12.060 0.275 1.00 0.00 71 LYS A O 19
ATOM 24116 N N . TRP A 1 72 ? 0.248 9.977 0.749 1.00 0.00 72 TRP A N 19
ATOM 24117 C CA . TRP A 1 72 ? 1.457 10.423 1.432 1.00 0.00 72 TRP A CA 19
ATOM 24118 C C . TRP A 1 72 ? 2.360 11.205 0.484 1.00 0.00 72 TRP A C 19
ATOM 24119 O O . TRP A 1 72 ? 2.927 12.233 0.857 1.00 0.00 72 TRP A O 19
ATOM 24140 N N . LYS A 1 73 ? 2.491 10.712 -0.742 1.00 0.00 73 LYS A N 19
ATOM 24141 C CA . LYS A 1 73 ? 3.325 11.364 -1.745 1.00 0.00 73 LYS A CA 19
ATOM 24142 C C . LYS A 1 73 ? 2.572 12.508 -2.417 1.00 0.00 73 LYS A C 19
ATOM 24143 O O . LYS A 1 73 ? 1.363 12.658 -2.240 1.00 0.00 73 LYS A O 19
ATOM 24162 N N . LYS A 1 74 ? 3.295 13.313 -3.189 1.00 0.00 74 LYS A N 19
ATOM 24163 C CA . LYS A 1 74 ? 2.696 14.442 -3.891 1.00 0.00 74 LYS A CA 19
ATOM 24164 C C . LYS A 1 74 ? 1.724 15.191 -2.985 1.00 0.00 74 LYS A C 19
ATOM 24165 O O . LYS A 1 74 ? 0.672 15.649 -3.432 1.00 0.00 74 LYS A O 19
ATOM 24184 N N . SER A 1 75 ? 2.083 15.313 -1.711 1.00 0.00 75 SER A N 19
ATOM 24185 C CA . SER A 1 75 ? 1.240 16.005 -0.743 1.00 0.00 75 SER A CA 19
ATOM 24186 C C . SER A 1 75 ? 2.084 16.859 0.198 1.00 0.00 75 SER A C 19
ATOM 24187 O O . SER A 1 75 ? 2.768 16.342 1.080 1.00 0.00 75 SER A O 19
ATOM 24195 N N . GLY A 1 76 ? 2.029 18.174 0.003 1.00 0.00 76 GLY A N 19
ATOM 24196 C CA . GLY A 1 76 ? 2.792 19.080 0.841 1.00 0.00 76 GLY A CA 19
ATOM 24197 C C . GLY A 1 76 ? 2.406 20.531 0.627 1.00 0.00 76 GLY A C 19
ATOM 24198 O O . GLY A 1 76 ? 1.593 21.094 1.359 1.00 0.00 76 GLY A O 19
ATOM 24202 N N . PRO A 1 77 ? 3.000 21.159 -0.399 1.00 0.00 77 PRO A N 19
ATOM 24203 C CA . PRO A 1 77 ? 2.730 22.562 -0.730 1.00 0.00 77 PRO A CA 19
ATOM 24204 C C . PRO A 1 77 ? 1.327 22.765 -1.290 1.00 0.00 77 PRO A C 19
ATOM 24205 O O . PRO A 1 77 ? 0.864 23.897 -1.435 1.00 0.00 77 PRO A O 19
ATOM 24216 N N . SER A 1 78 ? 0.653 21.663 -1.603 1.00 0.00 78 SER A N 19
ATOM 24217 C CA . SER A 1 78 ? -0.697 21.721 -2.151 1.00 0.00 78 SER A CA 19
ATOM 24218 C C . SER A 1 78 ? -0.810 22.820 -3.203 1.00 0.00 78 SER A C 19
ATOM 24219 O O . SER A 1 78 ? -1.794 23.557 -3.243 1.00 0.00 78 SER A O 19
ATOM 24227 N N . SER A 1 79 ? 0.207 22.922 -4.054 1.00 0.00 79 SER A N 19
ATOM 24228 C CA . SER A 1 79 ? 0.225 23.932 -5.105 1.00 0.00 79 SER A CA 19
ATOM 24229 C C . SER A 1 79 ? 0.037 23.292 -6.477 1.00 0.00 79 SER A C 19
ATOM 24230 O O . SER A 1 79 ? 1.005 22.914 -7.136 1.00 0.00 79 SER A O 19
ATOM 24238 N N . GLY A 1 80 ? -1.218 23.174 -6.902 1.00 0.00 80 GLY A N 19
ATOM 24239 C CA . GLY A 1 80 ? -1.511 22.579 -8.192 1.00 0.00 80 GLY A CA 19
ATOM 24240 C C . GLY A 1 80 ? -1.876 21.112 -8.085 1.00 0.00 80 GLY A C 19
ATOM 24241 O O . GLY A 1 80 ? -2.789 20.745 -7.345 1.00 0.00 80 GLY A O 19
ATOM 24245 N N . GLY A 1 1 ? -22.731 33.874 48.686 1.00 0.00 1 GLY A N 20
ATOM 24246 C CA . GLY A 1 1 ? -22.506 34.197 47.289 1.00 0.00 1 GLY A CA 20
ATOM 24247 C C . GLY A 1 1 ? -23.782 34.154 46.472 1.00 0.00 1 GLY A C 20
ATOM 24248 O O . GLY A 1 1 ? -24.879 34.071 47.024 1.00 0.00 1 GLY A O 20
ATOM 24252 N N . SER A 1 2 ? -23.640 34.211 45.151 1.00 0.00 2 SER A N 20
ATOM 24253 C CA . SER A 1 2 ? -24.790 34.184 44.256 1.00 0.00 2 SER A CA 20
ATOM 24254 C C . SER A 1 2 ? -24.566 33.198 43.113 1.00 0.00 2 SER A C 20
ATOM 24255 O O . SER A 1 2 ? -23.502 32.589 43.004 1.00 0.00 2 SER A O 20
ATOM 24263 N N . SER A 1 3 ? -25.577 33.047 42.264 1.00 0.00 3 SER A N 20
ATOM 24264 C CA . SER A 1 3 ? -25.493 32.134 41.130 1.00 0.00 3 SER A CA 20
ATOM 24265 C C . SER A 1 3 ? -26.209 32.711 39.913 1.00 0.00 3 SER A C 20
ATOM 24266 O O . SER A 1 3 ? -26.808 33.783 39.981 1.00 0.00 3 SER A O 20
ATOM 24274 N N . GLY A 1 4 ? -26.141 31.990 38.797 1.00 0.00 4 GLY A N 20
ATOM 24275 C CA . GLY A 1 4 ? -26.786 32.445 37.580 1.00 0.00 4 GLY A CA 20
ATOM 24276 C C . GLY A 1 4 ? -26.263 31.736 36.346 1.00 0.00 4 GLY A C 20
ATOM 24277 O O . GLY A 1 4 ? -25.115 31.292 36.318 1.00 0.00 4 GLY A O 20
ATOM 24281 N N . SER A 1 5 ? -27.107 31.629 35.325 1.00 0.00 5 SER A N 20
ATOM 24282 C CA . SER A 1 5 ? -26.725 30.963 34.085 1.00 0.00 5 SER A CA 20
ATOM 24283 C C . SER A 1 5 ? -27.739 31.248 32.981 1.00 0.00 5 SER A C 20
ATOM 24284 O O . SER A 1 5 ? -28.945 31.108 33.180 1.00 0.00 5 SER A O 20
ATOM 24292 N N . SER A 1 6 ? -27.239 31.649 31.816 1.00 0.00 6 SER A N 20
ATOM 24293 C CA . SER A 1 6 ? -28.100 31.957 30.681 1.00 0.00 6 SER A CA 20
ATOM 24294 C C . SER A 1 6 ? -27.330 31.846 29.369 1.00 0.00 6 SER A C 20
ATOM 24295 O O . SER A 1 6 ? -26.200 32.321 29.257 1.00 0.00 6 SER A O 20
ATOM 24303 N N . GLY A 1 7 ? -27.951 31.214 28.377 1.00 0.00 7 GLY A N 20
ATOM 24304 C CA . GLY A 1 7 ? -27.309 31.051 27.085 1.00 0.00 7 GLY A CA 20
ATOM 24305 C C . GLY A 1 7 ? -27.908 29.914 26.281 1.00 0.00 7 GLY A C 20
ATOM 24306 O O . GLY A 1 7 ? -28.669 29.104 26.808 1.00 0.00 7 GLY A O 20
ATOM 24310 N N . GLY A 1 8 ? -27.564 29.854 24.997 1.00 0.00 8 GLY A N 20
ATOM 24311 C CA . GLY A 1 8 ? -28.083 28.805 24.139 1.00 0.00 8 GLY A CA 20
ATOM 24312 C C . GLY A 1 8 ? -28.218 29.251 22.696 1.00 0.00 8 GLY A C 20
ATOM 24313 O O . GLY A 1 8 ? -28.921 30.216 22.402 1.00 0.00 8 GLY A O 20
ATOM 24317 N N . GLU A 1 9 ? -27.540 28.546 21.795 1.00 0.00 9 GLU A N 20
ATOM 24318 C CA . GLU A 1 9 ? -27.587 28.878 20.376 1.00 0.00 9 GLU A CA 20
ATOM 24319 C C . GLU A 1 9 ? -28.015 27.669 19.549 1.00 0.00 9 GLU A C 20
ATOM 24320 O O . GLU A 1 9 ? -27.643 26.529 19.831 1.00 0.00 9 GLU A O 20
ATOM 24332 N N . PRO A 1 10 ? -28.815 27.921 18.502 1.00 0.00 10 PRO A N 20
ATOM 24333 C CA . PRO A 1 10 ? -29.311 26.867 17.613 1.00 0.00 10 PRO A CA 20
ATOM 24334 C C . PRO A 1 10 ? -28.206 26.271 16.748 1.00 0.00 10 PRO A C 20
ATOM 24335 O O . PRO A 1 10 ? -27.158 26.885 16.551 1.00 0.00 10 PRO A O 20
ATOM 24346 N N . GLY A 1 11 ? -28.447 25.069 16.233 1.00 0.00 11 GLY A N 20
ATOM 24347 C CA . GLY A 1 11 ? -27.462 24.410 15.395 1.00 0.00 11 GLY A CA 20
ATOM 24348 C C . GLY A 1 11 ? -27.714 22.920 15.266 1.00 0.00 11 GLY A C 20
ATOM 24349 O O . GLY A 1 11 ? -27.935 22.231 16.263 1.00 0.00 11 GLY A O 20
ATOM 24353 N N . THR A 1 12 ? -27.684 22.421 14.034 1.00 0.00 12 THR A N 20
ATOM 24354 C CA . THR A 1 12 ? -27.914 21.005 13.778 1.00 0.00 12 THR A CA 20
ATOM 24355 C C . THR A 1 12 ? -27.323 20.586 12.437 1.00 0.00 12 THR A C 20
ATOM 24356 O O . THR A 1 12 ? -27.849 20.932 11.379 1.00 0.00 12 THR A O 20
ATOM 24367 N N . LYS A 1 13 ? -26.226 19.838 12.487 1.00 0.00 13 LYS A N 20
ATOM 24368 C CA . LYS A 1 13 ? -25.563 19.368 11.276 1.00 0.00 13 LYS A CA 20
ATOM 24369 C C . LYS A 1 13 ? -25.534 17.844 11.227 1.00 0.00 13 LYS A C 20
ATOM 24370 O O . LYS A 1 13 ? -25.085 17.192 12.168 1.00 0.00 13 LYS A O 20
ATOM 24389 N N . ALA A 1 14 ? -26.016 17.283 10.122 1.00 0.00 14 ALA A N 20
ATOM 24390 C CA . ALA A 1 14 ? -26.042 15.836 9.949 1.00 0.00 14 ALA A CA 20
ATOM 24391 C C . ALA A 1 14 ? -26.489 15.460 8.541 1.00 0.00 14 ALA A C 20
ATOM 24392 O O . ALA A 1 14 ? -27.659 15.607 8.189 1.00 0.00 14 ALA A O 20
ATOM 24399 N N . LYS A 1 15 ? -25.549 14.973 7.737 1.00 0.00 15 LYS A N 20
ATOM 24400 C CA . LYS A 1 15 ? -25.844 14.575 6.366 1.00 0.00 15 LYS A CA 20
ATOM 24401 C C . LYS A 1 15 ? -25.503 13.105 6.141 1.00 0.00 15 LYS A C 20
ATOM 24402 O O . LYS A 1 15 ? -24.704 12.523 6.876 1.00 0.00 15 LYS A O 20
ATOM 24421 N N . LYS A 1 16 ? -26.112 12.511 5.121 1.00 0.00 16 LYS A N 20
ATOM 24422 C CA . LYS A 1 16 ? -25.871 11.110 4.797 1.00 0.00 16 LYS A CA 20
ATOM 24423 C C . LYS A 1 16 ? -24.684 10.967 3.849 1.00 0.00 16 LYS A C 20
ATOM 24424 O O . LYS A 1 16 ? -23.729 10.247 4.138 1.00 0.00 16 LYS A O 20
ATOM 24443 N N . GLY A 1 17 ? -24.751 11.660 2.716 1.00 0.00 17 GLY A N 20
ATOM 24444 C CA . GLY A 1 17 ? -23.675 11.597 1.744 1.00 0.00 17 GLY A CA 20
ATOM 24445 C C . GLY A 1 17 ? -23.416 10.186 1.256 1.00 0.00 17 GLY A C 20
ATOM 24446 O O . GLY A 1 17 ? -24.123 9.684 0.382 1.00 0.00 17 GLY A O 20
ATOM 24450 N N . ARG A 1 18 ? -22.398 9.544 1.820 1.00 0.00 18 ARG A N 20
ATOM 24451 C CA . ARG A 1 18 ? -22.045 8.183 1.435 1.00 0.00 18 ARG A CA 20
ATOM 24452 C C . ARG A 1 18 ? -21.942 7.280 2.661 1.00 0.00 18 ARG A C 20
ATOM 24453 O O . ARG A 1 18 ? -21.641 7.743 3.761 1.00 0.00 18 ARG A O 20
ATOM 24474 N N . ARG A 1 19 ? -22.195 5.991 2.462 1.00 0.00 19 ARG A N 20
ATOM 24475 C CA . ARG A 1 19 ? -22.133 5.024 3.552 1.00 0.00 19 ARG A CA 20
ATOM 24476 C C . ARG A 1 19 ? -20.693 4.813 4.010 1.00 0.00 19 ARG A C 20
ATOM 24477 O O . ARG A 1 19 ? -20.392 4.894 5.201 1.00 0.00 19 ARG A O 20
ATOM 24498 N N . SER A 1 20 ? -19.807 4.541 3.056 1.00 0.00 20 SER A N 20
ATOM 24499 C CA . SER A 1 20 ? -18.400 4.314 3.362 1.00 0.00 20 SER A CA 20
ATOM 24500 C C . SER A 1 20 ? -17.574 4.220 2.083 1.00 0.00 20 SER A C 20
ATOM 24501 O O . SER A 1 20 ? -18.082 3.834 1.030 1.00 0.00 20 SER A O 20
ATOM 24509 N N . ARG A 1 21 ? -16.298 4.576 2.182 1.00 0.00 21 ARG A N 20
ATOM 24510 C CA . ARG A 1 21 ? -15.401 4.533 1.034 1.00 0.00 21 ARG A CA 20
ATOM 24511 C C . ARG A 1 21 ? -14.748 3.160 0.905 1.00 0.00 21 ARG A C 20
ATOM 24512 O O . ARG A 1 21 ? -14.740 2.563 -0.172 1.00 0.00 21 ARG A O 20
ATOM 24533 N N . THR A 1 22 ? -14.200 2.665 2.010 1.00 0.00 22 THR A N 20
ATOM 24534 C CA . THR A 1 22 ? -13.544 1.363 2.020 1.00 0.00 22 THR A CA 20
ATOM 24535 C C . THR A 1 22 ? -14.350 0.347 2.821 1.00 0.00 22 THR A C 20
ATOM 24536 O O . THR A 1 22 ? -15.222 0.714 3.610 1.00 0.00 22 THR A O 20
ATOM 24547 N N . VAL A 1 23 ? -14.053 -0.932 2.615 1.00 0.00 23 VAL A N 20
ATOM 24548 C CA . VAL A 1 23 ? -14.749 -2.002 3.320 1.00 0.00 23 VAL A CA 20
ATOM 24549 C C . VAL A 1 23 ? -13.969 -2.447 4.551 1.00 0.00 23 VAL A C 20
ATOM 24550 O O . VAL A 1 23 ? -14.275 -3.475 5.155 1.00 0.00 23 VAL A O 20
ATOM 24563 N N . PHE A 1 24 ? -12.959 -1.666 4.920 1.00 0.00 24 PHE A N 20
ATOM 24564 C CA . PHE A 1 24 ? -12.134 -1.979 6.080 1.00 0.00 24 PHE A CA 20
ATOM 24565 C C . PHE A 1 24 ? -12.794 -1.489 7.366 1.00 0.00 24 PHE A C 20
ATOM 24566 O O . PHE A 1 24 ? -13.352 -0.393 7.412 1.00 0.00 24 PHE A O 20
ATOM 24583 N N . THR A 1 25 ? -12.726 -2.310 8.409 1.00 0.00 25 THR A N 20
ATOM 24584 C CA . THR A 1 25 ? -13.317 -1.962 9.695 1.00 0.00 25 THR A CA 20
ATOM 24585 C C . THR A 1 25 ? -12.374 -1.090 10.516 1.00 0.00 25 THR A C 20
ATOM 24586 O O . THR A 1 25 ? -11.156 -1.255 10.461 1.00 0.00 25 THR A O 20
ATOM 24597 N N . GLU A 1 26 ? -12.946 -0.163 11.278 1.00 0.00 26 GLU A N 20
ATOM 24598 C CA . GLU A 1 26 ? -12.154 0.736 12.110 1.00 0.00 26 GLU A CA 20
ATOM 24599 C C . GLU A 1 26 ? -10.983 -0.005 12.749 1.00 0.00 26 GLU A C 20
ATOM 24600 O O . GLU A 1 26 ? -9.891 0.545 12.894 1.00 0.00 26 GLU A O 20
ATOM 24612 N N . LEU A 1 27 ? -11.218 -1.256 13.128 1.00 0.00 27 LEU A N 20
ATOM 24613 C CA . LEU A 1 27 ? -10.184 -2.074 13.752 1.00 0.00 27 LEU A CA 20
ATOM 24614 C C . LEU A 1 27 ? -9.074 -2.400 12.757 1.00 0.00 27 LEU A C 20
ATOM 24615 O O . LEU A 1 27 ? -7.894 -2.197 13.042 1.00 0.00 27 LEU A O 20
ATOM 24631 N N . GLN A 1 28 ? -9.462 -2.904 11.590 1.00 0.00 28 GLN A N 20
ATOM 24632 C CA . GLN A 1 28 ? -8.499 -3.256 10.554 1.00 0.00 28 GLN A CA 20
ATOM 24633 C C . GLN A 1 28 ? -7.684 -2.038 10.130 1.00 0.00 28 GLN A C 20
ATOM 24634 O O . GLN A 1 28 ? -6.459 -2.105 10.020 1.00 0.00 28 GLN A O 20
ATOM 24648 N N . LEU A 1 29 ? -8.372 -0.926 9.894 1.00 0.00 29 LEU A N 20
ATOM 24649 C CA . LEU A 1 29 ? -7.712 0.308 9.483 1.00 0.00 29 LEU A CA 20
ATOM 24650 C C . LEU A 1 29 ? -6.698 0.758 10.529 1.00 0.00 29 LEU A C 20
ATOM 24651 O O . LEU A 1 29 ? -5.597 1.194 10.193 1.00 0.00 29 LEU A O 20
ATOM 24667 N N . MET A 1 30 ? -7.076 0.648 11.798 1.00 0.00 30 MET A N 20
ATOM 24668 C CA . MET A 1 30 ? -6.197 1.041 12.894 1.00 0.00 30 MET A CA 20
ATOM 24669 C C . MET A 1 30 ? -4.826 0.387 12.752 1.00 0.00 30 MET A C 20
ATOM 24670 O O . MET A 1 30 ? -3.797 1.035 12.938 1.00 0.00 30 MET A O 20
ATOM 24684 N N . GLY A 1 31 ? -4.820 -0.901 12.422 1.00 0.00 31 GLY A N 20
ATOM 24685 C CA . GLY A 1 31 ? -3.570 -1.620 12.262 1.00 0.00 31 GLY A CA 20
ATOM 24686 C C . GLY A 1 31 ? -2.857 -1.264 10.972 1.00 0.00 31 GLY A C 20
ATOM 24687 O O . GLY A 1 31 ? -1.688 -0.876 10.987 1.00 0.00 31 GLY A O 20
ATOM 24691 N N . LEU A 1 32 ? -3.561 -1.396 9.853 1.00 0.00 32 LEU A N 20
ATOM 24692 C CA . LEU A 1 32 ? -2.987 -1.086 8.548 1.00 0.00 32 LEU A CA 20
ATOM 24693 C C . LEU A 1 32 ? -2.306 0.278 8.563 1.00 0.00 32 LEU A C 20
ATOM 24694 O O . LEU A 1 32 ? -1.195 0.433 8.057 1.00 0.00 32 LEU A O 20
ATOM 24710 N N . GLU A 1 33 ? -2.979 1.265 9.147 1.00 0.00 33 GLU A N 20
ATOM 24711 C CA . GLU A 1 33 ? -2.437 2.616 9.228 1.00 0.00 33 GLU A CA 20
ATOM 24712 C C . GLU A 1 33 ? -1.227 2.661 10.157 1.00 0.00 33 GLU A C 20
ATOM 24713 O O . GLU A 1 33 ? -0.233 3.328 9.868 1.00 0.00 33 GLU A O 20
ATOM 24725 N N . LYS A 1 34 ? -1.318 1.947 11.274 1.00 0.00 34 LYS A N 20
ATOM 24726 C CA . LYS A 1 34 ? -0.232 1.904 12.246 1.00 0.00 34 LYS A CA 20
ATOM 24727 C C . LYS A 1 34 ? 1.046 1.369 11.610 1.00 0.00 34 LYS A C 20
ATOM 24728 O O . LYS A 1 34 ? 2.119 1.954 11.761 1.00 0.00 34 LYS A O 20
ATOM 24747 N N . ARG A 1 35 ? 0.925 0.254 10.896 1.00 0.00 35 ARG A N 20
ATOM 24748 C CA . ARG A 1 35 ? 2.072 -0.360 10.237 1.00 0.00 35 ARG A CA 20
ATOM 24749 C C . ARG A 1 35 ? 2.599 0.535 9.119 1.00 0.00 35 ARG A C 20
ATOM 24750 O O . ARG A 1 35 ? 3.791 0.838 9.062 1.00 0.00 35 ARG A O 20
ATOM 24771 N N . PHE A 1 36 ? 1.703 0.955 8.232 1.00 0.00 36 PHE A N 20
ATOM 24772 C CA . PHE A 1 36 ? 2.078 1.814 7.114 1.00 0.00 36 PHE A CA 20
ATOM 24773 C C . PHE A 1 36 ? 2.767 3.082 7.610 1.00 0.00 36 PHE A C 20
ATOM 24774 O O . PHE A 1 36 ? 3.887 3.390 7.206 1.00 0.00 36 PHE A O 20
ATOM 24791 N N . GLU A 1 37 ? 2.087 3.813 8.488 1.00 0.00 37 GLU A N 20
ATOM 24792 C CA . GLU A 1 37 ? 2.632 5.048 9.039 1.00 0.00 37 GLU A CA 20
ATOM 24793 C C . GLU A 1 37 ? 4.052 4.834 9.554 1.00 0.00 37 GLU A C 20
ATOM 24794 O O . GLU A 1 37 ? 4.880 5.745 9.525 1.00 0.00 37 GLU A O 20
ATOM 24806 N N . LYS A 1 38 ? 4.328 3.623 10.026 1.00 0.00 38 LYS A N 20
ATOM 24807 C CA . LYS A 1 38 ? 5.647 3.286 10.547 1.00 0.00 38 LYS A CA 20
ATOM 24808 C C . LYS A 1 38 ? 6.606 2.932 9.415 1.00 0.00 38 LYS A C 20
ATOM 24809 O O . LYS A 1 38 ? 7.774 3.319 9.437 1.00 0.00 38 LYS A O 20
ATOM 24828 N N . GLN A 1 39 ? 6.104 2.198 8.428 1.00 0.00 39 GLN A N 20
ATOM 24829 C CA . GLN A 1 39 ? 6.917 1.794 7.287 1.00 0.00 39 GLN A CA 20
ATOM 24830 C C . GLN A 1 39 ? 6.117 1.878 5.991 1.00 0.00 39 GLN A C 20
ATOM 24831 O O . GLN A 1 39 ? 5.040 1.293 5.874 1.00 0.00 39 GLN A O 20
ATOM 24845 N N . LYS A 1 40 ? 6.649 2.611 5.020 1.00 0.00 40 LYS A N 20
ATOM 24846 C CA . LYS A 1 40 ? 5.987 2.773 3.731 1.00 0.00 40 LYS A CA 20
ATOM 24847 C C . LYS A 1 40 ? 5.803 1.425 3.041 1.00 0.00 40 LYS A C 20
ATOM 24848 O O . LYS A 1 40 ? 5.036 1.305 2.085 1.00 0.00 40 LYS A O 20
ATOM 24867 N N . TYR A 1 41 ? 6.511 0.413 3.532 1.00 0.00 41 TYR A N 20
ATOM 24868 C CA . TYR A 1 41 ? 6.426 -0.926 2.961 1.00 0.00 41 TYR A CA 20
ATOM 24869 C C . TYR A 1 41 ? 6.659 -1.989 4.030 1.00 0.00 41 TYR A C 20
ATOM 24870 O O . TYR A 1 41 ? 6.838 -1.674 5.208 1.00 0.00 41 TYR A O 20
ATOM 24888 N N . LEU A 1 42 ? 6.656 -3.250 3.612 1.00 0.00 42 LEU A N 20
ATOM 24889 C CA . LEU A 1 42 ? 6.867 -4.362 4.532 1.00 0.00 42 LEU A CA 20
ATOM 24890 C C . LEU A 1 42 ? 7.508 -5.547 3.816 1.00 0.00 42 LEU A C 20
ATOM 24891 O O . LEU A 1 42 ? 7.228 -5.802 2.645 1.00 0.00 42 LEU A O 20
ATOM 24907 N N . SER A 1 43 ? 8.368 -6.268 4.529 1.00 0.00 43 SER A N 20
ATOM 24908 C CA . SER A 1 43 ? 9.050 -7.425 3.961 1.00 0.00 43 SER A CA 20
ATOM 24909 C C . SER A 1 43 ? 8.044 -8.463 3.474 1.00 0.00 43 SER A C 20
ATOM 24910 O O . SER A 1 43 ? 6.834 -8.233 3.498 1.00 0.00 43 SER A O 20
ATOM 24918 N N . THR A 1 44 ? 8.553 -9.609 3.031 1.00 0.00 44 THR A N 20
ATOM 24919 C CA . THR A 1 44 ? 7.701 -10.683 2.536 1.00 0.00 44 THR A CA 20
ATOM 24920 C C . THR A 1 44 ? 6.876 -11.294 3.664 1.00 0.00 44 THR A C 20
ATOM 24921 O O . THR A 1 44 ? 5.645 -11.310 3.626 1.00 0.00 44 THR A O 20
ATOM 24932 N N . PRO A 1 45 ? 7.567 -11.808 4.691 1.00 0.00 45 PRO A N 20
ATOM 24933 C CA . PRO A 1 45 ? 6.917 -12.429 5.850 1.00 0.00 45 PRO A CA 20
ATOM 24934 C C . PRO A 1 45 ? 6.190 -11.410 6.721 1.00 0.00 45 PRO A C 20
ATOM 24935 O O . PRO A 1 45 ? 5.377 -11.774 7.571 1.00 0.00 45 PRO A O 20
ATOM 24946 N N . ASP A 1 46 ? 6.488 -10.134 6.505 1.00 0.00 46 ASP A N 20
ATOM 24947 C CA . ASP A 1 46 ? 5.862 -9.062 7.270 1.00 0.00 46 ASP A CA 20
ATOM 24948 C C . ASP A 1 46 ? 4.387 -8.923 6.904 1.00 0.00 46 ASP A C 20
ATOM 24949 O O . ASP A 1 46 ? 3.512 -9.013 7.765 1.00 0.00 46 ASP A O 20
ATOM 24958 N N . ARG A 1 47 ? 4.120 -8.703 5.621 1.00 0.00 47 ARG A N 20
ATOM 24959 C CA . ARG A 1 47 ? 2.752 -8.550 5.141 1.00 0.00 47 ARG A CA 20
ATOM 24960 C C . ARG A 1 47 ? 1.877 -9.707 5.612 1.00 0.00 47 ARG A C 20
ATOM 24961 O O . ARG A 1 47 ? 0.725 -9.510 6.000 1.00 0.00 47 ARG A O 20
ATOM 24982 N N . ILE A 1 48 ? 2.432 -10.914 5.576 1.00 0.00 48 ILE A N 20
ATOM 24983 C CA . ILE A 1 48 ? 1.702 -12.103 6.000 1.00 0.00 48 ILE A CA 20
ATOM 24984 C C . ILE A 1 48 ? 1.454 -12.088 7.505 1.00 0.00 48 ILE A C 20
ATOM 24985 O O . ILE A 1 48 ? 0.314 -12.185 7.957 1.00 0.00 48 ILE A O 20
ATOM 25001 N N . ASP A 1 49 ? 2.530 -11.964 8.275 1.00 0.00 49 ASP A N 20
ATOM 25002 C CA . ASP A 1 49 ? 2.429 -11.933 9.729 1.00 0.00 49 ASP A CA 20
ATOM 25003 C C . ASP A 1 49 ? 1.352 -10.951 10.179 1.00 0.00 49 ASP A C 20
ATOM 25004 O O . ASP A 1 49 ? 0.495 -11.285 10.999 1.00 0.00 49 ASP A O 20
ATOM 25013 N N . LEU A 1 50 ? 1.401 -9.738 9.638 1.00 0.00 50 LEU A N 20
ATOM 25014 C CA . LEU A 1 50 ? 0.429 -8.707 9.984 1.00 0.00 50 LEU A CA 20
ATOM 25015 C C . LEU A 1 50 ? -0.970 -9.098 9.520 1.00 0.00 50 LEU A C 20
ATOM 25016 O O . LEU A 1 50 ? -1.872 -9.294 10.333 1.00 0.00 50 LEU A O 20
ATOM 25032 N N . ALA A 1 51 ? -1.141 -9.212 8.207 1.00 0.00 51 ALA A N 20
ATOM 25033 C CA . ALA A 1 51 ? -2.429 -9.585 7.634 1.00 0.00 51 ALA A CA 20
ATOM 25034 C C . ALA A 1 51 ? -3.111 -10.662 8.471 1.00 0.00 51 ALA A C 20
ATOM 25035 O O . ALA A 1 51 ? -4.338 -10.727 8.533 1.00 0.00 51 ALA A O 20
ATOM 25042 N N . GLU A 1 52 ? -2.307 -11.504 9.113 1.00 0.00 52 GLU A N 20
ATOM 25043 C CA . GLU A 1 52 ? -2.835 -12.579 9.945 1.00 0.00 52 GLU A CA 20
ATOM 25044 C C . GLU A 1 52 ? -3.319 -12.040 11.288 1.00 0.00 52 GLU A C 20
ATOM 25045 O O . GLU A 1 52 ? -4.374 -12.434 11.783 1.00 0.00 52 GLU A O 20
ATOM 25057 N N . SER A 1 53 ? -2.539 -11.135 11.872 1.00 0.00 53 SER A N 20
ATOM 25058 C CA . SER A 1 53 ? -2.885 -10.545 13.159 1.00 0.00 53 SER A CA 20
ATOM 25059 C C . SER A 1 53 ? -4.230 -9.827 13.084 1.00 0.00 53 SER A C 20
ATOM 25060 O O . SER A 1 53 ? -5.089 -10.002 13.949 1.00 0.00 53 SER A O 20
ATOM 25068 N N . LEU A 1 54 ? -4.405 -9.020 12.044 1.00 0.00 54 LEU A N 20
ATOM 25069 C CA . LEU A 1 54 ? -5.645 -8.275 11.854 1.00 0.00 54 LEU A CA 20
ATOM 25070 C C . LEU A 1 54 ? -6.701 -9.140 11.174 1.00 0.00 54 LEU A C 20
ATOM 25071 O O . LEU A 1 54 ? -7.896 -8.859 11.257 1.00 0.00 54 LEU A O 20
ATOM 25087 N N . GLY A 1 55 ? -6.252 -10.197 10.503 1.00 0.00 55 GLY A N 20
ATOM 25088 C CA . GLY A 1 55 ? -7.171 -11.088 9.821 1.00 0.00 55 GLY A CA 20
ATOM 25089 C C . GLY A 1 55 ? -7.377 -10.708 8.368 1.00 0.00 55 GLY A C 20
ATOM 25090 O O . GLY A 1 55 ? -8.268 -11.235 7.701 1.00 0.00 55 GLY A O 20
ATOM 25094 N N . LEU A 1 56 ? -6.553 -9.789 7.876 1.00 0.00 56 LEU A N 20
ATOM 25095 C CA . LEU A 1 56 ? -6.650 -9.337 6.493 1.00 0.00 56 LEU A CA 20
ATOM 25096 C C . LEU A 1 56 ? -5.804 -10.212 5.573 1.00 0.00 56 LEU A C 20
ATOM 25097 O O . LEU A 1 56 ? -5.087 -11.100 6.033 1.00 0.00 56 LEU A O 20
ATOM 25113 N N . SER A 1 57 ? -5.892 -9.953 4.273 1.00 0.00 57 SER A N 20
ATOM 25114 C CA . SER A 1 57 ? -5.136 -10.718 3.288 1.00 0.00 57 SER A CA 20
ATOM 25115 C C . SER A 1 57 ? -4.010 -9.877 2.695 1.00 0.00 57 SER A C 20
ATOM 25116 O O . SER A 1 57 ? -4.172 -8.680 2.462 1.00 0.00 57 SER A O 20
ATOM 25124 N N . GLN A 1 58 ? -2.868 -10.514 2.454 1.00 0.00 58 GLN A N 20
ATOM 25125 C CA . GLN A 1 58 ? -1.714 -9.825 1.889 1.00 0.00 58 GLN A CA 20
ATOM 25126 C C . GLN A 1 58 ? -2.153 -8.745 0.905 1.00 0.00 58 GLN A C 20
ATOM 25127 O O . GLN A 1 58 ? -1.600 -7.645 0.887 1.00 0.00 58 GLN A O 20
ATOM 25141 N N . LEU A 1 59 ? -3.150 -9.066 0.088 1.00 0.00 59 LEU A N 20
ATOM 25142 C CA . LEU A 1 59 ? -3.664 -8.123 -0.900 1.00 0.00 59 LEU A CA 20
ATOM 25143 C C . LEU A 1 59 ? -3.976 -6.776 -0.256 1.00 0.00 59 LEU A C 20
ATOM 25144 O O . LEU A 1 59 ? -3.491 -5.737 -0.702 1.00 0.00 59 LEU A O 20
ATOM 25160 N N . GLN A 1 60 ? -4.787 -6.803 0.797 1.00 0.00 60 GLN A N 20
ATOM 25161 C CA . GLN A 1 60 ? -5.162 -5.584 1.504 1.00 0.00 60 GLN A CA 20
ATOM 25162 C C . GLN A 1 60 ? -3.956 -4.669 1.689 1.00 0.00 60 GLN A C 20
ATOM 25163 O O . GLN A 1 60 ? -3.922 -3.556 1.165 1.00 0.00 60 GLN A O 20
ATOM 25177 N N . VAL A 1 61 ? -2.967 -5.146 2.439 1.00 0.00 61 VAL A N 20
ATOM 25178 C CA . VAL A 1 61 ? -1.759 -4.372 2.693 1.00 0.00 61 VAL A CA 20
ATOM 25179 C C . VAL A 1 61 ? -1.118 -3.908 1.390 1.00 0.00 61 VAL A C 20
ATOM 25180 O O . VAL A 1 61 ? -0.895 -2.715 1.184 1.00 0.00 61 VAL A O 20
ATOM 25193 N N . LYS A 1 62 ? -0.825 -4.860 0.510 1.00 0.00 62 LYS A N 20
ATOM 25194 C CA . LYS A 1 62 ? -0.212 -4.551 -0.776 1.00 0.00 62 LYS A CA 20
ATOM 25195 C C . LYS A 1 62 ? -0.913 -3.372 -1.444 1.00 0.00 62 LYS A C 20
ATOM 25196 O O . LYS A 1 62 ? -0.325 -2.305 -1.622 1.00 0.00 62 LYS A O 20
ATOM 25215 N N . THR A 1 63 ? -2.175 -3.572 -1.812 1.00 0.00 63 THR A N 20
ATOM 25216 C CA . THR A 1 63 ? -2.957 -2.526 -2.460 1.00 0.00 63 THR A CA 20
ATOM 25217 C C . THR A 1 63 ? -3.120 -1.316 -1.548 1.00 0.00 63 THR A C 20
ATOM 25218 O O . THR A 1 63 ? -2.662 -0.219 -1.868 1.00 0.00 63 THR A O 20
ATOM 25229 N N . TRP A 1 64 ? -3.774 -1.523 -0.410 1.00 0.00 64 TRP A N 20
ATOM 25230 C CA . TRP A 1 64 ? -3.996 -0.448 0.550 1.00 0.00 64 TRP A CA 20
ATOM 25231 C C . TRP A 1 64 ? -2.783 0.473 0.627 1.00 0.00 64 TRP A C 20
ATOM 25232 O O . TRP A 1 64 ? -2.918 1.696 0.603 1.00 0.00 64 TRP A O 20
ATOM 25253 N N . TYR A 1 65 ? -1.599 -0.122 0.719 1.00 0.00 65 TYR A N 20
ATOM 25254 C CA . TYR A 1 65 ? -0.362 0.645 0.801 1.00 0.00 65 TYR A CA 20
ATOM 25255 C C . TYR A 1 65 ? -0.143 1.464 -0.467 1.00 0.00 65 TYR A C 20
ATOM 25256 O O . TYR A 1 65 ? -0.092 2.693 -0.423 1.00 0.00 65 TYR A O 20
ATOM 25274 N N . GLN A 1 66 ? 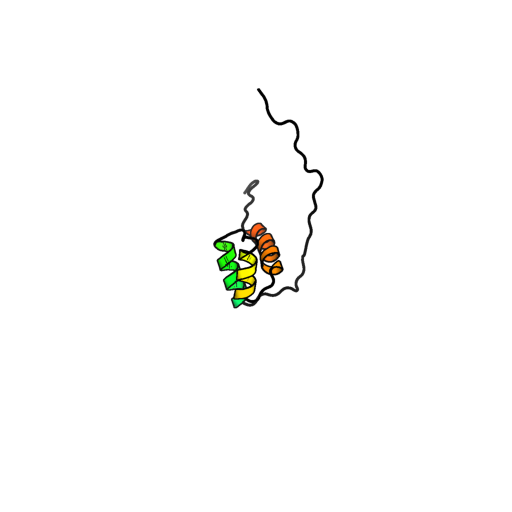-0.015 0.773 -1.595 1.00 0.00 66 GLN A N 20
ATOM 25275 C CA . GLN A 1 66 ? 0.198 1.435 -2.876 1.00 0.00 66 GLN A CA 20
ATOM 25276 C C . GLN A 1 66 ? -0.782 2.589 -3.062 1.00 0.00 66 GLN A C 20
ATOM 25277 O O . GLN A 1 66 ? -0.403 3.672 -3.505 1.00 0.00 66 GLN A O 20
ATOM 25291 N N . ASN A 1 67 ? -2.043 2.348 -2.721 1.00 0.00 67 ASN A N 20
ATOM 25292 C CA . ASN A 1 67 ? -3.078 3.367 -2.851 1.00 0.00 67 ASN A CA 20
ATOM 25293 C C . ASN A 1 67 ? -2.849 4.506 -1.862 1.00 0.00 67 ASN A C 20
ATOM 25294 O O . ASN A 1 67 ? -3.324 5.623 -2.065 1.00 0.00 67 ASN A O 20
ATOM 25305 N N . ARG A 1 68 ? -2.116 4.214 -0.792 1.00 0.00 68 ARG A N 20
ATOM 25306 C CA . ARG A 1 68 ? -1.823 5.213 0.229 1.00 0.00 68 ARG A CA 20
ATOM 25307 C C . ARG A 1 68 ? -0.603 6.044 -0.157 1.00 0.00 68 ARG A C 20
ATOM 25308 O O . ARG A 1 68 ? -0.678 7.269 -0.249 1.00 0.00 68 ARG A O 20
ATOM 25329 N N . ARG A 1 69 ? 0.519 5.368 -0.382 1.00 0.00 69 ARG A N 20
ATOM 25330 C CA . ARG A 1 69 ? 1.756 6.044 -0.756 1.00 0.00 69 ARG A CA 20
ATOM 25331 C C . ARG A 1 69 ? 1.494 7.109 -1.817 1.00 0.00 69 ARG A C 20
ATOM 25332 O O . ARG A 1 69 ? 1.804 8.284 -1.621 1.00 0.00 69 ARG A O 20
ATOM 25353 N N . MET A 1 70 ? 0.921 6.689 -2.940 1.00 0.00 70 MET A N 20
ATOM 25354 C CA . MET A 1 70 ? 0.617 7.607 -4.032 1.00 0.00 70 MET A CA 20
ATOM 25355 C C . MET A 1 70 ? 0.124 8.947 -3.494 1.00 0.00 70 MET A C 20
ATOM 25356 O O . MET A 1 70 ? 0.617 10.005 -3.886 1.00 0.00 70 MET A O 20
ATOM 25370 N N . LYS A 1 71 ? -0.852 8.895 -2.594 1.00 0.00 71 LYS A N 20
ATOM 25371 C CA . LYS A 1 71 ? -1.412 10.103 -2.001 1.00 0.00 71 LYS A CA 20
ATOM 25372 C C . LYS A 1 71 ? -0.402 10.775 -1.077 1.00 0.00 71 LYS A C 20
ATOM 25373 O O . LYS A 1 71 ? -0.394 11.997 -0.933 1.00 0.00 71 LYS A O 20
ATOM 25392 N N . TRP A 1 72 ? 0.450 9.968 -0.454 1.00 0.00 72 TRP A N 20
ATOM 25393 C CA . TRP A 1 72 ? 1.466 10.485 0.456 1.00 0.00 72 TRP A CA 20
ATOM 25394 C C . TRP A 1 72 ? 2.515 11.291 -0.302 1.00 0.00 72 TRP A C 20
ATOM 25395 O O . TRP A 1 72 ? 2.793 12.441 0.037 1.00 0.00 72 TRP A O 20
ATOM 25416 N N . LYS A 1 73 ? 3.096 10.681 -1.329 1.00 0.00 73 LYS A N 20
ATOM 25417 C CA . LYS A 1 73 ? 4.114 11.342 -2.137 1.00 0.00 73 LYS A CA 20
ATOM 25418 C C . LYS A 1 73 ? 3.594 12.664 -2.692 1.00 0.00 73 LYS A C 20
ATOM 25419 O O . LYS A 1 73 ? 4.341 13.635 -2.815 1.00 0.00 73 LYS A O 20
ATOM 25438 N N . LYS A 1 74 ? 2.308 12.696 -3.025 1.00 0.00 74 LYS A N 20
ATOM 25439 C CA . LYS A 1 74 ? 1.686 13.899 -3.565 1.00 0.00 74 LYS A CA 20
ATOM 25440 C C . LYS A 1 74 ? 0.864 14.612 -2.497 1.00 0.00 74 LYS A C 20
ATOM 25441 O O . LYS A 1 74 ? -0.354 14.449 -2.426 1.00 0.00 74 LYS A O 20
ATOM 25460 N N . SER A 1 75 ? 1.537 15.404 -1.668 1.00 0.00 75 SER A N 20
ATOM 25461 C CA . SER A 1 75 ? 0.868 16.141 -0.602 1.00 0.00 75 SER A CA 20
ATOM 25462 C C . SER A 1 75 ? 0.588 17.579 -1.028 1.00 0.00 75 SER A C 20
ATOM 25463 O O . SER A 1 75 ? 1.508 18.376 -1.206 1.00 0.00 75 SER A O 20
ATOM 25471 N N . GLY A 1 76 ? -0.691 17.903 -1.191 1.00 0.00 76 GLY A N 20
ATOM 25472 C CA . GLY A 1 76 ? -1.071 19.244 -1.595 1.00 0.00 76 GLY A CA 20
ATOM 25473 C C . GLY A 1 76 ? -1.156 20.201 -0.422 1.00 0.00 76 GLY A C 20
ATOM 25474 O O . GLY A 1 76 ? -1.419 19.803 0.713 1.00 0.00 76 GLY A O 20
ATOM 25478 N N . PRO A 1 77 ? -0.929 21.495 -0.691 1.00 0.00 77 PRO A N 20
ATOM 25479 C CA . PRO A 1 77 ? -0.975 22.538 0.338 1.00 0.00 77 PRO A CA 20
ATOM 25480 C C . PRO A 1 77 ? -2.391 22.791 0.844 1.00 0.00 77 PRO A C 20
ATOM 25481 O O . PRO A 1 77 ? -2.589 23.176 1.997 1.00 0.00 77 PRO A O 20
ATOM 25492 N N . SER A 1 78 ? -3.373 22.571 -0.024 1.00 0.00 78 SER A N 20
ATOM 25493 C CA . SER A 1 78 ? -4.771 22.779 0.334 1.00 0.00 78 SER A CA 20
ATOM 25494 C C . SER A 1 78 ? -5.364 21.521 0.960 1.00 0.00 78 SER A C 20
ATOM 25495 O O . SER A 1 78 ? -5.640 20.540 0.269 1.00 0.00 78 SER A O 20
ATOM 25503 N N . SER A 1 79 ? -5.557 21.556 2.275 1.00 0.00 79 SER A N 20
ATOM 25504 C CA . SER A 1 79 ? -6.113 20.418 2.997 1.00 0.00 79 SER A CA 20
ATOM 25505 C C . SER A 1 79 ? -7.239 20.861 3.926 1.00 0.00 79 SER A C 20
ATOM 25506 O O . SER A 1 79 ? -7.267 22.002 4.386 1.00 0.00 79 SER A O 20
ATOM 25514 N N . GLY A 1 80 ? -8.168 19.950 4.197 1.00 0.00 80 GLY A N 20
ATOM 25515 C CA . GLY A 1 80 ? -9.285 20.265 5.069 1.00 0.00 80 GLY A CA 20
ATOM 25516 C C . GLY A 1 80 ? -9.427 19.275 6.209 1.00 0.00 80 GLY A C 20
ATOM 25517 O O . GLY A 1 80 ? -9.497 18.067 5.986 1.00 0.00 80 GLY A O 20
#

InterPro domains:
  IPR000047 Helix-turn-helix motif [PR00031] (171-180)
  IPR000047 Helix-turn-helix motif [PR00031] (180-196)
  IPR001356 Homeodomain [PF00046] (143-199)
  IPR001356 Homeodomain [PS50071] (140-200)
  IPR001356 Homeodomain [SM00389] (142-204)
  IPR001356 Homeodomain [cd00086] (143-199)
  IPR009057 Homedomain-like superfamily [SSF46689] (137-200)
  IPR017970 Homeobox, conserved site [PS00027] (175-198)
  IPR020479 Homeodomain, metazoa [PR00024] (164-175)
  IPR020479 Homeodomain, metazoa [PR00024] (179-189)
  IPR020479 Homeodomain, metazoa [PR00024] (189-198)
  IPR050848 Homeobox domain-containing transcription factors [PTHR24333] (24-238)

Nearest PDB structures (foldseek):
  2dmt-assembly1_A  TM=7.651E-01  e=2.209E-11  Homo sapiens
  2jwt-assembly1_A  TM=8.584E-01  e=6.672E-05  Drosophila melanogaster
  2da3-assembly1_A  TM=6.118E-01  e=1.320E-05  Homo sapiens
  2da1-assembly1_A  TM=7.379E-01  e=1.500E-04  Homo sapiens
  2cra-assembly1_A  TM=7.087E-01  e=1.965E-04  Homo sapiens

Secondary structure (DSSP, 8-state):
---------S---------S-----HHHHHHHHHHHHH-SS--HHHHHHHHHHH---HHHHHHHHHHHHHHHS---S---

Radius of gyration: 17.38 Å; Cα contacts (8 Å, |Δi|>4): 30; chains: 1; bounding box: 52×43×36 Å

Foldseek 3Di:
DDDDDDDDDDDDDDDCPDDDDDPDDPQRCVQLCVVCVVPLDADDVGLVVSCVVSVHDSVCSVVVSVVVVVCVVVDDPDDD

Solvent-accessible surface area: 7514 Å² total; per-residue (Å²): 133,123,110,80,119,109,79,68,129,145,57,116,192,109,194,182,56,224,159,125,177,96,127,41,79,154,126,36,44,116,14,0,78,122,90,11,120,164,81,77,102,17,53,108,80,68,40,67,91,4,6,142,88,44,60,20,70,96,108,37,0,102,56,22,7,96,98,90,90,140,174,123,108,195,102,75,130,96,125,121

Organism: Homo sapiens (NCBI:txid9606)

CATH classification: 1.10.10.60

Sequence (80 aa):
GSSGSSGGEPGTKAKKGRRSRTVFTELQLMGLEKRFEKQKYLSTPDRIDLAESLGLSQLQVKTWYQNRRMKWKKSGPSSGGSSGSSGGEPGTKAKKGRRSRTVFTELQLMGLEKRFEKQKYLSTPDRIDLAESLGLSQLQVKTWYQNRRMKWKKSGPSSGGSSGSSGGEPGTKAKKGRRSRTVFTELQLMGLEKRFEKQKYLSTPDRIDLAESLGLSQLQVKTWYQNRRMKWKKSGPSSGGSSGSSGGEPGTKAKKGRRSRTVFTELQLMGLEKRFEKQKYLSTPDRIDLAESLGLSQLQVKTWYQNRRMKWKKSGPSSGGSSGSSGGEPGTKAKKGRRSRTVFTELQLMGLEKRFEKQKYLSTPDRIDLAESLGLSQLQVKTWYQNRRMKWKKSGPSSGGSSGSSGGEPGTKAKKGRRSRTVFTELQLMGLEKRFEKQKYLSTPDRIDLAESLGLSQLQVKTWYQNRRMKWKKSGPSSGGSSGSSGGEPGTKAKKGRRSRTVFTELQLMGLEKRFEKQKYLSTPDRIDLAESLGLSQLQVKTWYQNRRMKWKKSGPSSGGSSGSSGGEPGTKAKKGRRSRTVFTELQLMGLEKRFEKQKYLSTPDRIDLAESLGLSQLQVKTWYQNRRMKWKKSGPSSGGSSGSSGGEPGTKAKKGRRSRTVFTELQLMGLEKRFEKQKYLSTPDRIDLAESLGLSQLQVKTWYQNRRMKWKKSGPSSGGSSGSSGGEPGTKAKKGRRSRTVFTELQLMGLEKRFEKQKYLSTPDRIDLAESLGLSQLQVKTWYQNRRMKWKKSGPSSGGSSGSSGGEPGTKAKKGRRSRTVFTELQLMGLEKRFEKQKYLSTPDRIDLAESLGLSQLQVKTWYQNRRMKWKKSGPSSGGSSGSSGGEPGTKAKKGRRSRTVFTELQLMGLEKRFEKQKYLSTPDRIDLAESLGLSQLQVKTWYQNRRMKWKKSGPSSGGSSGSSGGEPGTKAKKGRRSRTVFTELQLMGLEKRFEKQKYLSTPDRIDLAESLGLSQLQVKTWYQNRRMKWKKSGPSSGGSSGSSGGEPGTKAKKGRRSRTVFTELQLMGLEKRFEKQKYLSTPDRIDLAESLGLSQLQVKTWYQNRRMKWKKSGPSSGGSSGSSGGEPGTKAKKGRRSRTVFTELQLMGLEKRFEKQKYLSTPDRIDLAESLGLSQLQVKTWYQNRRMKWKKSGPSSGGSSGSSGGEPGTKAKKGRRSRTVFTELQLMGLEKRFEKQKYLSTPDRIDLAESLGLSQLQVKTWYQNRRMKWKKSGPSSGGSSGSSGGEPGTKAKKGRRSRTVFTELQLMGLEKRFEKQKYLSTPDRIDLAESLGLSQLQVKTWYQNRRMKWKKSGPSSGGSSGSSGGEPGTKAKKGRRSRTVFTELQLMGLEKRFEKQKYLSTPDRIDLAESLGLSQLQVKTWYQNRRMKWKKSGPSSGGSSGSSGGEPGTKAKKGRRSRTVFTELQLMGLEKRFEKQKYLSTPDRIDLAESLGLSQLQVKTWYQNRRMKWKKSGPSSGGSSGSSGGEPGTKAKKGRRSRTVFTELQLMGLEKRFEKQKYLSTPDRIDLAESLGLSQLQVKTWYQNRRMKWKKSGPSSG

=== Feature glossary ===
Legend for the data blocks above and below:

— What the protein is —

Sequence gives the chain of amino acids in standard one-letter code (A=alanine, C=cysteine, …, Y=tyrosine), read N→C. It is the only feature that is directly encoded by the gene; all structural features are derived from the folded form of this sequence.

The annotation block draws on four external resources. InterPro: which protein families and domains the sequence belongs to. GO: standardized terms for what the protein does, what process it participates in, and where in the cell it acts. CATH: which structural fold it has in the CATH hierarchy. Organism: the species of origin.

— Where its atoms are —

Atomic coordinates in PDBx/mmCIF format — the same representation the Protein Data Bank distributes. Each line of the _atom_site loop places one backbone atom in Cartesian space (units: ångströms, origin: arbitrary).

Six rendered views show the 3D structure from the faces of a cube — i.e. along ±x, ±y, ±z. Rendering representation is drawn randomly per protein from cartoon (secondary-structure ribbons), sticks (backbone bonds), or molecular surface; coloring is either N→C rainbow (blue at the N-terminus through red at the C-terminus) or one color per chain.

— Local backbone conformation —

DSSP 8-state secondary structure assigns each residue one of H (α-helix), G (3₁₀-helix), I (π-helix), E (extended β-strand), B (isolated β-bridge), T (hydrogen-bonded turn), S (bend), or '-' (coil). The assignment is computed from backbone hydrogen-bond geometry via the Kabsch–Sander algorithm.

P-SEA three-state annotation labels each residue as helix, strand, or coil based purely on the geometry of the Cα trace. It serves as a fallback when the full backbone (and thus DSSP) is unavailable.

φ (phi) and ψ (psi) are the two rotatable backbone dihedrals per residue: φ is the C(i-1)–N–Cα–C torsion, ψ is the N–Cα–C–N(i+1) torsion, both in degrees on (−180°, 180°]. α-helical residues cluster near (−60°, −45°); β-strand residues near (−120°, +130°). A Ramachandran plot is simply a scatter of (φ, ψ) for every residue.

— Global shape and packing —

Radius of gyration (Rg) is the root-mean-square distance of Cα atoms from their centroid — a single number for overall size and compactness. A globular domain of N residues has Rg ≈ 2.2·N^0.38 Å; an extended or disordered chain has a much larger Rg. The Cα contact count is the number of residue pairs whose Cα atoms are within 8 Å and are more than four positions apart in sequence — a standard proxy for tertiary packing density. The bounding box is the smallest axis-aligned box enclosing all Cα atoms.

Accessible surface area quantifies burial. A residue with SASA near zero is packed into the hydrophobic core; one with SASA >100 Å² sits on the surface. Computed here via the Shrake–Rupley numerical algorithm with a 1.4 Å probe.

The contact map is a binary N×N matrix image: pixel (i, j) is dark where Cα_i and Cα_j are within 8 Å and |i−j|>4. Because the |i−j|>4 filter removes local helical contacts, off-diagonal stripes parallel to the main diagonal indicate parallel β-sheets; stripes perpendicular to it indicate antiparallel β-sheets. The Ramachandran plot scatters every residue's (φ, ψ) pair against the sterically allowed regions. The PAE heatmap renders the predicted-aligned-error matrix.

— Structural neighborhood —

A 3Di character summarizes, for each residue, the relative orientation of the Cα frame of its nearest spatial neighbor. Because it encodes fold topology rather than chemistry, 3Di alignments detect remote structural similarity that sequence alignment misses.

Structural nearest neighbors (via Foldseek easy-search vs the PDB). Reported per hit: target PDB id, E-value, and alignment TM-score. A TM-score above ~0.5 is the conventional threshold for 'same fold'.

— Confidence and disorder —

For AlphaFold models, the B-factor field carries pLDDT — the model's own estimate of local accuracy on a 0–100 scale. Regions with pLDDT<50 should be treated as essentially unmodeled; they often correspond to intrinsically disordered segments.

B-factor (Debye–Waller factor) reflects atomic displacement in the crystal lattice. It is an experimental observable (units Å²), not a prediction; low values mean the atom is pinned down, high values mean it moves or is heterogeneous across the crystal.

Predicted Aligned Error (PAE) is an AlphaFold confidence matrix: entry (i, j) is the expected error in the position of residue j, in ångströms, when the prediction is superimposed on the true structure at residue i. Low PAE within a block of residues means that block is internally rigid and well-predicted; high PAE between two blocks means their relative placement is uncertain even if each block individually is confident.